Protein 2MOG (pdb70)

Secondary structure (DSSP, 8-state):
----EEEEEE-SS-S---SS-EEE--EEEEETTS-EEE-TTTSEEEES-SSSEEE---TTT-SEEEES--SS-EEEEEETTEEEEEE-----S--

Sequence (95 aa):
SAATLSSISISPINTNINTTVSKQFFAVGTYSDGTKADLTSSVTWSSSNQSQAKVSNASETKGLVTGIASGNPTIIATYGSVSGNTILTVNKTDTSAATLSSISISPINTNINTTVSKQFFAVGTYSDGTKADLTSSVTWSSSNQSQAKVSNASETKGLVTGIASGNPTIIATYGSVSGNTILTVNKTDTSAATLSSISISPINTNINTTVSKQFFAVGTYSDGTKADLTSSVTWSSSNQSQAKVSNASETKGLVTGIASGNPTIIATYGSVSGNTILTVNKTDTSAATLSSISISPINTNINTTVSKQFFAVGTYSDGTKADLTSSVTWSSSNQSQAKVSNASETKGLVTGIASGNPTIIATYGSVSGNTILTVNKTDTSAATLSSISISPINTNINTTVSKQFFAVGTYSDGTKADLTSSVTWSSSNQSQAKVSNASETKGLVTGIASGNPTIIATYGSVSGNTILTVNKTDTSAATLSSISISPINTNINTTVSKQFFAVGTYSDGTKADLTSSVTWSSSNQSQAKVSNASETKGLVTGIASGNPTIIATYGSVSGNTILTVNKTDTSAATLSSISISPINTNINTTVSKQFFAVGTYSDGTKADLTSSVTWSSSNQSQAKVSNASETKGLVTGIASGNPTIIATYGSVSGNTILTVNKTDTSAATLSSISISPINTNINTTVSKQFFAVGTYSDGTKADLTSSVTWSSSNQSQAKVSNASETKGLVTGIASGNPTIIATYGSVSGNTILTVNKTDTSAATLSSISISPINTNINTTVSKQFFAVGTYSDGTKADLTSSVTWSSSNQSQAKVSNASETKGLVTGIASGNPTIIATYGSVSGNTILTVNKTDTSAATLSSISISPINTNINTTVSKQFFAVGTYSDGTKADLTSSVTWSSSNQSQAKVSNASETKGLVTGIASGNPTIIATYGSVSGNTILTVNKTDTSAATLSSISISPINTNINTTVSKQFFAVGTYSDGTKADLTSSVTWSSSNQSQAKVSNASETKGLVTGIASGNPTIIATYGSVSGNTILTVNKTDTSAATLSSISISPINTNINTTVSKQFFAVGTYSDGTKADLTSSVTWSSSNQSQAKVSNASETKGLVTGIASGNPTIIATYGSVSGNTILTVNKTDTSAATLSSISISPINTNINTTVSKQFFAVGTYSDGTKADLTSSVTWSSSNQSQAKVSNASETKGLVTGIASGNPTIIATYGSVSGNTILTVNKTDTSAATLSSISISPINTNINTTVSKQFFAVGTYSDGTKADLTSSVTWSSSNQSQAKVSNASETKGLVTGIASGNPTIIATYGSVSGNTILTVNKTDTSAATLSSISISPINTNINTTVSKQFFAVGTYSDGTKADLTSSVTWSSSNQSQAKVSNASETKGLVTGIASGNPTIIATYGSVSGNTILTVNKTDTSAATLSSISISPINTNINTTVSKQFFAVGTYSDGTKADLTSSVTWSSSNQSQAKVSNASETKGLVTGIASGNPTIIATYGSVSGNTILTVNKTDTSAATLSSISISPINTNINTTVSKQFFAVGTYSDGTKADLTSSVTWSSSNQSQAKVSNASETKGLVTGIASGNPTIIATYGSVSGNTILTVNKTDTSAATLSSISISPINTNINTTVSKQFFAVGTYSDGTKADLTSSVTWSSSNQSQAKVSNASETKGLVTGIASGNPTIIATYGSVSGNTILTVNKTDTSAATLSSISISPINTNINTTVSKQFFAVGTYSDGTKADLTSSVTWSSSNQSQAKVSNASETKGLVTGIASGNPTIIATYGSVSGNTILTVNKTDTSAATLSSISISPINTNINTTVSKQFFAVGTYSDGTKADLTSSVTWSSSNQSQAKVSNASETKGLVTGIASGNPTIIATYGSVSGNTILTVNKTDT

Nearest PDB structures (foldseek):
  2mog-assembly1_A  TM=9.804E-01  e=2.419E-16  Leptospira interrogans
  2mqg-assembly1_A  TM=6.436E-01  e=1.858E-11  Leptospira interrogans serovar Pomona
  8gyr-assembly2_B  TM=8.175E-01  e=2.237E-08  Leptospira interrogans
  8gyr-assembly1_A  TM=8.368E-01  e=9.987E-08  Leptospira interrogans
  2n7s-assembly1_A  TM=7.496E-01  e=3.991E-07  Leptospira interrogans serovar Copenhageni str. Fiocruz L1-130

Radius of gyration: 14.18 Å; Cα contacts (8 Å, |Δi|>4): 202; chains: 1; bounding box: 44×22×26 Å

CATH classification: 2.60.40.1080

Structure (mmCIF, N/CA/C/O backbone):
data_2MOG
#
_entry.id   2MOG
#
loop_
_atom_site.group_PDB
_atom_site.id
_atom_site.type_symbol
_atom_site.label_atom_id
_atom_site.label_alt_id
_atom_site.label_comp_id
_atom_site.label_asym_id
_atom_site.label_entity_id
_atom_site.label_seq_id
_atom_site.pdbx_PDB_ins_code
_atom_site.Cartn_x
_atom_site.Cartn_y
_atom_site.Cartn_z
_atom_site.occupancy
_atom_site.B_iso_or_equiv
_atom_site.auth_seq_id
_atom_site.auth_comp_id
_atom_site.auth_asym_id
_atom_site.auth_atom_id
_atom_site.pdbx_PDB_model_num
ATOM 1 N N . SER A 1 1 ? 46.975 2.719 -10.628 1.00 0.00 1 SER A N 1
ATOM 2 C CA . SER A 1 1 ? 46.498 2.212 -9.311 1.00 0.00 1 SER A CA 1
ATOM 3 C C . SER A 1 1 ? 45.958 3.376 -8.486 1.00 0.00 1 SER A C 1
ATOM 4 O O . SER A 1 1 ? 46.663 4.356 -8.243 1.00 0.00 1 SER A O 1
ATOM 14 N N . ALA A 1 2 ? 44.703 3.263 -8.061 1.00 0.00 2 ALA A N 1
ATOM 15 C CA . ALA A 1 2 ? 44.080 4.314 -7.266 1.00 0.00 2 ALA A CA 1
ATOM 16 C C . ALA A 1 2 ? 44.808 4.488 -5.937 1.00 0.00 2 ALA A C 1
ATOM 17 O O . ALA A 1 2 ? 45.013 5.611 -5.472 1.00 0.00 2 ALA A O 1
ATOM 24 N N . ALA A 1 3 ? 45.197 3.373 -5.330 1.00 0.00 3 ALA A N 1
ATOM 25 C CA . ALA A 1 3 ? 45.904 3.415 -4.056 1.00 0.00 3 ALA A CA 1
ATOM 26 C C . ALA A 1 3 ? 47.328 3.925 -4.251 1.00 0.00 3 ALA A C 1
ATOM 27 O O . ALA A 1 3 ? 47.967 3.634 -5.263 1.00 0.00 3 ALA A O 1
ATOM 34 N N . THR A 1 4 ? 47.818 4.685 -3.276 1.00 0.00 4 THR A N 1
ATOM 35 C CA . THR A 1 4 ? 49.169 5.236 -3.344 1.00 0.00 4 THR A CA 1
ATOM 36 C C . THR A 1 4 ? 49.939 4.921 -2.063 1.00 0.00 4 THR A C 1
ATOM 37 O O . THR A 1 4 ? 49.346 4.576 -1.041 1.00 0.00 4 THR A O 1
ATOM 48 N N . LEU A 1 5 ? 51.263 5.037 -2.128 1.00 0.00 5 LEU A N 1
ATOM 49 C CA . LEU A 1 5 ? 52.102 4.753 -0.967 1.00 0.00 5 LEU A CA 1
ATOM 50 C C . LEU A 1 5 ? 51.792 5.726 0.165 1.00 0.00 5 LEU A C 1
ATOM 51 O O . LEU A 1 5 ? 52.070 6.920 0.063 1.00 0.00 5 LEU A O 1
ATOM 67 N N . SER A 1 6 ? 51.214 5.208 1.245 1.00 0.00 6 SER A N 1
ATOM 68 C CA . SER A 1 6 ? 50.870 6.046 2.387 1.00 0.00 6 SER A CA 1
ATOM 69 C C . SER A 1 6 ? 52.119 6.419 3.178 1.00 0.00 6 SER A C 1
ATOM 70 O O . SER A 1 6 ? 52.272 7.563 3.605 1.00 0.00 6 SER A O 1
ATOM 78 N N . SER A 1 7 ? 53.008 5.451 3.371 1.00 0.00 7 SER A N 1
ATOM 79 C CA . SER A 1 7 ? 54.236 5.703 4.114 1.00 0.00 7 SER A CA 1
ATOM 80 C C . SER A 1 7 ? 55.341 4.750 3.671 1.00 0.00 7 SER A C 1
ATOM 81 O O . SER A 1 7 ? 55.073 3.698 3.090 1.00 0.00 7 SER A O 1
ATOM 89 N N . ILE A 1 8 ? 56.582 5.125 3.965 1.00 0.00 8 ILE A N 1
ATOM 90 C CA . ILE A 1 8 ? 57.736 4.305 3.614 1.00 0.00 8 ILE A CA 1
ATOM 91 C C . ILE A 1 8 ? 58.420 3.798 4.878 1.00 0.00 8 ILE A C 1
ATOM 92 O O . ILE A 1 8 ? 58.647 4.556 5.821 1.00 0.00 8 ILE A O 1
ATOM 108 N N . SER A 1 9 ? 58.732 2.507 4.891 1.00 0.00 9 SER A N 1
ATOM 109 C CA . SER A 1 9 ? 59.377 1.892 6.041 1.00 0.00 9 SER A CA 1
ATOM 110 C C . SER A 1 9 ? 60.559 1.040 5.593 1.00 0.00 9 SER A C 1
ATOM 111 O O . SER A 1 9 ? 60.545 0.464 4.505 1.00 0.00 9 SER A O 1
ATOM 119 N N . ILE A 1 10 ? 61.574 0.961 6.446 1.00 0.00 10 ILE A N 1
ATOM 120 C CA . ILE A 1 10 ? 62.765 0.175 6.145 1.00 0.00 10 ILE A CA 1
ATOM 121 C C . ILE A 1 10 ? 62.839 -1.028 7.064 1.00 0.00 10 ILE A C 1
ATOM 122 O O . ILE A 1 10 ? 62.654 -0.904 8.276 1.00 0.00 10 ILE A O 1
ATOM 138 N N . SER A 1 11 ? 63.091 -2.190 6.484 1.00 0.00 11 SER A N 1
ATOM 139 C CA . SER A 1 11 ? 63.159 -3.410 7.271 1.00 0.00 11 SER A CA 1
ATOM 140 C C . SER A 1 11 ? 64.603 -3.804 7.560 1.00 0.00 11 SER A C 1
ATOM 141 O O . SER A 1 11 ? 65.529 -3.323 6.908 1.00 0.00 11 SER A O 1
ATOM 149 N N . PRO A 1 12 ? 64.807 -4.682 8.517 1.00 0.00 12 PRO A N 1
ATOM 150 C CA . PRO A 1 12 ? 66.166 -5.180 8.910 1.00 0.00 12 PRO A CA 1
ATOM 151 C C . PRO A 1 12 ? 67.036 -5.498 7.695 1.00 0.00 12 PRO A C 1
ATOM 152 O O . PRO A 1 12 ? 66.527 -5.537 6.574 1.00 0.00 12 PRO A O 1
ATOM 163 N N . ILE A 1 13 ? 68.353 -5.707 7.883 1.00 0.00 13 ILE A N 1
ATOM 164 C CA . ILE A 1 13 ? 69.015 -5.676 9.200 1.00 0.00 13 ILE A CA 1
ATOM 165 C C . ILE A 1 13 ? 69.440 -4.253 9.543 1.00 0.00 13 ILE A C 1
ATOM 166 O O . ILE A 1 13 ? 69.504 -3.389 8.667 1.00 0.00 13 ILE A O 1
ATOM 182 N N . ASN A 1 14 ? 69.708 -4.012 10.825 1.00 0.00 14 ASN A N 1
ATOM 183 C CA . ASN A 1 14 ? 70.109 -2.683 11.278 1.00 0.00 14 ASN A CA 1
ATOM 184 C C . ASN A 1 14 ? 71.226 -2.124 10.398 1.00 0.00 14 ASN A C 1
ATOM 185 O O . ASN A 1 14 ? 71.599 -2.720 9.390 1.00 0.00 14 ASN A O 1
ATOM 196 N N . THR A 1 15 ? 71.758 -0.970 10.786 1.00 0.00 15 THR A N 1
ATOM 197 C CA . THR A 1 15 ? 72.826 -0.342 10.016 1.00 0.00 15 THR A CA 1
ATOM 198 C C . THR A 1 15 ? 74.188 -0.893 10.427 1.00 0.00 15 THR A C 1
ATOM 199 O O . THR A 1 15 ? 74.784 -0.424 11.396 1.00 0.00 15 THR A O 1
ATOM 210 N N . ASN A 1 16 ? 74.683 -1.881 9.683 1.00 0.00 16 ASN A N 1
ATOM 211 C CA . ASN A 1 16 ? 75.980 -2.470 10.004 1.00 0.00 16 ASN A CA 1
ATOM 212 C C . ASN A 1 16 ? 76.631 -3.102 8.777 1.00 0.00 16 ASN A C 1
ATOM 213 O O . ASN A 1 16 ? 75.957 -3.689 7.930 1.00 0.00 16 ASN A O 1
ATOM 224 N N . ILE A 1 17 ? 77.953 -2.977 8.698 1.00 0.00 17 ILE A N 1
ATOM 225 C CA . ILE A 1 17 ? 78.707 -3.533 7.580 1.00 0.00 17 ILE A CA 1
ATOM 226 C C . ILE A 1 17 ? 79.665 -4.602 8.090 1.00 0.00 17 ILE A C 1
ATOM 227 O O . ILE A 1 17 ? 80.365 -4.396 9.084 1.00 0.00 17 ILE A O 1
ATOM 243 N N . ASN A 1 18 ? 79.684 -5.742 7.414 1.00 0.00 18 ASN A N 1
ATOM 244 C CA . ASN A 1 18 ? 80.556 -6.839 7.812 1.00 0.00 18 ASN A CA 1
ATOM 245 C C . ASN A 1 18 ? 81.966 -6.631 7.272 1.00 0.00 18 ASN A C 1
ATOM 246 O O . ASN A 1 18 ? 82.185 -5.801 6.390 1.00 0.00 18 ASN A O 1
ATOM 257 N N . THR A 1 19 ? 82.918 -7.387 7.814 1.00 0.00 19 THR A N 1
ATOM 258 C CA . THR A 1 19 ? 84.311 -7.279 7.386 1.00 0.00 19 THR A CA 1
ATOM 259 C C . THR A 1 19 ? 84.397 -7.081 5.876 1.00 0.00 19 THR A C 1
ATOM 260 O O . THR A 1 19 ? 84.765 -6.008 5.400 1.00 0.00 19 THR A O 1
ATOM 271 N N . THR A 1 20 ? 84.049 -8.122 5.127 1.00 0.00 20 THR A N 1
ATOM 272 C CA . THR A 1 20 ? 84.087 -8.049 3.671 1.00 0.00 20 THR A CA 1
ATOM 273 C C . THR A 1 20 ? 83.035 -8.971 3.067 1.00 0.00 20 THR A C 1
ATOM 274 O O . THR A 1 20 ? 83.363 -9.897 2.324 1.00 0.00 20 THR A O 1
ATOM 285 N N . VAL A 1 21 ? 81.775 -8.719 3.406 1.00 0.00 21 VAL A N 1
ATOM 286 C CA . VAL A 1 21 ? 80.676 -9.539 2.905 1.00 0.00 21 VAL A CA 1
ATOM 287 C C . VAL A 1 21 ? 79.557 -8.677 2.325 1.00 0.00 21 VAL A C 1
ATOM 288 O O . VAL A 1 21 ? 79.560 -7.445 2.450 1.00 0.00 21 VAL A O 1
ATOM 301 N N . SER A 1 22 ? 78.601 -9.343 1.685 1.00 0.00 22 SER A N 1
ATOM 302 C CA . SER A 1 22 ? 77.466 -8.654 1.090 1.00 0.00 22 SER A CA 1
ATOM 303 C C . SER A 1 22 ? 76.340 -8.518 2.109 1.00 0.00 22 SER A C 1
ATOM 304 O O . SER A 1 22 ? 76.190 -9.361 2.994 1.00 0.00 22 SER A O 1
ATOM 312 N N . LYS A 1 23 ? 75.549 -7.459 1.978 1.00 0.00 23 LYS A N 1
ATOM 313 C CA . LYS A 1 23 ? 74.438 -7.236 2.899 1.00 0.00 23 LYS A CA 1
ATOM 314 C C . LYS A 1 23 ? 73.195 -6.799 2.137 1.00 0.00 23 LYS A C 1
ATOM 315 O O . LYS A 1 23 ? 73.245 -5.863 1.338 1.00 0.00 23 LYS A O 1
ATOM 334 N N . GLN A 1 24 ? 72.080 -7.477 2.394 1.00 0.00 24 GLN A N 1
ATOM 335 C CA . GLN A 1 24 ? 70.822 -7.152 1.735 1.00 0.00 24 GLN A CA 1
ATOM 336 C C . GLN A 1 24 ? 69.833 -6.533 2.713 1.00 0.00 24 GLN A C 1
ATOM 337 O O . GLN A 1 24 ? 69.775 -6.921 3.880 1.00 0.00 24 GLN A O 1
ATOM 351 N N . PHE A 1 25 ? 69.039 -5.587 2.221 1.00 0.00 25 PHE A N 1
ATOM 352 C CA . PHE A 1 25 ? 68.026 -4.936 3.053 1.00 0.00 25 PHE A CA 1
ATOM 353 C C . PHE A 1 25 ? 66.670 -4.983 2.362 1.00 0.00 25 PHE A C 1
ATOM 354 O O . PHE A 1 25 ? 66.595 -5.010 1.135 1.00 0.00 25 PHE A O 1
ATOM 371 N N . PHE A 1 26 ? 65.598 -5.000 3.154 1.00 0.00 26 PHE A N 1
ATOM 372 C CA . PHE A 1 26 ? 64.252 -5.055 2.591 1.00 0.00 26 PHE A CA 1
ATOM 373 C C . PHE A 1 26 ? 63.508 -3.748 2.832 1.00 0.00 26 PHE A C 1
ATOM 374 O O . PHE A 1 26 ? 63.696 -3.099 3.861 1.00 0.00 26 PHE A O 1
ATOM 391 N N . ALA A 1 27 ? 62.651 -3.382 1.884 1.00 0.00 27 ALA A N 1
ATOM 392 C CA . ALA A 1 27 ? 61.864 -2.162 2.007 1.00 0.00 27 ALA A CA 1
ATOM 393 C C . ALA A 1 27 ? 60.383 -2.511 2.090 1.00 0.00 27 ALA A C 1
ATOM 394 O O . ALA A 1 27 ? 59.870 -3.272 1.268 1.00 0.00 27 ALA A O 1
ATOM 401 N N . VAL A 1 28 ? 59.707 -1.952 3.087 1.00 0.00 28 VAL A N 1
ATOM 402 C CA . VAL A 1 28 ? 58.283 -2.205 3.280 1.00 0.00 28 VAL A CA 1
ATOM 403 C C . VAL A 1 28 ? 57.493 -0.909 3.164 1.00 0.00 28 VAL A C 1
ATOM 404 O O . VAL A 1 28 ? 57.855 0.104 3.761 1.00 0.00 28 VAL A O 1
ATOM 417 N N . GLY A 1 29 ? 56.414 -0.952 2.391 1.00 0.00 29 GLY A N 1
ATOM 418 C CA . GLY A 1 29 ? 55.571 0.221 2.195 1.00 0.00 29 GLY A CA 1
ATOM 419 C C . GLY A 1 29 ? 54.120 -0.096 2.526 1.00 0.00 29 GLY A C 1
ATOM 420 O O . GLY A 1 29 ? 53.654 -1.216 2.314 1.00 0.00 29 GLY A O 1
ATOM 424 N N . THR A 1 30 ? 53.412 0.902 3.046 1.00 0.00 30 THR A N 1
ATOM 425 C CA . THR A 1 30 ? 52.010 0.730 3.407 1.00 0.00 30 THR A CA 1
ATOM 426 C C . THR A 1 30 ? 51.122 1.606 2.533 1.00 0.00 30 THR A C 1
ATOM 427 O O . THR A 1 30 ? 51.315 2.819 2.450 1.00 0.00 30 THR A O 1
ATOM 438 N N . TYR A 1 31 ? 50.142 0.983 1.894 1.00 0.00 31 TYR A N 1
ATOM 439 C CA . TYR A 1 31 ? 49.219 1.711 1.037 1.00 0.00 31 TYR A CA 1
ATOM 440 C C . TYR A 1 31 ? 48.103 2.324 1.874 1.00 0.00 31 TYR A C 1
ATOM 441 O O . TYR A 1 31 ? 47.714 1.774 2.904 1.00 0.00 31 TYR A O 1
ATOM 459 N N . SER A 1 32 ? 47.599 3.469 1.428 1.00 0.00 32 SER A N 1
ATOM 460 C CA . SER A 1 32 ? 46.537 4.158 2.149 1.00 0.00 32 SER A CA 1
ATOM 461 C C . SER A 1 32 ? 45.350 3.230 2.364 1.00 0.00 32 SER A C 1
ATOM 462 O O . SER A 1 32 ? 44.468 3.512 3.174 1.00 0.00 32 SER A O 1
ATOM 470 N N . ASP A 1 33 ? 45.335 2.123 1.635 1.00 0.00 33 ASP A N 1
ATOM 471 C CA . ASP A 1 33 ? 44.254 1.157 1.758 1.00 0.00 33 ASP A CA 1
ATOM 472 C C . ASP A 1 33 ? 44.473 0.256 2.972 1.00 0.00 33 ASP A C 1
ATOM 473 O O . ASP A 1 33 ? 43.645 -0.605 3.272 1.00 0.00 33 ASP A O 1
ATOM 482 N N . GLY A 1 34 ? 45.593 0.455 3.665 1.00 0.00 34 GLY A N 1
ATOM 483 C CA . GLY A 1 34 ? 45.909 -0.351 4.842 1.00 0.00 34 GLY A CA 1
ATOM 484 C C . GLY A 1 34 ? 46.656 -1.616 4.441 1.00 0.00 34 GLY A C 1
ATOM 485 O O . GLY A 1 34 ? 46.994 -2.447 5.284 1.00 0.00 34 GLY A O 1
ATOM 489 N N . THR A 1 35 ? 46.897 -1.759 3.144 1.00 0.00 35 THR A N 1
ATOM 490 C CA . THR A 1 35 ? 47.600 -2.932 2.632 1.00 0.00 35 THR A CA 1
ATOM 491 C C . THR A 1 35 ? 49.110 -2.725 2.682 1.00 0.00 35 THR A C 1
ATOM 492 O O . THR A 1 35 ? 49.592 -1.592 2.705 1.00 0.00 35 THR A O 1
ATOM 503 N N . LYS A 1 36 ? 49.849 -3.831 2.697 1.00 0.00 36 LYS A N 1
ATOM 504 C CA . LYS A 1 36 ? 51.306 -3.774 2.743 1.00 0.00 36 LYS A CA 1
ATOM 505 C C . LYS A 1 36 ? 51.907 -4.669 1.665 1.00 0.00 36 LYS A C 1
ATOM 506 O O . LYS A 1 36 ? 51.320 -5.684 1.290 1.00 0.00 36 LYS A O 1
ATOM 525 N N . ALA A 1 37 ? 53.079 -4.286 1.168 1.00 0.00 37 ALA A N 1
ATOM 526 C CA . ALA A 1 37 ? 53.742 -5.067 0.131 1.00 0.00 37 ALA A CA 1
ATOM 527 C C . ALA A 1 37 ? 55.243 -4.791 0.113 1.00 0.00 37 ALA A C 1
ATOM 528 O O . ALA A 1 37 ? 55.692 -3.719 0.519 1.00 0.00 37 ALA A O 1
ATOM 535 N N . ASP A 1 38 ? 56.008 -5.767 -0.363 1.00 0.00 38 ASP A N 1
ATOM 536 C CA . ASP A 1 38 ? 57.458 -5.626 -0.437 1.00 0.00 38 ASP A CA 1
ATOM 537 C C . ASP A 1 38 ? 57.846 -4.926 -1.736 1.00 0.00 38 ASP A C 1
ATOM 538 O O . ASP A 1 38 ? 57.525 -5.402 -2.825 1.00 0.00 38 ASP A O 1
ATOM 547 N N . LEU A 1 39 ? 58.542 -3.800 -1.616 1.00 0.00 39 LEU A N 1
ATOM 548 C CA . LEU A 1 39 ? 58.973 -3.050 -2.791 1.00 0.00 39 LEU A CA 1
ATOM 549 C C . LEU A 1 39 ? 60.462 -3.258 -3.039 1.00 0.00 39 LEU A C 1
ATOM 550 O O . LEU A 1 39 ? 61.033 -2.684 -3.964 1.00 0.00 39 LEU A O 1
ATOM 566 N N . THR A 1 40 ? 61.087 -4.088 -2.210 1.00 0.00 40 THR A N 1
ATOM 567 C CA . THR A 1 40 ? 62.511 -4.365 -2.354 1.00 0.00 40 THR A CA 1
ATOM 568 C C . THR A 1 40 ? 62.851 -4.635 -3.812 1.00 0.00 40 THR A C 1
ATOM 569 O O . THR A 1 40 ? 63.938 -4.301 -4.282 1.00 0.00 40 THR A O 1
ATOM 580 N N . SER A 1 41 ? 61.909 -5.239 -4.525 1.00 0.00 41 SER A N 1
ATOM 581 C CA . SER A 1 41 ? 62.113 -5.548 -5.934 1.00 0.00 41 SER A CA 1
ATOM 582 C C . SER A 1 41 ? 61.685 -4.370 -6.806 1.00 0.00 41 SER A C 1
ATOM 583 O O . SER A 1 41 ? 62.083 -4.266 -7.965 1.00 0.00 41 SER A O 1
ATOM 591 N N . SER A 1 42 ? 60.873 -3.481 -6.237 1.00 0.00 42 SER A N 1
ATOM 592 C CA . SER A 1 42 ? 60.400 -2.311 -6.972 1.00 0.00 42 SER A CA 1
ATOM 593 C C . SER A 1 42 ? 61.320 -1.120 -6.735 1.00 0.00 42 SER A C 1
ATOM 594 O O . SER A 1 42 ? 61.349 -0.175 -7.524 1.00 0.00 42 SER A O 1
ATOM 602 N N . VAL A 1 43 ? 62.063 -1.167 -5.635 1.00 0.00 43 VAL A N 1
ATOM 603 C CA . VAL A 1 43 ? 62.976 -0.086 -5.296 1.00 0.00 43 VAL A CA 1
ATOM 604 C C . VAL A 1 43 ? 64.393 -0.436 -5.727 1.00 0.00 43 VAL A C 1
ATOM 605 O O . VAL A 1 43 ? 64.824 -1.584 -5.611 1.00 0.00 43 VAL A O 1
ATOM 618 N N . THR A 1 44 ? 65.114 0.562 -6.219 1.00 0.00 44 THR A N 1
ATOM 619 C CA . THR A 1 44 ? 66.486 0.354 -6.660 1.00 0.00 44 THR A CA 1
ATOM 620 C C . THR A 1 44 ? 67.449 0.902 -5.617 1.00 0.00 44 THR A C 1
ATOM 621 O O . THR A 1 44 ? 67.388 2.078 -5.257 1.00 0.00 44 THR A O 1
ATOM 632 N N . TRP A 1 45 ? 68.333 0.042 -5.128 1.00 0.00 45 TRP A N 1
ATOM 633 C CA . TRP A 1 45 ? 69.296 0.450 -4.117 1.00 0.00 45 TRP A CA 1
ATOM 634 C C . TRP A 1 45 ? 70.594 0.911 -4.771 1.00 0.00 45 TRP A C 1
ATOM 635 O O . TRP A 1 45 ? 71.043 0.335 -5.762 1.00 0.00 45 TRP A O 1
ATOM 656 N N . SER A 1 46 ? 71.186 1.955 -4.208 1.00 0.00 46 SER A N 1
ATOM 657 C CA . SER A 1 46 ? 72.431 2.498 -4.735 1.00 0.00 46 SER A CA 1
ATOM 658 C C . SER A 1 46 ? 73.210 3.188 -3.623 1.00 0.00 46 SER A C 1
ATOM 659 O O . SER A 1 46 ? 72.670 3.435 -2.545 1.00 0.00 46 SER A O 1
ATOM 667 N N . SER A 1 47 ? 74.478 3.487 -3.883 1.00 0.00 47 SER A N 1
ATOM 668 C CA . SER A 1 47 ? 75.319 4.138 -2.883 1.00 0.00 47 SER A CA 1
ATOM 669 C C . SER A 1 47 ? 76.073 5.318 -3.485 1.00 0.00 47 SER A C 1
ATOM 670 O O . SER A 1 47 ? 76.562 5.249 -4.613 1.00 0.00 47 SER A O 1
ATOM 678 N N . SER A 1 48 ? 76.175 6.397 -2.715 1.00 0.00 48 SER A N 1
ATOM 679 C CA . SER A 1 48 ? 76.885 7.583 -3.174 1.00 0.00 48 SER A CA 1
ATOM 680 C C . SER A 1 48 ? 78.330 7.217 -3.470 1.00 0.00 48 SER A C 1
ATOM 681 O O . SER A 1 48 ? 78.916 7.672 -4.452 1.00 0.00 48 SER A O 1
ATOM 689 N N . ASN A 1 49 ? 78.891 6.378 -2.608 1.00 0.00 49 ASN A N 1
ATOM 690 C CA . ASN A 1 49 ? 80.262 5.931 -2.775 1.00 0.00 49 ASN A CA 1
ATOM 691 C C . ASN A 1 49 ? 80.303 4.673 -3.627 1.00 0.00 49 ASN A C 1
ATOM 692 O O . ASN A 1 49 ? 80.284 3.558 -3.105 1.00 0.00 49 ASN A O 1
ATOM 703 N N . GLN A 1 50 ? 80.367 4.853 -4.941 1.00 0.00 50 GLN A N 1
ATOM 704 C CA . GLN A 1 50 ? 80.419 3.714 -5.844 1.00 0.00 50 GLN A CA 1
ATOM 705 C C . GLN A 1 50 ? 81.845 3.188 -5.929 1.00 0.00 50 GLN A C 1
ATOM 706 O O . GLN A 1 50 ? 82.075 2.014 -6.219 1.00 0.00 50 GLN A O 1
ATOM 720 N N . SER A 1 51 ? 82.802 4.075 -5.670 1.00 0.00 51 SER A N 1
ATOM 721 C CA . SER A 1 51 ? 84.213 3.713 -5.715 1.00 0.00 51 SER A CA 1
ATOM 722 C C . SER A 1 51 ? 84.580 2.778 -4.566 1.00 0.00 51 SER A C 1
ATOM 723 O O . SER A 1 51 ? 85.434 1.904 -4.713 1.00 0.00 51 SER A O 1
ATOM 731 N N . GLN A 1 52 ? 83.943 2.976 -3.415 1.00 0.00 52 GLN A N 1
ATOM 732 C CA . GLN A 1 52 ? 84.231 2.153 -2.244 1.00 0.00 52 GLN A CA 1
ATOM 733 C C . GLN A 1 52 ? 83.173 1.070 -2.056 1.00 0.00 52 GLN A C 1
ATOM 734 O O . GLN A 1 52 ? 83.220 0.305 -1.090 1.00 0.00 52 GLN A O 1
ATOM 748 N N . ALA A 1 53 ? 82.223 1.006 -2.982 1.00 0.00 53 ALA A N 1
ATOM 749 C CA . ALA A 1 53 ? 81.162 0.008 -2.906 1.00 0.00 53 ALA A CA 1
ATOM 750 C C . ALA A 1 53 ? 80.492 -0.155 -4.264 1.00 0.00 53 ALA A C 1
ATOM 751 O O . ALA A 1 53 ? 80.386 0.802 -5.022 1.00 0.00 53 ALA A O 1
ATOM 758 N N . LYS A 1 54 ? 80.054 -1.370 -4.572 1.00 0.00 54 LYS A N 1
ATOM 759 C CA . LYS A 1 54 ? 79.401 -1.625 -5.854 1.00 0.00 54 LYS A CA 1
ATOM 760 C C . LYS A 1 54 ? 78.065 -2.319 -5.647 1.00 0.00 54 LYS A C 1
ATOM 761 O O . LYS A 1 54 ? 77.958 -3.231 -4.828 1.00 0.00 54 LYS A O 1
ATOM 780 N N . VAL A 1 55 ? 77.051 -1.899 -6.405 1.00 0.00 55 VAL A N 1
ATOM 781 C CA . VAL A 1 55 ? 75.735 -2.520 -6.292 1.00 0.00 55 VAL A CA 1
ATOM 782 C C . VAL A 1 55 ? 75.421 -3.295 -7.562 1.00 0.00 55 VAL A C 1
ATOM 783 O O . VAL A 1 55 ? 75.244 -2.711 -8.631 1.00 0.00 55 VAL A O 1
ATOM 796 N N . SER A 1 56 ? 75.346 -4.611 -7.435 1.00 0.00 56 SER A N 1
ATOM 797 C CA . SER A 1 56 ? 75.037 -5.456 -8.580 1.00 0.00 56 SER A CA 1
ATOM 798 C C . SER A 1 56 ? 74.121 -6.605 -8.176 1.00 0.00 56 SER A C 1
ATOM 799 O O . SER A 1 56 ? 74.523 -7.478 -7.405 1.00 0.00 56 SER A O 1
ATOM 807 N N . ASN A 1 57 ? 72.905 -6.625 -8.699 1.00 0.00 57 ASN A N 1
ATOM 808 C CA . ASN A 1 57 ? 71.982 -7.701 -8.369 1.00 0.00 57 ASN A CA 1
ATOM 809 C C . ASN A 1 57 ? 70.935 -7.871 -9.456 1.00 0.00 57 ASN A C 1
ATOM 810 O O . ASN A 1 57 ? 70.341 -6.896 -9.915 1.00 0.00 57 ASN A O 1
ATOM 821 N N . ALA A 1 58 ? 70.701 -9.115 -9.848 1.00 0.00 58 ALA A N 1
ATOM 822 C CA . ALA A 1 58 ? 69.707 -9.398 -10.866 1.00 0.00 58 ALA A CA 1
ATOM 823 C C . ALA A 1 58 ? 68.312 -9.141 -10.305 1.00 0.00 58 ALA A C 1
ATOM 824 O O . ALA A 1 58 ? 68.165 -8.705 -9.162 1.00 0.00 58 ALA A O 1
ATOM 831 N N . SER A 1 59 ? 67.292 -9.391 -11.113 1.00 0.00 59 SER A N 1
ATOM 832 C CA . SER A 1 59 ? 65.916 -9.160 -10.686 1.00 0.00 59 SER A CA 1
ATOM 833 C C . SER A 1 59 ? 65.565 -9.982 -9.446 1.00 0.00 59 SER A C 1
ATOM 834 O O . SER A 1 59 ? 64.770 -9.547 -8.611 1.00 0.00 59 SER A O 1
ATOM 842 N N . GLU A 1 60 ? 66.138 -11.173 -9.336 1.00 0.00 60 GLU A N 1
ATOM 843 C CA . GLU A 1 60 ? 65.847 -12.042 -8.199 1.00 0.00 60 GLU A CA 1
ATOM 844 C C . GLU A 1 60 ? 66.741 -11.725 -7.000 1.00 0.00 60 GLU A C 1
ATOM 845 O O . GLU A 1 60 ? 66.549 -12.282 -5.920 1.00 0.00 60 GLU A O 1
ATOM 857 N N . THR A 1 61 ? 67.720 -10.843 -7.197 1.00 0.00 61 THR A N 1
ATOM 858 C CA . THR A 1 61 ? 68.639 -10.476 -6.117 1.00 0.00 61 THR A CA 1
ATOM 859 C C . THR A 1 61 ? 68.537 -8.988 -5.784 1.00 0.00 61 THR A C 1
ATOM 860 O O . THR A 1 61 ? 69.243 -8.492 -4.906 1.00 0.00 61 THR A O 1
ATOM 871 N N . LYS A 1 62 ? 67.662 -8.280 -6.493 1.00 0.00 62 LYS A N 1
ATOM 872 C CA . LYS A 1 62 ? 67.493 -6.849 -6.264 1.00 0.00 62 LYS A CA 1
ATOM 873 C C . LYS A 1 62 ? 67.510 -6.540 -4.773 1.00 0.00 62 LYS A C 1
ATOM 874 O O . LYS A 1 62 ? 66.611 -6.942 -4.033 1.00 0.00 62 LYS A O 1
ATOM 893 N N . GLY A 1 63 ? 68.539 -5.811 -4.344 1.00 0.00 63 GLY A N 1
ATOM 894 C CA . GLY A 1 63 ? 68.669 -5.434 -2.938 1.00 0.00 63 GLY A CA 1
ATOM 895 C C . GLY A 1 63 ? 69.935 -6.016 -2.312 1.00 0.00 63 GLY A C 1
ATOM 896 O O . GLY A 1 63 ? 69.980 -6.243 -1.103 1.00 0.00 63 GLY A O 1
ATOM 900 N N . LEU A 1 64 ? 70.959 -6.243 -3.137 1.00 0.00 64 LEU A N 1
ATOM 901 C CA . LEU A 1 64 ? 72.226 -6.788 -2.648 1.00 0.00 64 LEU A CA 1
ATOM 902 C C . LEU A 1 64 ? 73.364 -5.795 -2.885 1.00 0.00 64 LEU A C 1
ATOM 903 O O . LEU A 1 64 ? 73.645 -5.413 -4.024 1.00 0.00 64 LEU A O 1
ATOM 919 N N . VAL A 1 65 ? 74.017 -5.386 -1.804 1.00 0.00 65 VAL A N 1
ATOM 920 C CA . VAL A 1 65 ? 75.124 -4.439 -1.899 1.00 0.00 65 VAL A CA 1
ATOM 921 C C . VAL A 1 65 ? 76.342 -4.942 -1.135 1.00 0.00 65 VAL A C 1
ATOM 922 O O . VAL A 1 65 ? 76.227 -5.397 0.002 1.00 0.00 65 VAL A O 1
ATOM 935 N N . THR A 1 66 ? 77.509 -4.835 -1.764 1.00 0.00 66 THR A N 1
ATOM 936 C CA . THR A 1 66 ? 78.752 -5.259 -1.130 1.00 0.00 66 THR A CA 1
ATOM 937 C C . THR A 1 66 ? 79.615 -4.037 -0.845 1.00 0.00 66 THR A C 1
ATOM 938 O O . THR A 1 66 ? 79.878 -3.233 -1.740 1.00 0.00 66 THR A O 1
ATOM 949 N N . GLY A 1 67 ? 80.037 -3.896 0.410 1.00 0.00 67 GLY A N 1
ATOM 950 C CA . GLY A 1 67 ? 80.856 -2.751 0.804 1.00 0.00 67 GLY A CA 1
ATOM 951 C C . GLY A 1 67 ? 82.180 -3.188 1.416 1.00 0.00 67 GLY A C 1
ATOM 952 O O . GLY A 1 67 ? 82.218 -3.713 2.528 1.00 0.00 67 GLY A O 1
ATOM 956 N N . ILE A 1 68 ? 83.266 -2.963 0.683 1.00 0.00 68 ILE A N 1
ATOM 957 C CA . ILE A 1 68 ? 84.585 -3.336 1.174 1.00 0.00 68 ILE A CA 1
ATOM 958 C C . ILE A 1 68 ? 84.937 -2.520 2.415 1.00 0.00 68 ILE A C 1
ATOM 959 O O . ILE A 1 68 ? 85.409 -3.064 3.413 1.00 0.00 68 ILE A O 1
ATOM 975 N N . ALA A 1 69 ? 84.696 -1.211 2.348 1.00 0.00 69 ALA A N 1
ATOM 976 C CA . ALA A 1 69 ? 84.987 -0.327 3.477 1.00 0.00 69 ALA A CA 1
ATOM 977 C C . ALA A 1 69 ? 85.053 1.129 3.021 1.00 0.00 69 ALA A C 1
ATOM 978 O O . ALA A 1 69 ? 85.848 1.478 2.147 1.00 0.00 69 ALA A O 1
ATOM 985 N N . SER A 1 70 ? 84.219 1.975 3.619 1.00 0.00 70 SER A N 1
ATOM 986 C CA . SER A 1 70 ? 84.203 3.391 3.266 1.00 0.00 70 SER A CA 1
ATOM 987 C C . SER A 1 70 ? 84.089 4.255 4.518 1.00 0.00 70 SER A C 1
ATOM 988 O O . SER A 1 70 ? 84.106 5.485 4.439 1.00 0.00 70 SER A O 1
ATOM 996 N N . GLY A 1 71 ? 83.965 3.608 5.673 1.00 0.00 71 GLY A N 1
ATOM 997 C CA . GLY A 1 71 ? 83.842 4.332 6.931 1.00 0.00 71 GLY A CA 1
ATOM 998 C C . GLY A 1 71 ? 82.401 4.772 7.159 1.00 0.00 71 GLY A C 1
ATOM 999 O O . GLY A 1 71 ? 81.845 4.562 8.236 1.00 0.00 71 GLY A O 1
ATOM 1003 N N . ASN A 1 72 ? 81.793 5.372 6.137 1.00 0.00 72 ASN A N 1
ATOM 1004 C CA . ASN A 1 72 ? 80.413 5.811 6.258 1.00 0.00 72 ASN A CA 1
ATOM 1005 C C . ASN A 1 72 ? 79.729 5.869 4.891 1.00 0.00 72 ASN A C 1
ATOM 1006 O O . ASN A 1 72 ? 79.574 6.947 4.317 1.00 0.00 72 ASN A O 1
ATOM 1017 N N . PRO A 1 73 ? 79.280 4.744 4.385 1.00 0.00 73 PRO A N 1
ATOM 1018 C CA . PRO A 1 73 ? 78.553 4.677 3.090 1.00 0.00 73 PRO A CA 1
ATOM 1019 C C . PRO A 1 73 ? 77.088 5.053 3.274 1.00 0.00 73 PRO A C 1
ATOM 1020 O O . PRO A 1 73 ? 76.511 4.784 4.327 1.00 0.00 73 PRO A O 1
ATOM 1031 N N . THR A 1 74 ? 76.493 5.669 2.260 1.00 0.00 74 THR A N 1
ATOM 1032 C CA . THR A 1 74 ? 75.092 6.063 2.347 1.00 0.00 74 THR A CA 1
ATOM 1033 C C . THR A 1 74 ? 74.283 5.400 1.241 1.00 0.00 74 THR A C 1
ATOM 1034 O O . THR A 1 74 ? 74.553 5.596 0.056 1.00 0.00 74 THR A O 1
ATOM 1045 N N . ILE A 1 75 ? 73.288 4.616 1.640 1.00 0.00 75 ILE A N 1
ATOM 1046 C CA . ILE A 1 75 ? 72.445 3.926 0.676 1.00 0.00 75 ILE A CA 1
ATOM 1047 C C . ILE A 1 75 ? 71.161 4.703 0.441 1.00 0.00 75 ILE A C 1
ATOM 1048 O O . ILE A 1 75 ? 70.437 5.033 1.381 1.00 0.00 75 ILE A O 1
ATOM 1064 N N . ILE A 1 76 ? 70.885 4.986 -0.826 1.00 0.00 76 ILE A N 1
ATOM 1065 C CA . ILE A 1 76 ? 69.684 5.718 -1.195 1.00 0.00 76 ILE A CA 1
ATOM 1066 C C . ILE A 1 76 ? 68.713 4.797 -1.919 1.00 0.00 76 ILE A C 1
ATOM 1067 O O . ILE A 1 76 ? 69.074 4.144 -2.899 1.00 0.00 76 ILE A O 1
ATOM 1083 N N . ALA A 1 77 ? 67.476 4.760 -1.438 1.00 0.00 77 ALA A N 1
ATOM 1084 C CA . ALA A 1 77 ? 66.452 3.927 -2.054 1.00 0.00 77 ALA A CA 1
ATOM 1085 C C . ALA A 1 77 ? 65.496 4.803 -2.851 1.00 0.00 77 ALA A C 1
ATOM 1086 O O . ALA A 1 77 ? 64.974 5.792 -2.334 1.00 0.00 77 ALA A O 1
ATOM 1093 N N . THR A 1 78 ? 65.282 4.441 -4.110 1.00 0.00 78 THR A N 1
ATOM 1094 C CA . THR A 1 78 ? 64.397 5.209 -4.978 1.00 0.00 78 THR A CA 1
ATOM 1095 C C . THR A 1 78 ? 63.228 4.356 -5.451 1.00 0.00 78 THR A C 1
ATOM 1096 O O . THR A 1 78 ? 63.419 3.275 -6.012 1.00 0.00 78 THR A O 1
ATOM 1107 N N . TYR A 1 79 ? 62.020 4.860 -5.229 1.00 0.00 79 TYR A N 1
ATOM 1108 C CA . TYR A 1 79 ? 60.814 4.157 -5.640 1.00 0.00 79 TYR A CA 1
ATOM 1109 C C . TYR A 1 79 ? 59.902 5.094 -6.421 1.00 0.00 79 TYR A C 1
ATOM 1110 O O . TYR A 1 79 ? 59.225 5.945 -5.843 1.00 0.00 79 TYR A O 1
ATOM 1128 N N . GLY A 1 80 ? 59.893 4.933 -7.738 1.00 0.00 80 GLY A N 1
ATOM 1129 C CA . GLY A 1 80 ? 59.064 5.773 -8.591 1.00 0.00 80 GLY A CA 1
ATOM 1130 C C . GLY A 1 80 ? 59.371 7.248 -8.355 1.00 0.00 80 GLY A C 1
ATOM 1131 O O . GLY A 1 80 ? 60.515 7.682 -8.483 1.00 0.00 80 GLY A O 1
ATOM 1135 N N . SER A 1 81 ? 58.340 8.012 -8.014 1.00 0.00 81 SER A N 1
ATOM 1136 C CA . SER A 1 81 ? 58.506 9.441 -7.766 1.00 0.00 81 SER A CA 1
ATOM 1137 C C . SER A 1 81 ? 58.795 9.706 -6.290 1.00 0.00 81 SER A C 1
ATOM 1138 O O . SER A 1 81 ? 58.852 10.861 -5.864 1.00 0.00 81 SER A O 1
ATOM 1146 N N . VAL A 1 82 ? 58.973 8.637 -5.519 1.00 0.00 82 VAL A N 1
ATOM 1147 C CA . VAL A 1 82 ? 59.251 8.770 -4.091 1.00 0.00 82 VAL A CA 1
ATOM 1148 C C . VAL A 1 82 ? 60.536 8.036 -3.721 1.00 0.00 82 VAL A C 1
ATOM 1149 O O . VAL A 1 82 ? 60.748 6.894 -4.129 1.00 0.00 82 VAL A O 1
ATOM 1162 N N . SER A 1 83 ? 61.390 8.701 -2.951 1.00 0.00 83 SER A N 1
ATOM 1163 C CA . SER A 1 83 ? 62.653 8.100 -2.534 1.00 0.00 83 SER A CA 1
ATOM 1164 C C . SER A 1 83 ? 62.971 8.452 -1.083 1.00 0.00 83 SER A C 1
ATOM 1165 O O . SER A 1 83 ? 62.565 9.503 -0.586 1.00 0.00 83 SER A O 1
ATOM 1173 N N . GLY A 1 84 ? 63.713 7.571 -0.417 1.00 0.00 84 GLY A N 1
ATOM 1174 C CA . GLY A 1 84 ? 64.102 7.800 0.969 1.00 0.00 84 GLY A CA 1
ATOM 1175 C C . GLY A 1 84 ? 65.597 7.558 1.143 1.00 0.00 84 GLY A C 1
ATOM 1176 O O . GLY A 1 84 ? 66.158 6.648 0.533 1.00 0.00 84 GLY A O 1
ATOM 1180 N N . ASN A 1 85 ? 66.237 8.381 1.970 1.00 0.00 85 ASN A N 1
ATOM 1181 C CA . ASN A 1 85 ? 67.673 8.248 2.204 1.00 0.00 85 ASN A CA 1
ATOM 1182 C C . ASN A 1 85 ? 67.945 7.717 3.606 1.00 0.00 85 ASN A C 1
ATOM 1183 O O . ASN A 1 85 ? 67.261 8.078 4.563 1.00 0.00 85 ASN A O 1
ATOM 1194 N N . THR A 1 86 ? 68.956 6.863 3.719 1.00 0.00 86 THR A N 1
ATOM 1195 C CA . THR A 1 86 ? 69.324 6.289 5.007 1.00 0.00 86 THR A CA 1
ATOM 1196 C C . THR A 1 86 ? 70.841 6.171 5.106 1.00 0.00 86 THR A C 1
ATOM 1197 O O . THR A 1 86 ? 71.522 6.021 4.092 1.00 0.00 86 THR A O 1
ATOM 1208 N N . ILE A 1 87 ? 71.364 6.250 6.327 1.00 0.00 87 ILE A N 1
ATOM 1209 C CA . ILE A 1 87 ? 72.806 6.164 6.537 1.00 0.00 87 ILE A CA 1
ATOM 1210 C C . ILE A 1 87 ? 73.193 4.841 7.190 1.00 0.00 87 ILE A C 1
ATOM 1211 O O . ILE A 1 87 ? 72.642 4.460 8.222 1.00 0.00 87 ILE A O 1
ATOM 1227 N N . LEU A 1 88 ? 74.156 4.154 6.583 1.00 0.00 88 LEU A N 1
ATOM 1228 C CA . LEU A 1 88 ? 74.630 2.876 7.111 1.00 0.00 88 LEU A CA 1
ATOM 1229 C C . LEU A 1 88 ? 75.979 3.067 7.805 1.00 0.00 88 LEU A C 1
ATOM 1230 O O . LEU A 1 88 ? 76.867 3.726 7.265 1.00 0.00 88 LEU A O 1
ATOM 1246 N N . THR A 1 89 ? 76.132 2.510 9.008 1.00 0.00 89 THR A N 1
ATOM 1247 C CA . THR A 1 89 ? 77.384 2.669 9.745 1.00 0.00 89 THR A CA 1
ATOM 1248 C C . THR A 1 89 ? 78.304 1.469 9.553 1.00 0.00 89 THR A C 1
ATOM 1249 O O . THR A 1 89 ? 77.851 0.326 9.493 1.00 0.00 89 THR A O 1
ATOM 1260 N N . VAL A 1 90 ? 79.604 1.742 9.465 1.00 0.00 90 VAL A N 1
ATOM 1261 C CA . VAL A 1 90 ? 80.588 0.682 9.288 1.00 0.00 90 VAL A CA 1
ATOM 1262 C C . VAL A 1 90 ? 80.968 0.086 10.638 1.00 0.00 90 VAL A C 1
ATOM 1263 O O . VAL A 1 90 ? 81.692 0.705 11.415 1.00 0.00 90 VAL A O 1
ATOM 1276 N N . ASN A 1 91 ? 80.480 -1.121 10.910 1.00 0.00 91 ASN A N 1
ATOM 1277 C CA . ASN A 1 91 ? 80.784 -1.782 12.172 1.00 0.00 91 ASN A CA 1
ATOM 1278 C C . ASN A 1 91 ? 81.030 -3.269 11.950 1.00 0.00 91 ASN A C 1
ATOM 1279 O O . ASN A 1 91 ? 80.138 -3.993 11.504 1.00 0.00 91 ASN A O 1
ATOM 1290 N N . LYS A 1 92 ? 82.240 -3.716 12.265 1.00 0.00 92 LYS A N 1
ATOM 1291 C CA . LYS A 1 92 ? 82.596 -5.119 12.099 1.00 0.00 92 LYS A CA 1
ATOM 1292 C C . LYS A 1 92 ? 82.368 -5.888 13.397 1.00 0.00 92 LYS A C 1
ATOM 1293 O O . LYS A 1 92 ? 82.714 -5.419 14.481 1.00 0.00 92 LYS A O 1
ATOM 1312 N N . THR A 1 93 ? 81.779 -7.074 13.280 1.00 0.00 93 THR A N 1
ATOM 1313 C CA . THR A 1 93 ? 81.509 -7.900 14.450 1.00 0.00 93 THR A CA 1
ATOM 1314 C C . THR A 1 93 ? 82.815 -8.372 15.081 1.00 0.00 93 THR A C 1
ATOM 1315 O O . THR A 1 93 ? 82.929 -8.465 16.302 1.00 0.00 93 THR A O 1
ATOM 1326 N N . ASP A 1 94 ? 83.798 -8.667 14.237 1.00 0.00 94 ASP A N 1
ATOM 1327 C CA . ASP A 1 94 ? 85.096 -9.125 14.719 1.00 0.00 94 ASP A CA 1
ATOM 1328 C C . ASP A 1 94 ? 86.158 -8.958 13.637 1.00 0.00 94 ASP A C 1
ATOM 1329 O O . ASP A 1 94 ? 85.839 -8.795 12.459 1.00 0.00 94 ASP A O 1
ATOM 1338 N N . THR A 1 95 ? 87.422 -9.003 14.044 1.00 0.00 95 THR A N 1
ATOM 1339 C CA . THR A 1 95 ? 88.524 -8.858 13.100 1.00 0.00 95 THR A CA 1
ATOM 1340 C C . THR A 1 95 ? 88.555 -10.034 12.130 1.00 0.00 95 THR A C 1
ATOM 1341 O O . THR A 1 95 ? 89.449 -10.856 12.255 1.00 0.00 95 THR A O 1
ATOM 1353 N N . SER A 1 1 ? 42.837 -1.163 -5.410 1.00 0.00 1 SER A N 2
ATOM 1354 C CA . SER A 1 1 ? 43.041 -0.378 -6.660 1.00 0.00 1 SER A CA 2
ATOM 1355 C C . SER A 1 1 ? 44.490 0.091 -6.735 1.00 0.00 1 SER A C 2
ATOM 1356 O O . SER A 1 1 ? 45.378 -0.505 -6.127 1.00 0.00 1 SER A O 2
ATOM 1366 N N . ALA A 1 2 ? 44.722 1.164 -7.486 1.00 0.00 2 ALA A N 2
ATOM 1367 C CA . ALA A 1 2 ? 46.070 1.703 -7.637 1.00 0.00 2 ALA A CA 2
ATOM 1368 C C . ALA A 1 2 ? 46.616 2.174 -6.293 1.00 0.00 2 ALA A C 2
ATOM 1369 O O . ALA A 1 2 ? 47.785 1.955 -5.975 1.00 0.00 2 ALA A O 2
ATOM 1376 N N . ALA A 1 3 ? 45.763 2.822 -5.506 1.00 0.00 3 ALA A N 2
ATOM 1377 C CA . ALA A 1 3 ? 46.173 3.321 -4.199 1.00 0.00 3 ALA A CA 2
ATOM 1378 C C . ALA A 1 3 ? 47.445 4.152 -4.322 1.00 0.00 3 ALA A C 2
ATOM 1379 O O . ALA A 1 3 ? 48.030 4.255 -5.401 1.00 0.00 3 ALA A O 2
ATOM 1386 N N . THR A 1 4 ? 47.866 4.748 -3.209 1.00 0.00 4 THR A N 2
ATOM 1387 C CA . THR A 1 4 ? 49.064 5.581 -3.202 1.00 0.00 4 THR A CA 2
ATOM 1388 C C . THR A 1 4 ? 49.976 5.194 -2.060 1.00 0.00 4 THR A C 2
ATOM 1389 O O . THR A 1 4 ? 49.567 4.497 -1.133 1.00 0.00 4 THR A O 2
ATOM 1400 N N . LEU A 1 5 ? 51.221 5.630 -2.132 1.00 0.00 5 LEU A N 2
ATOM 1401 C CA . LEU A 1 5 ? 52.160 5.281 -1.084 1.00 0.00 5 LEU A CA 2
ATOM 1402 C C . LEU A 1 5 ? 51.984 6.202 0.119 1.00 0.00 5 LEU A C 2
ATOM 1403 O O . LEU A 1 5 ? 52.282 7.395 0.049 1.00 0.00 5 LEU A O 2
ATOM 1419 N N . SER A 1 6 ? 51.487 5.649 1.223 1.00 0.00 6 SER A N 2
ATOM 1420 C CA . SER A 1 6 ? 51.283 6.444 2.433 1.00 0.00 6 SER A CA 2
ATOM 1421 C C . SER A 1 6 ? 52.600 6.684 3.174 1.00 0.00 6 SER A C 2
ATOM 1422 O O . SER A 1 6 ? 52.957 7.823 3.470 1.00 0.00 6 SER A O 2
ATOM 1430 N N . SER A 1 7 ? 53.318 5.604 3.470 1.00 0.00 7 SER A N 2
ATOM 1431 C CA . SER A 1 7 ? 54.592 5.722 4.177 1.00 0.00 7 SER A CA 2
ATOM 1432 C C . SER A 1 7 ? 55.574 4.658 3.704 1.00 0.00 7 SER A C 2
ATOM 1433 O O . SER A 1 7 ? 55.175 3.610 3.198 1.00 0.00 7 SER A O 2
ATOM 1441 N N . ILE A 1 8 ? 56.861 4.938 3.886 1.00 0.00 8 ILE A N 2
ATOM 1442 C CA . ILE A 1 8 ? 57.908 4.002 3.489 1.00 0.00 8 ILE A CA 2
ATOM 1443 C C . ILE A 1 8 ? 58.853 3.749 4.659 1.00 0.00 8 ILE A C 2
ATOM 1444 O O . ILE A 1 8 ? 59.327 4.687 5.299 1.00 0.00 8 ILE A O 2
ATOM 1460 N N . SER A 1 9 ? 59.107 2.475 4.933 1.00 0.00 9 SER A N 2
ATOM 1461 C CA . SER A 1 9 ? 59.987 2.100 6.036 1.00 0.00 9 SER A CA 2
ATOM 1462 C C . SER A 1 9 ? 60.996 1.046 5.593 1.00 0.00 9 SER A C 2
ATOM 1463 O O . SER A 1 9 ? 60.704 0.215 4.734 1.00 0.00 9 SER A O 2
ATOM 1471 N N . ILE A 1 10 ? 62.180 1.085 6.194 1.00 0.00 10 ILE A N 2
ATOM 1472 C CA . ILE A 1 10 ? 63.231 0.128 5.866 1.00 0.00 10 ILE A CA 2
ATOM 1473 C C . ILE A 1 10 ? 63.210 -1.029 6.854 1.00 0.00 10 ILE A C 2
ATOM 1474 O O . ILE A 1 10 ? 62.971 -0.834 8.047 1.00 0.00 10 ILE A O 2
ATOM 1490 N N . SER A 1 11 ? 63.437 -2.238 6.352 1.00 0.00 11 SER A N 2
ATOM 1491 C CA . SER A 1 11 ? 63.413 -3.416 7.206 1.00 0.00 11 SER A CA 2
ATOM 1492 C C . SER A 1 11 ? 64.829 -3.849 7.594 1.00 0.00 11 SER A C 2
ATOM 1493 O O . SER A 1 11 ? 65.809 -3.428 6.983 1.00 0.00 11 SER A O 2
ATOM 1501 N N . PRO A 1 12 ? 64.940 -4.678 8.606 1.00 0.00 12 PRO A N 2
ATOM 1502 C CA . PRO A 1 12 ? 66.251 -5.185 9.107 1.00 0.00 12 PRO A CA 2
ATOM 1503 C C . PRO A 1 12 ? 67.252 -5.447 7.969 1.00 0.00 12 PRO A C 2
ATOM 1504 O O . PRO A 1 12 ? 66.835 -5.638 6.828 1.00 0.00 12 PRO A O 2
ATOM 1515 N N . ILE A 1 13 ? 68.574 -5.420 8.248 1.00 0.00 13 ILE A N 2
ATOM 1516 C CA . ILE A 1 13 ? 69.125 -5.191 9.593 1.00 0.00 13 ILE A CA 2
ATOM 1517 C C . ILE A 1 13 ? 69.267 -3.695 9.853 1.00 0.00 13 ILE A C 2
ATOM 1518 O O . ILE A 1 13 ? 69.291 -2.906 8.911 1.00 0.00 13 ILE A O 2
ATOM 1534 N N . ASN A 1 14 ? 69.341 -3.311 11.129 1.00 0.00 14 ASN A N 2
ATOM 1535 C CA . ASN A 1 14 ? 69.463 -1.898 11.490 1.00 0.00 14 ASN A CA 2
ATOM 1536 C C . ASN A 1 14 ? 70.427 -1.176 10.553 1.00 0.00 14 ASN A C 2
ATOM 1537 O O . ASN A 1 14 ? 70.058 -0.779 9.448 1.00 0.00 14 ASN A O 2
ATOM 1548 N N . THR A 1 15 ? 71.667 -1.010 10.998 1.00 0.00 15 THR A N 2
ATOM 1549 C CA . THR A 1 15 ? 72.672 -0.348 10.178 1.00 0.00 15 THR A CA 2
ATOM 1550 C C . THR A 1 15 ? 74.063 -0.827 10.567 1.00 0.00 15 THR A C 2
ATOM 1551 O O . THR A 1 15 ? 74.674 -0.290 11.491 1.00 0.00 15 THR A O 2
ATOM 1562 N N . ASN A 1 16 ? 74.567 -1.833 9.857 1.00 0.00 16 ASN A N 2
ATOM 1563 C CA . ASN A 1 16 ? 75.891 -2.365 10.160 1.00 0.00 16 ASN A CA 2
ATOM 1564 C C . ASN A 1 16 ? 76.509 -3.059 8.951 1.00 0.00 16 ASN A C 2
ATOM 1565 O O . ASN A 1 16 ? 75.826 -3.763 8.208 1.00 0.00 16 ASN A O 2
ATOM 1576 N N . ILE A 1 17 ? 77.815 -2.859 8.776 1.00 0.00 17 ILE A N 2
ATOM 1577 C CA . ILE A 1 17 ? 78.539 -3.467 7.666 1.00 0.00 17 ILE A CA 2
ATOM 1578 C C . ILE A 1 17 ? 79.655 -4.345 8.211 1.00 0.00 17 ILE A C 2
ATOM 1579 O O . ILE A 1 17 ? 80.413 -3.925 9.087 1.00 0.00 17 ILE A O 2
ATOM 1595 N N . ASN A 1 18 ? 79.744 -5.565 7.694 1.00 0.00 18 ASN A N 2
ATOM 1596 C CA . ASN A 1 18 ? 80.768 -6.505 8.137 1.00 0.00 18 ASN A CA 2
ATOM 1597 C C . ASN A 1 18 ? 82.089 -6.231 7.427 1.00 0.00 18 ASN A C 2
ATOM 1598 O O . ASN A 1 18 ? 82.133 -5.480 6.453 1.00 0.00 18 ASN A O 2
ATOM 1609 N N . THR A 1 19 ? 83.162 -6.839 7.931 1.00 0.00 19 THR A N 2
ATOM 1610 C CA . THR A 1 19 ? 84.489 -6.651 7.349 1.00 0.00 19 THR A CA 2
ATOM 1611 C C . THR A 1 19 ? 84.407 -6.562 5.827 1.00 0.00 19 THR A C 2
ATOM 1612 O O . THR A 1 19 ? 84.373 -5.469 5.263 1.00 0.00 19 THR A O 2
ATOM 1623 N N . THR A 1 20 ? 84.366 -7.717 5.173 1.00 0.00 20 THR A N 2
ATOM 1624 C CA . THR A 1 20 ? 84.280 -7.753 3.717 1.00 0.00 20 THR A CA 2
ATOM 1625 C C . THR A 1 20 ? 83.228 -8.761 3.273 1.00 0.00 20 THR A C 2
ATOM 1626 O O . THR A 1 20 ? 83.548 -9.748 2.609 1.00 0.00 20 THR A O 2
ATOM 1637 N N . VAL A 1 21 ? 81.978 -8.512 3.654 1.00 0.00 21 VAL A N 2
ATOM 1638 C CA . VAL A 1 21 ? 80.889 -9.416 3.299 1.00 0.00 21 VAL A CA 2
ATOM 1639 C C . VAL A 1 21 ? 79.742 -8.654 2.644 1.00 0.00 21 VAL A C 2
ATOM 1640 O O . VAL A 1 21 ? 79.649 -7.425 2.744 1.00 0.00 21 VAL A O 2
ATOM 1653 N N . SER A 1 22 ? 78.870 -9.398 1.976 1.00 0.00 22 SER A N 2
ATOM 1654 C CA . SER A 1 22 ? 77.717 -8.805 1.312 1.00 0.00 22 SER A CA 2
ATOM 1655 C C . SER A 1 22 ? 76.536 -8.717 2.274 1.00 0.00 22 SER A C 2
ATOM 1656 O O . SER A 1 22 ? 76.324 -9.614 3.091 1.00 0.00 22 SER A O 2
ATOM 1664 N N . LYS A 1 23 ? 75.768 -7.635 2.171 1.00 0.00 23 LYS A N 2
ATOM 1665 C CA . LYS A 1 23 ? 74.612 -7.450 3.038 1.00 0.00 23 LYS A CA 2
ATOM 1666 C C . LYS A 1 23 ? 73.406 -6.981 2.232 1.00 0.00 23 LYS A C 2
ATOM 1667 O O . LYS A 1 23 ? 73.494 -6.027 1.454 1.00 0.00 23 LYS A O 2
ATOM 1686 N N . GLN A 1 24 ? 72.280 -7.660 2.429 1.00 0.00 24 GLN A N 2
ATOM 1687 C CA . GLN A 1 24 ? 71.046 -7.315 1.732 1.00 0.00 24 GLN A CA 2
ATOM 1688 C C . GLN A 1 24 ? 70.030 -6.711 2.692 1.00 0.00 24 GLN A C 2
ATOM 1689 O O . GLN A 1 24 ? 69.941 -7.118 3.849 1.00 0.00 24 GLN A O 2
ATOM 1703 N N . PHE A 1 25 ? 69.256 -5.753 2.192 1.00 0.00 25 PHE A N 2
ATOM 1704 C CA . PHE A 1 25 ? 68.225 -5.108 3.010 1.00 0.00 25 PHE A CA 2
ATOM 1705 C C . PHE A 1 25 ? 66.885 -5.138 2.284 1.00 0.00 25 PHE A C 2
ATOM 1706 O O . PHE A 1 25 ? 66.841 -5.197 1.056 1.00 0.00 25 PHE A O 2
ATOM 1723 N N . PHE A 1 26 ? 65.799 -5.111 3.051 1.00 0.00 26 PHE A N 2
ATOM 1724 C CA . PHE A 1 26 ? 64.460 -5.149 2.466 1.00 0.00 26 PHE A CA 2
ATOM 1725 C C . PHE A 1 26 ? 63.747 -3.816 2.655 1.00 0.00 26 PHE A C 2
ATOM 1726 O O . PHE A 1 26 ? 64.011 -3.091 3.614 1.00 0.00 26 PHE A O 2
ATOM 1743 N N . ALA A 1 27 ? 62.835 -3.511 1.739 1.00 0.00 27 ALA A N 2
ATOM 1744 C CA . ALA A 1 27 ? 62.068 -2.273 1.810 1.00 0.00 27 ALA A CA 2
ATOM 1745 C C . ALA A 1 27 ? 60.585 -2.595 1.941 1.00 0.00 27 ALA A C 2
ATOM 1746 O O . ALA A 1 27 ? 60.041 -3.378 1.161 1.00 0.00 27 ALA A O 2
ATOM 1753 N N . VAL A 1 28 ? 59.940 -1.988 2.931 1.00 0.00 28 VAL A N 2
ATOM 1754 C CA . VAL A 1 28 ? 58.519 -2.215 3.167 1.00 0.00 28 VAL A CA 2
ATOM 1755 C C . VAL A 1 28 ? 57.753 -0.902 3.066 1.00 0.00 28 VAL A C 2
ATOM 1756 O O . VAL A 1 28 ? 58.165 0.112 3.629 1.00 0.00 28 VAL A O 2
ATOM 1769 N N . GLY A 1 29 ? 56.638 -0.932 2.341 1.00 0.00 29 GLY A N 2
ATOM 1770 C CA . GLY A 1 29 ? 55.814 0.260 2.167 1.00 0.00 29 GLY A CA 2
ATOM 1771 C C . GLY A 1 29 ? 54.363 -0.026 2.538 1.00 0.00 29 GLY A C 2
ATOM 1772 O O . GLY A 1 29 ? 53.894 -1.159 2.419 1.00 0.00 29 GLY A O 2
ATOM 1776 N N . THR A 1 30 ? 53.664 1.011 2.985 1.00 0.00 30 THR A N 2
ATOM 1777 C CA . THR A 1 30 ? 52.267 0.876 3.376 1.00 0.00 30 THR A CA 2
ATOM 1778 C C . THR A 1 30 ? 51.381 1.761 2.510 1.00 0.00 30 THR A C 2
ATOM 1779 O O . THR A 1 30 ? 51.623 2.960 2.376 1.00 0.00 30 THR A O 2
ATOM 1790 N N . TYR A 1 31 ? 50.350 1.161 1.929 1.00 0.00 31 TYR A N 2
ATOM 1791 C CA . TYR A 1 31 ? 49.427 1.904 1.085 1.00 0.00 31 TYR A CA 2
ATOM 1792 C C . TYR A 1 31 ? 48.360 2.575 1.940 1.00 0.00 31 TYR A C 2
ATOM 1793 O O . TYR A 1 31 ? 48.023 2.093 3.021 1.00 0.00 31 TYR A O 2
ATOM 1811 N N . SER A 1 32 ? 47.839 3.695 1.453 1.00 0.00 32 SER A N 2
ATOM 1812 C CA . SER A 1 32 ? 46.818 4.433 2.185 1.00 0.00 32 SER A CA 2
ATOM 1813 C C . SER A 1 32 ? 45.644 3.524 2.527 1.00 0.00 32 SER A C 2
ATOM 1814 O O . SER A 1 32 ? 44.805 3.864 3.360 1.00 0.00 32 SER A O 2
ATOM 1822 N N . ASP A 1 33 ? 45.591 2.367 1.878 1.00 0.00 33 ASP A N 2
ATOM 1823 C CA . ASP A 1 33 ? 44.517 1.414 2.121 1.00 0.00 33 ASP A CA 2
ATOM 1824 C C . ASP A 1 33 ? 44.813 0.582 3.366 1.00 0.00 33 ASP A C 2
ATOM 1825 O O . ASP A 1 33 ? 44.035 -0.298 3.736 1.00 0.00 33 ASP A O 2
ATOM 1834 N N . GLY A 1 34 ? 45.945 0.864 4.007 1.00 0.00 34 GLY A N 2
ATOM 1835 C CA . GLY A 1 34 ? 46.336 0.133 5.209 1.00 0.00 34 GLY A CA 2
ATOM 1836 C C . GLY A 1 34 ? 47.011 -1.180 4.843 1.00 0.00 34 GLY A C 2
ATOM 1837 O O . GLY A 1 34 ? 47.364 -1.975 5.715 1.00 0.00 34 GLY A O 2
ATOM 1841 N N . THR A 1 35 ? 47.183 -1.401 3.545 1.00 0.00 35 THR A N 2
ATOM 1842 C CA . THR A 1 35 ? 47.813 -2.625 3.066 1.00 0.00 35 THR A CA 2
ATOM 1843 C C . THR A 1 35 ? 49.330 -2.476 3.041 1.00 0.00 35 THR A C 2
ATOM 1844 O O . THR A 1 35 ? 49.854 -1.362 3.036 1.00 0.00 35 THR A O 2
ATOM 1855 N N . LYS A 1 36 ? 50.027 -3.608 3.023 1.00 0.00 36 LYS A N 2
ATOM 1856 C CA . LYS A 1 36 ? 51.487 -3.605 2.998 1.00 0.00 36 LYS A CA 2
ATOM 1857 C C . LYS A 1 36 ? 52.002 -4.533 1.903 1.00 0.00 36 LYS A C 2
ATOM 1858 O O . LYS A 1 36 ? 51.342 -5.508 1.542 1.00 0.00 36 LYS A O 2
ATOM 1877 N N . ALA A 1 37 ? 53.184 -4.224 1.378 1.00 0.00 37 ALA A N 2
ATOM 1878 C CA . ALA A 1 37 ? 53.771 -5.044 0.325 1.00 0.00 37 ALA A CA 2
ATOM 1879 C C . ALA A 1 37 ? 55.276 -4.814 0.231 1.00 0.00 37 ALA A C 2
ATOM 1880 O O . ALA A 1 37 ? 55.774 -3.740 0.570 1.00 0.00 37 ALA A O 2
ATOM 1887 N N . ASP A 1 38 ? 55.993 -5.830 -0.240 1.00 0.00 38 ASP A N 2
ATOM 1888 C CA . ASP A 1 38 ? 57.442 -5.736 -0.387 1.00 0.00 38 ASP A CA 2
ATOM 1889 C C . ASP A 1 38 ? 57.796 -4.997 -1.673 1.00 0.00 38 ASP A C 2
ATOM 1890 O O . ASP A 1 38 ? 57.368 -5.387 -2.758 1.00 0.00 38 ASP A O 2
ATOM 1899 N N . LEU A 1 39 ? 58.580 -3.931 -1.541 1.00 0.00 39 LEU A N 2
ATOM 1900 C CA . LEU A 1 39 ? 58.987 -3.143 -2.699 1.00 0.00 39 LEU A CA 2
ATOM 1901 C C . LEU A 1 39 ? 60.486 -3.290 -2.940 1.00 0.00 39 LEU A C 2
ATOM 1902 O O . LEU A 1 39 ? 61.077 -2.538 -3.713 1.00 0.00 39 LEU A O 2
ATOM 1918 N N . THR A 1 40 ? 61.098 -4.262 -2.271 1.00 0.00 40 THR A N 2
ATOM 1919 C CA . THR A 1 40 ? 62.530 -4.495 -2.421 1.00 0.00 40 THR A CA 2
ATOM 1920 C C . THR A 1 40 ? 62.874 -4.777 -3.875 1.00 0.00 40 THR A C 2
ATOM 1921 O O . THR A 1 40 ? 63.938 -4.390 -4.358 1.00 0.00 40 THR A O 2
ATOM 1932 N N . SER A 1 41 ? 61.967 -5.451 -4.565 1.00 0.00 41 SER A N 2
ATOM 1933 C CA . SER A 1 41 ? 62.179 -5.780 -5.966 1.00 0.00 41 SER A CA 2
ATOM 1934 C C . SER A 1 41 ? 61.662 -4.657 -6.862 1.00 0.00 41 SER A C 2
ATOM 1935 O O . SER A 1 41 ? 61.874 -4.676 -8.073 1.00 0.00 41 SER A O 2
ATOM 1943 N N . SER A 1 42 ? 60.982 -3.684 -6.258 1.00 0.00 42 SER A N 2
ATOM 1944 C CA . SER A 1 42 ? 60.442 -2.565 -7.019 1.00 0.00 42 SER A CA 2
ATOM 1945 C C . SER A 1 42 ? 61.311 -1.323 -6.843 1.00 0.00 42 SER A C 2
ATOM 1946 O O . SER A 1 42 ? 61.389 -0.474 -7.732 1.00 0.00 42 SER A O 2
ATOM 1954 N N . VAL A 1 43 ? 61.963 -1.224 -5.690 1.00 0.00 43 VAL A N 2
ATOM 1955 C CA . VAL A 1 43 ? 62.821 -0.083 -5.403 1.00 0.00 43 VAL A CA 2
ATOM 1956 C C . VAL A 1 43 ? 64.243 -0.363 -5.871 1.00 0.00 43 VAL A C 2
ATOM 1957 O O . VAL A 1 43 ? 64.671 -1.517 -5.932 1.00 0.00 43 VAL A O 2
ATOM 1970 N N . THR A 1 44 ? 64.968 0.700 -6.191 1.00 0.00 44 THR A N 2
ATOM 1971 C CA . THR A 1 44 ? 66.344 0.568 -6.647 1.00 0.00 44 THR A CA 2
ATOM 1972 C C . THR A 1 44 ? 67.295 1.031 -5.555 1.00 0.00 44 THR A C 2
ATOM 1973 O O . THR A 1 44 ? 67.168 2.143 -5.036 1.00 0.00 44 THR A O 2
ATOM 1984 N N . TRP A 1 45 ? 68.243 0.174 -5.201 1.00 0.00 45 TRP A N 2
ATOM 1985 C CA . TRP A 1 45 ? 69.203 0.511 -4.161 1.00 0.00 45 TRP A CA 2
ATOM 1986 C C . TRP A 1 45 ? 70.483 1.066 -4.775 1.00 0.00 45 TRP A C 2
ATOM 1987 O O . TRP A 1 45 ? 71.009 0.520 -5.743 1.00 0.00 45 TRP A O 2
ATOM 2008 N N . SER A 1 46 ? 70.978 2.154 -4.200 1.00 0.00 46 SER A N 2
ATOM 2009 C CA . SER A 1 46 ? 72.198 2.785 -4.688 1.00 0.00 46 SER A CA 2
ATOM 2010 C C . SER A 1 46 ? 73.029 3.281 -3.514 1.00 0.00 46 SER A C 2
ATOM 2011 O O . SER A 1 46 ? 72.484 3.619 -2.465 1.00 0.00 46 SER A O 2
ATOM 2019 N N . SER A 1 47 ? 74.349 3.315 -3.694 1.00 0.00 47 SER A N 2
ATOM 2020 C CA . SER A 1 47 ? 75.246 3.764 -2.633 1.00 0.00 47 SER A CA 2
ATOM 2021 C C . SER A 1 47 ? 76.059 4.973 -3.075 1.00 0.00 47 SER A C 2
ATOM 2022 O O . SER A 1 47 ? 76.513 5.049 -4.218 1.00 0.00 47 SER A O 2
ATOM 2030 N N . SER A 1 48 ? 76.254 5.910 -2.153 1.00 0.00 48 SER A N 2
ATOM 2031 C CA . SER A 1 48 ? 77.031 7.107 -2.448 1.00 0.00 48 SER A CA 2
ATOM 2032 C C . SER A 1 48 ? 78.484 6.722 -2.677 1.00 0.00 48 SER A C 2
ATOM 2033 O O . SER A 1 48 ? 79.186 7.337 -3.480 1.00 0.00 48 SER A O 2
ATOM 2041 N N . ASN A 1 49 ? 78.920 5.691 -1.965 1.00 0.00 49 ASN A N 2
ATOM 2042 C CA . ASN A 1 49 ? 80.283 5.207 -2.084 1.00 0.00 49 ASN A CA 2
ATOM 2043 C C . ASN A 1 49 ? 80.399 4.234 -3.249 1.00 0.00 49 ASN A C 2
ATOM 2044 O O . ASN A 1 49 ? 80.595 3.035 -3.052 1.00 0.00 49 ASN A O 2
ATOM 2055 N N . GLN A 1 50 ? 80.284 4.758 -4.463 1.00 0.00 50 GLN A N 2
ATOM 2056 C CA . GLN A 1 50 ? 80.396 3.919 -5.646 1.00 0.00 50 GLN A CA 2
ATOM 2057 C C . GLN A 1 50 ? 81.841 3.471 -5.829 1.00 0.00 50 GLN A C 2
ATOM 2058 O O . GLN A 1 50 ? 82.107 2.333 -6.213 1.00 0.00 50 GLN A O 2
ATOM 2072 N N . SER A 1 51 ? 82.771 4.381 -5.551 1.00 0.00 51 SER A N 2
ATOM 2073 C CA . SER A 1 51 ? 84.192 4.088 -5.685 1.00 0.00 51 SER A CA 2
ATOM 2074 C C . SER A 1 51 ? 84.648 3.075 -4.633 1.00 0.00 51 SER A C 2
ATOM 2075 O O . SER A 1 51 ? 85.527 2.254 -4.895 1.00 0.00 51 SER A O 2
ATOM 2083 N N . GLN A 1 52 ? 84.058 3.155 -3.443 1.00 0.00 52 GLN A N 2
ATOM 2084 C CA . GLN A 1 52 ? 84.424 2.253 -2.354 1.00 0.00 52 GLN A CA 2
ATOM 2085 C C . GLN A 1 52 ? 83.329 1.220 -2.100 1.00 0.00 52 GLN A C 2
ATOM 2086 O O . GLN A 1 52 ? 83.378 0.484 -1.115 1.00 0.00 52 GLN A O 2
ATOM 2100 N N . ALA A 1 53 ? 82.349 1.166 -2.993 1.00 0.00 53 ALA A N 2
ATOM 2101 C CA . ALA A 1 53 ? 81.257 0.209 -2.853 1.00 0.00 53 ALA A CA 2
ATOM 2102 C C . ALA A 1 53 ? 80.584 -0.017 -4.199 1.00 0.00 53 ALA A C 2
ATOM 2103 O O . ALA A 1 53 ? 80.476 0.903 -5.004 1.00 0.00 53 ALA A O 2
ATOM 2110 N N . LYS A 1 54 ? 80.144 -1.248 -4.445 1.00 0.00 54 LYS A N 2
ATOM 2111 C CA . LYS A 1 54 ? 79.490 -1.570 -5.713 1.00 0.00 54 LYS A CA 2
ATOM 2112 C C . LYS A 1 54 ? 78.165 -2.281 -5.475 1.00 0.00 54 LYS A C 2
ATOM 2113 O O . LYS A 1 54 ? 78.032 -3.057 -4.528 1.00 0.00 54 LYS A O 2
ATOM 2132 N N . VAL A 1 55 ? 77.189 -2.020 -6.346 1.00 0.00 55 VAL A N 2
ATOM 2133 C CA . VAL A 1 55 ? 75.883 -2.660 -6.229 1.00 0.00 55 VAL A CA 2
ATOM 2134 C C . VAL A 1 55 ? 75.520 -3.344 -7.535 1.00 0.00 55 VAL A C 2
ATOM 2135 O O . VAL A 1 55 ? 75.315 -2.690 -8.559 1.00 0.00 55 VAL A O 2
ATOM 2148 N N . SER A 1 56 ? 75.433 -4.663 -7.492 1.00 0.00 56 SER A N 2
ATOM 2149 C CA . SER A 1 56 ? 75.081 -5.432 -8.675 1.00 0.00 56 SER A CA 2
ATOM 2150 C C . SER A 1 56 ? 74.127 -6.563 -8.319 1.00 0.00 56 SER A C 2
ATOM 2151 O O . SER A 1 56 ? 74.539 -7.563 -7.731 1.00 0.00 56 SER A O 2
ATOM 2159 N N . ASN A 1 57 ? 72.860 -6.413 -8.673 1.00 0.00 57 ASN A N 2
ATOM 2160 C CA . ASN A 1 57 ? 71.887 -7.452 -8.373 1.00 0.00 57 ASN A CA 2
ATOM 2161 C C . ASN A 1 57 ? 70.834 -7.547 -9.465 1.00 0.00 57 ASN A C 2
ATOM 2162 O O . ASN A 1 57 ? 70.238 -6.544 -9.857 1.00 0.00 57 ASN A O 2
ATOM 2173 N N . ALA A 1 58 ? 70.594 -8.765 -9.933 1.00 0.00 58 ALA A N 2
ATOM 2174 C CA . ALA A 1 58 ? 69.594 -8.989 -10.960 1.00 0.00 58 ALA A CA 2
ATOM 2175 C C . ALA A 1 58 ? 68.207 -8.711 -10.390 1.00 0.00 58 ALA A C 2
ATOM 2176 O O . ALA A 1 58 ? 68.075 -8.250 -9.256 1.00 0.00 58 ALA A O 2
ATOM 2183 N N . SER A 1 59 ? 67.179 -8.970 -11.185 1.00 0.00 59 SER A N 2
ATOM 2184 C CA . SER A 1 59 ? 65.806 -8.724 -10.754 1.00 0.00 59 SER A CA 2
ATOM 2185 C C . SER A 1 59 ? 65.457 -9.536 -9.504 1.00 0.00 59 SER A C 2
ATOM 2186 O O . SER A 1 59 ? 64.699 -9.077 -8.649 1.00 0.00 59 SER A O 2
ATOM 2194 N N . GLU A 1 60 ? 65.988 -10.751 -9.414 1.00 0.00 60 GLU A N 2
ATOM 2195 C CA . GLU A 1 60 ? 65.702 -11.618 -8.271 1.00 0.00 60 GLU A CA 2
ATOM 2196 C C . GLU A 1 60 ? 66.612 -11.317 -7.081 1.00 0.00 60 GLU A C 2
ATOM 2197 O O . GLU A 1 60 ? 66.303 -11.694 -5.950 1.00 0.00 60 GLU A O 2
ATOM 2209 N N . THR A 1 61 ? 67.732 -10.647 -7.335 1.00 0.00 61 THR A N 2
ATOM 2210 C CA . THR A 1 61 ? 68.671 -10.320 -6.265 1.00 0.00 61 THR A CA 2
ATOM 2211 C C . THR A 1 61 ? 68.554 -8.853 -5.861 1.00 0.00 61 THR A C 2
ATOM 2212 O O . THR A 1 61 ? 69.315 -8.371 -5.023 1.00 0.00 61 THR A O 2
ATOM 2223 N N . LYS A 1 62 ? 67.604 -8.147 -6.465 1.00 0.00 62 LYS A N 2
ATOM 2224 C CA . LYS A 1 62 ? 67.410 -6.731 -6.161 1.00 0.00 62 LYS A CA 2
ATOM 2225 C C . LYS A 1 62 ? 67.546 -6.476 -4.665 1.00 0.00 62 LYS A C 2
ATOM 2226 O O . LYS A 1 62 ? 66.730 -6.944 -3.868 1.00 0.00 62 LYS A O 2
ATOM 2245 N N . GLY A 1 63 ? 68.584 -5.726 -4.295 1.00 0.00 63 GLY A N 2
ATOM 2246 C CA . GLY A 1 63 ? 68.826 -5.400 -2.892 1.00 0.00 63 GLY A CA 2
ATOM 2247 C C . GLY A 1 63 ? 70.109 -6.043 -2.387 1.00 0.00 63 GLY A C 2
ATOM 2248 O O . GLY A 1 63 ? 70.223 -6.345 -1.194 1.00 0.00 63 GLY A O 2
ATOM 2252 N N . LEU A 1 64 ? 71.076 -6.240 -3.287 1.00 0.00 64 LEU A N 2
ATOM 2253 C CA . LEU A 1 64 ? 72.348 -6.848 -2.899 1.00 0.00 64 LEU A CA 2
ATOM 2254 C C . LEU A 1 64 ? 73.486 -5.847 -3.076 1.00 0.00 64 LEU A C 2
ATOM 2255 O O . LEU A 1 64 ? 73.804 -5.438 -4.195 1.00 0.00 64 LEU A O 2
ATOM 2271 N N . VAL A 1 65 ? 74.097 -5.464 -1.961 1.00 0.00 65 VAL A N 2
ATOM 2272 C CA . VAL A 1 65 ? 75.203 -4.514 -1.986 1.00 0.00 65 VAL A CA 2
ATOM 2273 C C . VAL A 1 65 ? 76.411 -5.056 -1.229 1.00 0.00 65 VAL A C 2
ATOM 2274 O O . VAL A 1 65 ? 76.274 -5.606 -0.135 1.00 0.00 65 VAL A O 2
ATOM 2287 N N . THR A 1 66 ? 77.591 -4.879 -1.817 1.00 0.00 66 THR A N 2
ATOM 2288 C CA . THR A 1 66 ? 78.830 -5.331 -1.188 1.00 0.00 66 THR A CA 2
ATOM 2289 C C . THR A 1 66 ? 79.680 -4.126 -0.796 1.00 0.00 66 THR A C 2
ATOM 2290 O O . THR A 1 66 ? 79.937 -3.241 -1.613 1.00 0.00 66 THR A O 2
ATOM 2301 N N . GLY A 1 67 ? 80.097 -4.090 0.466 1.00 0.00 67 GLY A N 2
ATOM 2302 C CA . GLY A 1 67 ? 80.899 -2.976 0.961 1.00 0.00 67 GLY A CA 2
ATOM 2303 C C . GLY A 1 67 ? 82.378 -3.339 1.031 1.00 0.00 67 GLY A C 2
ATOM 2304 O O . GLY A 1 67 ? 82.800 -4.094 1.907 1.00 0.00 67 GLY A O 2
ATOM 2308 N N . ILE A 1 68 ? 83.160 -2.796 0.105 1.00 0.00 68 ILE A N 2
ATOM 2309 C CA . ILE A 1 68 ? 84.591 -3.072 0.072 1.00 0.00 68 ILE A CA 2
ATOM 2310 C C . ILE A 1 68 ? 85.260 -2.535 1.333 1.00 0.00 68 ILE A C 2
ATOM 2311 O O . ILE A 1 68 ? 86.093 -3.206 1.941 1.00 0.00 68 ILE A O 2
ATOM 2327 N N . ALA A 1 69 ? 84.888 -1.321 1.724 1.00 0.00 69 ALA A N 2
ATOM 2328 C CA . ALA A 1 69 ? 85.460 -0.710 2.919 1.00 0.00 69 ALA A CA 2
ATOM 2329 C C . ALA A 1 69 ? 85.070 0.763 3.005 1.00 0.00 69 ALA A C 2
ATOM 2330 O O . ALA A 1 69 ? 85.240 1.517 2.047 1.00 0.00 69 ALA A O 2
ATOM 2337 N N . SER A 1 70 ? 84.547 1.166 4.158 1.00 0.00 70 SER A N 2
ATOM 2338 C CA . SER A 1 70 ? 84.138 2.551 4.355 1.00 0.00 70 SER A CA 2
ATOM 2339 C C . SER A 1 70 ? 83.864 2.826 5.830 1.00 0.00 70 SER A C 2
ATOM 2340 O O . SER A 1 70 ? 84.035 1.949 6.676 1.00 0.00 70 SER A O 2
ATOM 2348 N N . GLY A 1 71 ? 83.430 4.051 6.125 1.00 0.00 71 GLY A N 2
ATOM 2349 C CA . GLY A 1 71 ? 83.124 4.444 7.494 1.00 0.00 71 GLY A CA 2
ATOM 2350 C C . GLY A 1 71 ? 81.635 4.728 7.655 1.00 0.00 71 GLY A C 2
ATOM 2351 O O . GLY A 1 71 ? 80.981 4.171 8.536 1.00 0.00 71 GLY A O 2
ATOM 2355 N N . ASN A 1 72 ? 81.095 5.599 6.801 1.00 0.00 72 ASN A N 2
ATOM 2356 C CA . ASN A 1 72 ? 79.679 5.932 6.879 1.00 0.00 72 ASN A CA 2
ATOM 2357 C C . ASN A 1 72 ? 79.071 6.123 5.487 1.00 0.00 72 ASN A C 2
ATOM 2358 O O . ASN A 1 72 ? 78.918 7.252 5.023 1.00 0.00 72 ASN A O 2
ATOM 2369 N N . PRO A 1 73 ? 78.693 5.050 4.832 1.00 0.00 73 PRO A N 2
ATOM 2370 C CA . PRO A 1 73 ? 78.051 5.105 3.495 1.00 0.00 73 PRO A CA 2
ATOM 2371 C C . PRO A 1 73 ? 76.561 5.389 3.627 1.00 0.00 73 PRO A C 2
ATOM 2372 O O . PRO A 1 73 ? 75.970 5.101 4.666 1.00 0.00 73 PRO A O 2
ATOM 2383 N N . THR A 1 74 ? 75.958 5.948 2.583 1.00 0.00 74 THR A N 2
ATOM 2384 C CA . THR A 1 74 ? 74.531 6.253 2.623 1.00 0.00 74 THR A CA 2
ATOM 2385 C C . THR A 1 74 ? 73.805 5.597 1.458 1.00 0.00 74 THR A C 2
ATOM 2386 O O . THR A 1 74 ? 74.125 5.842 0.293 1.00 0.00 74 THR A O 2
ATOM 2397 N N . ILE A 1 75 ? 72.821 4.763 1.780 1.00 0.00 75 ILE A N 2
ATOM 2398 C CA . ILE A 1 75 ? 72.050 4.073 0.755 1.00 0.00 75 ILE A CA 2
ATOM 2399 C C . ILE A 1 75 ? 70.706 4.752 0.562 1.00 0.00 75 ILE A C 2
ATOM 2400 O O . ILE A 1 75 ? 69.976 4.992 1.526 1.00 0.00 75 ILE A O 2
ATOM 2416 N N . ILE A 1 76 ? 70.388 5.053 -0.691 1.00 0.00 76 ILE A N 2
ATOM 2417 C CA . ILE A 1 76 ? 69.128 5.699 -1.019 1.00 0.00 76 ILE A CA 2
ATOM 2418 C C . ILE A 1 76 ? 68.278 4.786 -1.892 1.00 0.00 76 ILE A C 2
ATOM 2419 O O . ILE A 1 76 ? 68.742 4.278 -2.915 1.00 0.00 76 ILE A O 2
ATOM 2435 N N . ALA A 1 77 ? 67.030 4.589 -1.486 1.00 0.00 77 ALA A N 2
ATOM 2436 C CA . ALA A 1 77 ? 66.120 3.745 -2.248 1.00 0.00 77 ALA A CA 2
ATOM 2437 C C . ALA A 1 77 ? 65.206 4.620 -3.096 1.00 0.00 77 ALA A C 2
ATOM 2438 O O . ALA A 1 77 ? 64.644 5.597 -2.602 1.00 0.00 77 ALA A O 2
ATOM 2445 N N . THR A 1 78 ? 65.080 4.272 -4.371 1.00 0.00 78 THR A N 2
ATOM 2446 C CA . THR A 1 78 ? 64.245 5.043 -5.288 1.00 0.00 78 THR A CA 2
ATOM 2447 C C . THR A 1 78 ? 63.150 4.173 -5.890 1.00 0.00 78 THR A C 2
ATOM 2448 O O . THR A 1 78 ? 63.416 3.096 -6.424 1.00 0.00 78 THR A O 2
ATOM 2459 N N . TYR A 1 79 ? 61.920 4.659 -5.807 1.00 0.00 79 TYR A N 2
ATOM 2460 C CA . TYR A 1 79 ? 60.783 3.935 -6.356 1.00 0.00 79 TYR A CA 2
ATOM 2461 C C . TYR A 1 79 ? 59.838 4.895 -7.065 1.00 0.00 79 TYR A C 2
ATOM 2462 O O . TYR A 1 79 ? 59.216 5.749 -6.432 1.00 0.00 79 TYR A O 2
ATOM 2480 N N . GLY A 1 80 ? 59.739 4.756 -8.380 1.00 0.00 80 GLY A N 2
ATOM 2481 C CA . GLY A 1 80 ? 58.869 5.622 -9.163 1.00 0.00 80 GLY A CA 2
ATOM 2482 C C . GLY A 1 80 ? 59.150 7.089 -8.858 1.00 0.00 80 GLY A C 2
ATOM 2483 O O . GLY A 1 80 ? 60.287 7.549 -8.959 1.00 0.00 80 GLY A O 2
ATOM 2487 N N . SER A 1 81 ? 58.105 7.819 -8.483 1.00 0.00 81 SER A N 2
ATOM 2488 C CA . SER A 1 81 ? 58.247 9.236 -8.168 1.00 0.00 81 SER A CA 2
ATOM 2489 C C . SER A 1 81 ? 58.462 9.443 -6.672 1.00 0.00 81 SER A C 2
ATOM 2490 O O . SER A 1 81 ? 58.437 10.576 -6.191 1.00 0.00 81 SER A O 2
ATOM 2498 N N . VAL A 1 82 ? 58.663 8.347 -5.940 1.00 0.00 82 VAL A N 2
ATOM 2499 C CA . VAL A 1 82 ? 58.872 8.431 -4.497 1.00 0.00 82 VAL A CA 2
ATOM 2500 C C . VAL A 1 82 ? 60.153 7.705 -4.098 1.00 0.00 82 VAL A C 2
ATOM 2501 O O . VAL A 1 82 ? 60.389 6.570 -4.514 1.00 0.00 82 VAL A O 2
ATOM 2514 N N . SER A 1 83 ? 60.976 8.365 -3.290 1.00 0.00 83 SER A N 2
ATOM 2515 C CA . SER A 1 83 ? 62.231 7.774 -2.843 1.00 0.00 83 SER A CA 2
ATOM 2516 C C . SER A 1 83 ? 62.453 8.030 -1.354 1.00 0.00 83 SER A C 2
ATOM 2517 O O . SER A 1 83 ? 61.952 9.009 -0.802 1.00 0.00 83 SER A O 2
ATOM 2525 N N . GLY A 1 84 ? 63.216 7.145 -0.720 1.00 0.00 84 GLY A N 2
ATOM 2526 C CA . GLY A 1 84 ? 63.515 7.275 0.703 1.00 0.00 84 GLY A CA 2
ATOM 2527 C C . GLY A 1 84 ? 65.017 7.162 0.939 1.00 0.00 84 GLY A C 2
ATOM 2528 O O . GLY A 1 84 ? 65.698 6.391 0.263 1.00 0.00 84 GLY A O 2
ATOM 2532 N N . ASN A 1 85 ? 65.525 7.939 1.892 1.00 0.00 85 ASN A N 2
ATOM 2533 C CA . ASN A 1 85 ? 66.954 7.923 2.201 1.00 0.00 85 ASN A CA 2
ATOM 2534 C C . ASN A 1 85 ? 67.204 7.4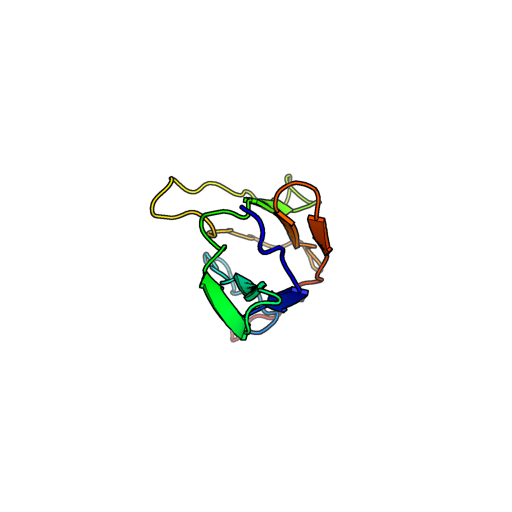00 3.611 1.00 0.00 85 ASN A C 2
ATOM 2535 O O . ASN A 1 85 ? 66.442 7.682 4.536 1.00 0.00 85 ASN A O 2
ATOM 2546 N N . THR A 1 86 ? 68.285 6.641 3.767 1.00 0.00 86 THR A N 2
ATOM 2547 C CA . THR A 1 86 ? 68.641 6.084 5.066 1.00 0.00 86 THR A CA 2
ATOM 2548 C C . THR A 1 86 ? 70.159 6.071 5.232 1.00 0.00 86 THR A C 2
ATOM 2549 O O . THR A 1 86 ? 70.891 5.842 4.270 1.00 0.00 86 THR A O 2
ATOM 2560 N N . ILE A 1 87 ? 70.628 6.316 6.452 1.00 0.00 87 ILE A N 2
ATOM 2561 C CA . ILE A 1 87 ? 72.065 6.334 6.719 1.00 0.00 87 ILE A CA 2
ATOM 2562 C C . ILE A 1 87 ? 72.507 5.048 7.411 1.00 0.00 87 ILE A C 2
ATOM 2563 O O . ILE A 1 87 ? 71.936 4.647 8.426 1.00 0.00 87 ILE A O 2
ATOM 2579 N N . LEU A 1 88 ? 73.532 4.411 6.851 1.00 0.00 88 LEU A N 2
ATOM 2580 C CA . LEU A 1 88 ? 74.062 3.170 7.410 1.00 0.00 88 LEU A CA 2
ATOM 2581 C C . LEU A 1 88 ? 75.465 3.417 7.963 1.00 0.00 88 LEU A C 2
ATOM 2582 O O . LEU A 1 88 ? 76.180 4.284 7.460 1.00 0.00 88 LEU A O 2
ATOM 2598 N N . THR A 1 89 ? 75.847 2.676 9.009 1.00 0.00 89 THR A N 2
ATOM 2599 C CA . THR A 1 89 ? 77.163 2.863 9.621 1.00 0.00 89 THR A CA 2
ATOM 2600 C C . THR A 1 89 ? 78.015 1.604 9.535 1.00 0.00 89 THR A C 2
ATOM 2601 O O . THR A 1 89 ? 77.515 0.486 9.663 1.00 0.00 89 THR A O 2
ATOM 2612 N N . VAL A 1 90 ? 79.318 1.800 9.330 1.00 0.00 90 VAL A N 2
ATOM 2613 C CA . VAL A 1 90 ? 80.243 0.681 9.243 1.00 0.00 90 VAL A CA 2
ATOM 2614 C C . VAL A 1 90 ? 80.736 0.285 10.632 1.00 0.00 90 VAL A C 2
ATOM 2615 O O . VAL A 1 90 ? 81.573 0.971 11.220 1.00 0.00 90 VAL A O 2
ATOM 2628 N N . ASN A 1 91 ? 80.217 -0.823 11.148 1.00 0.00 91 ASN A N 2
ATOM 2629 C CA . ASN A 1 91 ? 80.622 -1.295 12.467 1.00 0.00 91 ASN A CA 2
ATOM 2630 C C . ASN A 1 91 ? 80.745 -2.812 12.474 1.00 0.00 91 ASN A C 2
ATOM 2631 O O . ASN A 1 91 ? 79.957 -3.509 11.831 1.00 0.00 91 ASN A O 2
ATOM 2642 N N . LYS A 1 92 ? 81.735 -3.311 13.208 1.00 0.00 92 LYS A N 2
ATOM 2643 C CA . LYS A 1 92 ? 81.960 -4.748 13.302 1.00 0.00 92 LYS A CA 2
ATOM 2644 C C . LYS A 1 92 ? 80.951 -5.383 14.254 1.00 0.00 92 LYS A C 2
ATOM 2645 O O . LYS A 1 92 ? 80.691 -4.861 15.338 1.00 0.00 92 LYS A O 2
ATOM 2664 N N . THR A 1 93 ? 80.389 -6.514 13.838 1.00 0.00 93 THR A N 2
ATOM 2665 C CA . THR A 1 93 ? 79.410 -7.215 14.660 1.00 0.00 93 THR A CA 2
ATOM 2666 C C . THR A 1 93 ? 80.046 -8.429 15.330 1.00 0.00 93 THR A C 2
ATOM 2667 O O . THR A 1 93 ? 80.227 -8.454 16.548 1.00 0.00 93 THR A O 2
ATOM 2678 N N . ASP A 1 94 ? 80.384 -9.434 14.528 1.00 0.00 94 ASP A N 2
ATOM 2679 C CA . ASP A 1 94 ? 80.997 -10.645 15.059 1.00 0.00 94 ASP A CA 2
ATOM 2680 C C . ASP A 1 94 ? 82.478 -10.411 15.337 1.00 0.00 94 ASP A C 2
ATOM 2681 O O . ASP A 1 94 ? 83.323 -10.615 14.466 1.00 0.00 94 ASP A O 2
ATOM 2690 N N . THR A 1 95 ? 82.780 -9.980 16.557 1.00 0.00 95 THR A N 2
ATOM 2691 C CA . THR A 1 95 ? 84.162 -9.719 16.942 1.00 0.00 95 THR A CA 2
ATOM 2692 C C . THR A 1 95 ? 84.890 -8.953 15.842 1.00 0.00 95 THR A C 2
ATOM 2693 O O . THR A 1 95 ? 84.216 -8.348 15.025 1.00 0.00 95 THR A O 2
ATOM 2705 N N . SER A 1 1 ? 47.560 4.313 -9.049 1.00 0.00 1 SER A N 3
ATOM 2706 C CA . SER A 1 1 ? 46.200 4.598 -9.583 1.00 0.00 1 SER A CA 3
ATOM 2707 C C . SER A 1 1 ? 45.168 4.380 -8.482 1.00 0.00 1 SER A C 3
ATOM 2708 O O . SER A 1 1 ? 44.765 5.321 -7.798 1.00 0.00 1 SER A O 3
ATOM 2718 N N . ALA A 1 2 ? 44.743 3.130 -8.316 1.00 0.00 2 ALA A N 3
ATOM 2719 C CA . ALA A 1 2 ? 43.754 2.798 -7.295 1.00 0.00 2 ALA A CA 3
ATOM 2720 C C . ALA A 1 2 ? 44.275 3.149 -5.905 1.00 0.00 2 ALA A C 3
ATOM 2721 O O . ALA A 1 2 ? 43.539 3.681 -5.072 1.00 0.00 2 ALA A O 3
ATOM 2728 N N . ALA A 1 3 ? 45.546 2.849 -5.664 1.00 0.00 3 ALA A N 3
ATOM 2729 C CA . ALA A 1 3 ? 46.158 3.136 -4.371 1.00 0.00 3 ALA A CA 3
ATOM 2730 C C . ALA A 1 3 ? 47.534 3.770 -4.557 1.00 0.00 3 ALA A C 3
ATOM 2731 O O . ALA A 1 3 ? 48.123 3.688 -5.635 1.00 0.00 3 ALA A O 3
ATOM 2738 N N . THR A 1 4 ? 48.035 4.401 -3.502 1.00 0.00 4 THR A N 3
ATOM 2739 C CA . THR A 1 4 ? 49.342 5.048 -3.559 1.00 0.00 4 THR A CA 3
ATOM 2740 C C . THR A 1 4 ? 50.146 4.728 -2.299 1.00 0.00 4 THR A C 3
ATOM 2741 O O . THR A 1 4 ? 49.592 4.277 -1.295 1.00 0.00 4 THR A O 3
ATOM 2752 N N . LEU A 1 5 ? 51.455 4.968 -2.361 1.00 0.00 5 LEU A N 3
ATOM 2753 C CA . LEU A 1 5 ? 52.330 4.705 -1.219 1.00 0.00 5 LEU A CA 3
ATOM 2754 C C . LEU A 1 5 ? 52.034 5.674 -0.081 1.00 0.00 5 LEU A C 3
ATOM 2755 O O . LEU A 1 5 ? 52.309 6.869 -0.187 1.00 0.00 5 LEU A O 3
ATOM 2771 N N . SER A 1 6 ? 51.472 5.156 1.008 1.00 0.00 6 SER A N 3
ATOM 2772 C CA . SER A 1 6 ? 51.146 5.996 2.155 1.00 0.00 6 SER A CA 3
ATOM 2773 C C . SER A 1 6 ? 52.405 6.364 2.933 1.00 0.00 6 SER A C 3
ATOM 2774 O O . SER A 1 6 ? 52.568 7.505 3.361 1.00 0.00 6 SER A O 3
ATOM 2782 N N . SER A 1 7 ? 53.294 5.394 3.114 1.00 0.00 7 SER A N 3
ATOM 2783 C CA . SER A 1 7 ? 54.531 5.643 3.845 1.00 0.00 7 SER A CA 3
ATOM 2784 C C . SER A 1 7 ? 55.625 4.678 3.404 1.00 0.00 7 SER A C 3
ATOM 2785 O O . SER A 1 7 ? 55.345 3.624 2.835 1.00 0.00 7 SER A O 3
ATOM 2793 N N . ILE A 1 8 ? 56.872 5.041 3.687 1.00 0.00 8 ILE A N 3
ATOM 2794 C CA . ILE A 1 8 ? 58.001 4.199 3.331 1.00 0.00 8 ILE A CA 3
ATOM 2795 C C . ILE A 1 8 ? 58.778 3.813 4.583 1.00 0.00 8 ILE A C 3
ATOM 2796 O O . ILE A 1 8 ? 59.149 4.672 5.384 1.00 0.00 8 ILE A O 3
ATOM 2812 N N . SER A 1 9 ? 59.010 2.518 4.755 1.00 0.00 9 SER A N 3
ATOM 2813 C CA . SER A 1 9 ? 59.732 2.026 5.924 1.00 0.00 9 SER A CA 3
ATOM 2814 C C . SER A 1 9 ? 60.848 1.078 5.505 1.00 0.00 9 SER A C 3
ATOM 2815 O O . SER A 1 9 ? 60.735 0.379 4.500 1.00 0.00 9 SER A O 3
ATOM 2823 N N . ILE A 1 10 ? 61.921 1.047 6.290 1.00 0.00 10 ILE A N 3
ATOM 2824 C CA . ILE A 1 10 ? 63.044 0.165 5.994 1.00 0.00 10 ILE A CA 3
ATOM 2825 C C . ILE A 1 10 ? 62.970 -1.086 6.864 1.00 0.00 10 ILE A C 3
ATOM 2826 O O . ILE A 1 10 ? 62.718 -1.000 8.065 1.00 0.00 10 ILE A O 3
ATOM 2842 N N . SER A 1 11 ? 63.175 -2.251 6.250 1.00 0.00 11 SER A N 3
ATOM 2843 C CA . SER A 1 11 ? 63.103 -3.511 6.986 1.00 0.00 11 SER A CA 3
ATOM 2844 C C . SER A 1 11 ? 64.502 -4.028 7.346 1.00 0.00 11 SER A C 3
ATOM 2845 O O . SER A 1 11 ? 65.504 -3.595 6.772 1.00 0.00 11 SER A O 3
ATOM 2853 N N . PRO A 1 12 ? 64.573 -4.954 8.275 1.00 0.00 12 PRO A N 3
ATOM 2854 C CA . PRO A 1 12 ? 65.851 -5.575 8.744 1.00 0.00 12 PRO A CA 3
ATOM 2855 C C . PRO A 1 12 ? 66.769 -5.921 7.563 1.00 0.00 12 PRO A C 3
ATOM 2856 O O . PRO A 1 12 ? 66.349 -5.806 6.413 1.00 0.00 12 PRO A O 3
ATOM 2867 N N . ILE A 1 13 ? 68.017 -6.344 7.822 1.00 0.00 13 ILE A N 3
ATOM 2868 C CA . ILE A 1 13 ? 68.555 -6.501 9.176 1.00 0.00 13 ILE A CA 3
ATOM 2869 C C . ILE A 1 13 ? 69.478 -5.324 9.512 1.00 0.00 13 ILE A C 3
ATOM 2870 O O . ILE A 1 13 ? 70.569 -5.205 8.956 1.00 0.00 13 ILE A O 3
ATOM 2886 N N . ASN A 1 14 ? 69.040 -4.465 10.431 1.00 0.00 14 ASN A N 3
ATOM 2887 C CA . ASN A 1 14 ? 69.852 -3.317 10.835 1.00 0.00 14 ASN A CA 3
ATOM 2888 C C . ASN A 1 14 ? 70.632 -2.753 9.644 1.00 0.00 14 ASN A C 3
ATOM 2889 O O . ASN A 1 14 ? 70.220 -2.904 8.494 1.00 0.00 14 ASN A O 3
ATOM 2900 N N . THR A 1 15 ? 71.761 -2.110 9.930 1.00 0.00 15 THR A N 3
ATOM 2901 C CA . THR A 1 15 ? 72.596 -1.532 8.879 1.00 0.00 15 THR A CA 3
ATOM 2902 C C . THR A 1 15 ? 74.070 -1.658 9.250 1.00 0.00 15 THR A C 3
ATOM 2903 O O . THR A 1 15 ? 74.602 -0.829 9.987 1.00 0.00 15 THR A O 3
ATOM 2914 N N . ASN A 1 16 ? 74.725 -2.703 8.754 1.00 0.00 16 ASN A N 3
ATOM 2915 C CA . ASN A 1 16 ? 76.136 -2.905 9.064 1.00 0.00 16 ASN A CA 3
ATOM 2916 C C . ASN A 1 16 ? 76.846 -3.682 7.963 1.00 0.00 16 ASN A C 3
ATOM 2917 O O . ASN A 1 16 ? 76.219 -4.369 7.157 1.00 0.00 16 ASN A O 3
ATOM 2928 N N . ILE A 1 17 ? 78.170 -3.566 7.952 1.00 0.00 17 ILE A N 3
ATOM 2929 C CA . ILE A 1 17 ? 78.994 -4.253 6.965 1.00 0.00 17 ILE A CA 3
ATOM 2930 C C . ILE A 1 17 ? 80.225 -4.848 7.643 1.00 0.00 17 ILE A C 3
ATOM 2931 O O . ILE A 1 17 ? 80.922 -4.158 8.387 1.00 0.00 17 ILE A O 3
ATOM 2947 N N . ASN A 1 18 ? 80.487 -6.126 7.394 1.00 0.00 18 ASN A N 3
ATOM 2948 C CA . ASN A 1 18 ? 81.644 -6.783 7.992 1.00 0.00 18 ASN A CA 3
ATOM 2949 C C . ASN A 1 18 ? 82.775 -6.917 6.977 1.00 0.00 18 ASN A C 3
ATOM 2950 O O . ASN A 1 18 ? 82.566 -6.752 5.773 1.00 0.00 18 ASN A O 3
ATOM 2961 N N . THR A 1 19 ? 83.973 -7.219 7.473 1.00 0.00 19 THR A N 3
ATOM 2962 C CA . THR A 1 19 ? 85.141 -7.364 6.610 1.00 0.00 19 THR A CA 3
ATOM 2963 C C . THR A 1 19 ? 84.758 -8.049 5.300 1.00 0.00 19 THR A C 3
ATOM 2964 O O . THR A 1 19 ? 84.407 -9.230 5.286 1.00 0.00 19 THR A O 3
ATOM 2975 N N . THR A 1 20 ? 84.844 -7.304 4.205 1.00 0.00 20 THR A N 3
ATOM 2976 C CA . THR A 1 20 ? 84.522 -7.848 2.890 1.00 0.00 20 THR A CA 3
ATOM 2977 C C . THR A 1 20 ? 83.304 -8.760 2.986 1.00 0.00 20 THR A C 3
ATOM 2978 O O . THR A 1 20 ? 83.387 -9.959 2.712 1.00 0.00 20 THR A O 3
ATOM 2989 N N . VAL A 1 21 ? 82.175 -8.185 3.388 1.00 0.00 21 VAL A N 3
ATOM 2990 C CA . VAL A 1 21 ? 80.941 -8.952 3.533 1.00 0.00 21 VAL A CA 3
ATOM 2991 C C . VAL A 1 21 ? 79.771 -8.253 2.853 1.00 0.00 21 VAL A C 3
ATOM 2992 O O . VAL A 1 21 ? 79.624 -7.034 2.941 1.00 0.00 21 VAL A O 3
ATOM 3005 N N . SER A 1 22 ? 78.940 -9.041 2.179 1.00 0.00 22 SER A N 3
ATOM 3006 C CA . SER A 1 22 ? 77.773 -8.503 1.495 1.00 0.00 22 SER A CA 3
ATOM 3007 C C . SER A 1 22 ? 76.567 -8.507 2.431 1.00 0.00 22 SER A C 3
ATOM 3008 O O . SER A 1 22 ? 76.440 -9.380 3.290 1.00 0.00 22 SER A O 3
ATOM 3016 N N . LYS A 1 23 ? 75.686 -7.526 2.263 1.00 0.00 23 LYS A N 3
ATOM 3017 C CA . LYS A 1 23 ? 74.495 -7.431 3.101 1.00 0.00 23 LYS A CA 3
ATOM 3018 C C . LYS A 1 23 ? 73.291 -6.973 2.288 1.00 0.00 23 LYS A C 3
ATOM 3019 O O . LYS A 1 23 ? 73.373 -6.008 1.527 1.00 0.00 23 LYS A O 3
ATOM 3038 N N . GLN A 1 24 ? 72.176 -7.672 2.454 1.00 0.00 24 GLN A N 3
ATOM 3039 C CA . GLN A 1 24 ? 70.956 -7.330 1.736 1.00 0.00 24 GLN A CA 3
ATOM 3040 C C . GLN A 1 24 ? 69.917 -6.756 2.696 1.00 0.00 24 GLN A C 3
ATOM 3041 O O . GLN A 1 24 ? 69.794 -7.207 3.833 1.00 0.00 24 GLN A O 3
ATOM 3055 N N . PHE A 1 25 ? 69.169 -5.764 2.226 1.00 0.00 25 PHE A N 3
ATOM 3056 C CA . PHE A 1 25 ? 68.129 -5.140 3.045 1.00 0.00 25 PHE A CA 3
ATOM 3057 C C . PHE A 1 25 ? 66.811 -5.130 2.285 1.00 0.00 25 PHE A C 3
ATOM 3058 O O . PHE A 1 25 ? 66.799 -5.126 1.057 1.00 0.00 25 PHE A O 3
ATOM 3075 N N . PHE A 1 26 ? 65.703 -5.136 3.017 1.00 0.00 26 PHE A N 3
ATOM 3076 C CA . PHE A 1 26 ? 64.387 -5.139 2.388 1.00 0.00 26 PHE A CA 3
ATOM 3077 C C . PHE A 1 26 ? 63.650 -3.833 2.660 1.00 0.00 26 PHE A C 3
ATOM 3078 O O . PHE A 1 26 ? 63.896 -3.172 3.668 1.00 0.00 26 PHE A O 3
ATOM 3095 N N . ALA A 1 27 ? 62.737 -3.478 1.760 1.00 0.00 27 ALA A N 3
ATOM 3096 C CA . ALA A 1 27 ? 61.955 -2.260 1.913 1.00 0.00 27 ALA A CA 3
ATOM 3097 C C . ALA A 1 27 ? 60.472 -2.605 2.026 1.00 0.00 27 ALA A C 3
ATOM 3098 O O . ALA A 1 27 ? 59.933 -3.358 1.213 1.00 0.00 27 ALA A O 3
ATOM 3105 N N . VAL A 1 28 ? 59.820 -2.054 3.042 1.00 0.00 28 VAL A N 3
ATOM 3106 C CA . VAL A 1 28 ? 58.401 -2.308 3.255 1.00 0.00 28 VAL A CA 3
ATOM 3107 C C . VAL A 1 28 ? 57.605 -1.014 3.140 1.00 0.00 28 VAL A C 3
ATOM 3108 O O . VAL A 1 28 ? 57.951 -0.006 3.754 1.00 0.00 28 VAL A O 3
ATOM 3121 N N . GLY A 1 29 ? 56.543 -1.049 2.345 1.00 0.00 29 GLY A N 3
ATOM 3122 C CA . GLY A 1 29 ? 55.711 0.130 2.155 1.00 0.00 29 GLY A CA 3
ATOM 3123 C C . GLY A 1 29 ? 54.257 -0.173 2.489 1.00 0.00 29 GLY A C 3
ATOM 3124 O O . GLY A 1 29 ? 53.789 -1.297 2.311 1.00 0.00 29 GLY A O 3
ATOM 3128 N N . THR A 1 30 ? 53.549 0.837 2.980 1.00 0.00 30 THR A N 3
ATOM 3129 C CA . THR A 1 30 ? 52.149 0.668 3.338 1.00 0.00 30 THR A CA 3
ATOM 3130 C C . THR A 1 30 ? 51.262 1.502 2.424 1.00 0.00 30 THR A C 3
ATOM 3131 O O . THR A 1 30 ? 51.446 2.710 2.293 1.00 0.00 30 THR A O 3
ATOM 3142 N N . TYR A 1 31 ? 50.292 0.843 1.804 1.00 0.00 31 TYR A N 3
ATOM 3143 C CA . TYR A 1 31 ? 49.366 1.523 0.913 1.00 0.00 31 TYR A CA 3
ATOM 3144 C C . TYR A 1 31 ? 48.269 2.207 1.719 1.00 0.00 31 TYR A C 3
ATOM 3145 O O . TYR A 1 31 ? 47.854 1.712 2.766 1.00 0.00 31 TYR A O 3
ATOM 3163 N N . SER A 1 32 ? 47.807 3.350 1.229 1.00 0.00 32 SER A N 3
ATOM 3164 C CA . SER A 1 32 ? 46.764 4.099 1.918 1.00 0.00 32 SER A CA 3
ATOM 3165 C C . SER A 1 32 ? 45.576 3.195 2.226 1.00 0.00 32 SER A C 3
ATOM 3166 O O . SER A 1 32 ? 44.769 3.495 3.106 1.00 0.00 32 SER A O 3
ATOM 3174 N N . ASP A 1 33 ? 45.478 2.089 1.501 1.00 0.00 33 ASP A N 3
ATOM 3175 C CA . ASP A 1 33 ? 44.385 1.147 1.711 1.00 0.00 33 ASP A CA 3
ATOM 3176 C C . ASP A 1 33 ? 44.609 0.342 2.989 1.00 0.00 33 ASP A C 3
ATOM 3177 O O . ASP A 1 33 ? 43.749 -0.437 3.401 1.00 0.00 33 ASP A O 3
ATOM 3186 N N . GLY A 1 34 ? 45.769 0.535 3.614 1.00 0.00 34 GLY A N 3
ATOM 3187 C CA . GLY A 1 34 ? 46.091 -0.184 4.842 1.00 0.00 34 GLY A CA 3
ATOM 3188 C C . GLY A 1 34 ? 46.813 -1.488 4.529 1.00 0.00 34 GLY A C 3
ATOM 3189 O O . GLY A 1 34 ? 47.170 -2.247 5.429 1.00 0.00 34 GLY A O 3
ATOM 3193 N N . THR A 1 35 ? 47.014 -1.746 3.241 1.00 0.00 35 THR A N 3
ATOM 3194 C CA . THR A 1 35 ? 47.681 -2.968 2.811 1.00 0.00 35 THR A CA 3
ATOM 3195 C C . THR A 1 35 ? 49.195 -2.784 2.822 1.00 0.00 35 THR A C 3
ATOM 3196 O O . THR A 1 35 ? 49.695 -1.663 2.734 1.00 0.00 35 THR A O 3
ATOM 3207 N N . LYS A 1 36 ? 49.916 -3.894 2.932 1.00 0.00 36 LYS A N 3
ATOM 3208 C CA . LYS A 1 36 ? 51.373 -3.851 2.953 1.00 0.00 36 LYS A CA 3
ATOM 3209 C C . LYS A 1 36 ? 51.947 -4.781 1.888 1.00 0.00 36 LYS A C 3
ATOM 3210 O O . LYS A 1 36 ? 51.312 -5.766 1.507 1.00 0.00 36 LYS A O 3
ATOM 3229 N N . ALA A 1 37 ? 53.147 -4.465 1.411 1.00 0.00 37 ALA A N 3
ATOM 3230 C CA . ALA A 1 37 ? 53.787 -5.287 0.388 1.00 0.00 37 ALA A CA 3
ATOM 3231 C C . ALA A 1 37 ? 55.280 -4.983 0.306 1.00 0.00 37 ALA A C 3
ATOM 3232 O O . ALA A 1 37 ? 55.732 -3.912 0.713 1.00 0.00 37 ALA A O 3
ATOM 3239 N N . ASP A 1 38 ? 56.041 -5.936 -0.223 1.00 0.00 38 ASP A N 3
ATOM 3240 C CA . ASP A 1 38 ? 57.483 -5.769 -0.359 1.00 0.00 38 ASP A CA 3
ATOM 3241 C C . ASP A 1 38 ? 57.808 -4.974 -1.620 1.00 0.00 38 ASP A C 3
ATOM 3242 O O . ASP A 1 38 ? 57.331 -5.299 -2.708 1.00 0.00 38 ASP A O 3
ATOM 3251 N N . LEU A 1 39 ? 58.622 -3.935 -1.471 1.00 0.00 39 LEU A N 3
ATOM 3252 C CA . LEU A 1 39 ? 58.998 -3.110 -2.612 1.00 0.00 39 LEU A CA 3
ATOM 3253 C C . LEU A 1 39 ? 60.490 -3.260 -2.901 1.00 0.00 39 LEU A C 3
ATOM 3254 O O . LEU A 1 39 ? 61.062 -2.492 -3.676 1.00 0.00 39 LEU A O 3
ATOM 3270 N N . THR A 1 40 ? 61.113 -4.254 -2.271 1.00 0.00 40 THR A N 3
ATOM 3271 C CA . THR A 1 40 ? 62.541 -4.488 -2.462 1.00 0.00 40 THR A CA 3
ATOM 3272 C C . THR A 1 40 ? 62.828 -4.772 -3.929 1.00 0.00 40 THR A C 3
ATOM 3273 O O . THR A 1 40 ? 63.894 -4.439 -4.445 1.00 0.00 40 THR A O 3
ATOM 3284 N N . SER A 1 41 ? 61.860 -5.387 -4.597 1.00 0.00 41 SER A N 3
ATOM 3285 C CA . SER A 1 41 ? 62.009 -5.720 -6.007 1.00 0.00 41 SER A CA 3
ATOM 3286 C C . SER A 1 41 ? 61.482 -4.579 -6.875 1.00 0.00 41 SER A C 3
ATOM 3287 O O . SER A 1 41 ? 61.626 -4.600 -8.097 1.00 0.00 41 SER A O 3
ATOM 3295 N N . SER A 1 42 ? 60.876 -3.585 -6.232 1.00 0.00 42 SER A N 3
ATOM 3296 C CA . SER A 1 42 ? 60.334 -2.438 -6.956 1.00 0.00 42 SER A CA 3
ATOM 3297 C C . SER A 1 42 ? 61.219 -1.213 -6.758 1.00 0.00 42 SER A C 3
ATOM 3298 O O . SER A 1 42 ? 61.266 -0.325 -7.609 1.00 0.00 42 SER A O 3
ATOM 3306 N N . VAL A 1 43 ? 61.914 -1.172 -5.626 1.00 0.00 43 VAL A N 3
ATOM 3307 C CA . VAL A 1 43 ? 62.791 -0.048 -5.324 1.00 0.00 43 VAL A CA 3
ATOM 3308 C C . VAL A 1 43 ? 64.196 -0.321 -5.845 1.00 0.00 43 VAL A C 3
ATOM 3309 O O . VAL A 1 43 ? 64.594 -1.475 -6.012 1.00 0.00 43 VAL A O 3
ATOM 3322 N N . THR A 1 44 ? 64.944 0.746 -6.095 1.00 0.00 44 THR A N 3
ATOM 3323 C CA . THR A 1 44 ? 66.306 0.607 -6.584 1.00 0.00 44 THR A CA 3
ATOM 3324 C C . THR A 1 44 ? 67.284 1.063 -5.512 1.00 0.00 44 THR A C 3
ATOM 3325 O O . THR A 1 44 ? 67.197 2.188 -5.017 1.00 0.00 44 THR A O 3
ATOM 3336 N N . TRP A 1 45 ? 68.209 0.182 -5.146 1.00 0.00 45 TRP A N 3
ATOM 3337 C CA . TRP A 1 45 ? 69.181 0.506 -4.113 1.00 0.00 45 TRP A CA 3
ATOM 3338 C C . TRP A 1 45 ? 70.478 1.000 -4.746 1.00 0.00 45 TRP A C 3
ATOM 3339 O O . TRP A 1 45 ? 70.945 0.444 -5.741 1.00 0.00 45 TRP A O 3
ATOM 3360 N N . SER A 1 46 ? 71.050 2.044 -4.161 1.00 0.00 46 SER A N 3
ATOM 3361 C CA . SER A 1 46 ? 72.294 2.610 -4.667 1.00 0.00 46 SER A CA 3
ATOM 3362 C C . SER A 1 46 ? 73.141 3.125 -3.507 1.00 0.00 46 SER A C 3
ATOM 3363 O O . SER A 1 46 ? 72.633 3.341 -2.407 1.00 0.00 46 SER A O 3
ATOM 3371 N N . SER A 1 47 ? 74.431 3.313 -3.751 1.00 0.00 47 SER A N 3
ATOM 3372 C CA . SER A 1 47 ? 75.323 3.795 -2.702 1.00 0.00 47 SER A CA 3
ATOM 3373 C C . SER A 1 47 ? 76.219 4.913 -3.220 1.00 0.00 47 SER A C 3
ATOM 3374 O O . SER A 1 47 ? 76.624 4.910 -4.381 1.00 0.00 47 SER A O 3
ATOM 3382 N N . SER A 1 48 ? 76.532 5.862 -2.344 1.00 0.00 48 SER A N 3
ATOM 3383 C CA . SER A 1 48 ? 77.394 6.977 -2.715 1.00 0.00 48 SER A CA 3
ATOM 3384 C C . SER A 1 48 ? 78.815 6.466 -2.933 1.00 0.00 48 SER A C 3
ATOM 3385 O O . SER A 1 48 ? 79.568 6.997 -3.748 1.00 0.00 48 SER A O 3
ATOM 3393 N N . ASN A 1 49 ? 79.163 5.428 -2.180 1.00 0.00 49 ASN A N 3
ATOM 3394 C CA . ASN A 1 49 ? 80.485 4.828 -2.273 1.00 0.00 49 ASN A CA 3
ATOM 3395 C C . ASN A 1 49 ? 80.575 3.939 -3.503 1.00 0.00 49 ASN A C 3
ATOM 3396 O O . ASN A 1 49 ? 80.759 2.724 -3.393 1.00 0.00 49 ASN A O 3
ATOM 3407 N N . GLN A 1 50 ? 80.455 4.550 -4.678 1.00 0.00 50 GLN A N 3
ATOM 3408 C CA . GLN A 1 50 ? 80.522 3.784 -5.912 1.00 0.00 50 GLN A CA 3
ATOM 3409 C C . GLN A 1 50 ? 81.948 3.286 -6.107 1.00 0.00 50 GLN A C 3
ATOM 3410 O O . GLN A 1 50 ? 82.173 2.135 -6.479 1.00 0.00 50 GLN A O 3
ATOM 3424 N N . SER A 1 51 ? 82.903 4.167 -5.830 1.00 0.00 51 SER A N 3
ATOM 3425 C CA . SER A 1 51 ? 84.314 3.830 -5.979 1.00 0.00 51 SER A CA 3
ATOM 3426 C C . SER A 1 51 ? 84.760 2.875 -4.873 1.00 0.00 51 SER A C 3
ATOM 3427 O O . SER A 1 51 ? 85.624 2.025 -5.085 1.00 0.00 51 SER A O 3
ATOM 3435 N N . GLN A 1 52 ? 84.178 3.037 -3.685 1.00 0.00 52 GLN A N 3
ATOM 3436 C CA . GLN A 1 52 ? 84.539 2.201 -2.542 1.00 0.00 52 GLN A CA 3
ATOM 3437 C C . GLN A 1 52 ? 83.484 1.128 -2.286 1.00 0.00 52 GLN A C 3
ATOM 3438 O O . GLN A 1 52 ? 83.522 0.434 -1.268 1.00 0.00 52 GLN A O 3
ATOM 3452 N N . ALA A 1 53 ? 82.542 0.994 -3.215 1.00 0.00 53 ALA A N 3
ATOM 3453 C CA . ALA A 1 53 ? 81.485 -0.006 -3.082 1.00 0.00 53 ALA A CA 3
ATOM 3454 C C . ALA A 1 53 ? 80.714 -0.135 -4.392 1.00 0.00 53 ALA A C 3
ATOM 3455 O O . ALA A 1 53 ? 80.577 0.835 -5.138 1.00 0.00 53 ALA A O 3
ATOM 3462 N N . LYS A 1 54 ? 80.215 -1.332 -4.670 1.00 0.00 54 LYS A N 3
ATOM 3463 C CA . LYS A 1 54 ? 79.465 -1.558 -5.899 1.00 0.00 54 LYS A CA 3
ATOM 3464 C C . LYS A 1 54 ? 78.140 -2.257 -5.602 1.00 0.00 54 LYS A C 3
ATOM 3465 O O . LYS A 1 54 ? 78.058 -3.108 -4.718 1.00 0.00 54 LYS A O 3
ATOM 3484 N N . VAL A 1 55 ? 77.109 -1.897 -6.363 1.00 0.00 55 VAL A N 3
ATOM 3485 C CA . VAL A 1 55 ? 75.789 -2.500 -6.190 1.00 0.00 55 VAL A CA 3
ATOM 3486 C C . VAL A 1 55 ? 75.347 -3.162 -7.486 1.00 0.00 55 VAL A C 3
ATOM 3487 O O . VAL A 1 55 ? 75.107 -2.489 -8.489 1.00 0.00 55 VAL A O 3
ATOM 3500 N N . SER A 1 56 ? 75.251 -4.486 -7.463 1.00 0.00 56 SER A N 3
ATOM 3501 C CA . SER A 1 56 ? 74.828 -5.225 -8.641 1.00 0.00 56 SER A CA 3
ATOM 3502 C C . SER A 1 56 ? 73.916 -6.380 -8.257 1.00 0.00 56 SER A C 3
ATOM 3503 O O . SER A 1 56 ? 74.356 -7.356 -7.649 1.00 0.00 56 SER A O 3
ATOM 3511 N N . ASN A 1 57 ? 72.643 -6.265 -8.615 1.00 0.00 57 ASN A N 3
ATOM 3512 C CA . ASN A 1 57 ? 71.682 -7.307 -8.289 1.00 0.00 57 ASN A CA 3
ATOM 3513 C C . ASN A 1 57 ? 70.536 -7.314 -9.291 1.00 0.00 57 ASN A C 3
ATOM 3514 O O . ASN A 1 57 ? 69.951 -6.270 -9.589 1.00 0.00 57 ASN A O 3
ATOM 3525 N N . ALA A 1 58 ? 70.210 -8.498 -9.793 1.00 0.00 58 ALA A N 3
ATOM 3526 C CA . ALA A 1 58 ? 69.106 -8.638 -10.730 1.00 0.00 58 ALA A CA 3
ATOM 3527 C C . ALA A 1 58 ? 67.788 -8.460 -9.982 1.00 0.00 58 ALA A C 3
ATOM 3528 O O . ALA A 1 58 ? 67.775 -8.144 -8.790 1.00 0.00 58 ALA A O 3
ATOM 3535 N N . SER A 1 59 ? 66.689 -8.636 -10.699 1.00 0.00 59 SER A N 3
ATOM 3536 C CA . SER A 1 59 ? 65.365 -8.467 -10.111 1.00 0.00 59 SER A CA 3
ATOM 3537 C C . SER A 1 59 ? 65.163 -9.386 -8.913 1.00 0.00 59 SER A C 3
ATOM 3538 O O . SER A 1 59 ? 64.513 -9.010 -7.936 1.00 0.00 59 SER A O 3
ATOM 3546 N N . GLU A 1 60 ? 65.706 -10.593 -8.990 1.00 0.00 60 GLU A N 3
ATOM 3547 C CA . GLU A 1 60 ? 65.549 -11.558 -7.906 1.00 0.00 60 GLU A CA 3
ATOM 3548 C C . GLU A 1 60 ? 66.432 -11.205 -6.711 1.00 0.00 60 GLU A C 3
ATOM 3549 O O . GLU A 1 60 ? 66.058 -11.448 -5.565 1.00 0.00 60 GLU A O 3
ATOM 3561 N N . THR A 1 61 ? 67.605 -10.642 -6.979 1.00 0.00 61 THR A N 3
ATOM 3562 C CA . THR A 1 61 ? 68.529 -10.289 -5.903 1.00 0.00 61 THR A CA 3
ATOM 3563 C C . THR A 1 61 ? 68.462 -8.799 -5.580 1.00 0.00 61 THR A C 3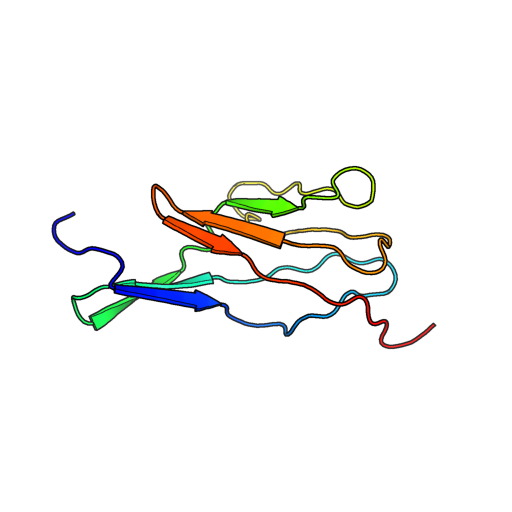
ATOM 3564 O O . THR A 1 61 ? 69.307 -8.274 -4.852 1.00 0.00 61 THR A O 3
ATOM 3575 N N . LYS A 1 62 ? 67.456 -8.123 -6.125 1.00 0.00 62 LYS A N 3
ATOM 3576 C CA . LYS A 1 62 ? 67.296 -6.692 -5.887 1.00 0.00 62 LYS A CA 3
ATOM 3577 C C . LYS A 1 62 ? 67.521 -6.358 -4.418 1.00 0.00 62 LYS A C 3
ATOM 3578 O O . LYS A 1 62 ? 66.767 -6.797 -3.549 1.00 0.00 62 LYS A O 3
ATOM 3597 N N . GLY A 1 63 ? 68.565 -5.578 -4.148 1.00 0.00 63 GLY A N 3
ATOM 3598 C CA . GLY A 1 63 ? 68.882 -5.185 -2.778 1.00 0.00 63 GLY A CA 3
ATOM 3599 C C . GLY A 1 63 ? 70.162 -5.860 -2.286 1.00 0.00 63 GLY A C 3
ATOM 3600 O O . GLY A 1 63 ? 70.266 -6.236 -1.120 1.00 0.00 63 GLY A O 3
ATOM 3604 N N . LEU A 1 64 ? 71.141 -5.999 -3.181 1.00 0.00 64 LEU A N 3
ATOM 3605 C CA . LEU A 1 64 ? 72.413 -6.625 -2.820 1.00 0.00 64 LEU A CA 3
ATOM 3606 C C . LEU A 1 64 ? 73.558 -5.629 -2.960 1.00 0.00 64 LEU A C 3
ATOM 3607 O O . LEU A 1 64 ? 73.858 -5.163 -4.058 1.00 0.00 64 LEU A O 3
ATOM 3623 N N . VAL A 1 65 ? 74.192 -5.300 -1.836 1.00 0.00 65 VAL A N 3
ATOM 3624 C CA . VAL A 1 65 ? 75.306 -4.358 -1.851 1.00 0.00 65 VAL A CA 3
ATOM 3625 C C . VAL A 1 65 ? 76.534 -4.958 -1.173 1.00 0.00 65 VAL A C 3
ATOM 3626 O O . VAL A 1 65 ? 76.440 -5.524 -0.084 1.00 0.00 65 VAL A O 3
ATOM 3639 N N . THR A 1 66 ? 77.687 -4.814 -1.818 1.00 0.00 66 THR A N 3
ATOM 3640 C CA . THR A 1 66 ? 78.931 -5.333 -1.266 1.00 0.00 66 THR A CA 3
ATOM 3641 C C . THR A 1 66 ? 79.888 -4.177 -0.998 1.00 0.00 66 THR A C 3
ATOM 3642 O O . THR A 1 66 ? 80.210 -3.403 -1.899 1.00 0.00 66 THR A O 3
ATOM 3653 N N . GLY A 1 67 ? 80.330 -4.057 0.251 1.00 0.00 67 GLY A N 3
ATOM 3654 C CA . GLY A 1 67 ? 81.241 -2.983 0.630 1.00 0.00 67 GLY A CA 3
ATOM 3655 C C . GLY A 1 67 ? 82.664 -3.495 0.823 1.00 0.00 67 GLY A C 3
ATOM 3656 O O . GLY A 1 67 ? 82.938 -4.266 1.743 1.00 0.00 67 GLY A O 3
ATOM 3660 N N . ILE A 1 68 ? 83.569 -3.049 -0.046 1.00 0.00 68 ILE A N 3
ATOM 3661 C CA . ILE A 1 68 ? 84.965 -3.461 0.043 1.00 0.00 68 ILE A CA 3
ATOM 3662 C C . ILE A 1 68 ? 85.595 -2.924 1.327 1.00 0.00 68 ILE A C 3
ATOM 3663 O O . ILE A 1 68 ? 86.293 -3.650 2.033 1.00 0.00 68 ILE A O 3
ATOM 3679 N N . ALA A 1 69 ? 85.337 -1.653 1.625 1.00 0.00 69 ALA A N 3
ATOM 3680 C CA . ALA A 1 69 ? 85.879 -1.034 2.830 1.00 0.00 69 ALA A CA 3
ATOM 3681 C C . ALA A 1 69 ? 85.527 0.449 2.880 1.00 0.00 69 ALA A C 3
ATOM 3682 O O . ALA A 1 69 ? 85.917 1.217 2.000 1.00 0.00 69 ALA A O 3
ATOM 3689 N N . SER A 1 70 ? 84.792 0.847 3.915 1.00 0.00 70 SER A N 3
ATOM 3690 C CA . SER A 1 70 ? 84.394 2.242 4.063 1.00 0.00 70 SER A CA 3
ATOM 3691 C C . SER A 1 70 ? 84.039 2.549 5.512 1.00 0.00 70 SER A C 3
ATOM 3692 O O . SER A 1 70 ? 84.037 1.662 6.364 1.00 0.00 70 SER A O 3
ATOM 3700 N N . GLY A 1 71 ? 83.743 3.817 5.780 1.00 0.00 71 GLY A N 3
ATOM 3701 C CA . GLY A 1 71 ? 83.389 4.238 7.129 1.00 0.00 71 GLY A CA 3
ATOM 3702 C C . GLY A 1 71 ? 81.882 4.388 7.275 1.00 0.00 71 GLY A C 3
ATOM 3703 O O . GLY A 1 71 ? 81.242 3.621 7.998 1.00 0.00 71 GLY A O 3
ATOM 3707 N N . ASN A 1 72 ? 81.315 5.378 6.589 1.00 0.00 72 ASN A N 3
ATOM 3708 C CA . ASN A 1 72 ? 79.877 5.606 6.664 1.00 0.00 72 ASN A CA 3
ATOM 3709 C C . ASN A 1 72 ? 79.246 5.766 5.282 1.00 0.00 72 ASN A C 3
ATOM 3710 O O . ASN A 1 72 ? 78.964 6.881 4.848 1.00 0.00 72 ASN A O 3
ATOM 3721 N N . PRO A 1 73 ? 78.983 4.679 4.609 1.00 0.00 73 PRO A N 3
ATOM 3722 C CA . PRO A 1 73 ? 78.338 4.708 3.263 1.00 0.00 73 PRO A CA 3
ATOM 3723 C C . PRO A 1 73 ? 76.872 5.098 3.389 1.00 0.00 73 PRO A C 3
ATOM 3724 O O . PRO A 1 73 ? 76.257 4.864 4.427 1.00 0.00 73 PRO A O 3
ATOM 3735 N N . THR A 1 74 ? 76.313 5.696 2.344 1.00 0.00 74 THR A N 3
ATOM 3736 C CA . THR A 1 74 ? 74.911 6.090 2.381 1.00 0.00 74 THR A CA 3
ATOM 3737 C C . THR A 1 74 ? 74.109 5.371 1.303 1.00 0.00 74 THR A C 3
ATOM 3738 O O . THR A 1 74 ? 74.430 5.446 0.116 1.00 0.00 74 THR A O 3
ATOM 3749 N N . ILE A 1 75 ? 73.056 4.678 1.728 1.00 0.00 75 ILE A N 3
ATOM 3750 C CA . ILE A 1 75 ? 72.204 3.947 0.796 1.00 0.00 75 ILE A CA 3
ATOM 3751 C C . ILE A 1 75 ? 70.928 4.723 0.503 1.00 0.00 75 ILE A C 3
ATOM 3752 O O . ILE A 1 75 ? 70.161 5.047 1.413 1.00 0.00 75 ILE A O 3
ATOM 3768 N N . ILE A 1 76 ? 70.702 5.008 -0.771 1.00 0.00 76 ILE A N 3
ATOM 3769 C CA . ILE A 1 76 ? 69.514 5.743 -1.174 1.00 0.00 76 ILE A CA 3
ATOM 3770 C C . ILE A 1 76 ? 68.542 4.814 -1.894 1.00 0.00 76 ILE A C 3
ATOM 3771 O O . ILE A 1 76 ? 68.917 4.126 -2.844 1.00 0.00 76 ILE A O 3
ATOM 3787 N N . ALA A 1 77 ? 67.293 4.811 -1.449 1.00 0.00 77 ALA A N 3
ATOM 3788 C CA . ALA A 1 77 ? 66.282 3.969 -2.075 1.00 0.00 77 ALA A CA 3
ATOM 3789 C C . ALA A 1 77 ? 65.320 4.838 -2.868 1.00 0.00 77 ALA A C 3
ATOM 3790 O O . ALA A 1 77 ? 64.807 5.834 -2.356 1.00 0.00 77 ALA A O 3
ATOM 3797 N N . THR A 1 78 ? 65.086 4.472 -4.120 1.00 0.00 78 THR A N 3
ATOM 3798 C CA . THR A 1 78 ? 64.201 5.257 -4.964 1.00 0.00 78 THR A CA 3
ATOM 3799 C C . THR A 1 78 ? 63.016 4.418 -5.425 1.00 0.00 78 THR A C 3
ATOM 3800 O O . THR A 1 78 ? 63.187 3.316 -5.945 1.00 0.00 78 THR A O 3
ATOM 3811 N N . TYR A 1 79 ? 61.814 4.954 -5.244 1.00 0.00 79 TYR A N 3
ATOM 3812 C CA . TYR A 1 79 ? 60.612 4.249 -5.664 1.00 0.00 79 TYR A CA 3
ATOM 3813 C C . TYR A 1 79 ? 59.759 5.160 -6.534 1.00 0.00 79 TYR A C 3
ATOM 3814 O O . TYR A 1 79 ? 59.107 6.080 -6.039 1.00 0.00 79 TYR A O 3
ATOM 3832 N N . GLY A 1 80 ? 59.777 4.899 -7.835 1.00 0.00 80 GLY A N 3
ATOM 3833 C CA . GLY A 1 80 ? 59.008 5.702 -8.776 1.00 0.00 80 GLY A CA 3
ATOM 3834 C C . GLY A 1 80 ? 59.262 7.191 -8.559 1.00 0.00 80 GLY A C 3
ATOM 3835 O O . GLY A 1 80 ? 60.396 7.655 -8.668 1.00 0.00 80 GLY A O 3
ATOM 3839 N N . SER A 1 81 ? 58.204 7.939 -8.254 1.00 0.00 81 SER A N 3
ATOM 3840 C CA . SER A 1 81 ? 58.350 9.374 -8.025 1.00 0.00 81 SER A CA 3
ATOM 3841 C C . SER A 1 81 ? 58.617 9.675 -6.553 1.00 0.00 81 SER A C 3
ATOM 3842 O O . SER A 1 81 ? 58.646 10.837 -6.142 1.00 0.00 81 SER A O 3
ATOM 3850 N N . VAL A 1 82 ? 58.799 8.623 -5.761 1.00 0.00 82 VAL A N 3
ATOM 3851 C CA . VAL A 1 82 ? 59.050 8.783 -4.332 1.00 0.00 82 VAL A CA 3
ATOM 3852 C C . VAL A 1 82 ? 60.346 8.093 -3.928 1.00 0.00 82 VAL A C 3
ATOM 3853 O O . VAL A 1 82 ? 60.582 6.939 -4.285 1.00 0.00 82 VAL A O 3
ATOM 3866 N N . SER A 1 83 ? 61.190 8.811 -3.190 1.00 0.00 83 SER A N 3
ATOM 3867 C CA . SER A 1 83 ? 62.468 8.258 -2.754 1.00 0.00 83 SER A CA 3
ATOM 3868 C C . SER A 1 83 ? 62.736 8.594 -1.291 1.00 0.00 83 SER A C 3
ATOM 3869 O O . SER A 1 83 ? 62.325 9.643 -0.796 1.00 0.00 83 SER A O 3
ATOM 3877 N N . GLY A 1 84 ? 63.436 7.692 -0.609 1.00 0.00 84 GLY A N 3
ATOM 3878 C CA . GLY A 1 84 ? 63.773 7.896 0.795 1.00 0.00 84 GLY A CA 3
ATOM 3879 C C . GLY A 1 84 ? 65.263 7.670 1.025 1.00 0.00 84 GLY A C 3
ATOM 3880 O O . GLY A 1 84 ? 65.872 6.803 0.395 1.00 0.00 84 GLY A O 3
ATOM 3884 N N . ASN A 1 85 ? 65.852 8.458 1.920 1.00 0.00 85 ASN A N 3
ATOM 3885 C CA . ASN A 1 85 ? 67.276 8.336 2.209 1.00 0.00 85 ASN A CA 3
ATOM 3886 C C . ASN A 1 85 ? 67.509 7.720 3.585 1.00 0.00 85 ASN A C 3
ATOM 3887 O O . ASN A 1 85 ? 66.802 8.027 4.545 1.00 0.00 85 ASN A O 3
ATOM 3898 N N . THR A 1 86 ? 68.509 6.852 3.670 1.00 0.00 86 THR A N 3
ATOM 3899 C CA . THR A 1 86 ? 68.839 6.196 4.930 1.00 0.00 86 THR A CA 3
ATOM 3900 C C . THR A 1 86 ? 70.346 6.247 5.176 1.00 0.00 86 THR A C 3
ATOM 3901 O O . THR A 1 86 ? 71.127 6.422 4.242 1.00 0.00 86 THR A O 3
ATOM 3912 N N . ILE A 1 87 ? 70.748 6.096 6.435 1.00 0.00 87 ILE A N 3
ATOM 3913 C CA . ILE A 1 87 ? 72.166 6.130 6.779 1.00 0.00 87 ILE A CA 3
ATOM 3914 C C . ILE A 1 87 ? 72.675 4.740 7.159 1.00 0.00 87 ILE A C 3
ATOM 3915 O O . ILE A 1 87 ? 72.139 4.094 8.060 1.00 0.00 87 ILE A O 3
ATOM 3931 N N . LEU A 1 88 ? 73.714 4.293 6.458 1.00 0.00 88 LEU A N 3
ATOM 3932 C CA . LEU A 1 88 ? 74.301 2.978 6.709 1.00 0.00 88 LEU A CA 3
ATOM 3933 C C . LEU A 1 88 ? 75.729 3.147 7.231 1.00 0.00 88 LEU A C 3
ATOM 3934 O O . LEU A 1 88 ? 76.505 3.918 6.669 1.00 0.00 88 LEU A O 3
ATOM 3950 N N . THR A 1 89 ? 76.074 2.441 8.308 1.00 0.00 89 THR A N 3
ATOM 3951 C CA . THR A 1 89 ? 77.422 2.558 8.868 1.00 0.00 89 THR A CA 3
ATOM 3952 C C . THR A 1 89 ? 78.190 1.242 8.781 1.00 0.00 89 THR A C 3
ATOM 3953 O O . THR A 1 89 ? 77.647 0.170 9.053 1.00 0.00 89 THR A O 3
ATOM 3964 N N . VAL A 1 90 ? 79.468 1.341 8.416 1.00 0.00 90 VAL A N 3
ATOM 3965 C CA . VAL A 1 90 ? 80.325 0.166 8.306 1.00 0.00 90 VAL A CA 3
ATOM 3966 C C . VAL A 1 90 ? 80.892 -0.197 9.677 1.00 0.00 90 VAL A C 3
ATOM 3967 O O . VAL A 1 90 ? 81.720 0.534 10.224 1.00 0.00 90 VAL A O 3
ATOM 3980 N N . ASN A 1 91 ? 80.459 -1.327 10.230 1.00 0.00 91 ASN A N 3
ATOM 3981 C CA . ASN A 1 91 ? 80.951 -1.754 11.537 1.00 0.00 91 ASN A CA 3
ATOM 3982 C C . ASN A 1 91 ? 81.197 -3.255 11.547 1.00 0.00 91 ASN A C 3
ATOM 3983 O O . ASN A 1 91 ? 80.413 -4.026 10.994 1.00 0.00 91 ASN A O 3
ATOM 3994 N N . LYS A 1 92 ? 82.294 -3.664 12.176 1.00 0.00 92 LYS A N 3
ATOM 3995 C CA . LYS A 1 92 ? 82.638 -5.077 12.255 1.00 0.00 92 LYS A CA 3
ATOM 3996 C C . LYS A 1 92 ? 81.828 -5.776 13.338 1.00 0.00 92 LYS A C 3
ATOM 3997 O O . LYS A 1 92 ? 81.551 -5.200 14.391 1.00 0.00 92 LYS A O 3
ATOM 4016 N N . THR A 1 93 ? 81.449 -7.021 13.073 1.00 0.00 93 THR A N 3
ATOM 4017 C CA . THR A 1 93 ? 80.669 -7.793 14.031 1.00 0.00 93 THR A CA 3
ATOM 4018 C C . THR A 1 93 ? 81.418 -9.060 14.434 1.00 0.00 93 THR A C 3
ATOM 4019 O O . THR A 1 93 ? 81.874 -9.821 13.580 1.00 0.00 93 THR A O 3
ATOM 4030 N N . ASP A 1 94 ? 81.538 -9.278 15.738 1.00 0.00 94 ASP A N 3
ATOM 4031 C CA . ASP A 1 94 ? 82.232 -10.454 16.245 1.00 0.00 94 ASP A CA 3
ATOM 4032 C C . ASP A 1 94 ? 81.251 -11.599 16.467 1.00 0.00 94 ASP A C 3
ATOM 4033 O O . ASP A 1 94 ? 81.634 -12.682 16.909 1.00 0.00 94 ASP A O 3
ATOM 4042 N N . THR A 1 95 ? 79.981 -11.351 16.161 1.00 0.00 95 THR A N 3
ATOM 4043 C CA . THR A 1 95 ? 78.953 -12.369 16.335 1.00 0.00 95 THR A CA 3
ATOM 4044 C C . THR A 1 95 ? 78.570 -12.979 14.990 1.00 0.00 95 THR A C 3
ATOM 4045 O O . THR A 1 95 ? 79.133 -12.562 13.990 1.00 0.00 95 THR A O 3
ATOM 4057 N N . SER A 1 1 ? 48.375 -0.702 -7.303 1.00 0.00 1 SER A N 4
ATOM 4058 C CA . SER A 1 1 ? 48.421 0.191 -8.496 1.00 0.00 1 SER A CA 4
ATOM 4059 C C . SER A 1 1 ? 47.513 1.393 -8.265 1.00 0.00 1 SER A C 4
ATOM 4060 O O . SER A 1 1 ? 47.971 2.536 -8.239 1.00 0.00 1 SER A O 4
ATOM 4070 N N . ALA A 1 2 ? 46.221 1.127 -8.097 1.00 0.00 2 ALA A N 4
ATOM 4071 C CA . ALA A 1 2 ? 45.252 2.196 -7.872 1.00 0.00 2 ALA A CA 4
ATOM 4072 C C . ALA A 1 2 ? 45.550 2.928 -6.568 1.00 0.00 2 ALA A C 4
ATOM 4073 O O . ALA A 1 2 ? 45.406 4.148 -6.484 1.00 0.00 2 ALA A O 4
ATOM 4080 N N . ALA A 1 3 ? 45.966 2.175 -5.556 1.00 0.00 3 ALA A N 4
ATOM 4081 C CA . ALA A 1 3 ? 46.281 2.762 -4.258 1.00 0.00 3 ALA A CA 4
ATOM 4082 C C . ALA A 1 3 ? 47.603 3.522 -4.319 1.00 0.00 3 ALA A C 4
ATOM 4083 O O . ALA A 1 3 ? 48.489 3.186 -5.105 1.00 0.00 3 ALA A O 4
ATOM 4090 N N . THR A 1 4 ? 47.724 4.552 -3.488 1.00 0.00 4 THR A N 4
ATOM 4091 C CA . THR A 1 4 ? 48.941 5.356 -3.455 1.00 0.00 4 THR A CA 4
ATOM 4092 C C . THR A 1 4 ? 49.848 4.899 -2.313 1.00 0.00 4 THR A C 4
ATOM 4093 O O . THR A 1 4 ? 49.409 4.194 -1.403 1.00 0.00 4 THR A O 4
ATOM 4104 N N . LEU A 1 5 ? 51.114 5.306 -2.368 1.00 0.00 5 LEU A N 4
ATOM 4105 C CA . LEU A 1 5 ? 52.078 4.939 -1.332 1.00 0.00 5 LEU A CA 4
ATOM 4106 C C . LEU A 1 5 ? 52.028 5.929 -0.174 1.00 0.00 5 LEU A C 4
ATOM 4107 O O . LEU A 1 5 ? 52.350 7.106 -0.341 1.00 0.00 5 LEU A O 4
ATOM 4123 N N . SER A 1 6 ? 51.620 5.450 0.998 1.00 0.00 6 SER A N 4
ATOM 4124 C CA . SER A 1 6 ? 51.526 6.316 2.169 1.00 0.00 6 SER A CA 4
ATOM 4125 C C . SER A 1 6 ? 52.910 6.611 2.738 1.00 0.00 6 SER A C 4
ATOM 4126 O O . SER A 1 6 ? 53.268 7.768 2.950 1.00 0.00 6 SER A O 4
ATOM 4134 N N . SER A 1 7 ? 53.684 5.561 2.982 1.00 0.00 7 SER A N 4
ATOM 4135 C CA . SER A 1 7 ? 55.024 5.735 3.538 1.00 0.00 7 SER A CA 4
ATOM 4136 C C . SER A 1 7 ? 55.880 4.500 3.285 1.00 0.00 7 SER A C 4
ATOM 4137 O O . SER A 1 7 ? 55.363 3.422 2.991 1.00 0.00 7 SER A O 4
ATOM 4145 N N . ILE A 1 8 ? 57.192 4.663 3.422 1.00 0.00 8 ILE A N 4
ATOM 4146 C CA . ILE A 1 8 ? 58.113 3.556 3.221 1.00 0.00 8 ILE A CA 4
ATOM 4147 C C . ILE A 1 8 ? 58.966 3.357 4.470 1.00 0.00 8 ILE A C 4
ATOM 4148 O O . ILE A 1 8 ? 59.375 4.323 5.111 1.00 0.00 8 ILE A O 4
ATOM 4164 N N . SER A 1 9 ? 59.218 2.101 4.815 1.00 0.00 9 SER A N 4
ATOM 4165 C CA . SER A 1 9 ? 60.014 1.787 5.997 1.00 0.00 9 SER A CA 4
ATOM 4166 C C . SER A 1 9 ? 61.104 0.777 5.657 1.00 0.00 9 SER A C 4
ATOM 4167 O O . SER A 1 9 ? 60.924 -0.069 4.783 1.00 0.00 9 SER A O 4
ATOM 4175 N N . ILE A 1 10 ? 62.225 0.861 6.361 1.00 0.00 10 ILE A N 4
ATOM 4176 C CA . ILE A 1 10 ? 63.328 -0.067 6.135 1.00 0.00 10 ILE A CA 4
ATOM 4177 C C . ILE A 1 10 ? 63.195 -1.274 7.061 1.00 0.00 10 ILE A C 4
ATOM 4178 O O . ILE A 1 10 ? 62.773 -1.137 8.208 1.00 0.00 10 ILE A O 4
ATOM 4194 N N . SER A 1 11 ? 63.540 -2.456 6.553 1.00 0.00 11 SER A N 4
ATOM 4195 C CA . SER A 1 11 ? 63.429 -3.676 7.346 1.00 0.00 11 SER A CA 4
ATOM 4196 C C . SER A 1 11 ? 64.797 -4.126 7.878 1.00 0.00 11 SER A C 4
ATOM 4197 O O . SER A 1 11 ? 65.839 -3.663 7.409 1.00 0.00 11 SER A O 4
ATOM 4205 N N . PRO A 1 12 ? 64.796 -5.025 8.833 1.00 0.00 12 PRO A N 4
ATOM 4206 C CA . PRO A 1 12 ? 66.036 -5.587 9.455 1.00 0.00 12 PRO A CA 4
ATOM 4207 C C . PRO A 1 12 ? 67.140 -5.799 8.410 1.00 0.00 12 PRO A C 4
ATOM 4208 O O . PRO A 1 12 ? 66.849 -5.812 7.214 1.00 0.00 12 PRO A O 4
ATOM 4219 N N . ILE A 1 13 ? 68.404 -5.964 8.832 1.00 0.00 13 ILE A N 4
ATOM 4220 C CA . ILE A 1 13 ? 68.792 -5.957 10.244 1.00 0.00 13 ILE A CA 4
ATOM 4221 C C . ILE A 1 13 ? 69.365 -4.587 10.624 1.00 0.00 13 ILE A C 4
ATOM 4222 O O . ILE A 1 13 ? 70.421 -4.190 10.132 1.00 0.00 13 ILE A O 4
ATOM 4238 N N . ASN A 1 14 ? 68.668 -3.871 11.506 1.00 0.00 14 ASN A N 4
ATOM 4239 C CA . ASN A 1 14 ? 69.133 -2.555 11.945 1.00 0.00 14 ASN A CA 4
ATOM 4240 C C . ASN A 1 14 ? 69.969 -1.882 10.852 1.00 0.00 14 ASN A C 4
ATOM 4241 O O . ASN A 1 14 ? 69.466 -1.579 9.771 1.00 0.00 14 ASN A O 4
ATOM 4252 N N . THR A 1 15 ? 71.248 -1.658 11.144 1.00 0.00 15 THR A N 4
ATOM 4253 C CA . THR A 1 15 ? 72.150 -1.035 10.178 1.00 0.00 15 THR A CA 4
ATOM 4254 C C . THR A 1 15 ? 73.593 -1.428 10.480 1.00 0.00 15 THR A C 4
ATOM 4255 O O . THR A 1 15 ? 74.268 -0.773 11.273 1.00 0.00 15 THR A O 4
ATOM 4266 N N . ASN A 1 16 ? 74.061 -2.506 9.859 1.00 0.00 16 ASN A N 4
ATOM 4267 C CA . ASN A 1 16 ? 75.424 -2.963 10.099 1.00 0.00 16 ASN A CA 4
ATOM 4268 C C . ASN A 1 16 ? 75.953 -3.793 8.935 1.00 0.00 16 ASN A C 4
ATOM 4269 O O . ASN A 1 16 ? 75.230 -4.598 8.345 1.00 0.00 16 ASN A O 4
ATOM 4280 N N . ILE A 1 17 ? 77.227 -3.587 8.624 1.00 0.00 17 ILE A N 4
ATOM 4281 C CA . ILE A 1 17 ? 77.879 -4.305 7.535 1.00 0.00 17 ILE A CA 4
ATOM 4282 C C . ILE A 1 17 ? 79.253 -4.791 7.987 1.00 0.00 17 ILE A C 4
ATOM 4283 O O . ILE A 1 17 ? 79.970 -4.075 8.686 1.00 0.00 17 ILE A O 4
ATOM 4299 N N . ASN A 1 18 ? 79.615 -6.007 7.598 1.00 0.00 18 ASN A N 4
ATOM 4300 C CA . ASN A 1 18 ? 80.912 -6.559 7.977 1.00 0.00 18 ASN A CA 4
ATOM 4301 C C . ASN A 1 18 ? 81.939 -6.338 6.869 1.00 0.00 18 ASN A C 4
ATOM 4302 O O . ASN A 1 18 ? 81.580 -6.123 5.710 1.00 0.00 18 ASN A O 4
ATOM 4313 N N . THR A 1 19 ? 83.216 -6.399 7.236 1.00 0.00 19 THR A N 4
ATOM 4314 C CA . THR A 1 19 ? 84.296 -6.184 6.277 1.00 0.00 19 THR A CA 4
ATOM 4315 C C . THR A 1 19 ? 84.288 -7.274 5.208 1.00 0.00 19 THR A C 4
ATOM 4316 O O . THR A 1 19 ? 84.114 -8.454 5.511 1.00 0.00 19 THR A O 4
ATOM 4327 N N . THR A 1 20 ? 84.491 -6.868 3.960 1.00 0.00 20 THR A N 4
ATOM 4328 C CA . THR A 1 20 ? 84.534 -7.817 2.851 1.00 0.00 20 THR A CA 4
ATOM 4329 C C . THR A 1 20 ? 83.328 -8.747 2.913 1.00 0.00 20 THR A C 4
ATOM 4330 O O . THR A 1 20 ? 83.452 -9.958 2.713 1.00 0.00 20 THR A O 4
ATOM 4341 N N . VAL A 1 21 ? 82.165 -8.176 3.203 1.00 0.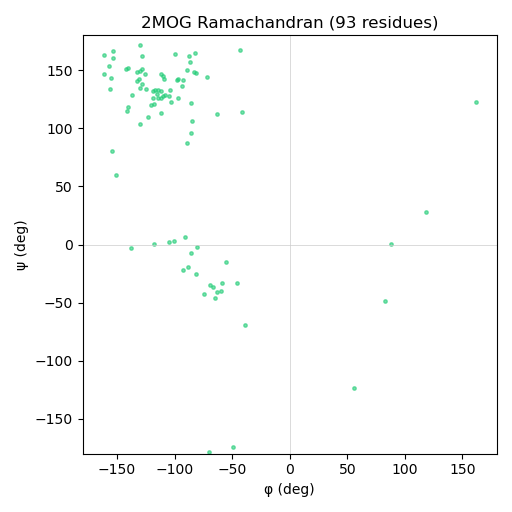00 21 VAL A N 4
ATOM 4342 C CA . VAL A 1 21 ? 80.937 -8.960 3.299 1.00 0.00 21 VAL A CA 4
ATOM 4343 C C . VAL A 1 21 ? 79.795 -8.294 2.542 1.00 0.00 21 VAL A C 4
ATOM 4344 O O . VAL A 1 21 ? 79.789 -7.080 2.344 1.00 0.00 21 VAL A O 4
ATOM 4357 N N . SER A 1 22 ? 78.825 -9.105 2.128 1.00 0.00 22 SER A N 4
ATOM 4358 C CA . SER A 1 22 ? 77.668 -8.595 1.407 1.00 0.00 22 SER A CA 4
ATOM 4359 C C . SER A 1 22 ? 76.410 -8.750 2.259 1.00 0.00 22 SER A C 4
ATOM 4360 O O . SER A 1 22 ? 76.151 -9.818 2.813 1.00 0.00 22 SER A O 4
ATOM 4368 N N . LYS A 1 23 ? 75.632 -7.678 2.362 1.00 0.00 23 LYS A N 4
ATOM 4369 C CA . LYS A 1 23 ? 74.411 -7.707 3.160 1.00 0.00 23 LYS A CA 4
ATOM 4370 C C . LYS A 1 23 ? 73.219 -7.203 2.354 1.00 0.00 23 LYS A C 4
ATOM 4371 O O . LYS A 1 23 ? 73.323 -6.222 1.619 1.00 0.00 23 LYS A O 4
ATOM 4390 N N . GLN A 1 24 ? 72.088 -7.886 2.497 1.00 0.00 24 GLN A N 4
ATOM 4391 C CA . GLN A 1 24 ? 70.878 -7.496 1.790 1.00 0.00 24 GLN A CA 4
ATOM 4392 C C . GLN A 1 24 ? 69.846 -6.942 2.770 1.00 0.00 24 GLN A C 4
ATOM 4393 O O . GLN A 1 24 ? 69.739 -7.411 3.902 1.00 0.00 24 GLN A O 4
ATOM 4407 N N . PHE A 1 25 ? 69.086 -5.949 2.322 1.00 0.00 25 PHE A N 4
ATOM 4408 C CA . PHE A 1 25 ? 68.056 -5.341 3.162 1.00 0.00 25 PHE A CA 4
ATOM 4409 C C . PHE A 1 25 ? 66.731 -5.307 2.413 1.00 0.00 25 PHE A C 4
ATOM 4410 O O . PHE A 1 25 ? 66.711 -5.292 1.185 1.00 0.00 25 PHE A O 4
ATOM 4427 N N . PHE A 1 26 ? 65.629 -5.305 3.154 1.00 0.00 26 PHE A N 4
ATOM 4428 C CA . PHE A 1 26 ? 64.308 -5.291 2.533 1.00 0.00 26 PHE A CA 4
ATOM 4429 C C . PHE A 1 26 ? 63.601 -3.966 2.789 1.00 0.00 26 PHE A C 4
ATOM 4430 O O . PHE A 1 26 ? 63.861 -3.295 3.787 1.00 0.00 26 PHE A O 4
ATOM 4447 N N . ALA A 1 27 ? 62.696 -3.604 1.883 1.00 0.00 27 ALA A N 4
ATOM 4448 C CA . ALA A 1 27 ? 61.940 -2.366 2.021 1.00 0.00 27 ALA A CA 4
ATOM 4449 C C . ALA A 1 27 ? 60.446 -2.673 2.070 1.00 0.00 27 ALA A C 4
ATOM 4450 O O . ALA A 1 27 ? 59.918 -3.393 1.221 1.00 0.00 27 ALA A O 4
ATOM 4457 N N . VAL A 1 28 ? 59.770 -2.126 3.075 1.00 0.00 28 VAL A N 4
ATOM 4458 C CA . VAL A 1 28 ? 58.337 -2.345 3.228 1.00 0.00 28 VAL A CA 4
ATOM 4459 C C . VAL A 1 28 ? 57.572 -1.055 2.978 1.00 0.00 28 VAL A C 4
ATOM 4460 O O . VAL A 1 28 ? 57.870 -0.019 3.572 1.00 0.00 28 VAL A O 4
ATOM 4473 N N . GLY A 1 29 ? 56.588 -1.120 2.090 1.00 0.00 29 GLY A N 4
ATOM 4474 C CA . GLY A 1 29 ? 55.793 0.056 1.763 1.00 0.00 29 GLY A CA 4
ATOM 4475 C C . GLY A 1 29 ? 54.350 -0.124 2.212 1.00 0.00 29 GLY A C 4
ATOM 4476 O O . GLY A 1 29 ? 53.799 -1.222 2.142 1.00 0.00 29 GLY A O 4
ATOM 4480 N N . THR A 1 30 ? 53.744 0.963 2.676 1.00 0.00 30 THR A N 4
ATOM 4481 C CA . THR A 1 30 ? 52.363 0.917 3.133 1.00 0.00 30 THR A CA 4
ATOM 4482 C C . THR A 1 30 ? 51.482 1.792 2.253 1.00 0.00 30 THR A C 4
ATOM 4483 O O . THR A 1 30 ? 51.712 2.995 2.124 1.00 0.00 30 THR A O 4
ATOM 4494 N N . TYR A 1 31 ? 50.467 1.180 1.662 1.00 0.00 31 TYR A N 4
ATOM 4495 C CA . TYR A 1 31 ? 49.543 1.904 0.804 1.00 0.00 31 TYR A CA 4
ATOM 4496 C C . TYR A 1 31 ? 48.509 2.640 1.650 1.00 0.00 31 TYR A C 4
ATOM 4497 O O . TYR A 1 31 ? 48.153 2.192 2.740 1.00 0.00 31 TYR A O 4
ATOM 4515 N N . SER A 1 32 ? 48.036 3.771 1.145 1.00 0.00 32 SER A N 4
ATOM 4516 C CA . SER A 1 32 ? 47.048 4.563 1.866 1.00 0.00 32 SER A CA 4
ATOM 4517 C C . SER A 1 32 ? 45.826 3.715 2.200 1.00 0.00 32 SER A C 4
ATOM 4518 O O . SER A 1 32 ? 44.955 4.137 2.960 1.00 0.00 32 SER A O 4
ATOM 4526 N N . ASP A 1 33 ? 45.771 2.518 1.629 1.00 0.00 33 ASP A N 4
ATOM 4527 C CA . ASP A 1 33 ? 44.651 1.618 1.879 1.00 0.00 33 ASP A CA 4
ATOM 4528 C C . ASP A 1 33 ? 44.905 0.777 3.127 1.00 0.00 33 ASP A C 4
ATOM 4529 O O . ASP A 1 33 ? 44.084 -0.059 3.501 1.00 0.00 33 ASP A O 4
ATOM 4538 N N . GLY A 1 34 ? 46.048 1.006 3.770 1.00 0.00 34 GLY A N 4
ATOM 4539 C CA . GLY A 1 34 ? 46.395 0.262 4.977 1.00 0.00 34 GLY A CA 4
ATOM 4540 C C . GLY A 1 34 ? 47.071 -1.056 4.621 1.00 0.00 34 GLY A C 4
ATOM 4541 O O . GLY A 1 34 ? 47.418 -1.847 5.499 1.00 0.00 34 GLY A O 4
ATOM 4545 N N . THR A 1 35 ? 47.242 -1.290 3.325 1.00 0.00 35 THR A N 4
ATOM 4546 C CA . THR A 1 35 ? 47.867 -2.520 2.855 1.00 0.00 35 THR A CA 4
ATOM 4547 C C . THR A 1 35 ? 49.386 -2.392 2.874 1.00 0.00 35 THR A C 4
ATOM 4548 O O . THR A 1 35 ? 49.926 -1.286 2.859 1.00 0.00 35 THR A O 4
ATOM 4559 N N . LYS A 1 36 ? 50.066 -3.532 2.907 1.00 0.00 36 LYS A N 4
ATOM 4560 C CA . LYS A 1 36 ? 51.524 -3.542 2.923 1.00 0.00 36 LYS A CA 4
ATOM 4561 C C . LYS A 1 36 ? 52.058 -4.548 1.907 1.00 0.00 36 LYS A C 4
ATOM 4562 O O . LYS A 1 36 ? 51.400 -5.544 1.603 1.00 0.00 36 LYS A O 4
ATOM 4581 N N . ALA A 1 37 ? 53.251 -4.282 1.383 1.00 0.00 37 ALA A N 4
ATOM 4582 C CA . ALA A 1 37 ? 53.854 -5.175 0.397 1.00 0.00 37 ALA A CA 4
ATOM 4583 C C . ALA A 1 37 ? 55.357 -4.932 0.294 1.00 0.00 37 ALA A C 4
ATOM 4584 O O . ALA A 1 37 ? 55.843 -3.840 0.590 1.00 0.00 37 ALA A O 4
ATOM 4591 N N . ASP A 1 38 ? 56.085 -5.959 -0.130 1.00 0.00 38 ASP A N 4
ATOM 4592 C CA . ASP A 1 38 ? 57.532 -5.856 -0.278 1.00 0.00 38 ASP A CA 4
ATOM 4593 C C . ASP A 1 38 ? 57.884 -5.127 -1.569 1.00 0.00 38 ASP A C 4
ATOM 4594 O O . ASP A 1 38 ? 57.528 -5.576 -2.660 1.00 0.00 38 ASP A O 4
ATOM 4603 N N . LEU A 1 39 ? 58.584 -4.006 -1.446 1.00 0.00 39 LEU A N 4
ATOM 4604 C CA . LEU A 1 39 ? 58.965 -3.228 -2.619 1.00 0.00 39 LEU A CA 4
ATOM 4605 C C . LEU A 1 39 ? 60.465 -3.361 -2.874 1.00 0.00 39 LEU A C 4
ATOM 4606 O O . LEU A 1 39 ? 61.045 -2.586 -3.637 1.00 0.00 39 LEU A O 4
ATOM 4622 N N . THR A 1 40 ? 61.085 -4.348 -2.231 1.00 0.00 40 THR A N 4
ATOM 4623 C CA . THR A 1 40 ? 62.521 -4.568 -2.392 1.00 0.00 40 THR A CA 4
ATOM 4624 C C . THR A 1 40 ? 62.837 -4.865 -3.850 1.00 0.00 40 THR A C 4
ATOM 4625 O O . THR A 1 40 ? 63.928 -4.566 -4.335 1.00 0.00 40 THR A O 4
ATOM 4636 N N . SER A 1 41 ? 61.871 -5.453 -4.541 1.00 0.00 41 SER A N 4
ATOM 4637 C CA . SER A 1 41 ? 62.051 -5.800 -5.945 1.00 0.00 41 SER A CA 4
ATOM 4638 C C . SER A 1 41 ? 61.581 -4.653 -6.835 1.00 0.00 41 SER A C 4
ATOM 4639 O O . SER A 1 41 ? 61.795 -4.667 -8.048 1.00 0.00 41 SER A O 4
ATOM 4647 N N . SER A 1 42 ? 60.940 -3.660 -6.225 1.00 0.00 42 SER A N 4
ATOM 4648 C CA . SER A 1 42 ? 60.438 -2.511 -6.973 1.00 0.00 42 SER A CA 4
ATOM 4649 C C . SER A 1 42 ? 61.326 -1.294 -6.745 1.00 0.00 42 SER A C 4
ATOM 4650 O O . SER A 1 42 ? 61.432 -0.421 -7.605 1.00 0.00 42 SER A O 4
ATOM 4658 N N . VAL A 1 43 ? 61.959 -1.243 -5.578 1.00 0.00 43 VAL A N 4
ATOM 4659 C CA . VAL A 1 43 ? 62.834 -0.126 -5.247 1.00 0.00 43 VAL A CA 4
ATOM 4660 C C . VAL A 1 43 ? 64.246 -0.396 -5.749 1.00 0.00 43 VAL A C 4
ATOM 4661 O O . VAL A 1 43 ? 64.678 -1.546 -5.830 1.00 0.00 43 VAL A O 4
ATOM 4674 N N . THR A 1 44 ? 64.959 0.670 -6.086 1.00 0.00 44 THR A N 4
ATOM 4675 C CA . THR A 1 44 ? 66.325 0.536 -6.566 1.00 0.00 44 THR A CA 4
ATOM 4676 C C . THR A 1 44 ? 67.296 0.994 -5.489 1.00 0.00 44 THR A C 4
ATOM 4677 O O . THR A 1 44 ? 67.222 2.128 -5.014 1.00 0.00 44 THR A O 4
ATOM 4688 N N . TRP A 1 45 ? 68.201 0.104 -5.098 1.00 0.00 45 TRP A N 4
ATOM 4689 C CA . TRP A 1 45 ? 69.162 0.427 -4.054 1.00 0.00 45 TRP A CA 4
ATOM 4690 C C . TRP A 1 45 ? 70.444 0.978 -4.669 1.00 0.00 45 TRP A C 4
ATOM 4691 O O . TRP A 1 45 ? 70.936 0.463 -5.672 1.00 0.00 45 TRP A O 4
ATOM 4712 N N . SER A 1 46 ? 70.977 2.028 -4.057 1.00 0.00 46 SER A N 4
ATOM 4713 C CA . SER A 1 46 ? 72.207 2.644 -4.541 1.00 0.00 46 SER A CA 4
ATOM 4714 C C . SER A 1 46 ? 72.964 3.280 -3.378 1.00 0.00 46 SER A C 4
ATOM 4715 O O . SER A 1 46 ? 72.389 3.535 -2.321 1.00 0.00 46 SER A O 4
ATOM 4723 N N . SER A 1 47 ? 74.252 3.529 -3.572 1.00 0.00 47 SER A N 4
ATOM 4724 C CA . SER A 1 47 ? 75.060 4.130 -2.517 1.00 0.00 47 SER A CA 4
ATOM 4725 C C . SER A 1 47 ? 75.989 5.196 -3.084 1.00 0.00 47 SER A C 4
ATOM 4726 O O . SER A 1 47 ? 76.458 5.088 -4.216 1.00 0.00 47 SER A O 4
ATOM 4734 N N . SER A 1 48 ? 76.258 6.220 -2.280 1.00 0.00 48 SER A N 4
ATOM 4735 C CA . SER A 1 48 ? 77.148 7.295 -2.702 1.00 0.00 48 SER A CA 4
ATOM 4736 C C . SER A 1 48 ? 78.550 6.735 -2.920 1.00 0.00 48 SER A C 4
ATOM 4737 O O . SER A 1 48 ? 79.283 7.173 -3.806 1.00 0.00 48 SER A O 4
ATOM 4745 N N . ASN A 1 49 ? 78.906 5.764 -2.088 1.00 0.00 49 ASN A N 4
ATOM 4746 C CA . ASN A 1 49 ? 80.212 5.126 -2.173 1.00 0.00 49 ASN A CA 4
ATOM 4747 C C . ASN A 1 49 ? 80.291 4.247 -3.409 1.00 0.00 49 ASN A C 4
ATOM 4748 O O . ASN A 1 49 ? 80.446 3.029 -3.310 1.00 0.00 49 ASN A O 4
ATOM 4759 N N . GLN A 1 50 ? 80.192 4.871 -4.579 1.00 0.00 50 GLN A N 4
ATOM 4760 C CA . GLN A 1 50 ? 80.253 4.117 -5.820 1.00 0.00 50 GLN A CA 4
ATOM 4761 C C . GLN A 1 50 ? 81.670 3.596 -6.010 1.00 0.00 50 GLN A C 4
ATOM 4762 O O . GLN A 1 50 ? 81.880 2.439 -6.371 1.00 0.00 50 GLN A O 4
ATOM 4776 N N . SER A 1 51 ? 82.640 4.467 -5.744 1.00 0.00 51 SER A N 4
ATOM 4777 C CA . SER A 1 51 ? 84.046 4.108 -5.891 1.00 0.00 51 SER A CA 4
ATOM 4778 C C . SER A 1 51 ? 84.480 3.163 -4.771 1.00 0.00 51 SER A C 4
ATOM 4779 O O . SER A 1 51 ? 85.334 2.300 -4.971 1.00 0.00 51 SER A O 4
ATOM 4787 N N . GLN A 1 52 ? 83.900 3.348 -3.586 1.00 0.00 52 GLN A N 4
ATOM 4788 C CA . GLN A 1 52 ? 84.250 2.522 -2.432 1.00 0.00 52 GLN A CA 4
ATOM 4789 C C . GLN A 1 52 ? 83.252 1.380 -2.248 1.00 0.00 52 GLN A C 4
ATOM 4790 O O . GLN A 1 52 ? 83.369 0.586 -1.313 1.00 0.00 52 GLN A O 4
ATOM 4804 N N . ALA A 1 53 ? 82.274 1.302 -3.144 1.00 0.00 53 ALA A N 4
ATOM 4805 C CA . ALA A 1 53 ? 81.265 0.248 -3.071 1.00 0.00 53 ALA A CA 4
ATOM 4806 C C . ALA A 1 53 ? 80.456 0.203 -4.365 1.00 0.00 53 ALA A C 4
ATOM 4807 O O . ALA A 1 53 ? 80.341 1.206 -5.069 1.00 0.00 53 ALA A O 4
ATOM 4814 N N . LYS A 1 54 ? 79.901 -0.961 -4.674 1.00 0.00 54 LYS A N 4
ATOM 4815 C CA . LYS A 1 54 ? 79.107 -1.107 -5.888 1.00 0.00 54 LYS A CA 4
ATOM 4816 C C . LYS A 1 54 ? 77.866 -1.956 -5.625 1.00 0.00 54 LYS A C 4
ATOM 4817 O O . LYS A 1 54 ? 77.900 -2.895 -4.829 1.00 0.00 54 LYS A O 4
ATOM 4836 N N . VAL A 1 55 ? 76.777 -1.624 -6.312 1.00 0.00 55 VAL A N 4
ATOM 4837 C CA . VAL A 1 55 ? 75.526 -2.364 -6.158 1.00 0.00 55 VAL A CA 4
ATOM 4838 C C . VAL A 1 55 ? 75.202 -3.111 -7.443 1.00 0.00 55 VAL A C 4
ATOM 4839 O O . VAL A 1 55 ? 74.986 -2.499 -8.492 1.00 0.00 55 VAL A O 4
ATOM 4852 N N . SER A 1 56 ? 75.182 -4.435 -7.362 1.00 0.00 56 SER A N 4
ATOM 4853 C CA . SER A 1 56 ? 74.878 -5.251 -8.527 1.00 0.00 56 SER A CA 4
ATOM 4854 C C . SER A 1 56 ? 73.974 -6.414 -8.150 1.00 0.00 56 SER A C 4
ATOM 4855 O O . SER A 1 56 ? 74.399 -7.346 -7.466 1.00 0.00 56 SER A O 4
ATOM 4863 N N . ASN A 1 57 ? 72.728 -6.358 -8.599 1.00 0.00 57 ASN A N 4
ATOM 4864 C CA . ASN A 1 57 ? 71.776 -7.414 -8.288 1.00 0.00 57 ASN A CA 4
ATOM 4865 C C . ASN A 1 57 ? 70.684 -7.481 -9.346 1.00 0.00 57 ASN A C 4
ATOM 4866 O O . ASN A 1 57 ? 70.098 -6.462 -9.716 1.00 0.00 57 ASN A O 4
ATOM 4877 N N . ALA A 1 58 ? 70.405 -8.689 -9.816 1.00 0.00 58 ALA A N 4
ATOM 4878 C CA . ALA A 1 58 ? 69.361 -8.888 -10.810 1.00 0.00 58 ALA A CA 4
ATOM 4879 C C . ALA A 1 58 ? 67.999 -8.729 -10.145 1.00 0.00 58 ALA A C 4
ATOM 4880 O O . ALA A 1 58 ? 67.908 -8.392 -8.960 1.00 0.00 58 ALA A O 4
ATOM 4887 N N . SER A 1 59 ? 66.946 -8.943 -10.922 1.00 0.00 59 SER A N 4
ATOM 4888 C CA . SER A 1 59 ? 65.587 -8.792 -10.416 1.00 0.00 59 SER A CA 4
ATOM 4889 C C . SER A 1 59 ? 65.323 -9.717 -9.234 1.00 0.00 59 SER A C 4
ATOM 4890 O O . SER A 1 59 ? 64.474 -9.428 -8.389 1.00 0.00 59 SER A O 4
ATOM 4898 N N . GLU A 1 60 ? 66.036 -10.834 -9.181 1.00 0.00 60 GLU A N 4
ATOM 4899 C CA . GLU A 1 60 ? 65.844 -11.797 -8.100 1.00 0.00 60 GLU A CA 4
ATOM 4900 C C . GLU A 1 60 ? 66.741 -11.483 -6.906 1.00 0.00 60 GLU A C 4
ATOM 4901 O O . GLU A 1 60 ? 66.561 -12.044 -5.826 1.00 0.00 60 GLU A O 4
ATOM 4913 N N . THR A 1 61 ? 67.712 -10.596 -7.101 1.00 0.00 61 THR A N 4
ATOM 4914 C CA . THR A 1 61 ? 68.630 -10.242 -6.020 1.00 0.00 61 THR A CA 4
ATOM 4915 C C . THR A 1 61 ? 68.494 -8.771 -5.638 1.00 0.00 61 THR A C 4
ATOM 4916 O O . THR A 1 61 ? 69.198 -8.284 -4.753 1.00 0.00 61 THR A O 4
ATOM 4927 N N . LYS A 1 62 ? 67.588 -8.068 -6.307 1.00 0.00 62 LYS A N 4
ATOM 4928 C CA . LYS A 1 62 ? 67.376 -6.651 -6.031 1.00 0.00 62 LYS A CA 4
ATOM 4929 C C . LYS A 1 62 ? 67.437 -6.378 -4.533 1.00 0.00 62 LYS A C 4
ATOM 4930 O O . LYS A 1 62 ? 66.555 -6.793 -3.780 1.00 0.00 62 LYS A O 4
ATOM 4949 N N . GLY A 1 63 ? 68.483 -5.675 -4.109 1.00 0.00 63 GLY A N 4
ATOM 4950 C CA . GLY A 1 63 ? 68.648 -5.339 -2.697 1.00 0.00 63 GLY A CA 4
ATOM 4951 C C . GLY A 1 63 ? 69.929 -5.944 -2.125 1.00 0.00 63 GLY A C 4
ATOM 4952 O O . GLY A 1 63 ? 70.018 -6.212 -0.928 1.00 0.00 63 GLY A O 4
ATOM 4956 N N . LEU A 1 64 ? 70.925 -6.146 -2.987 1.00 0.00 64 LEU A N 4
ATOM 4957 C CA . LEU A 1 64 ? 72.203 -6.711 -2.552 1.00 0.00 64 LEU A CA 4
ATOM 4958 C C . LEU A 1 64 ? 73.342 -5.732 -2.820 1.00 0.00 64 LEU A C 4
ATOM 4959 O O . LEU A 1 64 ? 73.589 -5.353 -3.963 1.00 0.00 64 LEU A O 4
ATOM 4975 N N . VAL A 1 65 ? 74.026 -5.319 -1.755 1.00 0.00 65 VAL A N 4
ATOM 4976 C CA . VAL A 1 65 ? 75.127 -4.371 -1.893 1.00 0.00 65 VAL A CA 4
ATOM 4977 C C . VAL A 1 65 ? 76.401 -4.927 -1.266 1.00 0.00 65 VAL A C 4
ATOM 4978 O O . VAL A 1 65 ? 76.379 -5.460 -0.157 1.00 0.00 65 VAL A O 4
ATOM 4991 N N . THR A 1 66 ? 77.513 -4.781 -1.978 1.00 0.00 66 THR A N 4
ATOM 4992 C CA . THR A 1 66 ? 78.797 -5.258 -1.480 1.00 0.00 66 THR A CA 4
ATOM 4993 C C . THR A 1 66 ? 79.731 -4.071 -1.266 1.00 0.00 66 THR A C 4
ATOM 4994 O O . THR A 1 66 ? 79.921 -3.250 -2.162 1.00 0.00 66 THR A O 4
ATOM 5005 N N . GLY A 1 67 ? 80.296 -3.977 -0.065 1.00 0.00 67 GLY A N 4
ATOM 5006 C CA . GLY A 1 67 ? 81.197 -2.876 0.261 1.00 0.00 67 GLY A CA 4
ATOM 5007 C C . GLY A 1 67 ? 82.635 -3.356 0.424 1.00 0.00 67 GLY A C 4
ATOM 5008 O O . GLY A 1 67 ? 82.939 -4.144 1.319 1.00 0.00 67 GLY A O 4
ATOM 5012 N N . ILE A 1 68 ? 83.518 -2.865 -0.443 1.00 0.00 68 ILE A N 4
ATOM 5013 C CA . ILE A 1 68 ? 84.927 -3.237 -0.378 1.00 0.00 68 ILE A CA 4
ATOM 5014 C C . ILE A 1 68 ? 85.540 -2.762 0.938 1.00 0.00 68 ILE A C 4
ATOM 5015 O O . ILE A 1 68 ? 86.292 -3.492 1.582 1.00 0.00 68 ILE A O 4
ATOM 5031 N N . ALA A 1 69 ? 85.205 -1.537 1.337 1.00 0.00 69 ALA A N 4
ATOM 5032 C CA . ALA A 1 69 ? 85.718 -0.980 2.585 1.00 0.00 69 ALA A CA 4
ATOM 5033 C C . ALA A 1 69 ? 85.229 0.451 2.779 1.00 0.00 69 ALA A C 4
ATOM 5034 O O . ALA A 1 69 ? 85.525 1.332 1.970 1.00 0.00 69 ALA A O 4
ATOM 5041 N N . SER A 1 70 ? 84.483 0.678 3.857 1.00 0.00 70 SER A N 4
ATOM 5042 C CA . SER A 1 70 ? 83.961 2.009 4.145 1.00 0.00 70 SER A CA 4
ATOM 5043 C C . SER A 1 70 ? 83.562 2.126 5.610 1.00 0.00 70 SER A C 4
ATOM 5044 O O . SER A 1 70 ? 83.468 1.127 6.321 1.00 0.00 70 SER A O 4
ATOM 5052 N N . GLY A 1 71 ? 83.333 3.358 6.052 1.00 0.00 71 GLY A N 4
ATOM 5053 C CA . GLY A 1 71 ? 82.940 3.603 7.433 1.00 0.00 71 GLY A CA 4
ATOM 5054 C C . GLY A 1 71 ? 81.434 3.784 7.545 1.00 0.00 71 GLY A C 4
ATOM 5055 O O . GLY A 1 71 ? 80.743 2.948 8.132 1.00 0.00 71 GLY A O 4
ATOM 5059 N N . ASN A 1 72 ? 80.925 4.881 6.987 1.00 0.00 72 ASN A N 4
ATOM 5060 C CA . ASN A 1 72 ? 79.492 5.147 7.044 1.00 0.00 72 ASN A CA 4
ATOM 5061 C C . ASN A 1 72 ? 78.933 5.579 5.690 1.00 0.00 72 ASN A C 4
ATOM 5062 O O . ASN A 1 72 ? 78.722 6.767 5.448 1.00 0.00 72 ASN A O 4
ATOM 5073 N N . PRO A 1 73 ? 78.651 4.643 4.825 1.00 0.00 73 PRO A N 4
ATOM 5074 C CA . PRO A 1 73 ? 78.080 4.941 3.479 1.00 0.00 73 PRO A CA 4
ATOM 5075 C C . PRO A 1 73 ? 76.576 5.162 3.582 1.00 0.00 73 PRO A C 4
ATOM 5076 O O . PRO A 1 73 ? 75.922 4.574 4.441 1.00 0.00 73 PRO A O 4
ATOM 5087 N N . THR A 1 74 ? 76.029 6.008 2.719 1.00 0.00 74 THR A N 4
ATOM 5088 C CA . THR A 1 74 ? 74.597 6.275 2.755 1.00 0.00 74 THR A CA 4
ATOM 5089 C C . THR A 1 74 ? 73.885 5.616 1.578 1.00 0.00 74 THR A C 4
ATOM 5090 O O . THR A 1 74 ? 74.223 5.853 0.418 1.00 0.00 74 THR A O 4
ATOM 5101 N N . ILE A 1 75 ? 72.888 4.793 1.891 1.00 0.00 75 ILE A N 4
ATOM 5102 C CA . ILE A 1 75 ? 72.122 4.104 0.859 1.00 0.00 75 ILE A CA 4
ATOM 5103 C C . ILE A 1 75 ? 70.798 4.809 0.604 1.00 0.00 75 ILE A C 4
ATOM 5104 O O . ILE A 1 75 ? 70.057 5.124 1.535 1.00 0.00 75 ILE A O 4
ATOM 5120 N N . ILE A 1 76 ? 70.504 5.046 -0.667 1.00 0.00 76 ILE A N 4
ATOM 5121 C CA . ILE A 1 76 ? 69.263 5.706 -1.037 1.00 0.00 76 ILE A CA 4
ATOM 5122 C C . ILE A 1 76 ? 68.408 4.780 -1.894 1.00 0.00 76 ILE A C 4
ATOM 5123 O O . ILE A 1 76 ? 68.862 4.275 -2.921 1.00 0.00 76 ILE A O 4
ATOM 5139 N N . ALA A 1 77 ? 67.168 4.567 -1.475 1.00 0.00 77 ALA A N 4
ATOM 5140 C CA . ALA A 1 77 ? 66.263 3.710 -2.228 1.00 0.00 77 ALA A CA 4
ATOM 5141 C C . ALA A 1 77 ? 65.286 4.568 -3.012 1.00 0.00 77 ALA A C 4
ATOM 5142 O O . ALA A 1 77 ? 64.725 5.526 -2.480 1.00 0.00 77 ALA A O 4
ATOM 5149 N N . THR A 1 78 ? 65.094 4.237 -4.280 1.00 0.00 78 THR A N 4
ATOM 5150 C CA . THR A 1 78 ? 64.201 5.020 -5.119 1.00 0.00 78 THR A CA 4
ATOM 5151 C C . THR A 1 78 ? 63.036 4.167 -5.608 1.00 0.00 78 THR A C 4
ATOM 5152 O O . THR A 1 78 ? 63.233 3.058 -6.103 1.00 0.00 78 THR A O 4
ATOM 5163 N N . TYR A 1 79 ? 61.826 4.699 -5.476 1.00 0.00 79 TYR A N 4
ATOM 5164 C CA . TYR A 1 79 ? 60.644 3.980 -5.924 1.00 0.00 79 TYR A CA 4
ATOM 5165 C C . TYR A 1 79 ? 59.709 4.933 -6.652 1.00 0.00 79 TYR A C 4
ATOM 5166 O O . TYR A 1 79 ? 59.122 5.833 -6.048 1.00 0.00 79 TYR A O 4
ATOM 5184 N N . GLY A 1 80 ? 59.582 4.735 -7.960 1.00 0.00 80 GLY A N 4
ATOM 5185 C CA . GLY A 1 80 ? 58.721 5.583 -8.773 1.00 0.00 80 GLY A CA 4
ATOM 5186 C C . GLY A 1 80 ? 59.098 7.053 -8.619 1.00 0.00 80 GLY A C 4
ATOM 5187 O O . GLY A 1 80 ? 60.253 7.427 -8.820 1.00 0.00 80 GLY A O 4
ATOM 5191 N N . SER A 1 81 ? 58.123 7.887 -8.265 1.00 0.00 81 SER A N 4
ATOM 5192 C CA . SER A 1 81 ? 58.389 9.310 -8.090 1.00 0.00 81 SER A CA 4
ATOM 5193 C C . SER A 1 81 ? 58.722 9.638 -6.636 1.00 0.00 81 SER A C 4
ATOM 5194 O O . SER A 1 81 ? 58.869 10.805 -6.271 1.00 0.00 81 SER A O 4
ATOM 5202 N N . VAL A 1 82 ? 58.824 8.601 -5.810 1.00 0.00 82 VAL A N 4
ATOM 5203 C CA . VAL A 1 82 ? 59.127 8.787 -4.395 1.00 0.00 82 VAL A CA 4
ATOM 5204 C C . VAL A 1 82 ? 60.340 7.961 -3.986 1.00 0.00 82 VAL A C 4
ATOM 5205 O O . VAL A 1 82 ? 60.445 6.784 -4.328 1.00 0.00 82 VAL A O 4
ATOM 5218 N N . SER A 1 83 ? 61.262 8.591 -3.259 1.00 0.00 83 SER A N 4
ATOM 5219 C CA . SER A 1 83 ? 62.471 7.902 -2.817 1.00 0.00 83 SER A CA 4
ATOM 5220 C C . SER A 1 83 ? 62.706 8.119 -1.325 1.00 0.00 83 SER A C 4
ATOM 5221 O O . SER A 1 83 ? 62.229 9.094 -0.744 1.00 0.00 83 SER A O 4
ATOM 5229 N N . GLY A 1 84 ? 63.449 7.202 -0.716 1.00 0.00 84 GLY A N 4
ATOM 5230 C CA . GLY A 1 84 ? 63.765 7.297 0.704 1.00 0.00 84 GLY A CA 4
ATOM 5231 C C . GLY A 1 84 ? 65.273 7.210 0.922 1.00 0.00 84 GLY A C 4
ATOM 5232 O O . GLY A 1 84 ? 65.977 6.531 0.175 1.00 0.00 84 GLY A O 4
ATOM 5236 N N . ASN A 1 85 ? 65.764 7.909 1.942 1.00 0.00 85 ASN A N 4
ATOM 5237 C CA . ASN A 1 85 ? 67.192 7.908 2.234 1.00 0.00 85 ASN A CA 4
ATOM 5238 C C . ASN A 1 85 ? 67.461 7.447 3.664 1.00 0.00 85 ASN A C 4
ATOM 5239 O O . ASN A 1 85 ? 66.787 7.869 4.604 1.00 0.00 85 ASN A O 4
ATOM 5250 N N . THR A 1 86 ? 68.456 6.580 3.817 1.00 0.00 86 THR A N 4
ATOM 5251 C CA . THR A 1 86 ? 68.818 6.069 5.133 1.00 0.00 86 THR A CA 4
ATOM 5252 C C . THR A 1 86 ? 70.336 5.960 5.260 1.00 0.00 86 THR A C 4
ATOM 5253 O O . THR A 1 86 ? 71.038 5.803 4.262 1.00 0.00 86 THR A O 4
ATOM 5264 N N . ILE A 1 87 ? 70.839 6.047 6.488 1.00 0.00 87 ILE A N 4
ATOM 5265 C CA . ILE A 1 87 ? 72.279 5.969 6.718 1.00 0.00 87 ILE A CA 4
ATOM 5266 C C . ILE A 1 87 ? 72.669 4.617 7.316 1.00 0.00 87 ILE A C 4
ATOM 5267 O O . ILE A 1 87 ? 72.124 4.195 8.334 1.00 0.00 87 ILE A O 4
ATOM 5283 N N . LEU A 1 88 ? 73.620 3.951 6.666 1.00 0.00 88 LEU A N 4
ATOM 5284 C CA . LEU A 1 88 ? 74.092 2.645 7.123 1.00 0.00 88 LEU A CA 4
ATOM 5285 C C . LEU A 1 88 ? 75.516 2.777 7.662 1.00 0.00 88 LEU A C 4
ATOM 5286 O O . LEU A 1 88 ? 76.287 3.604 7.179 1.00 0.00 88 LEU A O 4
ATOM 5302 N N . THR A 1 89 ? 75.865 1.975 8.669 1.00 0.00 89 THR A N 4
ATOM 5303 C CA . THR A 1 89 ? 77.209 2.056 9.246 1.00 0.00 89 THR A CA 4
ATOM 5304 C C . THR A 1 89 ? 77.954 0.727 9.142 1.00 0.00 89 THR A C 4
ATOM 5305 O O . THR A 1 89 ? 77.368 -0.344 9.308 1.00 0.00 89 THR A O 4
ATOM 5316 N N . VAL A 1 90 ? 79.258 0.814 8.888 1.00 0.00 90 VAL A N 4
ATOM 5317 C CA . VAL A 1 90 ? 80.093 -0.376 8.768 1.00 0.00 90 VAL A CA 4
ATOM 5318 C C . VAL A 1 90 ? 80.515 -0.859 10.157 1.00 0.00 90 VAL A C 4
ATOM 5319 O O . VAL A 1 90 ? 81.405 -0.277 10.777 1.00 0.00 90 VAL A O 4
ATOM 5332 N N . ASN A 1 91 ? 79.887 -1.928 10.638 1.00 0.00 91 ASN A N 4
ATOM 5333 C CA . ASN A 1 91 ? 80.230 -2.463 11.952 1.00 0.00 91 ASN A CA 4
ATOM 5334 C C . ASN A 1 91 ? 80.366 -3.978 11.889 1.00 0.00 91 ASN A C 4
ATOM 5335 O O . ASN A 1 91 ? 79.746 -4.633 11.053 1.00 0.00 91 ASN A O 4
ATOM 5346 N N . LYS A 1 92 ? 81.186 -4.528 12.778 1.00 0.00 92 LYS A N 4
ATOM 5347 C CA . LYS A 1 92 ? 81.402 -5.969 12.820 1.00 0.00 92 LYS A CA 4
ATOM 5348 C C . LYS A 1 92 ? 80.384 -6.645 13.729 1.00 0.00 92 LYS A C 4
ATOM 5349 O O . LYS A 1 92 ? 79.998 -6.097 14.762 1.00 0.00 92 LYS A O 4
ATOM 5368 N N . THR A 1 93 ? 79.955 -7.840 13.337 1.00 0.00 93 THR A N 4
ATOM 5369 C CA . THR A 1 93 ? 78.982 -8.586 14.125 1.00 0.00 93 THR A CA 4
ATOM 5370 C C . THR A 1 93 ? 79.557 -9.932 14.549 1.00 0.00 93 THR A C 4
ATOM 5371 O O . THR A 1 93 ? 80.081 -10.683 13.726 1.00 0.00 93 THR A O 4
ATOM 5382 N N . ASP A 1 94 ? 79.453 -10.232 15.839 1.00 0.00 94 ASP A N 4
ATOM 5383 C CA . ASP A 1 94 ? 79.969 -11.489 16.366 1.00 0.00 94 ASP A CA 4
ATOM 5384 C C . ASP A 1 94 ? 78.862 -12.535 16.427 1.00 0.00 94 ASP A C 4
ATOM 5385 O O . ASP A 1 94 ? 77.904 -12.395 17.187 1.00 0.00 94 ASP A O 4
ATOM 5394 N N . THR A 1 95 ? 79.000 -13.584 15.622 1.00 0.00 95 THR A N 4
ATOM 5395 C CA . THR A 1 95 ? 78.003 -14.647 15.593 1.00 0.00 95 THR A CA 4
ATOM 5396 C C . THR A 1 95 ? 76.594 -14.060 15.567 1.00 0.00 95 THR A C 4
ATOM 5397 O O . THR A 1 95 ? 75.707 -14.676 16.135 1.00 0.00 95 THR A O 4
ATOM 5409 N N . SER A 1 1 ? 45.686 4.306 -10.885 1.00 0.00 1 SER A N 5
ATOM 5410 C CA . SER A 1 1 ? 46.365 4.068 -9.580 1.00 0.00 1 SER A CA 5
ATOM 5411 C C . SER A 1 1 ? 45.317 3.826 -8.499 1.00 0.00 1 SER A C 5
ATOM 5412 O O . SER A 1 1 ? 44.881 4.758 -7.825 1.00 0.00 1 SER A O 5
ATOM 5422 N N . ALA A 1 2 ? 44.919 2.567 -8.342 1.00 0.00 2 ALA A N 5
ATOM 5423 C CA . ALA A 1 2 ? 43.920 2.211 -7.340 1.00 0.00 2 ALA A CA 5
ATOM 5424 C C . ALA A 1 2 ? 44.425 2.540 -5.939 1.00 0.00 2 ALA A C 5
ATOM 5425 O O . ALA A 1 2 ? 43.653 2.951 -5.072 1.00 0.00 2 ALA A O 5
ATOM 5432 N N . ALA A 1 3 ? 45.723 2.358 -5.725 1.00 0.00 3 ALA A N 5
ATOM 5433 C CA . ALA A 1 3 ? 46.318 2.640 -4.426 1.00 0.00 3 ALA A CA 5
ATOM 5434 C C . ALA A 1 3 ? 47.655 3.354 -4.598 1.00 0.00 3 ALA A C 5
ATOM 5435 O O . ALA A 1 3 ? 48.370 3.122 -5.573 1.00 0.00 3 ALA A O 5
ATOM 5442 N N . THR A 1 4 ? 47.984 4.223 -3.643 1.00 0.00 4 THR A N 5
ATOM 5443 C CA . THR A 1 4 ? 49.236 4.969 -3.696 1.00 0.00 4 THR A CA 5
ATOM 5444 C C . THR A 1 4 ? 50.078 4.690 -2.454 1.00 0.00 4 THR A C 5
ATOM 5445 O O . THR A 1 4 ? 49.578 4.156 -1.463 1.00 0.00 4 THR A O 5
ATOM 5456 N N . LEU A 1 5 ? 51.359 5.040 -2.519 1.00 0.00 5 LEU A N 5
ATOM 5457 C CA . LEU A 1 5 ? 52.260 4.811 -1.396 1.00 0.00 5 LEU A CA 5
ATOM 5458 C C . LEU A 1 5 ? 52.056 5.875 -0.326 1.00 0.00 5 LEU A C 5
ATOM 5459 O O . LEU A 1 5 ? 52.413 7.037 -0.517 1.00 0.00 5 LEU A O 5
ATOM 5475 N N . SER A 1 6 ? 51.479 5.473 0.803 1.00 0.00 6 SER A N 5
ATOM 5476 C CA . SER A 1 6 ? 51.234 6.410 1.893 1.00 0.00 6 SER A CA 5
ATOM 5477 C C . SER A 1 6 ? 52.517 6.732 2.650 1.00 0.00 6 SER A C 5
ATOM 5478 O O . SER A 1 6 ? 52.789 7.892 2.963 1.00 0.00 6 SER A O 5
ATOM 5486 N N . SER A 1 7 ? 53.295 5.701 2.954 1.00 0.00 7 SER A N 5
ATOM 5487 C CA . SER A 1 7 ? 54.539 5.898 3.691 1.00 0.00 7 SER A CA 5
ATOM 5488 C C . SER A 1 7 ? 55.584 4.870 3.275 1.00 0.00 7 SER A C 5
ATOM 5489 O O . SER A 1 7 ? 55.267 3.887 2.609 1.00 0.00 7 SER A O 5
ATOM 5497 N N . ILE A 1 8 ? 56.826 5.109 3.677 1.00 0.00 8 ILE A N 5
ATOM 5498 C CA . ILE A 1 8 ? 57.920 4.202 3.353 1.00 0.00 8 ILE A CA 5
ATOM 5499 C C . ILE A 1 8 ? 58.519 3.631 4.632 1.00 0.00 8 ILE A C 5
ATOM 5500 O O . ILE A 1 8 ? 58.781 4.366 5.584 1.00 0.00 8 ILE A O 5
ATOM 5516 N N . SER A 1 9 ? 58.717 2.318 4.650 1.00 0.00 9 SER A N 5
ATOM 5517 C CA . SER A 1 9 ? 59.271 1.650 5.821 1.00 0.00 9 SER A CA 5
ATOM 5518 C C . SER A 1 9 ? 60.463 0.788 5.426 1.00 0.00 9 SER A C 5
ATOM 5519 O O . SER A 1 9 ? 60.505 0.244 4.324 1.00 0.00 9 SER A O 5
ATOM 5527 N N . ILE A 1 10 ? 61.428 0.668 6.334 1.00 0.00 10 ILE A N 5
ATOM 5528 C CA . ILE A 1 10 ? 62.622 -0.133 6.076 1.00 0.00 10 ILE A CA 5
ATOM 5529 C C . ILE A 1 10 ? 62.746 -1.239 7.118 1.00 0.00 10 ILE A C 5
ATOM 5530 O O . ILE A 1 10 ? 62.511 -1.011 8.304 1.00 0.00 10 ILE A O 5
ATOM 5546 N N . SER A 1 11 ? 63.097 -2.441 6.667 1.00 0.00 11 SER A N 5
ATOM 5547 C CA . SER A 1 11 ? 63.222 -3.572 7.575 1.00 0.00 11 SER A CA 5
ATOM 5548 C C . SER A 1 11 ? 64.689 -3.843 7.929 1.00 0.00 11 SER A C 5
ATOM 5549 O O . SER A 1 11 ? 65.604 -3.363 7.258 1.00 0.00 11 SER A O 5
ATOM 5557 N N . PRO A 1 12 ? 64.915 -4.605 8.975 1.00 0.00 12 PRO A N 5
ATOM 5558 C CA . PRO A 1 12 ? 66.279 -4.960 9.454 1.00 0.00 12 PRO A CA 5
ATOM 5559 C C . PRO A 1 12 ? 67.260 -5.187 8.295 1.00 0.00 12 PRO A C 5
ATOM 5560 O O . PRO A 1 12 ? 66.821 -5.497 7.185 1.00 0.00 12 PRO A O 5
ATOM 5571 N N . ILE A 1 13 ? 68.582 -5.028 8.516 1.00 0.00 13 ILE A N 5
ATOM 5572 C CA . ILE A 1 13 ? 69.158 -4.661 9.818 1.00 0.00 13 ILE A CA 5
ATOM 5573 C C . ILE A 1 13 ? 69.202 -3.138 9.964 1.00 0.00 13 ILE A C 5
ATOM 5574 O O . ILE A 1 13 ? 69.150 -2.414 8.969 1.00 0.00 13 ILE A O 5
ATOM 5590 N N . ASN A 1 14 ? 69.285 -2.655 11.202 1.00 0.00 14 ASN A N 5
ATOM 5591 C CA . ASN A 1 14 ? 69.325 -1.212 11.447 1.00 0.00 14 ASN A CA 5
ATOM 5592 C C . ASN A 1 14 ? 70.356 -0.543 10.541 1.00 0.00 14 ASN A C 5
ATOM 5593 O O . ASN A 1 14 ? 70.043 -0.155 9.414 1.00 0.00 14 ASN A O 5
ATOM 5604 N N . THR A 1 15 ? 71.591 -0.430 11.027 1.00 0.00 15 THR A N 5
ATOM 5605 C CA . THR A 1 15 ? 72.658 0.174 10.236 1.00 0.00 15 THR A CA 5
ATOM 5606 C C . THR A 1 15 ? 73.961 -0.583 10.466 1.00 0.00 15 THR A C 5
ATOM 5607 O O . THR A 1 15 ? 74.708 -0.275 11.392 1.00 0.00 15 THR A O 5
ATOM 5618 N N . ASN A 1 16 ? 74.238 -1.566 9.613 1.00 0.00 16 ASN A N 5
ATOM 5619 C CA . ASN A 1 16 ? 75.460 -2.350 9.758 1.00 0.00 16 ASN A CA 5
ATOM 5620 C C . ASN A 1 16 ? 75.877 -2.996 8.443 1.00 0.00 16 ASN A C 5
ATOM 5621 O O . ASN A 1 16 ? 75.077 -3.133 7.518 1.00 0.00 16 ASN A O 5
ATOM 5632 N N . ILE A 1 17 ? 77.145 -3.398 8.383 1.00 0.00 17 ILE A N 5
ATOM 5633 C CA . ILE A 1 17 ? 77.686 -4.038 7.194 1.00 0.00 17 ILE A CA 5
ATOM 5634 C C . ILE A 1 17 ? 78.676 -5.127 7.603 1.00 0.00 17 ILE A C 5
ATOM 5635 O O . ILE A 1 17 ? 79.350 -5.004 8.627 1.00 0.00 17 ILE A O 5
ATOM 5651 N N . ASN A 1 18 ? 78.765 -6.184 6.809 1.00 0.00 18 ASN A N 5
ATOM 5652 C CA . ASN A 1 18 ? 79.685 -7.275 7.115 1.00 0.00 18 ASN A CA 5
ATOM 5653 C C . ASN A 1 18 ? 81.123 -6.880 6.790 1.00 0.00 18 ASN A C 5
ATOM 5654 O O . ASN A 1 18 ? 81.361 -5.900 6.086 1.00 0.00 18 ASN A O 5
ATOM 5665 N N . THR A 1 19 ? 82.075 -7.651 7.314 1.00 0.00 19 THR A N 5
ATOM 5666 C CA . THR A 1 19 ? 83.490 -7.376 7.079 1.00 0.00 19 THR A CA 5
ATOM 5667 C C . THR A 1 19 ? 83.716 -6.926 5.638 1.00 0.00 19 THR A C 5
ATOM 5668 O O . THR A 1 19 ? 83.782 -5.730 5.356 1.00 0.00 19 THR A O 5
ATOM 5679 N N . THR A 1 20 ? 83.828 -7.893 4.734 1.00 0.00 20 THR A N 5
ATOM 5680 C CA . THR A 1 20 ? 84.039 -7.595 3.321 1.00 0.00 20 THR A CA 5
ATOM 5681 C C . THR A 1 20 ? 83.066 -8.397 2.467 1.00 0.00 20 THR A C 5
ATOM 5682 O O . THR A 1 20 ? 83.326 -8.661 1.292 1.00 0.00 20 THR A O 5
ATOM 5693 N N . VAL A 1 21 ? 81.952 -8.798 3.072 1.00 0.00 21 VAL A N 5
ATOM 5694 C CA . VAL A 1 21 ? 80.959 -9.589 2.359 1.00 0.00 21 VAL A CA 5
ATOM 5695 C C . VAL A 1 21 ? 79.850 -8.700 1.795 1.00 0.00 21 VAL A C 5
ATOM 5696 O O . VAL A 1 21 ? 80.026 -7.492 1.642 1.00 0.00 21 VAL A O 5
ATOM 5709 N N . SER A 1 22 ? 78.707 -9.318 1.491 1.00 0.00 22 SER A N 5
ATOM 5710 C CA . SER A 1 22 ? 77.572 -8.591 0.947 1.00 0.00 22 SER A CA 5
ATOM 5711 C C . SER A 1 22 ? 76.427 -8.578 1.952 1.00 0.00 22 SER A C 5
ATOM 5712 O O . SER A 1 22 ? 76.256 -9.526 2.719 1.00 0.00 22 SER A O 5
ATOM 5720 N N . LYS A 1 23 ? 75.644 -7.506 1.941 1.00 0.00 23 LYS A N 5
ATOM 5721 C CA . LYS A 1 23 ? 74.514 -7.387 2.858 1.00 0.00 23 LYS A CA 5
ATOM 5722 C C . LYS A 1 23 ? 73.271 -6.915 2.117 1.00 0.00 23 LYS A C 5
ATOM 5723 O O . LYS A 1 23 ? 73.319 -5.942 1.362 1.00 0.00 23 LYS A O 5
ATOM 5742 N N . GLN A 1 24 ? 72.162 -7.610 2.342 1.00 0.00 24 GLN A N 5
ATOM 5743 C CA . GLN A 1 24 ? 70.902 -7.266 1.704 1.00 0.00 24 GLN A CA 5
ATOM 5744 C C . GLN A 1 24 ? 69.907 -6.714 2.717 1.00 0.00 24 GLN A C 5
ATOM 5745 O O . GLN A 1 24 ? 69.877 -7.150 3.868 1.00 0.00 24 GLN A O 5
ATOM 5759 N N . PHE A 1 25 ? 69.081 -5.773 2.272 1.00 0.00 25 PHE A N 5
ATOM 5760 C CA . PHE A 1 25 ? 68.061 -5.179 3.142 1.00 0.00 25 PHE A CA 5
ATOM 5761 C C . PHE A 1 25 ? 66.696 -5.250 2.474 1.00 0.00 25 PHE A C 5
ATOM 5762 O O . PHE A 1 25 ? 66.606 -5.334 1.248 1.00 0.00 25 PHE A O 5
ATOM 5779 N N . PHE A 1 26 ? 65.634 -5.241 3.281 1.00 0.00 26 PHE A N 5
ATOM 5780 C CA . PHE A 1 26 ? 64.283 -5.325 2.731 1.00 0.00 26 PHE A CA 5
ATOM 5781 C C . PHE A 1 26 ? 63.557 -3.996 2.879 1.00 0.00 26 PHE A C 5
ATOM 5782 O O . PHE A 1 26 ? 63.749 -3.279 3.861 1.00 0.00 26 PHE A O 5
ATOM 5799 N N . ALA A 1 27 ? 62.713 -3.683 1.897 1.00 0.00 27 ALA A N 5
ATOM 5800 C CA . ALA A 1 27 ? 61.946 -2.445 1.925 1.00 0.00 27 ALA A CA 5
ATOM 5801 C C . ALA A 1 27 ? 60.457 -2.760 1.972 1.00 0.00 27 ALA A C 5
ATOM 5802 O O . ALA A 1 27 ? 59.961 -3.561 1.180 1.00 0.00 27 ALA A O 5
ATOM 5809 N N . VAL A 1 28 ? 59.753 -2.131 2.906 1.00 0.00 28 VAL A N 5
ATOM 5810 C CA . VAL A 1 28 ? 58.319 -2.354 3.053 1.00 0.00 28 VAL A CA 5
ATOM 5811 C C . VAL A 1 28 ? 57.562 -1.043 2.903 1.00 0.00 28 VAL A C 5
ATOM 5812 O O . VAL A 1 28 ? 57.936 -0.036 3.493 1.00 0.00 28 VAL A O 5
ATOM 5825 N N . GLY A 1 29 ? 56.502 -1.065 2.104 1.00 0.00 29 GLY A N 5
ATOM 5826 C CA . GLY A 1 29 ? 55.702 0.132 1.877 1.00 0.00 29 GLY A CA 5
ATOM 5827 C C . GLY A 1 29 ? 54.256 -0.100 2.290 1.00 0.00 29 GLY A C 5
ATOM 5828 O O . GLY A 1 29 ? 53.736 -1.209 2.170 1.00 0.00 29 GLY A O 5
ATOM 5832 N N . THR A 1 30 ? 53.615 0.956 2.781 1.00 0.00 30 THR A N 5
ATOM 5833 C CA . THR A 1 30 ? 52.228 0.865 3.217 1.00 0.00 30 THR A CA 5
ATOM 5834 C C . THR A 1 30 ? 51.326 1.677 2.299 1.00 0.00 30 THR A C 5
ATOM 5835 O O . THR A 1 30 ? 51.574 2.856 2.051 1.00 0.00 30 THR A O 5
ATOM 5846 N N . TYR A 1 31 ? 50.274 1.037 1.806 1.00 0.00 31 TYR A N 5
ATOM 5847 C CA . TYR A 1 31 ? 49.331 1.707 0.925 1.00 0.00 31 TYR A CA 5
ATOM 5848 C C . TYR A 1 31 ? 48.251 2.399 1.748 1.00 0.00 31 TYR A C 5
ATOM 5849 O O . TYR A 1 31 ? 47.905 1.946 2.839 1.00 0.00 31 TYR A O 5
ATOM 5867 N N . SER A 1 32 ? 47.734 3.502 1.223 1.00 0.00 32 SER A N 5
ATOM 5868 C CA . SER A 1 32 ? 46.704 4.260 1.924 1.00 0.00 32 SER A CA 5
ATOM 5869 C C . SER A 1 32 ? 45.523 3.364 2.274 1.00 0.00 32 SER A C 5
ATOM 5870 O O . SER A 1 32 ? 44.712 3.701 3.137 1.00 0.00 32 SER A O 5
ATOM 5878 N N . ASP A 1 33 ? 45.439 2.222 1.605 1.00 0.00 33 ASP A N 5
ATOM 5879 C CA . ASP A 1 33 ? 44.355 1.282 1.861 1.00 0.00 33 ASP A CA 5
ATOM 5880 C C . ASP A 1 33 ? 44.621 0.495 3.143 1.00 0.00 33 ASP A C 5
ATOM 5881 O O . ASP A 1 33 ? 43.769 -0.262 3.606 1.00 0.00 33 ASP A O 5
ATOM 5890 N N . GLY A 1 34 ? 45.810 0.676 3.713 1.00 0.00 34 GLY A N 5
ATOM 5891 C CA . GLY A 1 34 ? 46.177 -0.024 4.939 1.00 0.00 34 GLY A CA 5
ATOM 5892 C C . GLY A 1 34 ? 46.873 -1.340 4.622 1.00 0.00 34 GLY A C 5
ATOM 5893 O O . GLY A 1 34 ? 47.242 -2.097 5.520 1.00 0.00 34 GLY A O 5
ATOM 5897 N N . THR A 1 35 ? 47.046 -1.604 3.332 1.00 0.00 35 THR A N 5
ATOM 5898 C CA . THR A 1 35 ? 47.691 -2.839 2.896 1.00 0.00 35 THR A CA 5
ATOM 5899 C C . THR A 1 35 ? 49.206 -2.720 2.991 1.00 0.00 35 THR A C 5
ATOM 5900 O O . THR A 1 35 ? 49.752 -1.617 2.987 1.00 0.00 35 THR A O 5
ATOM 5911 N N . LYS A 1 36 ? 49.878 -3.864 3.073 1.00 0.00 36 LYS A N 5
ATOM 5912 C CA . LYS A 1 36 ? 51.333 -3.886 3.165 1.00 0.00 36 LYS A CA 5
ATOM 5913 C C . LYS A 1 36 ? 51.920 -4.786 2.082 1.00 0.00 36 LYS A C 5
ATOM 5914 O O . LYS A 1 36 ? 51.327 -5.804 1.721 1.00 0.00 36 LYS A O 5
ATOM 5933 N N . ALA A 1 37 ? 53.084 -4.405 1.564 1.00 0.00 37 ALA A N 5
ATOM 5934 C CA . ALA A 1 37 ? 53.732 -5.191 0.518 1.00 0.00 37 ALA A CA 5
ATOM 5935 C C . ALA A 1 37 ? 55.225 -4.879 0.449 1.00 0.00 37 ALA A C 5
ATOM 5936 O O . ALA A 1 37 ? 55.666 -3.808 0.869 1.00 0.00 37 ALA A O 5
ATOM 5943 N N . ASP A 1 38 ? 55.993 -5.822 -0.087 1.00 0.00 38 ASP A N 5
ATOM 5944 C CA . ASP A 1 38 ? 57.435 -5.646 -0.214 1.00 0.00 38 ASP A CA 5
ATOM 5945 C C . ASP A 1 38 ? 57.768 -4.951 -1.529 1.00 0.00 38 ASP A C 5
ATOM 5946 O O . ASP A 1 38 ? 57.343 -5.394 -2.595 1.00 0.00 38 ASP A O 5
ATOM 5955 N N . LEU A 1 39 ? 58.531 -3.865 -1.446 1.00 0.00 39 LEU A N 5
ATOM 5956 C CA . LEU A 1 39 ? 58.916 -3.118 -2.638 1.00 0.00 39 LEU A CA 5
ATOM 5957 C C . LEU A 1 39 ? 60.417 -3.243 -2.881 1.00 0.00 39 LEU A C 5
ATOM 5958 O O . LEU A 1 39 ? 60.990 -2.501 -3.676 1.00 0.00 39 LEU A O 5
ATOM 5974 N N . THR A 1 40 ? 61.046 -4.194 -2.196 1.00 0.00 40 THR A N 5
ATOM 5975 C CA . THR A 1 40 ? 62.481 -4.406 -2.346 1.00 0.00 40 THR A CA 5
ATOM 5976 C C . THR A 1 40 ? 62.818 -4.680 -3.803 1.00 0.00 40 THR A C 5
ATOM 5977 O O . THR A 1 40 ? 63.891 -4.313 -4.283 1.00 0.00 40 THR A O 5
ATOM 5988 N N . SER A 1 41 ? 61.893 -5.324 -4.500 1.00 0.00 41 SER A N 5
ATOM 5989 C CA . SER A 1 41 ? 62.093 -5.640 -5.906 1.00 0.00 41 SER A CA 5
ATOM 5990 C C . SER A 1 41 ? 61.615 -4.488 -6.784 1.00 0.00 41 SER A C 5
ATOM 5991 O O . SER A 1 41 ? 61.858 -4.472 -7.990 1.00 0.00 41 SER A O 5
ATOM 5999 N N . SER A 1 42 ? 60.933 -3.524 -6.168 1.00 0.00 42 SER A N 5
ATOM 6000 C CA . SER A 1 42 ? 60.427 -2.373 -6.908 1.00 0.00 42 SER A CA 5
ATOM 6001 C C . SER A 1 42 ? 61.328 -1.162 -6.697 1.00 0.00 42 SER A C 5
ATOM 6002 O O . SER A 1 42 ? 61.396 -0.270 -7.543 1.00 0.00 42 SER A O 5
ATOM 6010 N N . VAL A 1 43 ? 62.020 -1.137 -5.564 1.00 0.00 43 VAL A N 5
ATOM 6011 C CA . VAL A 1 43 ? 62.915 -0.032 -5.253 1.00 0.00 43 VAL A CA 5
ATOM 6012 C C . VAL A 1 43 ? 64.322 -0.343 -5.739 1.00 0.00 43 VAL A C 5
ATOM 6013 O O . VAL A 1 43 ? 64.717 -1.506 -5.815 1.00 0.00 43 VAL A O 5
ATOM 6026 N N . THR A 1 44 ? 65.075 0.701 -6.055 1.00 0.00 44 THR A N 5
ATOM 6027 C CA . THR A 1 44 ? 66.444 0.530 -6.523 1.00 0.00 44 THR A CA 5
ATOM 6028 C C . THR A 1 44 ? 67.411 1.021 -5.457 1.00 0.00 44 THR A C 5
ATOM 6029 O O . THR A 1 44 ? 67.381 2.188 -5.066 1.00 0.00 44 THR A O 5
ATOM 6040 N N . TRP A 1 45 ? 68.262 0.124 -4.980 1.00 0.00 45 TRP A N 5
ATOM 6041 C CA . TRP A 1 45 ? 69.224 0.478 -3.948 1.00 0.00 45 TRP A CA 5
ATOM 6042 C C . TRP A 1 45 ? 70.520 0.980 -4.575 1.00 0.00 45 TRP A C 5
ATOM 6043 O O . TRP A 1 45 ? 70.979 0.450 -5.587 1.00 0.00 45 TRP A O 5
ATOM 6064 N N . SER A 1 46 ? 71.104 2.002 -3.964 1.00 0.00 46 SER A N 5
ATOM 6065 C CA . SER A 1 46 ? 72.349 2.573 -4.463 1.00 0.00 46 SER A CA 5
ATOM 6066 C C . SER A 1 46 ? 73.166 3.127 -3.304 1.00 0.00 46 SER A C 5
ATOM 6067 O O . SER A 1 46 ? 72.631 3.374 -2.227 1.00 0.00 46 SER A O 5
ATOM 6075 N N . SER A 1 47 ? 74.464 3.312 -3.526 1.00 0.00 47 SER A N 5
ATOM 6076 C CA . SER A 1 47 ? 75.338 3.829 -2.477 1.00 0.00 47 SER A CA 5
ATOM 6077 C C . SER A 1 47 ? 76.250 4.921 -3.017 1.00 0.00 47 SER A C 5
ATOM 6078 O O . SER A 1 47 ? 76.726 4.845 -4.150 1.00 0.00 47 SER A O 5
ATOM 6086 N N . SER A 1 48 ? 76.503 5.932 -2.192 1.00 0.00 48 SER A N 5
ATOM 6087 C CA . SER A 1 48 ? 77.375 7.028 -2.590 1.00 0.00 48 SER A CA 5
ATOM 6088 C C . SER A 1 48 ? 78.774 6.491 -2.856 1.00 0.00 48 SER A C 5
ATOM 6089 O O . SER A 1 48 ? 79.483 6.971 -3.742 1.00 0.00 48 SER A O 5
ATOM 6097 N N . ASN A 1 49 ? 79.153 5.483 -2.078 1.00 0.00 49 ASN A N 5
ATOM 6098 C CA . ASN A 1 49 ? 80.461 4.862 -2.219 1.00 0.00 49 ASN A CA 5
ATOM 6099 C C . ASN A 1 49 ? 80.516 4.036 -3.494 1.00 0.00 49 ASN A C 5
ATOM 6100 O O . ASN A 1 49 ? 80.709 2.823 -3.451 1.00 0.00 49 ASN A O 5
ATOM 6111 N N . GLN A 1 50 ? 80.353 4.700 -4.632 1.00 0.00 50 GLN A N 5
ATOM 6112 C CA . GLN A 1 50 ? 80.399 4.003 -5.906 1.00 0.00 50 GLN A CA 5
ATOM 6113 C C . GLN A 1 50 ? 81.818 3.518 -6.165 1.00 0.00 50 GLN A C 5
ATOM 6114 O O . GLN A 1 50 ? 82.033 2.386 -6.598 1.00 0.00 50 GLN A O 5
ATOM 6128 N N . SER A 1 51 ? 82.783 4.390 -5.890 1.00 0.00 51 SER A N 5
ATOM 6129 C CA . SER A 1 51 ? 84.187 4.059 -6.090 1.00 0.00 51 SER A CA 5
ATOM 6130 C C . SER A 1 51 ? 84.657 3.032 -5.063 1.00 0.00 51 SER A C 5
ATOM 6131 O O . SER A 1 51 ? 85.516 2.200 -5.353 1.00 0.00 51 SER A O 5
ATOM 6139 N N . GLN A 1 52 ? 84.101 3.112 -3.857 1.00 0.00 52 GLN A N 5
ATOM 6140 C CA . GLN A 1 52 ? 84.482 2.201 -2.781 1.00 0.00 52 GLN A CA 5
ATOM 6141 C C . GLN A 1 52 ? 83.420 1.129 -2.555 1.00 0.00 52 GLN A C 5
ATOM 6142 O O . GLN A 1 52 ? 83.502 0.353 -1.604 1.00 0.00 52 GLN A O 5
ATOM 6156 N N . ALA A 1 53 ? 82.426 1.088 -3.436 1.00 0.00 53 ALA A N 5
ATOM 6157 C CA . ALA A 1 53 ? 81.359 0.098 -3.323 1.00 0.00 53 ALA A CA 5
ATOM 6158 C C . ALA A 1 53 ? 80.572 0.024 -4.623 1.00 0.00 53 ALA A C 5
ATOM 6159 O O . ALA A 1 53 ? 80.443 1.018 -5.331 1.00 0.00 53 ALA A O 5
ATOM 6166 N N . LYS A 1 54 ? 80.049 -1.156 -4.936 1.00 0.00 54 LYS A N 5
ATOM 6167 C CA . LYS A 1 54 ? 79.278 -1.331 -6.164 1.00 0.00 54 LYS A CA 5
ATOM 6168 C C . LYS A 1 54 ? 77.997 -2.108 -5.889 1.00 0.00 54 LYS A C 5
ATOM 6169 O O . LYS A 1 54 ? 77.990 -3.048 -5.095 1.00 0.00 54 LYS A O 5
ATOM 6188 N N . VAL A 1 55 ? 76.915 -1.715 -6.565 1.00 0.00 55 VAL A N 5
ATOM 6189 C CA . VAL A 1 55 ? 75.639 -2.400 -6.394 1.00 0.00 55 VAL A CA 5
ATOM 6190 C C . VAL A 1 55 ? 75.316 -3.207 -7.644 1.00 0.00 55 VAL A C 5
ATOM 6191 O O . VAL A 1 55 ? 75.089 -2.650 -8.716 1.00 0.00 55 VAL A O 5
ATOM 6204 N N . SER A 1 56 ? 75.286 -4.524 -7.492 1.00 0.00 56 SER A N 5
ATOM 6205 C CA . SER A 1 56 ? 74.977 -5.401 -8.614 1.00 0.00 56 SER A CA 5
ATOM 6206 C C . SER A 1 56 ? 74.072 -6.541 -8.178 1.00 0.00 56 SER A C 5
ATOM 6207 O O . SER A 1 56 ? 74.501 -7.435 -7.448 1.00 0.00 56 SER A O 5
ATOM 6215 N N . ASN A 1 57 ? 72.827 -6.520 -8.627 1.00 0.00 57 ASN A N 5
ATOM 6216 C CA . ASN A 1 57 ? 71.890 -7.572 -8.269 1.00 0.00 57 ASN A CA 5
ATOM 6217 C C . ASN A 1 57 ? 70.805 -7.715 -9.326 1.00 0.00 57 ASN A C 5
ATOM 6218 O O . ASN A 1 57 ? 70.226 -6.725 -9.775 1.00 0.00 57 ASN A O 5
ATOM 6229 N N . ALA A 1 58 ? 70.523 -8.953 -9.708 1.00 0.00 58 ALA A N 5
ATOM 6230 C CA . ALA A 1 58 ? 69.494 -9.215 -10.697 1.00 0.00 58 ALA A CA 5
ATOM 6231 C C . ALA A 1 58 ? 68.127 -8.917 -10.092 1.00 0.00 58 ALA A C 5
ATOM 6232 O O . ALA A 1 58 ? 68.030 -8.455 -8.956 1.00 0.00 58 ALA A O 5
ATOM 6239 N N . SER A 1 59 ? 67.078 -9.170 -10.858 1.00 0.00 59 SER A N 5
ATOM 6240 C CA . SER A 1 59 ? 65.720 -8.909 -10.397 1.00 0.00 59 SER A CA 5
ATOM 6241 C C . SER A 1 59 ? 65.399 -9.686 -9.122 1.00 0.00 59 SER A C 5
ATOM 6242 O O . SER A 1 59 ? 64.652 -9.207 -8.268 1.00 0.00 59 SER A O 5
ATOM 6250 N N . GLU A 1 60 ? 65.937 -10.894 -9.010 1.00 0.00 60 GLU A N 5
ATOM 6251 C CA . GLU A 1 60 ? 65.668 -11.728 -7.843 1.00 0.00 60 GLU A CA 5
ATOM 6252 C C . GLU A 1 60 ? 66.585 -11.374 -6.674 1.00 0.00 60 GLU A C 5
ATOM 6253 O O . GLU A 1 60 ? 66.279 -11.688 -5.524 1.00 0.00 60 GLU A O 5
ATOM 6265 N N . THR A 1 61 ? 67.708 -10.727 -6.971 1.00 0.00 61 THR A N 5
ATOM 6266 C CA . THR A 1 61 ? 68.660 -10.352 -5.927 1.00 0.00 61 THR A CA 5
ATOM 6267 C C . THR A 1 61 ? 68.578 -8.859 -5.619 1.00 0.00 61 THR A C 5
ATOM 6268 O O . THR A 1 61 ? 69.358 -8.339 -4.824 1.00 0.00 61 THR A O 5
ATOM 6279 N N . LYS A 1 62 ? 67.635 -8.176 -6.258 1.00 0.00 62 LYS A N 5
ATOM 6280 C CA . LYS A 1 62 ? 67.472 -6.741 -6.045 1.00 0.00 62 LYS A CA 5
ATOM 6281 C C . LYS A 1 62 ? 67.599 -6.394 -4.566 1.00 0.00 62 LYS A C 5
ATOM 6282 O O . LYS A 1 62 ? 66.772 -6.804 -3.752 1.00 0.00 62 LYS A O 5
ATOM 6301 N N . GLY A 1 63 ? 68.636 -5.627 -4.232 1.00 0.00 63 GLY A N 5
ATOM 6302 C CA . GLY A 1 63 ? 68.858 -5.215 -2.850 1.00 0.00 63 GLY A CA 5
ATOM 6303 C C . GLY A 1 63 ? 70.138 -5.816 -2.283 1.00 0.00 63 GLY A C 5
ATOM 6304 O O . GLY A 1 63 ? 70.204 -6.107 -1.090 1.00 0.00 63 GLY A O 5
ATOM 6308 N N . LEU A 1 64 ? 71.147 -5.991 -3.139 1.00 0.00 64 LEU A N 5
ATOM 6309 C CA . LEU A 1 64 ? 72.427 -6.549 -2.703 1.00 0.00 64 LEU A CA 5
ATOM 6310 C C . LEU A 1 64 ? 73.548 -5.535 -2.920 1.00 0.00 64 LEU A C 5
ATOM 6311 O O . LEU A 1 64 ? 73.738 -5.033 -4.031 1.00 0.00 64 LEU A O 5
ATOM 6327 N N . VAL A 1 65 ? 74.285 -5.242 -1.854 1.00 0.00 65 VAL A N 5
ATOM 6328 C CA . VAL A 1 65 ? 75.385 -4.286 -1.930 1.00 0.00 65 VAL A CA 5
ATOM 6329 C C . VAL A 1 65 ? 76.661 -4.872 -1.337 1.00 0.00 65 VAL A C 5
ATOM 6330 O O . VAL A 1 65 ? 76.640 -5.442 -0.247 1.00 0.00 65 VAL A O 5
ATOM 6343 N N . THR A 1 66 ? 77.769 -4.707 -2.052 1.00 0.00 66 THR A N 5
ATOM 6344 C CA . THR A 1 66 ? 79.057 -5.201 -1.579 1.00 0.00 66 THR A CA 5
ATOM 6345 C C . THR A 1 66 ? 79.989 -4.023 -1.315 1.00 0.00 66 THR A C 5
ATOM 6346 O O . THR A 1 66 ? 80.257 -3.221 -2.209 1.00 0.00 66 THR A O 5
ATOM 6357 N N . GLY A 1 67 ? 80.468 -3.918 -0.080 1.00 0.00 67 GLY A N 5
ATOM 6358 C CA . GLY A 1 67 ? 81.356 -2.820 0.294 1.00 0.00 67 GLY A CA 5
ATOM 6359 C C . GLY A 1 67 ? 82.796 -3.295 0.461 1.00 0.00 67 GLY A C 5
ATOM 6360 O O . GLY A 1 67 ? 83.094 -4.101 1.341 1.00 0.00 67 GLY A O 5
ATOM 6364 N N . ILE A 1 68 ? 83.685 -2.779 -0.383 1.00 0.00 68 ILE A N 5
ATOM 6365 C CA . ILE A 1 68 ? 85.093 -3.148 -0.311 1.00 0.00 68 ILE A CA 5
ATOM 6366 C C . ILE A 1 68 ? 85.706 -2.662 1.001 1.00 0.00 68 ILE A C 5
ATOM 6367 O O . ILE A 1 68 ? 86.435 -3.396 1.665 1.00 0.00 68 ILE A O 5
ATOM 6383 N N . ALA A 1 69 ? 85.399 -1.419 1.367 1.00 0.00 69 ALA A N 5
ATOM 6384 C CA . ALA A 1 69 ? 85.921 -0.845 2.605 1.00 0.00 69 ALA A CA 5
ATOM 6385 C C . ALA A 1 69 ? 85.503 0.616 2.740 1.00 0.00 69 ALA A C 5
ATOM 6386 O O . ALA A 1 69 ? 85.823 1.445 1.887 1.00 0.00 69 ALA A O 5
ATOM 6393 N N . SER A 1 70 ? 84.785 0.926 3.813 1.00 0.00 70 SER A N 5
ATOM 6394 C CA . SER A 1 70 ? 84.327 2.290 4.050 1.00 0.00 70 SER A CA 5
ATOM 6395 C C . SER A 1 70 ? 84.024 2.511 5.526 1.00 0.00 70 SER A C 5
ATOM 6396 O O . SER A 1 70 ? 84.275 1.638 6.356 1.00 0.00 70 SER A O 5
ATOM 6404 N N . GLY A 1 71 ? 83.476 3.682 5.840 1.00 0.00 71 GLY A N 5
ATOM 6405 C CA . GLY A 1 71 ? 83.133 4.018 7.215 1.00 0.00 71 GLY A CA 5
ATOM 6406 C C . GLY A 1 71 ? 81.625 4.157 7.379 1.00 0.00 71 GLY A C 5
ATOM 6407 O O . GLY A 1 71 ? 80.998 3.369 8.083 1.00 0.00 71 GLY A O 5
ATOM 6411 N N . ASN A 1 72 ? 81.042 5.159 6.723 1.00 0.00 72 ASN A N 5
ATOM 6412 C CA . ASN A 1 72 ? 79.598 5.363 6.821 1.00 0.00 72 ASN A CA 5
ATOM 6413 C C . ASN A 1 72 ? 78.979 5.617 5.449 1.00 0.00 72 ASN A C 5
ATOM 6414 O O . ASN A 1 72 ? 78.681 6.757 5.091 1.00 0.00 72 ASN A O 5
ATOM 6425 N N . PRO A 1 73 ? 78.740 4.574 4.697 1.00 0.00 73 PRO A N 5
ATOM 6426 C CA . PRO A 1 73 ? 78.092 4.675 3.359 1.00 0.00 73 PRO A CA 5
ATOM 6427 C C . PRO A 1 73 ? 76.626 5.052 3.501 1.00 0.00 73 PRO A C 5
ATOM 6428 O O . PRO A 1 73 ? 75.983 4.659 4.473 1.00 0.00 73 PRO A O 5
ATOM 6439 N N . THR A 1 74 ? 76.096 5.802 2.541 1.00 0.00 74 THR A N 5
ATOM 6440 C CA . THR A 1 74 ? 74.691 6.201 2.600 1.00 0.00 74 THR A CA 5
ATOM 6441 C C . THR A 1 74 ? 73.885 5.499 1.515 1.00 0.00 74 THR A C 5
ATOM 6442 O O . THR A 1 74 ? 74.113 5.705 0.323 1.00 0.00 74 THR A O 5
ATOM 6453 N N . ILE A 1 75 ? 72.942 4.660 1.940 1.00 0.00 75 ILE A N 5
ATOM 6454 C CA . ILE A 1 75 ? 72.109 3.923 0.999 1.00 0.00 75 ILE A CA 5
ATOM 6455 C C . ILE A 1 75 ? 70.826 4.684 0.707 1.00 0.00 75 ILE A C 5
ATOM 6456 O O . ILE A 1 75 ? 70.094 5.061 1.618 1.00 0.00 75 ILE A O 5
ATOM 6472 N N . ILE A 1 76 ? 70.562 4.899 -0.575 1.00 0.00 76 ILE A N 5
ATOM 6473 C CA . ILE A 1 76 ? 69.362 5.608 -0.992 1.00 0.00 76 ILE A CA 5
ATOM 6474 C C . ILE A 1 76 ? 68.473 4.692 -1.821 1.00 0.00 76 ILE A C 5
ATOM 6475 O O . ILE A 1 76 ? 68.924 4.099 -2.801 1.00 0.00 76 ILE A O 5
ATOM 6491 N N . ALA A 1 77 ? 67.208 4.589 -1.429 1.00 0.00 77 ALA A N 5
ATOM 6492 C CA . ALA A 1 77 ? 66.265 3.752 -2.156 1.00 0.00 77 ALA A CA 5
ATOM 6493 C C . ALA A 1 77 ? 65.325 4.633 -2.959 1.00 0.00 77 ALA A C 5
ATOM 6494 O O . ALA A 1 77 ? 64.782 5.605 -2.434 1.00 0.00 77 ALA A O 5
ATOM 6501 N N . THR A 1 78 ? 65.147 4.300 -4.230 1.00 0.00 78 THR A N 5
ATOM 6502 C CA . THR A 1 78 ? 64.278 5.089 -5.097 1.00 0.00 78 THR A CA 5
ATOM 6503 C C . THR A 1 78 ? 63.124 4.248 -5.621 1.00 0.00 78 THR A C 5
ATOM 6504 O O . THR A 1 78 ? 63.328 3.152 -6.143 1.00 0.00 78 THR A O 5
ATOM 6515 N N . TYR A 1 79 ? 61.913 4.774 -5.490 1.00 0.00 79 TYR A N 5
ATOM 6516 C CA . TYR A 1 79 ? 60.732 4.071 -5.969 1.00 0.00 79 TYR A CA 5
ATOM 6517 C C . TYR A 1 79 ? 59.798 5.048 -6.671 1.00 0.00 79 TYR A C 5
ATOM 6518 O O . TYR A 1 79 ? 59.190 5.908 -6.033 1.00 0.00 79 TYR A O 5
ATOM 6536 N N . GLY A 1 80 ? 59.696 4.912 -7.985 1.00 0.00 80 GLY A N 5
ATOM 6537 C CA . GLY A 1 80 ? 58.838 5.792 -8.769 1.00 0.00 80 GLY A CA 5
ATOM 6538 C C . GLY A 1 80 ? 59.255 7.250 -8.593 1.00 0.00 80 GLY A C 5
ATOM 6539 O O . GLY A 1 80 ? 60.426 7.592 -8.751 1.00 0.00 80 GLY A O 5
ATOM 6543 N N . SER A 1 81 ? 58.292 8.106 -8.269 1.00 0.00 81 SER A N 5
ATOM 6544 C CA . SER A 1 81 ? 58.577 9.525 -8.080 1.00 0.00 81 SER A CA 5
ATOM 6545 C C . SER A 1 81 ? 58.842 9.838 -6.609 1.00 0.00 81 SER A C 5
ATOM 6546 O O . SER A 1 81 ? 58.917 11.004 -6.223 1.00 0.00 81 SER A O 5
ATOM 6554 N N . VAL A 1 82 ? 58.973 8.793 -5.796 1.00 0.00 82 VAL A N 5
ATOM 6555 C CA . VAL A 1 82 ? 59.219 8.970 -4.368 1.00 0.00 82 VAL A CA 5
ATOM 6556 C C . VAL A 1 82 ? 60.414 8.135 -3.916 1.00 0.00 82 VAL A C 5
ATOM 6557 O O . VAL A 1 82 ? 60.539 6.964 -4.276 1.00 0.00 82 VAL A O 5
ATOM 6570 N N . SER A 1 83 ? 61.292 8.746 -3.125 1.00 0.00 83 SER A N 5
ATOM 6571 C CA . SER A 1 83 ? 62.472 8.047 -2.631 1.00 0.00 83 SER A CA 5
ATOM 6572 C C . SER A 1 83 ? 62.749 8.406 -1.174 1.00 0.00 83 SER A C 5
ATOM 6573 O O . SER A 1 83 ? 62.418 9.501 -0.720 1.00 0.00 83 SER A O 5
ATOM 6581 N N . GLY A 1 84 ? 63.372 7.476 -0.455 1.00 0.00 84 GLY A N 5
ATOM 6582 C CA . GLY A 1 84 ? 63.709 7.699 0.948 1.00 0.00 84 GLY A CA 5
ATOM 6583 C C . GLY A 1 84 ? 65.192 7.439 1.184 1.00 0.00 84 GLY A C 5
ATOM 6584 O O . GLY A 1 84 ? 65.770 6.529 0.593 1.00 0.00 84 GLY A O 5
ATOM 6588 N N . ASN A 1 85 ? 65.804 8.250 2.045 1.00 0.00 85 ASN A N 5
ATOM 6589 C CA . ASN A 1 85 ? 67.226 8.102 2.341 1.00 0.00 85 ASN A CA 5
ATOM 6590 C C . ASN A 1 85 ? 67.442 7.618 3.771 1.00 0.00 85 ASN A C 5
ATOM 6591 O O . ASN A 1 85 ? 66.621 7.865 4.654 1.00 0.00 85 ASN A O 5
ATOM 6602 N N . THR A 1 86 ? 68.557 6.929 3.988 1.00 0.00 86 THR A N 5
ATOM 6603 C CA . THR A 1 86 ? 68.886 6.416 5.313 1.00 0.00 86 THR A CA 5
ATOM 6604 C C . THR A 1 86 ? 70.401 6.366 5.501 1.00 0.00 86 THR A C 5
ATOM 6605 O O . THR A 1 86 ? 71.151 6.432 4.528 1.00 0.00 86 THR A O 5
ATOM 6616 N N . ILE A 1 87 ? 70.844 6.260 6.751 1.00 0.00 87 ILE A N 5
ATOM 6617 C CA . ILE A 1 87 ? 72.276 6.214 7.037 1.00 0.00 87 ILE A CA 5
ATOM 6618 C C . ILE A 1 87 ? 72.710 4.809 7.429 1.00 0.00 87 ILE A C 5
ATOM 6619 O O . ILE A 1 87 ? 72.150 4.205 8.342 1.00 0.00 87 ILE A O 5
ATOM 6635 N N . LEU A 1 88 ? 73.721 4.302 6.730 1.00 0.00 88 LEU A N 5
ATOM 6636 C CA . LEU A 1 88 ? 74.249 2.971 7.001 1.00 0.00 88 LEU A CA 5
ATOM 6637 C C . LEU A 1 88 ? 75.669 3.082 7.552 1.00 0.00 88 LEU A C 5
ATOM 6638 O O . LEU A 1 88 ? 76.512 3.749 6.954 1.00 0.00 88 LEU A O 5
ATOM 6654 N N . THR A 1 89 ? 75.934 2.431 8.688 1.00 0.00 89 THR A N 5
ATOM 6655 C CA . THR A 1 89 ? 77.268 2.491 9.287 1.00 0.00 89 THR A CA 5
ATOM 6656 C C . THR A 1 89 ? 78.025 1.177 9.130 1.00 0.00 89 THR A C 5
ATOM 6657 O O . THR A 1 89 ? 77.434 0.099 9.165 1.00 0.00 89 THR A O 5
ATOM 6668 N N . VAL A 1 90 ? 79.344 1.282 8.963 1.00 0.00 90 VAL A N 5
ATOM 6669 C CA . VAL A 1 90 ? 80.183 0.098 8.813 1.00 0.00 90 VAL A CA 5
ATOM 6670 C C . VAL A 1 90 ? 80.542 -0.467 10.185 1.00 0.00 90 VAL A C 5
ATOM 6671 O O . VAL A 1 90 ? 81.200 0.199 10.985 1.00 0.00 90 VAL A O 5
ATOM 6684 N N . ASN A 1 91 ? 80.108 -1.697 10.456 1.00 0.00 91 ASN A N 5
ATOM 6685 C CA . ASN A 1 91 ? 80.402 -2.324 11.739 1.00 0.00 91 ASN A CA 5
ATOM 6686 C C . ASN A 1 91 ? 80.709 -3.804 11.552 1.00 0.00 91 ASN A C 5
ATOM 6687 O O . ASN A 1 91 ? 79.946 -4.527 10.908 1.00 0.00 91 ASN A O 5
ATOM 6698 N N . LYS A 1 92 ? 81.827 -4.246 12.115 1.00 0.00 92 LYS A N 5
ATOM 6699 C CA . LYS A 1 92 ? 82.225 -5.644 12.005 1.00 0.00 92 LYS A CA 5
ATOM 6700 C C . LYS A 1 92 ? 81.456 -6.505 13.002 1.00 0.00 92 LYS A C 5
ATOM 6701 O O . LYS A 1 92 ? 81.315 -6.145 14.172 1.00 0.00 92 LYS A O 5
ATOM 6720 N N . THR A 1 93 ? 80.966 -7.647 12.529 1.00 0.00 93 THR A N 5
ATOM 6721 C CA . THR A 1 93 ? 80.215 -8.557 13.383 1.00 0.00 93 THR A CA 5
ATOM 6722 C C . THR A 1 93 ? 81.081 -9.746 13.785 1.00 0.00 93 THR A C 5
ATOM 6723 O O . THR A 1 93 ? 81.254 -10.028 14.971 1.00 0.00 93 THR A O 5
ATOM 6734 N N . ASP A 1 94 ? 81.620 -10.442 12.788 1.00 0.00 94 ASP A N 5
ATOM 6735 C CA . ASP A 1 94 ? 82.462 -11.600 13.053 1.00 0.00 94 ASP A CA 5
ATOM 6736 C C . ASP A 1 94 ? 83.862 -11.158 13.469 1.00 0.00 94 ASP A C 5
ATOM 6737 O O . ASP A 1 94 ? 84.790 -11.154 12.661 1.00 0.00 94 ASP A O 5
ATOM 6746 N N . THR A 1 95 ? 84.004 -10.790 14.738 1.00 0.00 95 THR A N 5
ATOM 6747 C CA . THR A 1 95 ? 85.292 -10.347 15.255 1.00 0.00 95 THR A CA 5
ATOM 6748 C C . THR A 1 95 ? 86.371 -11.386 14.959 1.00 0.00 95 THR A C 5
ATOM 6749 O O . THR A 1 95 ? 86.249 -12.494 15.455 1.00 0.00 95 THR A O 5
ATOM 6761 N N . SER A 1 1 ? 41.883 1.911 -10.287 1.00 0.00 1 SER A N 6
ATOM 6762 C CA . SER A 1 1 ? 42.796 2.964 -9.759 1.00 0.00 1 SER A CA 6
ATOM 6763 C C . SER A 1 1 ? 43.790 2.332 -8.791 1.00 0.00 1 SER A C 6
ATOM 6764 O O . SER A 1 1 ? 43.426 1.924 -7.689 1.00 0.00 1 SER A O 6
ATOM 6774 N N . ALA A 1 2 ? 45.049 2.256 -9.212 1.00 0.00 2 ALA A N 6
ATOM 6775 C CA . ALA A 1 2 ? 46.091 1.669 -8.377 1.00 0.00 2 ALA A CA 6
ATOM 6776 C C . ALA A 1 2 ? 46.235 2.444 -7.072 1.00 0.00 2 ALA A C 6
ATOM 6777 O O . ALA A 1 2 ? 46.143 3.673 -7.053 1.00 0.00 2 ALA A O 6
ATOM 6784 N N . ALA A 1 3 ? 46.460 1.718 -5.981 1.00 0.00 3 ALA A N 6
ATOM 6785 C CA . ALA A 1 3 ? 46.614 2.345 -4.675 1.00 0.00 3 ALA A CA 6
ATOM 6786 C C . ALA A 1 3 ? 47.899 3.167 -4.621 1.00 0.00 3 ALA A C 6
ATOM 6787 O O . ALA A 1 3 ? 48.907 2.799 -5.223 1.00 0.00 3 ALA A O 6
ATOM 6794 N N . THR A 1 4 ? 47.853 4.281 -3.900 1.00 0.00 4 THR A N 6
ATOM 6795 C CA . THR A 1 4 ? 49.015 5.152 -3.778 1.00 0.00 4 THR A CA 6
ATOM 6796 C C . THR A 1 4 ? 49.861 4.741 -2.573 1.00 0.00 4 THR A C 6
ATOM 6797 O O . THR A 1 4 ? 49.391 4.029 -1.686 1.00 0.00 4 THR A O 6
ATOM 6808 N N . LEU A 1 5 ? 51.112 5.196 -2.551 1.00 0.00 5 LEU A N 6
ATOM 6809 C CA . LEU A 1 5 ? 52.019 4.877 -1.449 1.00 0.00 5 LEU A CA 6
ATOM 6810 C C . LEU A 1 5 ? 51.863 5.884 -0.315 1.00 0.00 5 LEU A C 6
ATOM 6811 O O . LEU A 1 5 ? 52.161 7.066 -0.482 1.00 0.00 5 LEU A O 6
ATOM 6827 N N . SER A 1 6 ? 51.392 5.413 0.835 1.00 0.00 6 SER A N 6
ATOM 6828 C CA . SER A 1 6 ? 51.197 6.293 1.983 1.00 0.00 6 SER A CA 6
ATOM 6829 C C . SER A 1 6 ? 52.537 6.693 2.592 1.00 0.00 6 SER A C 6
ATOM 6830 O O . SER A 1 6 ? 52.767 7.865 2.886 1.00 0.00 6 SER A O 6
ATOM 6838 N N . SER A 1 7 ? 53.415 5.717 2.782 1.00 0.00 7 SER A N 6
ATOM 6839 C CA . SER A 1 7 ? 54.725 5.994 3.362 1.00 0.00 7 SER A CA 6
ATOM 6840 C C . SER A 1 7 ? 55.725 4.907 2.991 1.00 0.00 7 SER A C 6
ATOM 6841 O O . SER A 1 7 ? 55.343 3.823 2.549 1.00 0.00 7 SER A O 6
ATOM 6849 N N . ILE A 1 8 ? 57.006 5.200 3.190 1.00 0.00 8 ILE A N 6
ATOM 6850 C CA . ILE A 1 8 ? 58.054 4.240 2.887 1.00 0.00 8 ILE A CA 6
ATOM 6851 C C . ILE A 1 8 ? 58.914 4.002 4.123 1.00 0.00 8 ILE A C 6
ATOM 6852 O O . ILE A 1 8 ? 59.347 4.950 4.777 1.00 0.00 8 ILE A O 6
ATOM 6868 N N . SER A 1 9 ? 59.147 2.735 4.443 1.00 0.00 9 SER A N 6
ATOM 6869 C CA . SER A 1 9 ? 59.944 2.386 5.615 1.00 0.00 9 SER A CA 6
ATOM 6870 C C . SER A 1 9 ? 60.982 1.329 5.260 1.00 0.00 9 SER A C 6
ATOM 6871 O O . SER A 1 9 ? 60.748 0.481 4.399 1.00 0.00 9 SER A O 6
ATOM 6879 N N . ILE A 1 10 ? 62.123 1.369 5.941 1.00 0.00 10 ILE A N 6
ATOM 6880 C CA . ILE A 1 10 ? 63.181 0.397 5.696 1.00 0.00 10 ILE A CA 6
ATOM 6881 C C . ILE A 1 10 ? 63.128 -0.711 6.744 1.00 0.00 10 ILE A C 6
ATOM 6882 O O . ILE A 1 10 ? 62.889 -0.445 7.921 1.00 0.00 10 ILE A O 6
ATOM 6898 N N . SER A 1 11 ? 63.335 -1.953 6.310 1.00 0.00 11 SER A N 6
ATOM 6899 C CA . SER A 1 11 ? 63.285 -3.087 7.228 1.00 0.00 11 SER A CA 6
ATOM 6900 C C . SER A 1 11 ? 64.692 -3.546 7.632 1.00 0.00 11 SER A C 6
ATOM 6901 O O . SER A 1 11 ? 65.679 -3.211 6.971 1.00 0.00 11 SER A O 6
ATOM 6909 N N . PRO A 1 12 ? 64.788 -4.315 8.692 1.00 0.00 12 PRO A N 6
ATOM 6910 C CA . PRO A 1 12 ? 66.077 -4.865 9.215 1.00 0.00 12 PRO A CA 6
ATOM 6911 C C . PRO A 1 12 ? 67.033 -5.229 8.073 1.00 0.00 12 PRO A C 6
ATOM 6912 O O . PRO A 1 12 ? 66.584 -5.437 6.945 1.00 0.00 12 PRO A O 6
ATOM 6923 N N . ILE A 1 13 ? 68.349 -5.310 8.336 1.00 0.00 13 ILE A N 6
ATOM 6924 C CA . ILE A 1 13 ? 68.925 -5.069 9.661 1.00 0.00 13 ILE A CA 6
ATOM 6925 C C . ILE A 1 13 ? 69.159 -3.568 9.865 1.00 0.00 13 ILE A C 6
ATOM 6926 O O . ILE A 1 13 ? 69.255 -2.810 8.899 1.00 0.00 13 ILE A O 6
ATOM 6942 N N . ASN A 1 14 ? 69.260 -3.144 11.124 1.00 0.00 14 ASN A N 6
ATOM 6943 C CA . ASN A 1 14 ? 69.492 -1.732 11.427 1.00 0.00 14 ASN A CA 6
ATOM 6944 C C . ASN A 1 14 ? 70.452 -1.108 10.411 1.00 0.00 14 ASN A C 6
ATOM 6945 O O . ASN A 1 14 ? 70.033 -0.635 9.355 1.00 0.00 14 ASN A O 6
ATOM 6956 N N . THR A 1 15 ? 71.744 -1.116 10.739 1.00 0.00 15 THR A N 6
ATOM 6957 C CA . THR A 1 15 ? 72.758 -0.556 9.850 1.00 0.00 15 THR A CA 6
ATOM 6958 C C . THR A 1 15 ? 74.132 -1.111 10.207 1.00 0.00 15 THR A C 6
ATOM 6959 O O . THR A 1 15 ? 74.815 -0.578 11.082 1.00 0.00 15 THR A O 6
ATOM 6970 N N . ASN A 1 16 ? 74.533 -2.191 9.542 1.00 0.00 16 ASN A N 6
ATOM 6971 C CA . ASN A 1 16 ? 75.829 -2.794 9.824 1.00 0.00 16 ASN A CA 6
ATOM 6972 C C . ASN A 1 16 ? 76.364 -3.565 8.624 1.00 0.00 16 ASN A C 6
ATOM 6973 O O . ASN A 1 16 ? 75.622 -4.254 7.923 1.00 0.00 16 ASN A O 6
ATOM 6984 N N . ILE A 1 17 ? 77.670 -3.442 8.408 1.00 0.00 17 ILE A N 6
ATOM 6985 C CA . ILE A 1 17 ? 78.335 -4.122 7.304 1.00 0.00 17 ILE A CA 6
ATOM 6986 C C . ILE A 1 17 ? 79.662 -4.706 7.778 1.00 0.00 17 ILE A C 6
ATOM 6987 O O . ILE A 1 17 ? 80.438 -4.026 8.449 1.00 0.00 17 ILE A O 6
ATOM 7003 N N . ASN A 1 18 ? 79.917 -5.964 7.440 1.00 0.00 18 ASN A N 6
ATOM 7004 C CA . ASN A 1 18 ? 81.159 -6.612 7.849 1.00 0.00 18 ASN A CA 6
ATOM 7005 C C . ASN A 1 18 ? 82.210 -6.510 6.747 1.00 0.00 18 ASN A C 6
ATOM 7006 O O . ASN A 1 18 ? 81.894 -6.187 5.601 1.00 0.00 18 ASN A O 6
ATOM 7017 N N . THR A 1 19 ? 83.460 -6.795 7.106 1.00 0.00 19 THR A N 6
ATOM 7018 C CA . THR A 1 19 ? 84.562 -6.719 6.150 1.00 0.00 19 THR A CA 6
ATOM 7019 C C . THR A 1 19 ? 84.210 -7.466 4.865 1.00 0.00 19 THR A C 6
ATOM 7020 O O . THR A 1 19 ? 83.821 -8.633 4.900 1.00 0.00 19 THR A O 6
ATOM 7031 N N . THR A 1 20 ? 84.362 -6.787 3.734 1.00 0.00 20 THR A N 6
ATOM 7032 C CA . THR A 1 20 ? 84.072 -7.392 2.439 1.00 0.00 20 THR A CA 6
ATOM 7033 C C . THR A 1 20 ? 82.972 -8.440 2.587 1.00 0.00 20 THR A C 6
ATOM 7034 O O . THR A 1 20 ? 83.197 -9.630 2.367 1.00 0.00 20 THR A O 6
ATOM 7045 N N . VAL A 1 21 ? 81.785 -7.987 2.976 1.00 0.00 21 VAL A N 6
ATOM 7046 C CA . VAL A 1 21 ? 80.649 -8.885 3.147 1.00 0.00 21 VAL A CA 6
ATOM 7047 C C . VAL A 1 21 ? 79.404 -8.343 2.457 1.00 0.00 21 VAL A C 6
ATOM 7048 O O . VAL A 1 21 ? 79.076 -7.163 2.579 1.00 0.00 21 VAL A O 6
ATOM 7061 N N . SER A 1 22 ? 78.712 -9.220 1.735 1.00 0.00 22 SER A N 6
ATOM 7062 C CA . SER A 1 22 ? 77.495 -8.834 1.039 1.00 0.00 22 SER A CA 6
ATOM 7063 C C . SER A 1 22 ? 76.320 -8.799 2.015 1.00 0.00 22 SER A C 6
ATOM 7064 O O . SER A 1 22 ? 76.163 -9.694 2.845 1.00 0.00 22 SER A O 6
ATOM 7072 N N . LYS A 1 23 ? 75.500 -7.757 1.913 1.00 0.00 23 LYS A N 6
ATOM 7073 C CA . LYS A 1 23 ? 74.347 -7.617 2.797 1.00 0.00 23 LYS A CA 6
ATOM 7074 C C . LYS A 1 23 ? 73.123 -7.143 2.025 1.00 0.00 23 LYS A C 6
ATOM 7075 O O . LYS A 1 23 ? 73.208 -6.236 1.198 1.00 0.00 23 LYS A O 6
ATOM 7094 N N . GLN A 1 24 ? 71.982 -7.767 2.302 1.00 0.00 24 GLN A N 6
ATOM 7095 C CA . GLN A 1 24 ? 70.742 -7.403 1.633 1.00 0.00 24 GLN A CA 6
ATOM 7096 C C . GLN A 1 24 ? 69.772 -6.765 2.624 1.00 0.00 24 GLN A C 6
ATOM 7097 O O . GLN A 1 24 ? 69.729 -7.142 3.794 1.00 0.00 24 GLN A O 6
ATOM 7111 N N . PHE A 1 25 ? 68.992 -5.802 2.143 1.00 0.00 25 PHE A N 6
ATOM 7112 C CA . PHE A 1 25 ? 68.013 -5.123 2.991 1.00 0.00 25 PHE A CA 6
ATOM 7113 C C . PHE A 1 25 ? 66.641 -5.166 2.333 1.00 0.00 25 PHE A C 6
ATOM 7114 O O . PHE A 1 25 ? 66.540 -5.250 1.110 1.00 0.00 25 PHE A O 6
ATOM 7131 N N . PHE A 1 26 ? 65.591 -5.123 3.143 1.00 0.00 26 PHE A N 6
ATOM 7132 C CA . PHE A 1 26 ? 64.232 -5.175 2.613 1.00 0.00 26 PHE A CA 6
ATOM 7133 C C . PHE A 1 26 ? 63.526 -3.836 2.790 1.00 0.00 26 PHE A C 6
ATOM 7134 O O . PHE A 1 26 ? 63.696 -3.166 3.808 1.00 0.00 26 PHE A O 6
ATOM 7151 N N . ALA A 1 27 ? 62.725 -3.462 1.797 1.00 0.00 27 ALA A N 6
ATOM 7152 C CA . ALA A 1 27 ? 61.979 -2.212 1.854 1.00 0.00 27 ALA A CA 6
ATOM 7153 C C . ALA A 1 27 ? 60.497 -2.501 2.067 1.00 0.00 27 ALA A C 6
ATOM 7154 O O . ALA A 1 27 ? 59.898 -3.305 1.350 1.00 0.00 27 ALA A O 6
ATOM 7161 N N . VAL A 1 28 ? 59.911 -1.845 3.062 1.00 0.00 28 VAL A N 6
ATOM 7162 C CA . VAL A 1 28 ? 58.499 -2.043 3.368 1.00 0.00 28 VAL A CA 6
ATOM 7163 C C . VAL A 1 28 ? 57.718 -0.757 3.135 1.00 0.00 28 VAL A C 6
ATOM 7164 O O . VAL A 1 28 ? 58.096 0.307 3.625 1.00 0.00 28 VAL A O 6
ATOM 7177 N N . GLY A 1 29 ? 56.633 -0.861 2.379 1.00 0.00 29 GLY A N 6
ATOM 7178 C CA . GLY A 1 29 ? 55.809 0.304 2.086 1.00 0.00 29 GLY A CA 6
ATOM 7179 C C . GLY A 1 29 ? 54.356 0.049 2.460 1.00 0.00 29 GLY A C 6
ATOM 7180 O O . GLY A 1 29 ? 53.870 -1.076 2.369 1.00 0.00 29 GLY A O 6
ATOM 7184 N N . THR A 1 30 ? 53.672 1.103 2.887 1.00 0.00 30 THR A N 6
ATOM 7185 C CA . THR A 1 30 ? 52.278 0.982 3.282 1.00 0.00 30 THR A CA 6
ATOM 7186 C C . THR A 1 30 ? 51.386 1.782 2.340 1.00 0.00 30 THR A C 6
ATOM 7187 O O . THR A 1 30 ? 51.629 2.961 2.089 1.00 0.00 30 THR A O 6
ATOM 7198 N N . TYR A 1 31 ? 50.348 1.130 1.837 1.00 0.00 31 TYR A N 6
ATOM 7199 C CA . TYR A 1 31 ? 49.412 1.783 0.935 1.00 0.00 31 TYR A CA 6
ATOM 7200 C C . TYR A 1 31 ? 48.315 2.479 1.732 1.00 0.00 31 TYR A C 6
ATOM 7201 O O . TYR A 1 31 ? 47.952 2.038 2.823 1.00 0.00 31 TYR A O 6
ATOM 7219 N N . SER A 1 32 ? 47.795 3.570 1.186 1.00 0.00 32 SER A N 6
ATOM 7220 C CA . SER A 1 32 ? 46.753 4.330 1.865 1.00 0.00 32 SER A CA 6
ATOM 7221 C C . SER A 1 32 ? 45.565 3.431 2.192 1.00 0.00 32 SER A C 6
ATOM 7222 O O . SER A 1 32 ? 44.711 3.787 3.003 1.00 0.00 32 SER A O 6
ATOM 7230 N N . ASP A 1 33 ? 45.523 2.264 1.560 1.00 0.00 33 ASP A N 6
ATOM 7231 C CA . ASP A 1 33 ? 44.439 1.320 1.801 1.00 0.00 33 ASP A CA 6
ATOM 7232 C C . ASP A 1 33 ? 44.711 0.501 3.061 1.00 0.00 33 ASP A C 6
ATOM 7233 O O . ASP A 1 33 ? 43.899 -0.336 3.454 1.00 0.00 33 ASP A O 6
ATOM 7242 N N . GLY A 1 34 ? 45.858 0.746 3.689 1.00 0.00 34 GLY A N 6
ATOM 7243 C CA . GLY A 1 34 ? 46.221 0.025 4.905 1.00 0.00 34 GLY A CA 6
ATOM 7244 C C . GLY A 1 34 ? 46.923 -1.283 4.565 1.00 0.00 34 GLY A C 6
ATOM 7245 O O . GLY A 1 34 ? 47.273 -2.062 5.452 1.00 0.00 34 GLY A O 6
ATOM 7249 N N . THR A 1 35 ? 47.116 -1.521 3.273 1.00 0.00 35 THR A N 6
ATOM 7250 C CA . THR A 1 35 ? 47.769 -2.742 2.819 1.00 0.00 35 THR A CA 6
ATOM 7251 C C . THR A 1 35 ? 49.284 -2.577 2.830 1.00 0.00 35 THR A C 6
ATOM 7252 O O . THR A 1 35 ? 49.803 -1.493 2.562 1.00 0.00 35 THR A O 6
ATOM 7263 N N . LYS A 1 36 ? 49.987 -3.661 3.139 1.00 0.00 36 LYS A N 6
ATOM 7264 C CA . LYS A 1 36 ? 51.444 -3.632 3.180 1.00 0.00 36 LYS A CA 6
ATOM 7265 C C . LYS A 1 36 ? 52.022 -4.610 2.160 1.00 0.00 36 LYS A C 6
ATOM 7266 O O . LYS A 1 36 ? 51.420 -5.644 1.871 1.00 0.00 36 LYS A O 6
ATOM 7285 N N . ALA A 1 37 ? 53.190 -4.277 1.618 1.00 0.00 37 ALA A N 6
ATOM 7286 C CA . ALA A 1 37 ? 53.831 -5.138 0.629 1.00 0.00 37 ALA A CA 6
ATOM 7287 C C . ALA A 1 37 ? 55.313 -4.801 0.496 1.00 0.00 37 ALA A C 6
ATOM 7288 O O . ALA A 1 37 ? 55.735 -3.678 0.777 1.00 0.00 37 ALA A O 6
ATOM 7295 N N . ASP A 1 38 ? 56.097 -5.783 0.064 1.00 0.00 38 ASP A N 6
ATOM 7296 C CA . ASP A 1 38 ? 57.533 -5.594 -0.101 1.00 0.00 38 ASP A CA 6
ATOM 7297 C C . ASP A 1 38 ? 57.831 -4.948 -1.449 1.00 0.00 38 ASP A C 6
ATOM 7298 O O . ASP A 1 38 ? 57.421 -5.457 -2.494 1.00 0.00 38 ASP A O 6
ATOM 7307 N N . LEU A 1 39 ? 58.546 -3.829 -1.427 1.00 0.00 39 LEU A N 6
ATOM 7308 C CA . LEU A 1 39 ? 58.896 -3.138 -2.661 1.00 0.00 39 LEU A CA 6
ATOM 7309 C C . LEU A 1 39 ? 60.379 -3.331 -2.971 1.00 0.00 39 LEU A C 6
ATOM 7310 O O . LEU A 1 39 ? 60.914 -2.722 -3.898 1.00 0.00 39 LEU A O 6
ATOM 7326 N N . THR A 1 40 ? 61.036 -4.184 -2.187 1.00 0.00 40 THR A N 6
ATOM 7327 C CA . THR A 1 40 ? 62.460 -4.442 -2.381 1.00 0.00 40 THR A CA 6
ATOM 7328 C C . THR A 1 40 ? 62.734 -4.764 -3.843 1.00 0.00 40 THR A C 6
ATOM 7329 O O . THR A 1 40 ? 63.800 -4.454 -4.374 1.00 0.00 40 THR A O 6
ATOM 7340 N N . SER A 1 41 ? 61.756 -5.387 -4.487 1.00 0.00 41 SER A N 6
ATOM 7341 C CA . SER A 1 41 ? 61.899 -5.770 -5.886 1.00 0.00 41 SER A CA 6
ATOM 7342 C C . SER A 1 41 ? 61.456 -4.625 -6.794 1.00 0.00 41 SER A C 6
ATOM 7343 O O . SER A 1 41 ? 61.655 -4.668 -8.008 1.00 0.00 41 SER A O 6
ATOM 7351 N N . SER A 1 42 ? 60.856 -3.599 -6.195 1.00 0.00 42 SER A N 6
ATOM 7352 C CA . SER A 1 42 ? 60.386 -2.448 -6.958 1.00 0.00 42 SER A CA 6
ATOM 7353 C C . SER A 1 42 ? 61.303 -1.251 -6.740 1.00 0.00 42 SER A C 6
ATOM 7354 O O . SER A 1 42 ? 61.433 -0.390 -7.611 1.00 0.00 42 SER A O 6
ATOM 7362 N N . VAL A 1 43 ? 61.933 -1.201 -5.572 1.00 0.00 43 VAL A N 6
ATOM 7363 C CA . VAL A 1 43 ? 62.828 -0.099 -5.248 1.00 0.00 43 VAL A CA 6
ATOM 7364 C C . VAL A 1 43 ? 64.236 -0.401 -5.738 1.00 0.00 43 VAL A C 6
ATOM 7365 O O . VAL A 1 43 ? 64.652 -1.560 -5.791 1.00 0.00 43 VAL A O 6
ATOM 7378 N N . THR A 1 44 ? 64.967 0.646 -6.097 1.00 0.00 44 THR A N 6
ATOM 7379 C CA . THR A 1 44 ? 66.332 0.480 -6.570 1.00 0.00 44 THR A CA 6
ATOM 7380 C C . THR A 1 44 ? 67.308 0.933 -5.494 1.00 0.00 44 THR A C 6
ATOM 7381 O O . THR A 1 44 ? 67.239 2.066 -5.017 1.00 0.00 44 THR A O 6
ATOM 7392 N N . TRP A 1 45 ? 68.210 0.038 -5.107 1.00 0.00 45 TRP A N 6
ATOM 7393 C CA . TRP A 1 45 ? 69.176 0.357 -4.067 1.00 0.00 45 TRP A CA 6
ATOM 7394 C C . TRP A 1 45 ? 70.462 0.894 -4.686 1.00 0.00 45 TRP A C 6
ATOM 7395 O O . TRP A 1 45 ? 70.975 0.338 -5.658 1.00 0.00 45 TRP A O 6
ATOM 7416 N N . SER A 1 46 ? 70.976 1.976 -4.116 1.00 0.00 46 SER A N 6
ATOM 7417 C CA . SER A 1 46 ? 72.203 2.585 -4.612 1.00 0.00 46 SER A CA 6
ATOM 7418 C C . SER A 1 46 ? 72.970 3.222 -3.459 1.00 0.00 46 SER A C 6
ATOM 7419 O O . SER A 1 46 ? 72.456 3.329 -2.345 1.00 0.00 46 SER A O 6
ATOM 7427 N N . SER A 1 47 ? 74.202 3.642 -3.723 1.00 0.00 47 SER A N 6
ATOM 7428 C CA . SER A 1 47 ? 75.018 4.254 -2.679 1.00 0.00 47 SER A CA 6
ATOM 7429 C C . SER A 1 47 ? 75.735 5.490 -3.208 1.00 0.00 47 SER A C 6
ATOM 7430 O O . SER A 1 47 ? 76.122 5.545 -4.375 1.00 0.00 47 SER A O 6
ATOM 7438 N N . SER A 1 48 ? 75.921 6.472 -2.333 1.00 0.00 48 SER A N 6
ATOM 7439 C CA . SER A 1 48 ? 76.609 7.699 -2.713 1.00 0.00 48 SER A CA 6
ATOM 7440 C C . SER A 1 48 ? 78.068 7.384 -3.029 1.00 0.00 48 SER A C 6
ATOM 7441 O O . SER A 1 48 ? 78.685 8.005 -3.895 1.00 0.00 48 SER A O 6
ATOM 7449 N N . ASN A 1 49 ? 78.605 6.410 -2.303 1.00 0.00 49 ASN A N 6
ATOM 7450 C CA . ASN A 1 49 ? 79.987 5.992 -2.490 1.00 0.00 49 ASN A CA 6
ATOM 7451 C C . ASN A 1 49 ? 80.055 4.806 -3.437 1.00 0.00 49 ASN A C 6
ATOM 7452 O O . ASN A 1 49 ? 80.110 3.652 -3.002 1.00 0.00 49 ASN A O 6
ATOM 7463 N N . GLN A 1 50 ? 80.061 5.091 -4.734 1.00 0.00 50 GLN A N 6
ATOM 7464 C CA . GLN A 1 50 ? 80.119 4.024 -5.720 1.00 0.00 50 GLN A CA 6
ATOM 7465 C C . GLN A 1 50 ? 81.577 3.652 -5.957 1.00 0.00 50 GLN A C 6
ATOM 7466 O O . GLN A 1 50 ? 81.888 2.542 -6.386 1.00 0.00 50 GLN A O 6
ATOM 7480 N N . SER A 1 51 ? 82.463 4.594 -5.652 1.00 0.00 51 SER A N 6
ATOM 7481 C CA . SER A 1 51 ? 83.895 4.378 -5.831 1.00 0.00 51 SER A CA 6
ATOM 7482 C C . SER A 1 51 ? 84.423 3.383 -4.798 1.00 0.00 51 SER A C 6
ATOM 7483 O O . SER A 1 51 ? 85.340 2.611 -5.078 1.00 0.00 51 SER A O 6
ATOM 7491 N N . GLN A 1 52 ? 83.849 3.422 -3.596 1.00 0.00 52 GLN A N 6
ATOM 7492 C CA . GLN A 1 52 ? 84.286 2.540 -2.516 1.00 0.00 52 GLN A CA 6
ATOM 7493 C C . GLN A 1 52 ? 83.312 1.377 -2.326 1.00 0.00 52 GLN A C 6
ATOM 7494 O O . GLN A 1 52 ? 83.469 0.567 -1.412 1.00 0.00 52 GLN A O 6
ATOM 7508 N N . ALA A 1 53 ? 82.310 1.299 -3.195 1.00 0.00 53 ALA A N 6
ATOM 7509 C CA . ALA A 1 53 ? 81.322 0.227 -3.116 1.00 0.00 53 ALA A CA 6
ATOM 7510 C C . ALA A 1 53 ? 80.595 0.080 -4.450 1.00 0.00 53 ALA A C 6
ATOM 7511 O O . ALA A 1 53 ? 80.480 1.040 -5.212 1.00 0.00 53 ALA A O 6
ATOM 7518 N N . LYS A 1 54 ? 80.111 -1.123 -4.731 1.00 0.00 54 LYS A N 6
ATOM 7519 C CA . LYS A 1 54 ? 79.395 -1.364 -5.978 1.00 0.00 54 LYS A CA 6
ATOM 7520 C C . LYS A 1 54 ? 78.098 -2.124 -5.717 1.00 0.00 54 LYS A C 6
ATOM 7521 O O . LYS A 1 54 ? 78.072 -3.091 -4.958 1.00 0.00 54 LYS A O 6
ATOM 7540 N N . VAL A 1 55 ? 77.023 -1.683 -6.369 1.00 0.00 55 VAL A N 6
ATOM 7541 C CA . VAL A 1 55 ? 75.722 -2.329 -6.215 1.00 0.00 55 VAL A CA 6
ATOM 7542 C C . VAL A 1 55 ? 75.381 -3.118 -7.471 1.00 0.00 55 VAL A C 6
ATOM 7543 O O . VAL A 1 55 ? 75.180 -2.544 -8.541 1.00 0.00 55 VAL A O 6
ATOM 7556 N N . SER A 1 56 ? 75.331 -4.437 -7.336 1.00 0.00 56 SER A N 6
ATOM 7557 C CA . SER A 1 56 ? 74.996 -5.290 -8.466 1.00 0.00 56 SER A CA 6
ATOM 7558 C C . SER A 1 56 ? 74.068 -6.416 -8.036 1.00 0.00 56 SER A C 6
ATOM 7559 O O . SER A 1 56 ? 74.500 -7.383 -7.407 1.00 0.00 56 SER A O 6
ATOM 7567 N N . ASN A 1 57 ? 72.794 -6.289 -8.380 1.00 0.00 57 ASN A N 6
ATOM 7568 C CA . ASN A 1 57 ? 71.814 -7.293 -7.993 1.00 0.00 57 ASN A CA 6
ATOM 7569 C C . ASN A 1 57 ? 70.963 -7.699 -9.187 1.00 0.00 57 ASN A C 6
ATOM 7570 O O . ASN A 1 57 ? 70.372 -6.853 -9.860 1.00 0.00 57 ASN A O 6
ATOM 7581 N N . ALA A 1 58 ? 70.891 -9.000 -9.434 1.00 0.00 58 ALA A N 6
ATOM 7582 C CA . ALA A 1 58 ? 70.082 -9.515 -10.526 1.00 0.00 58 ALA A CA 6
ATOM 7583 C C . ALA A 1 58 ? 68.606 -9.352 -10.178 1.00 0.00 58 ALA A C 6
ATOM 7584 O O . ALA A 1 58 ? 68.261 -8.816 -9.121 1.00 0.00 58 ALA A O 6
ATOM 7591 N N . SER A 1 59 ? 67.744 -9.790 -11.085 1.00 0.00 59 SER A N 6
ATOM 7592 C CA . SER A 1 59 ? 66.305 -9.666 -10.885 1.00 0.00 59 SER A CA 6
ATOM 7593 C C . SER A 1 59 ? 65.851 -10.382 -9.619 1.00 0.00 59 SER A C 6
ATOM 7594 O O . SER A 1 59 ? 65.054 -9.848 -8.848 1.00 0.00 59 SER A O 6
ATOM 7602 N N . GLU A 1 60 ? 66.344 -11.597 -9.413 1.00 0.00 60 GLU A N 6
ATOM 7603 C CA . GLU A 1 60 ? 65.945 -12.380 -8.247 1.00 0.00 60 GLU A CA 6
ATOM 7604 C C . GLU A 1 60 ? 66.761 -12.002 -7.013 1.00 0.00 60 GLU A C 6
ATOM 7605 O O . GLU A 1 60 ? 66.471 -12.459 -5.910 1.00 0.00 60 GLU A O 6
ATOM 7617 N N . THR A 1 61 ? 67.786 -11.176 -7.201 1.00 0.00 61 THR A N 6
ATOM 7618 C CA . THR A 1 61 ? 68.632 -10.768 -6.083 1.00 0.00 61 THR A CA 6
ATOM 7619 C C . THR A 1 61 ? 68.476 -9.279 -5.782 1.00 0.00 61 THR A C 6
ATOM 7620 O O . THR A 1 61 ? 69.224 -8.718 -4.980 1.00 0.00 61 THR A O 6
ATOM 7631 N N . LYS A 1 62 ? 67.501 -8.647 -6.427 1.00 0.00 62 LYS A N 6
ATOM 7632 C CA . LYS A 1 62 ? 67.260 -7.224 -6.219 1.00 0.00 62 LYS A CA 6
ATOM 7633 C C . LYS A 1 62 ? 67.366 -6.866 -4.741 1.00 0.00 62 LYS A C 6
ATOM 7634 O O . LYS A 1 62 ? 66.559 -7.315 -3.926 1.00 0.00 62 LYS A O 6
ATOM 7653 N N . GLY A 1 63 ? 68.366 -6.056 -4.404 1.00 0.00 63 GLY A N 6
ATOM 7654 C CA . GLY A 1 63 ? 68.563 -5.632 -3.021 1.00 0.00 63 GLY A CA 6
ATOM 7655 C C . GLY A 1 63 ? 69.860 -6.196 -2.443 1.00 0.00 63 GLY A C 6
ATOM 7656 O O . GLY A 1 63 ? 69.969 -6.411 -1.236 1.00 0.00 63 GLY A O 6
ATOM 7660 N N . LEU A 1 64 ? 70.846 -6.423 -3.310 1.00 0.00 64 LEU A N 6
ATOM 7661 C CA . LEU A 1 64 ? 72.134 -6.961 -2.869 1.00 0.00 64 LEU A CA 6
ATOM 7662 C C . LEU A 1 64 ? 73.256 -5.971 -3.160 1.00 0.00 64 LEU A C 6
ATOM 7663 O O . LEU A 1 64 ? 73.475 -5.587 -4.308 1.00 0.00 64 LEU A O 6
ATOM 7679 N N . VAL A 1 65 ? 73.960 -5.554 -2.110 1.00 0.00 65 VAL A N 6
ATOM 7680 C CA . VAL A 1 65 ? 75.058 -4.607 -2.273 1.00 0.00 65 VAL A CA 6
ATOM 7681 C C . VAL A 1 65 ? 76.339 -5.152 -1.648 1.00 0.00 65 VAL A C 6
ATOM 7682 O O . VAL A 1 65 ? 76.331 -5.644 -0.519 1.00 0.00 65 VAL A O 6
ATOM 7695 N N . THR A 1 66 ? 77.440 -5.040 -2.382 1.00 0.00 66 THR A N 6
ATOM 7696 C CA . THR A 1 66 ? 78.728 -5.511 -1.889 1.00 0.00 66 THR A CA 6
ATOM 7697 C C . THR A 1 66 ? 79.559 -4.322 -1.419 1.00 0.00 66 THR A C 6
ATOM 7698 O O . THR A 1 66 ? 79.673 -3.317 -2.120 1.00 0.00 66 THR A O 6
ATOM 7709 N N . GLY A 1 67 ? 80.123 -4.436 -0.220 1.00 0.00 67 GLY A N 6
ATOM 7710 C CA . GLY A 1 67 ? 80.933 -3.360 0.338 1.00 0.00 67 GLY A CA 6
ATOM 7711 C C . GLY A 1 67 ? 82.412 -3.730 0.373 1.00 0.00 67 GLY A C 6
ATOM 7712 O O . GLY A 1 67 ? 82.846 -4.516 1.215 1.00 0.00 67 GLY A O 6
ATOM 7716 N N . ILE A 1 68 ? 83.184 -3.147 -0.542 1.00 0.00 68 ILE A N 6
ATOM 7717 C CA . ILE A 1 68 ? 84.614 -3.420 -0.607 1.00 0.00 68 ILE A CA 6
ATOM 7718 C C . ILE A 1 68 ? 85.301 -2.958 0.675 1.00 0.00 68 ILE A C 6
ATOM 7719 O O . ILE A 1 68 ? 86.123 -3.677 1.241 1.00 0.00 68 ILE A O 6
ATOM 7735 N N . ALA A 1 69 ? 84.951 -1.759 1.135 1.00 0.00 69 ALA A N 6
ATOM 7736 C CA . ALA A 1 69 ? 85.536 -1.216 2.356 1.00 0.00 69 ALA A CA 6
ATOM 7737 C C . ALA A 1 69 ? 85.146 0.247 2.537 1.00 0.00 69 ALA A C 6
ATOM 7738 O O . ALA A 1 69 ? 85.429 1.085 1.678 1.00 0.00 69 ALA A O 6
ATOM 7745 N N . SER A 1 70 ? 84.499 0.551 3.660 1.00 0.00 70 SER A N 6
ATOM 7746 C CA . SER A 1 70 ? 84.079 1.920 3.940 1.00 0.00 70 SER A CA 6
ATOM 7747 C C . SER A 1 70 ? 83.821 2.108 5.428 1.00 0.00 70 SER A C 6
ATOM 7748 O O . SER A 1 70 ? 83.769 1.142 6.188 1.00 0.00 70 SER A O 6
ATOM 7756 N N . GLY A 1 71 ? 83.663 3.364 5.834 1.00 0.00 71 GLY A N 6
ATOM 7757 C CA . GLY A 1 71 ? 83.406 3.677 7.234 1.00 0.00 71 GLY A CA 6
ATOM 7758 C C . GLY A 1 71 ? 81.936 4.006 7.457 1.00 0.00 71 GLY A C 6
ATOM 7759 O O . GLY A 1 71 ? 81.306 3.474 8.372 1.00 0.00 71 GLY A O 6
ATOM 7763 N N . ASN A 1 72 ? 81.395 4.889 6.620 1.00 0.00 72 ASN A N 6
ATOM 7764 C CA . ASN A 1 72 ? 79.992 5.270 6.748 1.00 0.00 72 ASN A CA 6
ATOM 7765 C C . ASN A 1 72 ? 79.370 5.642 5.405 1.00 0.00 72 ASN A C 6
ATOM 7766 O O . ASN A 1 72 ? 79.246 6.821 5.078 1.00 0.00 72 ASN A O 6
ATOM 7777 N N . PRO A 1 73 ? 78.940 4.671 4.648 1.00 0.00 73 PRO A N 6
ATOM 7778 C CA . PRO A 1 73 ? 78.298 4.912 3.323 1.00 0.00 73 PRO A CA 6
ATOM 7779 C C . PRO A 1 73 ? 76.815 5.211 3.504 1.00 0.00 73 PRO A C 6
ATOM 7780 O O . PRO A 1 73 ? 76.236 4.868 4.531 1.00 0.00 73 PRO A O 6
ATOM 7791 N N . THR A 1 74 ? 76.203 5.852 2.516 1.00 0.00 74 THR A N 6
ATOM 7792 C CA . THR A 1 74 ? 74.785 6.169 2.609 1.00 0.00 74 THR A CA 6
ATOM 7793 C C . THR A 1 74 ? 73.992 5.486 1.500 1.00 0.00 74 THR A C 6
ATOM 7794 O O . THR A 1 74 ? 74.277 5.660 0.316 1.00 0.00 74 THR A O 6
ATOM 7805 N N . ILE A 1 75 ? 72.989 4.709 1.900 1.00 0.00 75 ILE A N 6
ATOM 7806 C CA . ILE A 1 75 ? 72.158 3.991 0.940 1.00 0.00 75 ILE A CA 6
ATOM 7807 C C . ILE A 1 75 ? 70.862 4.743 0.673 1.00 0.00 75 ILE A C 6
ATOM 7808 O O . ILE A 1 75 ? 70.114 5.061 1.599 1.00 0.00 75 ILE A O 6
ATOM 7824 N N . ILE A 1 76 ? 70.599 5.013 -0.597 1.00 0.00 76 ILE A N 6
ATOM 7825 C CA . ILE A 1 76 ? 69.383 5.714 -0.976 1.00 0.00 76 ILE A CA 6
ATOM 7826 C C . ILE A 1 76 ? 68.465 4.784 -1.761 1.00 0.00 76 ILE A C 6
ATOM 7827 O O . ILE A 1 76 ? 68.873 4.195 -2.763 1.00 0.00 76 ILE A O 6
ATOM 7843 N N . ALA A 1 77 ? 67.222 4.666 -1.315 1.00 0.00 77 ALA A N 6
ATOM 7844 C CA . ALA A 1 77 ? 66.265 3.806 -1.994 1.00 0.00 77 ALA A CA 6
ATOM 7845 C C . ALA A 1 77 ? 65.346 4.652 -2.860 1.00 0.00 77 ALA A C 6
ATOM 7846 O O . ALA A 1 77 ? 64.732 5.604 -2.379 1.00 0.00 77 ALA A O 6
ATOM 7853 N N . THR A 1 78 ? 65.266 4.316 -4.139 1.00 0.00 78 THR A N 6
ATOM 7854 C CA . THR A 1 78 ? 64.424 5.075 -5.048 1.00 0.00 78 THR A CA 6
ATOM 7855 C C . THR A 1 78 ? 63.266 4.221 -5.549 1.00 0.00 78 THR A C 6
ATOM 7856 O O . THR A 1 78 ? 63.473 3.132 -6.087 1.00 0.00 78 THR A O 6
ATOM 7867 N N . TYR A 1 79 ? 62.050 4.727 -5.381 1.00 0.00 79 TYR A N 6
ATOM 7868 C CA . TYR A 1 79 ? 60.872 4.001 -5.832 1.00 0.00 79 TYR A CA 6
ATOM 7869 C C . TYR A 1 79 ? 59.934 4.949 -6.565 1.00 0.00 79 TYR A C 6
ATOM 7870 O O . TYR A 1 79 ? 59.037 5.542 -5.966 1.00 0.00 79 TYR A O 6
ATOM 7888 N N . GLY A 1 80 ? 60.157 5.092 -7.865 1.00 0.00 80 GLY A N 6
ATOM 7889 C CA . GLY A 1 80 ? 59.335 5.978 -8.679 1.00 0.00 80 GLY A CA 6
ATOM 7890 C C . GLY A 1 80 ? 59.554 7.437 -8.294 1.00 0.00 80 GLY A C 6
ATOM 7891 O O . GLY A 1 80 ? 60.684 7.922 -8.297 1.00 0.00 80 GLY A O 6
ATOM 7895 N N . SER A 1 81 ? 58.471 8.134 -7.959 1.00 0.00 81 SER A N 6
ATOM 7896 C CA . SER A 1 81 ? 58.582 9.534 -7.563 1.00 0.00 81 SER A CA 6
ATOM 7897 C C . SER A 1 81 ? 58.812 9.669 -6.059 1.00 0.00 81 SER A C 6
ATOM 7898 O O . SER A 1 81 ? 58.831 10.776 -5.522 1.00 0.00 81 SER A O 6
ATOM 7906 N N . VAL A 1 82 ? 58.974 8.534 -5.388 1.00 0.00 82 VAL A N 6
ATOM 7907 C CA . VAL A 1 82 ? 59.198 8.533 -3.945 1.00 0.00 82 VAL A CA 6
ATOM 7908 C C . VAL A 1 82 ? 60.479 7.788 -3.595 1.00 0.00 82 VAL A C 6
ATOM 7909 O O . VAL A 1 82 ? 60.759 6.723 -4.145 1.00 0.00 82 VAL A O 6
ATOM 7922 N N . SER A 1 83 ? 61.264 8.362 -2.683 1.00 0.00 83 SER A N 6
ATOM 7923 C CA . SER A 1 83 ? 62.521 7.743 -2.278 1.00 0.00 83 SER A CA 6
ATOM 7924 C C . SER A 1 83 ? 62.763 7.929 -0.784 1.00 0.00 83 SER A C 6
ATOM 7925 O O . SER A 1 83 ? 62.223 8.847 -0.164 1.00 0.00 83 SER A O 6
ATOM 7933 N N . GLY A 1 84 ? 63.581 7.048 -0.215 1.00 0.00 84 GLY A N 6
ATOM 7934 C CA . GLY A 1 84 ? 63.900 7.118 1.207 1.00 0.00 84 GLY A CA 6
ATOM 7935 C C . GLY A 1 84 ? 65.412 7.116 1.411 1.00 0.00 84 GLY A C 6
ATOM 7936 O O . GLY A 1 84 ? 66.145 6.443 0.688 1.00 0.00 84 GLY A O 6
ATOM 7940 N N . ASN A 1 85 ? 65.877 7.883 2.396 1.00 0.00 85 ASN A N 6
ATOM 7941 C CA . ASN A 1 85 ? 67.306 7.964 2.675 1.00 0.00 85 ASN A CA 6
ATOM 7942 C C . ASN A 1 85 ? 67.609 7.577 4.119 1.00 0.00 85 ASN A C 6
ATOM 7943 O O . ASN A 1 85 ? 66.979 8.071 5.054 1.00 0.00 85 ASN A O 6
ATOM 7954 N N . THR A 1 86 ? 68.583 6.691 4.290 1.00 0.00 86 THR A N 6
ATOM 7955 C CA . THR A 1 86 ? 68.972 6.239 5.620 1.00 0.00 86 THR A CA 6
ATOM 7956 C C . THR A 1 86 ? 70.493 6.187 5.739 1.00 0.00 86 THR A C 6
ATOM 7957 O O . THR A 1 86 ? 71.197 6.089 4.734 1.00 0.00 86 THR A O 6
ATOM 7968 N N . ILE A 1 87 ? 70.997 6.255 6.969 1.00 0.00 87 ILE A N 6
ATOM 7969 C CA . ILE A 1 87 ? 72.439 6.223 7.192 1.00 0.00 87 ILE A CA 6
ATOM 7970 C C . ILE A 1 87 ? 72.910 4.816 7.558 1.00 0.00 87 ILE A C 6
ATOM 7971 O O . ILE A 1 87 ? 72.414 4.209 8.506 1.00 0.00 87 ILE A O 6
ATOM 7987 N N . LEU A 1 88 ? 73.871 4.310 6.789 1.00 0.00 88 LEU A N 6
ATOM 7988 C CA . LEU A 1 88 ? 74.417 2.975 7.021 1.00 0.00 88 LEU A CA 6
ATOM 7989 C C . LEU A 1 88 ? 75.831 3.092 7.592 1.00 0.00 88 LEU A C 6
ATOM 7990 O O . LEU A 1 88 ? 76.625 3.900 7.114 1.00 0.00 88 LEU A O 6
ATOM 8006 N N . THR A 1 89 ? 76.143 2.302 8.619 1.00 0.00 89 THR A N 6
ATOM 8007 C CA . THR A 1 89 ? 77.476 2.363 9.219 1.00 0.00 89 THR A CA 6
ATOM 8008 C C . THR A 1 89 ? 78.210 1.028 9.114 1.00 0.00 89 THR A C 6
ATOM 8009 O O . THR A 1 89 ? 77.623 -0.037 9.315 1.00 0.00 89 THR A O 6
ATOM 8020 N N . VAL A 1 90 ? 79.507 1.101 8.821 1.00 0.00 90 VAL A N 6
ATOM 8021 C CA . VAL A 1 90 ? 80.331 -0.097 8.696 1.00 0.00 90 VAL A CA 6
ATOM 8022 C C . VAL A 1 90 ? 80.900 -0.484 10.059 1.00 0.00 90 VAL A C 6
ATOM 8023 O O . VAL A 1 90 ? 81.874 0.113 10.522 1.00 0.00 90 VAL A O 6
ATOM 8036 N N . ASN A 1 91 ? 80.305 -1.486 10.698 1.00 0.00 91 ASN A N 6
ATOM 8037 C CA . ASN A 1 91 ? 80.792 -1.932 12.001 1.00 0.00 91 ASN A CA 6
ATOM 8038 C C . ASN A 1 91 ? 80.814 -3.454 12.066 1.00 0.00 91 ASN A C 6
ATOM 8039 O O . ASN A 1 91 ? 80.004 -4.123 11.427 1.00 0.00 91 ASN A O 6
ATOM 8050 N N . LYS A 1 92 ? 81.748 -3.991 12.842 1.00 0.00 92 LYS A N 6
ATOM 8051 C CA . LYS A 1 92 ? 81.870 -5.436 12.987 1.00 0.00 92 LYS A CA 6
ATOM 8052 C C . LYS A 1 92 ? 80.733 -5.995 13.833 1.00 0.00 92 LYS A C 6
ATOM 8053 O O . LYS A 1 92 ? 80.376 -5.430 14.865 1.00 0.00 92 LYS A O 6
ATOM 8072 N N . THR A 1 93 ? 80.167 -7.112 13.384 1.00 0.00 93 THR A N 6
ATOM 8073 C CA . THR A 1 93 ? 79.072 -7.744 14.107 1.00 0.00 93 THR A CA 6
ATOM 8074 C C . THR A 1 93 ? 79.367 -7.780 15.603 1.00 0.00 93 THR A C 6
ATOM 8075 O O . THR A 1 93 ? 78.761 -7.046 16.383 1.00 0.00 93 THR A O 6
ATOM 8086 N N . ASP A 1 94 ? 80.303 -8.638 15.993 1.00 0.00 94 ASP A N 6
ATOM 8087 C CA . ASP A 1 94 ? 80.673 -8.762 17.398 1.00 0.00 94 ASP A CA 6
ATOM 8088 C C . ASP A 1 94 ? 82.183 -8.916 17.541 1.00 0.00 94 ASP A C 6
ATOM 8089 O O . ASP A 1 94 ? 82.854 -8.052 18.106 1.00 0.00 94 ASP A O 6
ATOM 8098 N N . THR A 1 95 ? 82.710 -10.022 17.028 1.00 0.00 95 THR A N 6
ATOM 8099 C CA . THR A 1 95 ? 84.142 -10.279 17.106 1.00 0.00 95 THR A CA 6
ATOM 8100 C C . THR A 1 95 ? 84.585 -11.204 15.977 1.00 0.00 95 THR A C 6
ATOM 8101 O O . THR A 1 95 ? 83.723 -11.796 15.351 1.00 0.00 95 THR A O 6
ATOM 8113 N N . SER A 1 1 ? 47.525 5.060 -11.803 1.00 0.00 1 SER A N 7
ATOM 8114 C CA . SER A 1 1 ? 46.844 5.604 -10.594 1.00 0.00 1 SER A CA 7
ATOM 8115 C C . SER A 1 1 ? 47.031 4.640 -9.428 1.00 0.00 1 SER A C 7
ATOM 8116 O O . SER A 1 1 ? 47.938 4.806 -8.612 1.00 0.00 1 SER A O 7
ATOM 8126 N N . ALA A 1 2 ? 46.167 3.633 -9.356 1.00 0.00 2 ALA A N 7
ATOM 8127 C CA . ALA A 1 2 ? 46.244 2.647 -8.284 1.00 0.00 2 ALA A CA 7
ATOM 8128 C C . ALA A 1 2 ? 46.446 3.330 -6.936 1.00 0.00 2 ALA A C 7
ATOM 8129 O O . ALA A 1 2 ? 46.380 4.555 -6.834 1.00 0.00 2 ALA A O 7
ATOM 8136 N N . ALA A 1 3 ? 46.691 2.531 -5.902 1.00 0.00 3 ALA A N 7
ATOM 8137 C CA . ALA A 1 3 ? 46.900 3.069 -4.564 1.00 0.00 3 ALA A CA 7
ATOM 8138 C C . ALA A 1 3 ? 48.238 3.800 -4.486 1.00 0.00 3 ALA A C 7
ATOM 8139 O O . ALA A 1 3 ? 49.237 3.349 -5.045 1.00 0.00 3 ALA A O 7
ATOM 8146 N N . THR A 1 4 ? 48.249 4.932 -3.787 1.00 0.00 4 THR A N 7
ATOM 8147 C CA . THR A 1 4 ? 49.468 5.720 -3.642 1.00 0.00 4 THR A CA 7
ATOM 8148 C C . THR A 1 4 ? 50.207 5.326 -2.367 1.00 0.00 4 THR A C 7
ATOM 8149 O O . THR A 1 4 ? 49.587 5.030 -1.346 1.00 0.00 4 THR A O 7
ATOM 8160 N N . LEU A 1 5 ? 51.535 5.316 -2.434 1.00 0.00 5 LEU A N 7
ATOM 8161 C CA . LEU A 1 5 ? 52.339 4.944 -1.274 1.00 0.00 5 LEU A CA 7
ATOM 8162 C C . LEU A 1 5 ? 52.073 5.899 -0.114 1.00 0.00 5 LEU A C 7
ATOM 8163 O O . LEU A 1 5 ? 52.352 7.095 -0.205 1.00 0.00 5 LEU A O 7
ATOM 8179 N N . SER A 1 6 ? 51.534 5.362 0.975 1.00 0.00 6 SER A N 7
ATOM 8180 C CA . SER A 1 6 ? 51.238 6.178 2.148 1.00 0.00 6 SER A CA 7
ATOM 8181 C C . SER A 1 6 ? 52.516 6.503 2.918 1.00 0.00 6 SER A C 7
ATOM 8182 O O . SER A 1 6 ? 52.710 7.633 3.365 1.00 0.00 6 SER A O 7
ATOM 8190 N N . SER A 1 7 ? 53.378 5.504 3.076 1.00 0.00 7 SER A N 7
ATOM 8191 C CA . SER A 1 7 ? 54.628 5.701 3.802 1.00 0.00 7 SER A CA 7
ATOM 8192 C C . SER A 1 7 ? 55.671 4.667 3.388 1.00 0.00 7 SER A C 7
ATOM 8193 O O . SER A 1 7 ? 55.349 3.661 2.757 1.00 0.00 7 SER A O 7
ATOM 8201 N N . ILE A 1 8 ? 56.921 4.928 3.758 1.00 0.00 8 ILE A N 7
ATOM 8202 C CA . ILE A 1 8 ? 58.017 4.020 3.436 1.00 0.00 8 ILE A CA 7
ATOM 8203 C C . ILE A 1 8 ? 58.836 3.718 4.686 1.00 0.00 8 ILE A C 7
ATOM 8204 O O . ILE A 1 8 ? 59.184 4.624 5.446 1.00 0.00 8 ILE A O 7
ATOM 8220 N N . SER A 1 9 ? 59.130 2.440 4.900 1.00 0.00 9 SER A N 7
ATOM 8221 C CA . SER A 1 9 ? 59.898 2.023 6.066 1.00 0.00 9 SER A CA 7
ATOM 8222 C C . SER A 1 9 ? 60.969 1.010 5.676 1.00 0.00 9 SER A C 7
ATOM 8223 O O . SER A 1 9 ? 60.784 0.218 4.753 1.00 0.00 9 SER A O 7
ATOM 8231 N N . ILE A 1 10 ? 62.091 1.041 6.389 1.00 0.00 10 ILE A N 7
ATOM 8232 C CA . ILE A 1 10 ? 63.190 0.123 6.117 1.00 0.00 10 ILE A CA 7
ATOM 8233 C C . ILE A 1 10 ? 63.091 -1.086 7.038 1.00 0.00 10 ILE A C 7
ATOM 8234 O O . ILE A 1 10 ? 62.683 -0.964 8.193 1.00 0.00 10 ILE A O 7
ATOM 8250 N N . SER A 1 11 ? 63.441 -2.252 6.516 1.00 0.00 11 SER A N 7
ATOM 8251 C CA . SER A 1 11 ? 63.359 -3.476 7.301 1.00 0.00 11 SER A CA 7
ATOM 8252 C C . SER A 1 11 ? 64.729 -3.883 7.841 1.00 0.00 11 SER A C 7
ATOM 8253 O O . SER A 1 11 ? 65.760 -3.394 7.379 1.00 0.00 11 SER A O 7
ATOM 8261 N N . PRO A 1 12 ? 64.747 -4.770 8.807 1.00 0.00 12 PRO A N 7
ATOM 8262 C CA . PRO A 1 12 ? 66.004 -5.272 9.436 1.00 0.00 12 PRO A CA 7
ATOM 8263 C C . PRO A 1 12 ? 67.153 -5.441 8.425 1.00 0.00 12 PRO A C 7
ATOM 8264 O O . PRO A 1 12 ? 66.897 -5.447 7.222 1.00 0.00 12 PRO A O 7
ATOM 8275 N N . ILE A 1 13 ? 68.426 -5.586 8.879 1.00 0.00 13 ILE A N 7
ATOM 8276 C CA . ILE A 1 13 ? 68.824 -5.592 10.300 1.00 0.00 13 ILE A CA 7
ATOM 8277 C C . ILE A 1 13 ? 69.549 -4.303 10.664 1.00 0.00 13 ILE A C 7
ATOM 8278 O O . ILE A 1 13 ? 70.640 -4.033 10.162 1.00 0.00 13 ILE A O 7
ATOM 8294 N N . ASN A 1 14 ? 68.931 -3.519 11.546 1.00 0.00 14 ASN A N 7
ATOM 8295 C CA . ASN A 1 14 ? 69.506 -2.253 11.995 1.00 0.00 14 ASN A CA 7
ATOM 8296 C C . ASN A 1 14 ? 70.288 -1.588 10.866 1.00 0.00 14 ASN A C 7
ATOM 8297 O O . ASN A 1 14 ? 69.740 -1.315 9.801 1.00 0.00 14 ASN A O 7
ATOM 8308 N N . THR A 1 15 ? 71.575 -1.355 11.101 1.00 0.00 15 THR A N 7
ATOM 8309 C CA . THR A 1 15 ? 72.430 -0.745 10.091 1.00 0.00 15 THR A CA 7
ATOM 8310 C C . THR A 1 15 ? 73.860 -1.255 10.244 1.00 0.00 15 THR A C 7
ATOM 8311 O O . THR A 1 15 ? 74.630 -0.723 11.045 1.00 0.00 15 THR A O 7
ATOM 8322 N N . ASN A 1 16 ? 74.220 -2.278 9.473 1.00 0.00 16 ASN A N 7
ATOM 8323 C CA . ASN A 1 16 ? 75.567 -2.832 9.559 1.00 0.00 16 ASN A CA 7
ATOM 8324 C C . ASN A 1 16 ? 76.018 -3.419 8.227 1.00 0.00 16 ASN A C 7
ATOM 8325 O O . ASN A 1 16 ? 75.210 -3.931 7.453 1.00 0.00 16 ASN A O 7
ATOM 8336 N N . ILE A 1 17 ? 77.323 -3.336 7.969 1.00 0.00 17 ILE A N 7
ATOM 8337 C CA . ILE A 1 17 ? 77.892 -3.858 6.732 1.00 0.00 17 ILE A CA 7
ATOM 8338 C C . ILE A 1 17 ? 79.207 -4.573 7.031 1.00 0.00 17 ILE A C 7
ATOM 8339 O O . ILE A 1 17 ? 80.059 -4.039 7.741 1.00 0.00 17 ILE A O 7
ATOM 8355 N N . ASN A 1 18 ? 79.369 -5.776 6.490 1.00 0.00 18 ASN A N 7
ATOM 8356 C CA . ASN A 1 18 ? 80.593 -6.540 6.713 1.00 0.00 18 ASN A CA 7
ATOM 8357 C C . ASN A 1 18 ? 81.480 -6.506 5.470 1.00 0.00 18 ASN A C 7
ATOM 8358 O O . ASN A 1 18 ? 81.009 -6.713 4.352 1.00 0.00 18 ASN A O 7
ATOM 8369 N N . THR A 1 19 ? 82.768 -6.240 5.675 1.00 0.00 19 THR A N 7
ATOM 8370 C CA . THR A 1 19 ? 83.709 -6.175 4.561 1.00 0.00 19 THR A CA 7
ATOM 8371 C C . THR A 1 19 ? 83.848 -7.543 3.907 1.00 0.00 19 THR A C 7
ATOM 8372 O O . THR A 1 19 ? 83.652 -8.571 4.552 1.00 0.00 19 THR A O 7
ATOM 8383 N N . THR A 1 20 ? 84.177 -7.554 2.618 1.00 0.00 20 THR A N 7
ATOM 8384 C CA . THR A 1 20 ? 84.331 -8.810 1.882 1.00 0.00 20 THR A CA 7
ATOM 8385 C C . THR A 1 20 ? 82.985 -9.514 1.728 1.00 0.00 20 THR A C 7
ATOM 8386 O O . THR A 1 20 ? 82.841 -10.421 0.908 1.00 0.00 20 THR A O 7
ATOM 8397 N N . VAL A 1 21 ? 82.016 -9.102 2.539 1.00 0.00 21 VAL A N 7
ATOM 8398 C CA . VAL A 1 21 ? 80.694 -9.705 2.516 1.00 0.00 21 VAL A CA 7
ATOM 8399 C C . VAL A 1 21 ? 79.623 -8.685 2.145 1.00 0.00 21 VAL A C 7
ATOM 8400 O O . VAL A 1 21 ? 79.638 -7.538 2.602 1.00 0.00 21 VAL A O 7
ATOM 8413 N N . SER A 1 22 ? 78.692 -9.121 1.308 1.00 0.00 22 SER A N 7
ATOM 8414 C CA . SER A 1 22 ? 77.602 -8.266 0.876 1.00 0.00 22 SER A CA 7
ATOM 8415 C C . SER A 1 22 ? 76.369 -8.521 1.736 1.00 0.00 22 SER A C 7
ATOM 8416 O O . SER A 1 22 ? 76.087 -9.662 2.105 1.00 0.00 22 SER A O 7
ATOM 8424 N N . LYS A 1 23 ? 75.646 -7.453 2.057 1.00 0.00 23 LYS A N 7
ATOM 8425 C CA . LYS A 1 23 ? 74.445 -7.571 2.879 1.00 0.00 23 LYS A CA 7
ATOM 8426 C C . LYS A 1 23 ? 73.227 -7.054 2.125 1.00 0.00 23 LYS A C 7
ATOM 8427 O O . LYS A 1 23 ? 73.301 -6.050 1.415 1.00 0.00 23 LYS A O 7
ATOM 8446 N N . GLN A 1 24 ? 72.105 -7.751 2.287 1.00 0.00 24 GLN A N 7
ATOM 8447 C CA . GLN A 1 24 ? 70.865 -7.361 1.626 1.00 0.00 24 GLN A CA 7
ATOM 8448 C C . GLN A 1 24 ? 69.858 -6.817 2.633 1.00 0.00 24 GLN A C 7
ATOM 8449 O O . GLN A 1 24 ? 69.758 -7.313 3.756 1.00 0.00 24 GLN A O 7
ATOM 8463 N N . PHE A 1 25 ? 69.100 -5.810 2.208 1.00 0.00 25 PHE A N 7
ATOM 8464 C CA . PHE A 1 25 ? 68.078 -5.212 3.065 1.00 0.00 25 PHE A CA 7
ATOM 8465 C C . PHE A 1 25 ? 66.745 -5.156 2.332 1.00 0.00 25 PHE A C 7
ATOM 8466 O O . PHE A 1 25 ? 66.709 -5.122 1.100 1.00 0.00 25 PHE A O 7
ATOM 8483 N N . PHE A 1 26 ? 65.652 -5.163 3.091 1.00 0.00 26 PHE A N 7
ATOM 8484 C CA . PHE A 1 26 ? 64.322 -5.132 2.493 1.00 0.00 26 PHE A CA 7
ATOM 8485 C C . PHE A 1 26 ? 63.635 -3.801 2.772 1.00 0.00 26 PHE A C 7
ATOM 8486 O O . PHE A 1 26 ? 63.906 -3.149 3.780 1.00 0.00 26 PHE A O 7
ATOM 8503 N N . ALA A 1 27 ? 62.736 -3.413 1.872 1.00 0.00 27 ALA A N 7
ATOM 8504 C CA . ALA A 1 27 ? 61.994 -2.169 2.026 1.00 0.00 27 ALA A CA 7
ATOM 8505 C C . ALA A 1 27 ? 60.509 -2.475 2.172 1.00 0.00 27 ALA A C 7
ATOM 8506 O O . ALA A 1 27 ? 59.939 -3.220 1.376 1.00 0.00 27 ALA A O 7
ATOM 8513 N N . VAL A 1 28 ? 59.892 -1.897 3.195 1.00 0.00 28 VAL A N 7
ATOM 8514 C CA . VAL A 1 28 ? 58.470 -2.113 3.442 1.00 0.00 28 VAL A CA 7
ATOM 8515 C C . VAL A 1 28 ? 57.687 -0.835 3.170 1.00 0.00 28 VAL A C 7
ATOM 8516 O O . VAL A 1 28 ? 58.023 0.232 3.682 1.00 0.00 28 VAL A O 7
ATOM 8529 N N . GLY A 1 29 ? 56.643 -0.957 2.357 1.00 0.00 29 GLY A N 7
ATOM 8530 C CA . GLY A 1 29 ? 55.809 0.188 2.013 1.00 0.00 29 GLY A CA 7
ATOM 8531 C C . GLY A 1 29 ? 54.346 -0.092 2.331 1.00 0.00 29 GLY A C 7
ATOM 8532 O O . GLY A 1 29 ? 53.869 -1.216 2.170 1.00 0.00 29 GLY A O 7
ATOM 8536 N N . THR A 1 30 ? 53.647 0.939 2.788 1.00 0.00 30 THR A N 7
ATOM 8537 C CA . THR A 1 30 ? 52.239 0.808 3.139 1.00 0.00 30 THR A CA 7
ATOM 8538 C C . THR A 1 30 ? 51.371 1.660 2.225 1.00 0.00 30 THR A C 7
ATOM 8539 O O . THR A 1 30 ? 51.620 2.851 2.043 1.00 0.00 30 THR A O 7
ATOM 8550 N N . TYR A 1 31 ? 50.345 1.041 1.658 1.00 0.00 31 TYR A N 7
ATOM 8551 C CA . TYR A 1 31 ? 49.434 1.749 0.773 1.00 0.00 31 TYR A CA 7
ATOM 8552 C C . TYR A 1 31 ? 48.310 2.381 1.585 1.00 0.00 31 TYR A C 7
ATOM 8553 O O . TYR A 1 31 ? 47.885 1.833 2.601 1.00 0.00 31 TYR A O 7
ATOM 8571 N N . SER A 1 32 ? 47.840 3.537 1.133 1.00 0.00 32 SER A N 7
ATOM 8572 C CA . SER A 1 32 ? 46.772 4.242 1.831 1.00 0.00 32 SER A CA 7
ATOM 8573 C C . SER A 1 32 ? 45.572 3.330 2.042 1.00 0.00 32 SER A C 7
ATOM 8574 O O . SER A 1 32 ? 44.695 3.619 2.855 1.00 0.00 32 SER A O 7
ATOM 8582 N N . ASP A 1 33 ? 45.543 2.223 1.313 1.00 0.00 33 ASP A N 7
ATOM 8583 C CA . ASP A 1 33 ? 44.448 1.271 1.437 1.00 0.00 33 ASP A CA 7
ATOM 8584 C C . ASP A 1 33 ? 44.659 0.365 2.649 1.00 0.00 33 ASP A C 7
ATOM 8585 O O . ASP A 1 33 ? 43.816 -0.475 2.963 1.00 0.00 33 ASP A O 7
ATOM 8594 N N . GLY A 1 34 ? 45.794 0.540 3.324 1.00 0.00 34 GLY A N 7
ATOM 8595 C CA . GLY A 1 34 ? 46.115 -0.268 4.496 1.00 0.00 34 GLY A CA 7
ATOM 8596 C C . GLY A 1 34 ? 46.803 -1.563 4.082 1.00 0.00 34 GLY A C 7
ATOM 8597 O O . GLY A 1 34 ? 47.134 -2.402 4.920 1.00 0.00 34 GLY A O 7
ATOM 8601 N N . THR A 1 35 ? 47.005 -1.717 2.778 1.00 0.00 35 THR A N 7
ATOM 8602 C CA . THR A 1 35 ? 47.648 -2.916 2.249 1.00 0.00 35 THR A CA 7
ATOM 8603 C C . THR A 1 35 ? 49.157 -2.855 2.457 1.00 0.00 35 THR A C 7
ATOM 8604 O O . THR A 1 35 ? 49.775 -1.804 2.286 1.00 0.00 35 THR A O 7
ATOM 8615 N N . LYS A 1 36 ? 49.742 -3.992 2.822 1.00 0.00 36 LYS A N 7
ATOM 8616 C CA . LYS A 1 36 ? 51.181 -4.067 3.051 1.00 0.00 36 LYS A CA 7
ATOM 8617 C C . LYS A 1 36 ? 51.846 -4.908 1.964 1.00 0.00 36 LYS A C 7
ATOM 8618 O O . LYS A 1 36 ? 51.314 -5.939 1.550 1.00 0.00 36 LYS A O 7
ATOM 8637 N N . ALA A 1 37 ? 53.011 -4.462 1.504 1.00 0.00 37 ALA A N 7
ATOM 8638 C CA . ALA A 1 37 ? 53.732 -5.186 0.464 1.00 0.00 37 ALA A CA 7
ATOM 8639 C C . ALA A 1 37 ? 55.209 -4.796 0.446 1.00 0.00 37 ALA A C 7
ATOM 8640 O O . ALA A 1 37 ? 55.581 -3.706 0.882 1.00 0.00 37 ALA A O 7
ATOM 8647 N N . ASP A 1 38 ? 56.041 -5.699 -0.065 1.00 0.00 38 ASP A N 7
ATOM 8648 C CA . ASP A 1 38 ? 57.476 -5.454 -0.148 1.00 0.00 38 ASP A CA 7
ATOM 8649 C C . ASP A 1 38 ? 57.821 -4.793 -1.477 1.00 0.00 38 ASP A C 7
ATOM 8650 O O . ASP A 1 38 ? 57.475 -5.301 -2.542 1.00 0.00 38 ASP A O 7
ATOM 8659 N N . LEU A 1 39 ? 58.505 -3.658 -1.404 1.00 0.00 39 LEU A N 7
ATOM 8660 C CA . LEU A 1 39 ? 58.896 -2.935 -2.607 1.00 0.00 39 LEU A CA 7
ATOM 8661 C C . LEU A 1 39 ? 60.382 -3.148 -2.896 1.00 0.00 39 LEU A C 7
ATOM 8662 O O . LEU A 1 39 ? 60.953 -2.505 -3.772 1.00 0.00 39 LEU A O 7
ATOM 8678 N N . THR A 1 40 ? 60.997 -4.063 -2.162 1.00 0.00 40 THR A N 7
ATOM 8679 C CA . THR A 1 40 ? 62.409 -4.354 -2.357 1.00 0.00 40 THR A CA 7
ATOM 8680 C C . THR A 1 40 ? 62.674 -4.678 -3.821 1.00 0.00 40 THR A C 7
ATOM 8681 O O . THR A 1 40 ? 63.759 -4.412 -4.340 1.00 0.00 40 THR A O 7
ATOM 8692 N N . SER A 1 41 ? 61.669 -5.246 -4.482 1.00 0.00 41 SER A N 7
ATOM 8693 C CA . SER A 1 41 ? 61.798 -5.598 -5.892 1.00 0.00 41 SER A CA 7
ATOM 8694 C C . SER A 1 41 ? 61.361 -4.434 -6.781 1.00 0.00 41 SER A C 7
ATOM 8695 O O . SER A 1 41 ? 61.548 -4.468 -7.998 1.00 0.00 41 SER A O 7
ATOM 8703 N N . SER A 1 42 ? 60.778 -3.411 -6.164 1.00 0.00 42 SER A N 7
ATOM 8704 C CA . SER A 1 42 ? 60.317 -2.241 -6.906 1.00 0.00 42 SER A CA 7
ATOM 8705 C C . SER A 1 42 ? 61.243 -1.054 -6.665 1.00 0.00 42 SER A C 7
ATOM 8706 O O . SER A 1 42 ? 61.302 -0.125 -7.471 1.00 0.00 42 SER A O 7
ATOM 8714 N N . VAL A 1 43 ? 61.963 -1.090 -5.550 1.00 0.00 43 VAL A N 7
ATOM 8715 C CA . VAL A 1 43 ? 62.880 -0.011 -5.212 1.00 0.00 43 VAL A CA 7
ATOM 8716 C C . VAL A 1 43 ? 64.289 -0.352 -5.679 1.00 0.00 43 VAL A C 7
ATOM 8717 O O . VAL A 1 43 ? 64.710 -1.507 -5.626 1.00 0.00 43 VAL A O 7
ATOM 8730 N N . THR A 1 44 ? 65.013 0.663 -6.133 1.00 0.00 44 THR A N 7
ATOM 8731 C CA . THR A 1 44 ? 66.377 0.466 -6.601 1.00 0.00 44 THR A CA 7
ATOM 8732 C C . THR A 1 44 ? 67.356 0.978 -5.554 1.00 0.00 44 THR A C 7
ATOM 8733 O O . THR A 1 44 ? 67.334 2.153 -5.191 1.00 0.00 44 THR A O 7
ATOM 8744 N N . TRP A 1 45 ? 68.207 0.087 -5.067 1.00 0.00 45 TRP A N 7
ATOM 8745 C CA . TRP A 1 45 ? 69.177 0.464 -4.053 1.00 0.00 45 TRP A CA 7
ATOM 8746 C C . TRP A 1 45 ? 70.463 0.961 -4.702 1.00 0.00 45 TRP A C 7
ATOM 8747 O O . TRP A 1 45 ? 70.973 0.354 -5.643 1.00 0.00 45 TRP A O 7
ATOM 8768 N N . SER A 1 46 ? 70.980 2.072 -4.190 1.00 0.00 46 SER A N 7
ATOM 8769 C CA . SER A 1 46 ? 72.208 2.649 -4.721 1.00 0.00 46 SER A CA 7
ATOM 8770 C C . SER A 1 46 ? 73.040 3.233 -3.585 1.00 0.00 46 SER A C 7
ATOM 8771 O O . SER A 1 46 ? 72.528 3.459 -2.488 1.00 0.00 46 SER A O 7
ATOM 8779 N N . SER A 1 47 ? 74.321 3.466 -3.847 1.00 0.00 47 SER A N 7
ATOM 8780 C CA . SER A 1 47 ? 75.207 4.013 -2.826 1.00 0.00 47 SER A CA 7
ATOM 8781 C C . SER A 1 47 ? 76.092 5.115 -3.396 1.00 0.00 47 SER A C 7
ATOM 8782 O O . SER A 1 47 ? 76.529 5.044 -4.545 1.00 0.00 47 SER A O 7
ATOM 8790 N N . SER A 1 48 ? 76.365 6.124 -2.575 1.00 0.00 48 SER A N 7
ATOM 8791 C CA . SER A 1 48 ? 77.217 7.228 -2.995 1.00 0.00 48 SER A CA 7
ATOM 8792 C C . SER A 1 48 ? 78.641 6.729 -3.180 1.00 0.00 48 SER A C 7
ATOM 8793 O O . SER A 1 48 ? 79.378 7.203 -4.044 1.00 0.00 48 SER A O 7
ATOM 8801 N N . ASN A 1 49 ? 79.013 5.761 -2.356 1.00 0.00 49 ASN A N 7
ATOM 8802 C CA . ASN A 1 49 ? 80.345 5.184 -2.423 1.00 0.00 49 ASN A CA 7
ATOM 8803 C C . ASN A 1 49 ? 80.448 4.210 -3.589 1.00 0.00 49 ASN A C 7
ATOM 8804 O O . ASN A 1 49 ? 80.687 3.020 -3.393 1.00 0.00 49 ASN A O 7
ATOM 8815 N N . GLN A 1 50 ? 80.273 4.720 -4.803 1.00 0.00 50 GLN A N 7
ATOM 8816 C CA . GLN A 1 50 ? 80.362 3.873 -5.984 1.00 0.00 50 GLN A CA 7
ATOM 8817 C C . GLN A 1 50 ? 81.792 3.379 -6.163 1.00 0.00 50 GLN A C 7
ATOM 8818 O O . GLN A 1 50 ? 82.026 2.212 -6.474 1.00 0.00 50 GLN A O 7
ATOM 8832 N N . SER A 1 51 ? 82.745 4.283 -5.956 1.00 0.00 51 SER A N 7
ATOM 8833 C CA . SER A 1 51 ? 84.159 3.947 -6.089 1.00 0.00 51 SER A CA 7
ATOM 8834 C C . SER A 1 51 ? 84.606 3.021 -4.962 1.00 0.00 51 SER A C 7
ATOM 8835 O O . SER A 1 51 ? 85.458 2.155 -5.162 1.00 0.00 51 SER A O 7
ATOM 8843 N N . GLN A 1 52 ? 84.030 3.214 -3.777 1.00 0.00 52 GLN A N 7
ATOM 8844 C CA . GLN A 1 52 ? 84.384 2.395 -2.622 1.00 0.00 52 GLN A CA 7
ATOM 8845 C C . GLN A 1 52 ? 83.308 1.351 -2.329 1.00 0.00 52 GLN A C 7
ATOM 8846 O O . GLN A 1 52 ? 83.383 0.637 -1.328 1.00 0.00 52 GLN A O 7
ATOM 8860 N N . ALA A 1 53 ? 82.314 1.260 -3.205 1.00 0.00 53 ALA A N 7
ATOM 8861 C CA . ALA A 1 53 ? 81.239 0.292 -3.027 1.00 0.00 53 ALA A CA 7
ATOM 8862 C C . ALA A 1 53 ? 80.535 0.034 -4.352 1.00 0.00 53 ALA A C 7
ATOM 8863 O O . ALA A 1 53 ? 80.434 0.926 -5.189 1.00 0.00 53 ALA A O 7
ATOM 8870 N N . LYS A 1 54 ? 80.055 -1.190 -4.543 1.00 0.00 54 LYS A N 7
ATOM 8871 C CA . LYS A 1 54 ? 79.371 -1.539 -5.783 1.00 0.00 54 LYS A CA 7
ATOM 8872 C C . LYS A 1 54 ? 78.066 -2.269 -5.494 1.00 0.00 54 LYS A C 7
ATOM 8873 O O . LYS A 1 54 ? 77.987 -3.080 -4.570 1.00 0.00 54 LYS A O 7
ATOM 8892 N N . VAL A 1 55 ? 77.048 -1.983 -6.302 1.00 0.00 55 VAL A N 7
ATOM 8893 C CA . VAL A 1 55 ? 75.753 -2.630 -6.137 1.00 0.00 55 VAL A CA 7
ATOM 8894 C C . VAL A 1 55 ? 75.360 -3.343 -7.424 1.00 0.00 55 VAL A C 7
ATOM 8895 O O . VAL A 1 55 ? 75.114 -2.709 -8.448 1.00 0.00 55 VAL A O 7
ATOM 8908 N N . SER A 1 56 ? 75.289 -4.660 -7.352 1.00 0.00 56 SER A N 7
ATOM 8909 C CA . SER A 1 56 ? 74.905 -5.454 -8.511 1.00 0.00 56 SER A CA 7
ATOM 8910 C C . SER A 1 56 ? 73.980 -6.590 -8.100 1.00 0.00 56 SER A C 7
ATOM 8911 O O . SER A 1 56 ? 74.375 -7.474 -7.339 1.00 0.00 56 SER A O 7
ATOM 8919 N N . ASN A 1 57 ? 72.749 -6.578 -8.601 1.00 0.00 57 ASN A N 7
ATOM 8920 C CA . ASN A 1 57 ? 71.806 -7.634 -8.262 1.00 0.00 57 ASN A CA 7
ATOM 8921 C C . ASN A 1 57 ? 70.744 -7.788 -9.336 1.00 0.00 57 ASN A C 7
ATOM 8922 O O . ASN A 1 57 ? 70.168 -6.804 -9.800 1.00 0.00 57 ASN A O 7
ATOM 8933 N N . ALA A 1 58 ? 70.475 -9.029 -9.713 1.00 0.00 58 ALA A N 7
ATOM 8934 C CA . ALA A 1 58 ? 69.460 -9.298 -10.718 1.00 0.00 58 ALA A CA 7
ATOM 8935 C C . ALA A 1 58 ? 68.073 -9.124 -10.109 1.00 0.00 58 ALA A C 7
ATOM 8936 O O . ALA A 1 58 ? 67.942 -8.812 -8.926 1.00 0.00 58 ALA A O 7
ATOM 8943 N N . SER A 1 59 ? 67.043 -9.314 -10.919 1.00 0.00 59 SER A N 7
ATOM 8944 C CA . SER A 1 59 ? 65.671 -9.154 -10.446 1.00 0.00 59 SER A CA 7
ATOM 8945 C C . SER A 1 59 ? 65.397 -10.013 -9.212 1.00 0.00 59 SER A C 7
ATOM 8946 O O . SER A 1 59 ? 64.531 -9.684 -8.401 1.00 0.00 59 SER A O 7
ATOM 8954 N N . GLU A 1 60 ? 66.122 -11.119 -9.077 1.00 0.00 60 GLU A N 7
ATOM 8955 C CA . GLU A 1 60 ? 65.924 -12.014 -7.940 1.00 0.00 60 GLU A CA 7
ATOM 8956 C C . GLU A 1 60 ? 66.772 -11.597 -6.737 1.00 0.00 60 GLU A C 7
ATOM 8957 O O . GLU A 1 60 ? 66.434 -11.914 -5.596 1.00 0.00 60 GLU A O 7
ATOM 8969 N N . THR A 1 61 ? 67.876 -10.903 -6.995 1.00 0.00 61 THR A N 7
ATOM 8970 C CA . THR A 1 61 ? 68.766 -10.469 -5.919 1.00 0.00 61 THR A CA 7
ATOM 8971 C C . THR A 1 61 ? 68.596 -8.981 -5.625 1.00 0.00 61 THR A C 7
ATOM 8972 O O . THR A 1 61 ? 69.367 -8.400 -4.861 1.00 0.00 61 THR A O 7
ATOM 8983 N N . LYS A 1 62 ? 67.589 -8.368 -6.237 1.00 0.00 62 LYS A N 7
ATOM 8984 C CA . LYS A 1 62 ? 67.338 -6.944 -6.033 1.00 0.00 62 LYS A CA 7
ATOM 8985 C C . LYS A 1 62 ? 67.496 -6.567 -4.563 1.00 0.00 62 LYS A C 7
ATOM 8986 O O . LYS A 1 62 ? 66.727 -7.013 -3.711 1.00 0.00 62 LYS A O 7
ATOM 9005 N N . GLY A 1 63 ? 68.495 -5.732 -4.280 1.00 0.00 63 GLY A N 7
ATOM 9006 C CA . GLY A 1 63 ? 68.743 -5.281 -2.914 1.00 0.00 63 GLY A CA 7
ATOM 9007 C C . GLY A 1 63 ? 70.024 -5.881 -2.340 1.00 0.00 63 GLY A C 7
ATOM 9008 O O . GLY A 1 63 ? 70.086 -6.177 -1.144 1.00 0.00 63 GLY A O 7
ATOM 9012 N N . LEU A 1 64 ? 71.043 -6.047 -3.189 1.00 0.00 64 LEU A N 7
ATOM 9013 C CA . LEU A 1 64 ? 72.320 -6.607 -2.740 1.00 0.00 64 LEU A CA 7
ATOM 9014 C C . LEU A 1 64 ? 73.448 -5.593 -2.935 1.00 0.00 64 LEU A C 7
ATOM 9015 O O . LEU A 1 64 ? 73.642 -5.080 -4.039 1.00 0.00 64 LEU A O 7
ATOM 9031 N N . VAL A 1 65 ? 74.186 -5.314 -1.865 1.00 0.00 65 VAL A N 7
ATOM 9032 C CA . VAL A 1 65 ? 75.294 -4.364 -1.941 1.00 0.00 65 VAL A CA 7
ATOM 9033 C C . VAL A 1 65 ? 76.566 -4.957 -1.344 1.00 0.00 65 VAL A C 7
ATOM 9034 O O . VAL A 1 65 ? 76.545 -5.527 -0.254 1.00 0.00 65 VAL A O 7
ATOM 9047 N N . THR A 1 66 ? 77.679 -4.802 -2.059 1.00 0.00 66 THR A N 7
ATOM 9048 C CA . THR A 1 66 ? 78.960 -5.308 -1.580 1.00 0.00 66 THR A CA 7
ATOM 9049 C C . THR A 1 66 ? 79.794 -4.156 -1.029 1.00 0.00 66 THR A C 7
ATOM 9050 O O . THR A 1 66 ? 79.976 -3.140 -1.699 1.00 0.00 66 THR A O 7
ATOM 9061 N N . GLY A 1 67 ? 80.285 -4.311 0.199 1.00 0.00 67 GLY A N 7
ATOM 9062 C CA . GLY A 1 67 ? 81.081 -3.256 0.821 1.00 0.00 67 GLY A CA 7
ATOM 9063 C C . GLY A 1 67 ? 82.573 -3.568 0.764 1.00 0.00 67 GLY A C 7
ATOM 9064 O O . GLY A 1 67 ? 83.080 -4.366 1.553 1.00 0.00 67 GLY A O 7
ATOM 9068 N N . ILE A 1 68 ? 83.275 -2.925 -0.167 1.00 0.00 68 ILE A N 7
ATOM 9069 C CA . ILE A 1 68 ? 84.712 -3.135 -0.305 1.00 0.00 68 ILE A CA 7
ATOM 9070 C C . ILE A 1 68 ? 85.438 -2.629 0.941 1.00 0.00 68 ILE A C 7
ATOM 9071 O O . ILE A 1 68 ? 86.333 -3.292 1.464 1.00 0.00 68 ILE A O 7
ATOM 9087 N N . ALA A 1 69 ? 85.041 -1.448 1.409 1.00 0.00 69 ALA A N 7
ATOM 9088 C CA . ALA A 1 69 ? 85.654 -0.858 2.595 1.00 0.00 69 ALA A CA 7
ATOM 9089 C C . ALA A 1 69 ? 85.240 0.605 2.740 1.00 0.00 69 ALA A C 7
ATOM 9090 O O . ALA A 1 69 ? 85.535 1.432 1.876 1.00 0.00 69 ALA A O 7
ATOM 9097 N N . SER A 1 70 ? 84.562 0.915 3.840 1.00 0.00 70 SER A N 7
ATOM 9098 C CA . SER A 1 70 ? 84.115 2.281 4.094 1.00 0.00 70 SER A CA 7
ATOM 9099 C C . SER A 1 70 ? 83.807 2.484 5.575 1.00 0.00 70 SER A C 7
ATOM 9100 O O . SER A 1 70 ? 83.780 1.529 6.350 1.00 0.00 70 SER A O 7
ATOM 9108 N N . GLY A 1 71 ? 83.574 3.735 5.956 1.00 0.00 71 GLY A N 7
ATOM 9109 C CA . GLY A 1 71 ? 83.267 4.062 7.342 1.00 0.00 71 GLY A CA 7
ATOM 9110 C C . GLY A 1 71 ? 81.782 4.355 7.514 1.00 0.00 71 GLY A C 7
ATOM 9111 O O . GLY A 1 71 ? 81.110 3.735 8.338 1.00 0.00 71 GLY A O 7
ATOM 9115 N N . ASN A 1 72 ? 81.270 5.303 6.731 1.00 0.00 72 ASN A N 7
ATOM 9116 C CA . ASN A 1 72 ? 79.859 5.656 6.820 1.00 0.00 72 ASN A CA 7
ATOM 9117 C C . ASN A 1 72 ? 79.256 5.924 5.438 1.00 0.00 72 ASN A C 7
ATOM 9118 O O . ASN A 1 72 ? 79.107 7.077 5.032 1.00 0.00 72 ASN A O 7
ATOM 9129 N N . PRO A 1 73 ? 78.873 4.890 4.732 1.00 0.00 73 PRO A N 7
ATOM 9130 C CA . PRO A 1 73 ? 78.231 5.022 3.400 1.00 0.00 73 PRO A CA 7
ATOM 9131 C C . PRO A 1 73 ? 76.738 5.291 3.545 1.00 0.00 73 PRO A C 7
ATOM 9132 O O . PRO A 1 73 ? 76.143 4.939 4.564 1.00 0.00 73 PRO A O 7
ATOM 9143 N N . THR A 1 74 ? 76.137 5.912 2.535 1.00 0.00 74 THR A N 7
ATOM 9144 C CA . THR A 1 74 ? 74.710 6.215 2.585 1.00 0.00 74 THR A CA 7
ATOM 9145 C C . THR A 1 74 ? 73.974 5.565 1.422 1.00 0.00 74 THR A C 7
ATOM 9146 O O . THR A 1 74 ? 74.307 5.787 0.257 1.00 0.00 74 THR A O 7
ATOM 9157 N N . ILE A 1 75 ? 72.968 4.765 1.753 1.00 0.00 75 ILE A N 7
ATOM 9158 C CA . ILE A 1 75 ? 72.173 4.084 0.739 1.00 0.00 75 ILE A CA 7
ATOM 9159 C C . ILE A 1 75 ? 70.838 4.783 0.543 1.00 0.00 75 ILE A C 7
ATOM 9160 O O . ILE A 1 75 ? 70.118 5.048 1.507 1.00 0.00 75 ILE A O 7
ATOM 9176 N N . ILE A 1 76 ? 70.511 5.067 -0.711 1.00 0.00 76 ILE A N 7
ATOM 9177 C CA . ILE A 1 76 ? 69.255 5.727 -1.034 1.00 0.00 76 ILE A CA 7
ATOM 9178 C C . ILE A 1 76 ? 68.378 4.803 -1.869 1.00 0.00 76 ILE A C 7
ATOM 9179 O O . ILE A 1 76 ? 68.808 4.286 -2.901 1.00 0.00 76 ILE A O 7
ATOM 9195 N N . ALA A 1 77 ? 67.144 4.609 -1.421 1.00 0.00 77 ALA A N 7
ATOM 9196 C CA . ALA A 1 77 ? 66.207 3.759 -2.142 1.00 0.00 77 ALA A CA 7
ATOM 9197 C C . ALA A 1 77 ? 65.217 4.627 -2.904 1.00 0.00 77 ALA A C 7
ATOM 9198 O O . ALA A 1 77 ? 64.625 5.547 -2.340 1.00 0.00 77 ALA A O 7
ATOM 9205 N N . THR A 1 78 ? 65.056 4.339 -4.191 1.00 0.00 78 THR A N 7
ATOM 9206 C CA . THR A 1 78 ? 64.147 5.115 -5.033 1.00 0.00 78 THR A CA 7
ATOM 9207 C C . THR A 1 78 ? 62.967 4.267 -5.484 1.00 0.00 78 THR A C 7
ATOM 9208 O O . THR A 1 78 ? 63.140 3.161 -5.995 1.00 0.00 78 THR A O 7
ATOM 9219 N N . TYR A 1 79 ? 61.767 4.800 -5.293 1.00 0.00 79 TYR A N 7
ATOM 9220 C CA . TYR A 1 79 ? 60.552 4.102 -5.685 1.00 0.00 79 TYR A CA 7
ATOM 9221 C C . TYR A 1 79 ? 59.632 5.038 -6.459 1.00 0.00 79 TYR A C 7
ATOM 9222 O O . TYR A 1 79 ? 58.759 5.687 -5.880 1.00 0.00 79 TYR A O 7
ATOM 9240 N N . GLY A 1 80 ? 59.836 5.107 -7.768 1.00 0.00 80 GLY A N 7
ATOM 9241 C CA . GLY A 1 80 ? 59.024 5.973 -8.614 1.00 0.00 80 GLY A CA 7
ATOM 9242 C C . GLY A 1 80 ? 59.280 7.440 -8.292 1.00 0.00 80 GLY A C 7
ATOM 9243 O O . GLY A 1 80 ? 60.422 7.902 -8.321 1.00 0.00 80 GLY A O 7
ATOM 9247 N N . SER A 1 81 ? 58.211 8.168 -7.987 1.00 0.00 81 SER A N 7
ATOM 9248 C CA . SER A 1 81 ? 58.328 9.586 -7.666 1.00 0.00 81 SER A CA 7
ATOM 9249 C C . SER A 1 81 ? 58.612 9.787 -6.180 1.00 0.00 81 SER A C 7
ATOM 9250 O O . SER A 1 81 ? 58.668 10.921 -5.701 1.00 0.00 81 SER A O 7
ATOM 9258 N N . VAL A 1 82 ? 58.786 8.684 -5.455 1.00 0.00 82 VAL A N 7
ATOM 9259 C CA . VAL A 1 82 ? 59.060 8.752 -4.021 1.00 0.00 82 VAL A CA 7
ATOM 9260 C C . VAL A 1 82 ? 60.343 8.003 -3.680 1.00 0.00 82 VAL A C 7
ATOM 9261 O O . VAL A 1 82 ? 60.556 6.880 -4.134 1.00 0.00 82 VAL A O 7
ATOM 9274 N N . SER A 1 83 ? 61.196 8.632 -2.875 1.00 0.00 83 SER A N 7
ATOM 9275 C CA . SER A 1 83 ? 62.455 8.009 -2.483 1.00 0.00 83 SER A CA 7
ATOM 9276 C C . SER A 1 83 ? 62.755 8.284 -1.011 1.00 0.00 83 SER A C 7
ATOM 9277 O O . SER A 1 83 ? 62.299 9.280 -0.449 1.00 0.00 83 SER A O 7
ATOM 9285 N N . GLY A 1 84 ? 63.529 7.393 -0.399 1.00 0.00 84 GLY A N 7
ATOM 9286 C CA . GLY A 1 84 ? 63.899 7.540 1.006 1.00 0.00 84 GLY A CA 7
ATOM 9287 C C . GLY A 1 84 ? 65.410 7.422 1.168 1.00 0.00 84 GLY A C 7
ATOM 9288 O O . GLY A 1 84 ? 66.065 6.701 0.416 1.00 0.00 84 GLY A O 7
ATOM 9292 N N . ASN A 1 85 ? 65.958 8.139 2.148 1.00 0.00 85 ASN A N 7
ATOM 9293 C CA . ASN A 1 85 ? 67.398 8.109 2.390 1.00 0.00 85 ASN A CA 7
ATOM 9294 C C . ASN A 1 85 ? 67.698 7.756 3.843 1.00 0.00 85 ASN A C 7
ATOM 9295 O O . ASN A 1 85 ? 67.139 8.346 4.766 1.00 0.00 85 ASN A O 7
ATOM 9306 N N . THR A 1 86 ? 68.591 6.793 4.031 1.00 0.00 86 THR A N 7
ATOM 9307 C CA . THR A 1 86 ? 68.976 6.366 5.371 1.00 0.00 86 THR A CA 7
ATOM 9308 C C . THR A 1 86 ? 70.494 6.232 5.464 1.00 0.00 86 THR A C 7
ATOM 9309 O O . THR A 1 86 ? 71.163 5.953 4.469 1.00 0.00 86 THR A O 7
ATOM 9320 N N . ILE A 1 87 ? 71.031 6.439 6.661 1.00 0.00 87 ILE A N 7
ATOM 9321 C CA . ILE A 1 87 ? 72.474 6.345 6.864 1.00 0.00 87 ILE A CA 7
ATOM 9322 C C . ILE A 1 87 ? 72.854 4.979 7.426 1.00 0.00 87 ILE A C 7
ATOM 9323 O O . ILE A 1 87 ? 72.310 4.535 8.438 1.00 0.00 87 ILE A O 7
ATOM 9339 N N . LEU A 1 88 ? 73.795 4.320 6.756 1.00 0.00 88 LEU A N 7
ATOM 9340 C CA . LEU A 1 88 ? 74.257 3.003 7.181 1.00 0.00 88 LEU A CA 7
ATOM 9341 C C . LEU A 1 88 ? 75.678 3.108 7.728 1.00 0.00 88 LEU A C 7
ATOM 9342 O O . LEU A 1 88 ? 76.465 3.925 7.252 1.00 0.00 88 LEU A O 7
ATOM 9358 N N . THR A 1 89 ? 75.999 2.293 8.738 1.00 0.00 89 THR A N 7
ATOM 9359 C CA . THR A 1 89 ? 77.333 2.336 9.338 1.00 0.00 89 THR A CA 7
ATOM 9360 C C . THR A 1 89 ? 78.095 1.038 9.099 1.00 0.00 89 THR A C 7
ATOM 9361 O O . THR A 1 89 ? 77.554 -0.056 9.265 1.00 0.00 89 THR A O 7
ATOM 9372 N N . VAL A 1 90 ? 79.363 1.172 8.712 1.00 0.00 90 VAL A N 7
ATOM 9373 C CA . VAL A 1 90 ? 80.203 0.008 8.458 1.00 0.00 90 VAL A CA 7
ATOM 9374 C C . VAL A 1 90 ? 80.813 -0.491 9.761 1.00 0.00 90 VAL A C 7
ATOM 9375 O O . VAL A 1 90 ? 81.753 0.102 10.288 1.00 0.00 90 VAL A O 7
ATOM 9388 N N . ASN A 1 91 ? 80.271 -1.589 10.272 1.00 0.00 91 ASN A N 7
ATOM 9389 C CA . ASN A 1 91 ? 80.765 -2.169 11.512 1.00 0.00 91 ASN A CA 7
ATOM 9390 C C . ASN A 1 91 ? 80.786 -3.690 11.419 1.00 0.00 91 ASN A C 7
ATOM 9391 O O . ASN A 1 91 ? 80.047 -4.287 10.631 1.00 0.00 91 ASN A O 7
ATOM 9402 N N . LYS A 1 92 ? 81.643 -4.306 12.228 1.00 0.00 92 LYS A N 7
ATOM 9403 C CA . LYS A 1 92 ? 81.774 -5.758 12.247 1.00 0.00 92 LYS A CA 7
ATOM 9404 C C . LYS A 1 92 ? 80.627 -6.387 13.031 1.00 0.00 92 LYS A C 7
ATOM 9405 O O . LYS A 1 92 ? 80.033 -5.749 13.901 1.00 0.00 92 LYS A O 7
ATOM 9424 N N . THR A 1 93 ? 80.317 -7.638 12.712 1.00 0.00 93 THR A N 7
ATOM 9425 C CA . THR A 1 93 ? 79.235 -8.344 13.386 1.00 0.00 93 THR A CA 7
ATOM 9426 C C . THR A 1 93 ? 79.515 -8.457 14.882 1.00 0.00 93 THR A C 7
ATOM 9427 O O . THR A 1 93 ? 78.639 -8.194 15.706 1.00 0.00 93 THR A O 7
ATOM 9438 N N . ASP A 1 94 ? 80.740 -8.845 15.223 1.00 0.00 94 ASP A N 7
ATOM 9439 C CA . ASP A 1 94 ? 81.128 -8.986 16.622 1.00 0.00 94 ASP A CA 7
ATOM 9440 C C . ASP A 1 94 ? 82.472 -8.311 16.872 1.00 0.00 94 ASP A C 7
ATOM 9441 O O . ASP A 1 94 ? 83.428 -8.509 16.121 1.00 0.00 94 ASP A O 7
ATOM 9450 N N . THR A 1 95 ? 82.537 -7.511 17.932 1.00 0.00 95 THR A N 7
ATOM 9451 C CA . THR A 1 95 ? 83.770 -6.811 18.273 1.00 0.00 95 THR A CA 7
ATOM 9452 C C . THR A 1 95 ? 84.888 -7.805 18.565 1.00 0.00 95 THR A C 7
ATOM 9453 O O . THR A 1 95 ? 85.994 -7.574 18.103 1.00 0.00 95 THR A O 7
ATOM 9465 N N . SER A 1 1 ? 42.737 2.436 -8.483 1.00 0.00 1 SER A N 8
ATOM 9466 C CA . SER A 1 1 ? 42.910 1.523 -7.318 1.00 0.00 1 SER A CA 8
ATOM 9467 C C . SER A 1 1 ? 44.396 1.356 -7.023 1.00 0.00 1 SER A C 8
ATOM 9468 O O . SER A 1 1 ? 44.780 0.621 -6.113 1.00 0.00 1 SER A O 8
ATOM 9478 N N . ALA A 1 2 ? 45.229 2.041 -7.799 1.00 0.00 2 ALA A N 8
ATOM 9479 C CA . ALA A 1 2 ? 46.674 1.962 -7.614 1.00 0.00 2 ALA A CA 8
ATOM 9480 C C . ALA A 1 2 ? 47.062 2.388 -6.202 1.00 0.00 2 ALA A C 8
ATOM 9481 O O . ALA A 1 2 ? 48.105 1.988 -5.686 1.00 0.00 2 ALA A O 8
ATOM 9488 N N . ALA A 1 3 ? 46.213 3.205 -5.584 1.00 0.00 3 ALA A N 8
ATOM 9489 C CA . ALA A 1 3 ? 46.476 3.685 -4.233 1.00 0.00 3 ALA A CA 8
ATOM 9490 C C . ALA A 1 3 ? 47.813 4.418 -4.175 1.00 0.00 3 ALA A C 8
ATOM 9491 O O . ALA A 1 3 ? 48.638 4.298 -5.080 1.00 0.00 3 ALA A O 8
ATOM 9498 N N . THR A 1 4 ? 48.016 5.182 -3.106 1.00 0.00 4 THR A N 8
ATOM 9499 C CA . THR A 1 4 ? 49.254 5.935 -2.938 1.00 0.00 4 THR A CA 8
ATOM 9500 C C . THR A 1 4 ? 49.981 5.483 -1.673 1.00 0.00 4 THR A C 8
ATOM 9501 O O . THR A 1 4 ? 49.357 5.238 -0.640 1.00 0.00 4 THR A O 8
ATOM 9512 N N . LEU A 1 5 ? 51.304 5.373 -1.762 1.00 0.00 5 LEU A N 8
ATOM 9513 C CA . LEU A 1 5 ? 52.113 4.949 -0.620 1.00 0.00 5 LEU A CA 8
ATOM 9514 C C . LEU A 1 5 ? 51.955 5.925 0.540 1.00 0.00 5 LEU A C 8
ATOM 9515 O O . LEU A 1 5 ? 52.213 7.120 0.395 1.00 0.00 5 LEU A O 8
ATOM 9531 N N . SER A 1 6 ? 51.529 5.413 1.692 1.00 0.00 6 SER A N 8
ATOM 9532 C CA . SER A 1 6 ? 51.345 6.259 2.866 1.00 0.00 6 SER A CA 8
ATOM 9533 C C . SER A 1 6 ? 52.691 6.637 3.479 1.00 0.00 6 SER A C 8
ATOM 9534 O O . SER A 1 6 ? 52.908 7.787 3.854 1.00 0.00 6 SER A O 8
ATOM 9542 N N . SER A 1 7 ? 53.590 5.665 3.577 1.00 0.00 7 SER A N 8
ATOM 9543 C CA . SER A 1 7 ? 54.905 5.921 4.153 1.00 0.00 7 SER A CA 8
ATOM 9544 C C . SER A 1 7 ? 55.906 4.860 3.712 1.00 0.00 7 SER A C 8
ATOM 9545 O O . SER A 1 7 ? 55.526 3.780 3.263 1.00 0.00 7 SER A O 8
ATOM 9553 N N . ILE A 1 8 ? 57.190 5.172 3.863 1.00 0.00 8 ILE A N 8
ATOM 9554 C CA . ILE A 1 8 ? 58.240 4.238 3.492 1.00 0.00 8 ILE A CA 8
ATOM 9555 C C . ILE A 1 8 ? 58.973 3.759 4.741 1.00 0.00 8 ILE A C 8
ATOM 9556 O O . ILE A 1 8 ? 59.390 4.564 5.572 1.00 0.00 8 ILE A O 8
ATOM 9572 N N . SER A 1 9 ? 59.115 2.446 4.872 1.00 0.00 9 SER A N 8
ATOM 9573 C CA . SER A 1 9 ? 59.789 1.870 6.031 1.00 0.00 9 SER A CA 8
ATOM 9574 C C . SER A 1 9 ? 60.925 0.957 5.589 1.00 0.00 9 SER A C 8
ATOM 9575 O O . SER A 1 9 ? 60.848 0.317 4.541 1.00 0.00 9 SER A O 8
ATOM 9583 N N . ILE A 1 10 ? 61.974 0.884 6.401 1.00 0.00 10 ILE A N 8
ATOM 9584 C CA . ILE A 1 10 ? 63.113 0.027 6.088 1.00 0.00 10 ILE A CA 8
ATOM 9585 C C . ILE A 1 10 ? 63.077 -1.228 6.956 1.00 0.00 10 ILE A C 8
ATOM 9586 O O . ILE A 1 10 ? 62.742 -1.162 8.138 1.00 0.00 10 ILE A O 8
ATOM 9602 N N . SER A 1 11 ? 63.408 -2.374 6.362 1.00 0.00 11 SER A N 8
ATOM 9603 C CA . SER A 1 11 ? 63.386 -3.636 7.096 1.00 0.00 11 SER A CA 8
ATOM 9604 C C . SER A 1 11 ? 64.800 -4.059 7.521 1.00 0.00 11 SER A C 8
ATOM 9605 O O . SER A 1 11 ? 65.795 -3.578 6.976 1.00 0.00 11 SER A O 8
ATOM 9613 N N . PRO A 1 12 ? 64.889 -4.959 8.472 1.00 0.00 12 PRO A N 8
ATOM 9614 C CA . PRO A 1 12 ? 66.181 -5.496 9.000 1.00 0.00 12 PRO A CA 8
ATOM 9615 C C . PRO A 1 12 ? 67.233 -5.611 7.889 1.00 0.00 12 PRO A C 8
ATOM 9616 O O . PRO A 1 12 ? 66.880 -5.573 6.711 1.00 0.00 12 PRO A O 8
ATOM 9627 N N . ILE A 1 13 ? 68.524 -5.751 8.237 1.00 0.00 13 ILE A N 8
ATOM 9628 C CA . ILE A 1 13 ? 68.988 -5.801 9.624 1.00 0.00 13 ILE A CA 8
ATOM 9629 C C . ILE A 1 13 ? 69.744 -4.516 9.971 1.00 0.00 13 ILE A C 8
ATOM 9630 O O . ILE A 1 13 ? 70.867 -4.304 9.510 1.00 0.00 13 ILE A O 8
ATOM 9646 N N . ASN A 1 14 ? 69.131 -3.662 10.791 1.00 0.00 14 ASN A N 8
ATOM 9647 C CA . ASN A 1 14 ? 69.773 -2.409 11.191 1.00 0.00 14 ASN A CA 8
ATOM 9648 C C . ASN A 1 14 ? 70.638 -1.853 10.059 1.00 0.00 14 ASN A C 8
ATOM 9649 O O . ASN A 1 14 ? 70.398 -2.137 8.886 1.00 0.00 14 ASN A O 8
ATOM 9660 N N . THR A 1 15 ? 71.647 -1.065 10.421 1.00 0.00 15 THR A N 8
ATOM 9661 C CA . THR A 1 15 ? 72.553 -0.483 9.433 1.00 0.00 15 THR A CA 8
ATOM 9662 C C . THR A 1 15 ? 74.001 -0.783 9.807 1.00 0.00 15 THR A C 8
ATOM 9663 O O . THR A 1 15 ? 74.585 -0.094 10.641 1.00 0.00 15 THR A O 8
ATOM 9674 N N . ASN A 1 16 ? 74.573 -1.819 9.202 1.00 0.00 16 ASN A N 8
ATOM 9675 C CA . ASN A 1 16 ? 75.947 -2.189 9.515 1.00 0.00 16 ASN A CA 8
ATOM 9676 C C . ASN A 1 16 ? 76.608 -2.929 8.355 1.00 0.00 16 ASN A C 8
ATOM 9677 O O . ASN A 1 16 ? 75.936 -3.477 7.481 1.00 0.00 16 ASN A O 8
ATOM 9688 N N . ILE A 1 17 ? 77.936 -2.938 8.374 1.00 0.00 17 ILE A N 8
ATOM 9689 C CA . ILE A 1 17 ? 78.715 -3.608 7.339 1.00 0.00 17 ILE A CA 8
ATOM 9690 C C . ILE A 1 17 ? 79.660 -4.620 7.980 1.00 0.00 17 ILE A C 8
ATOM 9691 O O . ILE A 1 17 ? 80.348 -4.304 8.950 1.00 0.00 17 ILE A O 8
ATOM 9707 N N . ASN A 1 18 ? 79.689 -5.833 7.444 1.00 0.00 18 ASN A N 8
ATOM 9708 C CA . ASN A 1 18 ? 80.559 -6.872 7.988 1.00 0.00 18 ASN A CA 8
ATOM 9709 C C . ASN A 1 18 ? 81.999 -6.669 7.526 1.00 0.00 18 ASN A C 8
ATOM 9710 O O . ASN A 1 18 ? 82.263 -5.898 6.600 1.00 0.00 18 ASN A O 8
ATOM 9721 N N . THR A 1 19 ? 82.926 -7.367 8.178 1.00 0.00 19 THR A N 8
ATOM 9722 C CA . THR A 1 19 ? 84.342 -7.258 7.838 1.00 0.00 19 THR A CA 8
ATOM 9723 C C . THR A 1 19 ? 84.523 -7.145 6.326 1.00 0.00 19 THR A C 8
ATOM 9724 O O . THR A 1 19 ? 85.045 -6.148 5.827 1.00 0.00 19 THR A O 8
ATOM 9735 N N . THR A 1 20 ? 84.077 -8.169 5.606 1.00 0.00 20 THR A N 8
ATOM 9736 C CA . THR A 1 20 ? 84.186 -8.176 4.152 1.00 0.00 20 THR A CA 8
ATOM 9737 C C . THR A 1 20 ? 83.136 -9.106 3.552 1.00 0.00 20 THR A C 8
ATOM 9738 O O . THR A 1 20 ? 83.462 -10.031 2.807 1.00 0.00 20 THR A O 8
ATOM 9749 N N . VAL A 1 21 ? 81.878 -8.862 3.898 1.00 0.00 21 VAL A N 8
ATOM 9750 C CA . VAL A 1 21 ? 80.780 -9.687 3.399 1.00 0.00 21 VAL A CA 8
ATOM 9751 C C . VAL A 1 21 ? 79.678 -8.832 2.789 1.00 0.00 21 VAL A C 8
ATOM 9752 O O . VAL A 1 21 ? 79.606 -7.626 3.030 1.00 0.00 21 VAL A O 8
ATOM 9765 N N . SER A 1 22 ? 78.816 -9.471 2.004 1.00 0.00 22 SER A N 8
ATOM 9766 C CA . SER A 1 22 ? 77.713 -8.771 1.363 1.00 0.00 22 SER A CA 8
ATOM 9767 C C . SER A 1 22 ? 76.514 -8.705 2.308 1.00 0.00 22 SER A C 8
ATOM 9768 O O . SER A 1 22 ? 76.343 -9.568 3.169 1.00 0.00 22 SER A O 8
ATOM 9776 N N . LYS A 1 23 ? 75.689 -7.676 2.144 1.00 0.00 23 LYS A N 8
ATOM 9777 C CA . LYS A 1 23 ? 74.512 -7.510 2.992 1.00 0.00 23 LYS A CA 8
ATOM 9778 C C . LYS A 1 23 ? 73.303 -7.088 2.167 1.00 0.00 23 LYS A C 8
ATOM 9779 O O . LYS A 1 23 ? 73.396 -6.206 1.313 1.00 0.00 23 LYS A O 8
ATOM 9798 N N . GLN A 1 24 ? 72.168 -7.723 2.430 1.00 0.00 24 GLN A N 8
ATOM 9799 C CA . GLN A 1 24 ? 70.941 -7.408 1.712 1.00 0.00 24 GLN A CA 8
ATOM 9800 C C . GLN A 1 24 ? 69.937 -6.733 2.643 1.00 0.00 24 GLN A C 8
ATOM 9801 O O . GLN A 1 24 ? 69.841 -7.079 3.820 1.00 0.00 24 GLN A O 8
ATOM 9815 N N . PHE A 1 25 ? 69.190 -5.775 2.105 1.00 0.00 25 PHE A N 8
ATOM 9816 C CA . PHE A 1 25 ? 68.179 -5.069 2.889 1.00 0.00 25 PHE A CA 8
ATOM 9817 C C . PHE A 1 25 ? 66.856 -5.058 2.138 1.00 0.00 25 PHE A C 8
ATOM 9818 O O . PHE A 1 25 ? 66.836 -5.138 0.911 1.00 0.00 25 PHE A O 8
ATOM 9835 N N . PHE A 1 26 ? 65.755 -4.972 2.874 1.00 0.00 26 PHE A N 8
ATOM 9836 C CA . PHE A 1 26 ? 64.434 -4.968 2.252 1.00 0.00 26 PHE A CA 8
ATOM 9837 C C . PHE A 1 26 ? 63.683 -3.683 2.577 1.00 0.00 26 PHE A C 8
ATOM 9838 O O . PHE A 1 26 ? 63.826 -3.129 3.665 1.00 0.00 26 PHE A O 8
ATOM 9855 N N . ALA A 1 27 ? 62.870 -3.226 1.627 1.00 0.00 27 ALA A N 8
ATOM 9856 C CA . ALA A 1 27 ? 62.084 -2.014 1.820 1.00 0.00 27 ALA A CA 8
ATOM 9857 C C . ALA A 1 27 ? 60.602 -2.367 1.910 1.00 0.00 27 ALA A C 8
ATOM 9858 O O . ALA A 1 27 ? 60.069 -3.087 1.065 1.00 0.00 27 ALA A O 8
ATOM 9865 N N . VAL A 1 28 ? 59.944 -1.858 2.944 1.00 0.00 28 VAL A N 8
ATOM 9866 C CA . VAL A 1 28 ? 58.522 -2.118 3.134 1.00 0.00 28 VAL A CA 8
ATOM 9867 C C . VAL A 1 28 ? 57.723 -0.827 3.020 1.00 0.00 28 VAL A C 8
ATOM 9868 O O . VAL A 1 28 ? 58.044 0.170 3.667 1.00 0.00 28 VAL A O 8
ATOM 9881 N N . GLY A 1 29 ? 56.689 -0.850 2.190 1.00 0.00 29 GLY A N 8
ATOM 9882 C CA . GLY A 1 29 ? 55.860 0.331 1.992 1.00 0.00 29 GLY A CA 8
ATOM 9883 C C . GLY A 1 29 ? 54.418 0.053 2.384 1.00 0.00 29 GLY A C 8
ATOM 9884 O O . GLY A 1 29 ? 53.908 -1.049 2.181 1.00 0.00 29 GLY A O 8
ATOM 9888 N N . THR A 1 30 ? 53.764 1.060 2.952 1.00 0.00 30 THR A N 8
ATOM 9889 C CA . THR A 1 30 ? 52.378 0.913 3.371 1.00 0.00 30 THR A CA 8
ATOM 9890 C C . THR A 1 30 ? 51.470 1.797 2.527 1.00 0.00 30 THR A C 8
ATOM 9891 O O . THR A 1 30 ? 51.678 3.005 2.427 1.00 0.00 30 THR A O 8
ATOM 9902 N N . TYR A 1 31 ? 50.457 1.185 1.932 1.00 0.00 31 TYR A N 8
ATOM 9903 C CA . TYR A 1 31 ? 49.511 1.915 1.104 1.00 0.00 31 TYR A CA 8
ATOM 9904 C C . TYR A 1 31 ? 48.437 2.557 1.975 1.00 0.00 31 TYR A C 8
ATOM 9905 O O . TYR A 1 31 ? 48.019 1.987 2.984 1.00 0.00 31 TYR A O 8
ATOM 9923 N N . SER A 1 32 ? 48.000 3.747 1.586 1.00 0.00 32 SER A N 8
ATOM 9924 C CA . SER A 1 32 ? 46.977 4.460 2.343 1.00 0.00 32 SER A CA 8
ATOM 9925 C C . SER A 1 32 ? 45.790 3.546 2.625 1.00 0.00 32 SER A C 8
ATOM 9926 O O . SER A 1 32 ? 44.950 3.849 3.472 1.00 0.00 32 SER A O 8
ATOM 9934 N N . ASP A 1 33 ? 45.731 2.427 1.914 1.00 0.00 33 ASP A N 8
ATOM 9935 C CA . ASP A 1 33 ? 44.643 1.476 2.100 1.00 0.00 33 ASP A CA 8
ATOM 9936 C C . ASP A 1 33 ? 44.913 0.581 3.309 1.00 0.00 33 ASP A C 8
ATOM 9937 O O . ASP A 1 33 ? 44.117 -0.303 3.627 1.00 0.00 33 ASP A O 8
ATOM 9946 N N . GLY A 1 34 ? 46.039 0.815 3.976 1.00 0.00 34 GLY A N 8
ATOM 9947 C CA . GLY A 1 34 ? 46.400 0.019 5.146 1.00 0.00 34 GLY A CA 8
ATOM 9948 C C . GLY A 1 34 ? 47.072 -1.281 4.725 1.00 0.00 34 GLY A C 8
ATOM 9949 O O . GLY A 1 34 ? 47.424 -2.111 5.562 1.00 0.00 34 GLY A O 8
ATOM 9953 N N . THR A 1 35 ? 47.239 -1.453 3.419 1.00 0.00 35 THR A N 8
ATOM 9954 C CA . THR A 1 35 ? 47.861 -2.658 2.888 1.00 0.00 35 THR A CA 8
ATOM 9955 C C . THR A 1 35 ? 49.380 -2.531 2.904 1.00 0.00 35 THR A C 8
ATOM 9956 O O . THR A 1 35 ? 49.923 -1.430 2.808 1.00 0.00 35 THR A O 8
ATOM 9967 N N . LYS A 1 36 ? 50.059 -3.667 3.025 1.00 0.00 36 LYS A N 8
ATOM 9968 C CA . LYS A 1 36 ? 51.516 -3.676 3.050 1.00 0.00 36 LYS A CA 8
ATOM 9969 C C . LYS A 1 36 ? 52.060 -4.609 1.972 1.00 0.00 36 LYS A C 8
ATOM 9970 O O . LYS A 1 36 ? 51.433 -5.616 1.640 1.00 0.00 36 LYS A O 8
ATOM 9989 N N . ALA A 1 37 ? 53.226 -4.271 1.430 1.00 0.00 37 ALA A N 8
ATOM 9990 C CA . ALA A 1 37 ? 53.832 -5.090 0.384 1.00 0.00 37 ALA A CA 8
ATOM 9991 C C . ALA A 1 37 ? 55.330 -4.816 0.282 1.00 0.00 37 ALA A C 8
ATOM 9992 O O . ALA A 1 37 ? 55.807 -3.748 0.671 1.00 0.00 37 ALA A O 8
ATOM 9999 N N . ASP A 1 38 ? 56.065 -5.791 -0.243 1.00 0.00 38 ASP A N 8
ATOM 10000 C CA . ASP A 1 38 ? 57.509 -5.654 -0.398 1.00 0.00 38 ASP A CA 8
ATOM 10001 C C . ASP A 1 38 ? 57.837 -4.933 -1.701 1.00 0.00 38 ASP A C 8
ATOM 10002 O O . ASP A 1 38 ? 57.413 -5.358 -2.777 1.00 0.00 38 ASP A O 8
ATOM 10011 N N . LEU A 1 39 ? 58.593 -3.846 -1.602 1.00 0.00 39 LEU A N 8
ATOM 10012 C CA . LEU A 1 39 ? 58.967 -3.085 -2.789 1.00 0.00 39 LEU A CA 8
ATOM 10013 C C . LEU A 1 39 ? 60.461 -3.232 -3.059 1.00 0.00 39 LEU A C 8
ATOM 10014 O O . LEU A 1 39 ? 61.034 -2.494 -3.864 1.00 0.00 39 LEU A O 8
ATOM 10030 N N . THR A 1 40 ? 61.090 -4.191 -2.381 1.00 0.00 40 THR A N 8
ATOM 10031 C CA . THR A 1 40 ? 62.521 -4.425 -2.554 1.00 0.00 40 THR A CA 8
ATOM 10032 C C . THR A 1 40 ? 62.817 -4.764 -4.009 1.00 0.00 40 THR A C 8
ATOM 10033 O O . THR A 1 40 ? 63.920 -4.534 -4.503 1.00 0.00 40 THR A O 8
ATOM 10044 N N . SER A 1 41 ? 61.817 -5.311 -4.687 1.00 0.00 41 SER A N 8
ATOM 10045 C CA . SER A 1 41 ? 61.969 -5.681 -6.087 1.00 0.00 41 SER A CA 8
ATOM 10046 C C . SER A 1 41 ? 61.495 -4.544 -6.988 1.00 0.00 41 SER A C 8
ATOM 10047 O O . SER A 1 41 ? 61.671 -4.588 -8.205 1.00 0.00 41 SER A O 8
ATOM 10055 N N . SER A 1 42 ? 60.897 -3.524 -6.379 1.00 0.00 42 SER A N 8
ATOM 10056 C CA . SER A 1 42 ? 60.396 -2.380 -7.135 1.00 0.00 42 SER A CA 8
ATOM 10057 C C . SER A 1 42 ? 61.278 -1.160 -6.903 1.00 0.00 42 SER A C 8
ATOM 10058 O O . SER A 1 42 ? 61.354 -0.267 -7.748 1.00 0.00 42 SER A O 8
ATOM 10066 N N . VAL A 1 43 ? 61.937 -1.125 -5.750 1.00 0.00 43 VAL A N 8
ATOM 10067 C CA . VAL A 1 43 ? 62.806 -0.004 -5.415 1.00 0.00 43 VAL A CA 8
ATOM 10068 C C . VAL A 1 43 ? 64.226 -0.278 -5.890 1.00 0.00 43 VAL A C 8
ATOM 10069 O O . VAL A 1 43 ? 64.663 -1.428 -5.948 1.00 0.00 43 VAL A O 8
ATOM 10082 N N . THR A 1 44 ? 64.944 0.786 -6.228 1.00 0.00 44 THR A N 8
ATOM 10083 C CA . THR A 1 44 ? 66.315 0.646 -6.691 1.00 0.00 44 THR A CA 8
ATOM 10084 C C . THR A 1 44 ? 67.274 1.108 -5.603 1.00 0.00 44 THR A C 8
ATOM 10085 O O . THR A 1 44 ? 67.151 2.220 -5.087 1.00 0.00 44 THR A O 8
ATOM 10096 N N . TRP A 1 45 ? 68.220 0.247 -5.250 1.00 0.00 45 TRP A N 8
ATOM 10097 C CA . TRP A 1 45 ? 69.180 0.579 -4.208 1.00 0.00 45 TRP A CA 8
ATOM 10098 C C . TRP A 1 45 ? 70.462 1.126 -4.826 1.00 0.00 45 TRP A C 8
ATOM 10099 O O . TRP A 1 45 ? 70.953 0.602 -5.828 1.00 0.00 45 TRP A O 8
ATOM 10120 N N . SER A 1 46 ? 70.998 2.179 -4.223 1.00 0.00 46 SER A N 8
ATOM 10121 C CA . SER A 1 46 ? 72.225 2.792 -4.712 1.00 0.00 46 SER A CA 8
ATOM 10122 C C . SER A 1 46 ? 73.010 3.387 -3.548 1.00 0.00 46 SER A C 8
ATOM 10123 O O . SER A 1 46 ? 72.498 3.492 -2.434 1.00 0.00 46 SER A O 8
ATOM 10131 N N . SER A 1 47 ? 74.255 3.772 -3.803 1.00 0.00 47 SER A N 8
ATOM 10132 C CA . SER A 1 47 ? 75.087 4.343 -2.750 1.00 0.00 47 SER A CA 8
ATOM 10133 C C . SER A 1 47 ? 75.900 5.519 -3.279 1.00 0.00 47 SER A C 8
ATOM 10134 O O . SER A 1 47 ? 76.393 5.489 -4.406 1.00 0.00 47 SER A O 8
ATOM 10142 N N . SER A 1 48 ? 76.043 6.547 -2.447 1.00 0.00 48 SER A N 8
ATOM 10143 C CA . SER A 1 48 ? 76.811 7.724 -2.832 1.00 0.00 48 SER A CA 8
ATOM 10144 C C . SER A 1 48 ? 78.261 7.323 -3.083 1.00 0.00 48 SER A C 8
ATOM 10145 O O . SER A 1 48 ? 78.910 7.814 -4.007 1.00 0.00 48 SER A O 8
ATOM 10153 N N . ASN A 1 49 ? 78.754 6.427 -2.237 1.00 0.00 49 ASN A N 8
ATOM 10154 C CA . ASN A 1 49 ? 80.121 5.938 -2.352 1.00 0.00 49 ASN A CA 8
ATOM 10155 C C . ASN A 1 49 ? 80.165 4.694 -3.223 1.00 0.00 49 ASN A C 8
ATOM 10156 O O . ASN A 1 49 ? 80.077 3.569 -2.725 1.00 0.00 49 ASN A O 8
ATOM 10167 N N . GLN A 1 50 ? 80.313 4.898 -4.528 1.00 0.00 50 GLN A N 8
ATOM 10168 C CA . GLN A 1 50 ? 80.356 3.772 -5.445 1.00 0.00 50 GLN A CA 8
ATOM 10169 C C . GLN A 1 50 ? 81.798 3.304 -5.582 1.00 0.00 50 GLN A C 8
ATOM 10170 O O . GLN A 1 50 ? 82.063 2.154 -5.934 1.00 0.00 50 GLN A O 8
ATOM 10184 N N . SER A 1 51 ? 82.724 4.208 -5.279 1.00 0.00 51 SER A N 8
ATOM 10185 C CA . SER A 1 51 ? 84.147 3.898 -5.365 1.00 0.00 51 SER A CA 8
ATOM 10186 C C . SER A 1 51 ? 84.554 2.932 -4.255 1.00 0.00 51 SER A C 8
ATOM 10187 O O . SER A 1 51 ? 85.463 2.119 -4.429 1.00 0.00 51 SER A O 8
ATOM 10195 N N . GLN A 1 52 ? 83.890 3.040 -3.105 1.00 0.00 52 GLN A N 8
ATOM 10196 C CA . GLN A 1 52 ? 84.211 2.193 -1.958 1.00 0.00 52 GLN A CA 8
ATOM 10197 C C . GLN A 1 52 ? 83.194 1.063 -1.805 1.00 0.00 52 GLN A C 8
ATOM 10198 O O . GLN A 1 52 ? 83.275 0.264 -0.871 1.00 0.00 52 GLN A O 8
ATOM 10212 N N . ALA A 1 53 ? 82.237 1.002 -2.726 1.00 0.00 53 ALA A N 8
ATOM 10213 C CA . ALA A 1 53 ? 81.209 -0.035 -2.680 1.00 0.00 53 ALA A CA 8
ATOM 10214 C C . ALA A 1 53 ? 80.544 -0.176 -4.046 1.00 0.00 53 ALA A C 8
ATOM 10215 O O . ALA A 1 53 ? 80.427 0.796 -4.791 1.00 0.00 53 ALA A O 8
ATOM 10222 N N . LYS A 1 54 ? 80.112 -1.388 -4.372 1.00 0.00 54 LYS A N 8
ATOM 10223 C CA . LYS A 1 54 ? 79.455 -1.624 -5.651 1.00 0.00 54 LYS A CA 8
ATOM 10224 C C . LYS A 1 54 ? 78.115 -2.329 -5.449 1.00 0.00 54 LYS A C 8
ATOM 10225 O O . LYS A 1 54 ? 77.999 -3.245 -4.635 1.00 0.00 54 LYS A O 8
ATOM 10244 N N . VAL A 1 55 ? 77.113 -1.901 -6.212 1.00 0.00 55 VAL A N 8
ATOM 10245 C CA . VAL A 1 55 ? 75.783 -2.500 -6.124 1.00 0.00 55 VAL A CA 8
ATOM 10246 C C . VAL A 1 55 ? 75.438 -3.197 -7.431 1.00 0.00 55 VAL A C 8
ATOM 10247 O O . VAL A 1 55 ? 75.245 -2.549 -8.461 1.00 0.00 55 VAL A O 8
ATOM 10260 N N . SER A 1 56 ? 75.373 -4.521 -7.388 1.00 0.00 56 SER A N 8
ATOM 10261 C CA . SER A 1 56 ? 75.037 -5.292 -8.574 1.00 0.00 56 SER A CA 8
ATOM 10262 C C . SER A 1 56 ? 74.108 -6.445 -8.224 1.00 0.00 56 SER A C 8
ATOM 10263 O O . SER A 1 56 ? 74.541 -7.459 -7.676 1.00 0.00 56 SER A O 8
ATOM 10271 N N . ASN A 1 57 ? 72.831 -6.287 -8.547 1.00 0.00 57 ASN A N 8
ATOM 10272 C CA . ASN A 1 57 ? 71.854 -7.322 -8.245 1.00 0.00 57 ASN A CA 8
ATOM 10273 C C . ASN A 1 57 ? 70.872 -7.485 -9.397 1.00 0.00 57 ASN A C 8
ATOM 10274 O O . ASN A 1 57 ? 70.295 -6.509 -9.879 1.00 0.00 57 ASN A O 8
ATOM 10285 N N . ALA A 1 58 ? 70.677 -8.727 -9.821 1.00 0.00 58 ALA A N 8
ATOM 10286 C CA . ALA A 1 58 ? 69.732 -9.017 -10.889 1.00 0.00 58 ALA A CA 8
ATOM 10287 C C . ALA A 1 58 ? 68.312 -8.875 -10.354 1.00 0.00 58 ALA A C 8
ATOM 10288 O O . ALA A 1 58 ? 68.106 -8.481 -9.203 1.00 0.00 58 ALA A O 8
ATOM 10295 N N . SER A 1 59 ? 67.340 -9.169 -11.205 1.00 0.00 59 SER A N 8
ATOM 10296 C CA . SER A 1 59 ? 65.937 -9.049 -10.827 1.00 0.00 59 SER A CA 8
ATOM 10297 C C . SER A 1 59 ? 65.607 -9.914 -9.617 1.00 0.00 59 SER A C 8
ATOM 10298 O O . SER A 1 59 ? 64.774 -9.543 -8.789 1.00 0.00 59 SER A O 8
ATOM 10306 N N . GLU A 1 60 ? 66.246 -11.073 -9.522 1.00 0.00 60 GLU A N 8
ATOM 10307 C CA . GLU A 1 60 ? 65.979 -11.987 -8.416 1.00 0.00 60 GLU A CA 8
ATOM 10308 C C . GLU A 1 60 ? 66.821 -11.644 -7.190 1.00 0.00 60 GLU A C 8
ATOM 10309 O O . GLU A 1 60 ? 66.473 -12.011 -6.069 1.00 0.00 60 GLU A O 8
ATOM 10321 N N . THR A 1 61 ? 67.933 -10.946 -7.403 1.00 0.00 61 THR A N 8
ATOM 10322 C CA . THR A 1 61 ? 68.813 -10.584 -6.293 1.00 0.00 61 THR A CA 8
ATOM 10323 C C . THR A 1 61 ? 68.614 -9.128 -5.882 1.00 0.00 61 THR A C 8
ATOM 10324 O O . THR A 1 61 ? 69.439 -8.559 -5.165 1.00 0.00 61 THR A O 8
ATOM 10335 N N . LYS A 1 62 ? 67.520 -8.530 -6.338 1.00 0.00 62 LYS A N 8
ATOM 10336 C CA . LYS A 1 62 ? 67.230 -7.137 -6.013 1.00 0.00 62 LYS A CA 8
ATOM 10337 C C . LYS A 1 62 ? 67.472 -6.865 -4.534 1.00 0.00 62 LYS A C 8
ATOM 10338 O O . LYS A 1 62 ? 66.793 -7.423 -3.671 1.00 0.00 62 LYS A O 8
ATOM 10357 N N . GLY A 1 63 ? 68.444 -6.002 -4.248 1.00 0.00 63 GLY A N 8
ATOM 10358 C CA . GLY A 1 63 ? 68.761 -5.648 -2.868 1.00 0.00 63 GLY A CA 8
ATOM 10359 C C . GLY A 1 63 ? 70.032 -6.346 -2.389 1.00 0.00 63 GLY A C 8
ATOM 10360 O O . GLY A 1 63 ? 70.150 -6.706 -1.219 1.00 0.00 63 GLY A O 8
ATOM 10364 N N . LEU A 1 64 ? 70.988 -6.525 -3.299 1.00 0.00 64 LEU A N 8
ATOM 10365 C CA . LEU A 1 64 ? 72.255 -7.169 -2.952 1.00 0.00 64 LEU A CA 8
ATOM 10366 C C . LEU A 1 64 ? 73.423 -6.217 -3.184 1.00 0.00 64 LEU A C 8
ATOM 10367 O O . LEU A 1 64 ? 73.720 -5.851 -4.321 1.00 0.00 64 LEU A O 8
ATOM 10383 N N . VAL A 1 65 ? 74.077 -5.811 -2.097 1.00 0.00 65 VAL A N 8
ATOM 10384 C CA . VAL A 1 65 ? 75.200 -4.886 -2.202 1.00 0.00 65 VAL A CA 8
ATOM 10385 C C . VAL A 1 65 ? 76.419 -5.426 -1.457 1.00 0.00 65 VAL A C 8
ATOM 10386 O O . VAL A 1 65 ? 76.299 -5.951 -0.350 1.00 0.00 65 VAL A O 8
ATOM 10399 N N . THR A 1 66 ? 77.589 -5.274 -2.066 1.00 0.00 66 THR A N 8
ATOM 10400 C CA . THR A 1 66 ? 78.827 -5.731 -1.448 1.00 0.00 66 THR A CA 8
ATOM 10401 C C . THR A 1 66 ? 79.622 -4.528 -0.953 1.00 0.00 66 THR A C 8
ATOM 10402 O O . THR A 1 66 ? 79.891 -3.596 -1.710 1.00 0.00 66 THR A O 8
ATOM 10413 N N . GLY A 1 67 ? 79.981 -4.547 0.327 1.00 0.00 67 GLY A N 8
ATOM 10414 C CA . GLY A 1 67 ? 80.731 -3.442 0.916 1.00 0.00 67 GLY A CA 8
ATOM 10415 C C . GLY A 1 67 ? 82.163 -3.848 1.247 1.00 0.00 67 GLY A C 8
ATOM 10416 O O . GLY A 1 67 ? 82.412 -4.523 2.247 1.00 0.00 67 GLY A O 8
ATOM 10420 N N . ILE A 1 68 ? 83.102 -3.420 0.406 1.00 0.00 68 ILE A N 8
ATOM 10421 C CA . ILE A 1 68 ? 84.508 -3.735 0.624 1.00 0.00 68 ILE A CA 8
ATOM 10422 C C . ILE A 1 68 ? 85.002 -3.090 1.917 1.00 0.00 68 ILE A C 8
ATOM 10423 O O . ILE A 1 68 ? 85.682 -3.730 2.718 1.00 0.00 68 ILE A O 8
ATOM 10439 N N . ALA A 1 69 ? 84.647 -1.823 2.118 1.00 0.00 69 ALA A N 8
ATOM 10440 C CA . ALA A 1 69 ? 85.056 -1.104 3.321 1.00 0.00 69 ALA A CA 8
ATOM 10441 C C . ALA A 1 69 ? 84.746 0.384 3.190 1.00 0.00 69 ALA A C 8
ATOM 10442 O O . ALA A 1 69 ? 84.773 0.937 2.090 1.00 0.00 69 ALA A O 8
ATOM 10449 N N . SER A 1 70 ? 84.461 1.027 4.319 1.00 0.00 70 SER A N 8
ATOM 10450 C CA . SER A 1 70 ? 84.150 2.453 4.314 1.00 0.00 70 SER A CA 8
ATOM 10451 C C . SER A 1 70 ? 83.882 2.950 5.729 1.00 0.00 70 SER A C 8
ATOM 10452 O O . SER A 1 70 ? 84.017 2.203 6.698 1.00 0.00 70 SER A O 8
ATOM 10460 N N . GLY A 1 71 ? 83.504 4.219 5.835 1.00 0.00 71 GLY A N 8
ATOM 10461 C CA . GLY A 1 71 ? 83.217 4.814 7.134 1.00 0.00 71 GLY A CA 8
ATOM 10462 C C . GLY A 1 71 ? 81.725 5.059 7.302 1.00 0.00 71 GLY A C 8
ATOM 10463 O O . GLY A 1 71 ? 81.093 4.488 8.193 1.00 0.00 71 GLY A O 8
ATOM 10467 N N . ASN A 1 72 ? 81.165 5.912 6.448 1.00 0.00 72 ASN A N 8
ATOM 10468 C CA . ASN A 1 72 ? 79.739 6.212 6.527 1.00 0.00 72 ASN A CA 8
ATOM 10469 C C . ASN A 1 72 ? 79.077 6.229 5.149 1.00 0.00 72 ASN A C 8
ATOM 10470 O O . ASN A 1 72 ? 78.825 7.296 4.590 1.00 0.00 72 ASN A O 8
ATOM 10481 N N . PRO A 1 73 ? 78.754 5.083 4.619 1.00 0.00 73 PRO A N 8
ATOM 10482 C CA . PRO A 1 73 ? 78.075 4.975 3.296 1.00 0.00 73 PRO A CA 8
ATOM 10483 C C . PRO A 1 73 ? 76.632 5.449 3.404 1.00 0.00 73 PRO A C 8
ATOM 10484 O O . PRO A 1 73 ? 76.043 5.395 4.482 1.00 0.00 73 PRO A O 8
ATOM 10495 N N . THR A 1 74 ? 76.063 5.916 2.300 1.00 0.00 74 THR A N 8
ATOM 10496 C CA . THR A 1 74 ? 74.682 6.376 2.317 1.00 0.00 74 THR A CA 8
ATOM 10497 C C . THR A 1 74 ? 73.849 5.661 1.259 1.00 0.00 74 THR A C 8
ATOM 10498 O O . THR A 1 74 ? 74.029 5.874 0.059 1.00 0.00 74 THR A O 8
ATOM 10509 N N . ILE A 1 75 ? 72.931 4.815 1.718 1.00 0.00 75 ILE A N 8
ATOM 10510 C CA . ILE A 1 75 ? 72.073 4.063 0.810 1.00 0.00 75 ILE A CA 8
ATOM 10511 C C . ILE A 1 75 ? 70.736 4.764 0.619 1.00 0.00 75 ILE A C 8
ATOM 10512 O O . ILE A 1 75 ? 70.041 5.079 1.588 1.00 0.00 75 ILE A O 8
ATOM 10528 N N . ILE A 1 76 ? 70.379 5.000 -0.635 1.00 0.00 76 ILE A N 8
ATOM 10529 C CA . ILE A 1 76 ? 69.117 5.652 -0.944 1.00 0.00 76 ILE A CA 8
ATOM 10530 C C . ILE A 1 76 ? 68.257 4.748 -1.819 1.00 0.00 76 ILE A C 8
ATOM 10531 O O . ILE A 1 76 ? 68.713 4.258 -2.854 1.00 0.00 76 ILE A O 8
ATOM 10547 N N . ALA A 1 77 ? 67.014 4.540 -1.411 1.00 0.00 77 ALA A N 8
ATOM 10548 C CA . ALA A 1 77 ? 66.105 3.705 -2.185 1.00 0.00 77 ALA A CA 8
ATOM 10549 C C . ALA A 1 77 ? 65.214 4.587 -3.045 1.00 0.00 77 ALA A C 8
ATOM 10550 O O . ALA A 1 77 ? 64.704 5.605 -2.579 1.00 0.00 77 ALA A O 8
ATOM 10557 N N . THR A 1 78 ? 65.042 4.205 -4.301 1.00 0.00 78 THR A N 8
ATOM 10558 C CA . THR A 1 78 ? 64.225 4.997 -5.207 1.00 0.00 78 THR A CA 8
ATOM 10559 C C . THR A 1 78 ? 63.084 4.161 -5.772 1.00 0.00 78 THR A C 8
ATOM 10560 O O . THR A 1 78 ? 63.295 3.044 -6.243 1.00 0.00 78 THR A O 8
ATOM 10571 N N . TYR A 1 79 ? 61.877 4.713 -5.734 1.00 0.00 79 TYR A N 8
ATOM 10572 C CA . TYR A 1 79 ? 60.716 4.011 -6.260 1.00 0.00 79 TYR A CA 8
ATOM 10573 C C . TYR A 1 79 ? 59.858 4.971 -7.069 1.00 0.00 79 TYR A C 8
ATOM 10574 O O . TYR A 1 79 ? 59.200 5.853 -6.516 1.00 0.00 79 TYR A O 8
ATOM 10592 N N . GLY A 1 80 ? 59.880 4.797 -8.385 1.00 0.00 80 GLY A N 8
ATOM 10593 C CA . GLY A 1 80 ? 59.108 5.658 -9.273 1.00 0.00 80 GLY A CA 8
ATOM 10594 C C . GLY A 1 80 ? 59.334 7.129 -8.941 1.00 0.00 80 GLY A C 8
ATOM 10595 O O . GLY A 1 80 ? 60.460 7.619 -9.003 1.00 0.00 80 GLY A O 8
ATOM 10599 N N . SER A 1 81 ? 58.261 7.833 -8.586 1.00 0.00 81 SER A N 8
ATOM 10600 C CA . SER A 1 81 ? 58.377 9.247 -8.251 1.00 0.00 81 SER A CA 8
ATOM 10601 C C . SER A 1 81 ? 58.569 9.448 -6.748 1.00 0.00 81 SER A C 8
ATOM 10602 O O . SER A 1 81 ? 58.548 10.576 -6.255 1.00 0.00 81 SER A O 8
ATOM 10610 N N . VAL A 1 82 ? 58.743 8.344 -6.028 1.00 0.00 82 VAL A N 8
ATOM 10611 C CA . VAL A 1 82 ? 58.920 8.405 -4.580 1.00 0.00 82 VAL A CA 8
ATOM 10612 C C . VAL A 1 82 ? 60.188 7.675 -4.156 1.00 0.00 82 VAL A C 8
ATOM 10613 O O . VAL A 1 82 ? 60.421 6.533 -4.555 1.00 0.00 82 VAL A O 8
ATOM 10626 N N . SER A 1 83 ? 61.012 8.345 -3.355 1.00 0.00 83 SER A N 8
ATOM 10627 C CA . SER A 1 83 ? 62.263 7.749 -2.893 1.00 0.00 83 SER A CA 8
ATOM 10628 C C . SER A 1 83 ? 62.483 8.027 -1.410 1.00 0.00 83 SER A C 8
ATOM 10629 O O . SER A 1 83 ? 61.994 9.018 -0.871 1.00 0.00 83 SER A O 8
ATOM 10637 N N . GLY A 1 84 ? 63.230 7.139 -0.760 1.00 0.00 84 GLY A N 8
ATOM 10638 C CA . GLY A 1 84 ? 63.527 7.291 0.660 1.00 0.00 84 GLY A CA 8
ATOM 10639 C C . GLY A 1 84 ? 65.033 7.226 0.898 1.00 0.00 84 GLY A C 8
ATOM 10640 O O . GLY A 1 84 ? 65.738 6.455 0.247 1.00 0.00 84 GLY A O 8
ATOM 10644 N N . ASN A 1 85 ? 65.522 8.044 1.827 1.00 0.00 85 ASN A N 8
ATOM 10645 C CA . ASN A 1 85 ? 66.948 8.072 2.129 1.00 0.00 85 ASN A CA 8
ATOM 10646 C C . ASN A 1 85 ? 67.208 7.756 3.598 1.00 0.00 85 ASN A C 8
ATOM 10647 O O . ASN A 1 85 ? 66.487 8.220 4.483 1.00 0.00 85 ASN A O 8
ATOM 10658 N N . THR A 1 86 ? 68.245 6.967 3.848 1.00 0.00 86 THR A N 8
ATOM 10659 C CA . THR A 1 86 ? 68.600 6.592 5.211 1.00 0.00 86 THR A CA 8
ATOM 10660 C C . THR A 1 86 ? 70.113 6.658 5.402 1.00 0.00 86 THR A C 8
ATOM 10661 O O . THR A 1 86 ? 70.862 6.769 4.433 1.00 0.00 86 THR A O 8
ATOM 10672 N N . ILE A 1 87 ? 70.559 6.592 6.654 1.00 0.00 87 ILE A N 8
ATOM 10673 C CA . ILE A 1 87 ? 71.989 6.649 6.946 1.00 0.00 87 ILE A CA 8
ATOM 10674 C C . ILE A 1 87 ? 72.536 5.261 7.279 1.00 0.00 87 ILE A C 8
ATOM 10675 O O . ILE A 1 87 ? 72.051 4.588 8.189 1.00 0.00 87 ILE A O 8
ATOM 10691 N N . LEU A 1 88 ? 73.556 4.847 6.530 1.00 0.00 88 LEU A N 8
ATOM 10692 C CA . LEU A 1 88 ? 74.180 3.543 6.736 1.00 0.00 88 LEU A CA 8
ATOM 10693 C C . LEU A 1 88 ? 75.573 3.733 7.337 1.00 0.00 88 LEU A C 8
ATOM 10694 O O . LEU A 1 88 ? 76.359 4.535 6.836 1.00 0.00 88 LEU A O 8
ATOM 10710 N N . THR A 1 89 ? 75.877 3.011 8.416 1.00 0.00 89 THR A N 8
ATOM 10711 C CA . THR A 1 89 ? 77.191 3.139 9.047 1.00 0.00 89 THR A CA 8
ATOM 10712 C C . THR A 1 89 ? 77.988 1.840 8.974 1.00 0.00 89 THR A C 8
ATOM 10713 O O . THR A 1 89 ? 77.440 0.749 9.144 1.00 0.00 89 THR A O 8
ATOM 10724 N N . VAL A 1 90 ? 79.293 1.971 8.744 1.00 0.00 90 VAL A N 8
ATOM 10725 C CA . VAL A 1 90 ? 80.175 0.812 8.661 1.00 0.00 90 VAL A CA 8
ATOM 10726 C C . VAL A 1 90 ? 80.630 0.402 10.060 1.00 0.00 90 VAL A C 8
ATOM 10727 O O . VAL A 1 90 ? 81.254 1.192 10.772 1.00 0.00 90 VAL A O 8
ATOM 10740 N N . ASN A 1 91 ? 80.333 -0.834 10.452 1.00 0.00 91 ASN A N 8
ATOM 10741 C CA . ASN A 1 91 ? 80.735 -1.314 11.773 1.00 0.00 91 ASN A CA 8
ATOM 10742 C C . ASN A 1 91 ? 81.163 -2.773 11.697 1.00 0.00 91 ASN A C 8
ATOM 10743 O O . ASN A 1 91 ? 80.424 -3.621 11.201 1.00 0.00 91 ASN A O 8
ATOM 10754 N N . LYS A 1 92 ? 82.363 -3.055 12.193 1.00 0.00 92 LYS A N 8
ATOM 10755 C CA . LYS A 1 92 ? 82.885 -4.416 12.181 1.00 0.00 92 LYS A CA 8
ATOM 10756 C C . LYS A 1 92 ? 82.605 -5.117 13.503 1.00 0.00 92 LYS A C 8
ATOM 10757 O O . LYS A 1 92 ? 82.997 -4.638 14.567 1.00 0.00 92 LYS A O 8
ATOM 10776 N N . THR A 1 93 ? 81.926 -6.257 13.429 1.00 0.00 93 THR A N 8
ATOM 10777 C CA . THR A 1 93 ? 81.600 -7.021 14.626 1.00 0.00 93 THR A CA 8
ATOM 10778 C C . THR A 1 93 ? 82.873 -7.489 15.323 1.00 0.00 93 THR A C 8
ATOM 10779 O O . THR A 1 93 ? 83.026 -7.327 16.533 1.00 0.00 93 THR A O 8
ATOM 10790 N N . ASP A 1 94 ? 83.781 -8.074 14.550 1.00 0.00 94 ASP A N 8
ATOM 10791 C CA . ASP A 1 94 ? 85.040 -8.562 15.101 1.00 0.00 94 ASP A CA 8
ATOM 10792 C C . ASP A 1 94 ? 86.145 -7.530 14.904 1.00 0.00 94 ASP A C 8
ATOM 10793 O O . ASP A 1 94 ? 87.049 -7.723 14.092 1.00 0.00 94 ASP A O 8
ATOM 10802 N N . THR A 1 95 ? 86.064 -6.435 15.649 1.00 0.00 95 THR A N 8
ATOM 10803 C CA . THR A 1 95 ? 87.063 -5.379 15.546 1.00 0.00 95 THR A CA 8
ATOM 10804 C C . THR A 1 95 ? 88.470 -5.962 15.617 1.00 0.00 95 THR A C 8
ATOM 10805 O O . THR A 1 95 ? 88.919 -6.246 16.716 1.00 0.00 95 THR A O 8
ATOM 10817 N N . SER A 1 1 ? 47.014 0.090 -7.693 1.00 0.00 1 SER A N 9
ATOM 10818 C CA . SER A 1 1 ? 46.682 0.994 -8.831 1.00 0.00 1 SER A CA 9
ATOM 10819 C C . SER A 1 1 ? 46.197 2.334 -8.287 1.00 0.00 1 SER A C 9
ATOM 10820 O O . SER A 1 1 ? 46.932 3.320 -8.293 1.00 0.00 1 SER A O 9
ATOM 10830 N N . ALA A 1 2 ? 44.952 2.361 -7.821 1.00 0.00 2 ALA A N 9
ATOM 10831 C CA . ALA A 1 2 ? 44.375 3.585 -7.276 1.00 0.00 2 ALA A CA 9
ATOM 10832 C C . ALA A 1 2 ? 45.129 4.027 -6.026 1.00 0.00 2 ALA A C 9
ATOM 10833 O O . ALA A 1 2 ? 45.374 5.216 -5.823 1.00 0.00 2 ALA A O 9
ATOM 10840 N N . ALA A 1 3 ? 45.495 3.060 -5.191 1.00 0.00 3 ALA A N 9
ATOM 10841 C CA . ALA A 1 3 ? 46.220 3.356 -3.961 1.00 0.00 3 ALA A CA 9
ATOM 10842 C C . ALA A 1 3 ? 47.636 3.833 -4.277 1.00 0.0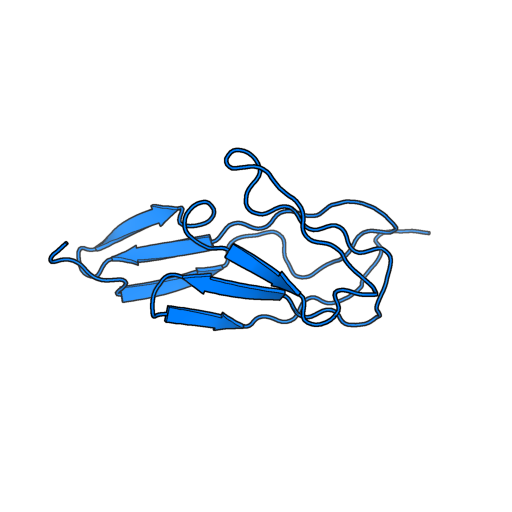0 3 ALA A C 9
ATOM 10843 O O . ALA A 1 3 ? 48.192 3.509 -5.325 1.00 0.00 3 ALA A O 9
ATOM 10850 N N . THR A 1 4 ? 48.209 4.608 -3.361 1.00 0.00 4 THR A N 9
ATOM 10851 C CA . THR A 1 4 ? 49.556 5.131 -3.552 1.00 0.00 4 THR A CA 9
ATOM 10852 C C . THR A 1 4 ? 50.398 4.893 -2.300 1.00 0.00 4 THR A C 9
ATOM 10853 O O . THR A 1 4 ? 49.867 4.598 -1.229 1.00 0.00 4 THR A O 9
ATOM 10864 N N . LEU A 1 5 ? 51.717 5.025 -2.443 1.00 0.00 5 LEU A N 9
ATOM 10865 C CA . LEU A 1 5 ? 52.628 4.829 -1.315 1.00 0.00 5 LEU A CA 9
ATOM 10866 C C . LEU A 1 5 ? 52.397 5.892 -0.247 1.00 0.00 5 LEU A C 9
ATOM 10867 O O . LEU A 1 5 ? 52.780 7.048 -0.421 1.00 0.00 5 LEU A O 9
ATOM 10883 N N . SER A 1 6 ? 51.769 5.497 0.856 1.00 0.00 6 SER A N 9
ATOM 10884 C CA . SER A 1 6 ? 51.492 6.435 1.938 1.00 0.00 6 SER A CA 9
ATOM 10885 C C . SER A 1 6 ? 52.755 6.721 2.744 1.00 0.00 6 SER A C 9
ATOM 10886 O O . SER A 1 6 ? 53.005 7.859 3.137 1.00 0.00 6 SER A O 9
ATOM 10894 N N . SER A 1 7 ? 53.547 5.685 2.990 1.00 0.00 7 SER A N 9
ATOM 10895 C CA . SER A 1 7 ? 54.774 5.850 3.763 1.00 0.00 7 SER A CA 9
ATOM 10896 C C . SER A 1 7 ? 55.815 4.815 3.355 1.00 0.00 7 SER A C 9
ATOM 10897 O O . SER A 1 7 ? 55.497 3.824 2.699 1.00 0.00 7 SER A O 9
ATOM 10905 N N . ILE A 1 8 ? 57.057 5.044 3.769 1.00 0.00 8 ILE A N 9
ATOM 10906 C CA . ILE A 1 8 ? 58.136 4.124 3.455 1.00 0.00 8 ILE A CA 9
ATOM 10907 C C . ILE A 1 8 ? 58.675 3.501 4.736 1.00 0.00 8 ILE A C 9
ATOM 10908 O O . ILE A 1 8 ? 58.937 4.200 5.716 1.00 0.00 8 ILE A O 9
ATOM 10924 N N . SER A 1 9 ? 58.828 2.181 4.731 1.00 0.00 9 SER A N 9
ATOM 10925 C CA . SER A 1 9 ? 59.326 1.472 5.905 1.00 0.00 9 SER A CA 9
ATOM 10926 C C . SER A 1 9 ? 60.573 0.669 5.558 1.00 0.00 9 SER A C 9
ATOM 10927 O O . SER A 1 9 ? 60.718 0.188 4.434 1.00 0.00 9 SER A O 9
ATOM 10935 N N . ILE A 1 10 ? 61.464 0.511 6.530 1.00 0.00 10 ILE A N 9
ATOM 10936 C CA . ILE A 1 10 ? 62.691 -0.246 6.312 1.00 0.00 10 ILE A CA 9
ATOM 10937 C C . ILE A 1 10 ? 62.731 -1.455 7.241 1.00 0.00 10 ILE A C 9
ATOM 10938 O O . ILE A 1 10 ? 62.457 -1.337 8.435 1.00 0.00 10 ILE A O 9
ATOM 10954 N N . SER A 1 11 ? 63.055 -2.623 6.687 1.00 0.00 11 SER A N 9
ATOM 10955 C CA . SER A 1 11 ? 63.105 -3.846 7.483 1.00 0.00 11 SER A CA 9
ATOM 10956 C C . SER A 1 11 ? 64.552 -4.245 7.806 1.00 0.00 11 SER A C 9
ATOM 10957 O O . SER A 1 11 ? 65.495 -3.764 7.175 1.00 0.00 11 SER A O 9
ATOM 10965 N N . PRO A 1 12 ? 64.726 -5.126 8.765 1.00 0.00 12 PRO A N 9
ATOM 10966 C CA . PRO A 1 12 ? 66.061 -5.648 9.190 1.00 0.00 12 PRO A CA 9
ATOM 10967 C C . PRO A 1 12 ? 67.006 -5.808 7.993 1.00 0.00 12 PRO A C 9
ATOM 10968 O O . PRO A 1 12 ? 66.543 -5.837 6.852 1.00 0.00 12 PRO A O 9
ATOM 10979 N N . ILE A 1 13 ? 68.325 -5.916 8.222 1.00 0.00 13 ILE A N 9
ATOM 10980 C CA . ILE A 1 13 ? 68.918 -5.892 9.563 1.00 0.00 13 ILE A CA 9
ATOM 10981 C C . ILE A 1 13 ? 69.346 -4.465 9.921 1.00 0.00 13 ILE A C 9
ATOM 10982 O O . ILE A 1 13 ? 69.461 -3.606 9.046 1.00 0.00 13 ILE A O 9
ATOM 10998 N N . ASN A 1 14 ? 69.588 -4.219 11.208 1.00 0.00 14 ASN A N 9
ATOM 10999 C CA . ASN A 1 14 ? 70.010 -2.891 11.654 1.00 0.00 14 ASN A CA 9
ATOM 11000 C C . ASN A 1 14 ? 71.148 -2.357 10.779 1.00 0.00 14 ASN A C 9
ATOM 11001 O O . ASN A 1 14 ? 71.497 -2.960 9.764 1.00 0.00 14 ASN A O 9
ATOM 11012 N N . THR A 1 15 ? 71.724 -1.228 11.186 1.00 0.00 15 THR A N 9
ATOM 11013 C CA . THR A 1 15 ? 72.810 -0.612 10.428 1.00 0.00 15 THR A CA 9
ATOM 11014 C C . THR A 1 15 ? 74.144 -1.233 10.826 1.00 0.00 15 THR A C 9
ATOM 11015 O O . THR A 1 15 ? 74.770 -0.804 11.796 1.00 0.00 15 THR A O 9
ATOM 11026 N N . ASN A 1 16 ? 74.576 -2.252 10.088 1.00 0.00 16 ASN A N 9
ATOM 11027 C CA . ASN A 1 16 ? 75.840 -2.907 10.399 1.00 0.00 16 ASN A CA 9
ATOM 11028 C C . ASN A 1 16 ? 76.449 -3.567 9.168 1.00 0.00 16 ASN A C 9
ATOM 11029 O O . ASN A 1 16 ? 75.746 -4.142 8.336 1.00 0.00 16 ASN A O 9
ATOM 11040 N N . ILE A 1 17 ? 77.772 -3.482 9.076 1.00 0.00 17 ILE A N 9
ATOM 11041 C CA . ILE A 1 17 ? 78.504 -4.060 7.955 1.00 0.00 17 ILE A CA 9
ATOM 11042 C C . ILE A 1 17 ? 79.739 -4.793 8.469 1.00 0.00 17 ILE A C 9
ATOM 11043 O O . ILE A 1 17 ? 80.469 -4.271 9.312 1.00 0.00 17 ILE A O 9
ATOM 11059 N N . ASN A 1 18 ? 79.971 -5.999 7.968 1.00 0.00 18 ASN A N 9
ATOM 11060 C CA . ASN A 1 18 ? 81.129 -6.777 8.394 1.00 0.00 18 ASN A CA 9
ATOM 11061 C C . ASN A 1 18 ? 82.241 -6.711 7.350 1.00 0.00 18 ASN A C 9
ATOM 11062 O O . ASN A 1 18 ? 81.985 -6.446 6.173 1.00 0.00 18 ASN A O 9
ATOM 11073 N N . THR A 1 19 ? 83.471 -6.957 7.789 1.00 0.00 19 THR A N 9
ATOM 11074 C CA . THR A 1 19 ? 84.625 -6.904 6.896 1.00 0.00 19 THR A CA 9
ATOM 11075 C C . THR A 1 19 ? 84.274 -7.497 5.533 1.00 0.00 19 THR A C 9
ATOM 11076 O O . THR A 1 19 ? 83.891 -8.663 5.431 1.00 0.00 19 THR A O 9
ATOM 11087 N N . THR A 1 20 ? 84.421 -6.689 4.488 1.00 0.00 20 THR A N 9
ATOM 11088 C CA . THR A 1 20 ? 84.144 -7.143 3.131 1.00 0.00 20 THR A CA 9
ATOM 11089 C C . THR A 1 20 ? 83.025 -8.182 3.146 1.00 0.00 20 THR A C 9
ATOM 11090 O O . THR A 1 20 ? 83.248 -9.356 2.846 1.00 0.00 20 THR A O 9
ATOM 11101 N N . VAL A 1 21 ? 81.827 -7.740 3.510 1.00 0.00 21 VAL A N 9
ATOM 11102 C CA . VAL A 1 21 ? 80.675 -8.635 3.570 1.00 0.00 21 VAL A CA 9
ATOM 11103 C C . VAL A 1 21 ? 79.471 -8.037 2.855 1.00 0.00 21 VAL A C 9
ATOM 11104 O O . VAL A 1 21 ? 79.183 -6.846 2.987 1.00 0.00 21 VAL A O 9
ATOM 11117 N N . SER A 1 22 ? 78.768 -8.876 2.102 1.00 0.00 22 SER A N 9
ATOM 11118 C CA . SER A 1 22 ? 77.580 -8.438 1.384 1.00 0.00 22 SER A CA 9
ATOM 11119 C C . SER A 1 22 ? 76.371 -8.441 2.318 1.00 0.00 22 SER A C 9
ATOM 11120 O O . SER A 1 22 ? 76.182 -9.372 3.100 1.00 0.00 22 SER A O 9
ATOM 11128 N N . LYS A 1 23 ? 75.559 -7.392 2.234 1.00 0.00 23 LYS A N 9
ATOM 11129 C CA . LYS A 1 23 ? 74.382 -7.281 3.091 1.00 0.00 23 LYS A CA 9
ATOM 11130 C C . LYS A 1 23 ? 73.162 -6.847 2.286 1.00 0.00 23 LYS A C 9
ATOM 11131 O O . LYS A 1 23 ? 73.228 -5.907 1.496 1.00 0.00 23 LYS A O 9
ATOM 11150 N N . GLN A 1 24 ? 72.050 -7.542 2.496 1.00 0.00 24 GLN A N 9
ATOM 11151 C CA . GLN A 1 24 ? 70.817 -7.223 1.791 1.00 0.00 24 GLN A CA 9
ATOM 11152 C C . GLN A 1 24 ? 69.777 -6.669 2.763 1.00 0.00 24 GLN A C 9
ATOM 11153 O O . GLN A 1 24 ? 69.702 -7.096 3.914 1.00 0.00 24 GLN A O 9
ATOM 11167 N N . PHE A 1 25 ? 68.975 -5.721 2.287 1.00 0.00 25 PHE A N 9
ATOM 11168 C CA . PHE A 1 25 ? 67.936 -5.117 3.119 1.00 0.00 25 PHE A CA 9
ATOM 11169 C C . PHE A 1 25 ? 66.602 -5.159 2.389 1.00 0.00 25 PHE A C 9
ATOM 11170 O O . PHE A 1 25 ? 66.563 -5.196 1.163 1.00 0.00 25 PHE A O 9
ATOM 11187 N N . PHE A 1 26 ? 65.511 -5.165 3.148 1.00 0.00 26 PHE A N 9
ATOM 11188 C CA . PHE A 1 26 ? 64.182 -5.213 2.548 1.00 0.00 26 PHE A CA 9
ATOM 11189 C C . PHE A 1 26 ? 63.430 -3.909 2.786 1.00 0.00 26 PHE A C 9
ATOM 11190 O O . PHE A 1 26 ? 63.476 -3.348 3.879 1.00 0.00 26 PHE A O 9
ATOM 11207 N N . ALA A 1 27 ? 62.729 -3.441 1.757 1.00 0.00 27 ALA A N 9
ATOM 11208 C CA . ALA A 1 27 ? 61.954 -2.213 1.861 1.00 0.00 27 ALA A CA 9
ATOM 11209 C C . ALA A 1 27 ? 60.463 -2.532 1.805 1.00 0.00 27 ALA A C 9
ATOM 11210 O O . ALA A 1 27 ? 59.987 -3.168 0.864 1.00 0.00 27 ALA A O 9
ATOM 11217 N N . VAL A 1 28 ? 59.734 -2.092 2.823 1.00 0.00 28 VAL A N 9
ATOM 11218 C CA . VAL A 1 28 ? 58.298 -2.341 2.884 1.00 0.00 28 VAL A CA 9
ATOM 11219 C C . VAL A 1 28 ? 57.527 -1.036 2.742 1.00 0.00 28 VAL A C 9
ATOM 11220 O O . VAL A 1 28 ? 57.806 -0.060 3.437 1.00 0.00 28 VAL A O 9
ATOM 11233 N N . GLY A 1 29 ? 56.559 -1.026 1.834 1.00 0.00 29 GLY A N 9
ATOM 11234 C CA . GLY A 1 29 ? 55.757 0.169 1.607 1.00 0.00 29 GLY A CA 9
ATOM 11235 C C . GLY A 1 29 ? 54.332 -0.032 2.101 1.00 0.00 29 GLY A C 9
ATOM 11236 O O . GLY A 1 29 ? 53.765 -1.116 1.967 1.00 0.00 29 GLY A O 9
ATOM 11240 N N . THR A 1 30 ? 53.760 1.019 2.676 1.00 0.00 30 THR A N 9
ATOM 11241 C CA . THR A 1 30 ? 52.401 0.948 3.188 1.00 0.00 30 THR A CA 9
ATOM 11242 C C . THR A 1 30 ? 51.461 1.768 2.315 1.00 0.00 30 THR A C 9
ATOM 11243 O O . THR A 1 30 ? 51.652 2.968 2.130 1.00 0.00 30 THR A O 9
ATOM 11254 N N . TYR A 1 31 ? 50.436 1.107 1.792 1.00 0.00 31 TYR A N 9
ATOM 11255 C CA . TYR A 1 31 ? 49.459 1.775 0.947 1.00 0.00 31 TYR A CA 9
ATOM 11256 C C . TYR A 1 31 ? 48.399 2.455 1.807 1.00 0.00 31 TYR A C 9
ATOM 11257 O O . TYR A 1 31 ? 48.048 1.966 2.880 1.00 0.00 31 TYR A O 9
ATOM 11275 N N . SER A 1 32 ? 47.899 3.590 1.333 1.00 0.00 32 SER A N 9
ATOM 11276 C CA . SER A 1 32 ? 46.884 4.332 2.071 1.00 0.00 32 SER A CA 9
ATOM 11277 C C . SER A 1 32 ? 45.722 3.418 2.442 1.00 0.00 32 SER A C 9
ATOM 11278 O O . SER A 1 32 ? 44.898 3.761 3.290 1.00 0.00 32 SER A O 9
ATOM 11286 N N . ASP A 1 33 ? 45.665 2.254 1.806 1.00 0.00 33 ASP A N 9
ATOM 11287 C CA . ASP A 1 33 ? 44.600 1.299 2.084 1.00 0.00 33 ASP A CA 9
ATOM 11288 C C . ASP A 1 33 ? 44.898 0.521 3.364 1.00 0.00 33 ASP A C 9
ATOM 11289 O O . ASP A 1 33 ? 44.083 -0.285 3.814 1.00 0.00 33 ASP A O 9
ATOM 11298 N N . GLY A 1 34 ? 46.068 0.769 3.946 1.00 0.00 34 GLY A N 9
ATOM 11299 C CA . GLY A 1 34 ? 46.460 0.079 5.173 1.00 0.00 34 GLY A CA 9
ATOM 11300 C C . GLY A 1 34 ? 47.151 -1.239 4.851 1.00 0.00 34 GLY A C 9
ATOM 11301 O O . GLY A 1 34 ? 47.511 -1.999 5.750 1.00 0.00 34 GLY A O 9
ATOM 11305 N N . THR A 1 35 ? 47.319 -1.508 3.562 1.00 0.00 35 THR A N 9
ATOM 11306 C CA . THR A 1 35 ? 47.959 -2.742 3.125 1.00 0.00 35 THR A CA 9
ATOM 11307 C C . THR A 1 35 ? 49.474 -2.581 3.096 1.00 0.00 35 THR A C 9
ATOM 11308 O O . THR A 1 35 ? 49.988 -1.474 2.941 1.00 0.00 35 THR A O 9
ATOM 11319 N N . LYS A 1 36 ? 50.181 -3.695 3.250 1.00 0.00 36 LYS A N 9
ATOM 11320 C CA . LYS A 1 36 ? 51.640 -3.673 3.239 1.00 0.00 36 LYS A CA 9
ATOM 11321 C C . LYS A 1 36 ? 52.176 -4.619 2.168 1.00 0.00 36 LYS A C 9
ATOM 11322 O O . LYS A 1 36 ? 51.538 -5.617 1.835 1.00 0.00 36 LYS A O 9
ATOM 11341 N N . ALA A 1 37 ? 53.351 -4.298 1.633 1.00 0.00 37 ALA A N 9
ATOM 11342 C CA . ALA A 1 37 ? 53.955 -5.130 0.598 1.00 0.00 37 ALA A CA 9
ATOM 11343 C C . ALA A 1 37 ? 55.449 -4.844 0.475 1.00 0.00 37 ALA A C 9
ATOM 11344 O O . ALA A 1 37 ? 55.919 -3.765 0.838 1.00 0.00 37 ALA A O 9
ATOM 11351 N N . ASP A 1 38 ? 56.189 -5.819 -0.041 1.00 0.00 38 ASP A N 9
ATOM 11352 C CA . ASP A 1 38 ? 57.629 -5.670 -0.217 1.00 0.00 38 ASP A CA 9
ATOM 11353 C C . ASP A 1 38 ? 57.934 -5.012 -1.559 1.00 0.00 38 ASP A C 9
ATOM 11354 O O . ASP A 1 38 ? 57.521 -5.508 -2.608 1.00 0.00 38 ASP A O 9
ATOM 11363 N N . LEU A 1 39 ? 58.659 -3.901 -1.523 1.00 0.00 39 LEU A N 9
ATOM 11364 C CA . LEU A 1 39 ? 59.004 -3.193 -2.749 1.00 0.00 39 LEU A CA 9
ATOM 11365 C C . LEU A 1 39 ? 60.503 -3.304 -3.019 1.00 0.00 39 LEU A C 9
ATOM 11366 O O . LEU A 1 39 ? 61.065 -2.526 -3.791 1.00 0.00 39 LEU A O 9
ATOM 11382 N N . THR A 1 40 ? 61.145 -4.278 -2.375 1.00 0.00 40 THR A N 9
ATOM 11383 C CA . THR A 1 40 ? 62.580 -4.478 -2.548 1.00 0.00 40 THR A CA 9
ATOM 11384 C C . THR A 1 40 ? 62.887 -4.793 -4.004 1.00 0.00 40 THR A C 9
ATOM 11385 O O . THR A 1 40 ? 63.959 -4.465 -4.513 1.00 0.00 40 THR A O 9
ATOM 11396 N N . SER A 1 41 ? 61.932 -5.430 -4.670 1.00 0.00 41 SER A N 9
ATOM 11397 C CA . SER A 1 41 ? 62.103 -5.795 -6.069 1.00 0.00 41 SER A CA 9
ATOM 11398 C C . SER A 1 41 ? 61.612 -4.666 -6.972 1.00 0.00 41 SER A C 9
ATOM 11399 O O . SER A 1 41 ? 61.808 -4.699 -8.186 1.00 0.00 41 SER A O 9
ATOM 11407 N N . SER A 1 42 ? 60.978 -3.664 -6.367 1.00 0.00 42 SER A N 9
ATOM 11408 C CA . SER A 1 42 ? 60.464 -2.529 -7.126 1.00 0.00 42 SER A CA 9
ATOM 11409 C C . SER A 1 42 ? 61.353 -1.307 -6.928 1.00 0.00 42 SER A C 9
ATOM 11410 O O . SER A 1 42 ? 61.436 -0.440 -7.798 1.00 0.00 42 SER A O 9
ATOM 11418 N N . VAL A 1 43 ? 62.012 -1.244 -5.776 1.00 0.00 43 VAL A N 9
ATOM 11419 C CA . VAL A 1 43 ? 62.887 -0.120 -5.472 1.00 0.00 43 VAL A CA 9
ATOM 11420 C C . VAL A 1 43 ? 64.292 -0.389 -5.994 1.00 0.00 43 VAL A C 9
ATOM 11421 O O . VAL A 1 43 ? 64.724 -1.539 -6.078 1.00 0.00 43 VAL A O 9
ATOM 11434 N N . THR A 1 44 ? 65.000 0.677 -6.342 1.00 0.00 44 THR A N 9
ATOM 11435 C CA . THR A 1 44 ? 66.361 0.543 -6.834 1.00 0.00 44 THR A CA 9
ATOM 11436 C C . THR A 1 44 ? 67.339 1.051 -5.783 1.00 0.00 44 THR A C 9
ATOM 11437 O O . THR A 1 44 ? 67.312 2.227 -5.415 1.00 0.00 44 THR A O 9
ATOM 11448 N N . TRP A 1 45 ? 68.193 0.160 -5.297 1.00 0.00 45 TRP A N 9
ATOM 11449 C CA . TRP A 1 45 ? 69.156 0.532 -4.270 1.00 0.00 45 TRP A CA 9
ATOM 11450 C C . TRP A 1 45 ? 70.426 1.084 -4.912 1.00 0.00 45 TRP A C 9
ATOM 11451 O O . TRP A 1 45 ? 70.925 0.536 -5.895 1.00 0.00 45 TRP A O 9
ATOM 11472 N N . SER A 1 46 ? 70.938 2.169 -4.347 1.00 0.00 46 SER A N 9
ATOM 11473 C CA . SER A 1 46 ? 72.153 2.789 -4.859 1.00 0.00 46 SER A CA 9
ATOM 11474 C C . SER A 1 46 ? 73.018 3.275 -3.701 1.00 0.00 46 SER A C 9
ATOM 11475 O O . SER A 1 46 ? 72.540 3.410 -2.575 1.00 0.00 46 SER A O 9
ATOM 11483 N N . SER A 1 47 ? 74.290 3.533 -3.975 1.00 0.00 47 SER A N 9
ATOM 11484 C CA . SER A 1 47 ? 75.197 3.994 -2.929 1.00 0.00 47 SER A CA 9
ATOM 11485 C C . SER A 1 47 ? 76.105 5.102 -3.447 1.00 0.00 47 SER A C 9
ATOM 11486 O O . SER A 1 47 ? 76.545 5.072 -4.597 1.00 0.00 47 SER A O 9
ATOM 11494 N N . SER A 1 48 ? 76.391 6.071 -2.585 1.00 0.00 48 SER A N 9
ATOM 11495 C CA . SER A 1 48 ? 77.265 7.176 -2.956 1.00 0.00 48 SER A CA 9
ATOM 11496 C C . SER A 1 48 ? 78.690 6.658 -3.126 1.00 0.00 48 SER A C 9
ATOM 11497 O O . SER A 1 48 ? 79.437 7.113 -3.992 1.00 0.00 48 SER A O 9
ATOM 11505 N N . ASN A 1 49 ? 79.049 5.703 -2.276 1.00 0.00 49 ASN A N 9
ATOM 11506 C CA . ASN A 1 49 ? 80.376 5.107 -2.314 1.00 0.00 49 ASN A CA 9
ATOM 11507 C C . ASN A 1 49 ? 80.497 4.165 -3.501 1.00 0.00 49 ASN A C 9
ATOM 11508 O O . ASN A 1 49 ? 80.585 2.946 -3.335 1.00 0.00 49 ASN A O 9
ATOM 11519 N N . GLN A 1 50 ? 80.512 4.734 -4.702 1.00 0.00 50 GLN A N 9
ATOM 11520 C CA . GLN A 1 50 ? 80.619 3.918 -5.899 1.00 0.00 50 GLN A CA 9
ATOM 11521 C C . GLN A 1 50 ? 82.041 3.386 -6.007 1.00 0.00 50 GLN A C 9
ATOM 11522 O O . GLN A 1 50 ? 82.260 2.209 -6.294 1.00 0.00 50 GLN A O 9
ATOM 11536 N N . SER A 1 51 ? 83.002 4.270 -5.754 1.00 0.00 51 SER A N 9
ATOM 11537 C CA . SER A 1 51 ? 84.411 3.905 -5.835 1.00 0.00 51 SER A CA 9
ATOM 11538 C C . SER A 1 51 ? 84.790 2.962 -4.693 1.00 0.00 51 SER A C 9
ATOM 11539 O O . SER A 1 51 ? 85.647 2.092 -4.852 1.00 0.00 51 SER A O 9
ATOM 11547 N N . GLN A 1 52 ? 84.161 3.159 -3.535 1.00 0.00 52 GLN A N 9
ATOM 11548 C CA . GLN A 1 52 ? 84.469 2.349 -2.357 1.00 0.00 52 GLN A CA 9
ATOM 11549 C C . GLN A 1 52 ? 83.373 1.318 -2.095 1.00 0.00 52 GLN A C 9
ATOM 11550 O O . GLN A 1 52 ? 83.394 0.622 -1.078 1.00 0.00 52 GLN A O 9
ATOM 11564 N N . ALA A 1 53 ? 82.420 1.222 -3.016 1.00 0.00 53 ALA A N 9
ATOM 11565 C CA . ALA A 1 53 ? 81.329 0.262 -2.877 1.00 0.00 53 ALA A CA 9
ATOM 11566 C C . ALA A 1 53 ? 80.602 0.095 -4.209 1.00 0.00 53 ALA A C 9
ATOM 11567 O O . ALA A 1 53 ? 80.489 1.043 -4.987 1.00 0.00 53 ALA A O 9
ATOM 11574 N N . LYS A 1 54 ? 80.113 -1.111 -4.470 1.00 0.00 54 LYS A N 9
ATOM 11575 C CA . LYS A 1 54 ? 79.398 -1.371 -5.713 1.00 0.00 54 LYS A CA 9
ATOM 11576 C C . LYS A 1 54 ? 78.087 -2.102 -5.440 1.00 0.00 54 LYS A C 9
ATOM 11577 O O . LYS A 1 54 ? 77.996 -2.915 -4.520 1.00 0.00 54 LYS A O 9
ATOM 11596 N N . VAL A 1 55 ? 77.078 -1.816 -6.258 1.00 0.00 55 VAL A N 9
ATOM 11597 C CA . VAL A 1 55 ? 75.773 -2.455 -6.110 1.00 0.00 55 VAL A CA 9
ATOM 11598 C C . VAL A 1 55 ? 75.395 -3.170 -7.400 1.00 0.00 55 VAL A C 9
ATOM 11599 O O . VAL A 1 55 ? 75.190 -2.537 -8.436 1.00 0.00 55 VAL A O 9
ATOM 11612 N N . SER A 1 56 ? 75.316 -4.492 -7.334 1.00 0.00 56 SER A N 9
ATOM 11613 C CA . SER A 1 56 ? 74.955 -5.279 -8.502 1.00 0.00 56 SER A CA 9
ATOM 11614 C C . SER A 1 56 ? 74.044 -6.433 -8.116 1.00 0.00 56 SER A C 9
ATOM 11615 O O . SER A 1 56 ? 74.468 -7.374 -7.445 1.00 0.00 56 SER A O 9
ATOM 11623 N N . ASN A 1 57 ? 72.790 -6.361 -8.544 1.00 0.00 57 ASN A N 9
ATOM 11624 C CA . ASN A 1 57 ? 71.832 -7.406 -8.224 1.00 0.00 57 ASN A CA 9
ATOM 11625 C C . ASN A 1 57 ? 70.732 -7.466 -9.274 1.00 0.00 57 ASN A C 9
ATOM 11626 O O . ASN A 1 57 ? 70.137 -6.446 -9.626 1.00 0.00 57 ASN A O 9
ATOM 11637 N N . ALA A 1 58 ? 70.454 -8.670 -9.755 1.00 0.00 58 ALA A N 9
ATOM 11638 C CA . ALA A 1 58 ? 69.398 -8.861 -10.739 1.00 0.00 58 ALA A CA 9
ATOM 11639 C C . ALA A 1 58 ? 68.048 -8.600 -10.083 1.00 0.00 58 ALA A C 9
ATOM 11640 O O . ALA A 1 58 ? 67.978 -8.202 -8.916 1.00 0.00 58 ALA A O 9
ATOM 11647 N N . SER A 1 59 ? 66.985 -8.797 -10.849 1.00 0.00 59 SER A N 9
ATOM 11648 C CA . SER A 1 59 ? 65.636 -8.555 -10.350 1.00 0.00 59 SER A CA 9
ATOM 11649 C C . SER A 1 59 ? 65.351 -9.363 -9.088 1.00 0.00 59 SER A C 9
ATOM 11650 O O . SER A 1 59 ? 64.737 -8.859 -8.148 1.00 0.00 59 SER A O 9
ATOM 11658 N N . GLU A 1 60 ? 65.784 -10.616 -9.075 1.00 0.00 60 GLU A N 9
ATOM 11659 C CA . GLU A 1 60 ? 65.543 -11.479 -7.922 1.00 0.00 60 GLU A CA 9
ATOM 11660 C C . GLU A 1 60 ? 66.448 -11.112 -6.749 1.00 0.00 60 GLU A C 9
ATOM 11661 O O . GLU A 1 60 ? 66.066 -11.276 -5.591 1.00 0.00 60 GLU A O 9
ATOM 11673 N N . THR A 1 61 ? 67.647 -10.624 -7.046 1.00 0.00 61 THR A N 9
ATOM 11674 C CA . THR A 1 61 ? 68.592 -10.267 -5.990 1.00 0.00 61 THR A CA 9
ATOM 11675 C C . THR A 1 61 ? 68.508 -8.780 -5.651 1.00 0.00 61 THR A C 9
ATOM 11676 O O . THR A 1 61 ? 69.264 -8.283 -4.815 1.00 0.00 61 THR A O 9
ATOM 11687 N N . LYS A 1 62 ? 67.589 -8.078 -6.304 1.00 0.00 62 LYS A N 9
ATOM 11688 C CA . LYS A 1 62 ? 67.422 -6.649 -6.063 1.00 0.00 62 LYS A CA 9
ATOM 11689 C C . LYS A 1 62 ? 67.526 -6.334 -4.575 1.00 0.00 62 LYS A C 9
ATOM 11690 O O . LYS A 1 62 ? 66.701 -6.781 -3.778 1.00 0.00 62 LYS A O 9
ATOM 11709 N N . GLY A 1 63 ? 68.545 -5.561 -4.209 1.00 0.00 63 GLY A N 9
ATOM 11710 C CA . GLY A 1 63 ? 68.743 -5.177 -2.816 1.00 0.00 63 GLY A CA 9
ATOM 11711 C C . GLY A 1 63 ? 70.021 -5.788 -2.242 1.00 0.00 63 GLY A C 9
ATOM 11712 O O . GLY A 1 63 ? 70.085 -6.113 -1.058 1.00 0.00 63 GLY A O 9
ATOM 11716 N N . LEU A 1 64 ? 71.041 -5.928 -3.087 1.00 0.00 64 LEU A N 9
ATOM 11717 C CA . LEU A 1 64 ? 72.319 -6.487 -2.646 1.00 0.00 64 LEU A CA 9
ATOM 11718 C C . LEU A 1 64 ? 73.440 -5.467 -2.821 1.00 0.00 64 LEU A C 9
ATOM 11719 O O . LEU A 1 64 ? 73.716 -5.020 -3.933 1.00 0.00 64 LEU A O 9
ATOM 11735 N N . VAL A 1 65 ? 74.076 -5.095 -1.712 1.00 0.00 65 VAL A N 9
ATOM 11736 C CA . VAL A 1 65 ? 75.168 -4.129 -1.763 1.00 0.00 65 VAL A CA 9
ATOM 11737 C C . VAL A 1 65 ? 76.401 -4.668 -1.045 1.00 0.00 65 VAL A C 9
ATOM 11738 O O . VAL A 1 65 ? 76.306 -5.213 0.055 1.00 0.00 65 VAL A O 9
ATOM 11751 N N . THR A 1 66 ? 77.561 -4.493 -1.669 1.00 0.00 66 THR A N 9
ATOM 11752 C CA . THR A 1 66 ? 78.813 -4.951 -1.078 1.00 0.00 66 THR A CA 9
ATOM 11753 C C . THR A 1 66 ? 79.668 -3.747 -0.700 1.00 0.00 66 THR A C 9
ATOM 11754 O O . THR A 1 66 ? 79.882 -2.847 -1.512 1.00 0.00 66 THR A O 9
ATOM 11765 N N . GLY A 1 67 ? 80.138 -3.728 0.544 1.00 0.00 67 GLY A N 9
ATOM 11766 C CA . GLY A 1 67 ? 80.956 -2.619 1.023 1.00 0.00 67 GLY A CA 9
ATOM 11767 C C . GLY A 1 67 ? 82.422 -3.017 1.155 1.00 0.00 67 GLY A C 9
ATOM 11768 O O . GLY A 1 67 ? 82.741 -4.080 1.690 1.00 0.00 67 GLY A O 9
ATOM 11772 N N . ILE A 1 68 ? 83.311 -2.150 0.673 1.00 0.00 68 ILE A N 9
ATOM 11773 C CA . ILE A 1 68 ? 84.741 -2.417 0.750 1.00 0.00 68 ILE A CA 9
ATOM 11774 C C . ILE A 1 68 ? 85.352 -1.694 1.948 1.00 0.00 68 ILE A C 9
ATOM 11775 O O . ILE A 1 68 ? 85.803 -2.330 2.901 1.00 0.00 68 ILE A O 9
ATOM 11791 N N . ALA A 1 69 ? 85.354 -0.364 1.899 1.00 0.00 69 ALA A N 9
ATOM 11792 C CA . ALA A 1 69 ? 85.907 0.432 2.989 1.00 0.00 69 ALA A CA 9
ATOM 11793 C C . ALA A 1 69 ? 85.107 1.717 3.176 1.00 0.00 69 ALA A C 9
ATOM 11794 O O . ALA A 1 69 ? 84.670 2.334 2.204 1.00 0.00 69 ALA A O 9
ATOM 11801 N N . SER A 1 70 ? 84.923 2.121 4.432 1.00 0.00 70 SER A N 9
ATOM 11802 C CA . SER A 1 70 ? 84.176 3.336 4.730 1.00 0.00 70 SER A CA 9
ATOM 11803 C C . SER A 1 70 ? 83.756 3.365 6.193 1.00 0.00 70 SER A C 9
ATOM 11804 O O . SER A 1 70 ? 83.981 2.408 6.935 1.00 0.00 70 SER A O 9
ATOM 11812 N N . GLY A 1 71 ? 83.146 4.473 6.600 1.00 0.00 71 GLY A N 9
ATOM 11813 C CA . GLY A 1 71 ? 82.696 4.623 7.978 1.00 0.00 71 GLY A CA 9
ATOM 11814 C C . GLY A 1 71 ? 81.177 4.585 8.061 1.00 0.00 71 GLY A C 9
ATOM 11815 O O . GLY A 1 71 ? 80.611 3.867 8.888 1.00 0.00 71 GLY A O 9
ATOM 11819 N N . ASN A 1 72 ? 80.517 5.365 7.207 1.00 0.00 72 ASN A N 9
ATOM 11820 C CA . ASN A 1 72 ? 79.061 5.396 7.203 1.00 0.00 72 ASN A CA 9
ATOM 11821 C C . ASN A 1 72 ? 78.488 5.472 5.788 1.00 0.00 72 ASN A C 9
ATOM 11822 O O . ASN A 1 72 ? 78.087 6.540 5.329 1.00 0.00 72 ASN A O 9
ATOM 11833 N N . PRO A 1 73 ? 78.403 4.359 5.110 1.00 0.00 73 PRO A N 9
ATOM 11834 C CA . PRO A 1 73 ? 77.845 4.305 3.727 1.00 0.00 73 PRO A CA 9
ATOM 11835 C C . PRO A 1 73 ? 76.374 4.696 3.737 1.00 0.00 73 PRO A C 9
ATOM 11836 O O . PRO A 1 73 ? 75.655 4.377 4.681 1.00 0.00 73 PRO A O 9
ATOM 11847 N N . THR A 1 74 ? 75.926 5.387 2.697 1.00 0.00 74 THR A N 9
ATOM 11848 C CA . THR A 1 74 ? 74.529 5.794 2.627 1.00 0.00 74 THR A CA 9
ATOM 11849 C C . THR A 1 74 ? 73.835 5.175 1.417 1.00 0.00 74 THR A C 9
ATOM 11850 O O . THR A 1 74 ? 74.245 5.386 0.275 1.00 0.00 74 THR A O 9
ATOM 11861 N N . ILE A 1 75 ? 72.777 4.414 1.682 1.00 0.00 75 ILE A N 9
ATOM 11862 C CA . ILE A 1 75 ? 72.026 3.766 0.614 1.00 0.00 75 ILE A CA 9
ATOM 11863 C C . ILE A 1 75 ? 70.728 4.510 0.333 1.00 0.00 75 ILE A C 9
ATOM 11864 O O . ILE A 1 75 ? 69.954 4.803 1.246 1.00 0.00 75 ILE A O 9
ATOM 11880 N N . ILE A 1 76 ? 70.493 4.805 -0.939 1.00 0.00 76 ILE A N 9
ATOM 11881 C CA . ILE A 1 76 ? 69.286 5.513 -1.330 1.00 0.00 76 ILE A CA 9
ATOM 11882 C C . ILE A 1 76 ? 68.362 4.585 -2.111 1.00 0.00 76 ILE A C 9
ATOM 11883 O O . ILE A 1 76 ? 68.779 3.959 -3.086 1.00 0.00 76 ILE A O 9
ATOM 11899 N N . ALA A 1 77 ? 67.108 4.508 -1.689 1.00 0.00 77 ALA A N 9
ATOM 11900 C CA . ALA A 1 77 ? 66.139 3.670 -2.379 1.00 0.00 77 ALA A CA 9
ATOM 11901 C C . ALA A 1 77 ? 65.161 4.545 -3.144 1.00 0.00 77 ALA A C 9
ATOM 11902 O O . ALA A 1 77 ? 64.625 5.510 -2.599 1.00 0.00 77 ALA A O 9
ATOM 11909 N N . THR A 1 78 ? 64.941 4.220 -4.409 1.00 0.00 78 THR A N 9
ATOM 11910 C CA . THR A 1 78 ? 64.041 5.015 -5.229 1.00 0.00 78 THR A CA 9
ATOM 11911 C C . THR A 1 78 ? 62.829 4.192 -5.649 1.00 0.00 78 THR A C 9
ATOM 11912 O O . THR A 1 78 ? 62.966 3.053 -6.096 1.00 0.00 78 THR A O 9
ATOM 11923 N N . TYR A 1 79 ? 61.647 4.782 -5.517 1.00 0.00 79 TYR A N 9
ATOM 11924 C CA . TYR A 1 79 ? 60.423 4.094 -5.902 1.00 0.00 79 TYR A CA 9
ATOM 11925 C C . TYR A 1 79 ? 59.516 5.049 -6.665 1.00 0.00 79 TYR A C 9
ATOM 11926 O O . TYR A 1 79 ? 58.749 5.805 -6.069 1.00 0.00 79 TYR A O 9
ATOM 11944 N N . GLY A 1 80 ? 59.622 5.014 -7.988 1.00 0.00 80 GLY A N 9
ATOM 11945 C CA . GLY A 1 80 ? 58.816 5.886 -8.831 1.00 0.00 80 GLY A CA 9
ATOM 11946 C C . GLY A 1 80 ? 59.102 7.355 -8.533 1.00 0.00 80 GLY A C 9
ATOM 11947 O O . GLY A 1 80 ? 60.246 7.799 -8.618 1.00 0.00 80 GLY A O 9
ATOM 11951 N N . SER A 1 81 ? 58.062 8.107 -8.182 1.00 0.00 81 SER A N 9
ATOM 11952 C CA . SER A 1 81 ? 58.239 9.522 -7.871 1.00 0.00 81 SER A CA 9
ATOM 11953 C C . SER A 1 81 ? 58.532 9.732 -6.388 1.00 0.00 81 SER A C 9
ATOM 11954 O O . SER A 1 81 ? 58.576 10.866 -5.908 1.00 0.00 81 SER A O 9
ATOM 11962 N N . VAL A 1 82 ? 58.717 8.631 -5.665 1.00 0.00 82 VAL A N 9
ATOM 11963 C CA . VAL A 1 82 ? 58.991 8.702 -4.233 1.00 0.00 82 VAL A CA 9
ATOM 11964 C C . VAL A 1 82 ? 60.260 7.937 -3.884 1.00 0.00 82 VAL A C 9
ATOM 11965 O O . VAL A 1 82 ? 60.476 6.823 -4.363 1.00 0.00 82 VAL A O 9
ATOM 11978 N N . SER A 1 83 ? 61.105 8.544 -3.053 1.00 0.00 83 SER A N 9
ATOM 11979 C CA . SER A 1 83 ? 62.359 7.911 -2.660 1.00 0.00 83 SER A CA 9
ATOM 11980 C C . SER A 1 83 ? 62.650 8.150 -1.181 1.00 0.00 83 SER A C 9
ATOM 11981 O O . SER A 1 83 ? 62.157 9.106 -0.585 1.00 0.00 83 SER A O 9
ATOM 11989 N N . GLY A 1 84 ? 63.460 7.270 -0.600 1.00 0.00 84 GLY A N 9
ATOM 11990 C CA . GLY A 1 84 ? 63.827 7.388 0.806 1.00 0.00 84 GLY A CA 9
ATOM 11991 C C . GLY A 1 84 ? 65.323 7.143 0.988 1.00 0.00 84 GLY A C 9
ATOM 11992 O O . GLY A 1 84 ? 65.913 6.317 0.294 1.00 0.00 84 GLY A O 9
ATOM 11996 N N . ASN A 1 85 ? 65.932 7.875 1.918 1.00 0.00 85 ASN A N 9
ATOM 11997 C CA . ASN A 1 85 ? 67.362 7.729 2.169 1.00 0.00 85 ASN A CA 9
ATOM 11998 C C . ASN A 1 85 ? 67.621 7.099 3.533 1.00 0.00 85 ASN A C 9
ATOM 11999 O O . ASN A 1 85 ? 66.950 7.415 4.516 1.00 0.00 85 ASN A O 9
ATOM 12010 N N . THR A 1 86 ? 68.604 6.208 3.584 1.00 0.00 86 THR A N 9
ATOM 12011 C CA . THR A 1 86 ? 68.954 5.537 4.831 1.00 0.00 86 THR A CA 9
ATOM 12012 C C . THR A 1 86 ? 70.470 5.503 5.006 1.00 0.00 86 THR A C 9
ATOM 12013 O O . THR A 1 86 ? 71.209 5.316 4.040 1.00 0.00 86 THR A O 9
ATOM 12024 N N . ILE A 1 87 ? 70.931 5.685 6.241 1.00 0.00 87 ILE A N 9
ATOM 12025 C CA . ILE A 1 87 ? 72.366 5.680 6.516 1.00 0.00 87 ILE A CA 9
ATOM 12026 C C . ILE A 1 87 ? 72.777 4.414 7.264 1.00 0.00 87 ILE A C 9
ATOM 12027 O O . ILE A 1 87 ? 72.185 4.055 8.281 1.00 0.00 87 ILE A O 9
ATOM 12043 N N . LEU A 1 88 ? 73.803 3.743 6.744 1.00 0.00 88 LEU A N 9
ATOM 12044 C CA . LEU A 1 88 ? 74.308 2.516 7.354 1.00 0.00 88 LEU A CA 9
ATOM 12045 C C . LEU A 1 88 ? 75.637 2.802 8.052 1.00 0.00 88 LEU A C 9
ATOM 12046 O O . LEU A 1 88 ? 76.397 3.663 7.609 1.00 0.00 88 LEU A O 9
ATOM 12062 N N . THR A 1 89 ? 75.918 2.095 9.146 1.00 0.00 89 THR A N 9
ATOM 12063 C CA . THR A 1 89 ? 77.171 2.319 9.871 1.00 0.00 89 THR A CA 9
ATOM 12064 C C . THR A 1 89 ? 78.116 1.123 9.763 1.00 0.00 89 THR A C 9
ATOM 12065 O O . THR A 1 89 ? 77.695 -0.030 9.877 1.00 0.00 89 THR A O 9
ATOM 12076 N N . VAL A 1 90 ? 79.399 1.415 9.562 1.00 0.00 90 VAL A N 9
ATOM 12077 C CA . VAL A 1 90 ? 80.412 0.372 9.452 1.00 0.00 90 VAL A CA 9
ATOM 12078 C C . VAL A 1 90 ? 80.863 -0.064 10.845 1.00 0.00 90 VAL A C 9
ATOM 12079 O O . VAL A 1 90 ? 81.628 0.643 11.505 1.00 0.00 90 VAL A O 9
ATOM 12092 N N . ASN A 1 91 ? 80.406 -1.232 11.290 1.00 0.00 91 ASN A N 9
ATOM 12093 C CA . ASN A 1 91 ? 80.793 -1.730 12.606 1.00 0.00 91 ASN A CA 9
ATOM 12094 C C . ASN A 1 91 ? 81.143 -3.209 12.532 1.00 0.00 91 ASN A C 9
ATOM 12095 O O . ASN A 1 91 ? 80.394 -4.007 11.974 1.00 0.00 91 ASN A O 9
ATOM 12106 N N . LYS A 1 92 ? 82.293 -3.566 13.095 1.00 0.00 92 LYS A N 9
ATOM 12107 C CA . LYS A 1 92 ? 82.742 -4.952 13.084 1.00 0.00 92 LYS A CA 9
ATOM 12108 C C . LYS A 1 92 ? 82.337 -5.665 14.369 1.00 0.00 92 LYS A C 9
ATOM 12109 O O . LYS A 1 92 ? 82.158 -5.035 15.412 1.00 0.00 92 LYS A O 9
ATOM 12128 N N . THR A 1 93 ? 82.193 -6.982 14.284 1.00 0.00 93 THR A N 9
ATOM 12129 C CA . THR A 1 93 ? 81.816 -7.775 15.446 1.00 0.00 93 THR A CA 9
ATOM 12130 C C . THR A 1 93 ? 83.027 -8.030 16.337 1.00 0.00 93 THR A C 9
ATOM 12131 O O . THR A 1 93 ? 83.142 -9.086 16.957 1.00 0.00 93 THR A O 9
ATOM 12142 N N . ASP A 1 94 ? 83.924 -7.055 16.394 1.00 0.00 94 ASP A N 9
ATOM 12143 C CA . ASP A 1 94 ? 85.125 -7.181 17.210 1.00 0.00 94 ASP A CA 9
ATOM 12144 C C . ASP A 1 94 ? 84.788 -7.011 18.687 1.00 0.00 94 ASP A C 9
ATOM 12145 O O . ASP A 1 94 ? 84.254 -5.980 19.097 1.00 0.00 94 ASP A O 9
ATOM 12154 N N . THR A 1 95 ? 85.100 -8.028 19.481 1.00 0.00 95 THR A N 9
ATOM 12155 C CA . THR A 1 95 ? 84.825 -7.978 20.912 1.00 0.00 95 THR A CA 9
ATOM 12156 C C . THR A 1 95 ? 85.985 -7.327 21.659 1.00 0.00 95 THR A C 9
ATOM 12157 O O . THR A 1 95 ? 85.720 -6.557 22.567 1.00 0.00 95 THR A O 9
ATOM 12169 N N . SER A 1 1 ? 48.963 2.216 -10.438 1.00 0.00 1 SER A N 10
ATOM 12170 C CA . SER A 1 1 ? 47.682 2.578 -11.110 1.00 0.00 1 SER A CA 10
ATOM 12171 C C . SER A 1 1 ? 46.533 2.436 -10.118 1.00 0.00 1 SER A C 10
ATOM 12172 O O . SER A 1 1 ? 45.405 2.842 -10.399 1.00 0.00 1 SER A O 10
ATOM 12182 N N . ALA A 1 2 ? 46.828 1.856 -8.958 1.00 0.00 2 ALA A N 10
ATOM 12183 C CA . ALA A 1 2 ? 45.811 1.664 -7.930 1.00 0.00 2 ALA A CA 10
ATOM 12184 C C . ALA A 1 2 ? 46.346 2.073 -6.562 1.00 0.00 2 ALA A C 10
ATOM 12185 O O . ALA A 1 2 ? 47.539 1.952 -6.288 1.00 0.00 2 ALA A O 10
ATOM 12192 N N . ALA A 1 3 ? 45.451 2.557 -5.706 1.00 0.00 3 ALA A N 10
ATOM 12193 C CA . ALA A 1 3 ? 45.843 2.988 -4.369 1.00 0.00 3 ALA A CA 10
ATOM 12194 C C . ALA A 1 3 ? 46.994 3.986 -4.442 1.00 0.00 3 ALA A C 10
ATOM 12195 O O . ALA A 1 3 ? 47.472 4.320 -5.525 1.00 0.00 3 ALA A O 10
ATOM 12202 N N . THR A 1 4 ? 47.432 4.461 -3.280 1.00 0.00 4 THR A N 10
ATOM 12203 C CA . THR A 1 4 ? 48.526 5.423 -3.221 1.00 0.00 4 THR A CA 10
ATOM 12204 C C . THR A 1 4 ? 49.532 5.016 -2.146 1.00 0.00 4 THR A C 10
ATOM 12205 O O . THR A 1 4 ? 49.224 4.210 -1.267 1.00 0.00 4 THR A O 10
ATOM 12216 N N . LEU A 1 5 ? 50.737 5.579 -2.223 1.00 0.00 5 LEU A N 10
ATOM 12217 C CA . LEU A 1 5 ? 51.785 5.271 -1.252 1.00 0.00 5 LEU A CA 10
ATOM 12218 C C . LEU A 1 5 ? 51.691 6.201 -0.047 1.00 0.00 5 LEU A C 10
ATOM 12219 O O . LEU A 1 5 ? 51.980 7.392 -0.150 1.00 0.00 5 LEU A O 10
ATOM 12235 N N . SER A 1 6 ? 51.283 5.652 1.094 1.00 0.00 6 SER A N 10
ATOM 12236 C CA . SER A 1 6 ? 51.149 6.455 2.305 1.00 0.00 6 SER A CA 10
ATOM 12237 C C . SER A 1 6 ? 52.516 6.739 2.920 1.00 0.00 6 SER A C 10
ATOM 12238 O O . SER A 1 6 ? 52.859 7.892 3.179 1.00 0.00 6 SER A O 10
ATOM 12246 N N . SER A 1 7 ? 53.291 5.687 3.153 1.00 0.00 7 SER A N 10
ATOM 12247 C CA . SER A 1 7 ? 54.612 5.851 3.751 1.00 0.00 7 SER A CA 10
ATOM 12248 C C . SER A 1 7 ? 55.516 4.674 3.404 1.00 0.00 7 SER A C 10
ATOM 12249 O O . SER A 1 7 ? 55.055 3.657 2.885 1.00 0.00 7 SER A O 10
ATOM 12257 N N . ILE A 1 8 ? 56.799 4.813 3.715 1.00 0.00 8 ILE A N 10
ATOM 12258 C CA . ILE A 1 8 ? 57.758 3.753 3.449 1.00 0.00 8 ILE A CA 10
ATOM 12259 C C . ILE A 1 8 ? 58.589 3.482 4.697 1.00 0.00 8 ILE A C 10
ATOM 12260 O O . ILE A 1 8 ? 58.894 4.395 5.462 1.00 0.00 8 ILE A O 10
ATOM 12276 N N . SER A 1 9 ? 58.943 2.218 4.904 1.00 0.00 9 SER A N 10
ATOM 12277 C CA . SER A 1 9 ? 59.730 1.835 6.070 1.00 0.00 9 SER A CA 10
ATOM 12278 C C . SER A 1 9 ? 60.840 0.870 5.676 1.00 0.00 9 SER A C 10
ATOM 12279 O O . SER A 1 9 ? 60.687 0.080 4.744 1.00 0.00 9 SER A O 10
ATOM 12287 N N . ILE A 1 10 ? 61.955 0.924 6.397 1.00 0.00 10 ILE A N 10
ATOM 12288 C CA . ILE A 1 10 ? 63.077 0.036 6.117 1.00 0.00 10 ILE A CA 10
ATOM 12289 C C . ILE A 1 10 ? 63.009 -1.192 7.020 1.00 0.00 10 ILE A C 10
ATOM 12290 O O . ILE A 1 10 ? 62.632 -1.092 8.186 1.00 0.00 10 ILE A O 10
ATOM 12306 N N . SER A 1 11 ? 63.360 -2.355 6.473 1.00 0.00 11 SER A N 10
ATOM 12307 C CA . SER A 1 11 ? 63.312 -3.594 7.242 1.00 0.00 11 SER A CA 10
ATOM 12308 C C . SER A 1 11 ? 64.705 -3.995 7.747 1.00 0.00 11 SER A C 10
ATOM 12309 O O . SER A 1 11 ? 65.720 -3.480 7.273 1.00 0.00 11 SER A O 10
ATOM 12317 N N . PRO A 1 12 ? 64.758 -4.914 8.682 1.00 0.00 12 PRO A N 10
ATOM 12318 C CA . PRO A 1 12 ? 66.029 -5.428 9.282 1.00 0.00 12 PRO A CA 10
ATOM 12319 C C . PRO A 1 12 ? 67.132 -5.559 8.224 1.00 0.00 12 PRO A C 10
ATOM 12320 O O . PRO A 1 12 ? 66.838 -5.506 7.029 1.00 0.00 12 PRO A O 10
ATOM 12331 N N . ILE A 1 13 ? 68.401 -5.728 8.632 1.00 0.00 13 ILE A N 10
ATOM 12332 C CA . ILE A 1 13 ? 68.794 -5.799 10.043 1.00 0.00 13 ILE A CA 10
ATOM 12333 C C . ILE A 1 13 ? 69.580 -4.543 10.432 1.00 0.00 13 ILE A C 10
ATOM 12334 O O . ILE A 1 13 ? 70.655 -4.284 9.891 1.00 0.00 13 ILE A O 10
ATOM 12350 N N . ASN A 1 14 ? 69.043 -3.770 11.375 1.00 0.00 14 ASN A N 10
ATOM 12351 C CA . ASN A 1 14 ? 69.720 -2.554 11.827 1.00 0.00 14 ASN A CA 10
ATOM 12352 C C . ASN A 1 14 ? 70.614 -1.985 10.723 1.00 0.00 14 ASN A C 10
ATOM 12353 O O . ASN A 1 14 ? 70.189 -1.851 9.575 1.00 0.00 14 ASN A O 10
ATOM 12364 N N . THR A 1 15 ? 71.854 -1.657 11.078 1.00 0.00 15 THR A N 10
ATOM 12365 C CA . THR A 1 15 ? 72.806 -1.115 10.111 1.00 0.00 15 THR A CA 10
ATOM 12366 C C . THR A 1 15 ? 74.203 -1.650 10.393 1.00 0.00 15 THR A C 10
ATOM 12367 O O . THR A 1 15 ? 74.936 -1.091 11.211 1.00 0.00 15 THR A O 10
ATOM 12378 N N . ASN A 1 16 ? 74.572 -2.743 9.731 1.00 0.00 16 ASN A N 10
ATOM 12379 C CA . ASN A 1 16 ? 75.889 -3.328 9.946 1.00 0.00 16 ASN A CA 10
ATOM 12380 C C . ASN A 1 16 ? 76.348 -4.139 8.740 1.00 0.00 16 ASN A C 10
ATOM 12381 O O . ASN A 1 16 ? 75.589 -4.927 8.174 1.00 0.00 16 ASN A O 10
ATOM 12392 N N . ILE A 1 17 ? 77.607 -3.937 8.365 1.00 0.00 17 ILE A N 10
ATOM 12393 C CA . ILE A 1 17 ? 78.196 -4.644 7.236 1.00 0.00 17 ILE A CA 10
ATOM 12394 C C . ILE A 1 17 ? 79.715 -4.683 7.386 1.00 0.00 17 ILE A C 10
ATOM 12395 O O . ILE A 1 17 ? 80.320 -3.710 7.831 1.00 0.00 17 ILE A O 10
ATOM 12411 N N . ASN A 1 18 ? 80.325 -5.803 7.020 1.00 0.00 18 ASN A N 10
ATOM 12412 C CA . ASN A 1 18 ? 81.773 -5.937 7.131 1.00 0.00 18 ASN A CA 10
ATOM 12413 C C . ASN A 1 18 ? 82.427 -5.896 5.752 1.00 0.00 18 ASN A C 10
ATOM 12414 O O . ASN A 1 18 ? 81.755 -6.049 4.730 1.00 0.00 18 ASN A O 10
ATOM 12425 N N . THR A 1 19 ? 83.742 -5.694 5.736 1.00 0.00 19 THR A N 10
ATOM 12426 C CA . THR A 1 19 ? 84.489 -5.634 4.482 1.00 0.00 19 THR A CA 10
ATOM 12427 C C . THR A 1 19 ? 84.497 -7.000 3.799 1.00 0.00 19 THR A C 10
ATOM 12428 O O . THR A 1 19 ? 84.576 -8.037 4.459 1.00 0.00 19 THR A O 10
ATOM 12439 N N . THR A 1 20 ? 84.426 -6.990 2.472 1.00 0.00 20 THR A N 10
ATOM 12440 C CA . THR A 1 20 ? 84.429 -8.229 1.702 1.00 0.00 20 THR A CA 10
ATOM 12441 C C . THR A 1 20 ? 83.110 -8.969 1.897 1.00 0.00 20 THR A C 10
ATOM 12442 O O . THR A 1 20 ? 82.934 -10.088 1.410 1.00 0.00 20 THR A O 10
ATOM 12453 N N . VAL A 1 21 ? 82.191 -8.342 2.622 1.00 0.00 21 VAL A N 10
ATOM 12454 C CA . VAL A 1 21 ? 80.892 -8.951 2.893 1.00 0.00 21 VAL A CA 10
ATOM 12455 C C . VAL A 1 21 ? 79.754 -8.079 2.378 1.00 0.00 21 VAL A C 10
ATOM 12456 O O . VAL A 1 21 ? 79.744 -6.864 2.583 1.00 0.00 21 VAL A O 10
ATOM 12469 N N . SER A 1 22 ? 78.792 -8.713 1.714 1.00 0.00 22 SER A N 10
ATOM 12470 C CA . SER A 1 22 ? 77.644 -7.998 1.177 1.00 0.00 22 SER A CA 10
ATOM 12471 C C . SER A 1 22 ? 76.415 -8.251 2.046 1.00 0.00 22 SER A C 10
ATOM 12472 O O . SER A 1 22 ? 76.244 -9.339 2.596 1.00 0.00 22 SER A O 10
ATOM 12480 N N . LYS A 1 23 ? 75.562 -7.239 2.170 1.00 0.00 23 LYS A N 10
ATOM 12481 C CA . LYS A 1 23 ? 74.349 -7.371 2.971 1.00 0.00 23 LYS A CA 10
ATOM 12482 C C . LYS A 1 23 ? 73.130 -6.881 2.197 1.00 0.00 23 LYS A C 10
ATOM 12483 O O . LYS A 1 23 ? 73.193 -5.877 1.487 1.00 0.00 23 LYS A O 10
ATOM 12502 N N . GLN A 1 24 ? 72.022 -7.599 2.341 1.00 0.00 24 GLN A N 10
ATOM 12503 C CA . GLN A 1 24 ? 70.794 -7.239 1.646 1.00 0.00 24 GLN A CA 10
ATOM 12504 C C . GLN A 1 24 ? 69.759 -6.710 2.635 1.00 0.00 24 GLN A C 10
ATOM 12505 O O . GLN A 1 24 ? 69.661 -7.193 3.761 1.00 0.00 24 GLN A O 10
ATOM 12519 N N . PHE A 1 25 ? 68.987 -5.718 2.201 1.00 0.00 25 PHE A N 10
ATOM 12520 C CA . PHE A 1 25 ? 67.945 -5.140 3.048 1.00 0.00 25 PHE A CA 10
ATOM 12521 C C . PHE A 1 25 ? 66.625 -5.103 2.292 1.00 0.00 25 PHE A C 10
ATOM 12522 O O . PHE A 1 25 ? 66.612 -5.050 1.065 1.00 0.00 25 PHE A O 10
ATOM 12539 N N . PHE A 1 26 ? 65.519 -5.145 3.026 1.00 0.00 26 PHE A N 10
ATOM 12540 C CA . PHE A 1 26 ? 64.202 -5.133 2.398 1.00 0.00 26 PHE A CA 10
ATOM 12541 C C . PHE A 1 26 ? 63.477 -3.824 2.680 1.00 0.00 26 PHE A C 10
ATOM 12542 O O . PHE A 1 26 ? 63.671 -3.211 3.729 1.00 0.00 26 PHE A O 10
ATOM 12559 N N . ALA A 1 27 ? 62.628 -3.411 1.742 1.00 0.00 27 ALA A N 10
ATOM 12560 C CA . ALA A 1 27 ? 61.863 -2.180 1.898 1.00 0.00 27 ALA A CA 10
ATOM 12561 C C . ALA A 1 27 ? 60.374 -2.504 1.991 1.00 0.00 27 ALA A C 10
ATOM 12562 O O . ALA A 1 27 ? 59.825 -3.209 1.143 1.00 0.00 27 ALA A O 10
ATOM 12569 N N . VAL A 1 28 ? 59.730 -1.988 3.030 1.00 0.00 28 VAL A N 10
ATOM 12570 C CA . VAL A 1 28 ? 58.307 -2.232 3.231 1.00 0.00 28 VAL A CA 10
ATOM 12571 C C . VAL A 1 28 ? 57.515 -0.945 3.046 1.00 0.00 28 VAL A C 10
ATOM 12572 O O . VAL A 1 28 ? 57.831 0.082 3.646 1.00 0.00 28 VAL A O 10
ATOM 12585 N N . GLY A 1 29 ? 56.488 -1.006 2.207 1.00 0.00 29 GLY A N 10
ATOM 12586 C CA . GLY A 1 29 ? 55.660 0.165 1.948 1.00 0.00 29 GLY A CA 10
ATOM 12587 C C . GLY A 1 29 ? 54.212 -0.100 2.331 1.00 0.00 29 GLY A C 10
ATOM 12588 O O . GLY A 1 29 ? 53.732 -1.229 2.236 1.00 0.00 29 GLY A O 10
ATOM 12592 N N . THR A 1 30 ? 53.522 0.947 2.766 1.00 0.00 30 THR A N 10
ATOM 12593 C CA . THR A 1 30 ? 52.130 0.815 3.168 1.00 0.00 30 THR A CA 10
ATOM 12594 C C . THR A 1 30 ? 51.241 1.701 2.305 1.00 0.00 30 THR A C 10
ATOM 12595 O O . THR A 1 30 ? 51.506 2.890 2.136 1.00 0.00 30 THR A O 10
ATOM 12606 N N . TYR A 1 31 ? 50.180 1.110 1.773 1.00 0.00 31 TYR A N 10
ATOM 12607 C CA . TYR A 1 31 ? 49.243 1.848 0.942 1.00 0.00 31 TYR A CA 10
ATOM 12608 C C . TYR A 1 31 ? 48.150 2.466 1.806 1.00 0.00 31 TYR A C 10
ATOM 12609 O O . TYR A 1 31 ? 47.788 1.923 2.849 1.00 0.00 31 TYR A O 10
ATOM 12627 N N . SER A 1 32 ? 47.632 3.607 1.368 1.00 0.00 32 SER A N 10
ATOM 12628 C CA . SER A 1 32 ? 46.590 4.297 2.116 1.00 0.00 32 SER A CA 10
ATOM 12629 C C . SER A 1 32 ? 45.408 3.366 2.365 1.00 0.00 32 SER A C 10
ATOM 12630 O O . SER A 1 32 ? 44.511 3.684 3.146 1.00 0.00 32 SER A O 10
ATOM 12638 N N . ASP A 1 33 ? 45.416 2.218 1.701 1.00 0.00 33 ASP A N 10
ATOM 12639 C CA . ASP A 1 33 ? 44.341 1.249 1.861 1.00 0.00 33 ASP A CA 10
ATOM 12640 C C . ASP A 1 33 ? 44.627 0.320 3.040 1.00 0.00 33 ASP A C 10
ATOM 12641 O O . ASP A 1 33 ? 43.829 -0.563 3.353 1.00 0.00 33 ASP A O 10
ATOM 12650 N N . GLY A 1 34 ? 45.769 0.526 3.692 1.00 0.00 34 GLY A N 10
ATOM 12651 C CA . GLY A 1 34 ? 46.146 -0.302 4.832 1.00 0.00 34 GLY A CA 10
ATOM 12652 C C . GLY A 1 34 ? 46.849 -1.570 4.368 1.00 0.00 34 GLY A C 10
ATOM 12653 O O . GLY A 1 34 ? 47.199 -2.432 5.175 1.00 0.00 34 GLY A O 10
ATOM 12657 N N . THR A 1 35 ? 47.046 -1.680 3.059 1.00 0.00 35 THR A N 10
ATOM 12658 C CA . THR A 1 35 ? 47.702 -2.849 2.490 1.00 0.00 35 THR A CA 10
ATOM 12659 C C . THR A 1 35 ? 49.218 -2.696 2.547 1.00 0.00 35 THR A C 10
ATOM 12660 O O . THR A 1 35 ? 49.747 -1.592 2.425 1.00 0.00 35 THR A O 10
ATOM 12671 N N . LYS A 1 36 ? 49.910 -3.815 2.738 1.00 0.00 36 LYS A N 10
ATOM 12672 C CA . LYS A 1 36 ? 51.365 -3.802 2.810 1.00 0.00 36 LYS A CA 10
ATOM 12673 C C . LYS A 1 36 ? 51.956 -4.755 1.776 1.00 0.00 36 LYS A C 10
ATOM 12674 O O . LYS A 1 36 ? 51.365 -5.790 1.466 1.00 0.00 36 LYS A O 10
ATOM 12693 N N . ALA A 1 37 ? 53.123 -4.402 1.244 1.00 0.00 37 ALA A N 10
ATOM 12694 C CA . ALA A 1 37 ? 53.777 -5.239 0.242 1.00 0.00 37 ALA A CA 10
ATOM 12695 C C . ALA A 1 37 ? 55.269 -4.930 0.167 1.00 0.00 37 ALA A C 10
ATOM 12696 O O . ALA A 1 37 ? 55.708 -3.837 0.531 1.00 0.00 37 ALA A O 10
ATOM 12703 N N . ASP A 1 38 ? 56.041 -5.902 -0.306 1.00 0.00 38 ASP A N 10
ATOM 12704 C CA . ASP A 1 38 ? 57.484 -5.733 -0.432 1.00 0.00 38 ASP A CA 10
ATOM 12705 C C . ASP A 1 38 ? 57.822 -4.990 -1.718 1.00 0.00 38 ASP A C 10
ATOM 12706 O O . ASP A 1 38 ? 57.455 -5.428 -2.810 1.00 0.00 38 ASP A O 10
ATOM 12715 N N . LEU A 1 39 ? 58.523 -3.871 -1.590 1.00 0.00 39 LEU A N 10
ATOM 12716 C CA . LEU A 1 39 ? 58.900 -3.084 -2.758 1.00 0.00 39 LEU A CA 10
ATOM 12717 C C . LEU A 1 39 ? 60.394 -3.231 -3.033 1.00 0.00 39 LEU A C 10
ATOM 12718 O O . LEU A 1 39 ? 60.956 -2.520 -3.868 1.00 0.00 39 LEU A O 10
ATOM 12734 N N . THR A 1 40 ? 61.034 -4.158 -2.323 1.00 0.00 40 THR A N 10
ATOM 12735 C CA . THR A 1 40 ? 62.467 -4.381 -2.489 1.00 0.00 40 THR A CA 10
ATOM 12736 C C . THR A 1 40 ? 62.781 -4.660 -3.952 1.00 0.00 40 THR A C 10
ATOM 12737 O O . THR A 1 40 ? 63.863 -4.338 -4.443 1.00 0.00 40 THR A O 10
ATOM 12748 N N . SER A 1 41 ? 61.820 -5.261 -4.642 1.00 0.00 41 SER A N 10
ATOM 12749 C CA . SER A 1 41 ? 61.995 -5.587 -6.052 1.00 0.00 41 SER A CA 10
ATOM 12750 C C . SER A 1 41 ? 61.527 -4.424 -6.922 1.00 0.00 41 SER A C 10
ATOM 12751 O O . SER A 1 41 ? 61.752 -4.412 -8.133 1.00 0.00 41 SER A O 10
ATOM 12759 N N . SER A 1 42 ? 60.877 -3.446 -6.297 1.00 0.00 42 SER A N 10
ATOM 12760 C CA . SER A 1 42 ? 60.380 -2.283 -7.025 1.00 0.00 42 SER A CA 10
ATOM 12761 C C . SER A 1 42 ? 61.286 -1.080 -6.796 1.00 0.00 42 SER A C 10
ATOM 12762 O O . SER A 1 42 ? 61.360 -0.179 -7.632 1.00 0.00 42 SER A O 10
ATOM 12770 N N . VAL A 1 43 ? 61.971 -1.071 -5.659 1.00 0.00 43 VAL A N 10
ATOM 12771 C CA . VAL A 1 43 ? 62.875 0.025 -5.334 1.00 0.00 43 VAL A CA 10
ATOM 12772 C C . VAL A 1 43 ? 64.291 -0.311 -5.774 1.00 0.00 43 VAL A C 10
ATOM 12773 O O . VAL A 1 43 ? 64.717 -1.466 -5.706 1.00 0.00 43 VAL A O 10
ATOM 12786 N N . THR A 1 44 ? 65.017 0.703 -6.227 1.00 0.00 44 THR A N 10
ATOM 12787 C CA . THR A 1 44 ? 66.389 0.502 -6.666 1.00 0.00 44 THR A CA 10
ATOM 12788 C C . THR A 1 44 ? 67.349 1.048 -5.619 1.00 0.00 44 THR A C 10
ATOM 12789 O O . THR A 1 44 ? 67.279 2.220 -5.250 1.00 0.00 44 THR A O 10
ATOM 12800 N N . TRP A 1 45 ? 68.238 0.189 -5.134 1.00 0.00 45 TRP A N 10
ATOM 12801 C CA . TRP A 1 45 ? 69.188 0.597 -4.110 1.00 0.00 45 TRP A CA 10
ATOM 12802 C C . TRP A 1 45 ? 70.490 1.065 -4.753 1.00 0.00 45 TRP A C 10
ATOM 12803 O O . TRP A 1 45 ? 70.995 0.436 -5.683 1.00 0.00 45 TRP A O 10
ATOM 12824 N N . SER A 1 46 ? 71.023 2.170 -4.250 1.00 0.00 46 SER A N 10
ATOM 12825 C CA . SER A 1 46 ? 72.266 2.720 -4.775 1.00 0.00 46 SER A CA 10
ATOM 12826 C C . SER A 1 46 ? 73.134 3.228 -3.628 1.00 0.00 46 SER A C 10
ATOM 12827 O O . SER A 1 46 ? 72.622 3.740 -2.633 1.00 0.00 46 SER A O 10
ATOM 12835 N N . SER A 1 47 ? 74.446 3.084 -3.766 1.00 0.00 47 SER A N 10
ATOM 12836 C CA . SER A 1 47 ? 75.357 3.529 -2.717 1.00 0.00 47 SER A CA 10
ATOM 12837 C C . SER A 1 47 ? 76.207 4.699 -3.196 1.00 0.00 47 SER A C 10
ATOM 12838 O O . SER A 1 47 ? 76.672 4.717 -4.335 1.00 0.00 47 SER A O 10
ATOM 12846 N N . SER A 1 48 ? 76.418 5.666 -2.309 1.00 0.00 48 SER A N 10
ATOM 12847 C CA . SER A 1 48 ? 77.232 6.829 -2.641 1.00 0.00 48 SER A CA 10
ATOM 12848 C C . SER A 1 48 ? 78.659 6.377 -2.941 1.00 0.00 48 SER A C 10
ATOM 12849 O O . SER A 1 48 ? 79.310 6.880 -3.857 1.00 0.00 48 SER A O 10
ATOM 12857 N N . ASN A 1 49 ? 79.127 5.422 -2.146 1.00 0.00 49 ASN A N 10
ATOM 12858 C CA . ASN A 1 49 ? 80.470 4.885 -2.307 1.00 0.00 49 ASN A CA 10
ATOM 12859 C C . ASN A 1 49 ? 80.549 4.028 -3.559 1.00 0.00 49 ASN A C 10
ATOM 12860 O O . ASN A 1 49 ? 80.672 2.803 -3.479 1.00 0.00 49 ASN A O 10
ATOM 12871 N N . GLN A 1 50 ? 80.487 4.675 -4.718 1.00 0.00 50 GLN A N 10
ATOM 12872 C CA . GLN A 1 50 ? 80.548 3.942 -5.971 1.00 0.00 50 GLN A CA 10
ATOM 12873 C C . GLN A 1 50 ? 81.981 3.485 -6.206 1.00 0.00 50 GLN A C 10
ATOM 12874 O O . GLN A 1 50 ? 82.227 2.362 -6.642 1.00 0.00 50 GLN A O 10
ATOM 12888 N N . SER A 1 51 ? 82.922 4.369 -5.888 1.00 0.00 51 SER A N 10
ATOM 12889 C CA . SER A 1 51 ? 84.337 4.075 -6.075 1.00 0.00 51 SER A CA 10
ATOM 12890 C C . SER A 1 51 ? 84.810 3.033 -5.060 1.00 0.00 51 SER A C 10
ATOM 12891 O O . SER A 1 51 ? 85.697 2.230 -5.347 1.00 0.00 51 SER A O 10
ATOM 12899 N N . GLN A 1 52 ? 84.220 3.066 -3.865 1.00 0.00 52 GLN A N 10
ATOM 12900 C CA . GLN A 1 52 ? 84.609 2.145 -2.800 1.00 0.00 52 GLN A CA 10
ATOM 12901 C C . GLN A 1 52 ? 83.526 1.097 -2.554 1.00 0.00 52 GLN A C 10
ATOM 12902 O O . GLN A 1 52 ? 83.575 0.357 -1.570 1.00 0.00 52 GLN A O 10
ATOM 12916 N N . ALA A 1 53 ? 82.550 1.035 -3.455 1.00 0.00 53 ALA A N 10
ATOM 12917 C CA . ALA A 1 53 ? 81.464 0.068 -3.327 1.00 0.00 53 ALA A CA 10
ATOM 12918 C C . ALA A 1 53 ? 80.675 -0.014 -4.631 1.00 0.00 53 ALA A C 10
ATOM 12919 O O . ALA A 1 53 ? 80.565 0.970 -5.361 1.00 0.00 53 ALA A O 10
ATOM 12926 N N . LYS A 1 54 ? 80.129 -1.190 -4.921 1.00 0.00 54 LYS A N 10
ATOM 12927 C CA . LYS A 1 54 ? 79.352 -1.367 -6.141 1.00 0.00 54 LYS A CA 10
ATOM 12928 C C . LYS A 1 54 ? 78.051 -2.111 -5.849 1.00 0.00 54 LYS A C 10
ATOM 12929 O O . LYS A 1 54 ? 78.001 -2.978 -4.977 1.00 0.00 54 LYS A O 10
ATOM 12948 N N . VAL A 1 55 ? 77.006 -1.775 -6.599 1.00 0.00 55 VAL A N 10
ATOM 12949 C CA . VAL A 1 55 ? 75.708 -2.424 -6.431 1.00 0.00 55 VAL A CA 10
ATOM 12950 C C . VAL A 1 55 ? 75.407 -3.305 -7.634 1.00 0.00 55 VAL A C 10
ATOM 12951 O O . VAL A 1 55 ? 75.229 -2.812 -8.748 1.00 0.00 55 VAL A O 10
ATOM 12964 N N . SER A 1 56 ? 75.366 -4.611 -7.406 1.00 0.00 56 SER A N 10
ATOM 12965 C CA . SER A 1 56 ? 75.082 -5.549 -8.481 1.00 0.00 56 SER A CA 10
ATOM 12966 C C . SER A 1 56 ? 74.168 -6.665 -7.996 1.00 0.00 56 SER A C 10
ATOM 12967 O O . SER A 1 56 ? 74.599 -7.563 -7.273 1.00 0.00 56 SER A O 10
ATOM 12975 N N . ASN A 1 57 ? 72.906 -6.606 -8.401 1.00 0.00 57 ASN A N 10
ATOM 12976 C CA . ASN A 1 57 ? 71.946 -7.619 -7.991 1.00 0.00 57 ASN A CA 10
ATOM 12977 C C . ASN A 1 57 ? 70.845 -7.768 -9.031 1.00 0.00 57 ASN A C 10
ATOM 12978 O O . ASN A 1 57 ? 70.261 -6.780 -9.479 1.00 0.00 57 ASN A O 10
ATOM 12989 N N . ALA A 1 58 ? 70.559 -9.009 -9.399 1.00 0.00 58 ALA A N 10
ATOM 12990 C CA . ALA A 1 58 ? 69.503 -9.284 -10.361 1.00 0.00 58 ALA A CA 10
ATOM 12991 C C . ALA A 1 58 ? 68.153 -8.964 -9.728 1.00 0.00 58 ALA A C 10
ATOM 12992 O O . ALA A 1 58 ? 68.085 -8.463 -8.603 1.00 0.00 58 ALA A O 10
ATOM 12999 N N . SER A 1 59 ? 67.087 -9.230 -10.471 1.00 0.00 59 SER A N 10
ATOM 13000 C CA . SER A 1 59 ? 65.740 -8.943 -9.993 1.00 0.00 59 SER A CA 10
ATOM 13001 C C . SER A 1 59 ? 65.457 -9.636 -8.664 1.00 0.00 59 SER A C 10
ATOM 13002 O O . SER A 1 59 ? 64.862 -9.044 -7.763 1.00 0.00 59 SER A O 10
ATOM 13010 N N . GLU A 1 60 ? 65.868 -10.892 -8.550 1.00 0.00 60 GLU A N 10
ATOM 13011 C CA . GLU A 1 60 ? 65.627 -11.650 -7.326 1.00 0.00 60 GLU A CA 10
ATOM 13012 C C . GLU A 1 60 ? 66.548 -11.198 -6.197 1.00 0.00 60 GLU A C 10
ATOM 13013 O O . GLU A 1 60 ? 66.207 -11.330 -5.021 1.00 0.00 60 GLU A O 10
ATOM 13025 N N . THR A 1 61 ? 67.717 -10.674 -6.549 1.00 0.00 61 THR A N 10
ATOM 13026 C CA . THR A 1 61 ? 68.669 -10.223 -5.537 1.00 0.00 61 THR A CA 10
ATOM 13027 C C . THR A 1 61 ? 68.600 -8.710 -5.344 1.00 0.00 61 THR A C 10
ATOM 13028 O O . THR A 1 61 ? 69.359 -8.140 -4.558 1.00 0.00 61 THR A O 10
ATOM 13039 N N . LYS A 1 62 ? 67.688 -8.065 -6.064 1.00 0.00 62 LYS A N 10
ATOM 13040 C CA . LYS A 1 62 ? 67.540 -6.617 -5.970 1.00 0.00 62 LYS A CA 10
ATOM 13041 C C . LYS A 1 62 ? 67.676 -6.151 -4.525 1.00 0.00 62 LYS A C 10
ATOM 13042 O O . LYS A 1 62 ? 66.850 -6.484 -3.676 1.00 0.00 62 LYS A O 10
ATOM 13061 N N . GLY A 1 63 ? 68.724 -5.377 -4.256 1.00 0.00 63 GLY A N 10
ATOM 13062 C CA . GLY A 1 63 ? 68.955 -4.854 -2.912 1.00 0.00 63 GLY A CA 10
ATOM 13063 C C . GLY A 1 63 ? 70.209 -5.461 -2.283 1.00 0.00 63 GLY A C 10
ATOM 13064 O O . GLY A 1 63 ? 70.230 -5.765 -1.093 1.00 0.00 63 GLY A O 10
ATOM 13068 N N . LEU A 1 64 ? 71.255 -5.627 -3.092 1.00 0.00 64 LEU A N 10
ATOM 13069 C CA . LEU A 1 64 ? 72.515 -6.183 -2.596 1.00 0.00 64 LEU A CA 10
ATOM 13070 C C . LEU A 1 64 ? 73.652 -5.183 -2.778 1.00 0.00 64 LEU A C 10
ATOM 13071 O O . LEU A 1 64 ? 73.858 -4.657 -3.871 1.00 0.00 64 LEU A O 10
ATOM 13087 N N . VAL A 1 65 ? 74.381 -4.918 -1.697 1.00 0.00 65 VAL A N 10
ATOM 13088 C CA . VAL A 1 65 ? 75.495 -3.976 -1.757 1.00 0.00 65 VAL A CA 10
ATOM 13089 C C . VAL A 1 65 ? 76.770 -4.611 -1.210 1.00 0.00 65 VAL A C 10
ATOM 13090 O O . VAL A 1 65 ? 76.764 -5.220 -0.141 1.00 0.00 65 VAL A O 10
ATOM 13103 N N . THR A 1 66 ? 77.864 -4.444 -1.945 1.00 0.00 66 THR A N 10
ATOM 13104 C CA . THR A 1 66 ? 79.147 -4.992 -1.523 1.00 0.00 66 THR A CA 10
ATOM 13105 C C . THR A 1 66 ? 80.106 -3.850 -1.201 1.00 0.00 66 THR A C 10
ATOM 13106 O O . THR A 1 66 ? 80.391 -3.009 -2.053 1.00 0.00 66 THR A O 10
ATOM 13117 N N . GLY A 1 67 ? 80.586 -3.817 0.038 1.00 0.00 67 GLY A N 10
ATOM 13118 C CA . GLY A 1 67 ? 81.499 -2.762 0.465 1.00 0.00 67 GLY A CA 10
ATOM 13119 C C . GLY A 1 67 ? 82.906 -3.301 0.703 1.00 0.00 67 GLY A C 10
ATOM 13120 O O . GLY A 1 67 ? 83.158 -4.000 1.686 1.00 0.00 67 GLY A O 10
ATOM 13124 N N . ILE A 1 68 ? 83.823 -2.960 -0.198 1.00 0.00 68 ILE A N 10
ATOM 13125 C CA . ILE A 1 68 ? 85.206 -3.404 -0.074 1.00 0.00 68 ILE A CA 10
ATOM 13126 C C . ILE A 1 68 ? 85.850 -2.788 1.167 1.00 0.00 68 ILE A C 10
ATOM 13127 O O . ILE A 1 68 ? 86.516 -3.479 1.937 1.00 0.00 68 ILE A O 10
ATOM 13143 N N . ALA A 1 69 ? 85.638 -1.489 1.360 1.00 0.00 69 ALA A N 10
ATOM 13144 C CA . ALA A 1 69 ? 86.194 -0.795 2.518 1.00 0.00 69 ALA A CA 10
ATOM 13145 C C . ALA A 1 69 ? 85.604 0.605 2.642 1.00 0.00 69 ALA A C 10
ATOM 13146 O O . ALA A 1 69 ? 85.774 1.441 1.752 1.00 0.00 69 ALA A O 10
ATOM 13153 N N . SER A 1 70 ? 84.912 0.859 3.750 1.00 0.00 70 SER A N 10
ATOM 13154 C CA . SER A 1 70 ? 84.306 2.166 3.977 1.00 0.00 70 SER A CA 10
ATOM 13155 C C . SER A 1 70 ? 83.917 2.332 5.440 1.00 0.00 70 SER A C 10
ATOM 13156 O O . SER A 1 70 ? 83.923 1.372 6.209 1.00 0.00 70 SER A O 10
ATOM 13164 N N . GLY A 1 71 ? 83.584 3.562 5.814 1.00 0.00 71 GLY A N 10
ATOM 13165 C CA . GLY A 1 71 ? 83.196 3.853 7.188 1.00 0.00 71 GLY A CA 10
ATOM 13166 C C . GLY A 1 71 ? 81.681 3.890 7.329 1.00 0.00 71 GLY A C 10
ATOM 13167 O O . GLY A 1 71 ? 81.089 3.023 7.973 1.00 0.00 71 GLY A O 10
ATOM 13171 N N . ASN A 1 72 ? 81.055 4.902 6.730 1.00 0.00 72 ASN A N 10
ATOM 13172 C CA . ASN A 1 72 ? 79.606 5.032 6.814 1.00 0.00 72 ASN A CA 10
ATOM 13173 C C . ASN A 1 72 ? 78.969 5.282 5.448 1.00 0.00 72 ASN A C 10
ATOM 13174 O O . ASN A 1 72 ? 78.619 6.413 5.116 1.00 0.00 72 ASN A O 10
ATOM 13185 N N . PRO A 1 73 ? 78.774 4.250 4.675 1.00 0.00 73 PRO A N 10
ATOM 13186 C CA . PRO A 1 73 ? 78.135 4.365 3.331 1.00 0.00 73 PRO A CA 10
ATOM 13187 C C . PRO A 1 73 ? 76.657 4.706 3.478 1.00 0.00 73 PRO A C 10
ATOM 13188 O O . PRO A 1 73 ? 76.038 4.351 4.478 1.00 0.00 73 PRO A O 10
ATOM 13199 N N . THR A 1 74 ? 76.096 5.394 2.494 1.00 0.00 74 THR A N 10
ATOM 13200 C CA . THR A 1 74 ? 74.684 5.746 2.550 1.00 0.00 74 THR A CA 10
ATOM 13201 C C . THR A 1 74 ? 73.920 5.156 1.371 1.00 0.00 74 THR A C 10
ATOM 13202 O O . THR A 1 74 ? 74.261 5.393 0.210 1.00 0.00 74 THR A O 10
ATOM 13213 N N . ILE A 1 75 ? 72.878 4.388 1.679 1.00 0.00 75 ILE A N 10
ATOM 13214 C CA . ILE A 1 75 ? 72.065 3.762 0.643 1.00 0.00 75 ILE A CA 10
ATOM 13215 C C . ILE A 1 75 ? 70.761 4.519 0.443 1.00 0.00 75 ILE A C 10
ATOM 13216 O O . ILE A 1 75 ? 70.011 4.753 1.393 1.00 0.00 75 ILE A O 10
ATOM 13232 N N . ILE A 1 76 ? 70.491 4.894 -0.800 1.00 0.00 76 ILE A N 10
ATOM 13233 C CA . ILE A 1 76 ? 69.268 5.610 -1.117 1.00 0.00 76 ILE A CA 10
ATOM 13234 C C . ILE A 1 76 ? 68.371 4.753 -2.003 1.00 0.00 76 ILE A C 10
ATOM 13235 O O . ILE A 1 76 ? 68.777 4.333 -3.087 1.00 0.00 76 ILE A O 10
ATOM 13251 N N . ALA A 1 77 ? 67.151 4.508 -1.546 1.00 0.00 77 ALA A N 10
ATOM 13252 C CA . ALA A 1 77 ? 66.214 3.706 -2.317 1.00 0.00 77 ALA A CA 10
ATOM 13253 C C . ALA A 1 77 ? 65.286 4.620 -3.100 1.00 0.00 77 ALA A C 10
ATOM 13254 O O . ALA A 1 77 ? 64.769 5.598 -2.563 1.00 0.00 77 ALA A O 10
ATOM 13261 N N . THR A 1 78 ? 65.088 4.312 -4.374 1.00 0.00 78 THR A N 10
ATOM 13262 C CA . THR A 1 78 ? 64.227 5.136 -5.206 1.00 0.00 78 THR A CA 10
ATOM 13263 C C . THR A 1 78 ? 63.060 4.319 -5.745 1.00 0.00 78 THR A C 10
ATOM 13264 O O . THR A 1 78 ? 63.254 3.259 -6.341 1.00 0.00 78 THR A O 10
ATOM 13275 N N . TYR A 1 79 ? 61.848 4.825 -5.546 1.00 0.00 79 TYR A N 10
ATOM 13276 C CA . TYR A 1 79 ? 60.662 4.139 -6.034 1.00 0.00 79 TYR A CA 10
ATOM 13277 C C . TYR A 1 79 ? 59.706 5.144 -6.657 1.00 0.00 79 TYR A C 10
ATOM 13278 O O . TYR A 1 79 ? 59.233 6.065 -5.992 1.00 0.00 79 TYR A O 10
ATOM 13296 N N . GLY A 1 80 ? 59.436 4.964 -7.945 1.00 0.00 80 GLY A N 10
ATOM 13297 C CA . GLY A 1 80 ? 58.540 5.864 -8.661 1.00 0.00 80 GLY A CA 10
ATOM 13298 C C . GLY A 1 80 ? 58.974 7.315 -8.492 1.00 0.00 80 GLY A C 10
ATOM 13299 O O . GLY A 1 80 ? 60.118 7.665 -8.778 1.00 0.00 80 GLY A O 10
ATOM 13303 N N . SER A 1 81 ? 58.058 8.162 -8.027 1.00 0.00 81 SER A N 10
ATOM 13304 C CA . SER A 1 81 ? 58.380 9.571 -7.830 1.00 0.00 81 SER A CA 10
ATOM 13305 C C . SER A 1 81 ? 58.741 9.860 -6.374 1.00 0.00 81 SER A C 10
ATOM 13306 O O . SER A 1 81 ? 58.876 11.018 -5.977 1.00 0.00 81 SER A O 10
ATOM 13314 N N . VAL A 1 82 ? 58.881 8.801 -5.584 1.00 0.00 82 VAL A N 10
ATOM 13315 C CA . VAL A 1 82 ? 59.205 8.950 -4.168 1.00 0.00 82 VAL A CA 10
ATOM 13316 C C . VAL A 1 82 ? 60.434 8.126 -3.803 1.00 0.00 82 VAL A C 10
ATOM 13317 O O . VAL A 1 82 ? 60.572 6.980 -4.230 1.00 0.00 82 VAL A O 10
ATOM 13330 N N . SER A 1 83 ? 61.330 8.721 -3.020 1.00 0.00 83 SER A N 10
ATOM 13331 C CA . SER A 1 83 ? 62.547 8.029 -2.607 1.00 0.00 83 SER A CA 10
ATOM 13332 C C . SER A 1 83 ? 62.817 8.239 -1.120 1.00 0.00 83 SER A C 10
ATOM 13333 O O . SER A 1 83 ? 62.449 9.266 -0.549 1.00 0.00 83 SER A O 10
ATOM 13341 N N . GLY A 1 84 ? 63.467 7.257 -0.505 1.00 0.00 84 GLY A N 10
ATOM 13342 C CA . GLY A 1 84 ? 63.794 7.333 0.913 1.00 0.00 84 GLY A CA 10
ATOM 13343 C C . GLY A 1 84 ? 65.282 7.075 1.132 1.00 0.00 84 GLY A C 10
ATOM 13344 O O . GLY A 1 84 ? 65.881 6.241 0.452 1.00 0.00 84 GLY A O 10
ATOM 13348 N N . ASN A 1 85 ? 65.877 7.802 2.076 1.00 0.00 85 ASN A N 10
ATOM 13349 C CA . ASN A 1 85 ? 67.296 7.637 2.365 1.00 0.00 85 ASN A CA 10
ATOM 13350 C C . ASN A 1 85 ? 67.511 7.049 3.757 1.00 0.00 85 ASN A C 10
ATOM 13351 O O . ASN A 1 85 ? 66.702 7.249 4.663 1.00 0.00 85 ASN A O 10
ATOM 13362 N N . THR A 1 86 ? 68.612 6.324 3.915 1.00 0.00 86 THR A N 10
ATOM 13363 C CA . THR A 1 86 ? 68.937 5.712 5.199 1.00 0.00 86 THR A CA 10
ATOM 13364 C C . THR A 1 86 ? 70.447 5.722 5.424 1.00 0.00 86 THR A C 10
ATOM 13365 O O . THR A 1 86 ? 71.222 5.791 4.471 1.00 0.00 86 THR A O 10
ATOM 13376 N N . ILE A 1 87 ? 70.861 5.659 6.687 1.00 0.00 87 ILE A N 10
ATOM 13377 C CA . ILE A 1 87 ? 72.285 5.666 7.012 1.00 0.00 87 ILE A CA 10
ATOM 13378 C C . ILE A 1 87 ? 72.743 4.296 7.508 1.00 0.00 87 ILE A C 10
ATOM 13379 O O . ILE A 1 87 ? 72.201 3.755 8.472 1.00 0.00 87 ILE A O 10
ATOM 13395 N N . LEU A 1 88 ? 73.749 3.744 6.833 1.00 0.00 88 LEU A N 10
ATOM 13396 C CA . LEU A 1 88 ? 74.289 2.434 7.194 1.00 0.00 88 LEU A CA 10
ATOM 13397 C C . LEU A 1 88 ? 75.738 2.590 7.654 1.00 0.00 88 LEU A C 10
ATOM 13398 O O . LEU A 1 88 ? 76.461 3.448 7.151 1.00 0.00 88 LEU A O 10
ATOM 13414 N N . THR A 1 89 ? 76.164 1.771 8.618 1.00 0.00 89 THR A N 10
ATOM 13415 C CA . THR A 1 89 ? 77.535 1.868 9.119 1.00 0.00 89 THR A CA 10
ATOM 13416 C C . THR A 1 89 ? 78.309 0.567 8.918 1.00 0.00 89 THR A C 10
ATOM 13417 O O . THR A 1 89 ? 77.760 -0.527 9.066 1.00 0.00 89 THR A O 10
ATOM 13428 N N . VAL A 1 90 ? 79.596 0.700 8.602 1.00 0.00 90 VAL A N 10
ATOM 13429 C CA . VAL A 1 90 ? 80.458 -0.460 8.399 1.00 0.00 90 VAL A CA 10
ATOM 13430 C C . VAL A 1 90 ? 81.003 -0.945 9.741 1.00 0.00 90 VAL A C 10
ATOM 13431 O O . VAL A 1 90 ? 81.918 -0.338 10.300 1.00 0.00 90 VAL A O 10
ATOM 13444 N N . ASN A 1 91 ? 80.456 -2.044 10.253 1.00 0.00 91 ASN A N 10
ATOM 13445 C CA . ASN A 1 91 ? 80.920 -2.583 11.527 1.00 0.00 91 ASN A CA 10
ATOM 13446 C C . ASN A 1 91 ? 80.957 -4.105 11.478 1.00 0.00 91 ASN A C 10
ATOM 13447 O O . ASN A 1 91 ? 80.189 -4.731 10.749 1.00 0.00 91 ASN A O 10
ATOM 13458 N N . LYS A 1 92 ? 81.859 -4.691 12.256 1.00 0.00 92 LYS A N 10
ATOM 13459 C CA . LYS A 1 92 ? 81.995 -6.141 12.295 1.00 0.00 92 LYS A CA 10
ATOM 13460 C C . LYS A 1 92 ? 80.866 -6.772 13.104 1.00 0.00 92 LYS A C 10
ATOM 13461 O O . LYS A 1 92 ? 80.363 -6.175 14.055 1.00 0.00 92 LYS A O 10
ATOM 13480 N N . THR A 1 93 ? 80.476 -7.980 12.716 1.00 0.00 93 THR A N 10
ATOM 13481 C CA . THR A 1 93 ? 79.403 -8.684 13.408 1.00 0.00 93 THR A CA 10
ATOM 13482 C C . THR A 1 93 ? 79.949 -9.426 14.623 1.00 0.00 93 THR A C 10
ATOM 13483 O O . THR A 1 93 ? 80.129 -8.843 15.692 1.00 0.00 93 THR A O 10
ATOM 13494 N N . ASP A 1 94 ? 80.209 -10.717 14.451 1.00 0.00 94 ASP A N 10
ATOM 13495 C CA . ASP A 1 94 ? 80.732 -11.533 15.540 1.00 0.00 94 ASP A CA 10
ATOM 13496 C C . ASP A 1 94 ? 79.803 -11.472 16.746 1.00 0.00 94 ASP A C 10
ATOM 13497 O O . ASP A 1 94 ? 80.207 -11.766 17.870 1.00 0.00 94 ASP A O 10
ATOM 13506 N N . THR A 1 95 ? 78.553 -11.089 16.505 1.00 0.00 95 THR A N 10
ATOM 13507 C CA . THR A 1 95 ? 77.574 -10.991 17.581 1.00 0.00 95 THR A CA 10
ATOM 13508 C C . THR A 1 95 ? 76.168 -10.830 17.014 1.00 0.00 95 THR A C 10
ATOM 13509 O O . THR A 1 95 ? 75.908 -11.386 15.960 1.00 0.00 95 THR A O 10
ATOM 13521 N N . SER A 1 1 ? 44.476 4.550 -10.718 1.00 0.00 1 SER A N 11
ATOM 13522 C CA . SER A 1 1 ? 43.701 3.361 -10.267 1.00 0.00 1 SER A CA 11
ATOM 13523 C C . SER A 1 1 ? 44.461 2.659 -9.145 1.00 0.00 1 SER A C 11
ATOM 13524 O O . SER A 1 1 ? 43.862 2.172 -8.186 1.00 0.00 1 SER A O 11
ATOM 13534 N N . ALA A 1 2 ? 45.783 2.610 -9.276 1.00 0.00 2 ALA A N 11
ATOM 13535 C CA . ALA A 1 2 ? 46.621 1.965 -8.269 1.00 0.00 2 ALA A CA 11
ATOM 13536 C C . ALA A 1 2 ? 46.662 2.789 -6.985 1.00 0.00 2 ALA A C 11
ATOM 13537 O O . ALA A 1 2 ? 46.601 4.018 -7.023 1.00 0.00 2 ALA A O 11
ATOM 13544 N N . ALA A 1 3 ? 46.767 2.103 -5.851 1.00 0.00 3 ALA A N 11
ATOM 13545 C CA . ALA A 1 3 ? 46.820 2.778 -4.557 1.00 0.00 3 ALA A CA 11
ATOM 13546 C C . ALA A 1 3 ? 48.167 3.473 -4.364 1.00 0.00 3 ALA A C 11
ATOM 13547 O O . ALA A 1 3 ? 49.193 3.012 -4.868 1.00 0.00 3 ALA A O 11
ATOM 13554 N N . THR A 1 4 ? 48.157 4.585 -3.634 1.00 0.00 4 THR A N 11
ATOM 13555 C CA . THR A 1 4 ? 49.381 5.339 -3.381 1.00 0.00 4 THR A CA 11
ATOM 13556 C C . THR A 1 4 ? 50.032 4.878 -2.080 1.00 0.00 4 THR A C 11
ATOM 13557 O O . THR A 1 4 ? 49.400 4.205 -1.265 1.00 0.00 4 THR A O 11
ATOM 13568 N N . LEU A 1 5 ? 51.295 5.245 -1.886 1.00 0.00 5 LEU A N 11
ATOM 13569 C CA . LEU A 1 5 ? 52.009 4.862 -0.672 1.00 0.00 5 LEU A CA 11
ATOM 13570 C C . LEU A 1 5 ? 51.759 5.875 0.440 1.00 0.00 5 LEU A C 11
ATOM 13571 O O . LEU A 1 5 ? 52.115 7.048 0.317 1.00 0.00 5 LEU A O 11
ATOM 13587 N N . SER A 1 6 ? 51.158 5.412 1.530 1.00 0.00 6 SER A N 11
ATOM 13588 C CA . SER A 1 6 ? 50.877 6.283 2.666 1.00 0.00 6 SER A CA 11
ATOM 13589 C C . SER A 1 6 ? 52.150 6.559 3.453 1.00 0.00 6 SER A C 11
ATOM 13590 O O . SER A 1 6 ? 52.344 7.661 3.968 1.00 0.00 6 SER A O 11
ATOM 13598 N N . SER A 1 7 ? 53.015 5.555 3.544 1.00 0.00 7 SER A N 11
ATOM 13599 C CA . SER A 1 7 ? 54.264 5.717 4.279 1.00 0.00 7 SER A CA 11
ATOM 13600 C C . SER A 1 7 ? 55.334 4.757 3.769 1.00 0.00 7 SER A C 11
ATOM 13601 O O . SER A 1 7 ? 55.029 3.760 3.113 1.00 0.00 7 SER A O 11
ATOM 13609 N N . ILE A 1 8 ? 56.585 5.067 4.091 1.00 0.00 8 ILE A N 11
ATOM 13610 C CA . ILE A 1 8 ? 57.711 4.235 3.683 1.00 0.00 8 ILE A CA 11
ATOM 13611 C C . ILE A 1 8 ? 58.362 3.596 4.903 1.00 0.00 8 ILE A C 11
ATOM 13612 O O . ILE A 1 8 ? 58.618 4.265 5.905 1.00 0.00 8 ILE A O 11
ATOM 13628 N N . SER A 1 9 ? 58.618 2.295 4.813 1.00 0.00 9 SER A N 11
ATOM 13629 C CA . SER A 1 9 ? 59.229 1.564 5.914 1.00 0.00 9 SER A CA 11
ATOM 13630 C C . SER A 1 9 ? 60.423 0.757 5.421 1.00 0.00 9 SER A C 11
ATOM 13631 O O . SER A 1 9 ? 60.445 0.297 4.278 1.00 0.00 9 SER A O 11
ATOM 13639 N N . ILE A 1 10 ? 61.414 0.592 6.290 1.00 0.00 10 ILE A N 11
ATOM 13640 C CA . ILE A 1 10 ? 62.614 -0.162 5.946 1.00 0.00 10 ILE A CA 11
ATOM 13641 C C . ILE A 1 10 ? 62.843 -1.273 6.963 1.00 0.00 10 ILE A C 11
ATOM 13642 O O . ILE A 1 10 ? 62.737 -1.048 8.170 1.00 0.00 10 ILE A O 11
ATOM 13658 N N . SER A 1 11 ? 63.133 -2.471 6.472 1.00 0.00 11 SER A N 11
ATOM 13659 C CA . SER A 1 11 ? 63.349 -3.612 7.355 1.00 0.00 11 SER A CA 11
ATOM 13660 C C . SER A 1 11 ? 64.844 -3.904 7.536 1.00 0.00 11 SER A C 11
ATOM 13661 O O . SER A 1 11 ? 65.679 -3.403 6.783 1.00 0.00 11 SER A O 11
ATOM 13669 N N . PRO A 1 12 ? 65.186 -4.708 8.519 1.00 0.00 12 PRO A N 11
ATOM 13670 C CA . PRO A 1 12 ? 66.604 -5.091 8.821 1.00 0.00 12 PRO A CA 11
ATOM 13671 C C . PRO A 1 12 ? 67.427 -5.305 7.543 1.00 0.00 12 PRO A C 11
ATOM 13672 O O . PRO A 1 12 ? 66.848 -5.524 6.479 1.00 0.00 12 PRO A O 11
ATOM 13683 N N . ILE A 1 13 ? 68.771 -5.219 7.614 1.00 0.00 13 ILE A N 11
ATOM 13684 C CA . ILE A 1 13 ? 69.512 -4.960 8.856 1.00 0.00 13 ILE A CA 11
ATOM 13685 C C . ILE A 1 13 ? 69.646 -3.462 9.097 1.00 0.00 13 ILE A C 11
ATOM 13686 O O . ILE A 1 13 ? 69.595 -2.669 8.156 1.00 0.00 13 ILE A O 11
ATOM 13702 N N . ASN A 1 14 ? 69.809 -3.080 10.362 1.00 0.00 14 ASN A N 11
ATOM 13703 C CA . ASN A 1 14 ? 69.946 -1.669 10.718 1.00 0.00 14 ASN A CA 11
ATOM 13704 C C . ASN A 1 14 ? 71.065 -1.017 9.906 1.00 0.00 14 ASN A C 11
ATOM 13705 O O . ASN A 1 14 ? 70.960 -0.879 8.689 1.00 0.00 14 ASN A O 11
ATOM 13716 N N . THR A 1 15 ? 72.141 -0.621 10.582 1.00 0.00 15 THR A N 11
ATOM 13717 C CA . THR A 1 15 ? 73.268 -0.000 9.890 1.00 0.00 15 THR A CA 11
ATOM 13718 C C . THR A 1 15 ? 74.577 -0.602 10.383 1.00 0.00 15 THR A C 11
ATOM 13719 O O . THR A 1 15 ? 75.159 -0.123 11.354 1.00 0.00 15 THR A O 11
ATOM 13730 N N . ASN A 1 16 ? 75.047 -1.643 9.701 1.00 0.00 16 ASN A N 11
ATOM 13731 C CA . ASN A 1 16 ? 76.294 -2.289 10.098 1.00 0.00 16 ASN A CA 11
ATOM 13732 C C . ASN A 1 16 ? 76.926 -3.047 8.936 1.00 0.00 16 ASN A C 11
ATOM 13733 O O . ASN A 1 16 ? 76.247 -3.416 7.979 1.00 0.00 16 ASN A O 11
ATOM 13744 N N . ILE A 1 17 ? 78.228 -3.292 9.040 1.00 0.00 17 ILE A N 11
ATOM 13745 C CA . ILE A 1 17 ? 78.947 -4.028 8.006 1.00 0.00 17 ILE A CA 11
ATOM 13746 C C . ILE A 1 17 ? 80.043 -4.874 8.652 1.00 0.00 17 ILE A C 11
ATOM 13747 O O . ILE A 1 17 ? 80.640 -4.463 9.649 1.00 0.00 17 ILE A O 11
ATOM 13763 N N . ASN A 1 18 ? 80.295 -6.056 8.091 1.00 0.00 18 ASN A N 11
ATOM 13764 C CA . ASN A 1 18 ? 81.320 -6.949 8.631 1.00 0.00 18 ASN A CA 11
ATOM 13765 C C . ASN A 1 18 ? 82.476 -7.091 7.647 1.00 0.00 18 ASN A C 11
ATOM 13766 O O . ASN A 1 18 ? 82.337 -6.778 6.465 1.00 0.00 18 ASN A O 11
ATOM 13777 N N . THR A 1 19 ? 83.616 -7.561 8.147 1.00 0.00 19 THR A N 11
ATOM 13778 C CA . THR A 1 19 ? 84.797 -7.738 7.307 1.00 0.00 19 THR A CA 11
ATOM 13779 C C . THR A 1 19 ? 84.409 -8.264 5.926 1.00 0.00 19 THR A C 11
ATOM 13780 O O . THR A 1 19 ? 84.041 -9.429 5.779 1.00 0.00 19 THR A O 11
ATOM 13791 N N . THR A 1 20 ? 84.502 -7.395 4.920 1.00 0.00 20 THR A N 11
ATOM 13792 C CA . THR A 1 20 ? 84.161 -7.772 3.549 1.00 0.00 20 THR A CA 11
ATOM 13793 C C . THR A 1 20 ? 82.970 -8.721 3.527 1.00 0.00 20 THR A C 11
ATOM 13794 O O . THR A 1 20 ? 83.124 -9.914 3.269 1.00 0.00 20 THR A O 11
ATOM 13805 N N . VAL A 1 21 ? 81.785 -8.185 3.811 1.00 0.00 21 VAL A N 11
ATOM 13806 C CA . VAL A 1 21 ? 80.574 -9.000 3.831 1.00 0.00 21 VAL A CA 11
ATOM 13807 C C . VAL A 1 21 ? 79.466 -8.353 3.004 1.00 0.00 21 VAL A C 11
ATOM 13808 O O . VAL A 1 21 ? 79.430 -7.131 2.837 1.00 0.00 21 VAL A O 11
ATOM 13821 N N . SER A 1 22 ? 78.557 -9.185 2.499 1.00 0.00 22 SER A N 11
ATOM 13822 C CA . SER A 1 22 ? 77.434 -8.702 1.708 1.00 0.00 22 SER A CA 11
ATOM 13823 C C . SER A 1 22 ? 76.311 -8.244 2.633 1.00 0.00 22 SER A C 11
ATOM 13824 O O . SER A 1 22 ? 76.043 -8.887 3.647 1.00 0.00 22 SER A O 11
ATOM 13832 N N . LYS A 1 23 ? 75.663 -7.135 2.286 1.00 0.00 23 LYS A N 11
ATOM 13833 C CA . LYS A 1 23 ? 74.576 -6.609 3.111 1.00 0.00 23 LYS A CA 11
ATOM 13834 C C . LYS A 1 23 ? 73.327 -6.365 2.276 1.00 0.00 23 LYS A C 11
ATOM 13835 O O . LYS A 1 23 ? 73.344 -5.549 1.354 1.00 0.00 23 LYS A O 11
ATOM 13854 N N . GLN A 1 24 ? 72.241 -7.058 2.618 1.00 0.00 24 GLN A N 11
ATOM 13855 C CA . GLN A 1 24 ? 70.982 -6.885 1.906 1.00 0.00 24 GLN A CA 11
ATOM 13856 C C . GLN A 1 24 ? 69.933 -6.225 2.797 1.00 0.00 24 GLN A C 11
ATOM 13857 O O . GLN A 1 24 ? 69.855 -6.513 3.991 1.00 0.00 24 GLN A O 11
ATOM 13871 N N . PHE A 1 25 ? 69.117 -5.356 2.204 1.00 0.00 25 PHE A N 11
ATOM 13872 C CA . PHE A 1 25 ? 68.054 -4.677 2.952 1.00 0.00 25 PHE A CA 11
ATOM 13873 C C . PHE A 1 25 ? 66.721 -4.810 2.225 1.00 0.00 25 PHE A C 11
ATOM 13874 O O . PHE A 1 25 ? 66.685 -4.955 1.001 1.00 0.00 25 PHE A O 11
ATOM 13891 N N . PHE A 1 26 ? 65.625 -4.766 2.985 1.00 0.00 26 PHE A N 11
ATOM 13892 C CA . PHE A 1 26 ? 64.293 -4.890 2.396 1.00 0.00 26 PHE A CA 11
ATOM 13893 C C . PHE A 1 26 ? 63.488 -3.616 2.607 1.00 0.00 26 PHE A C 11
ATOM 13894 O O . PHE A 1 26 ? 63.517 -3.022 3.684 1.00 0.00 26 PHE A O 11
ATOM 13911 N N . ALA A 1 27 ? 62.757 -3.215 1.571 1.00 0.00 27 ALA A N 11
ATOM 13912 C CA . ALA A 1 27 ? 61.929 -2.018 1.646 1.00 0.00 27 ALA A CA 11
ATOM 13913 C C . ALA A 1 27 ? 60.456 -2.402 1.616 1.00 0.00 27 ALA A C 11
ATOM 13914 O O . ALA A 1 27 ? 60.011 -3.119 0.719 1.00 0.00 27 ALA A O 11
ATOM 13921 N N . VAL A 1 28 ? 59.710 -1.921 2.602 1.00 0.00 28 VAL A N 11
ATOM 13922 C CA . VAL A 1 28 ? 58.286 -2.220 2.685 1.00 0.00 28 VAL A CA 11
ATOM 13923 C C . VAL A 1 28 ? 57.474 -0.931 2.678 1.00 0.00 28 VAL A C 11
ATOM 13924 O O . VAL A 1 28 ? 57.764 -0.001 3.429 1.00 0.00 28 VAL A O 11
ATOM 13937 N N . GLY A 1 29 ? 56.459 -0.888 1.822 1.00 0.00 29 GLY A N 11
ATOM 13938 C CA . GLY A 1 29 ? 55.607 0.292 1.715 1.00 0.00 29 GLY A CA 11
ATOM 13939 C C . GLY A 1 29 ? 54.176 -0.038 2.117 1.00 0.00 29 GLY A C 11
ATOM 13940 O O . GLY A 1 29 ? 53.673 -1.121 1.821 1.00 0.00 29 GLY A O 11
ATOM 13944 N N . THR A 1 30 ? 53.525 0.906 2.790 1.00 0.00 30 THR A N 11
ATOM 13945 C CA . THR A 1 30 ? 52.148 0.710 3.225 1.00 0.00 30 THR A CA 11
ATOM 13946 C C . THR A 1 30 ? 51.198 1.567 2.401 1.00 0.00 30 THR A C 11
ATOM 13947 O O . THR A 1 30 ? 51.359 2.784 2.312 1.00 0.00 30 THR A O 11
ATOM 13958 N N . TYR A 1 31 ? 50.207 0.921 1.804 1.00 0.00 31 TYR A N 11
ATOM 13959 C CA . TYR A 1 31 ? 49.223 1.625 0.990 1.00 0.00 31 TYR A CA 11
ATOM 13960 C C . TYR A 1 31 ? 48.136 2.224 1.871 1.00 0.00 31 TYR A C 11
ATOM 13961 O O . TYR A 1 31 ? 47.789 1.668 2.914 1.00 0.00 31 TYR A O 11
ATOM 13979 N N . SER A 1 32 ? 47.606 3.365 1.447 1.00 0.00 32 SER A N 11
ATOM 13980 C CA . SER A 1 32 ? 46.562 4.040 2.208 1.00 0.00 32 SER A CA 11
ATOM 13981 C C . SER A 1 32 ? 45.397 3.098 2.480 1.00 0.00 32 SER A C 11
ATOM 13982 O O . SER A 1 32 ? 44.569 3.358 3.354 1.00 0.00 32 SER A O 11
ATOM 13990 N N . ASP A 1 33 ? 45.341 2.000 1.740 1.00 0.00 33 ASP A N 11
ATOM 13991 C CA . ASP A 1 33 ? 44.276 1.027 1.928 1.00 0.00 33 ASP A CA 11
ATOM 13992 C C . ASP A 1 33 ? 44.534 0.187 3.178 1.00 0.00 33 ASP A C 11
ATOM 13993 O O . ASP A 1 33 ? 43.706 -0.635 3.568 1.00 0.00 33 ASP A O 11
ATOM 14002 N N . GLY A 1 34 ? 45.693 0.398 3.798 1.00 0.00 34 GLY A N 11
ATOM 14003 C CA . GLY A 1 34 ? 46.057 -0.345 4.999 1.00 0.00 34 GLY A CA 11
ATOM 14004 C C . GLY A 1 34 ? 46.790 -1.629 4.632 1.00 0.00 34 GLY A C 11
ATOM 14005 O O . GLY A 1 34 ? 47.161 -2.418 5.502 1.00 0.00 34 GLY A O 11
ATOM 14009 N N . THR A 1 35 ? 46.986 -1.832 3.334 1.00 0.00 35 THR A N 11
ATOM 14010 C CA . THR A 1 35 ? 47.665 -3.029 2.854 1.00 0.00 35 THR A CA 11
ATOM 14011 C C . THR A 1 35 ? 49.177 -2.821 2.837 1.00 0.00 35 THR A C 11
ATOM 14012 O O . THR A 1 35 ? 49.658 -1.688 2.851 1.00 0.00 35 THR A O 11
ATOM 14023 N N . LYS A 1 36 ? 49.920 -3.926 2.810 1.00 0.00 36 LYS A N 11
ATOM 14024 C CA . LYS A 1 36 ? 51.379 -3.862 2.793 1.00 0.00 36 LYS A CA 11
ATOM 14025 C C . LYS A 1 36 ? 51.936 -4.752 1.687 1.00 0.00 36 LYS A C 11
ATOM 14026 O O . LYS A 1 36 ? 51.318 -5.748 1.312 1.00 0.00 36 LYS A O 11
ATOM 14045 N N . ALA A 1 37 ? 53.103 -4.387 1.165 1.00 0.00 37 ALA A N 11
ATOM 14046 C CA . ALA A 1 37 ? 53.721 -5.167 0.100 1.00 0.00 37 ALA A CA 11
ATOM 14047 C C . ALA A 1 37 ? 55.225 -4.916 0.034 1.00 0.00 37 ALA A C 11
ATOM 14048 O O . ALA A 1 37 ? 55.712 -3.875 0.476 1.00 0.00 37 ALA A O 11
ATOM 14055 N N . ASP A 1 38 ? 55.953 -5.877 -0.526 1.00 0.00 38 ASP A N 11
ATOM 14056 C CA . ASP A 1 38 ? 57.403 -5.757 -0.654 1.00 0.00 38 ASP A CA 11
ATOM 14057 C C . ASP A 1 38 ? 57.755 -4.978 -1.917 1.00 0.00 38 ASP A C 11
ATOM 14058 O O . ASP A 1 38 ? 57.356 -5.358 -3.019 1.00 0.00 38 ASP A O 11
ATOM 14067 N N . LEU A 1 39 ? 58.504 -3.890 -1.753 1.00 0.00 39 LEU A N 11
ATOM 14068 C CA . LEU A 1 39 ? 58.905 -3.068 -2.890 1.00 0.00 39 LEU A CA 11
ATOM 14069 C C . LEU A 1 39 ? 60.396 -3.231 -3.170 1.00 0.00 39 LEU A C 11
ATOM 14070 O O . LEU A 1 39 ? 60.932 -2.618 -4.092 1.00 0.00 39 LEU A O 11
ATOM 14086 N N . THR A 1 40 ? 61.057 -4.064 -2.375 1.00 0.00 40 THR A N 11
ATOM 14087 C CA . THR A 1 40 ? 62.485 -4.301 -2.554 1.00 0.00 40 THR A CA 11
ATOM 14088 C C . THR A 1 40 ? 62.788 -4.610 -4.013 1.00 0.00 40 THR A C 11
ATOM 14089 O O . THR A 1 40 ? 63.849 -4.252 -4.526 1.00 0.00 40 THR A O 11
ATOM 14100 N N . SER A 1 41 ? 61.847 -5.272 -4.680 1.00 0.00 41 SER A N 11
ATOM 14101 C CA . SER A 1 41 ? 62.027 -5.622 -6.078 1.00 0.00 41 SER A CA 11
ATOM 14102 C C . SER A 1 41 ? 61.573 -4.478 -6.978 1.00 0.00 41 SER A C 11
ATOM 14103 O O . SER A 1 41 ? 61.858 -4.463 -8.175 1.00 0.00 41 SER A O 11
ATOM 14111 N N . SER A 1 42 ? 60.858 -3.522 -6.392 1.00 0.00 42 SER A N 11
ATOM 14112 C CA . SER A 1 42 ? 60.361 -2.380 -7.148 1.00 0.00 42 SER A CA 11
ATOM 14113 C C . SER A 1 42 ? 61.251 -1.156 -6.935 1.00 0.00 42 SER A C 11
ATOM 14114 O O . SER A 1 42 ? 61.261 -0.235 -7.751 1.00 0.00 42 SER A O 11
ATOM 14122 N N . VAL A 1 43 ? 61.991 -1.157 -5.833 1.00 0.00 43 VAL A N 11
ATOM 14123 C CA . VAL A 1 43 ? 62.878 -0.043 -5.519 1.00 0.00 43 VAL A CA 11
ATOM 14124 C C . VAL A 1 43 ? 64.298 -0.361 -5.967 1.00 0.00 43 VAL A C 11
ATOM 14125 O O . VAL A 1 43 ? 64.710 -1.520 -5.975 1.00 0.00 43 VAL A O 11
ATOM 14138 N N . THR A 1 44 ? 65.044 0.675 -6.329 1.00 0.00 44 THR A N 11
ATOM 14139 C CA . THR A 1 44 ? 66.422 0.500 -6.767 1.00 0.00 44 THR A CA 11
ATOM 14140 C C . THR A 1 44 ? 67.373 1.010 -5.693 1.00 0.00 44 THR A C 11
ATOM 14141 O O . THR A 1 44 ? 67.279 2.159 -5.263 1.00 0.00 44 THR A O 11
ATOM 14152 N N . TRP A 1 45 ? 68.279 0.148 -5.256 1.00 0.00 45 TRP A N 11
ATOM 14153 C CA . TRP A 1 45 ? 69.230 0.525 -4.222 1.00 0.00 45 TRP A CA 11
ATOM 14154 C C . TRP A 1 45 ? 70.532 1.016 -4.842 1.00 0.00 45 TRP A C 11
ATOM 14155 O O . TRP A 1 45 ? 71.022 0.451 -5.819 1.00 0.00 45 TRP A O 11
ATOM 14176 N N . SER A 1 46 ? 71.087 2.072 -4.258 1.00 0.00 46 SER A N 11
ATOM 14177 C CA . SER A 1 46 ? 72.337 2.638 -4.747 1.00 0.00 46 SER A CA 11
ATOM 14178 C C . SER A 1 46 ? 73.193 3.104 -3.576 1.00 0.00 46 SER A C 11
ATOM 14179 O O . SER A 1 46 ? 72.727 3.150 -2.438 1.00 0.00 46 SER A O 11
ATOM 14187 N N . SER A 1 47 ? 74.445 3.444 -3.856 1.00 0.00 47 SER A N 11
ATOM 14188 C CA . SER A 1 47 ? 75.345 3.898 -2.804 1.00 0.00 47 SER A CA 11
ATOM 14189 C C . SER A 1 47 ? 76.221 5.044 -3.293 1.00 0.00 47 SER A C 11
ATOM 14190 O O . SER A 1 47 ? 76.723 5.022 -4.417 1.00 0.00 47 SER A O 11
ATOM 14198 N N . SER A 1 48 ? 76.414 6.034 -2.431 1.00 0.00 48 SER A N 11
ATOM 14199 C CA . SER A 1 48 ? 77.249 7.176 -2.775 1.00 0.00 48 SER A CA 11
ATOM 14200 C C . SER A 1 48 ? 78.675 6.700 -3.014 1.00 0.00 48 SER A C 11
ATOM 14201 O O . SER A 1 48 ? 79.405 7.258 -3.834 1.00 0.00 48 SER A O 11
ATOM 14209 N N . ASN A 1 49 ? 79.059 5.664 -2.279 1.00 0.00 49 ASN A N 11
ATOM 14210 C CA . ASN A 1 49 ? 80.395 5.103 -2.395 1.00 0.00 49 ASN A CA 11
ATOM 14211 C C . ASN A 1 49 ? 80.467 4.094 -3.540 1.00 0.00 49 ASN A C 11
ATOM 14212 O O . ASN A 1 49 ? 80.630 2.894 -3.318 1.00 0.00 49 ASN A O 11
ATOM 14223 N N . GLN A 1 50 ? 80.353 4.586 -4.769 1.00 0.00 50 GLN A N 11
ATOM 14224 C CA . GLN A 1 50 ? 80.424 3.705 -5.927 1.00 0.00 50 GLN A CA 11
ATOM 14225 C C . GLN A 1 50 ? 81.846 3.176 -6.094 1.00 0.00 50 GLN A C 11
ATOM 14226 O O . GLN A 1 50 ? 82.051 1.999 -6.395 1.00 0.00 50 GLN A O 11
ATOM 14240 N N . SER A 1 51 ? 82.823 4.054 -5.894 1.00 0.00 51 SER A N 11
ATOM 14241 C CA . SER A 1 51 ? 84.226 3.677 -6.023 1.00 0.00 51 SER A CA 11
ATOM 14242 C C . SER A 1 51 ? 84.663 2.766 -4.881 1.00 0.00 51 SER A C 11
ATOM 14243 O O . SER A 1 51 ? 85.499 1.882 -5.066 1.00 0.00 51 SER A O 11
ATOM 14251 N N . GLN A 1 52 ? 84.106 2.997 -3.697 1.00 0.00 52 GLN A N 11
ATOM 14252 C CA . GLN A 1 52 ? 84.462 2.196 -2.530 1.00 0.00 52 GLN A CA 11
ATOM 14253 C C . GLN A 1 52 ? 83.410 1.122 -2.260 1.00 0.00 52 GLN A C 11
ATOM 14254 O O . GLN A 1 52 ? 83.512 0.373 -1.289 1.00 0.00 52 GLN A O 11
ATOM 14268 N N . ALA A 1 53 ? 82.407 1.050 -3.130 1.00 0.00 53 ALA A N 11
ATOM 14269 C CA . ALA A 1 53 ? 81.347 0.057 -2.980 1.00 0.00 53 ALA A CA 11
ATOM 14270 C C . ALA A 1 53 ? 80.649 -0.171 -4.314 1.00 0.00 53 ALA A C 11
ATOM 14271 O O . ALA A 1 53 ? 80.507 0.756 -5.109 1.00 0.00 53 ALA A O 11
ATOM 14278 N N . LYS A 1 54 ? 80.223 -1.408 -4.561 1.00 0.00 54 LYS A N 11
ATOM 14279 C CA . LYS A 1 54 ? 79.551 -1.732 -5.817 1.00 0.00 54 LYS A CA 11
ATOM 14280 C C . LYS A 1 54 ? 78.220 -2.418 -5.557 1.00 0.00 54 LYS A C 11
ATOM 14281 O O . LYS A 1 54 ? 78.112 -3.259 -4.664 1.00 0.00 54 LYS A O 11
ATOM 14300 N N . VAL A 1 55 ? 77.213 -2.068 -6.354 1.00 0.00 55 VAL A N 11
ATOM 14301 C CA . VAL A 1 55 ? 75.899 -2.677 -6.211 1.00 0.00 55 VAL A CA 11
ATOM 14302 C C . VAL A 1 55 ? 75.504 -3.370 -7.506 1.00 0.00 55 VAL A C 11
ATOM 14303 O O . VAL A 1 55 ? 75.284 -2.724 -8.532 1.00 0.00 55 VAL A O 11
ATOM 14316 N N . SER A 1 56 ? 75.406 -4.687 -7.447 1.00 0.00 56 SER A N 11
ATOM 14317 C CA . SER A 1 56 ? 75.022 -5.467 -8.614 1.00 0.00 56 SER A CA 11
ATOM 14318 C C . SER A 1 56 ? 74.083 -6.595 -8.210 1.00 0.00 56 SER A C 11
ATOM 14319 O O . SER A 1 56 ? 74.515 -7.580 -7.611 1.00 0.00 56 SER A O 11
ATOM 14327 N N . ASN A 1 57 ? 72.804 -6.464 -8.534 1.00 0.00 57 ASN A N 11
ATOM 14328 C CA . ASN A 1 57 ? 71.847 -7.504 -8.182 1.00 0.00 57 ASN A CA 11
ATOM 14329 C C . ASN A 1 57 ? 70.730 -7.585 -9.209 1.00 0.00 57 ASN A C 11
ATOM 14330 O O . ASN A 1 57 ? 70.132 -6.574 -9.578 1.00 0.00 57 ASN A O 11
ATOM 14341 N N . ALA A 1 58 ? 70.443 -8.800 -9.653 1.00 0.00 58 ALA A N 11
ATOM 14342 C CA . ALA A 1 58 ? 69.383 -9.008 -10.623 1.00 0.00 58 ALA A CA 11
ATOM 14343 C C . ALA A 1 58 ? 68.035 -8.719 -9.978 1.00 0.00 58 ALA A C 11
ATOM 14344 O O . ALA A 1 58 ? 67.968 -8.288 -8.827 1.00 0.00 58 ALA A O 11
ATOM 14351 N N . SER A 1 59 ? 66.965 -8.943 -10.727 1.00 0.00 59 SER A N 11
ATOM 14352 C CA . SER A 1 59 ? 65.626 -8.683 -10.217 1.00 0.00 59 SER A CA 11
ATOM 14353 C C . SER A 1 59 ? 65.351 -9.502 -8.954 1.00 0.00 59 SER A C 11
ATOM 14354 O O . SER A 1 59 ? 64.795 -8.987 -7.985 1.00 0.00 59 SER A O 11
ATOM 14362 N N . GLU A 1 60 ? 65.735 -10.776 -8.973 1.00 0.00 60 GLU A N 11
ATOM 14363 C CA . GLU A 1 60 ? 65.513 -11.651 -7.821 1.00 0.00 60 GLU A CA 11
ATOM 14364 C C . GLU A 1 60 ? 66.403 -11.273 -6.635 1.00 0.00 60 GLU A C 11
ATOM 14365 O O . GLU A 1 60 ? 66.004 -11.428 -5.481 1.00 0.00 60 GLU A O 11
ATOM 14377 N N . THR A 1 61 ? 67.614 -10.800 -6.917 1.00 0.00 61 THR A N 11
ATOM 14378 C CA . THR A 1 61 ? 68.542 -10.431 -5.850 1.00 0.00 61 THR A CA 11
ATOM 14379 C C . THR A 1 61 ? 68.490 -8.935 -5.556 1.00 0.00 61 THR A C 11
ATOM 14380 O O . THR A 1 61 ? 69.279 -8.423 -4.761 1.00 0.00 61 THR A O 11
ATOM 14391 N N . LYS A 1 62 ? 67.563 -8.236 -6.203 1.00 0.00 62 LYS A N 11
ATOM 14392 C CA . LYS A 1 62 ? 67.434 -6.796 -5.998 1.00 0.00 62 LYS A CA 11
ATOM 14393 C C . LYS A 1 62 ? 67.569 -6.450 -4.521 1.00 0.00 62 LYS A C 11
ATOM 14394 O O . LYS A 1 62 ? 66.733 -6.833 -3.704 1.00 0.00 62 LYS A O 11
ATOM 14413 N N . GLY A 1 63 ? 68.629 -5.711 -4.193 1.00 0.00 63 GLY A N 11
ATOM 14414 C CA . GLY A 1 63 ? 68.872 -5.301 -2.815 1.00 0.00 63 GLY A CA 11
ATOM 14415 C C . GLY A 1 63 ? 70.135 -5.948 -2.246 1.00 0.00 63 GLY A C 11
ATOM 14416 O O . GLY A 1 63 ? 70.202 -6.215 -1.045 1.00 0.00 63 GLY A O 11
ATOM 14420 N N . LEU A 1 64 ? 71.134 -6.190 -3.108 1.00 0.00 64 LEU A N 11
ATOM 14421 C CA . LEU A 1 64 ? 72.390 -6.806 -2.662 1.00 0.00 64 LEU A CA 11
ATOM 14422 C C . LEU A 1 64 ? 73.552 -5.839 -2.884 1.00 0.00 64 LEU A C 11
ATOM 14423 O O . LEU A 1 64 ? 73.878 -5.492 -4.023 1.00 0.00 64 LEU A O 11
ATOM 14439 N N . VAL A 1 65 ? 74.168 -5.406 -1.788 1.00 0.00 65 VAL A N 11
ATOM 14440 C CA . VAL A 1 65 ? 75.288 -4.477 -1.863 1.00 0.00 65 VAL A CA 11
ATOM 14441 C C . VAL A 1 65 ? 76.484 -5.005 -1.085 1.00 0.00 65 VAL A C 11
ATOM 14442 O O . VAL A 1 65 ? 76.344 -5.457 0.053 1.00 0.00 65 VAL A O 11
ATOM 14455 N N . THR A 1 66 ? 77.661 -4.930 -1.703 1.00 0.00 66 THR A N 11
ATOM 14456 C CA . THR A 1 66 ? 78.886 -5.390 -1.058 1.00 0.00 66 THR A CA 11
ATOM 14457 C C . THR A 1 66 ? 79.830 -4.210 -0.851 1.00 0.00 66 THR A C 11
ATOM 14458 O O . THR A 1 66 ? 80.140 -3.479 -1.793 1.00 0.00 66 THR A O 11
ATOM 14469 N N . GLY A 1 67 ? 80.274 -4.021 0.389 1.00 0.00 67 GLY A N 11
ATOM 14470 C CA . GLY A 1 67 ? 81.175 -2.915 0.709 1.00 0.00 67 GLY A CA 11
ATOM 14471 C C . GLY A 1 67 ? 82.610 -3.405 0.867 1.00 0.00 67 GLY A C 11
ATOM 14472 O O . GLY A 1 67 ? 82.922 -4.155 1.791 1.00 0.00 67 GLY A O 11
ATOM 14476 N N . ILE A 1 68 ? 83.478 -2.977 -0.043 1.00 0.00 68 ILE A N 11
ATOM 14477 C CA . ILE A 1 68 ? 84.878 -3.376 0.000 1.00 0.00 68 ILE A CA 11
ATOM 14478 C C . ILE A 1 68 ? 85.552 -2.811 1.255 1.00 0.00 68 ILE A C 11
ATOM 14479 O O . ILE A 1 68 ? 86.304 -3.508 1.935 1.00 0.00 68 ILE A O 11
ATOM 14495 N N . ALA A 1 69 ? 85.277 -1.538 1.553 1.00 0.00 69 ALA A N 11
ATOM 14496 C CA . ALA A 1 69 ? 85.863 -0.886 2.727 1.00 0.00 69 ALA A CA 11
ATOM 14497 C C . ALA A 1 69 ? 85.484 0.594 2.767 1.00 0.00 69 ALA A C 11
ATOM 14498 O O . ALA A 1 69 ? 85.797 1.351 1.847 1.00 0.00 69 ALA A O 11
ATOM 14505 N N . SER A 1 70 ? 84.806 1.000 3.838 1.00 0.00 70 SER A N 11
ATOM 14506 C CA . SER A 1 70 ? 84.387 2.390 3.985 1.00 0.00 70 SER A CA 11
ATOM 14507 C C . SER A 1 70 ? 84.138 2.725 5.452 1.00 0.00 70 SER A C 11
ATOM 14508 O O . SER A 1 70 ? 84.155 1.845 6.312 1.00 0.00 70 SER A O 11
ATOM 14516 N N . GLY A 1 71 ? 83.904 4.004 5.728 1.00 0.00 71 GLY A N 11
ATOM 14517 C CA . GLY A 1 71 ? 83.649 4.451 7.089 1.00 0.00 71 GLY A CA 11
ATOM 14518 C C . GLY A 1 71 ? 82.161 4.696 7.302 1.00 0.00 71 GLY A C 11
ATOM 14519 O O . GLY A 1 71 ? 81.561 4.156 8.232 1.00 0.00 71 GLY A O 11
ATOM 14523 N N . ASN A 1 72 ? 81.565 5.514 6.437 1.00 0.00 72 ASN A N 11
ATOM 14524 C CA . ASN A 1 72 ? 80.144 5.811 6.555 1.00 0.00 72 ASN A CA 11
ATOM 14525 C C . ASN A 1 72 ? 79.509 6.105 5.194 1.00 0.00 72 ASN A C 11
ATOM 14526 O O . ASN A 1 72 ? 79.322 7.268 4.833 1.00 0.00 72 ASN A O 11
ATOM 14537 N N . PRO A 1 73 ? 79.141 5.090 4.453 1.00 0.00 73 PRO A N 11
ATOM 14538 C CA . PRO A 1 73 ? 78.480 5.261 3.138 1.00 0.00 73 PRO A CA 11
ATOM 14539 C C . PRO A 1 73 ? 76.983 5.493 3.313 1.00 0.00 73 PRO A C 11
ATOM 14540 O O . PRO A 1 73 ? 76.409 5.098 4.328 1.00 0.00 73 PRO A O 11
ATOM 14551 N N . THR A 1 74 ? 76.358 6.133 2.332 1.00 0.00 74 THR A N 11
ATOM 14552 C CA . THR A 1 74 ? 74.926 6.405 2.407 1.00 0.00 74 THR A CA 11
ATOM 14553 C C . THR A 1 74 ? 74.190 5.734 1.257 1.00 0.00 74 THR A C 11
ATOM 14554 O O . THR A 1 74 ? 74.493 5.965 0.087 1.00 0.00 74 THR A O 11
ATOM 14565 N N . ILE A 1 75 ? 73.215 4.902 1.605 1.00 0.00 75 ILE A N 11
ATOM 14566 C CA . ILE A 1 75 ? 72.431 4.196 0.603 1.00 0.00 75 ILE A CA 11
ATOM 14567 C C . ILE A 1 75 ? 71.103 4.899 0.370 1.00 0.00 75 ILE A C 11
ATOM 14568 O O . ILE A 1 75 ? 70.323 5.106 1.300 1.00 0.00 75 ILE A O 11
ATOM 14584 N N . ILE A 1 76 ? 70.856 5.260 -0.883 1.00 0.00 76 ILE A N 11
ATOM 14585 C CA . ILE A 1 76 ? 69.620 5.939 -1.244 1.00 0.00 76 ILE A CA 11
ATOM 14586 C C . ILE A 1 76 ? 68.743 5.027 -2.091 1.00 0.00 76 ILE A C 11
ATOM 14587 O O . ILE A 1 76 ? 69.182 4.516 -3.123 1.00 0.00 76 ILE A O 11
ATOM 14603 N N . ALA A 1 77 ? 67.504 4.836 -1.656 1.00 0.00 77 ALA A N 11
ATOM 14604 C CA . ALA A 1 77 ? 66.572 3.995 -2.393 1.00 0.00 77 ALA A CA 11
ATOM 14605 C C . ALA A 1 77 ? 65.559 4.867 -3.124 1.00 0.00 77 ALA A C 11
ATOM 14606 O O . ALA A 1 77 ? 65.029 5.821 -2.554 1.00 0.00 77 ALA A O 11
ATOM 14613 N N . THR A 1 78 ? 65.307 4.547 -4.389 1.00 0.00 78 THR A N 11
ATOM 14614 C CA . THR A 1 78 ? 64.365 5.324 -5.192 1.00 0.00 78 THR A CA 11
ATOM 14615 C C . THR A 1 78 ? 63.267 4.436 -5.763 1.00 0.00 78 THR A C 11
ATOM 14616 O O . THR A 1 78 ? 63.540 3.392 -6.357 1.00 0.00 78 THR A O 11
ATOM 14627 N N . TYR A 1 79 ? 62.026 4.868 -5.585 1.00 0.00 79 TYR A N 11
ATOM 14628 C CA . TYR A 1 79 ? 60.883 4.122 -6.091 1.00 0.00 79 TYR A CA 11
ATOM 14629 C C . TYR A 1 79 ? 59.889 5.074 -6.744 1.00 0.00 79 TYR A C 11
ATOM 14630 O O . TYR A 1 79 ? 59.220 5.849 -6.061 1.00 0.00 79 TYR A O 11
ATOM 14648 N N . GLY A 1 80 ? 59.796 5.017 -8.068 1.00 0.00 80 GLY A N 11
ATOM 14649 C CA . GLY A 1 80 ? 58.876 5.887 -8.789 1.00 0.00 80 GLY A CA 11
ATOM 14650 C C . GLY A 1 80 ? 59.186 7.355 -8.510 1.00 0.00 80 GLY A C 11
ATOM 14651 O O . GLY A 1 80 ? 60.295 7.825 -8.756 1.00 0.00 80 GLY A O 11
ATOM 14655 N N . SER A 1 81 ? 58.193 8.073 -7.996 1.00 0.00 81 SER A N 11
ATOM 14656 C CA . SER A 1 81 ? 58.359 9.489 -7.685 1.00 0.00 81 SER A CA 11
ATOM 14657 C C . SER A 1 81 ? 58.666 9.692 -6.201 1.00 0.00 81 SER A C 11
ATOM 14658 O O . SER A 1 81 ? 58.731 10.826 -5.726 1.00 0.00 81 SER A O 11
ATOM 14666 N N . VAL A 1 82 ? 58.843 8.589 -5.473 1.00 0.00 82 VAL A N 11
ATOM 14667 C CA . VAL A 1 82 ? 59.131 8.662 -4.040 1.00 0.00 82 VAL A CA 11
ATOM 14668 C C . VAL A 1 82 ? 60.431 7.938 -3.706 1.00 0.00 82 VAL A C 11
ATOM 14669 O O . VAL A 1 82 ? 60.663 6.818 -4.163 1.00 0.00 82 VAL A O 11
ATOM 14682 N N . SER A 1 83 ? 61.275 8.584 -2.907 1.00 0.00 83 SER A N 11
ATOM 14683 C CA . SER A 1 83 ? 62.549 7.991 -2.521 1.00 0.00 83 SER A CA 11
ATOM 14684 C C . SER A 1 83 ? 62.866 8.282 -1.055 1.00 0.00 83 SER A C 11
ATOM 14685 O O . SER A 1 83 ? 62.464 9.313 -0.515 1.00 0.00 83 SER A O 11
ATOM 14693 N N . GLY A 1 84 ? 63.605 7.371 -0.426 1.00 0.00 84 GLY A N 11
ATOM 14694 C CA . GLY A 1 84 ? 63.991 7.536 0.973 1.00 0.00 84 GLY A CA 11
ATOM 14695 C C . GLY A 1 84 ? 65.488 7.304 1.140 1.00 0.00 84 GLY A C 11
ATOM 14696 O O . GLY A 1 84 ? 66.064 6.437 0.479 1.00 0.00 84 GLY A O 11
ATOM 14700 N N . ASN A 1 85 ? 66.118 8.083 2.018 1.00 0.00 85 ASN A N 11
ATOM 14701 C CA . ASN A 1 85 ? 67.554 7.950 2.250 1.00 0.00 85 ASN A CA 11
ATOM 14702 C C . ASN A 1 85 ? 67.833 7.340 3.618 1.00 0.00 85 ASN A C 11
ATOM 14703 O O . ASN A 1 85 ? 67.132 7.621 4.591 1.00 0.00 85 ASN A O 11
ATOM 14714 N N . THR A 1 86 ? 68.868 6.510 3.685 1.00 0.00 86 THR A N 11
ATOM 14715 C CA . THR A 1 86 ? 69.246 5.867 4.937 1.00 0.00 86 THR A CA 11
ATOM 14716 C C . THR A 1 86 ? 70.761 5.912 5.105 1.00 0.00 86 THR A C 11
ATOM 14717 O O . THR A 1 86 ? 71.500 5.805 4.128 1.00 0.00 86 THR A O 11
ATOM 14728 N N . ILE A 1 87 ? 71.221 6.082 6.341 1.00 0.00 87 ILE A N 11
ATOM 14729 C CA . ILE A 1 87 ? 72.655 6.155 6.605 1.00 0.00 87 ILE A CA 11
ATOM 14730 C C . ILE A 1 87 ? 73.179 4.842 7.184 1.00 0.00 87 ILE A C 11
ATOM 14731 O O . ILE A 1 87 ? 72.663 4.337 8.181 1.00 0.00 87 ILE A O 11
ATOM 14747 N N . LEU A 1 88 ? 74.218 4.305 6.548 1.00 0.00 88 LEU A N 11
ATOM 14748 C CA . LEU A 1 88 ? 74.828 3.055 6.996 1.00 0.00 88 LEU A CA 11
ATOM 14749 C C . LEU A 1 88 ? 76.199 3.339 7.615 1.00 0.00 88 LEU A C 11
ATOM 14750 O O . LEU A 1 88 ? 76.928 4.207 7.136 1.00 0.00 88 LEU A O 11
ATOM 14766 N N . THR A 1 89 ? 76.537 2.620 8.691 1.00 0.00 89 THR A N 11
ATOM 14767 C CA . THR A 1 89 ? 77.817 2.834 9.367 1.00 0.00 89 THR A CA 11
ATOM 14768 C C . THR A 1 89 ? 78.684 1.581 9.327 1.00 0.00 89 THR A C 11
ATOM 14769 O O . THR A 1 89 ? 78.200 0.470 9.539 1.00 0.00 89 THR A O 11
ATOM 14780 N N . VAL A 1 90 ? 79.973 1.777 9.062 1.00 0.00 90 VAL A N 11
ATOM 14781 C CA . VAL A 1 90 ? 80.907 0.664 9.005 1.00 0.00 90 VAL A CA 11
ATOM 14782 C C . VAL A 1 90 ? 81.421 0.334 10.403 1.00 0.00 90 VAL A C 11
ATOM 14783 O O . VAL A 1 90 ? 82.152 1.119 11.004 1.00 0.00 90 VAL A O 11
ATOM 14796 N N . ASN A 1 91 ? 81.038 -0.833 10.916 1.00 0.00 91 ASN A N 11
ATOM 14797 C CA . ASN A 1 91 ? 81.477 -1.243 12.243 1.00 0.00 91 ASN A CA 11
ATOM 14798 C C . ASN A 1 91 ? 81.789 -2.734 12.271 1.00 0.00 91 ASN A C 11
ATOM 14799 O O . ASN A 1 91 ? 80.971 -3.553 11.850 1.00 0.00 91 ASN A O 11
ATOM 14810 N N . LYS A 1 92 ? 82.974 -3.079 12.772 1.00 0.00 92 LYS A N 11
ATOM 14811 C CA . LYS A 1 92 ? 83.377 -4.479 12.854 1.00 0.00 92 LYS A CA 11
ATOM 14812 C C . LYS A 1 92 ? 83.044 -5.055 14.227 1.00 0.00 92 LYS A C 11
ATOM 14813 O O . LYS A 1 92 ? 83.544 -4.578 15.246 1.00 0.00 92 LYS A O 11
ATOM 14832 N N . THR A 1 93 ? 82.201 -6.080 14.246 1.00 0.00 93 THR A N 11
ATOM 14833 C CA . THR A 1 93 ? 81.812 -6.712 15.502 1.00 0.00 93 THR A CA 11
ATOM 14834 C C . THR A 1 93 ? 83.002 -7.428 16.134 1.00 0.00 93 THR A C 11
ATOM 14835 O O . THR A 1 93 ? 83.170 -7.417 17.353 1.00 0.00 93 THR A O 11
ATOM 14846 N N . ASP A 1 94 ? 83.822 -8.053 15.294 1.00 0.00 94 ASP A N 11
ATOM 14847 C CA . ASP A 1 94 ? 84.995 -8.773 15.782 1.00 0.00 94 ASP A CA 11
ATOM 14848 C C . ASP A 1 94 ? 84.588 -9.789 16.846 1.00 0.00 94 ASP A C 11
ATOM 14849 O O . ASP A 1 94 ? 85.098 -9.769 17.965 1.00 0.00 94 ASP A O 11
ATOM 14858 N N . THR A 1 95 ? 83.666 -10.676 16.485 1.00 0.00 95 THR A N 11
ATOM 14859 C CA . THR A 1 95 ? 83.196 -11.696 17.417 1.00 0.00 95 THR A CA 11
ATOM 14860 C C . THR A 1 95 ? 82.944 -11.086 18.793 1.00 0.00 95 THR A C 11
ATOM 14861 O O . THR A 1 95 ? 83.793 -11.243 19.653 1.00 0.00 95 THR A O 11
ATOM 14873 N N . SER A 1 1 ? 43.054 2.846 -9.225 1.00 0.00 1 SER A N 12
ATOM 14874 C CA . SER A 1 1 ? 42.677 1.522 -8.654 1.00 0.00 1 SER A CA 12
ATOM 14875 C C . SER A 1 1 ? 43.916 0.850 -8.073 1.00 0.00 1 SER A C 12
ATOM 14876 O O . SER A 1 1 ? 43.823 -0.194 -7.428 1.00 0.00 1 SER A O 12
ATOM 14886 N N . ALA A 1 2 ? 45.076 1.457 -8.307 1.00 0.00 2 ALA A N 12
ATOM 14887 C CA . ALA A 1 2 ? 46.330 0.908 -7.802 1.00 0.00 2 ALA A CA 12
ATOM 14888 C C . ALA A 1 2 ? 46.715 1.568 -6.481 1.00 0.00 2 ALA A C 12
ATOM 14889 O O . ALA A 1 2 ? 47.896 1.707 -6.166 1.00 0.00 2 ALA A O 12
ATOM 14896 N N . ALA A 1 3 ? 45.707 1.971 -5.714 1.00 0.00 3 ALA A N 12
ATOM 14897 C CA . ALA A 1 3 ? 45.948 2.614 -4.429 1.00 0.00 3 ALA A CA 12
ATOM 14898 C C . ALA A 1 3 ? 47.103 3.607 -4.533 1.00 0.00 3 ALA A C 12
ATOM 14899 O O . ALA A 1 3 ? 47.553 3.937 -5.629 1.00 0.00 3 ALA A O 12
ATOM 14906 N N . THR A 1 4 ? 47.572 4.082 -3.384 1.00 0.00 4 THR A N 12
ATOM 14907 C CA . THR A 1 4 ? 48.674 5.037 -3.355 1.00 0.00 4 THR A CA 12
ATOM 14908 C C . THR A 1 4 ? 49.634 4.704 -2.215 1.00 0.00 4 THR A C 12
ATOM 14909 O O . THR A 1 4 ? 49.276 3.992 -1.275 1.00 0.00 4 THR A O 12
ATOM 14920 N N . LEU A 1 5 ? 50.857 5.221 -2.306 1.00 0.00 5 LEU A N 12
ATOM 14921 C CA . LEU A 1 5 ? 51.865 4.981 -1.274 1.00 0.00 5 LEU A CA 12
ATOM 14922 C C . LEU A 1 5 ? 51.756 6.019 -0.164 1.00 0.00 5 LEU A C 12
ATOM 14923 O O . LEU A 1 5 ? 52.118 7.180 -0.354 1.00 0.00 5 LEU A O 12
ATOM 14939 N N . SER A 1 6 ? 51.255 5.600 0.994 1.00 0.00 6 SER A N 12
ATOM 14940 C CA . SER A 1 6 ? 51.104 6.513 2.121 1.00 0.00 6 SER A CA 12
ATOM 14941 C C . SER A 1 6 ? 52.455 6.796 2.773 1.00 0.00 6 SER A C 12
ATOM 14942 O O . SER A 1 6 ? 52.785 7.946 3.059 1.00 0.00 6 SER A O 12
ATOM 14950 N N . SER A 1 7 ? 53.232 5.746 3.005 1.00 0.00 7 SER A N 12
ATOM 14951 C CA . SER A 1 7 ? 54.543 5.910 3.626 1.00 0.00 7 SER A CA 12
ATOM 14952 C C . SER A 1 7 ? 55.450 4.731 3.296 1.00 0.00 7 SER A C 12
ATOM 14953 O O . SER A 1 7 ? 54.987 3.683 2.851 1.00 0.00 7 SER A O 12
ATOM 14961 N N . ILE A 1 8 ? 56.747 4.908 3.534 1.00 0.00 8 ILE A N 12
ATOM 14962 C CA . ILE A 1 8 ? 57.711 3.853 3.274 1.00 0.00 8 ILE A CA 12
ATOM 14963 C C . ILE A 1 8 ? 58.483 3.530 4.550 1.00 0.00 8 ILE A C 12
ATOM 14964 O O . ILE A 1 8 ? 58.712 4.405 5.384 1.00 0.00 8 ILE A O 12
ATOM 14980 N N . SER A 1 9 ? 58.868 2.269 4.700 1.00 0.00 9 SER A N 12
ATOM 14981 C CA . SER A 1 9 ? 59.603 1.839 5.884 1.00 0.00 9 SER A CA 12
ATOM 14982 C C . SER A 1 9 ? 60.744 0.906 5.499 1.00 0.00 9 SER A C 12
ATOM 14983 O O . SER A 1 9 ? 60.643 0.158 4.526 1.00 0.00 9 SER A O 12
ATOM 14991 N N . ILE A 1 10 ? 61.822 0.940 6.274 1.00 0.00 10 ILE A N 12
ATOM 14992 C CA . ILE A 1 10 ? 62.970 0.081 6.007 1.00 0.00 10 ILE A CA 12
ATOM 14993 C C . ILE A 1 10 ? 62.953 -1.120 6.949 1.00 0.00 10 ILE A C 12
ATOM 14994 O O . ILE A 1 10 ? 62.685 -0.976 8.140 1.00 0.00 10 ILE A O 12
ATOM 15010 N N . SER A 1 11 ? 63.225 -2.306 6.408 1.00 0.00 11 SER A N 12
ATOM 15011 C CA . SER A 1 11 ? 63.219 -3.522 7.217 1.00 0.00 11 SER A CA 12
ATOM 15012 C C . SER A 1 11 ? 64.640 -3.925 7.635 1.00 0.00 11 SER A C 12
ATOM 15013 O O . SER A 1 11 ? 65.624 -3.437 7.075 1.00 0.00 11 SER A O 12
ATOM 15021 N N . PRO A 1 12 ? 64.748 -4.813 8.594 1.00 0.00 12 PRO A N 12
ATOM 15022 C CA . PRO A 1 12 ? 66.052 -5.329 9.115 1.00 0.00 12 PRO A CA 12
ATOM 15023 C C . PRO A 1 12 ? 67.078 -5.493 7.988 1.00 0.00 12 PRO A C 12
ATOM 15024 O O . PRO A 1 12 ? 66.705 -5.461 6.815 1.00 0.00 12 PRO A O 12
ATOM 15035 N N . ILE A 1 13 ? 68.371 -5.666 8.313 1.00 0.00 13 ILE A N 12
ATOM 15036 C CA . ILE A 1 13 ? 68.858 -5.712 9.693 1.00 0.00 13 ILE A CA 12
ATOM 15037 C C . ILE A 1 13 ? 69.612 -4.420 10.027 1.00 0.00 13 ILE A C 12
ATOM 15038 O O . ILE A 1 13 ? 70.683 -4.159 9.478 1.00 0.00 13 ILE A O 12
ATOM 15054 N N . ASN A 1 14 ? 69.054 -3.619 10.934 1.00 0.00 14 ASN A N 12
ATOM 15055 C CA . ASN A 1 14 ? 69.699 -2.367 11.330 1.00 0.00 14 ASN A CA 12
ATOM 15056 C C . ASN A 1 14 ? 70.546 -1.804 10.186 1.00 0.00 14 ASN A C 12
ATOM 15057 O O . ASN A 1 14 ? 70.063 -1.635 9.068 1.00 0.00 14 ASN A O 12
ATOM 15068 N N . THR A 1 15 ? 71.815 -1.522 10.477 1.00 0.00 15 THR A N 12
ATOM 15069 C CA . THR A 1 15 ? 72.725 -0.985 9.470 1.00 0.00 15 THR A CA 12
ATOM 15070 C C . THR A 1 15 ? 74.154 -1.430 9.763 1.00 0.00 15 THR A C 12
ATOM 15071 O O . THR A 1 15 ? 74.849 -0.811 10.569 1.00 0.00 15 THR A O 12
ATOM 15082 N N . ASN A 1 16 ? 74.589 -2.511 9.124 1.00 0.00 16 ASN A N 12
ATOM 15083 C CA . ASN A 1 16 ? 75.939 -3.013 9.352 1.00 0.00 16 ASN A CA 12
ATOM 15084 C C . ASN A 1 16 ? 76.443 -3.825 8.167 1.00 0.00 16 ASN A C 12
ATOM 15085 O O . ASN A 1 16 ? 75.722 -4.650 7.602 1.00 0.00 16 ASN A O 12
ATOM 15096 N N . ILE A 1 17 ? 77.700 -3.584 7.807 1.00 0.00 17 ILE A N 12
ATOM 15097 C CA . ILE A 1 17 ? 78.327 -4.275 6.686 1.00 0.00 17 ILE A CA 12
ATOM 15098 C C . ILE A 1 17 ? 79.588 -4.990 7.161 1.00 0.00 17 ILE A C 12
ATOM 15099 O O . ILE A 1 17 ? 80.408 -4.405 7.868 1.00 0.00 17 ILE A O 12
ATOM 15115 N N . ASN A 1 18 ? 79.740 -6.252 6.780 1.00 0.00 18 ASN A N 12
ATOM 15116 C CA . ASN A 1 18 ? 80.916 -7.018 7.180 1.00 0.00 18 ASN A CA 12
ATOM 15117 C C . ASN A 1 18 ? 82.108 -6.687 6.287 1.00 0.00 18 ASN A C 12
ATOM 15118 O O . ASN A 1 18 ? 81.957 -6.056 5.239 1.00 0.00 18 ASN A O 12
ATOM 15129 N N . THR A 1 19 ? 83.294 -7.120 6.710 1.00 0.00 19 THR A N 12
ATOM 15130 C CA . THR A 1 19 ? 84.515 -6.859 5.955 1.00 0.00 19 THR A CA 12
ATOM 15131 C C . THR A 1 19 ? 84.239 -6.912 4.453 1.00 0.00 19 THR A C 12
ATOM 15132 O O . THR A 1 19 ? 83.873 -5.908 3.843 1.00 0.00 19 THR A O 12
ATOM 15143 N N . THR A 1 20 ? 84.405 -8.095 3.871 1.00 0.00 20 THR A N 12
ATOM 15144 C CA . THR A 1 20 ? 84.173 -8.275 2.442 1.00 0.00 20 THR A CA 12
ATOM 15145 C C . THR A 1 20 ? 82.977 -9.196 2.217 1.00 0.00 20 THR A C 12
ATOM 15146 O O . THR A 1 20 ? 83.125 -10.315 1.727 1.00 0.00 20 THR A O 12
ATOM 15157 N N . VAL A 1 21 ? 81.797 -8.718 2.594 1.00 0.00 21 VAL A N 12
ATOM 15158 C CA . VAL A 1 21 ? 80.576 -9.502 2.438 1.00 0.00 21 VAL A CA 12
ATOM 15159 C C . VAL A 1 21 ? 79.468 -8.680 1.794 1.00 0.00 21 VAL A C 12
ATOM 15160 O O . VAL A 1 21 ? 79.509 -7.450 1.799 1.00 0.00 21 VAL A O 12
ATOM 15173 N N . SER A 1 22 ? 78.475 -9.373 1.246 1.00 0.00 22 SER A N 12
ATOM 15174 C CA . SER A 1 22 ? 77.346 -8.709 0.612 1.00 0.00 22 SER A CA 12
ATOM 15175 C C . SER A 1 22 ? 76.096 -8.860 1.475 1.00 0.00 22 SER A C 12
ATOM 15176 O O . SER A 1 22 ? 75.696 -9.975 1.816 1.00 0.00 22 SER A O 12
ATOM 15184 N N . LYS A 1 23 ? 75.483 -7.736 1.831 1.00 0.00 23 LYS A N 12
ATOM 15185 C CA . LYS A 1 23 ? 74.284 -7.761 2.663 1.00 0.00 23 LYS A CA 12
ATOM 15186 C C . LYS A 1 23 ? 73.079 -7.222 1.898 1.00 0.00 23 LYS A C 12
ATOM 15187 O O . LYS A 1 23 ? 73.186 -6.247 1.156 1.00 0.00 23 LYS A O 12
ATOM 15206 N N . GLN A 1 24 ? 71.935 -7.869 2.086 1.00 0.00 24 GLN A N 12
ATOM 15207 C CA . GLN A 1 24 ? 70.714 -7.453 1.412 1.00 0.00 24 GLN A CA 12
ATOM 15208 C C . GLN A 1 24 ? 69.731 -6.854 2.415 1.00 0.00 24 GLN A C 12
ATOM 15209 O O . GLN A 1 24 ? 69.674 -7.278 3.569 1.00 0.00 24 GLN A O 12
ATOM 15223 N N . PHE A 1 25 ? 68.955 -5.874 1.965 1.00 0.00 25 PHE A N 12
ATOM 15224 C CA . PHE A 1 25 ? 67.963 -5.233 2.825 1.00 0.00 25 PHE A CA 12
ATOM 15225 C C . PHE A 1 25 ? 66.603 -5.240 2.140 1.00 0.00 25 PHE A C 12
ATOM 15226 O O . PHE A 1 25 ? 66.525 -5.272 0.916 1.00 0.00 25 PHE A O 12
ATOM 15243 N N . PHE A 1 26 ? 65.539 -5.224 2.933 1.00 0.00 26 PHE A N 12
ATOM 15244 C CA . PHE A 1 26 ? 64.189 -5.240 2.378 1.00 0.00 26 PHE A CA 12
ATOM 15245 C C . PHE A 1 26 ? 63.478 -3.917 2.634 1.00 0.00 26 PHE A C 12
ATOM 15246 O O . PHE A 1 26 ? 63.752 -3.237 3.622 1.00 0.00 26 PHE A O 12
ATOM 15263 N N . ALA A 1 27 ? 62.553 -3.570 1.744 1.00 0.00 27 ALA A N 12
ATOM 15264 C CA . ALA A 1 27 ? 61.791 -2.335 1.884 1.00 0.00 27 ALA A CA 12
ATOM 15265 C C . ALA A 1 27 ? 60.298 -2.649 1.930 1.00 0.00 27 ALA A C 12
ATOM 15266 O O . ALA A 1 27 ? 59.772 -3.356 1.069 1.00 0.00 27 ALA A O 12
ATOM 15273 N N . VAL A 1 28 ? 59.623 -2.124 2.944 1.00 0.00 28 VAL A N 12
ATOM 15274 C CA . VAL A 1 28 ? 58.192 -2.357 3.100 1.00 0.00 28 VAL A CA 12
ATOM 15275 C C . VAL A 1 28 ? 57.431 -1.041 3.076 1.00 0.00 28 VAL A C 12
ATOM 15276 O O . VAL A 1 28 ? 57.789 -0.092 3.776 1.00 0.00 28 VAL A O 12
ATOM 15289 N N . GLY A 1 29 ? 56.383 -0.983 2.262 1.00 0.00 29 GLY A N 12
ATOM 15290 C CA . GLY A 1 29 ? 55.587 0.231 2.150 1.00 0.00 29 GLY A CA 12
ATOM 15291 C C . GLY A 1 29 ? 54.134 -0.039 2.515 1.00 0.00 29 GLY A C 12
ATOM 15292 O O . GLY A 1 29 ? 53.640 -1.156 2.358 1.00 0.00 29 GLY A O 12
ATOM 15296 N N . THR A 1 30 ? 53.456 0.990 3.008 1.00 0.00 30 THR A N 12
ATOM 15297 C CA . THR A 1 30 ? 52.060 0.856 3.392 1.00 0.00 30 THR A CA 12
ATOM 15298 C C . THR A 1 30 ? 51.177 1.717 2.500 1.00 0.00 30 THR A C 12
ATOM 15299 O O . THR A 1 30 ? 51.399 2.919 2.361 1.00 0.00 30 THR A O 12
ATOM 15310 N N . TYR A 1 31 ? 50.169 1.093 1.909 1.00 0.00 31 TYR A N 12
ATOM 15311 C CA . TYR A 1 31 ? 49.244 1.803 1.039 1.00 0.00 31 TYR A CA 12
ATOM 15312 C C . TYR A 1 31 ? 48.156 2.477 1.868 1.00 0.00 31 TYR A C 12
ATOM 15313 O O . TYR A 1 31 ? 47.801 2.001 2.947 1.00 0.00 31 TYR A O 12
ATOM 15331 N N . SER A 1 32 ? 47.636 3.587 1.363 1.00 0.00 32 SER A N 12
ATOM 15332 C CA . SER A 1 32 ? 46.593 4.320 2.069 1.00 0.00 32 SER A CA 12
ATOM 15333 C C . SER A 1 32 ? 45.415 3.404 2.380 1.00 0.00 32 SER A C 12
ATOM 15334 O O . SER A 1 32 ? 44.543 3.749 3.176 1.00 0.00 32 SER A O 12
ATOM 15342 N N . ASP A 1 33 ? 45.399 2.236 1.749 1.00 0.00 33 ASP A N 12
ATOM 15343 C CA . ASP A 1 33 ? 44.325 1.278 1.970 1.00 0.00 33 ASP A CA 12
ATOM 15344 C C . ASP A 1 33 ? 44.589 0.453 3.228 1.00 0.00 33 ASP A C 12
ATOM 15345 O O . ASP A 1 33 ? 43.759 -0.364 3.630 1.00 0.00 33 ASP A O 12
ATOM 15354 N N . GLY A 1 34 ? 45.747 0.672 3.844 1.00 0.00 34 GLY A N 12
ATOM 15355 C CA . GLY A 1 34 ? 46.107 -0.063 5.052 1.00 0.00 34 GLY A CA 12
ATOM 15356 C C . GLY A 1 34 ? 46.807 -1.370 4.699 1.00 0.00 34 GLY A C 12
ATOM 15357 O O . GLY A 1 34 ? 47.116 -2.178 5.575 1.00 0.00 34 GLY A O 12
ATOM 15361 N N . THR A 1 35 ? 47.040 -1.572 3.409 1.00 0.00 35 THR A N 12
ATOM 15362 C CA . THR A 1 35 ? 47.692 -2.790 2.942 1.00 0.00 35 THR A CA 12
ATOM 15363 C C . THR A 1 35 ? 49.207 -2.620 2.936 1.00 0.00 35 THR A C 12
ATOM 15364 O O . THR A 1 35 ? 49.717 -1.505 2.833 1.00 0.00 35 THR A O 12
ATOM 15375 N N . LYS A 1 36 ? 49.918 -3.737 3.049 1.00 0.00 36 LYS A N 12
ATOM 15376 C CA . LYS A 1 36 ? 51.376 -3.706 3.050 1.00 0.00 36 LYS A CA 12
ATOM 15377 C C . LYS A 1 36 ? 51.926 -4.638 1.973 1.00 0.00 36 LYS A C 12
ATOM 15378 O O . LYS A 1 36 ? 51.336 -5.678 1.680 1.00 0.00 36 LYS A O 12
ATOM 15397 N N . ALA A 1 37 ? 53.057 -4.259 1.385 1.00 0.00 37 ALA A N 12
ATOM 15398 C CA . ALA A 1 37 ? 53.669 -5.072 0.340 1.00 0.00 37 ALA A CA 12
ATOM 15399 C C . ALA A 1 37 ? 55.174 -4.833 0.277 1.00 0.00 37 ALA A C 12
ATOM 15400 O O . ALA A 1 37 ? 55.671 -3.805 0.737 1.00 0.00 37 ALA A O 12
ATOM 15407 N N . ASP A 1 38 ? 55.894 -5.791 -0.298 1.00 0.00 38 ASP A N 12
ATOM 15408 C CA . ASP A 1 38 ? 57.342 -5.683 -0.423 1.00 0.00 38 ASP A CA 12
ATOM 15409 C C . ASP A 1 38 ? 57.710 -4.935 -1.699 1.00 0.00 38 ASP A C 12
ATOM 15410 O O . ASP A 1 38 ? 57.352 -5.356 -2.800 1.00 0.00 38 ASP A O 12
ATOM 15419 N N . LEU A 1 39 ? 58.428 -3.827 -1.550 1.00 0.00 39 LEU A N 12
ATOM 15420 C CA . LEU A 1 39 ? 58.826 -3.033 -2.706 1.00 0.00 39 LEU A CA 12
ATOM 15421 C C . LEU A 1 39 ? 60.320 -3.201 -2.970 1.00 0.00 39 LEU A C 12
ATOM 15422 O O . LEU A 1 39 ? 60.910 -2.462 -3.760 1.00 0.00 39 LEU A O 12
ATOM 15438 N N . THR A 1 40 ? 60.928 -4.179 -2.302 1.00 0.00 40 THR A N 12
ATOM 15439 C CA . THR A 1 40 ? 62.359 -4.432 -2.467 1.00 0.00 40 THR A CA 12
ATOM 15440 C C . THR A 1 40 ? 62.669 -4.701 -3.932 1.00 0.00 40 THR A C 12
ATOM 15441 O O . THR A 1 40 ? 63.762 -4.407 -4.414 1.00 0.00 40 THR A O 12
ATOM 15452 N N . SER A 1 41 ? 61.692 -5.261 -4.635 1.00 0.00 41 SER A N 12
ATOM 15453 C CA . SER A 1 41 ? 61.865 -5.582 -6.046 1.00 0.00 41 SER A CA 12
ATOM 15454 C C . SER A 1 41 ? 61.427 -4.403 -6.911 1.00 0.00 41 SER A C 12
ATOM 15455 O O . SER A 1 41 ? 61.683 -4.374 -8.114 1.00 0.00 41 SER A O 12
ATOM 15463 N N . SER A 1 42 ? 60.766 -3.430 -6.286 1.00 0.00 42 SER A N 12
ATOM 15464 C CA . SER A 1 42 ? 60.287 -2.257 -7.011 1.00 0.00 42 SER A CA 12
ATOM 15465 C C . SER A 1 42 ? 61.213 -1.070 -6.779 1.00 0.00 42 SER A C 12
ATOM 15466 O O . SER A 1 42 ? 61.346 -0.197 -7.637 1.00 0.00 42 SER A O 12
ATOM 15474 N N . VAL A 1 43 ? 61.846 -1.042 -5.612 1.00 0.00 43 VAL A N 12
ATOM 15475 C CA . VAL A 1 43 ? 62.752 0.048 -5.274 1.00 0.00 43 VAL A CA 12
ATOM 15476 C C . VAL A 1 43 ? 64.153 -0.254 -5.785 1.00 0.00 43 VAL A C 12
ATOM 15477 O O . VAL A 1 43 ? 64.532 -1.416 -5.941 1.00 0.00 43 VAL A O 12
ATOM 15490 N N . THR A 1 44 ? 64.920 0.798 -6.042 1.00 0.00 44 THR A N 12
ATOM 15491 C CA . THR A 1 44 ? 66.283 0.630 -6.520 1.00 0.00 44 THR A CA 12
ATOM 15492 C C . THR A 1 44 ? 67.263 1.058 -5.438 1.00 0.00 44 THR A C 12
ATOM 15493 O O . THR A 1 44 ? 67.194 2.179 -4.933 1.00 0.00 44 THR A O 12
ATOM 15504 N N . TRP A 1 45 ? 68.168 0.157 -5.077 1.00 0.00 45 TRP A N 12
ATOM 15505 C CA . TRP A 1 45 ? 69.145 0.454 -4.039 1.00 0.00 45 TRP A CA 12
ATOM 15506 C C . TRP A 1 45 ? 70.443 0.956 -4.665 1.00 0.00 45 TRP A C 12
ATOM 15507 O O . TRP A 1 45 ? 70.947 0.373 -5.623 1.00 0.00 45 TRP A O 12
ATOM 15528 N N . SER A 1 46 ? 70.974 2.038 -4.111 1.00 0.00 46 SER A N 12
ATOM 15529 C CA . SER A 1 46 ? 72.215 2.614 -4.612 1.00 0.00 46 SER A CA 12
ATOM 15530 C C . SER A 1 46 ? 73.006 3.230 -3.461 1.00 0.00 46 SER A C 12
ATOM 15531 O O . SER A 1 46 ? 72.452 3.498 -2.395 1.00 0.00 46 SER A O 12
ATOM 15539 N N . SER A 1 47 ? 74.296 3.447 -3.675 1.00 0.00 47 SER A N 12
ATOM 15540 C CA . SER A 1 47 ? 75.134 4.028 -2.631 1.00 0.00 47 SER A CA 12
ATOM 15541 C C . SER A 1 47 ? 76.051 5.101 -3.203 1.00 0.00 47 SER A C 12
ATOM 15542 O O . SER A 1 47 ? 76.504 5.001 -4.344 1.00 0.00 47 SER A O 12
ATOM 15550 N N . SER A 1 48 ? 76.332 6.119 -2.397 1.00 0.00 48 SER A N 12
ATOM 15551 C CA . SER A 1 48 ? 77.207 7.203 -2.826 1.00 0.00 48 SER A CA 12
ATOM 15552 C C . SER A 1 48 ? 78.618 6.658 -3.036 1.00 0.00 48 SER A C 12
ATOM 15553 O O . SER A 1 48 ? 79.342 7.090 -3.932 1.00 0.00 48 SER A O 12
ATOM 15561 N N . ASN A 1 49 ? 78.989 5.708 -2.186 1.00 0.00 49 ASN A N 12
ATOM 15562 C CA . ASN A 1 49 ? 80.306 5.092 -2.258 1.00 0.00 49 ASN A CA 12
ATOM 15563 C C . ASN A 1 49 ? 80.421 4.237 -3.509 1.00 0.00 49 ASN A C 12
ATOM 15564 O O . ASN A 1 49 ? 80.551 3.013 -3.429 1.00 0.00 49 ASN A O 12
ATOM 15575 N N . GLN A 1 50 ? 80.381 4.888 -4.668 1.00 0.00 50 GLN A N 12
ATOM 15576 C CA . GLN A 1 50 ? 80.476 4.157 -5.921 1.00 0.00 50 GLN A CA 12
ATOM 15577 C C . GLN A 1 50 ? 81.901 3.649 -6.088 1.00 0.00 50 GLN A C 12
ATOM 15578 O O . GLN A 1 50 ? 82.126 2.487 -6.429 1.00 0.00 50 GLN A O 12
ATOM 15592 N N . SER A 1 51 ? 82.859 4.532 -5.823 1.00 0.00 51 SER A N 12
ATOM 15593 C CA . SER A 1 51 ? 84.270 4.183 -5.939 1.00 0.00 51 SER A CA 12
ATOM 15594 C C . SER A 1 51 ? 84.685 3.235 -4.814 1.00 0.00 51 SER A C 12
ATOM 15595 O O . SER A 1 51 ? 85.535 2.366 -5.004 1.00 0.00 51 SER A O 12
ATOM 15603 N N . GLN A 1 52 ? 84.090 3.423 -3.636 1.00 0.00 52 GLN A N 12
ATOM 15604 C CA . GLN A 1 52 ? 84.428 2.602 -2.476 1.00 0.00 52 GLN A CA 12
ATOM 15605 C C . GLN A 1 52 ? 83.410 1.482 -2.274 1.00 0.00 52 GLN A C 12
ATOM 15606 O O . GLN A 1 52 ? 83.488 0.726 -1.306 1.00 0.00 52 GLN A O 12
ATOM 15620 N N . ALA A 1 53 ? 82.455 1.381 -3.195 1.00 0.00 53 ALA A N 12
ATOM 15621 C CA . ALA A 1 53 ? 81.428 0.347 -3.107 1.00 0.00 53 ALA A CA 12
ATOM 15622 C C . ALA A 1 53 ? 80.633 0.283 -4.407 1.00 0.00 53 ALA A C 12
ATOM 15623 O O . ALA A 1 53 ? 80.548 1.269 -5.141 1.00 0.00 53 ALA A O 12
ATOM 15630 N N . LYS A 1 54 ? 80.054 -0.877 -4.692 1.00 0.00 54 LYS A N 12
ATOM 15631 C CA . LYS A 1 54 ? 79.267 -1.038 -5.908 1.00 0.00 54 LYS A CA 12
ATOM 15632 C C . LYS A 1 54 ? 77.946 -1.743 -5.608 1.00 0.00 54 LYS A C 12
ATOM 15633 O O . LYS A 1 54 ? 77.890 -2.650 -4.781 1.00 0.00 54 LYS A O 12
ATOM 15652 N N . VAL A 1 55 ? 76.894 -1.325 -6.304 1.00 0.00 55 VAL A N 12
ATOM 15653 C CA . VAL A 1 55 ? 75.572 -1.919 -6.114 1.00 0.00 55 VAL A CA 12
ATOM 15654 C C . VAL A 1 55 ? 75.191 -2.744 -7.333 1.00 0.00 55 VAL A C 12
ATOM 15655 O O . VAL A 1 55 ? 75.003 -2.206 -8.426 1.00 0.00 55 VAL A O 12
ATOM 15668 N N . SER A 1 56 ? 75.088 -4.053 -7.144 1.00 0.00 56 SER A N 12
ATOM 15669 C CA . SER A 1 56 ? 74.713 -4.938 -8.236 1.00 0.00 56 SER A CA 12
ATOM 15670 C C . SER A 1 56 ? 73.738 -6.003 -7.756 1.00 0.00 56 SER A C 12
ATOM 15671 O O . SER A 1 56 ? 74.134 -6.972 -7.108 1.00 0.00 56 SER A O 12
ATOM 15679 N N . ASN A 1 57 ? 72.464 -5.821 -8.079 1.00 0.00 57 ASN A N 12
ATOM 15680 C CA . ASN A 1 57 ? 71.446 -6.768 -7.653 1.00 0.00 57 ASN A CA 12
ATOM 15681 C C . ASN A 1 57 ? 70.791 -7.430 -8.857 1.00 0.00 57 ASN A C 12
ATOM 15682 O O . ASN A 1 57 ? 70.214 -6.756 -9.711 1.00 0.00 57 ASN A O 12
ATOM 15693 N N . ALA A 1 58 ? 70.870 -8.754 -8.907 1.00 0.00 58 ALA A N 12
ATOM 15694 C CA . ALA A 1 58 ? 70.252 -9.503 -9.989 1.00 0.00 58 ALA A CA 12
ATOM 15695 C C . ALA A 1 58 ? 68.774 -9.706 -9.679 1.00 0.00 58 ALA A C 12
ATOM 15696 O O . ALA A 1 58 ? 68.314 -9.408 -8.574 1.00 0.00 58 ALA A O 12
ATOM 15703 N N . SER A 1 59 ? 68.035 -10.184 -10.669 1.00 0.00 59 SER A N 12
ATOM 15704 C CA . SER A 1 59 ? 66.602 -10.399 -10.511 1.00 0.00 59 SER A CA 12
ATOM 15705 C C . SER A 1 59 ? 66.298 -11.305 -9.324 1.00 0.00 59 SER A C 12
ATOM 15706 O O . SER A 1 59 ? 65.289 -11.128 -8.640 1.00 0.00 59 SER A O 12
ATOM 15714 N N . GLU A 1 60 ? 67.162 -12.286 -9.089 1.00 0.00 60 GLU A N 12
ATOM 15715 C CA . GLU A 1 60 ? 66.955 -13.215 -7.982 1.00 0.00 60 GLU A CA 12
ATOM 15716 C C . GLU A 1 60 ? 67.558 -12.684 -6.685 1.00 0.00 60 GLU A C 12
ATOM 15717 O O . GLU A 1 60 ? 67.367 -13.271 -5.620 1.00 0.00 60 GLU A O 12
ATOM 15729 N N . THR A 1 61 ? 68.291 -11.578 -6.773 1.00 0.00 61 THR A N 12
ATOM 15730 C CA . THR A 1 61 ? 68.924 -11.003 -5.587 1.00 0.00 61 THR A CA 12
ATOM 15731 C C . THR A 1 61 ? 68.657 -9.503 -5.489 1.00 0.00 61 THR A C 12
ATOM 15732 O O . THR A 1 61 ? 69.488 -8.748 -4.980 1.00 0.00 61 THR A O 12
ATOM 15743 N N . LYS A 1 62 ? 67.499 -9.076 -5.978 1.00 0.00 62 LYS A N 12
ATOM 15744 C CA . LYS A 1 62 ? 67.139 -7.663 -5.938 1.00 0.00 62 LYS A CA 12
ATOM 15745 C C . LYS A 1 62 ? 67.402 -7.077 -4.557 1.00 0.00 62 LYS A C 12
ATOM 15746 O O . LYS A 1 62 ? 66.794 -7.492 -3.569 1.00 0.00 62 LYS A O 12
ATOM 15765 N N . GLY A 1 63 ? 68.311 -6.107 -4.496 1.00 0.00 63 GLY A N 12
ATOM 15766 C CA . GLY A 1 63 ? 68.649 -5.465 -3.229 1.00 0.00 63 GLY A CA 12
ATOM 15767 C C . GLY A 1 63 ? 69.925 -6.054 -2.627 1.00 0.00 63 GLY A C 12
ATOM 15768 O O . GLY A 1 63 ? 69.993 -6.305 -1.424 1.00 0.00 63 GLY A O 12
ATOM 15772 N N . LEU A 1 64 ? 70.936 -6.263 -3.468 1.00 0.00 64 LEU A N 12
ATOM 15773 C CA . LEU A 1 64 ? 72.207 -6.817 -3.002 1.00 0.00 64 LEU A CA 12
ATOM 15774 C C . LEU A 1 64 ? 73.342 -5.826 -3.232 1.00 0.00 64 LEU A C 12
ATOM 15775 O O . LEU A 1 64 ? 73.582 -5.395 -4.358 1.00 0.00 64 LEU A O 12
ATOM 15791 N N . VAL A 1 65 ? 74.032 -5.461 -2.154 1.00 0.00 65 VAL A N 12
ATOM 15792 C CA . VAL A 1 65 ? 75.138 -4.514 -2.257 1.00 0.00 65 VAL A CA 12
ATOM 15793 C C . VAL A 1 65 ? 76.391 -5.069 -1.586 1.00 0.00 65 VAL A C 12
ATOM 15794 O O . VAL A 1 65 ? 76.339 -5.554 -0.456 1.00 0.00 65 VAL A O 12
ATOM 15807 N N . THR A 1 66 ? 77.517 -4.974 -2.283 1.00 0.00 66 THR A N 12
ATOM 15808 C CA . THR A 1 66 ? 78.783 -5.452 -1.744 1.00 0.00 66 THR A CA 12
ATOM 15809 C C . THR A 1 66 ? 79.742 -4.279 -1.581 1.00 0.00 66 THR A C 12
ATOM 15810 O O . THR A 1 66 ? 79.967 -3.513 -2.517 1.00 0.00 66 THR A O 12
ATOM 15821 N N . GLY A 1 67 ? 80.294 -4.134 -0.379 1.00 0.00 67 GLY A N 12
ATOM 15822 C CA . GLY A 1 67 ? 81.216 -3.038 -0.100 1.00 0.00 67 GLY A CA 12
ATOM 15823 C C . GLY A 1 67 ? 82.618 -3.550 0.206 1.00 0.00 67 GLY A C 12
ATOM 15824 O O . GLY A 1 67 ? 82.822 -4.298 1.163 1.00 0.00 67 GLY A O 12
ATOM 15828 N N . ILE A 1 68 ? 83.586 -3.131 -0.605 1.00 0.00 68 ILE A N 12
ATOM 15829 C CA . ILE A 1 68 ? 84.971 -3.544 -0.408 1.00 0.00 68 ILE A CA 12
ATOM 15830 C C . ILE A 1 68 ? 85.487 -3.045 0.939 1.00 0.00 68 ILE A C 12
ATOM 15831 O O . ILE A 1 68 ? 86.104 -3.796 1.693 1.00 0.00 68 ILE A O 12
ATOM 15847 N N . ALA A 1 69 ? 85.220 -1.777 1.242 1.00 0.00 69 ALA A N 12
ATOM 15848 C CA . ALA A 1 69 ? 85.653 -1.192 2.507 1.00 0.00 69 ALA A CA 12
ATOM 15849 C C . ALA A 1 69 ? 85.263 0.280 2.581 1.00 0.00 69 ALA A C 12
ATOM 15850 O O . ALA A 1 69 ? 85.380 1.012 1.597 1.00 0.00 69 ALA A O 12
ATOM 15857 N N . SER A 1 70 ? 84.804 0.711 3.754 1.00 0.00 70 SER A N 12
ATOM 15858 C CA . SER A 1 70 ? 84.401 2.099 3.941 1.00 0.00 70 SER A CA 12
ATOM 15859 C C . SER A 1 70 ? 84.071 2.372 5.402 1.00 0.00 70 SER A C 12
ATOM 15860 O O . SER A 1 70 ? 84.118 1.471 6.240 1.00 0.00 70 SER A O 12
ATOM 15868 N N . GLY A 1 71 ? 83.741 3.624 5.699 1.00 0.00 71 GLY A N 12
ATOM 15869 C CA . GLY A 1 71 ? 83.403 4.013 7.061 1.00 0.00 71 GLY A CA 12
ATOM 15870 C C . GLY A 1 71 ? 81.895 4.122 7.237 1.00 0.00 71 GLY A C 12
ATOM 15871 O O . GLY A 1 71 ? 81.285 3.312 7.937 1.00 0.00 71 GLY A O 12
ATOM 15875 N N . ASN A 1 72 ? 81.298 5.131 6.608 1.00 0.00 72 ASN A N 12
ATOM 15876 C CA . ASN A 1 72 ? 79.856 5.320 6.712 1.00 0.00 72 ASN A CA 12
ATOM 15877 C C . ASN A 1 72 ? 79.210 5.592 5.353 1.00 0.00 72 ASN A C 12
ATOM 15878 O O . ASN A 1 72 ? 78.910 6.737 5.020 1.00 0.00 72 ASN A O 12
ATOM 15889 N N . PRO A 1 73 ? 78.951 4.565 4.591 1.00 0.00 73 PRO A N 12
ATOM 15890 C CA . PRO A 1 73 ? 78.296 4.702 3.259 1.00 0.00 73 PRO A CA 12
ATOM 15891 C C . PRO A 1 73 ? 76.836 5.102 3.428 1.00 0.00 73 PRO A C 12
ATOM 15892 O O . PRO A 1 73 ? 76.231 4.808 4.458 1.00 0.00 73 PRO A O 12
ATOM 15903 N N . THR A 1 74 ? 76.271 5.772 2.432 1.00 0.00 74 THR A N 12
ATOM 15904 C CA . THR A 1 74 ? 74.878 6.185 2.515 1.00 0.00 74 THR A CA 12
ATOM 15905 C C . THR A 1 74 ? 74.052 5.572 1.388 1.00 0.00 74 THR A C 12
ATOM 15906 O O . THR A 1 74 ? 74.226 5.915 0.218 1.00 0.00 74 THR A O 12
ATOM 15917 N N . ILE A 1 75 ? 73.150 4.669 1.755 1.00 0.00 75 ILE A N 12
ATOM 15918 C CA . ILE A 1 75 ? 72.300 4.005 0.773 1.00 0.00 75 ILE A CA 12
ATOM 15919 C C . ILE A 1 75 ? 70.965 4.721 0.635 1.00 0.00 75 ILE A C 12
ATOM 15920 O O . ILE A 1 75 ? 70.268 4.957 1.623 1.00 0.00 75 ILE A O 12
ATOM 15936 N N . ILE A 1 76 ? 70.612 5.057 -0.596 1.00 0.00 76 ILE A N 12
ATOM 15937 C CA . ILE A 1 76 ? 69.354 5.739 -0.854 1.00 0.00 76 ILE A CA 12
ATOM 15938 C C . ILE A 1 76 ? 68.429 4.844 -1.672 1.00 0.00 76 ILE A C 12
ATOM 15939 O O . ILE A 1 76 ? 68.825 4.309 -2.708 1.00 0.00 76 ILE A O 12
ATOM 15955 N N . ALA A 1 77 ? 67.194 4.694 -1.211 1.00 0.00 77 ALA A N 12
ATOM 15956 C CA . ALA A 1 77 ? 66.227 3.875 -1.926 1.00 0.00 77 ALA A CA 12
ATOM 15957 C C . ALA A 1 77 ? 65.333 4.765 -2.772 1.00 0.00 77 ALA A C 12
ATOM 15958 O O . ALA A 1 77 ? 64.736 5.716 -2.268 1.00 0.00 77 ALA A O 12
ATOM 15965 N N . THR A 1 78 ? 65.253 4.467 -4.061 1.00 0.00 78 THR A N 12
ATOM 15966 C CA . THR A 1 78 ? 64.439 5.276 -4.953 1.00 0.00 78 THR A CA 12
ATOM 15967 C C . THR A 1 78 ? 63.268 4.465 -5.495 1.00 0.00 78 THR A C 12
ATOM 15968 O O . THR A 1 78 ? 63.458 3.396 -6.076 1.00 0.00 78 THR A O 12
ATOM 15979 N N . TYR A 1 79 ? 62.061 4.987 -5.315 1.00 0.00 79 TYR A N 12
ATOM 15980 C CA . TYR A 1 79 ? 60.873 4.305 -5.802 1.00 0.00 79 TYR A CA 12
ATOM 15981 C C . TYR A 1 79 ? 59.963 5.298 -6.508 1.00 0.00 79 TYR A C 12
ATOM 15982 O O . TYR A 1 79 ? 59.429 6.220 -5.888 1.00 0.00 79 TYR A O 12
ATOM 16000 N N . GLY A 1 80 ? 59.799 5.111 -7.812 1.00 0.00 80 GLY A N 12
ATOM 16001 C CA . GLY A 1 80 ? 58.959 5.998 -8.604 1.00 0.00 80 GLY A CA 12
ATOM 16002 C C . GLY A 1 80 ? 59.392 7.452 -8.440 1.00 0.00 80 GLY A C 12
ATOM 16003 O O . GLY A 1 80 ? 60.562 7.781 -8.628 1.00 0.00 80 GLY A O 12
ATOM 16007 N N . SER A 1 81 ? 58.448 8.321 -8.089 1.00 0.00 81 SER A N 12
ATOM 16008 C CA . SER A 1 81 ? 58.768 9.732 -7.905 1.00 0.00 81 SER A CA 12
ATOM 16009 C C . SER A 1 81 ? 59.058 10.050 -6.439 1.00 0.00 81 SER A C 12
ATOM 16010 O O . SER A 1 81 ? 59.183 11.214 -6.059 1.00 0.00 81 SER A O 12
ATOM 16018 N N . VAL A 1 82 ? 59.151 9.005 -5.621 1.00 0.00 82 VAL A N 12
ATOM 16019 C CA . VAL A 1 82 ? 59.412 9.181 -4.196 1.00 0.00 82 VAL A CA 12
ATOM 16020 C C . VAL A 1 82 ? 60.614 8.356 -3.758 1.00 0.00 82 VAL A C 12
ATOM 16021 O O . VAL A 1 82 ? 60.706 7.166 -4.060 1.00 0.00 82 VAL A O 12
ATOM 16034 N N . SER A 1 83 ? 61.542 8.997 -3.051 1.00 0.00 83 SER A N 12
ATOM 16035 C CA . SER A 1 83 ? 62.741 8.309 -2.583 1.00 0.00 83 SER A CA 12
ATOM 16036 C C . SER A 1 83 ? 63.067 8.701 -1.145 1.00 0.00 83 SER A C 12
ATOM 16037 O O . SER A 1 83 ? 62.760 9.808 -0.704 1.00 0.00 83 SER A O 12
ATOM 16045 N N . GLY A 1 84 ? 63.696 7.779 -0.421 1.00 0.00 84 GLY A N 12
ATOM 16046 C CA . GLY A 1 84 ? 64.068 8.026 0.967 1.00 0.00 84 GLY A CA 12
ATOM 16047 C C . GLY A 1 84 ? 65.536 7.680 1.193 1.00 0.00 84 GLY A C 12
ATOM 16048 O O . GLY A 1 84 ? 66.050 6.717 0.623 1.00 0.00 84 GLY A O 12
ATOM 16052 N N . ASN A 1 85 ? 66.211 8.475 2.021 1.00 0.00 85 ASN A N 12
ATOM 16053 C CA . ASN A 1 85 ? 67.621 8.236 2.306 1.00 0.00 85 ASN A CA 12
ATOM 16054 C C . ASN A 1 85 ? 67.817 7.707 3.723 1.00 0.00 85 ASN A C 12
ATOM 16055 O O . ASN A 1 85 ? 67.151 8.147 4.662 1.00 0.00 85 ASN A O 12
ATOM 16066 N N . THR A 1 86 ? 68.737 6.762 3.868 1.00 0.00 86 THR A N 12
ATOM 16067 C CA . THR A 1 86 ? 69.017 6.171 5.172 1.00 0.00 86 THR A CA 12
ATOM 16068 C C . THR A 1 86 ? 70.523 6.121 5.417 1.00 0.00 86 THR A C 12
ATOM 16069 O O . THR A 1 86 ? 71.312 6.098 4.472 1.00 0.00 86 THR A O 12
ATOM 16080 N N . ILE A 1 87 ? 70.919 6.105 6.688 1.00 0.00 87 ILE A N 12
ATOM 16081 C CA . ILE A 1 87 ? 72.337 6.062 7.032 1.00 0.00 87 ILE A CA 12
ATOM 16082 C C . ILE A 1 87 ? 72.799 4.627 7.286 1.00 0.00 87 ILE A C 12
ATOM 16083 O O . ILE A 1 87 ? 72.247 3.924 8.132 1.00 0.00 87 ILE A O 12
ATOM 16099 N N . LEU A 1 88 ? 73.816 4.207 6.540 1.00 0.00 88 LEU A N 12
ATOM 16100 C CA . LEU A 1 88 ? 74.364 2.858 6.675 1.00 0.00 88 LEU A CA 12
ATOM 16101 C C . LEU A 1 88 ? 75.795 2.938 7.206 1.00 0.00 88 LEU A C 12
ATOM 16102 O O . LEU A 1 88 ? 76.618 3.671 6.661 1.00 0.00 88 LEU A O 12
ATOM 16118 N N . THR A 1 89 ? 76.091 2.198 8.274 1.00 0.00 89 THR A N 12
ATOM 16119 C CA . THR A 1 89 ? 77.440 2.231 8.845 1.00 0.00 89 THR A CA 12
ATOM 16120 C C . THR A 1 89 ? 78.171 0.904 8.656 1.00 0.00 89 THR A C 12
ATOM 16121 O O . THR A 1 89 ? 77.588 -0.171 8.813 1.00 0.00 89 THR A O 12
ATOM 16132 N N . VAL A 1 90 ? 79.462 0.994 8.339 1.00 0.00 90 VAL A N 12
ATOM 16133 C CA . VAL A 1 90 ? 80.284 -0.194 8.141 1.00 0.00 90 VAL A CA 12
ATOM 16134 C C . VAL A 1 90 ? 80.772 -0.721 9.489 1.00 0.00 90 VAL A C 12
ATOM 16135 O O . VAL A 1 90 ? 81.717 -0.180 10.066 1.00 0.00 90 VAL A O 12
ATOM 16148 N N . ASN A 1 91 ? 80.140 -1.780 9.987 1.00 0.00 91 ASN A N 12
ATOM 16149 C CA . ASN A 1 91 ? 80.546 -2.355 11.266 1.00 0.00 91 ASN A CA 12
ATOM 16150 C C . ASN A 1 91 ? 80.883 -3.830 11.103 1.00 0.00 91 ASN A C 12
ATOM 16151 O O . ASN A 1 91 ? 80.346 -4.506 10.227 1.00 0.00 91 ASN A O 12
ATOM 16162 N N . LYS A 1 92 ? 81.781 -4.321 11.950 1.00 0.00 92 LYS A N 12
ATOM 16163 C CA . LYS A 1 92 ? 82.188 -5.719 11.895 1.00 0.00 92 LYS A CA 12
ATOM 16164 C C . LYS A 1 92 ? 81.376 -6.562 12.870 1.00 0.00 92 LYS A C 12
ATOM 16165 O O . LYS A 1 92 ? 80.880 -6.059 13.879 1.00 0.00 92 LYS A O 12
ATOM 16184 N N . THR A 1 93 ? 81.244 -7.847 12.561 1.00 0.00 93 THR A N 12
ATOM 16185 C CA . THR A 1 93 ? 80.493 -8.754 13.419 1.00 0.00 93 THR A CA 12
ATOM 16186 C C . THR A 1 93 ? 81.437 -9.557 14.307 1.00 0.00 93 THR A C 12
ATOM 16187 O O . THR A 1 93 ? 81.550 -10.775 14.171 1.00 0.00 93 THR A O 12
ATOM 16198 N N . ASP A 1 94 ? 82.112 -8.864 15.218 1.00 0.00 94 ASP A N 12
ATOM 16199 C CA . ASP A 1 94 ? 83.046 -9.520 16.124 1.00 0.00 94 ASP A CA 12
ATOM 16200 C C . ASP A 1 94 ? 83.937 -10.492 15.360 1.00 0.00 94 ASP A C 12
ATOM 16201 O O . ASP A 1 94 ? 84.131 -11.634 15.778 1.00 0.00 94 ASP A O 12
ATOM 16210 N N . THR A 1 95 ? 84.477 -10.033 14.236 1.00 0.00 95 THR A N 12
ATOM 16211 C CA . THR A 1 95 ? 85.349 -10.872 13.421 1.00 0.00 95 THR A CA 12
ATOM 16212 C C . THR A 1 95 ? 86.789 -10.788 13.916 1.00 0.00 95 THR A C 12
ATOM 16213 O O . THR A 1 95 ? 87.017 -10.108 14.902 1.00 0.00 95 THR A O 12
ATOM 16225 N N . SER A 1 1 ? 49.104 -0.182 -10.739 1.00 0.00 1 SER A N 13
ATOM 16226 C CA . SER A 1 1 ? 48.835 -0.904 -9.463 1.00 0.00 1 SER A CA 13
ATOM 16227 C C . SER A 1 1 ? 47.549 -0.370 -8.842 1.00 0.00 1 SER A C 13
ATOM 16228 O O . SER A 1 1 ? 46.506 -0.325 -9.494 1.00 0.00 1 SER A O 13
ATOM 16238 N N . ALA A 1 2 ? 47.631 0.032 -7.577 1.00 0.00 2 ALA A N 13
ATOM 16239 C CA . ALA A 1 2 ? 46.466 0.556 -6.874 1.00 0.00 2 ALA A CA 13
ATOM 16240 C C . ALA A 1 2 ? 46.891 1.508 -5.760 1.00 0.00 2 ALA A C 13
ATOM 16241 O O . ALA A 1 2 ? 47.968 1.357 -5.179 1.00 0.00 2 ALA A O 13
ATOM 16248 N N . ALA A 1 3 ? 46.041 2.485 -5.468 1.00 0.00 3 ALA A N 13
ATOM 16249 C CA . ALA A 1 3 ? 46.337 3.456 -4.423 1.00 0.00 3 ALA A CA 13
ATOM 16250 C C . ALA A 1 3 ? 47.749 4.011 -4.590 1.00 0.00 3 ALA A C 13
ATOM 16251 O O . ALA A 1 3 ? 48.350 3.894 -5.657 1.00 0.00 3 ALA A O 13
ATOM 16258 N N . THR A 1 4 ? 48.270 4.617 -3.527 1.00 0.00 4 THR A N 13
ATOM 16259 C CA . THR A 1 4 ? 49.609 5.191 -3.567 1.00 0.00 4 THR A CA 13
ATOM 16260 C C . THR A 1 4 ? 50.351 4.891 -2.265 1.00 0.00 4 THR A C 13
ATOM 16261 O O . THR A 1 4 ? 49.745 4.500 -1.269 1.00 0.00 4 THR A O 13
ATOM 16272 N N . LEU A 1 5 ? 51.671 5.078 -2.284 1.00 0.00 5 LEU A N 13
ATOM 16273 C CA . LEU A 1 5 ? 52.492 4.828 -1.101 1.00 0.00 5 LEU A CA 13
ATOM 16274 C C . LEU A 1 5 ? 52.248 5.898 -0.042 1.00 0.00 5 LEU A C 13
ATOM 16275 O O . LEU A 1 5 ? 52.676 7.042 -0.195 1.00 0.00 5 LEU A O 13
ATOM 16291 N N . SER A 1 6 ? 51.559 5.523 1.031 1.00 0.00 6 SER A N 13
ATOM 16292 C CA . SER A 1 6 ? 51.270 6.469 2.104 1.00 0.00 6 SER A CA 13
ATOM 16293 C C . SER A 1 6 ? 52.512 6.722 2.952 1.00 0.00 6 SER A C 13
ATOM 16294 O O . SER A 1 6 ? 52.757 7.846 3.386 1.00 0.00 6 SER A O 13
ATOM 16302 N N . SER A 1 7 ? 53.293 5.673 3.187 1.00 0.00 7 SER A N 13
ATOM 16303 C CA . SER A 1 7 ? 54.505 5.811 3.988 1.00 0.00 7 SER A CA 13
ATOM 16304 C C . SER A 1 7 ? 55.558 4.798 3.556 1.00 0.00 7 SER A C 13
ATOM 16305 O O . SER A 1 7 ? 55.247 3.808 2.895 1.00 0.00 7 SER A O 13
ATOM 16313 N N . ILE A 1 8 ? 56.803 5.048 3.950 1.00 0.00 8 ILE A N 13
ATOM 16314 C CA . ILE A 1 8 ? 57.893 4.147 3.612 1.00 0.00 8 ILE A CA 13
ATOM 16315 C C . ILE A 1 8 ? 58.549 3.627 4.886 1.00 0.00 8 ILE A C 13
ATOM 16316 O O . ILE A 1 8 ? 58.821 4.390 5.812 1.00 0.00 8 ILE A O 13
ATOM 16332 N N . SER A 1 9 ? 58.786 2.321 4.933 1.00 0.00 9 SER A N 13
ATOM 16333 C CA . SER A 1 9 ? 59.396 1.704 6.106 1.00 0.00 9 SER A CA 13
ATOM 16334 C C . SER A 1 9 ? 60.578 0.832 5.701 1.00 0.00 9 SER A C 13
ATOM 16335 O O . SER A 1 9 ? 60.565 0.212 4.639 1.00 0.00 9 SER A O 13
ATOM 16343 N N . ILE A 1 10 ? 61.590 0.775 6.560 1.00 0.00 10 ILE A N 13
ATOM 16344 C CA . ILE A 1 10 ? 62.769 -0.035 6.279 1.00 0.00 10 ILE A CA 13
ATOM 16345 C C . ILE A 1 10 ? 62.745 -1.305 7.127 1.00 0.00 10 ILE A C 13
ATOM 16346 O O . ILE A 1 10 ? 62.457 -1.253 8.322 1.00 0.00 10 ILE A O 13
ATOM 16362 N N . SER A 1 11 ? 63.034 -2.445 6.502 1.00 0.00 11 SER A N 13
ATOM 16363 C CA . SER A 1 11 ? 63.024 -3.719 7.215 1.00 0.00 11 SER A CA 13
ATOM 16364 C C . SER A 1 11 ? 64.444 -4.165 7.586 1.00 0.00 11 SER A C 13
ATOM 16365 O O . SER A 1 11 ? 65.427 -3.668 7.030 1.00 0.00 11 SER A O 13
ATOM 16373 N N . PRO A 1 12 ? 64.554 -5.100 8.500 1.00 0.00 12 PRO A N 13
ATOM 16374 C CA . PRO A 1 12 ? 65.859 -5.657 8.977 1.00 0.00 12 PRO A CA 13
ATOM 16375 C C . PRO A 1 12 ? 66.816 -5.916 7.805 1.00 0.00 12 PRO A C 13
ATOM 16376 O O . PRO A 1 12 ? 66.409 -5.798 6.649 1.00 0.00 12 PRO A O 13
ATOM 16387 N N . ILE A 1 13 ? 68.085 -6.266 8.076 1.00 0.00 13 ILE A N 13
ATOM 16388 C CA . ILE A 1 13 ? 68.608 -6.424 9.435 1.00 0.00 13 ILE A CA 13
ATOM 16389 C C . ILE A 1 13 ? 69.474 -5.215 9.808 1.00 0.00 13 ILE A C 13
ATOM 16390 O O . ILE A 1 13 ? 70.565 -5.035 9.265 1.00 0.00 13 ILE A O 13
ATOM 16406 N N . ASN A 1 14 ? 68.987 -4.396 10.739 1.00 0.00 14 ASN A N 13
ATOM 16407 C CA . ASN A 1 14 ? 69.743 -3.221 11.176 1.00 0.00 14 ASN A CA 13
ATOM 16408 C C . ASN A 1 14 ? 70.521 -2.608 10.009 1.00 0.00 14 ASN A C 13
ATOM 16409 O O . ASN A 1 14 ? 70.124 -2.736 8.851 1.00 0.00 14 ASN A O 13
ATOM 16420 N N . THR A 1 15 ? 71.634 -1.951 10.325 1.00 0.00 15 THR A N 13
ATOM 16421 C CA . THR A 1 15 ? 72.467 -1.325 9.300 1.00 0.00 15 THR A CA 13
ATOM 16422 C C . THR A 1 15 ? 73.942 -1.536 9.622 1.00 0.00 15 THR A C 13
ATOM 16423 O O . THR A 1 15 ? 74.524 -0.785 10.403 1.00 0.00 15 THR A O 13
ATOM 16434 N N . ASN A 1 16 ? 74.543 -2.564 9.031 1.00 0.00 16 ASN A N 13
ATOM 16435 C CA . ASN A 1 16 ? 75.948 -2.849 9.295 1.00 0.00 16 ASN A CA 13
ATOM 16436 C C . ASN A 1 16 ? 76.590 -3.623 8.149 1.00 0.00 16 ASN A C 13
ATOM 16437 O O . ASN A 1 16 ? 75.907 -4.267 7.352 1.00 0.00 16 ASN A O 13
ATOM 16448 N N . ILE A 1 17 ? 77.915 -3.554 8.092 1.00 0.00 17 ILE A N 13
ATOM 16449 C CA . ILE A 1 17 ? 78.676 -4.241 7.055 1.00 0.00 17 ILE A CA 13
ATOM 16450 C C . ILE A 1 17 ? 79.893 -4.922 7.675 1.00 0.00 17 ILE A C 13
ATOM 16451 O O . ILE A 1 17 ? 80.645 -4.298 8.422 1.00 0.00 17 ILE A O 13
ATOM 16467 N N . ASN A 1 18 ? 80.081 -6.201 7.370 1.00 0.00 18 ASN A N 13
ATOM 16468 C CA . ASN A 1 18 ? 81.216 -6.939 7.912 1.00 0.00 18 ASN A CA 13
ATOM 16469 C C . ASN A 1 18 ? 82.355 -7.002 6.896 1.00 0.00 18 ASN A C 13
ATOM 16470 O O . ASN A 1 18 ? 82.159 -6.734 5.710 1.00 0.00 18 ASN A O 13
ATOM 16481 N N . THR A 1 19 ? 83.544 -7.361 7.375 1.00 0.00 19 THR A N 13
ATOM 16482 C CA . THR A 1 19 ? 84.717 -7.451 6.510 1.00 0.00 19 THR A CA 13
ATOM 16483 C C . THR A 1 19 ? 84.333 -8.013 5.143 1.00 0.00 19 THR A C 13
ATOM 16484 O O . THR A 1 19 ? 83.883 -9.153 5.033 1.00 0.00 19 THR A O 13
ATOM 16495 N N . THR A 1 20 ? 84.529 -7.208 4.104 1.00 0.00 20 THR A N 13
ATOM 16496 C CA . THR A 1 20 ? 84.210 -7.631 2.745 1.00 0.00 20 THR A CA 13
ATOM 16497 C C . THR A 1 20 ? 83.013 -8.577 2.760 1.00 0.00 20 THR A C 13
ATOM 16498 O O . THR A 1 20 ? 83.136 -9.758 2.434 1.00 0.00 20 THR A O 13
ATOM 16509 N N . VAL A 1 21 ? 81.859 -8.049 3.150 1.00 0.00 21 VAL A N 13
ATOM 16510 C CA . VAL A 1 21 ? 80.641 -8.851 3.219 1.00 0.00 21 VAL A CA 13
ATOM 16511 C C . VAL A 1 21 ? 79.478 -8.154 2.525 1.00 0.00 21 VAL A C 13
ATOM 16512 O O . VAL A 1 21 ? 79.332 -6.934 2.607 1.00 0.00 21 VAL A O 13
ATOM 16525 N N . SER A 1 22 ? 78.649 -8.943 1.849 1.00 0.00 22 SER A N 13
ATOM 16526 C CA . SER A 1 22 ? 77.492 -8.404 1.148 1.00 0.00 22 SER A CA 13
ATOM 16527 C C . SER A 1 22 ? 76.237 -8.570 2.003 1.00 0.00 22 SER A C 13
ATOM 16528 O O . SER A 1 22 ? 75.850 -9.689 2.341 1.00 0.00 22 SER A O 13
ATOM 16536 N N . LYS A 1 23 ? 75.610 -7.453 2.352 1.00 0.00 23 LYS A N 13
ATOM 16537 C CA . LYS A 1 23 ? 74.402 -7.490 3.170 1.00 0.00 23 LYS A CA 13
ATOM 16538 C C . LYS A 1 23 ? 73.190 -7.018 2.375 1.00 0.00 23 LYS A C 13
ATOM 16539 O O . LYS A 1 23 ? 73.261 -6.031 1.643 1.00 0.00 23 LYS A O 13
ATOM 16558 N N . GLN A 1 24 ? 72.081 -7.731 2.525 1.00 0.00 24 GLN A N 13
ATOM 16559 C CA . GLN A 1 24 ? 70.856 -7.380 1.822 1.00 0.00 24 GLN A CA 13
ATOM 16560 C C . GLN A 1 24 ? 69.808 -6.863 2.803 1.00 0.00 24 GLN A C 13
ATOM 16561 O O . GLN A 1 24 ? 69.703 -7.351 3.927 1.00 0.00 24 GLN A O 13
ATOM 16575 N N . PHE A 1 25 ? 69.032 -5.876 2.366 1.00 0.00 25 PHE A N 13
ATOM 16576 C CA . PHE A 1 25 ? 67.982 -5.306 3.207 1.00 0.00 25 PHE A CA 13
ATOM 16577 C C . PHE A 1 25 ? 66.668 -5.268 2.440 1.00 0.00 25 PHE A C 13
ATOM 16578 O O . PHE A 1 25 ? 66.666 -5.227 1.212 1.00 0.00 25 PHE A O 13
ATOM 16595 N N . PHE A 1 26 ? 65.555 -5.297 3.165 1.00 0.00 26 PHE A N 13
ATOM 16596 C CA . PHE A 1 26 ? 64.243 -5.278 2.524 1.00 0.00 26 PHE A CA 13
ATOM 16597 C C . PHE A 1 26 ? 63.521 -3.964 2.798 1.00 0.00 26 PHE A C 13
ATOM 16598 O O . PHE A 1 26 ? 63.683 -3.369 3.862 1.00 0.00 26 PHE A O 13
ATOM 16615 N N . ALA A 1 27 ? 62.715 -3.529 1.835 1.00 0.00 27 ALA A N 13
ATOM 16616 C CA . ALA A 1 27 ? 61.954 -2.295 1.982 1.00 0.00 27 ALA A CA 13
ATOM 16617 C C . ALA A 1 27 ? 60.461 -2.605 2.002 1.00 0.00 27 ALA A C 13
ATOM 16618 O O . ALA A 1 27 ? 59.948 -3.306 1.127 1.00 0.00 27 ALA A O 13
ATOM 16625 N N . VAL A 1 28 ? 59.770 -2.083 3.008 1.00 0.00 28 VAL A N 13
ATOM 16626 C CA . VAL A 1 28 ? 58.336 -2.315 3.139 1.00 0.00 28 VAL A CA 13
ATOM 16627 C C . VAL A 1 28 ? 57.568 -1.011 2.976 1.00 0.00 28 VAL A C 13
ATOM 16628 O O . VAL A 1 28 ? 57.920 0.006 3.574 1.00 0.00 28 VAL A O 13
ATOM 16641 N N . GLY A 1 29 ? 56.525 -1.044 2.157 1.00 0.00 29 GLY A N 13
ATOM 16642 C CA . GLY A 1 29 ? 55.719 0.146 1.920 1.00 0.00 29 GLY A CA 13
ATOM 16643 C C . GLY A 1 29 ? 54.269 -0.094 2.314 1.00 0.00 29 GLY A C 13
ATOM 16644 O O . GLY A 1 29 ? 53.771 -1.217 2.232 1.00 0.00 29 GLY A O 13
ATOM 16648 N N . THR A 1 30 ? 53.598 0.967 2.745 1.00 0.00 30 THR A N 13
ATOM 16649 C CA . THR A 1 30 ? 52.206 0.862 3.152 1.00 0.00 30 THR A CA 13
ATOM 16650 C C . THR A 1 30 ? 51.331 1.768 2.295 1.00 0.00 30 THR A C 13
ATOM 16651 O O . THR A 1 30 ? 51.570 2.970 2.198 1.00 0.00 30 THR A O 13
ATOM 16662 N N . TYR A 1 31 ? 50.310 1.178 1.689 1.00 0.00 31 TYR A N 13
ATOM 16663 C CA . TYR A 1 31 ? 49.393 1.932 0.849 1.00 0.00 31 TYR A CA 13
ATOM 16664 C C . TYR A 1 31 ? 48.283 2.540 1.699 1.00 0.00 31 TYR A C 13
ATOM 16665 O O . TYR A 1 31 ? 47.920 2.000 2.744 1.00 0.00 31 TYR A O 13
ATOM 16683 N N . SER A 1 32 ? 47.752 3.672 1.249 1.00 0.00 32 SER A N 13
ATOM 16684 C CA . SER A 1 32 ? 46.691 4.347 1.982 1.00 0.00 32 SER A CA 13
ATOM 16685 C C . SER A 1 32 ? 45.536 3.391 2.251 1.00 0.00 32 SER A C 13
ATOM 16686 O O . SER A 1 32 ? 44.667 3.669 3.079 1.00 0.00 32 SER A O 13
ATOM 16694 N N . ASP A 1 33 ? 45.534 2.263 1.552 1.00 0.00 33 ASP A N 13
ATOM 16695 C CA . ASP A 1 33 ? 44.482 1.270 1.729 1.00 0.00 33 ASP A CA 13
ATOM 16696 C C . ASP A 1 33 ? 44.812 0.341 2.896 1.00 0.00 33 ASP A C 13
ATOM 16697 O O . ASP A 1 33 ? 44.102 -0.635 3.144 1.00 0.00 33 ASP A O 13
ATOM 16706 N N . GLY A 1 34 ? 45.891 0.652 3.611 1.00 0.00 34 GLY A N 13
ATOM 16707 C CA . GLY A 1 34 ? 46.300 -0.165 4.749 1.00 0.00 34 GLY A CA 13
ATOM 16708 C C . GLY A 1 34 ? 46.997 -1.435 4.276 1.00 0.00 34 GLY A C 13
ATOM 16709 O O . GLY A 1 34 ? 47.361 -2.294 5.080 1.00 0.00 34 GLY A O 13
ATOM 16713 N N . THR A 1 35 ? 47.169 -1.549 2.965 1.00 0.00 35 THR A N 13
ATOM 16714 C CA . THR A 1 35 ? 47.815 -2.720 2.388 1.00 0.00 35 THR A CA 13
ATOM 16715 C C . THR A 1 35 ? 49.331 -2.575 2.434 1.00 0.00 35 THR A C 13
ATOM 16716 O O . THR A 1 35 ? 49.872 -1.498 2.183 1.00 0.00 35 THR A O 13
ATOM 16727 N N . LYS A 1 36 ? 50.014 -3.669 2.758 1.00 0.00 36 LYS A N 13
ATOM 16728 C CA . LYS A 1 36 ? 51.468 -3.658 2.837 1.00 0.00 36 LYS A CA 13
ATOM 16729 C C . LYS A 1 36 ? 52.062 -4.642 1.833 1.00 0.00 36 LYS A C 13
ATOM 16730 O O . LYS A 1 36 ? 51.468 -5.681 1.545 1.00 0.00 36 LYS A O 13
ATOM 16749 N N . ALA A 1 37 ? 53.235 -4.309 1.302 1.00 0.00 37 ALA A N 13
ATOM 16750 C CA . ALA A 1 37 ? 53.891 -5.175 0.327 1.00 0.00 37 ALA A CA 13
ATOM 16751 C C . ALA A 1 37 ? 55.393 -4.911 0.290 1.00 0.00 37 ALA A C 13
ATOM 16752 O O . ALA A 1 37 ? 55.870 -3.895 0.796 1.00 0.00 37 ALA A O 13
ATOM 16759 N N . ASP A 1 38 ? 56.132 -5.836 -0.314 1.00 0.00 38 ASP A N 13
ATOM 16760 C CA . ASP A 1 38 ? 57.580 -5.700 -0.421 1.00 0.00 38 ASP A CA 13
ATOM 16761 C C . ASP A 1 38 ? 57.948 -4.929 -1.684 1.00 0.00 38 ASP A C 13
ATOM 16762 O O . ASP A 1 38 ? 57.580 -5.323 -2.791 1.00 0.00 38 ASP A O 13
ATOM 16771 N N . LEU A 1 39 ? 58.678 -3.831 -1.514 1.00 0.00 39 LEU A N 13
ATOM 16772 C CA . LEU A 1 39 ? 59.079 -3.019 -2.655 1.00 0.00 39 LEU A CA 13
ATOM 16773 C C . LEU A 1 39 ? 60.568 -3.211 -2.941 1.00 0.00 39 LEU A C 13
ATOM 16774 O O . LEU A 1 39 ? 61.169 -2.449 -3.699 1.00 0.00 39 LEU A O 13
ATOM 16790 N N . THR A 1 40 ? 61.156 -4.235 -2.324 1.00 0.00 40 THR A N 13
ATOM 16791 C CA . THR A 1 40 ? 62.577 -4.514 -2.515 1.00 0.00 40 THR A CA 13
ATOM 16792 C C . THR A 1 40 ? 62.855 -4.800 -3.983 1.00 0.00 40 THR A C 13
ATOM 16793 O O . THR A 1 40 ? 63.934 -4.502 -4.495 1.00 0.00 40 THR A O 13
ATOM 16804 N N . SER A 1 41 ? 61.868 -5.380 -4.655 1.00 0.00 41 SER A N 13
ATOM 16805 C CA . SER A 1 41 ? 62.006 -5.705 -6.068 1.00 0.00 41 SER A CA 13
ATOM 16806 C C . SER A 1 41 ? 61.528 -4.538 -6.927 1.00 0.00 41 SER A C 13
ATOM 16807 O O . SER A 1 41 ? 61.640 -4.570 -8.153 1.00 0.00 41 SER A O 13
ATOM 16815 N N . SER A 1 42 ? 60.998 -3.507 -6.275 1.00 0.00 42 SER A N 13
ATOM 16816 C CA . SER A 1 42 ? 60.509 -2.332 -6.989 1.00 0.00 42 SER A CA 13
ATOM 16817 C C . SER A 1 42 ? 61.428 -1.140 -6.750 1.00 0.00 42 SER A C 13
ATOM 16818 O O . SER A 1 42 ? 61.530 -0.245 -7.589 1.00 0.00 42 SER A O 13
ATOM 16826 N N . VAL A 1 43 ? 62.092 -1.135 -5.600 1.00 0.00 43 VAL A N 13
ATOM 16827 C CA . VAL A 1 43 ? 62.998 -0.046 -5.260 1.00 0.00 43 VAL A CA 13
ATOM 16828 C C . VAL A 1 43 ? 64.406 -0.362 -5.743 1.00 0.00 43 VAL A C 13
ATOM 16829 O O . VAL A 1 43 ? 64.849 -1.511 -5.693 1.00 0.00 43 VAL A O 13
ATOM 16842 N N . THR A 1 44 ? 65.108 0.664 -6.209 1.00 0.00 44 THR A N 13
ATOM 16843 C CA . THR A 1 44 ? 66.470 0.483 -6.683 1.00 0.00 44 THR A CA 13
ATOM 16844 C C . THR A 1 44 ? 67.451 0.995 -5.637 1.00 0.00 44 THR A C 13
ATOM 16845 O O . THR A 1 44 ? 67.468 2.184 -5.317 1.00 0.00 44 THR A O 13
ATOM 16856 N N . TRP A 1 45 ? 68.258 0.088 -5.097 1.00 0.00 45 TRP A N 13
ATOM 16857 C CA . TRP A 1 45 ? 69.215 0.462 -4.067 1.00 0.00 45 TRP A CA 13
ATOM 16858 C C . TRP A 1 45 ? 70.488 1.011 -4.704 1.00 0.00 45 TRP A C 13
ATOM 16859 O O . TRP A 1 45 ? 71.021 0.430 -5.650 1.00 0.00 45 TRP A O 13
ATOM 16880 N N . SER A 1 46 ? 70.965 2.132 -4.178 1.00 0.00 46 SER A N 13
ATOM 16881 C CA . SER A 1 46 ? 72.178 2.754 -4.691 1.00 0.00 46 SER A CA 13
ATOM 16882 C C . SER A 1 46 ? 73.056 3.218 -3.533 1.00 0.00 46 SER A C 13
ATOM 16883 O O . SER A 1 46 ? 72.594 3.318 -2.397 1.00 0.00 46 SER A O 13
ATOM 16891 N N . SER A 1 47 ? 74.321 3.497 -3.820 1.00 0.00 47 SER A N 13
ATOM 16892 C CA . SER A 1 47 ? 75.239 3.941 -2.776 1.00 0.00 47 SER A CA 13
ATOM 16893 C C . SER A 1 47 ? 76.065 5.130 -3.249 1.00 0.00 47 SER A C 13
ATOM 16894 O O . SER A 1 47 ? 76.500 5.178 -4.400 1.00 0.00 47 SER A O 13
ATOM 16902 N N . SER A 1 48 ? 76.288 6.081 -2.348 1.00 0.00 48 SER A N 13
ATOM 16903 C CA . SER A 1 48 ? 77.081 7.259 -2.675 1.00 0.00 48 SER A CA 13
ATOM 16904 C C . SER A 1 48 ? 78.513 6.835 -2.985 1.00 0.00 48 SER A C 13
ATOM 16905 O O . SER A 1 48 ? 79.184 7.422 -3.832 1.00 0.00 48 SER A O 13
ATOM 16913 N N . ASN A 1 49 ? 78.964 5.805 -2.277 1.00 0.00 49 ASN A N 13
ATOM 16914 C CA . ASN A 1 49 ? 80.311 5.286 -2.458 1.00 0.00 49 ASN A CA 13
ATOM 16915 C C . ASN A 1 49 ? 80.349 4.316 -3.627 1.00 0.00 49 ASN A C 13
ATOM 16916 O O . ASN A 1 49 ? 80.496 3.106 -3.442 1.00 0.00 49 ASN A O 13
ATOM 16927 N N . GLN A 1 50 ? 80.226 4.854 -4.838 1.00 0.00 50 GLN A N 13
ATOM 16928 C CA . GLN A 1 50 ? 80.249 4.009 -6.020 1.00 0.00 50 GLN A CA 13
ATOM 16929 C C . GLN A 1 50 ? 81.679 3.551 -6.269 1.00 0.00 50 GLN A C 13
ATOM 16930 O O . GLN A 1 50 ? 81.925 2.395 -6.611 1.00 0.00 50 GLN A O 13
ATOM 16944 N N . SER A 1 51 ? 82.617 4.472 -6.073 1.00 0.00 51 SER A N 13
ATOM 16945 C CA . SER A 1 51 ? 84.030 4.175 -6.280 1.00 0.00 51 SER A CA 13
ATOM 16946 C C . SER A 1 51 ? 84.543 3.223 -5.201 1.00 0.00 51 SER A C 13
ATOM 16947 O O . SER A 1 51 ? 85.422 2.399 -5.453 1.00 0.00 51 SER A O 13
ATOM 16955 N N . GLN A 1 52 ? 84.002 3.357 -3.991 1.00 0.00 52 GLN A N 13
ATOM 16956 C CA . GLN A 1 52 ? 84.432 2.524 -2.870 1.00 0.00 52 GLN A CA 13
ATOM 16957 C C . GLN A 1 52 ? 83.408 1.428 -2.572 1.00 0.00 52 GLN A C 13
ATOM 16958 O O . GLN A 1 52 ? 83.566 0.660 -1.622 1.00 0.00 52 GLN A O 13
ATOM 16972 N N . ALA A 1 53 ? 82.362 1.361 -3.390 1.00 0.00 53 ALA A N 13
ATOM 16973 C CA . ALA A 1 53 ? 81.324 0.351 -3.206 1.00 0.00 53 ALA A CA 13
ATOM 16974 C C . ALA A 1 53 ? 80.564 0.133 -4.512 1.00 0.00 53 ALA A C 13
ATOM 16975 O O . ALA A 1 53 ? 80.438 1.048 -5.324 1.00 0.00 53 ALA A O 13
ATOM 16982 N N . LYS A 1 54 ? 80.063 -1.079 -4.709 1.00 0.00 54 LYS A N 13
ATOM 16983 C CA . LYS A 1 54 ? 79.314 -1.386 -5.922 1.00 0.00 54 LYS A CA 13
ATOM 16984 C C . LYS A 1 54 ? 78.047 -2.170 -5.591 1.00 0.00 54 LYS A C 13
ATOM 16985 O O . LYS A 1 54 ? 78.033 -2.995 -4.678 1.00 0.00 54 LYS A O 13
ATOM 17004 N N . VAL A 1 55 ? 76.988 -1.914 -6.355 1.00 0.00 55 VAL A N 13
ATOM 17005 C CA . VAL A 1 55 ? 75.715 -2.601 -6.145 1.00 0.00 55 VAL A CA 13
ATOM 17006 C C . VAL A 1 55 ? 75.298 -3.322 -7.419 1.00 0.00 55 VAL A C 13
ATOM 17007 O O . VAL A 1 55 ? 75.043 -2.692 -8.446 1.00 0.00 55 VAL A O 13
ATOM 17020 N N . SER A 1 56 ? 75.242 -4.646 -7.349 1.00 0.00 56 SER A N 13
ATOM 17021 C CA . SER A 1 56 ? 74.848 -5.438 -8.503 1.00 0.00 56 SER A CA 13
ATOM 17022 C C . SER A 1 56 ? 73.959 -6.599 -8.082 1.00 0.00 56 SER A C 13
ATOM 17023 O O . SER A 1 56 ? 74.400 -7.507 -7.377 1.00 0.00 56 SER A O 13
ATOM 17031 N N . ASN A 1 57 ? 72.707 -6.567 -8.519 1.00 0.00 57 ASN A N 13
ATOM 17032 C CA . ASN A 1 57 ? 71.770 -7.624 -8.171 1.00 0.00 57 ASN A CA 13
ATOM 17033 C C . ASN A 1 57 ? 70.696 -7.762 -9.243 1.00 0.00 57 ASN A C 13
ATOM 17034 O O . ASN A 1 57 ? 70.101 -6.772 -9.673 1.00 0.00 57 ASN A O 13
ATOM 17045 N N . ALA A 1 58 ? 70.443 -8.998 -9.653 1.00 0.00 58 ALA A N 13
ATOM 17046 C CA . ALA A 1 58 ? 69.410 -9.263 -10.643 1.00 0.00 58 ALA A CA 13
ATOM 17047 C C . ALA A 1 58 ? 68.040 -9.062 -10.005 1.00 0.00 58 ALA A C 13
ATOM 17048 O O . ALA A 1 58 ? 67.936 -8.657 -8.844 1.00 0.00 58 ALA A O 13
ATOM 17055 N N . SER A 1 59 ? 66.998 -9.317 -10.782 1.00 0.00 59 SER A N 13
ATOM 17056 C CA . SER A 1 59 ? 65.631 -9.136 -10.302 1.00 0.00 59 SER A CA 13
ATOM 17057 C C . SER A 1 59 ? 65.360 -9.974 -9.058 1.00 0.00 59 SER A C 13
ATOM 17058 O O . SER A 1 59 ? 64.543 -9.598 -8.215 1.00 0.00 59 SER A O 13
ATOM 17066 N N . GLU A 1 60 ? 66.030 -11.113 -8.948 1.00 0.00 60 GLU A N 13
ATOM 17067 C CA . GLU A 1 60 ? 65.820 -12.000 -7.809 1.00 0.00 60 GLU A CA 13
ATOM 17068 C C . GLU A 1 60 ? 66.731 -11.635 -6.640 1.00 0.00 60 GLU A C 13
ATOM 17069 O O . GLU A 1 60 ? 66.543 -12.123 -5.526 1.00 0.00 60 GLU A O 13
ATOM 17081 N N . THR A 1 61 ? 67.721 -10.784 -6.894 1.00 0.00 61 THR A N 13
ATOM 17082 C CA . THR A 1 61 ? 68.653 -10.388 -5.841 1.00 0.00 61 THR A CA 13
ATOM 17083 C C . THR A 1 61 ? 68.525 -8.901 -5.519 1.00 0.00 61 THR A C 13
ATOM 17084 O O . THR A 1 61 ? 69.281 -8.365 -4.705 1.00 0.00 61 THR A O 13
ATOM 17095 N N . LYS A 1 62 ? 67.566 -8.240 -6.157 1.00 0.00 62 LYS A N 13
ATOM 17096 C CA . LYS A 1 62 ? 67.351 -6.815 -5.930 1.00 0.00 62 LYS A CA 13
ATOM 17097 C C . LYS A 1 62 ? 67.482 -6.477 -4.448 1.00 0.00 62 LYS A C 13
ATOM 17098 O O . LYS A 1 62 ? 66.651 -6.883 -3.634 1.00 0.00 62 LYS A O 13
ATOM 17117 N N . GLY A 1 63 ? 68.530 -5.732 -4.107 1.00 0.00 63 GLY A N 13
ATOM 17118 C CA . GLY A 1 63 ? 68.758 -5.333 -2.722 1.00 0.00 63 GLY A CA 13
ATOM 17119 C C . GLY A 1 63 ? 70.055 -5.924 -2.174 1.00 0.00 63 GLY A C 13
ATOM 17120 O O . GLY A 1 63 ? 70.154 -6.234 -0.989 1.00 0.00 63 GLY A O 13
ATOM 17124 N N . LEU A 1 64 ? 71.054 -6.069 -3.045 1.00 0.00 64 LEU A N 13
ATOM 17125 C CA . LEU A 1 64 ? 72.348 -6.610 -2.630 1.00 0.00 64 LEU A CA 13
ATOM 17126 C C . LEU A 1 64 ? 73.449 -5.571 -2.815 1.00 0.00 64 LEU A C 13
ATOM 17127 O O . LEU A 1 64 ? 73.669 -5.078 -3.920 1.00 0.00 64 LEU A O 13
ATOM 17143 N N . VAL A 1 65 ? 74.133 -5.236 -1.723 1.00 0.00 65 VAL A N 13
ATOM 17144 C CA . VAL A 1 65 ? 75.210 -4.255 -1.784 1.00 0.00 65 VAL A CA 13
ATOM 17145 C C . VAL A 1 65 ? 76.509 -4.843 -1.238 1.00 0.00 65 VAL A C 13
ATOM 17146 O O . VAL A 1 65 ? 76.521 -5.470 -0.179 1.00 0.00 65 VAL A O 13
ATOM 17159 N N . THR A 1 66 ? 77.600 -4.614 -1.959 1.00 0.00 66 THR A N 13
ATOM 17160 C CA . THR A 1 66 ? 78.903 -5.110 -1.534 1.00 0.00 66 THR A CA 13
ATOM 17161 C C . THR A 1 66 ? 79.796 -3.933 -1.155 1.00 0.00 66 THR A C 13
ATOM 17162 O O . THR A 1 66 ? 79.974 -3.000 -1.939 1.00 0.00 66 THR A O 13
ATOM 17173 N N . GLY A 1 67 ? 80.342 -3.977 0.056 1.00 0.00 67 GLY A N 13
ATOM 17174 C CA . GLY A 1 67 ? 81.203 -2.899 0.534 1.00 0.00 67 GLY A CA 13
ATOM 17175 C C . GLY A 1 67 ? 82.664 -3.331 0.589 1.00 0.00 67 GLY A C 13
ATOM 17176 O O . GLY A 1 67 ? 83.077 -4.044 1.505 1.00 0.00 67 GLY A O 13
ATOM 17180 N N . ILE A 1 68 ? 83.445 -2.883 -0.390 1.00 0.00 68 ILE A N 13
ATOM 17181 C CA . ILE A 1 68 ? 84.864 -3.215 -0.438 1.00 0.00 68 ILE A CA 13
ATOM 17182 C C . ILE A 1 68 ? 85.583 -2.640 0.781 1.00 0.00 68 ILE A C 13
ATOM 17183 O O . ILE A 1 68 ? 86.384 -3.323 1.419 1.00 0.00 68 ILE A O 13
ATOM 17199 N N . ALA A 1 69 ? 85.285 -1.384 1.105 1.00 0.00 69 ALA A N 13
ATOM 17200 C CA . ALA A 1 69 ? 85.904 -0.731 2.255 1.00 0.00 69 ALA A CA 13
ATOM 17201 C C . ALA A 1 69 ? 85.394 0.698 2.402 1.00 0.00 69 ALA A C 13
ATOM 17202 O O . ALA A 1 69 ? 85.591 1.531 1.516 1.00 0.00 69 ALA A O 13
ATOM 17209 N N . SER A 1 70 ? 84.741 0.979 3.528 1.00 0.00 70 SER A N 13
ATOM 17210 C CA . SER A 1 70 ? 84.211 2.314 3.778 1.00 0.00 70 SER A CA 13
ATOM 17211 C C . SER A 1 70 ? 83.938 2.516 5.262 1.00 0.00 70 SER A C 13
ATOM 17212 O O . SER A 1 70 ? 83.950 1.563 6.042 1.00 0.00 70 SER A O 13
ATOM 17220 N N . GLY A 1 71 ? 83.694 3.766 5.642 1.00 0.00 71 GLY A N 13
ATOM 17221 C CA . GLY A 1 71 ? 83.415 4.089 7.036 1.00 0.00 71 GLY A CA 13
ATOM 17222 C C . GLY A 1 71 ? 81.926 4.306 7.257 1.00 0.00 71 GLY A C 13
ATOM 17223 O O . GLY A 1 71 ? 81.322 3.677 8.127 1.00 0.00 71 GLY A O 13
ATOM 17227 N N . ASN A 1 72 ? 81.335 5.205 6.469 1.00 0.00 72 ASN A N 13
ATOM 17228 C CA . ASN A 1 72 ? 79.910 5.483 6.601 1.00 0.00 72 ASN A CA 13
ATOM 17229 C C . ASN A 1 72 ? 79.278 5.890 5.273 1.00 0.00 72 ASN A C 13
ATOM 17230 O O . ASN A 1 72 ? 79.049 7.072 5.022 1.00 0.00 72 ASN A O 13
ATOM 17241 N N . PRO A 1 73 ? 78.952 4.937 4.441 1.00 0.00 73 PRO A N 13
ATOM 17242 C CA . PRO A 1 73 ? 78.305 5.208 3.125 1.00 0.00 73 PRO A CA 13
ATOM 17243 C C . PRO A 1 73 ? 76.808 5.416 3.308 1.00 0.00 73 PRO A C 13
ATOM 17244 O O . PRO A 1 73 ? 76.241 4.985 4.310 1.00 0.00 73 PRO A O 13
ATOM 17255 N N . THR A 1 74 ? 76.168 6.076 2.351 1.00 0.00 74 THR A N 13
ATOM 17256 C CA . THR A 1 74 ? 74.734 6.314 2.449 1.00 0.00 74 THR A CA 13
ATOM 17257 C C . THR A 1 74 ? 73.980 5.611 1.326 1.00 0.00 74 THR A C 13
ATOM 17258 O O . THR A 1 74 ? 74.263 5.817 0.144 1.00 0.00 74 THR A O 13
ATOM 17269 N N . ILE A 1 75 ? 73.012 4.780 1.707 1.00 0.00 75 ILE A N 13
ATOM 17270 C CA . ILE A 1 75 ? 72.214 4.049 0.730 1.00 0.00 75 ILE A CA 13
ATOM 17271 C C . ILE A 1 75 ? 70.868 4.725 0.513 1.00 0.00 75 ILE A C 13
ATOM 17272 O O . ILE A 1 75 ? 70.083 4.892 1.445 1.00 0.00 75 ILE A O 13
ATOM 17288 N N . ILE A 1 76 ? 70.607 5.108 -0.730 1.00 0.00 76 ILE A N 13
ATOM 17289 C CA . ILE A 1 76 ? 69.349 5.758 -1.064 1.00 0.00 76 ILE A CA 13
ATOM 17290 C C . ILE A 1 76 ? 68.503 4.847 -1.945 1.00 0.00 76 ILE A C 13
ATOM 17291 O O . ILE A 1 76 ? 68.959 4.385 -2.992 1.00 0.00 76 ILE A O 13
ATOM 17307 N N . ALA A 1 77 ? 67.270 4.600 -1.527 1.00 0.00 77 ALA A N 13
ATOM 17308 C CA . ALA A 1 77 ? 66.377 3.750 -2.300 1.00 0.00 77 ALA A CA 13
ATOM 17309 C C . ALA A 1 77 ? 65.352 4.612 -3.019 1.00 0.00 77 ALA A C 13
ATOM 17310 O O . ALA A 1 77 ? 64.774 5.524 -2.429 1.00 0.00 77 ALA A O 13
ATOM 17317 N N . THR A 1 78 ? 65.141 4.335 -4.297 1.00 0.00 78 THR A N 13
ATOM 17318 C CA . THR A 1 78 ? 64.196 5.122 -5.075 1.00 0.00 78 THR A CA 13
ATOM 17319 C C . THR A 1 78 ? 63.001 4.270 -5.486 1.00 0.00 78 THR A C 13
ATOM 17320 O O . THR A 1 78 ? 63.161 3.151 -5.972 1.00 0.00 78 THR A O 13
ATOM 17331 N N . TYR A 1 79 ? 61.803 4.815 -5.300 1.00 0.00 79 TYR A N 13
ATOM 17332 C CA . TYR A 1 79 ? 60.592 4.099 -5.672 1.00 0.00 79 TYR A CA 13
ATOM 17333 C C . TYR A 1 79 ? 59.686 5.012 -6.482 1.00 0.00 79 TYR A C 13
ATOM 17334 O O . TYR A 1 79 ? 58.802 5.675 -5.938 1.00 0.00 79 TYR A O 13
ATOM 17352 N N . GLY A 1 80 ? 59.917 5.047 -7.790 1.00 0.00 80 GLY A N 13
ATOM 17353 C CA . GLY A 1 80 ? 59.122 5.886 -8.676 1.00 0.00 80 GLY A CA 13
ATOM 17354 C C . GLY A 1 80 ? 59.388 7.364 -8.414 1.00 0.00 80 GLY A C 13
ATOM 17355 O O . GLY A 1 80 ? 60.532 7.815 -8.473 1.00 0.00 80 GLY A O 13
ATOM 17359 N N . SER A 1 81 ? 58.332 8.120 -8.122 1.00 0.00 81 SER A N 13
ATOM 17360 C CA . SER A 1 81 ? 58.488 9.544 -7.850 1.00 0.00 81 SER A CA 13
ATOM 17361 C C . SER A 1 81 ? 58.762 9.799 -6.369 1.00 0.00 81 SER A C 13
ATOM 17362 O O . SER A 1 81 ? 58.811 10.948 -5.927 1.00 0.00 81 SER A O 13
ATOM 17370 N N . VAL A 1 82 ? 58.929 8.721 -5.610 1.00 0.00 82 VAL A N 13
ATOM 17371 C CA . VAL A 1 82 ? 59.192 8.837 -4.179 1.00 0.00 82 VAL A CA 13
ATOM 17372 C C . VAL A 1 82 ? 60.452 8.074 -3.794 1.00 0.00 82 VAL A C 13
ATOM 17373 O O . VAL A 1 82 ? 60.645 6.928 -4.204 1.00 0.00 82 VAL A O 13
ATOM 17386 N N . SER A 1 83 ? 61.315 8.719 -3.012 1.00 0.00 83 SER A N 13
ATOM 17387 C CA . SER A 1 83 ? 62.565 8.091 -2.594 1.00 0.00 83 SER A CA 13
ATOM 17388 C C . SER A 1 83 ? 62.848 8.372 -1.122 1.00 0.00 83 SER A C 13
ATOM 17389 O O . SER A 1 83 ? 62.419 9.390 -0.577 1.00 0.00 83 SER A O 13
ATOM 17397 N N . GLY A 1 84 ? 63.580 7.462 -0.486 1.00 0.00 84 GLY A N 13
ATOM 17398 C CA . GLY A 1 84 ? 63.931 7.614 0.920 1.00 0.00 84 GLY A CA 13
ATOM 17399 C C . GLY A 1 84 ? 65.416 7.333 1.132 1.00 0.00 84 GLY A C 13
ATOM 17400 O O . GLY A 1 84 ? 65.995 6.482 0.458 1.00 0.00 84 GLY A O 13
ATOM 17404 N N . ASN A 1 85 ? 66.029 8.058 2.064 1.00 0.00 85 ASN A N 13
ATOM 17405 C CA . ASN A 1 85 ? 67.450 7.878 2.341 1.00 0.00 85 ASN A CA 13
ATOM 17406 C C . ASN A 1 85 ? 67.668 7.236 3.708 1.00 0.00 85 ASN A C 13
ATOM 17407 O O . ASN A 1 85 ? 66.916 7.481 4.652 1.00 0.00 85 ASN A O 13
ATOM 17418 N N . THR A 1 86 ? 68.706 6.413 3.804 1.00 0.00 86 THR A N 13
ATOM 17419 C CA . THR A 1 86 ? 69.026 5.741 5.056 1.00 0.00 86 THR A CA 13
ATOM 17420 C C . THR A 1 86 ? 70.524 5.829 5.339 1.00 0.00 86 THR A C 13
ATOM 17421 O O . THR A 1 86 ? 71.328 5.966 4.417 1.00 0.00 86 THR A O 13
ATOM 17432 N N . ILE A 1 87 ? 70.895 5.755 6.613 1.00 0.00 87 ILE A N 13
ATOM 17433 C CA . ILE A 1 87 ? 72.303 5.835 6.991 1.00 0.00 87 ILE A CA 13
ATOM 17434 C C . ILE A 1 87 ? 72.878 4.449 7.273 1.00 0.00 87 ILE A C 13
ATOM 17435 O O . ILE A 1 87 ? 72.391 3.722 8.139 1.00 0.00 87 ILE A O 13
ATOM 17451 N N . LEU A 1 88 ? 73.922 4.094 6.527 1.00 0.00 88 LEU A N 13
ATOM 17452 C CA . LEU A 1 88 ? 74.576 2.796 6.686 1.00 0.00 88 LEU A CA 13
ATOM 17453 C C . LEU A 1 88 ? 75.955 2.992 7.314 1.00 0.00 88 LEU A C 13
ATOM 17454 O O . LEU A 1 88 ? 76.726 3.838 6.863 1.00 0.00 88 LEU A O 13
ATOM 17470 N N . THR A 1 89 ? 76.265 2.226 8.360 1.00 0.00 89 THR A N 13
ATOM 17471 C CA . THR A 1 89 ? 77.568 2.360 9.015 1.00 0.00 89 THR A CA 13
ATOM 17472 C C . THR A 1 89 ? 78.388 1.076 8.920 1.00 0.00 89 THR A C 13
ATOM 17473 O O . THR A 1 89 ? 77.867 -0.025 9.101 1.00 0.00 89 THR A O 13
ATOM 17484 N N . VAL A 1 90 ? 79.684 1.235 8.655 1.00 0.00 90 VAL A N 13
ATOM 17485 C CA . VAL A 1 90 ? 80.586 0.094 8.542 1.00 0.00 90 VAL A CA 13
ATOM 17486 C C . VAL A 1 90 ? 81.059 -0.337 9.930 1.00 0.00 90 VAL A C 13
ATOM 17487 O O . VAL A 1 90 ? 81.873 0.347 10.553 1.00 0.00 90 VAL A O 13
ATOM 17500 N N . ASN A 1 91 ? 80.562 -1.475 10.408 1.00 0.00 91 ASN A N 13
ATOM 17501 C CA . ASN A 1 91 ? 80.969 -1.969 11.720 1.00 0.00 91 ASN A CA 13
ATOM 17502 C C . ASN A 1 91 ? 81.171 -3.478 11.678 1.00 0.00 91 ASN A C 13
ATOM 17503 O O . ASN A 1 91 ? 80.398 -4.201 11.052 1.00 0.00 91 ASN A O 13
ATOM 17514 N N . LYS A 1 92 ? 82.218 -3.945 12.348 1.00 0.00 92 LYS A N 13
ATOM 17515 C CA . LYS A 1 92 ? 82.520 -5.370 12.383 1.00 0.00 92 LYS A CA 13
ATOM 17516 C C . LYS A 1 92 ? 81.625 -6.092 13.382 1.00 0.00 92 LYS A C 13
ATOM 17517 O O . LYS A 1 92 ? 81.291 -5.551 14.435 1.00 0.00 92 LYS A O 13
ATOM 17536 N N . THR A 1 93 ? 81.243 -7.318 13.042 1.00 0.00 93 THR A N 13
ATOM 17537 C CA . THR A 1 93 ? 80.386 -8.108 13.915 1.00 0.00 93 THR A CA 13
ATOM 17538 C C . THR A 1 93 ? 81.083 -9.399 14.327 1.00 0.00 93 THR A C 13
ATOM 17539 O O . THR A 1 93 ? 81.584 -10.144 13.483 1.00 0.00 93 THR A O 13
ATOM 17550 N N . ASP A 1 94 ? 81.114 -9.659 15.629 1.00 0.00 94 ASP A N 13
ATOM 17551 C CA . ASP A 1 94 ? 81.748 -10.865 16.142 1.00 0.00 94 ASP A CA 13
ATOM 17552 C C . ASP A 1 94 ? 83.182 -10.972 15.636 1.00 0.00 94 ASP A C 13
ATOM 17553 O O . ASP A 1 94 ? 83.629 -12.044 15.230 1.00 0.00 94 ASP A O 13
ATOM 17562 N N . THR A 1 95 ? 83.896 -9.853 15.660 1.00 0.00 95 THR A N 13
ATOM 17563 C CA . THR A 1 95 ? 85.280 -9.833 15.199 1.00 0.00 95 THR A CA 13
ATOM 17564 C C . THR A 1 95 ? 86.165 -9.082 16.190 1.00 0.00 95 THR A C 13
ATOM 17565 O O . THR A 1 95 ? 85.950 -7.894 16.361 1.00 0.00 95 THR A O 13
ATOM 17577 N N . SER A 1 1 ? 38.490 3.346 -5.740 1.00 0.00 1 SER A N 14
ATOM 17578 C CA . SER A 1 1 ? 39.180 2.298 -4.938 1.00 0.00 1 SER A CA 14
ATOM 17579 C C . SER A 1 1 ? 40.677 2.340 -5.228 1.00 0.00 1 SER A C 14
ATOM 17580 O O . SER A 1 1 ? 41.385 1.353 -5.032 1.00 0.00 1 SER A O 14
ATOM 17590 N N . ALA A 1 2 ? 41.150 3.492 -5.696 1.00 0.00 2 ALA A N 14
ATOM 17591 C CA . ALA A 1 2 ? 42.565 3.654 -6.010 1.00 0.00 2 ALA A CA 14
ATOM 17592 C C . ALA A 1 2 ? 43.398 3.713 -4.734 1.00 0.00 2 ALA A C 14
ATOM 17593 O O . ALA A 1 2 ? 42.940 4.206 -3.703 1.00 0.00 2 ALA A O 14
ATOM 17600 N N . ALA A 1 3 ? 44.623 3.204 -4.811 1.00 0.00 3 ALA A N 14
ATOM 17601 C CA . ALA A 1 3 ? 45.515 3.205 -3.658 1.00 0.00 3 ALA A CA 14
ATOM 17602 C C . ALA A 1 3 ? 46.876 3.789 -4.031 1.00 0.00 3 ALA A C 14
ATOM 17603 O O . ALA A 1 3 ? 47.318 3.674 -5.173 1.00 0.00 3 ALA A O 14
ATOM 17610 N N . THR A 1 4 ? 47.529 4.419 -3.060 1.00 0.00 4 THR A N 14
ATOM 17611 C CA . THR A 1 4 ? 48.834 5.024 -3.297 1.00 0.00 4 THR A CA 14
ATOM 17612 C C . THR A 1 4 ? 49.759 4.769 -2.108 1.00 0.00 4 THR A C 14
ATOM 17613 O O . THR A 1 4 ? 49.304 4.412 -1.022 1.00 0.00 4 THR A O 14
ATOM 17624 N N . LEU A 1 5 ? 51.059 4.956 -2.324 1.00 0.00 5 LEU A N 14
ATOM 17625 C CA . LEU A 1 5 ? 52.045 4.750 -1.263 1.00 0.00 5 LEU A CA 14
ATOM 17626 C C . LEU A 1 5 ? 51.908 5.820 -0.188 1.00 0.00 5 LEU A C 14
ATOM 17627 O O . LEU A 1 5 ? 52.207 6.990 -0.425 1.00 0.00 5 LEU A O 14
ATOM 17643 N N . SER A 1 6 ? 51.454 5.419 0.996 1.00 0.00 6 SER A N 14
ATOM 17644 C CA . SER A 1 6 ? 51.280 6.363 2.093 1.00 0.00 6 SER A CA 14
ATOM 17645 C C . SER A 1 6 ? 52.613 6.650 2.778 1.00 0.00 6 SER A C 14
ATOM 17646 O O . SER A 1 6 ? 52.948 7.804 3.041 1.00 0.00 6 SER A O 14
ATOM 17654 N N . SER A 1 7 ? 53.372 5.598 3.064 1.00 0.00 7 SER A N 14
ATOM 17655 C CA . SER A 1 7 ? 54.663 5.766 3.719 1.00 0.00 7 SER A CA 14
ATOM 17656 C C . SER A 1 7 ? 55.595 4.607 3.387 1.00 0.00 7 SER A C 14
ATOM 17657 O O . SER A 1 7 ? 55.153 3.551 2.936 1.00 0.00 7 SER A O 14
ATOM 17665 N N . ILE A 1 8 ? 56.887 4.809 3.629 1.00 0.00 8 ILE A N 14
ATOM 17666 C CA . ILE A 1 8 ? 57.873 3.775 3.363 1.00 0.00 8 ILE A CA 14
ATOM 17667 C C . ILE A 1 8 ? 58.651 3.462 4.636 1.00 0.00 8 ILE A C 14
ATOM 17668 O O . ILE A 1 8 ? 58.885 4.341 5.463 1.00 0.00 8 ILE A O 14
ATOM 17684 N N . SER A 1 9 ? 59.039 2.202 4.792 1.00 0.00 9 SER A N 14
ATOM 17685 C CA . SER A 1 9 ? 59.784 1.781 5.974 1.00 0.00 9 SER A CA 14
ATOM 17686 C C . SER A 1 9 ? 60.895 0.811 5.592 1.00 0.00 9 SER A C 14
ATOM 17687 O O . SER A 1 9 ? 60.757 0.037 4.645 1.00 0.00 9 SER A O 14
ATOM 17695 N N . ILE A 1 10 ? 61.992 0.843 6.342 1.00 0.00 10 ILE A N 14
ATOM 17696 C CA . ILE A 1 10 ? 63.112 -0.051 6.077 1.00 0.00 10 ILE A CA 14
ATOM 17697 C C . ILE A 1 10 ? 63.028 -1.277 6.982 1.00 0.00 10 ILE A C 14
ATOM 17698 O O . ILE A 1 10 ? 62.719 -1.158 8.167 1.00 0.00 10 ILE A O 14
ATOM 17714 N N . SER A 1 11 ? 63.288 -2.455 6.417 1.00 0.00 11 SER A N 14
ATOM 17715 C CA . SER A 1 11 ? 63.219 -3.692 7.191 1.00 0.00 11 SER A CA 14
ATOM 17716 C C . SER A 1 11 ? 64.619 -4.206 7.551 1.00 0.00 11 SER A C 14
ATOM 17717 O O . SER A 1 11 ? 65.618 -3.779 6.968 1.00 0.00 11 SER A O 14
ATOM 17725 N N . PRO A 1 12 ? 64.692 -5.124 8.487 1.00 0.00 12 PRO A N 14
ATOM 17726 C CA . PRO A 1 12 ? 65.972 -5.748 8.949 1.00 0.00 12 PRO A CA 14
ATOM 17727 C C . PRO A 1 12 ? 66.942 -5.965 7.781 1.00 0.00 12 PRO A C 14
ATOM 17728 O O . PRO A 1 12 ? 66.531 -5.875 6.624 1.00 0.00 12 PRO A O 14
ATOM 17739 N N . ILE A 1 13 ? 68.227 -6.247 8.054 1.00 0.00 13 ILE A N 14
ATOM 17740 C CA . ILE A 1 13 ? 68.757 -6.363 9.415 1.00 0.00 13 ILE A CA 14
ATOM 17741 C C . ILE A 1 13 ? 69.725 -5.212 9.701 1.00 0.00 13 ILE A C 14
ATOM 17742 O O . ILE A 1 13 ? 70.813 -5.148 9.125 1.00 0.00 13 ILE A O 14
ATOM 17758 N N . ASN A 1 14 ? 69.333 -4.308 10.597 1.00 0.00 14 ASN A N 14
ATOM 17759 C CA . ASN A 1 14 ? 70.189 -3.175 10.950 1.00 0.00 14 ASN A CA 14
ATOM 17760 C C . ASN A 1 14 ? 70.993 -2.700 9.736 1.00 0.00 14 ASN A C 14
ATOM 17761 O O . ASN A 1 14 ? 70.574 -2.884 8.593 1.00 0.00 14 ASN A O 14
ATOM 17772 N N . THR A 1 15 ? 72.149 -2.095 9.995 1.00 0.00 15 THR A N 14
ATOM 17773 C CA . THR A 1 15 ? 73.009 -1.602 8.921 1.00 0.00 15 THR A CA 14
ATOM 17774 C C . THR A 1 15 ? 74.464 -1.953 9.209 1.00 0.00 15 THR A C 14
ATOM 17775 O O . THR A 1 15 ? 75.140 -1.248 9.958 1.00 0.00 15 THR A O 14
ATOM 17786 N N . ASN A 1 16 ? 74.942 -3.049 8.630 1.00 0.00 16 ASN A N 14
ATOM 17787 C CA . ASN A 1 16 ? 76.321 -3.463 8.854 1.00 0.00 16 ASN A CA 14
ATOM 17788 C C . ASN A 1 16 ? 76.830 -4.358 7.730 1.00 0.00 16 ASN A C 14
ATOM 17789 O O . ASN A 1 16 ? 76.055 -5.015 7.034 1.00 0.00 16 ASN A O 14
ATOM 17800 N N . ILE A 1 17 ? 78.150 -4.374 7.573 1.00 0.00 17 ILE A N 14
ATOM 17801 C CA . ILE A 1 17 ? 78.792 -5.185 6.548 1.00 0.00 17 ILE A CA 14
ATOM 17802 C C . ILE A 1 17 ? 80.048 -5.839 7.117 1.00 0.00 17 ILE A C 14
ATOM 17803 O O . ILE A 1 17 ? 80.864 -5.173 7.753 1.00 0.00 17 ILE A O 14
ATOM 17819 N N . ASN A 1 18 ? 80.199 -7.139 6.896 1.00 0.00 18 ASN A N 14
ATOM 17820 C CA . ASN A 1 18 ? 81.370 -7.853 7.395 1.00 0.00 18 ASN A CA 14
ATOM 17821 C C . ASN A 1 18 ? 82.507 -7.804 6.378 1.00 0.00 18 ASN A C 14
ATOM 17822 O O . ASN A 1 18 ? 82.303 -7.437 5.219 1.00 0.00 18 ASN A O 14
ATOM 17833 N N . THR A 1 19 ? 83.704 -8.182 6.821 1.00 0.00 19 THR A N 14
ATOM 17834 C CA . THR A 1 19 ? 84.877 -8.174 5.952 1.00 0.00 19 THR A CA 14
ATOM 17835 C C . THR A 1 19 ? 84.506 -8.655 4.550 1.00 0.00 19 THR A C 14
ATOM 17836 O O . THR A 1 19 ? 84.216 -9.835 4.344 1.00 0.00 19 THR A O 14
ATOM 17847 N N . THR A 1 20 ? 84.533 -7.736 3.591 1.00 0.00 20 THR A N 14
ATOM 17848 C CA . THR A 1 20 ? 84.207 -8.072 2.209 1.00 0.00 20 THR A CA 14
ATOM 17849 C C . THR A 1 20 ? 82.996 -9.000 2.167 1.00 0.00 20 THR A C 14
ATOM 17850 O O . THR A 1 20 ? 83.092 -10.145 1.723 1.00 0.00 20 THR A O 14
ATOM 17861 N N . VAL A 1 21 ? 81.863 -8.500 2.646 1.00 0.00 21 VAL A N 14
ATOM 17862 C CA . VAL A 1 21 ? 80.636 -9.290 2.672 1.00 0.00 21 VAL A CA 14
ATOM 17863 C C . VAL A 1 21 ? 79.467 -8.518 2.075 1.00 0.00 21 VAL A C 14
ATOM 17864 O O . VAL A 1 21 ? 79.308 -7.321 2.319 1.00 0.00 21 VAL A O 14
ATOM 17877 N N . SER A 1 22 ? 78.646 -9.218 1.298 1.00 0.00 22 SER A N 14
ATOM 17878 C CA . SER A 1 22 ? 77.482 -8.603 0.678 1.00 0.00 22 SER A CA 14
ATOM 17879 C C . SER A 1 22 ? 76.258 -8.775 1.576 1.00 0.00 22 SER A C 14
ATOM 17880 O O . SER A 1 22 ? 76.044 -9.841 2.151 1.00 0.00 22 SER A O 14
ATOM 17888 N N . LYS A 1 23 ? 75.460 -7.719 1.694 1.00 0.00 23 LYS A N 14
ATOM 17889 C CA . LYS A 1 23 ? 74.266 -7.767 2.532 1.00 0.00 23 LYS A CA 14
ATOM 17890 C C . LYS A 1 23 ? 73.053 -7.223 1.784 1.00 0.00 23 LYS A C 14
ATOM 17891 O O . LYS A 1 23 ? 73.150 -6.233 1.061 1.00 0.00 23 LYS A O 14
ATOM 17910 N N . GLN A 1 24 ? 71.914 -7.881 1.968 1.00 0.00 24 GLN A N 14
ATOM 17911 C CA . GLN A 1 24 ? 70.686 -7.462 1.308 1.00 0.00 24 GLN A CA 14
ATOM 17912 C C . GLN A 1 24 ? 69.712 -6.870 2.322 1.00 0.00 24 GLN A C 14
ATOM 17913 O O . GLN A 1 24 ? 69.643 -7.322 3.464 1.00 0.00 24 GLN A O 14
ATOM 17927 N N . PHE A 1 25 ? 68.959 -5.862 1.894 1.00 0.00 25 PHE A N 14
ATOM 17928 C CA . PHE A 1 25 ? 67.978 -5.222 2.767 1.00 0.00 25 PHE A CA 14
ATOM 17929 C C . PHE A 1 25 ? 66.615 -5.203 2.091 1.00 0.00 25 PHE A C 14
ATOM 17930 O O . PHE A 1 25 ? 66.530 -5.213 0.865 1.00 0.00 25 PHE A O 14
ATOM 17947 N N . PHE A 1 26 ? 65.556 -5.190 2.890 1.00 0.00 26 PHE A N 14
ATOM 17948 C CA . PHE A 1 26 ? 64.202 -5.195 2.341 1.00 0.00 26 PHE A CA 14
ATOM 17949 C C . PHE A 1 26 ? 63.491 -3.881 2.640 1.00 0.00 26 PHE A C 14
ATOM 17950 O O . PHE A 1 26 ? 63.733 -3.254 3.671 1.00 0.00 26 PHE A O 14
ATOM 17967 N N . ALA A 1 27 ? 62.601 -3.481 1.736 1.00 0.00 27 ALA A N 14
ATOM 17968 C CA . ALA A 1 27 ? 61.836 -2.254 1.915 1.00 0.00 27 ALA A CA 14
ATOM 17969 C C . ALA A 1 27 ? 60.345 -2.574 1.967 1.00 0.00 27 ALA A C 14
ATOM 17970 O O . ALA A 1 27 ? 59.821 -3.290 1.111 1.00 0.00 27 ALA A O 14
ATOM 17977 N N . VAL A 1 28 ? 59.668 -2.047 2.981 1.00 0.00 28 VAL A N 14
ATOM 17978 C CA . VAL A 1 28 ? 58.238 -2.283 3.139 1.00 0.00 28 VAL A CA 14
ATOM 17979 C C . VAL A 1 28 ? 57.469 -0.974 3.042 1.00 0.00 28 VAL A C 14
ATOM 17980 O O . VAL A 1 28 ? 57.820 0.013 3.688 1.00 0.00 28 VAL A O 14
ATOM 17993 N N . GLY A 1 29 ? 56.422 -0.968 2.226 1.00 0.00 29 GLY A N 14
ATOM 17994 C CA . GLY A 1 29 ? 55.614 0.231 2.047 1.00 0.00 29 GLY A CA 14
ATOM 17995 C C . GLY A 1 29 ? 54.163 -0.032 2.420 1.00 0.00 29 GLY A C 14
ATOM 17996 O O . GLY A 1 29 ? 53.671 -1.151 2.283 1.00 0.00 29 GLY A O 14
ATOM 18000 N N . THR A 1 30 ? 53.485 1.005 2.893 1.00 0.00 30 THR A N 14
ATOM 18001 C CA . THR A 1 30 ? 52.090 0.877 3.284 1.00 0.00 30 THR A CA 14
ATOM 18002 C C . THR A 1 30 ? 51.201 1.700 2.363 1.00 0.00 30 THR A C 14
ATOM 18003 O O . THR A 1 30 ? 51.445 2.885 2.140 1.00 0.00 30 THR A O 14
ATOM 18014 N N . TYR A 1 31 ? 50.162 1.063 1.842 1.00 0.00 31 TYR A N 14
ATOM 18015 C CA . TYR A 1 31 ? 49.228 1.737 0.956 1.00 0.00 31 TYR A CA 14
ATOM 18016 C C . TYR A 1 31 ? 48.141 2.431 1.771 1.00 0.00 31 TYR A C 14
ATOM 18017 O O . TYR A 1 31 ? 47.712 1.928 2.807 1.00 0.00 31 TYR A O 14
ATOM 18035 N N . SER A 1 32 ? 47.707 3.593 1.298 1.00 0.00 32 SER A N 14
ATOM 18036 C CA . SER A 1 32 ? 46.678 4.353 1.995 1.00 0.00 32 SER A CA 14
ATOM 18037 C C . SER A 1 32 ? 45.464 3.474 2.277 1.00 0.00 32 SER A C 14
ATOM 18038 O O . SER A 1 32 ? 44.602 3.830 3.079 1.00 0.00 32 SER A O 14
ATOM 18046 N N . ASP A 1 33 ? 45.407 2.325 1.614 1.00 0.00 33 ASP A N 14
ATOM 18047 C CA . ASP A 1 33 ? 44.297 1.401 1.807 1.00 0.00 33 ASP A CA 14
ATOM 18048 C C . ASP A 1 33 ? 44.491 0.588 3.083 1.00 0.00 33 ASP A C 14
ATOM 18049 O O . ASP A 1 33 ? 43.602 -0.160 3.494 1.00 0.00 33 ASP A O 14
ATOM 18058 N N . GLY A 1 34 ? 45.657 0.738 3.709 1.00 0.00 34 GLY A N 14
ATOM 18059 C CA . GLY A 1 34 ? 45.951 0.008 4.937 1.00 0.00 34 GLY A CA 14
ATOM 18060 C C . GLY A 1 34 ? 46.680 -1.294 4.627 1.00 0.00 34 GLY A C 14
ATOM 18061 O O . GLY A 1 34 ? 47.019 -2.059 5.530 1.00 0.00 34 GLY A O 14
ATOM 18065 N N . THR A 1 35 ? 46.905 -1.542 3.344 1.00 0.00 35 THR A N 14
ATOM 18066 C CA . THR A 1 35 ? 47.581 -2.762 2.917 1.00 0.00 35 THR A CA 14
ATOM 18067 C C . THR A 1 35 ? 49.093 -2.572 2.932 1.00 0.00 35 THR A C 14
ATOM 18068 O O . THR A 1 35 ? 49.588 -1.446 2.920 1.00 0.00 35 THR A O 14
ATOM 18079 N N . LYS A 1 36 ? 49.819 -3.685 2.962 1.00 0.00 36 LYS A N 14
ATOM 18080 C CA . LYS A 1 36 ? 51.275 -3.636 2.978 1.00 0.00 36 LYS A CA 14
ATOM 18081 C C . LYS A 1 36 ? 51.849 -4.591 1.934 1.00 0.00 36 LYS A C 14
ATOM 18082 O O . LYS A 1 36 ? 51.235 -5.607 1.608 1.00 0.00 36 LYS A O 14
ATOM 18101 N N . ALA A 1 37 ? 53.028 -4.261 1.415 1.00 0.00 37 ALA A N 14
ATOM 18102 C CA . ALA A 1 37 ? 53.664 -5.101 0.405 1.00 0.00 37 ALA A CA 14
ATOM 18103 C C . ALA A 1 37 ? 55.166 -4.832 0.345 1.00 0.00 37 ALA A C 14
ATOM 18104 O O . ALA A 1 37 ? 55.640 -3.789 0.795 1.00 0.00 37 ALA A O 14
ATOM 18111 N N . ASP A 1 38 ? 55.906 -5.784 -0.215 1.00 0.00 38 ASP A N 14
ATOM 18112 C CA . ASP A 1 38 ? 57.352 -5.650 -0.336 1.00 0.00 38 ASP A CA 14
ATOM 18113 C C . ASP A 1 38 ? 57.711 -4.905 -1.616 1.00 0.00 38 ASP A C 14
ATOM 18114 O O . ASP A 1 38 ? 57.388 -5.356 -2.716 1.00 0.00 38 ASP A O 14
ATOM 18123 N N . LEU A 1 39 ? 58.380 -3.768 -1.472 1.00 0.00 39 LEU A N 14
ATOM 18124 C CA . LEU A 1 39 ? 58.768 -2.977 -2.634 1.00 0.00 39 LEU A CA 14
ATOM 18125 C C . LEU A 1 39 ? 60.263 -3.139 -2.906 1.00 0.00 39 LEU A C 14
ATOM 18126 O O . LEU A 1 39 ? 60.845 -2.392 -3.693 1.00 0.00 39 LEU A O 14
ATOM 18142 N N . THR A 1 40 ? 60.875 -4.120 -2.247 1.00 0.00 40 THR A N 14
ATOM 18143 C CA . THR A 1 40 ? 62.304 -4.368 -2.420 1.00 0.00 40 THR A CA 14
ATOM 18144 C C . THR A 1 40 ? 62.603 -4.670 -3.883 1.00 0.00 40 THR A C 14
ATOM 18145 O O . THR A 1 40 ? 63.700 -4.410 -4.375 1.00 0.00 40 THR A O 14
ATOM 18156 N N . SER A 1 41 ? 61.610 -5.220 -4.572 1.00 0.00 41 SER A N 14
ATOM 18157 C CA . SER A 1 41 ? 61.769 -5.566 -5.978 1.00 0.00 41 SER A CA 14
ATOM 18158 C C . SER A 1 41 ? 61.332 -4.398 -6.859 1.00 0.00 41 SER A C 14
ATOM 18159 O O . SER A 1 41 ? 61.560 -4.402 -8.069 1.00 0.00 41 SER A O 14
ATOM 18167 N N . SER A 1 42 ? 60.705 -3.399 -6.243 1.00 0.00 42 SER A N 14
ATOM 18168 C CA . SER A 1 42 ? 60.236 -2.232 -6.982 1.00 0.00 42 SER A CA 14
ATOM 18169 C C . SER A 1 42 ? 61.153 -1.040 -6.739 1.00 0.00 42 SER A C 14
ATOM 18170 O O . SER A 1 42 ? 61.268 -0.152 -7.582 1.00 0.00 42 SER A O 14
ATOM 18178 N N . VAL A 1 43 ? 61.801 -1.028 -5.579 1.00 0.00 43 VAL A N 14
ATOM 18179 C CA . VAL A 1 43 ? 62.705 0.061 -5.235 1.00 0.00 43 VAL A CA 14
ATOM 18180 C C . VAL A 1 43 ? 64.107 -0.238 -5.749 1.00 0.00 43 VAL A C 14
ATOM 18181 O O . VAL A 1 43 ? 64.505 -1.397 -5.862 1.00 0.00 43 VAL A O 14
ATOM 18194 N N . THR A 1 44 ? 64.853 0.816 -6.056 1.00 0.00 44 THR A N 14
ATOM 18195 C CA . THR A 1 44 ? 66.212 0.655 -6.544 1.00 0.00 44 THR A CA 14
ATOM 18196 C C . THR A 1 44 ? 67.200 1.036 -5.449 1.00 0.00 44 THR A C 14
ATOM 18197 O O . THR A 1 44 ? 67.118 2.124 -4.881 1.00 0.00 44 THR A O 14
ATOM 18208 N N . TRP A 1 45 ? 68.124 0.130 -5.151 1.00 0.00 45 TRP A N 14
ATOM 18209 C CA . TRP A 1 45 ? 69.110 0.385 -4.111 1.00 0.00 45 TRP A CA 14
ATOM 18210 C C . TRP A 1 45 ? 70.411 0.884 -4.729 1.00 0.00 45 TRP A C 14
ATOM 18211 O O . TRP A 1 45 ? 70.886 0.339 -5.726 1.00 0.00 45 TRP A O 14
ATOM 18232 N N . SER A 1 46 ? 70.981 1.922 -4.130 1.00 0.00 46 SER A N 14
ATOM 18233 C CA . SER A 1 46 ? 72.230 2.490 -4.620 1.00 0.00 46 SER A CA 14
ATOM 18234 C C . SER A 1 46 ? 73.041 3.048 -3.455 1.00 0.00 46 SER A C 14
ATOM 18235 O O . SER A 1 46 ? 72.536 3.162 -2.337 1.00 0.00 46 SER A O 14
ATOM 18243 N N . SER A 1 47 ? 74.296 3.391 -3.713 1.00 0.00 47 SER A N 14
ATOM 18244 C CA . SER A 1 47 ? 75.152 3.927 -2.660 1.00 0.00 47 SER A CA 14
ATOM 18245 C C . SER A 1 47 ? 75.978 5.097 -3.178 1.00 0.00 47 SER A C 14
ATOM 18246 O O . SER A 1 47 ? 76.372 5.126 -4.342 1.00 0.00 47 SER A O 14
ATOM 18254 N N . SER A 1 48 ? 76.249 6.054 -2.293 1.00 0.00 48 SER A N 14
ATOM 18255 C CA . SER A 1 48 ? 77.047 7.216 -2.663 1.00 0.00 48 SER A CA 14
ATOM 18256 C C . SER A 1 48 ? 78.484 6.778 -2.930 1.00 0.00 48 SER A C 14
ATOM 18257 O O . SER A 1 48 ? 79.168 7.325 -3.795 1.00 0.00 48 SER A O 14
ATOM 18265 N N . ASN A 1 49 ? 78.925 5.786 -2.167 1.00 0.00 49 ASN A N 14
ATOM 18266 C CA . ASN A 1 49 ? 80.274 5.260 -2.300 1.00 0.00 49 ASN A CA 14
ATOM 18267 C C . ASN A 1 49 ? 80.369 4.347 -3.511 1.00 0.00 49 ASN A C 14
ATOM 18268 O O . ASN A 1 49 ? 80.520 3.130 -3.375 1.00 0.00 49 ASN A O 14
ATOM 18279 N N . GLN A 1 50 ? 80.286 4.938 -4.698 1.00 0.00 50 GLN A N 14
ATOM 18280 C CA . GLN A 1 50 ? 80.362 4.149 -5.915 1.00 0.00 50 GLN A CA 14
ATOM 18281 C C . GLN A 1 50 ? 81.796 3.677 -6.109 1.00 0.00 50 GLN A C 14
ATOM 18282 O O . GLN A 1 50 ? 82.047 2.520 -6.440 1.00 0.00 50 GLN A O 14
ATOM 18296 N N . SER A 1 51 ? 82.734 4.591 -5.875 1.00 0.00 51 SER A N 14
ATOM 18297 C CA . SER A 1 51 ? 84.152 4.282 -6.029 1.00 0.00 51 SER A CA 14
ATOM 18298 C C . SER A 1 51 ? 84.616 3.331 -4.927 1.00 0.00 51 SER A C 14
ATOM 18299 O O . SER A 1 51 ? 85.498 2.499 -5.144 1.00 0.00 51 SER A O 14
ATOM 18307 N N . GLN A 1 52 ? 84.031 3.473 -3.739 1.00 0.00 52 GLN A N 14
ATOM 18308 C CA . GLN A 1 52 ? 84.413 2.642 -2.599 1.00 0.00 52 GLN A CA 14
ATOM 18309 C C . GLN A 1 52 ? 83.388 1.537 -2.354 1.00 0.00 52 GLN A C 14
ATOM 18310 O O . GLN A 1 52 ? 83.438 0.844 -1.337 1.00 0.00 52 GLN A O 14
ATOM 18324 N N . ALA A 1 53 ? 82.462 1.372 -3.293 1.00 0.00 53 ALA A N 14
ATOM 18325 C CA . ALA A 1 53 ? 81.435 0.342 -3.171 1.00 0.00 53 ALA A CA 14
ATOM 18326 C C . ALA A 1 53 ? 80.646 0.226 -4.473 1.00 0.00 53 ALA A C 14
ATOM 18327 O O . ALA A 1 53 ? 80.540 1.191 -5.229 1.00 0.00 53 ALA A O 14
ATOM 18334 N N . LYS A 1 54 ? 80.099 -0.955 -4.731 1.00 0.00 54 LYS A N 14
ATOM 18335 C CA . LYS A 1 54 ? 79.328 -1.168 -5.948 1.00 0.00 54 LYS A CA 14
ATOM 18336 C C . LYS A 1 54 ? 78.002 -1.858 -5.633 1.00 0.00 54 LYS A C 14
ATOM 18337 O O . LYS A 1 54 ? 77.946 -2.775 -4.816 1.00 0.00 54 LYS A O 14
ATOM 18356 N N . VAL A 1 55 ? 76.941 -1.415 -6.305 1.00 0.00 55 VAL A N 14
ATOM 18357 C CA . VAL A 1 55 ? 75.617 -1.994 -6.101 1.00 0.00 55 VAL A CA 14
ATOM 18358 C C . VAL A 1 55 ? 75.206 -2.800 -7.325 1.00 0.00 55 VAL A C 14
ATOM 18359 O O . VAL A 1 55 ? 75.011 -2.246 -8.408 1.00 0.00 55 VAL A O 14
ATOM 18372 N N . SER A 1 56 ? 75.090 -4.110 -7.150 1.00 0.00 56 SER A N 14
ATOM 18373 C CA . SER A 1 56 ? 74.688 -4.975 -8.248 1.00 0.00 56 SER A CA 14
ATOM 18374 C C . SER A 1 56 ? 73.726 -6.049 -7.762 1.00 0.00 56 SER A C 14
ATOM 18375 O O . SER A 1 56 ? 74.134 -7.019 -7.122 1.00 0.00 56 SER A O 14
ATOM 18383 N N . ASN A 1 57 ? 72.448 -5.875 -8.072 1.00 0.00 57 ASN A N 14
ATOM 18384 C CA . ASN A 1 57 ? 71.441 -6.830 -7.639 1.00 0.00 57 ASN A CA 14
ATOM 18385 C C . ASN A 1 57 ? 70.748 -7.462 -8.838 1.00 0.00 57 ASN A C 14
ATOM 18386 O O . ASN A 1 57 ? 70.182 -6.766 -9.682 1.00 0.00 57 ASN A O 14
ATOM 18397 N N . ALA A 1 58 ? 70.784 -8.788 -8.895 1.00 0.00 58 ALA A N 14
ATOM 18398 C CA . ALA A 1 58 ? 70.127 -9.511 -9.972 1.00 0.00 58 ALA A CA 14
ATOM 18399 C C . ALA A 1 58 ? 68.654 -9.698 -9.626 1.00 0.00 58 ALA A C 14
ATOM 18400 O O . ALA A 1 58 ? 68.217 -9.365 -8.521 1.00 0.00 58 ALA A O 14
ATOM 18407 N N . SER A 1 59 ? 67.892 -10.201 -10.588 1.00 0.00 59 SER A N 14
ATOM 18408 C CA . SER A 1 59 ? 66.462 -10.404 -10.392 1.00 0.00 59 SER A CA 14
ATOM 18409 C C . SER A 1 59 ? 66.183 -11.333 -9.217 1.00 0.00 59 SER A C 14
ATOM 18410 O O . SER A 1 59 ? 65.154 -11.211 -8.551 1.00 0.00 59 SER A O 14
ATOM 18418 N N . GLU A 1 60 ? 67.090 -12.271 -8.971 1.00 0.00 60 GLU A N 14
ATOM 18419 C CA . GLU A 1 60 ? 66.908 -13.218 -7.876 1.00 0.00 60 GLU A CA 14
ATOM 18420 C C . GLU A 1 60 ? 67.459 -12.668 -6.562 1.00 0.00 60 GLU A C 14
ATOM 18421 O O . GLU A 1 60 ? 67.211 -13.229 -5.496 1.00 0.00 60 GLU A O 14
ATOM 18433 N N . THR A 1 61 ? 68.214 -11.576 -6.639 1.00 0.00 61 THR A N 14
ATOM 18434 C CA . THR A 1 61 ? 68.800 -10.985 -5.437 1.00 0.00 61 THR A CA 14
ATOM 18435 C C . THR A 1 61 ? 68.551 -9.481 -5.382 1.00 0.00 61 THR A C 14
ATOM 18436 O O . THR A 1 61 ? 69.364 -8.728 -4.842 1.00 0.00 61 THR A O 14
ATOM 18447 N N . LYS A 1 62 ? 67.428 -9.047 -5.941 1.00 0.00 62 LYS A N 14
ATOM 18448 C CA . LYS A 1 62 ? 67.089 -7.629 -5.950 1.00 0.00 62 LYS A CA 14
ATOM 18449 C C . LYS A 1 62 ? 67.373 -6.996 -4.593 1.00 0.00 62 LYS A C 14
ATOM 18450 O O . LYS A 1 62 ? 66.764 -7.361 -3.587 1.00 0.00 62 LYS A O 14
ATOM 18469 N N . GLY A 1 63 ? 68.302 -6.042 -4.575 1.00 0.00 63 GLY A N 14
ATOM 18470 C CA . GLY A 1 63 ? 68.657 -5.356 -3.336 1.00 0.00 63 GLY A CA 14
ATOM 18471 C C . GLY A 1 63 ? 69.918 -5.949 -2.710 1.00 0.00 63 GLY A C 14
ATOM 18472 O O . GLY A 1 63 ? 69.974 -6.176 -1.503 1.00 0.00 63 GLY A O 14
ATOM 18476 N N . LEU A 1 64 ? 70.934 -6.188 -3.538 1.00 0.00 64 LEU A N 14
ATOM 18477 C CA . LEU A 1 64 ? 72.194 -6.751 -3.050 1.00 0.00 64 LEU A CA 14
ATOM 18478 C C . LEU A 1 64 ? 73.341 -5.769 -3.273 1.00 0.00 64 LEU A C 14
ATOM 18479 O O . LEU A 1 64 ? 73.587 -5.335 -4.398 1.00 0.00 64 LEU A O 14
ATOM 18495 N N . VAL A 1 65 ? 74.032 -5.416 -2.193 1.00 0.00 65 VAL A N 14
ATOM 18496 C CA . VAL A 1 65 ? 75.144 -4.478 -2.287 1.00 0.00 65 VAL A CA 14
ATOM 18497 C C . VAL A 1 65 ? 76.401 -5.060 -1.645 1.00 0.00 65 VAL A C 14
ATOM 18498 O O . VAL A 1 65 ? 76.347 -5.625 -0.553 1.00 0.00 65 VAL A O 14
ATOM 18511 N N . THR A 1 66 ? 77.531 -4.897 -2.323 1.00 0.00 66 THR A N 14
ATOM 18512 C CA . THR A 1 66 ? 78.799 -5.397 -1.809 1.00 0.00 66 THR A CA 14
ATOM 18513 C C . THR A 1 66 ? 79.684 -4.222 -1.409 1.00 0.00 66 THR A C 14
ATOM 18514 O O . THR A 1 66 ? 79.883 -3.289 -2.187 1.00 0.00 66 THR A O 14
ATOM 18525 N N . GLY A 1 67 ? 80.200 -4.265 -0.185 1.00 0.00 67 GLY A N 14
ATOM 18526 C CA . GLY A 1 67 ? 81.052 -3.190 0.314 1.00 0.00 67 GLY A CA 14
ATOM 18527 C C . GLY A 1 67 ? 82.515 -3.613 0.368 1.00 0.00 67 GLY A C 14
ATOM 18528 O O . GLY A 1 67 ? 82.912 -4.403 1.225 1.00 0.00 67 GLY A O 14
ATOM 18532 N N . ILE A 1 68 ? 83.317 -3.069 -0.545 1.00 0.00 68 ILE A N 14
ATOM 18533 C CA . ILE A 1 68 ? 84.739 -3.386 -0.586 1.00 0.00 68 ILE A CA 14
ATOM 18534 C C . ILE A 1 68 ? 85.429 -2.895 0.685 1.00 0.00 68 ILE A C 14
ATOM 18535 O O . ILE A 1 68 ? 86.238 -3.610 1.275 1.00 0.00 68 ILE A O 14
ATOM 18551 N N . ALA A 1 69 ? 85.095 -1.678 1.107 1.00 0.00 69 ALA A N 14
ATOM 18552 C CA . ALA A 1 69 ? 85.679 -1.109 2.317 1.00 0.00 69 ALA A CA 14
ATOM 18553 C C . ALA A 1 69 ? 85.288 0.358 2.466 1.00 0.00 69 ALA A C 14
ATOM 18554 O O . ALA A 1 69 ? 85.632 1.188 1.624 1.00 0.00 69 ALA A O 14
ATOM 18561 N N . SER A 1 70 ? 84.573 0.671 3.544 1.00 0.00 70 SER A N 14
ATOM 18562 C CA . SER A 1 70 ? 84.149 2.044 3.793 1.00 0.00 70 SER A CA 14
ATOM 18563 C C . SER A 1 70 ? 83.819 2.246 5.266 1.00 0.00 70 SER A C 14
ATOM 18564 O O . SER A 1 70 ? 83.684 1.284 6.021 1.00 0.00 70 SER A O 14
ATOM 18572 N N . GLY A 1 71 ? 83.695 3.508 5.664 1.00 0.00 71 GLY A N 14
ATOM 18573 C CA . GLY A 1 71 ? 83.379 3.833 7.048 1.00 0.00 71 GLY A CA 14
ATOM 18574 C C . GLY A 1 71 ? 81.883 4.038 7.232 1.00 0.00 71 GLY A C 14
ATOM 18575 O O . GLY A 1 71 ? 81.225 3.263 7.929 1.00 0.00 71 GLY A O 14
ATOM 18579 N N . ASN A 1 72 ? 81.347 5.086 6.610 1.00 0.00 72 ASN A N 14
ATOM 18580 C CA . ASN A 1 72 ? 79.922 5.368 6.724 1.00 0.00 72 ASN A CA 14
ATOM 18581 C C . ASN A 1 72 ? 79.310 5.797 5.392 1.00 0.00 72 ASN A C 14
ATOM 18582 O O . ASN A 1 72 ? 79.083 6.983 5.159 1.00 0.00 72 ASN A O 14
ATOM 18593 N N . PRO A 1 73 ? 79.001 4.860 4.538 1.00 0.00 73 PRO A N 14
ATOM 18594 C CA . PRO A 1 73 ? 78.368 5.154 3.220 1.00 0.00 73 PRO A CA 14
ATOM 18595 C C . PRO A 1 73 ? 76.872 5.383 3.392 1.00 0.00 73 PRO A C 14
ATOM 18596 O O . PRO A 1 73 ? 76.291 4.945 4.383 1.00 0.00 73 PRO A O 14
ATOM 18607 N N . THR A 1 74 ? 76.251 6.070 2.443 1.00 0.00 74 THR A N 14
ATOM 18608 C CA . THR A 1 74 ? 74.822 6.331 2.534 1.00 0.00 74 THR A CA 14
ATOM 18609 C C . THR A 1 74 ? 74.057 5.599 1.437 1.00 0.00 74 THR A C 14
ATOM 18610 O O . THR A 1 74 ? 74.385 5.707 0.255 1.00 0.00 74 THR A O 14
ATOM 18621 N N . ILE A 1 75 ? 73.029 4.857 1.841 1.00 0.00 75 ILE A N 14
ATOM 18622 C CA . ILE A 1 75 ? 72.215 4.108 0.890 1.00 0.00 75 ILE A CA 14
ATOM 18623 C C . ILE A 1 75 ? 70.918 4.842 0.590 1.00 0.00 75 ILE A C 14
ATOM 18624 O O . ILE A 1 75 ? 70.110 5.096 1.486 1.00 0.00 75 ILE A O 14
ATOM 18640 N N . ILE A 1 76 ? 70.718 5.172 -0.679 1.00 0.00 76 ILE A N 14
ATOM 18641 C CA . ILE A 1 76 ? 69.510 5.871 -1.089 1.00 0.00 76 ILE A CA 14
ATOM 18642 C C . ILE A 1 76 ? 68.613 4.939 -1.895 1.00 0.00 76 ILE A C 14
ATOM 18643 O O . ILE A 1 76 ? 69.046 4.350 -2.886 1.00 0.00 76 ILE A O 14
ATOM 18659 N N . ALA A 1 77 ? 67.360 4.819 -1.477 1.00 0.00 77 ALA A N 14
ATOM 18660 C CA . ALA A 1 77 ? 66.416 3.966 -2.186 1.00 0.00 77 ALA A CA 14
ATOM 18661 C C . ALA A 1 77 ? 65.471 4.828 -3.005 1.00 0.00 77 ALA A C 14
ATOM 18662 O O . ALA A 1 77 ? 64.845 5.747 -2.479 1.00 0.00 77 ALA A O 14
ATOM 18669 N N . THR A 1 78 ? 65.377 4.542 -4.295 1.00 0.00 78 THR A N 14
ATOM 18670 C CA . THR A 1 78 ? 64.513 5.323 -5.164 1.00 0.00 78 THR A CA 14
ATOM 18671 C C . THR A 1 78 ? 63.383 4.463 -5.713 1.00 0.00 78 THR A C 14
ATOM 18672 O O . THR A 1 78 ? 63.623 3.415 -6.312 1.00 0.00 78 THR A O 14
ATOM 18683 N N . TYR A 1 79 ? 62.151 4.918 -5.516 1.00 0.00 79 TYR A N 14
ATOM 18684 C CA . TYR A 1 79 ? 60.996 4.185 -6.013 1.00 0.00 79 TYR A CA 14
ATOM 18685 C C . TYR A 1 79 ? 60.027 5.148 -6.683 1.00 0.00 79 TYR A C 14
ATOM 18686 O O . TYR A 1 79 ? 59.144 5.711 -6.036 1.00 0.00 79 TYR A O 14
ATOM 18704 N N . GLY A 1 80 ? 60.207 5.337 -7.985 1.00 0.00 80 GLY A N 14
ATOM 18705 C CA . GLY A 1 80 ? 59.351 6.240 -8.742 1.00 0.00 80 GLY A CA 14
ATOM 18706 C C . GLY A 1 80 ? 59.632 7.695 -8.378 1.00 0.00 80 GLY A C 14
ATOM 18707 O O . GLY A 1 80 ? 60.783 8.128 -8.376 1.00 0.00 80 GLY A O 14
ATOM 18711 N N . SER A 1 81 ? 58.579 8.448 -8.069 1.00 0.00 81 SER A N 14
ATOM 18712 C CA . SER A 1 81 ? 58.748 9.850 -7.707 1.00 0.00 81 SER A CA 14
ATOM 18713 C C . SER A 1 81 ? 58.999 10.010 -6.209 1.00 0.00 81 SER A C 14
ATOM 18714 O O . SER A 1 81 ? 59.094 11.128 -5.702 1.00 0.00 81 SER A O 14
ATOM 18722 N N . VAL A 1 82 ? 59.092 8.885 -5.507 1.00 0.00 82 VAL A N 14
ATOM 18723 C CA . VAL A 1 82 ? 59.319 8.908 -4.064 1.00 0.00 82 VAL A CA 14
ATOM 18724 C C . VAL A 1 82 ? 60.589 8.151 -3.701 1.00 0.00 82 VAL A C 14
ATOM 18725 O O . VAL A 1 82 ? 60.824 7.046 -4.189 1.00 0.00 82 VAL A O 14
ATOM 18738 N N . SER A 1 83 ? 61.411 8.757 -2.849 1.00 0.00 83 SER A N 14
ATOM 18739 C CA . SER A 1 83 ? 62.662 8.129 -2.435 1.00 0.00 83 SER A CA 14
ATOM 18740 C C . SER A 1 83 ? 62.934 8.378 -0.954 1.00 0.00 83 SER A C 14
ATOM 18741 O O . SER A 1 83 ? 62.532 9.401 -0.400 1.00 0.00 83 SER A O 14
ATOM 18749 N N . GLY A 1 84 ? 63.623 7.431 -0.325 1.00 0.00 84 GLY A N 14
ATOM 18750 C CA . GLY A 1 84 ? 63.961 7.550 1.088 1.00 0.00 84 GLY A CA 14
ATOM 18751 C C . GLY A 1 84 ? 65.472 7.467 1.284 1.00 0.00 84 GLY A C 14
ATOM 18752 O O . GLY A 1 84 ? 66.154 6.708 0.595 1.00 0.00 84 GLY A O 14
ATOM 18756 N N . ASN A 1 85 ? 65.990 8.259 2.219 1.00 0.00 85 ASN A N 14
ATOM 18757 C CA . ASN A 1 85 ? 67.426 8.268 2.483 1.00 0.00 85 ASN A CA 14
ATOM 18758 C C . ASN A 1 85 ? 67.725 7.843 3.918 1.00 0.00 85 ASN A C 14
ATOM 18759 O O . ASN A 1 85 ? 67.132 8.355 4.869 1.00 0.00 85 ASN A O 14
ATOM 18770 N N . THR A 1 86 ? 68.651 6.903 4.063 1.00 0.00 86 THR A N 14
ATOM 18771 C CA . THR A 1 86 ? 69.028 6.408 5.383 1.00 0.00 86 THR A CA 14
ATOM 18772 C C . THR A 1 86 ? 70.548 6.320 5.501 1.00 0.00 86 THR A C 14
ATOM 18773 O O . THR A 1 86 ? 71.251 6.226 4.495 1.00 0.00 86 THR A O 14
ATOM 18784 N N . ILE A 1 87 ? 71.051 6.356 6.732 1.00 0.00 87 ILE A N 14
ATOM 18785 C CA . ILE A 1 87 ? 72.492 6.278 6.955 1.00 0.00 87 ILE A CA 14
ATOM 18786 C C . ILE A 1 87 ? 72.912 4.864 7.354 1.00 0.00 87 ILE A C 14
ATOM 18787 O O . ILE A 1 87 ? 72.401 4.298 8.320 1.00 0.00 87 ILE A O 14
ATOM 18803 N N . LEU A 1 88 ? 73.850 4.303 6.592 1.00 0.00 88 LEU A N 14
ATOM 18804 C CA . LEU A 1 88 ? 74.346 2.954 6.854 1.00 0.00 88 LEU A CA 14
ATOM 18805 C C . LEU A 1 88 ? 75.798 3.029 7.330 1.00 0.00 88 LEU A C 14
ATOM 18806 O O . LEU A 1 88 ? 76.519 3.957 6.973 1.00 0.00 88 LEU A O 14
ATOM 18822 N N . THR A 1 89 ? 76.225 2.062 8.142 1.00 0.00 89 THR A N 14
ATOM 18823 C CA . THR A 1 89 ? 77.600 2.069 8.641 1.00 0.00 89 THR A CA 14
ATOM 18824 C C . THR A 1 89 ? 78.267 0.702 8.498 1.00 0.00 89 THR A C 14
ATOM 18825 O O . THR A 1 89 ? 77.623 -0.338 8.654 1.00 0.00 89 THR A O 14
ATOM 18836 N N . VAL A 1 90 ? 79.570 0.718 8.223 1.00 0.00 90 VAL A N 14
ATOM 18837 C CA . VAL A 1 90 ? 80.334 -0.515 8.070 1.00 0.00 90 VAL A CA 14
ATOM 18838 C C . VAL A 1 90 ? 80.775 -1.028 9.441 1.00 0.00 90 VAL A C 14
ATOM 18839 O O . VAL A 1 90 ? 81.390 -0.292 10.215 1.00 0.00 90 VAL A O 14
ATOM 18852 N N . ASN A 1 91 ? 80.476 -2.289 9.736 1.00 0.00 91 ASN A N 14
ATOM 18853 C CA . ASN A 1 91 ? 80.866 -2.866 11.022 1.00 0.00 91 ASN A CA 14
ATOM 18854 C C . ASN A 1 91 ? 81.359 -4.294 10.834 1.00 0.00 91 ASN A C 14
ATOM 18855 O O . ASN A 1 91 ? 80.641 -5.144 10.307 1.00 0.00 91 ASN A O 14
ATOM 18866 N N . LYS A 1 92 ? 82.587 -4.549 11.269 1.00 0.00 92 LYS A N 14
ATOM 18867 C CA . LYS A 1 92 ? 83.171 -5.879 11.145 1.00 0.00 92 LYS A CA 14
ATOM 18868 C C . LYS A 1 92 ? 82.911 -6.706 12.398 1.00 0.00 92 LYS A C 14
ATOM 18869 O O . LYS A 1 92 ? 83.185 -6.264 13.514 1.00 0.00 92 LYS A O 14
ATOM 18888 N N . THR A 1 93 ? 82.380 -7.908 12.204 1.00 0.00 93 THR A N 14
ATOM 18889 C CA . THR A 1 93 ? 82.088 -8.791 13.325 1.00 0.00 93 THR A CA 14
ATOM 18890 C C . THR A 1 93 ? 83.379 -9.258 13.988 1.00 0.00 93 THR A C 14
ATOM 18891 O O . THR A 1 93 ? 83.443 -9.408 15.210 1.00 0.00 93 THR A O 14
ATOM 18902 N N . ASP A 1 94 ? 84.405 -9.482 13.177 1.00 0.00 94 ASP A N 14
ATOM 18903 C CA . ASP A 1 94 ? 85.692 -9.931 13.694 1.00 0.00 94 ASP A CA 14
ATOM 18904 C C . ASP A 1 94 ? 85.534 -11.244 14.451 1.00 0.00 94 ASP A C 14
ATOM 18905 O O . ASP A 1 94 ? 84.434 -11.789 14.547 1.00 0.00 94 ASP A O 14
ATOM 18914 N N . THR A 1 95 ? 86.641 -11.750 14.987 1.00 0.00 95 THR A N 14
ATOM 18915 C CA . THR A 1 95 ? 86.612 -13.002 15.732 1.00 0.00 95 THR A CA 14
ATOM 18916 C C . THR A 1 95 ? 85.725 -14.025 15.031 1.00 0.00 95 THR A C 14
ATOM 18917 O O . THR A 1 95 ? 84.629 -14.258 15.514 1.00 0.00 95 THR A O 14
ATOM 18929 N N . SER A 1 1 ? 46.622 -2.183 -9.071 1.00 0.00 1 SER A N 15
ATOM 18930 C CA . SER A 1 1 ? 46.940 -1.722 -7.692 1.00 0.00 1 SER A CA 15
ATOM 18931 C C . SER A 1 1 ? 45.959 -0.628 -7.283 1.00 0.00 1 SER A C 15
ATOM 18932 O O . SER A 1 1 ? 45.444 -0.627 -6.165 1.00 0.00 1 SER A O 15
ATOM 18942 N N . ALA A 1 2 ? 45.706 0.302 -8.198 1.00 0.00 2 ALA A N 15
ATOM 18943 C CA . ALA A 1 2 ? 44.784 1.401 -7.924 1.00 0.00 2 ALA A CA 15
ATOM 18944 C C . ALA A 1 2 ? 45.062 2.009 -6.554 1.00 0.00 2 ALA A C 15
ATOM 18945 O O . ALA A 1 2 ? 44.200 2.664 -5.969 1.00 0.00 2 ALA A O 15
ATOM 18952 N N . ALA A 1 3 ? 46.270 1.785 -6.048 1.00 0.00 3 ALA A N 15
ATOM 18953 C CA . ALA A 1 3 ? 46.653 2.315 -4.745 1.00 0.00 3 ALA A CA 15
ATOM 18954 C C . ALA A 1 3 ? 47.943 3.124 -4.852 1.00 0.00 3 ALA A C 15
ATOM 18955 O O . ALA A 1 3 ? 48.625 3.090 -5.876 1.00 0.00 3 ALA A O 15
ATOM 18962 N N . THR A 1 4 ? 48.264 3.856 -3.791 1.00 0.00 4 THR A N 15
ATOM 18963 C CA . THR A 1 4 ? 49.470 4.677 -3.775 1.00 0.00 4 THR A CA 15
ATOM 18964 C C . THR A 1 4 ? 50.272 4.417 -2.500 1.00 0.00 4 THR A C 15
ATOM 18965 O O . THR A 1 4 ? 49.761 3.840 -1.541 1.00 0.00 4 THR A O 15
ATOM 18976 N N . LEU A 1 5 ? 51.533 4.846 -2.501 1.00 0.00 5 LEU A N 15
ATOM 18977 C CA . LEU A 1 5 ? 52.403 4.654 -1.342 1.00 0.00 5 LEU A CA 15
ATOM 18978 C C . LEU A 1 5 ? 52.134 5.723 -0.287 1.00 0.00 5 LEU A C 15
ATOM 18979 O O . LEU A 1 5 ? 52.494 6.886 -0.468 1.00 0.00 5 LEU A O 15
ATOM 18995 N N . SER A 1 6 ? 51.502 5.325 0.813 1.00 0.00 6 SER A N 15
ATOM 18996 C CA . SER A 1 6 ? 51.195 6.267 1.883 1.00 0.00 6 SER A CA 15
ATOM 18997 C C . SER A 1 6 ? 52.447 6.597 2.689 1.00 0.00 6 SER A C 15
ATOM 18998 O O . SER A 1 6 ? 52.656 7.744 3.082 1.00 0.00 6 SER A O 15
ATOM 19006 N N . SER A 1 7 ? 53.278 5.591 2.933 1.00 0.00 7 SER A N 15
ATOM 19007 C CA . SER A 1 7 ? 54.501 5.801 3.701 1.00 0.00 7 SER A CA 15
ATOM 19008 C C . SER A 1 7 ? 55.560 4.772 3.325 1.00 0.00 7 SER A C 15
ATOM 19009 O O . SER A 1 7 ? 55.253 3.735 2.739 1.00 0.00 7 SER A O 15
ATOM 19017 N N . ILE A 1 8 ? 56.807 5.063 3.683 1.00 0.00 8 ILE A N 15
ATOM 19018 C CA . ILE A 1 8 ? 57.905 4.156 3.390 1.00 0.00 8 ILE A CA 15
ATOM 19019 C C . ILE A 1 8 ? 58.653 3.816 4.675 1.00 0.00 8 ILE A C 15
ATOM 19020 O O . ILE A 1 8 ? 58.954 4.697 5.480 1.00 0.00 8 ILE A O 15
ATOM 19036 N N . SER A 1 9 ? 58.939 2.533 4.867 1.00 0.00 9 SER A N 15
ATOM 19037 C CA . SER A 1 9 ? 59.643 2.086 6.064 1.00 0.00 9 SER A CA 15
ATOM 19038 C C . SER A 1 9 ? 60.775 1.137 5.697 1.00 0.00 9 SER A C 15
ATOM 19039 O O . SER A 1 9 ? 60.679 0.388 4.725 1.00 0.00 9 SER A O 15
ATOM 19047 N N . ILE A 1 10 ? 61.842 1.158 6.488 1.00 0.00 10 ILE A N 15
ATOM 19048 C CA . ILE A 1 10 ? 62.983 0.285 6.238 1.00 0.00 10 ILE A CA 15
ATOM 19049 C C . ILE A 1 10 ? 62.853 -0.993 7.065 1.00 0.00 10 ILE A C 15
ATOM 19050 O O . ILE A 1 10 ? 62.591 -0.937 8.265 1.00 0.00 10 ILE A O 15
ATOM 19066 N N . SER A 1 11 ? 63.024 -2.143 6.415 1.00 0.00 11 SER A N 15
ATOM 19067 C CA . SER A 1 11 ? 62.908 -3.424 7.108 1.00 0.00 11 SER A CA 15
ATOM 19068 C C . SER A 1 11 ? 64.288 -4.011 7.435 1.00 0.00 11 SER A C 15
ATOM 19069 O O . SER A 1 11 ? 65.298 -3.611 6.852 1.00 0.00 11 SER A O 15
ATOM 19077 N N . PRO A 1 12 ? 64.330 -4.958 8.343 1.00 0.00 12 PRO A N 15
ATOM 19078 C CA . PRO A 1 12 ? 65.586 -5.641 8.783 1.00 0.00 12 PRO A CA 15
ATOM 19079 C C . PRO A 1 12 ? 66.473 -6.005 7.585 1.00 0.00 12 PRO A C 15
ATOM 19080 O O . PRO A 1 12 ? 66.042 -5.854 6.441 1.00 0.00 12 PRO A O 15
ATOM 19091 N N . ILE A 1 13 ? 67.707 -6.481 7.817 1.00 0.00 13 ILE A N 15
ATOM 19092 C CA . ILE A 1 13 ? 68.257 -6.682 9.161 1.00 0.00 13 ILE A CA 15
ATOM 19093 C C . ILE A 1 13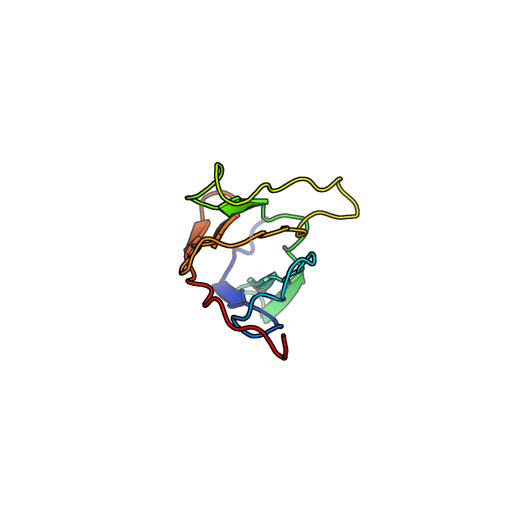 ? 69.228 -5.547 9.504 1.00 0.00 13 ILE A C 15
ATOM 19094 O O . ILE A 1 13 ? 70.249 -5.373 8.838 1.00 0.00 13 ILE A O 15
ATOM 19110 N N . ASN A 1 14 ? 68.911 -4.783 10.548 1.00 0.00 14 ASN A N 15
ATOM 19111 C CA . ASN A 1 14 ? 69.781 -3.685 10.969 1.00 0.00 14 ASN A CA 15
ATOM 19112 C C . ASN A 1 14 ? 70.527 -3.090 9.773 1.00 0.00 14 ASN A C 15
ATOM 19113 O O . ASN A 1 14 ? 70.003 -3.051 8.661 1.00 0.00 14 ASN A O 15
ATOM 19124 N N . THR A 1 15 ? 71.755 -2.634 10.012 1.00 0.00 15 THR A N 15
ATOM 19125 C CA . THR A 1 15 ? 72.569 -2.048 8.949 1.00 0.00 15 THR A CA 15
ATOM 19126 C C . THR A 1 15 ? 74.051 -2.228 9.265 1.00 0.00 15 THR A C 15
ATOM 19127 O O . THR A 1 15 ? 74.634 -1.431 10.001 1.00 0.00 15 THR A O 15
ATOM 19138 N N . ASN A 1 16 ? 74.655 -3.279 8.722 1.00 0.00 16 ASN A N 15
ATOM 19139 C CA . ASN A 1 16 ? 76.066 -3.535 8.983 1.00 0.00 16 ASN A CA 15
ATOM 19140 C C . ASN A 1 16 ? 76.719 -4.305 7.841 1.00 0.00 16 ASN A C 15
ATOM 19141 O O . ASN A 1 16 ? 76.043 -4.944 7.032 1.00 0.00 16 ASN A O 15
ATOM 19152 N N . ILE A 1 17 ? 78.045 -4.237 7.795 1.00 0.00 17 ILE A N 15
ATOM 19153 C CA . ILE A 1 17 ? 78.815 -4.917 6.762 1.00 0.00 17 ILE A CA 15
ATOM 19154 C C . ILE A 1 17 ? 80.002 -5.638 7.393 1.00 0.00 17 ILE A C 15
ATOM 19155 O O . ILE A 1 17 ? 80.717 -5.062 8.213 1.00 0.00 17 ILE A O 15
ATOM 19171 N N . ASN A 1 18 ? 80.208 -6.895 7.020 1.00 0.00 18 ASN A N 15
ATOM 19172 C CA . ASN A 1 18 ? 81.321 -7.665 7.563 1.00 0.00 18 ASN A CA 15
ATOM 19173 C C . ASN A 1 18 ? 82.485 -7.705 6.575 1.00 0.00 18 ASN A C 15
ATOM 19174 O O . ASN A 1 18 ? 82.330 -7.354 5.404 1.00 0.00 18 ASN A O 15
ATOM 19185 N N . THR A 1 19 ? 83.646 -8.137 7.058 1.00 0.00 19 THR A N 15
ATOM 19186 C CA . THR A 1 19 ? 84.839 -8.216 6.219 1.00 0.00 19 THR A CA 15
ATOM 19187 C C . THR A 1 19 ? 84.473 -8.670 4.808 1.00 0.00 19 THR A C 15
ATOM 19188 O O . THR A 1 19 ? 84.082 -9.818 4.596 1.00 0.00 19 THR A O 15
ATOM 19199 N N . THR A 1 20 ? 84.613 -7.763 3.847 1.00 0.00 20 THR A N 15
ATOM 19200 C CA . THR A 1 20 ? 84.310 -8.077 2.456 1.00 0.00 20 THR A CA 15
ATOM 19201 C C . THR A 1 20 ? 83.070 -8.963 2.377 1.00 0.00 20 THR A C 15
ATOM 19202 O O . THR A 1 20 ? 83.139 -10.107 1.925 1.00 0.00 20 THR A O 15
ATOM 19213 N N . VAL A 1 21 ? 81.943 -8.432 2.838 1.00 0.00 21 VAL A N 15
ATOM 19214 C CA . VAL A 1 21 ? 80.693 -9.183 2.834 1.00 0.00 21 VAL A CA 15
ATOM 19215 C C . VAL A 1 21 ? 79.555 -8.363 2.243 1.00 0.00 21 VAL A C 15
ATOM 19216 O O . VAL A 1 21 ? 79.439 -7.163 2.500 1.00 0.00 21 VAL A O 15
ATOM 19229 N N . SER A 1 22 ? 78.713 -9.023 1.452 1.00 0.00 22 SER A N 15
ATOM 19230 C CA . SER A 1 22 ? 77.576 -8.359 0.835 1.00 0.00 22 SER A CA 15
ATOM 19231 C C . SER A 1 22 ? 76.316 -8.597 1.667 1.00 0.00 22 SER A C 15
ATOM 19232 O O . SER A 1 22 ? 75.937 -9.739 1.925 1.00 0.00 22 SER A O 15
ATOM 19240 N N . LYS A 1 23 ? 75.672 -7.512 2.085 1.00 0.00 23 LYS A N 15
ATOM 19241 C CA . LYS A 1 23 ? 74.463 -7.619 2.897 1.00 0.00 23 LYS A CA 15
ATOM 19242 C C . LYS A 1 23 ? 73.244 -7.123 2.127 1.00 0.00 23 LYS A C 15
ATOM 19243 O O . LYS A 1 23 ? 73.331 -6.172 1.352 1.00 0.00 23 LYS A O 15
ATOM 19262 N N . GLN A 1 24 ? 72.111 -7.777 2.349 1.00 0.00 24 GLN A N 15
ATOM 19263 C CA . GLN A 1 24 ? 70.877 -7.398 1.677 1.00 0.00 24 GLN A CA 15
ATOM 19264 C C . GLN A 1 24 ? 69.895 -6.784 2.672 1.00 0.00 24 GLN A C 15
ATOM 19265 O O . GLN A 1 24 ? 69.815 -7.215 3.822 1.00 0.00 24 GLN A O 15
ATOM 19279 N N . PHE A 1 25 ? 69.149 -5.782 2.220 1.00 0.00 25 PHE A N 15
ATOM 19280 C CA . PHE A 1 25 ? 68.161 -5.125 3.073 1.00 0.00 25 PHE A CA 15
ATOM 19281 C C . PHE A 1 25 ? 66.814 -5.084 2.368 1.00 0.00 25 PHE A C 15
ATOM 19282 O O . PHE A 1 25 ? 66.753 -5.070 1.141 1.00 0.00 25 PHE A O 15
ATOM 19299 N N . PHE A 1 26 ? 65.736 -5.078 3.144 1.00 0.00 26 PHE A N 15
ATOM 19300 C CA . PHE A 1 26 ? 64.395 -5.057 2.567 1.00 0.00 26 PHE A CA 15
ATOM 19301 C C . PHE A 1 26 ? 63.685 -3.748 2.889 1.00 0.00 26 PHE A C 15
ATOM 19302 O O . PHE A 1 26 ? 63.996 -3.092 3.883 1.00 0.00 26 PHE A O 15
ATOM 19319 N N . ALA A 1 27 ? 62.720 -3.385 2.048 1.00 0.00 27 ALA A N 15
ATOM 19320 C CA . ALA A 1 27 ? 61.954 -2.164 2.254 1.00 0.00 27 ALA A CA 15
ATOM 19321 C C . ALA A 1 27 ? 60.466 -2.491 2.334 1.00 0.00 27 ALA A C 15
ATOM 19322 O O . ALA A 1 27 ? 59.928 -3.206 1.486 1.00 0.00 27 ALA A O 15
ATOM 19329 N N . VAL A 1 28 ? 59.807 -1.970 3.362 1.00 0.00 28 VAL A N 15
ATOM 19330 C CA . VAL A 1 28 ? 58.382 -2.215 3.548 1.00 0.00 28 VAL A CA 15
ATOM 19331 C C . VAL A 1 28 ? 57.593 -0.925 3.371 1.00 0.00 28 VAL A C 15
ATOM 19332 O O . VAL A 1 28 ? 57.935 0.107 3.948 1.00 0.00 28 VAL A O 15
ATOM 19345 N N . GLY A 1 29 ? 56.540 -0.990 2.565 1.00 0.00 29 GLY A N 15
ATOM 19346 C CA . GLY A 1 29 ? 55.717 0.185 2.313 1.00 0.00 29 GLY A CA 15
ATOM 19347 C C . GLY A 1 29 ? 54.258 -0.095 2.638 1.00 0.00 29 GLY A C 15
ATOM 19348 O O . GLY A 1 29 ? 53.797 -1.233 2.544 1.00 0.00 29 GLY A O 15
ATOM 19352 N N . THR A 1 30 ? 53.536 0.949 3.023 1.00 0.00 30 THR A N 15
ATOM 19353 C CA . THR A 1 30 ? 52.128 0.805 3.363 1.00 0.00 30 THR A CA 15
ATOM 19354 C C . THR A 1 30 ? 51.266 1.631 2.418 1.00 0.00 30 THR A C 15
ATOM 19355 O O . THR A 1 30 ? 51.469 2.835 2.263 1.00 0.00 30 THR A O 15
ATOM 19366 N N . TYR A 1 31 ? 50.294 0.973 1.799 1.00 0.00 31 TYR A N 15
ATOM 19367 C CA . TYR A 1 31 ? 49.394 1.647 0.878 1.00 0.00 31 TYR A CA 15
ATOM 19368 C C . TYR A 1 31 ? 48.297 2.370 1.652 1.00 0.00 31 TYR A C 15
ATOM 19369 O O . TYR A 1 31 ? 47.928 1.960 2.754 1.00 0.00 31 TYR A O 15
ATOM 19387 N N . SER A 1 32 ? 47.784 3.448 1.073 1.00 0.00 32 SER A N 15
ATOM 19388 C CA . SER A 1 32 ? 46.733 4.221 1.722 1.00 0.00 32 SER A CA 15
ATOM 19389 C C . SER A 1 32 ? 45.549 3.327 2.070 1.00 0.00 32 SER A C 15
ATOM 19390 O O . SER A 1 32 ? 44.717 3.682 2.905 1.00 0.00 32 SER A O 15
ATOM 19398 N N . ASP A 1 33 ? 45.483 2.166 1.430 1.00 0.00 33 ASP A N 15
ATOM 19399 C CA . ASP A 1 33 ? 44.404 1.223 1.691 1.00 0.00 33 ASP A CA 15
ATOM 19400 C C . ASP A 1 33 ? 44.640 0.488 3.010 1.00 0.00 33 ASP A C 15
ATOM 19401 O O . ASP A 1 33 ? 43.805 -0.303 3.447 1.00 0.00 33 ASP A O 15
ATOM 19410 N N . GLY A 1 34 ? 45.785 0.752 3.635 1.00 0.00 34 GLY A N 15
ATOM 19411 C CA . GLY A 1 34 ? 46.118 0.104 4.899 1.00 0.00 34 GLY A CA 15
ATOM 19412 C C . GLY A 1 34 ? 46.839 -1.215 4.652 1.00 0.00 34 GLY A C 15
ATOM 19413 O O . GLY A 1 34 ? 47.195 -1.928 5.591 1.00 0.00 34 GLY A O 15
ATOM 19417 N N . THR A 1 35 ? 47.040 -1.539 3.381 1.00 0.00 35 THR A N 15
ATOM 19418 C CA . THR A 1 35 ? 47.707 -2.781 3.012 1.00 0.00 35 THR A CA 15
ATOM 19419 C C . THR A 1 35 ? 49.222 -2.612 3.064 1.00 0.00 35 THR A C 15
ATOM 19420 O O . THR A 1 35 ? 49.733 -1.492 3.057 1.00 0.00 35 THR A O 15
ATOM 19431 N N . LYS A 1 36 ? 49.932 -3.734 3.114 1.00 0.00 36 LYS A N 15
ATOM 19432 C CA . LYS A 1 36 ? 51.388 -3.705 3.161 1.00 0.00 36 LYS A CA 15
ATOM 19433 C C . LYS A 1 36 ? 51.971 -4.659 2.125 1.00 0.00 36 LYS A C 15
ATOM 19434 O O . LYS A 1 36 ? 51.372 -5.686 1.807 1.00 0.00 36 LYS A O 15
ATOM 19453 N N . ALA A 1 37 ? 53.143 -4.314 1.596 1.00 0.00 37 ALA A N 15
ATOM 19454 C CA . ALA A 1 37 ? 53.789 -5.152 0.590 1.00 0.00 37 ALA A CA 15
ATOM 19455 C C . ALA A 1 37 ? 55.278 -4.833 0.494 1.00 0.00 37 ALA A C 15
ATOM 19456 O O . ALA A 1 37 ? 55.706 -3.716 0.784 1.00 0.00 37 ALA A O 15
ATOM 19463 N N . ASP A 1 38 ? 56.059 -5.827 0.083 1.00 0.00 38 ASP A N 15
ATOM 19464 C CA . ASP A 1 38 ? 57.500 -5.654 -0.052 1.00 0.00 38 ASP A CA 15
ATOM 19465 C C . ASP A 1 38 ? 57.827 -4.900 -1.336 1.00 0.00 38 ASP A C 15
ATOM 19466 O O . ASP A 1 38 ? 57.423 -5.312 -2.424 1.00 0.00 38 ASP A O 15
ATOM 19475 N N . LEU A 1 39 ? 58.561 -3.802 -1.210 1.00 0.00 39 LEU A N 15
ATOM 19476 C CA . LEU A 1 39 ? 58.932 -3.010 -2.375 1.00 0.00 39 LEU A CA 15
ATOM 19477 C C . LEU A 1 39 ? 60.425 -3.168 -2.665 1.00 0.00 39 LEU A C 15
ATOM 19478 O O . LEU A 1 39 ? 60.998 -2.406 -3.444 1.00 0.00 39 LEU A O 15
ATOM 19494 N N . THR A 1 40 ? 61.043 -4.162 -2.033 1.00 0.00 40 THR A N 15
ATOM 19495 C CA . THR A 1 40 ? 62.472 -4.404 -2.223 1.00 0.00 40 THR A CA 15
ATOM 19496 C C . THR A 1 40 ? 62.752 -4.716 -3.685 1.00 0.00 40 THR A C 15
ATOM 19497 O O . THR A 1 40 ? 63.829 -4.422 -4.201 1.00 0.00 40 THR A O 15
ATOM 19508 N N . SER A 1 41 ? 61.768 -5.313 -4.346 1.00 0.00 41 SER A N 15
ATOM 19509 C CA . SER A 1 41 ? 61.909 -5.665 -5.752 1.00 0.00 41 SER A CA 15
ATOM 19510 C C . SER A 1 41 ? 61.415 -4.522 -6.635 1.00 0.00 41 SER A C 15
ATOM 19511 O O . SER A 1 41 ? 61.608 -4.535 -7.850 1.00 0.00 41 SER A O 15
ATOM 19519 N N . SER A 1 42 ? 60.781 -3.532 -6.012 1.00 0.00 42 SER A N 15
ATOM 19520 C CA . SER A 1 42 ? 60.267 -2.382 -6.749 1.00 0.00 42 SER A CA 15
ATOM 19521 C C . SER A 1 42 ? 61.177 -1.174 -6.560 1.00 0.00 42 SER A C 15
ATOM 19522 O O . SER A 1 42 ? 61.235 -0.289 -7.413 1.00 0.00 42 SER A O 15
ATOM 19530 N N . VAL A 1 43 ? 61.883 -1.144 -5.435 1.00 0.00 43 VAL A N 15
ATOM 19531 C CA . VAL A 1 43 ? 62.781 -0.036 -5.141 1.00 0.00 43 VAL A CA 15
ATOM 19532 C C . VAL A 1 43 ? 64.179 -0.339 -5.662 1.00 0.00 43 VAL A C 15
ATOM 19533 O O . VAL A 1 43 ? 64.579 -1.499 -5.763 1.00 0.00 43 VAL A O 15
ATOM 19546 N N . THR A 1 44 ? 64.919 0.713 -5.992 1.00 0.00 44 THR A N 15
ATOM 19547 C CA . THR A 1 44 ? 66.274 0.545 -6.489 1.00 0.00 44 THR A CA 15
ATOM 19548 C C . THR A 1 44 ? 67.268 1.034 -5.444 1.00 0.00 44 THR A C 15
ATOM 19549 O O . THR A 1 44 ? 67.202 2.179 -4.998 1.00 0.00 44 THR A O 15
ATOM 19560 N N . TRP A 1 45 ? 68.180 0.155 -5.047 1.00 0.00 45 TRP A N 15
ATOM 19561 C CA . TRP A 1 45 ? 69.167 0.508 -4.037 1.00 0.00 45 TRP A CA 15
ATOM 19562 C C . TRP A 1 45 ? 70.446 1.010 -4.698 1.00 0.00 45 TRP A C 15
ATOM 19563 O O . TRP A 1 45 ? 70.907 0.444 -5.690 1.00 0.00 45 TRP A O 15
ATOM 19584 N N . SER A 1 46 ? 71.010 2.074 -4.142 1.00 0.00 46 SER A N 15
ATOM 19585 C CA . SER A 1 46 ? 72.237 2.648 -4.678 1.00 0.00 46 SER A CA 15
ATOM 19586 C C . SER A 1 46 ? 73.102 3.185 -3.542 1.00 0.00 46 SER A C 15
ATOM 19587 O O . SER A 1 46 ? 72.642 3.299 -2.406 1.00 0.00 46 SER A O 15
ATOM 19595 N N . SER A 1 47 ? 74.351 3.508 -3.846 1.00 0.00 47 SER A N 15
ATOM 19596 C CA . SER A 1 47 ? 75.256 4.022 -2.823 1.00 0.00 47 SER A CA 15
ATOM 19597 C C . SER A 1 47 ? 76.157 5.111 -3.393 1.00 0.00 47 SER A C 15
ATOM 19598 O O . SER A 1 47 ? 76.648 5.000 -4.517 1.00 0.00 47 SER A O 15
ATOM 19606 N N . SER A 1 48 ? 76.382 6.155 -2.601 1.00 0.00 48 SER A N 15
ATOM 19607 C CA . SER A 1 48 ? 77.242 7.251 -3.026 1.00 0.00 48 SER A CA 15
ATOM 19608 C C . SER A 1 48 ? 78.676 6.746 -3.163 1.00 0.00 48 SER A C 15
ATOM 19609 O O . SER A 1 48 ? 79.474 7.289 -3.926 1.00 0.00 48 SER A O 15
ATOM 19617 N N . ASN A 1 49 ? 78.980 5.701 -2.404 1.00 0.00 49 ASN A N 15
ATOM 19618 C CA . ASN A 1 49 ? 80.307 5.103 -2.425 1.00 0.00 49 ASN A CA 15
ATOM 19619 C C . ASN A 1 49 ? 80.465 4.211 -3.645 1.00 0.00 49 ASN A C 15
ATOM 19620 O O . ASN A 1 49 ? 80.625 2.994 -3.523 1.00 0.00 49 ASN A O 15
ATOM 19631 N N . GLN A 1 50 ? 80.429 4.821 -4.826 1.00 0.00 50 GLN A N 15
ATOM 19632 C CA . GLN A 1 50 ? 80.562 4.053 -6.052 1.00 0.00 50 GLN A CA 15
ATOM 19633 C C . GLN A 1 50 ? 81.972 3.483 -6.125 1.00 0.00 50 GLN A C 15
ATOM 19634 O O . GLN A 1 50 ? 82.163 2.288 -6.348 1.00 0.00 50 GLN A O 15
ATOM 19648 N N . SER A 1 51 ? 82.952 4.356 -5.916 1.00 0.00 51 SER A N 15
ATOM 19649 C CA . SER A 1 51 ? 84.353 3.952 -5.964 1.00 0.00 51 SER A CA 15
ATOM 19650 C C . SER A 1 51 ? 84.710 3.103 -4.745 1.00 0.00 51 SER A C 15
ATOM 19651 O O . SER A 1 51 ? 85.546 2.204 -4.826 1.00 0.00 51 SER A O 15
ATOM 19659 N N . GLN A 1 52 ? 84.084 3.410 -3.610 1.00 0.00 52 GLN A N 15
ATOM 19660 C CA . GLN A 1 52 ? 84.357 2.684 -2.370 1.00 0.00 52 GLN A CA 15
ATOM 19661 C C . GLN A 1 52 ? 83.370 1.534 -2.176 1.00 0.00 52 GLN A C 15
ATOM 19662 O O . GLN A 1 52 ? 83.466 0.777 -1.209 1.00 0.00 52 GLN A O 15
ATOM 19676 N N . ALA A 1 53 ? 82.422 1.407 -3.099 1.00 0.00 53 ALA A N 15
ATOM 19677 C CA . ALA A 1 53 ? 81.429 0.339 -3.021 1.00 0.00 53 ALA A CA 15
ATOM 19678 C C . ALA A 1 53 ? 80.663 0.236 -4.337 1.00 0.00 53 ALA A C 15
ATOM 19679 O O . ALA A 1 53 ? 80.513 1.225 -5.056 1.00 0.00 53 ALA A O 15
ATOM 19686 N N . LYS A 1 54 ? 80.180 -0.960 -4.650 1.00 0.00 54 LYS A N 15
ATOM 19687 C CA . LYS A 1 54 ? 79.437 -1.162 -5.887 1.00 0.00 54 LYS A CA 15
ATOM 19688 C C . LYS A 1 54 ? 78.134 -1.910 -5.618 1.00 0.00 54 LYS A C 15
ATOM 19689 O O . LYS A 1 54 ? 78.110 -2.890 -4.874 1.00 0.00 54 LYS A O 15
ATOM 19708 N N . VAL A 1 55 ? 77.055 -1.446 -6.243 1.00 0.00 55 VAL A N 15
ATOM 19709 C CA . VAL A 1 55 ? 75.749 -2.078 -6.078 1.00 0.00 55 VAL A CA 15
ATOM 19710 C C . VAL A 1 55 ? 75.368 -2.825 -7.348 1.00 0.00 55 VAL A C 15
ATOM 19711 O O . VAL A 1 55 ? 75.147 -2.217 -8.395 1.00 0.00 55 VAL A O 15
ATOM 19724 N N . SER A 1 56 ? 75.306 -4.147 -7.252 1.00 0.00 56 SER A N 15
ATOM 19725 C CA . SER A 1 56 ? 74.937 -4.963 -8.397 1.00 0.00 56 SER A CA 15
ATOM 19726 C C . SER A 1 56 ? 74.001 -6.088 -7.981 1.00 0.00 56 SER A C 15
ATOM 19727 O O . SER A 1 56 ? 74.430 -7.078 -7.389 1.00 0.00 56 SER A O 15
ATOM 19735 N N . ASN A 1 57 ? 72.720 -5.931 -8.290 1.00 0.00 57 ASN A N 15
ATOM 19736 C CA . ASN A 1 57 ? 71.736 -6.935 -7.920 1.00 0.00 57 ASN A CA 15
ATOM 19737 C C . ASN A 1 57 ? 70.840 -7.271 -9.104 1.00 0.00 57 ASN A C 15
ATOM 19738 O O . ASN A 1 57 ? 70.256 -6.383 -9.727 1.00 0.00 57 ASN A O 15
ATOM 19749 N N . ALA A 1 58 ? 70.723 -8.560 -9.395 1.00 0.00 58 ALA A N 15
ATOM 19750 C CA . ALA A 1 58 ? 69.864 -9.009 -10.481 1.00 0.00 58 ALA A CA 15
ATOM 19751 C C . ALA A 1 58 ? 68.406 -8.837 -10.071 1.00 0.00 58 ALA A C 15
ATOM 19752 O O . ALA A 1 58 ? 68.109 -8.309 -8.996 1.00 0.00 58 ALA A O 15
ATOM 19759 N N . SER A 1 59 ? 67.505 -9.261 -10.947 1.00 0.00 59 SER A N 15
ATOM 19760 C CA . SER A 1 59 ? 66.077 -9.130 -10.687 1.00 0.00 59 SER A CA 15
ATOM 19761 C C . SER A 1 59 ? 65.656 -9.916 -9.450 1.00 0.00 59 SER A C 15
ATOM 19762 O O . SER A 1 59 ? 64.859 -9.436 -8.643 1.00 0.00 59 SER A O 15
ATOM 19770 N N . GLU A 1 60 ? 66.179 -11.127 -9.310 1.00 0.00 60 GLU A N 15
ATOM 19771 C CA . GLU A 1 60 ? 65.825 -11.967 -8.170 1.00 0.00 60 GLU A CA 15
ATOM 19772 C C . GLU A 1 60 ? 66.658 -11.620 -6.938 1.00 0.00 60 GLU A C 15
ATOM 19773 O O . GLU A 1 60 ? 66.350 -12.064 -5.832 1.00 0.00 60 GLU A O 15
ATOM 19785 N N . THR A 1 61 ? 67.712 -10.834 -7.128 1.00 0.00 61 THR A N 15
ATOM 19786 C CA . THR A 1 61 ? 68.575 -10.459 -6.011 1.00 0.00 61 THR A CA 15
ATOM 19787 C C . THR A 1 61 ? 68.431 -8.976 -5.676 1.00 0.00 61 THR A C 15
ATOM 19788 O O . THR A 1 61 ? 69.194 -8.435 -4.872 1.00 0.00 61 THR A O 15
ATOM 19799 N N . LYS A 1 62 ? 67.452 -8.323 -6.293 1.00 0.00 62 LYS A N 15
ATOM 19800 C CA . LYS A 1 62 ? 67.225 -6.902 -6.055 1.00 0.00 62 LYS A CA 15
ATOM 19801 C C . LYS A 1 62 ? 67.370 -6.573 -4.573 1.00 0.00 62 LYS A C 15
ATOM 19802 O O . LYS A 1 62 ? 66.560 -7.004 -3.749 1.00 0.00 62 LYS A O 15
ATOM 19821 N N . GLY A 1 63 ? 68.404 -5.804 -4.242 1.00 0.00 63 GLY A N 15
ATOM 19822 C CA . GLY A 1 63 ? 68.642 -5.411 -2.855 1.00 0.00 63 GLY A CA 15
ATOM 19823 C C . GLY A 1 63 ? 69.938 -6.015 -2.318 1.00 0.00 63 GLY A C 15
ATOM 19824 O O . GLY A 1 63 ? 70.056 -6.294 -1.126 1.00 0.00 63 GLY A O 15
ATOM 19828 N N . LEU A 1 64 ? 70.916 -6.207 -3.204 1.00 0.00 64 LEU A N 15
ATOM 19829 C CA . LEU A 1 64 ? 72.206 -6.766 -2.801 1.00 0.00 64 LEU A CA 15
ATOM 19830 C C . LEU A 1 64 ? 73.331 -5.776 -3.084 1.00 0.00 64 LEU A C 15
ATOM 19831 O O . LEU A 1 64 ? 73.519 -5.347 -4.222 1.00 0.00 64 LEU A O 15
ATOM 19847 N N . VAL A 1 65 ? 74.071 -5.412 -2.040 1.00 0.00 65 VAL A N 15
ATOM 19848 C CA . VAL A 1 65 ? 75.175 -4.472 -2.195 1.00 0.00 65 VAL A CA 15
ATOM 19849 C C . VAL A 1 65 ? 76.455 -5.034 -1.585 1.00 0.00 65 VAL A C 15
ATOM 19850 O O . VAL A 1 65 ? 76.449 -5.549 -0.466 1.00 0.00 65 VAL A O 15
ATOM 19863 N N . THR A 1 66 ? 77.554 -4.914 -2.321 1.00 0.00 66 THR A N 15
ATOM 19864 C CA . THR A 1 66 ? 78.841 -5.401 -1.842 1.00 0.00 66 THR A CA 15
ATOM 19865 C C . THR A 1 66 ? 79.702 -4.221 -1.405 1.00 0.00 66 THR A C 15
ATOM 19866 O O . THR A 1 66 ? 79.907 -3.275 -2.165 1.00 0.00 66 THR A O 15
ATOM 19877 N N . GLY A 1 67 ? 80.187 -4.274 -0.168 1.00 0.00 67 GLY A N 15
ATOM 19878 C CA . GLY A 1 67 ? 81.015 -3.198 0.365 1.00 0.00 67 GLY A CA 15
ATOM 19879 C C . GLY A 1 67 ? 82.493 -3.568 0.354 1.00 0.00 67 GLY A C 15
ATOM 19880 O O . GLY A 1 67 ? 82.963 -4.319 1.209 1.00 0.00 67 GLY A O 15
ATOM 19884 N N . ILE A 1 68 ? 83.227 -3.024 -0.615 1.00 0.00 68 ILE A N 15
ATOM 19885 C CA . ILE A 1 68 ? 84.654 -3.299 -0.727 1.00 0.00 68 ILE A CA 15
ATOM 19886 C C . ILE A 1 68 ? 85.388 -2.799 0.515 1.00 0.00 68 ILE A C 15
ATOM 19887 O O . ILE A 1 68 ? 86.234 -3.499 1.069 1.00 0.00 68 ILE A O 15
ATOM 19903 N N . ALA A 1 69 ? 85.053 -1.587 0.950 1.00 0.00 69 ALA A N 15
ATOM 19904 C CA . ALA A 1 69 ? 85.682 -1.010 2.136 1.00 0.00 69 ALA A CA 15
ATOM 19905 C C . ALA A 1 69 ? 85.244 0.440 2.324 1.00 0.00 69 ALA A C 15
ATOM 19906 O O . ALA A 1 69 ? 85.496 1.289 1.469 1.00 0.00 69 ALA A O 15
ATOM 19913 N N . SER A 1 70 ? 84.592 0.716 3.451 1.00 0.00 70 SER A N 15
ATOM 19914 C CA . SER A 1 70 ? 84.128 2.069 3.738 1.00 0.00 70 SER A CA 15
ATOM 19915 C C . SER A 1 70 ? 83.814 2.226 5.220 1.00 0.00 70 SER A C 15
ATOM 19916 O O . SER A 1 70 ? 83.732 1.245 5.958 1.00 0.00 70 SER A O 15
ATOM 19924 N N . GLY A 1 71 ? 83.642 3.473 5.648 1.00 0.00 71 GLY A N 15
ATOM 19925 C CA . GLY A 1 71 ? 83.335 3.755 7.044 1.00 0.00 71 GLY A CA 15
ATOM 19926 C C . GLY A 1 71 ? 81.849 4.016 7.232 1.00 0.00 71 GLY A C 15
ATOM 19927 O O . GLY A 1 71 ? 81.150 3.232 7.877 1.00 0.00 71 GLY A O 15
ATOM 19931 N N . ASN A 1 72 ? 81.366 5.125 6.672 1.00 0.00 72 ASN A N 15
ATOM 19932 C CA . ASN A 1 72 ? 79.953 5.460 6.791 1.00 0.00 72 ASN A CA 15
ATOM 19933 C C . ASN A 1 72 ? 79.314 5.756 5.434 1.00 0.00 72 ASN A C 15
ATOM 19934 O O . ASN A 1 72 ? 79.120 6.915 5.069 1.00 0.00 72 ASN A O 15
ATOM 19945 N N . PRO A 1 73 ? 78.946 4.737 4.705 1.00 0.00 73 PRO A N 15
ATOM 19946 C CA . PRO A 1 73 ? 78.297 4.900 3.372 1.00 0.00 73 PRO A CA 15
ATOM 19947 C C . PRO A 1 73 ? 76.804 5.144 3.542 1.00 0.00 73 PRO A C 15
ATOM 19948 O O . PRO A 1 73 ? 76.237 4.819 4.583 1.00 0.00 73 PRO A O 15
ATOM 19959 N N . THR A 1 74 ? 76.165 5.717 2.529 1.00 0.00 74 THR A N 15
ATOM 19960 C CA . THR A 1 74 ? 74.736 5.983 2.611 1.00 0.00 74 THR A CA 15
ATOM 19961 C C . THR A 1 74 ? 73.985 5.318 1.462 1.00 0.00 74 THR A C 15
ATOM 19962 O O . THR A 1 74 ? 74.347 5.470 0.295 1.00 0.00 74 THR A O 15
ATOM 19973 N N . ILE A 1 75 ? 72.930 4.584 1.805 1.00 0.00 75 ILE A N 15
ATOM 19974 C CA . ILE A 1 75 ? 72.123 3.901 0.800 1.00 0.00 75 ILE A CA 15
ATOM 19975 C C . ILE A 1 75 ? 70.832 4.659 0.533 1.00 0.00 75 ILE A C 15
ATOM 19976 O O . ILE A 1 75 ? 70.098 5.009 1.459 1.00 0.00 75 ILE A O 15
ATOM 19992 N N . ILE A 1 76 ? 70.555 4.902 -0.740 1.00 0.00 76 ILE A N 15
ATOM 19993 C CA . ILE A 1 76 ? 69.347 5.615 -1.121 1.00 0.00 76 ILE A CA 15
ATOM 19994 C C . ILE A 1 76 ? 68.433 4.706 -1.933 1.00 0.00 76 ILE A C 15
ATOM 19995 O O . ILE A 1 76 ? 68.853 4.127 -2.936 1.00 0.00 76 ILE A O 15
ATOM 20011 N N . ALA A 1 77 ? 67.183 4.591 -1.506 1.00 0.00 77 ALA A N 15
ATOM 20012 C CA . ALA A 1 77 ? 66.225 3.758 -2.219 1.00 0.00 77 ALA A CA 15
ATOM 20013 C C . ALA A 1 77 ? 65.304 4.639 -3.045 1.00 0.00 77 ALA A C 15
ATOM 20014 O O . ALA A 1 77 ? 64.837 5.675 -2.575 1.00 0.00 77 ALA A O 15
ATOM 20021 N N . THR A 1 78 ? 65.055 4.236 -4.283 1.00 0.00 78 THR A N 15
ATOM 20022 C CA . THR A 1 78 ? 64.199 5.023 -5.156 1.00 0.00 78 THR A CA 15
ATOM 20023 C C . THR A 1 78 ? 63.013 4.197 -5.633 1.00 0.00 78 THR A C 15
ATOM 20024 O O . THR A 1 78 ? 63.180 3.093 -6.153 1.00 0.00 78 THR A O 15
ATOM 20035 N N . TYR A 1 79 ? 61.812 4.742 -5.465 1.00 0.00 79 TYR A N 15
ATOM 20036 C CA . TYR A 1 79 ? 60.609 4.049 -5.900 1.00 0.00 79 TYR A CA 15
ATOM 20037 C C . TYR A 1 79 ? 59.763 4.976 -6.758 1.00 0.00 79 TYR A C 15
ATOM 20038 O O . TYR A 1 79 ? 58.895 5.690 -6.255 1.00 0.00 79 TYR A O 15
ATOM 20056 N N . GLY A 1 80 ? 60.032 4.966 -8.058 1.00 0.00 80 GLY A N 15
ATOM 20057 C CA . GLY A 1 80 ? 59.298 5.815 -8.986 1.00 0.00 80 GLY A CA 15
ATOM 20058 C C . GLY A 1 80 ? 59.614 7.289 -8.748 1.00 0.00 80 GLY A C 15
ATOM 20059 O O . GLY A 1 80 ? 60.766 7.707 -8.855 1.00 0.00 80 GLY A O 15
ATOM 20063 N N . SER A 1 81 ? 58.590 8.075 -8.422 1.00 0.00 81 SER A N 15
ATOM 20064 C CA . SER A 1 81 ? 58.794 9.498 -8.175 1.00 0.00 81 SER A CA 15
ATOM 20065 C C . SER A 1 81 ? 59.062 9.772 -6.697 1.00 0.00 81 SER A C 15
ATOM 20066 O O . SER A 1 81 ? 59.228 10.923 -6.289 1.00 0.00 81 SER A O 15
ATOM 20074 N N . VAL A 1 82 ? 59.091 8.708 -5.900 1.00 0.00 82 VAL A N 15
ATOM 20075 C CA . VAL A 1 82 ? 59.327 8.842 -4.466 1.00 0.00 82 VAL A CA 15
ATOM 20076 C C . VAL A 1 82 ? 60.544 8.034 -4.037 1.00 0.00 82 VAL A C 15
ATOM 20077 O O . VAL A 1 82 ? 60.686 6.868 -4.406 1.00 0.00 82 VAL A O 15
ATOM 20090 N N . SER A 1 83 ? 61.426 8.663 -3.264 1.00 0.00 83 SER A N 15
ATOM 20091 C CA . SER A 1 83 ? 62.634 7.988 -2.798 1.00 0.00 83 SER A CA 15
ATOM 20092 C C . SER A 1 83 ? 62.874 8.266 -1.316 1.00 0.00 83 SER A C 15
ATOM 20093 O O . SER A 1 83 ? 62.445 9.291 -0.786 1.00 0.00 83 SER A O 15
ATOM 20101 N N . GLY A 1 84 ? 63.570 7.343 -0.659 1.00 0.00 84 GLY A N 15
ATOM 20102 C CA . GLY A 1 84 ? 63.871 7.488 0.760 1.00 0.00 84 GLY A CA 15
ATOM 20103 C C . GLY A 1 84 ? 65.349 7.211 1.021 1.00 0.00 84 GLY A C 15
ATOM 20104 O O . GLY A 1 84 ? 65.965 6.390 0.340 1.00 0.00 84 GLY A O 15
ATOM 20108 N N . ASN A 1 85 ? 65.918 7.906 2.003 1.00 0.00 85 ASN A N 15
ATOM 20109 C CA . ASN A 1 85 ? 67.326 7.724 2.334 1.00 0.00 85 ASN A CA 15
ATOM 20110 C C . ASN A 1 85 ? 67.491 7.048 3.691 1.00 0.00 85 ASN A C 15
ATOM 20111 O O . ASN A 1 85 ? 66.710 7.282 4.615 1.00 0.00 85 ASN A O 15
ATOM 20122 N N . THR A 1 86 ? 68.515 6.210 3.802 1.00 0.00 86 THR A N 15
ATOM 20123 C CA . THR A 1 86 ? 68.781 5.501 5.047 1.00 0.00 86 THR A CA 15
ATOM 20124 C C . THR A 1 86 ? 70.266 5.577 5.394 1.00 0.00 86 THR A C 15
ATOM 20125 O O . THR A 1 86 ? 71.102 5.816 4.523 1.00 0.00 86 THR A O 15
ATOM 20136 N N . ILE A 1 87 ? 70.590 5.378 6.669 1.00 0.00 87 ILE A N 15
ATOM 20137 C CA . ILE A 1 87 ? 71.983 5.436 7.107 1.00 0.00 87 ILE A CA 15
ATOM 20138 C C . ILE A 1 87 ? 72.583 4.035 7.223 1.00 0.00 87 ILE A C 15
ATOM 20139 O O . ILE A 1 87 ? 72.052 3.174 7.923 1.00 0.00 87 ILE A O 15
ATOM 20155 N N . LEU A 1 88 ? 73.696 3.825 6.523 1.00 0.00 88 LEU A N 15
ATOM 20156 C CA . LEU A 1 88 ? 74.379 2.533 6.539 1.00 0.00 88 LEU A CA 15
ATOM 20157 C C . LEU A 1 88 ? 75.747 2.687 7.204 1.00 0.00 88 LEU A C 15
ATOM 20158 O O . LEU A 1 88 ? 76.469 3.642 6.923 1.00 0.00 88 LEU A O 15
ATOM 20174 N N . THR A 1 89 ? 76.100 1.760 8.095 1.00 0.00 89 THR A N 15
ATOM 20175 C CA . THR A 1 89 ? 77.392 1.846 8.780 1.00 0.00 89 THR A CA 15
ATOM 20176 C C . THR 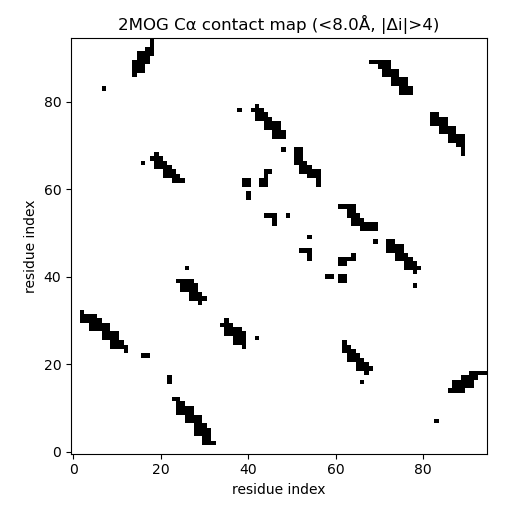A 1 89 ? 78.206 0.564 8.623 1.00 0.00 89 THR A C 15
ATOM 20177 O O . THR A 1 89 ? 77.704 -0.539 8.844 1.00 0.00 89 THR A O 15
ATOM 20188 N N . VAL A 1 90 ? 79.478 0.727 8.262 1.00 0.00 90 VAL A N 15
ATOM 20189 C CA . VAL A 1 90 ? 80.376 -0.411 8.091 1.00 0.00 90 VAL A CA 15
ATOM 20190 C C . VAL A 1 90 ? 80.964 -0.818 9.440 1.00 0.00 90 VAL A C 15
ATOM 20191 O O . VAL A 1 90 ? 81.803 -0.107 9.997 1.00 0.00 90 VAL A O 15
ATOM 20204 N N . ASN A 1 91 ? 80.540 -1.965 9.964 1.00 0.00 91 ASN A N 15
ATOM 20205 C CA . ASN A 1 91 ? 81.053 -2.434 11.248 1.00 0.00 91 ASN A CA 15
ATOM 20206 C C . ASN A 1 91 ? 81.288 -3.938 11.207 1.00 0.00 91 ASN A C 15
ATOM 20207 O O . ASN A 1 91 ? 80.411 -4.702 10.809 1.00 0.00 91 ASN A O 15
ATOM 20218 N N . LYS A 1 92 ? 82.480 -4.353 11.619 1.00 0.00 92 LYS A N 15
ATOM 20219 C CA . LYS A 1 92 ? 82.827 -5.768 11.624 1.00 0.00 92 LYS A CA 15
ATOM 20220 C C . LYS A 1 92 ? 82.480 -6.411 12.961 1.00 0.00 92 LYS A C 15
ATOM 20221 O O . LYS A 1 92 ? 82.886 -5.928 14.017 1.00 0.00 92 LYS A O 15
ATOM 20240 N N . THR A 1 93 ? 81.726 -7.503 12.905 1.00 0.00 93 THR A N 15
ATOM 20241 C CA . THR A 1 93 ? 81.328 -8.207 14.116 1.00 0.00 93 THR A CA 15
ATOM 20242 C C . THR A 1 93 ? 82.551 -8.767 14.834 1.00 0.00 93 THR A C 15
ATOM 20243 O O . THR A 1 93 ? 82.694 -8.619 16.048 1.00 0.00 93 THR A O 15
ATOM 20254 N N . ASP A 1 94 ? 83.431 -9.411 14.075 1.00 0.00 94 ASP A N 15
ATOM 20255 C CA . ASP A 1 94 ? 84.639 -9.991 14.647 1.00 0.00 94 ASP A CA 15
ATOM 20256 C C . ASP A 1 94 ? 85.456 -8.923 15.364 1.00 0.00 94 ASP A C 15
ATOM 20257 O O . ASP A 1 94 ? 85.858 -9.101 16.515 1.00 0.00 94 ASP A O 15
ATOM 20266 N N . THR A 1 95 ? 85.701 -7.812 14.677 1.00 0.00 95 THR A N 15
ATOM 20267 C CA . THR A 1 95 ? 86.472 -6.721 15.261 1.00 0.00 95 THR A CA 15
ATOM 20268 C C . THR A 1 95 ? 87.879 -7.190 15.621 1.00 0.00 95 THR A C 15
ATOM 20269 O O . THR A 1 95 ? 88.541 -7.733 14.753 1.00 0.00 95 THR A O 15
ATOM 20281 N N . SER A 1 1 ? 42.552 0.222 -10.893 1.00 0.00 1 SER A N 16
ATOM 20282 C CA . SER A 1 1 ? 42.648 1.288 -9.854 1.00 0.00 1 SER A CA 16
ATOM 20283 C C . SER A 1 1 ? 44.111 1.502 -9.484 1.00 0.00 1 SER A C 16
ATOM 20284 O O . SER A 1 1 ? 45.001 0.838 -10.014 1.00 0.00 1 SER A O 16
ATOM 20294 N N . ALA A 1 2 ? 44.352 2.438 -8.570 1.00 0.00 2 ALA A N 16
ATOM 20295 C CA . ALA A 1 2 ? 45.712 2.732 -8.131 1.00 0.00 2 ALA A CA 16
ATOM 20296 C C . ALA A 1 2 ? 45.704 3.393 -6.756 1.00 0.00 2 ALA A C 16
ATOM 20297 O O . ALA A 1 2 ? 44.794 4.156 -6.429 1.00 0.00 2 ALA A O 16
ATOM 20304 N N . ALA A 1 3 ? 46.720 3.092 -5.957 1.00 0.00 3 ALA A N 16
ATOM 20305 C CA . ALA A 1 3 ? 46.821 3.659 -4.617 1.00 0.00 3 ALA A CA 16
ATOM 20306 C C . ALA A 1 3 ? 48.222 4.214 -4.373 1.00 0.00 3 ALA A C 16
ATOM 20307 O O . ALA A 1 3 ? 49.208 3.686 -4.886 1.00 0.00 3 ALA A O 16
ATOM 20314 N N . THR A 1 4 ? 48.299 5.286 -3.590 1.00 0.00 4 THR A N 16
ATOM 20315 C CA . THR A 1 4 ? 49.582 5.908 -3.285 1.00 0.00 4 THR A CA 16
ATOM 20316 C C . THR A 1 4 ? 50.173 5.305 -2.011 1.00 0.00 4 THR A C 16
ATOM 20317 O O . THR A 1 4 ? 49.472 4.652 -1.239 1.00 0.00 4 THR A O 16
ATOM 20328 N N . LEU A 1 5 ? 51.468 5.532 -1.800 1.00 0.00 5 LEU A N 16
ATOM 20329 C CA . LEU A 1 5 ? 52.149 5.011 -0.615 1.00 0.00 5 LEU A CA 16
ATOM 20330 C C . LEU A 1 5 ? 51.902 5.917 0.586 1.00 0.00 5 LEU A C 16
ATOM 20331 O O . LEU A 1 5 ? 52.182 7.114 0.538 1.00 0.00 5 LEU A O 16
ATOM 20347 N N . SER A 1 6 ? 51.375 5.341 1.663 1.00 0.00 6 SER A N 16
ATOM 20348 C CA . SER A 1 6 ? 51.109 6.114 2.873 1.00 0.00 6 SER A CA 16
ATOM 20349 C C . SER A 1 6 ? 52.404 6.428 3.612 1.00 0.00 6 SER A C 16
ATOM 20350 O O . SER A 1 6 ? 52.588 7.535 4.116 1.00 0.00 6 SER A O 16
ATOM 20358 N N . SER A 1 7 ? 53.301 5.450 3.676 1.00 0.00 7 SER A N 16
ATOM 20359 C CA . SER A 1 7 ? 54.573 5.647 4.363 1.00 0.00 7 SER A CA 16
ATOM 20360 C C . SER A 1 7 ? 55.622 4.667 3.855 1.00 0.00 7 SER A C 16
ATOM 20361 O O . SER A 1 7 ? 55.292 3.643 3.256 1.00 0.00 7 SER A O 16
ATOM 20369 N N . ILE A 1 8 ? 56.887 4.979 4.116 1.00 0.00 8 ILE A N 16
ATOM 20370 C CA . ILE A 1 8 ? 57.978 4.117 3.693 1.00 0.00 8 ILE A CA 16
ATOM 20371 C C . ILE A 1 8 ? 58.838 3.741 4.895 1.00 0.00 8 ILE A C 16
ATOM 20372 O O . ILE A 1 8 ? 59.261 4.605 5.661 1.00 0.00 8 ILE A O 16
ATOM 20388 N N . SER A 1 9 ? 59.079 2.447 5.063 1.00 0.00 9 SER A N 16
ATOM 20389 C CA . SER A 1 9 ? 59.879 1.964 6.184 1.00 0.00 9 SER A CA 16
ATOM 20390 C C . SER A 1 9 ? 60.899 0.935 5.714 1.00 0.00 9 SER A C 16
ATOM 20391 O O . SER A 1 9 ? 60.660 0.209 4.750 1.00 0.00 9 SER A O 16
ATOM 20399 N N . ILE A 1 10 ? 62.029 0.866 6.407 1.00 0.00 10 ILE A N 16
ATOM 20400 C CA . ILE A 1 10 ? 63.073 -0.089 6.052 1.00 0.00 10 ILE A CA 16
ATOM 20401 C C . ILE A 1 10 ? 63.012 -1.300 6.979 1.00 0.00 10 ILE A C 16
ATOM 20402 O O . ILE A 1 10 ? 62.635 -1.178 8.143 1.00 0.00 10 ILE A O 16
ATOM 20418 N N . SER A 1 11 ? 63.369 -2.471 6.454 1.00 0.00 11 SER A N 16
ATOM 20419 C CA . SER A 1 11 ? 63.327 -3.696 7.249 1.00 0.00 11 SER A CA 16
ATOM 20420 C C . SER A 1 11 ? 64.722 -4.078 7.762 1.00 0.00 11 SER A C 16
ATOM 20421 O O . SER A 1 11 ? 65.735 -3.570 7.275 1.00 0.00 11 SER A O 16
ATOM 20429 N N . PRO A 1 12 ? 64.778 -4.971 8.722 1.00 0.00 12 PRO A N 16
ATOM 20430 C CA . PRO A 1 12 ? 66.052 -5.469 9.329 1.00 0.00 12 PRO A CA 16
ATOM 20431 C C . PRO A 1 12 ? 67.156 -5.611 8.274 1.00 0.00 12 PRO A C 16
ATOM 20432 O O . PRO A 1 12 ? 66.860 -5.603 7.079 1.00 0.00 12 PRO A O 16
ATOM 20443 N N . ILE A 1 13 ? 68.428 -5.742 8.686 1.00 0.00 13 ILE A N 16
ATOM 20444 C CA . ILE A 1 13 ? 68.823 -5.758 10.097 1.00 0.00 13 ILE A CA 16
ATOM 20445 C C . ILE A 1 13 ? 69.587 -4.474 10.441 1.00 0.00 13 ILE A C 16
ATOM 20446 O O . ILE A 1 13 ? 70.556 -4.121 9.770 1.00 0.00 13 ILE A O 16
ATOM 20462 N N . ASN A 1 14 ? 69.151 -3.784 11.495 1.00 0.00 14 ASN A N 16
ATOM 20463 C CA . ASN A 1 14 ? 69.815 -2.549 11.914 1.00 0.00 14 ASN A CA 16
ATOM 20464 C C . ASN A 1 14 ? 70.445 -1.836 10.715 1.00 0.00 14 ASN A C 16
ATOM 20465 O O . ASN A 1 14 ? 69.857 -1.780 9.635 1.00 0.00 14 ASN A O 16
ATOM 20476 N N . THR A 1 15 ? 71.647 -1.298 10.914 1.00 0.00 15 THR A N 16
ATOM 20477 C CA . THR A 1 15 ? 72.356 -0.599 9.844 1.00 0.00 15 THR A CA 16
ATOM 20478 C C . THR A 1 15 ? 73.816 -1.033 9.811 1.00 0.00 15 THR A C 16
ATOM 20479 O O . THR A 1 15 ? 74.648 -0.488 10.538 1.00 0.00 15 THR A O 16
ATOM 20490 N N . ASN A 1 16 ? 74.128 -2.025 8.982 1.00 0.00 16 ASN A N 16
ATOM 20491 C CA . ASN A 1 16 ? 75.499 -2.509 8.892 1.00 0.00 16 ASN A CA 16
ATOM 20492 C C . ASN A 1 16 ? 75.758 -3.224 7.571 1.00 0.00 16 ASN A C 16
ATOM 20493 O O . ASN A 1 16 ? 74.830 -3.641 6.878 1.00 0.00 16 ASN A O 16
ATOM 20504 N N . ILE A 1 17 ? 77.038 -3.364 7.243 1.00 0.00 17 ILE A N 16
ATOM 20505 C CA . ILE A 1 17 ? 77.448 -4.032 6.015 1.00 0.00 17 ILE A CA 16
ATOM 20506 C C . ILE A 1 17 ? 78.777 -4.748 6.235 1.00 0.00 17 ILE A C 16
ATOM 20507 O O . ILE A 1 17 ? 79.506 -4.435 7.177 1.00 0.00 17 ILE A O 16
ATOM 20523 N N . ASN A 1 18 ? 79.089 -5.710 5.375 1.00 0.00 18 ASN A N 16
ATOM 20524 C CA . ASN A 1 18 ? 80.339 -6.452 5.501 1.00 0.00 18 ASN A CA 16
ATOM 20525 C C . ASN A 1 18 ? 81.344 -6.006 4.444 1.00 0.00 18 ASN A C 16
ATOM 20526 O O . ASN A 1 18 ? 80.980 -5.756 3.293 1.00 0.00 18 ASN A O 16
ATOM 20537 N N . THR A 1 19 ? 82.610 -5.913 4.842 1.00 0.00 19 THR A N 16
ATOM 20538 C CA . THR A 1 19 ? 83.666 -5.483 3.931 1.00 0.00 19 THR A CA 16
ATOM 20539 C C . THR A 1 19 ? 84.136 -6.653 3.068 1.00 0.00 19 THR A C 16
ATOM 20540 O O . THR A 1 19 ? 84.622 -6.459 1.954 1.00 0.00 19 THR A O 16
ATOM 20551 N N . THR A 1 20 ? 83.974 -7.864 3.587 1.00 0.00 20 THR A N 16
ATOM 20552 C CA . THR A 1 20 ? 84.389 -9.062 2.863 1.00 0.00 20 THR A CA 16
ATOM 20553 C C . THR A 1 20 ? 83.170 -9.778 2.293 1.00 0.00 20 THR A C 16
ATOM 20554 O O . THR A 1 20 ? 83.296 -10.680 1.463 1.00 0.00 20 THR A O 16
ATOM 20565 N N . VAL A 1 21 ? 81.990 -9.380 2.755 1.00 0.00 21 VAL A N 16
ATOM 20566 C CA . VAL A 1 21 ? 80.748 -9.992 2.296 1.00 0.00 21 VAL A CA 16
ATOM 20567 C C . VAL A 1 21 ? 79.711 -8.938 1.931 1.00 0.00 21 VAL A C 16
ATOM 20568 O O . VAL A 1 21 ? 79.883 -7.754 2.223 1.00 0.00 21 VAL A O 16
ATOM 20581 N N . SER A 1 22 ? 78.631 -9.382 1.297 1.00 0.00 22 SER A N 16
ATOM 20582 C CA . SER A 1 22 ? 77.561 -8.480 0.900 1.00 0.00 22 SER A CA 16
ATOM 20583 C C . SER A 1 22 ? 76.313 -8.742 1.740 1.00 0.00 22 SER A C 16
ATOM 20584 O O . SER A 1 22 ? 76.054 -9.875 2.149 1.00 0.00 22 SER A O 16
ATOM 20592 N N . LYS A 1 23 ? 75.543 -7.690 2.001 1.00 0.00 23 LYS A N 16
ATOM 20593 C CA . LYS A 1 23 ? 74.323 -7.825 2.787 1.00 0.00 23 LYS A CA 16
ATOM 20594 C C . LYS A 1 23 ? 73.112 -7.330 2.005 1.00 0.00 23 LYS A C 16
ATOM 20595 O O . LYS A 1 23 ? 73.214 -6.401 1.204 1.00 0.00 23 LYS A O 16
ATOM 20614 N N . GLN A 1 24 ? 71.967 -7.959 2.242 1.00 0.00 24 GLN A N 16
ATOM 20615 C CA . GLN A 1 24 ? 70.740 -7.580 1.557 1.00 0.00 24 GLN A CA 16
ATOM 20616 C C . GLN A 1 24 ? 69.756 -6.949 2.538 1.00 0.00 24 GLN A C 16
ATOM 20617 O O . GLN A 1 24 ? 69.684 -7.347 3.700 1.00 0.00 24 GLN A O 16
ATOM 20631 N N . PHE A 1 25 ? 68.995 -5.971 2.058 1.00 0.00 25 PHE A N 16
ATOM 20632 C CA . PHE A 1 25 ? 68.003 -5.299 2.896 1.00 0.00 25 PHE A CA 16
ATOM 20633 C C . PHE A 1 25 ? 66.652 -5.296 2.197 1.00 0.00 25 PHE A C 16
ATOM 20634 O O . PHE A 1 25 ? 66.586 -5.286 0.970 1.00 0.00 25 PHE A O 16
ATOM 20651 N N . PHE A 1 26 ? 65.578 -5.318 2.978 1.00 0.00 26 PHE A N 16
ATOM 20652 C CA . PHE A 1 26 ? 64.235 -5.329 2.407 1.00 0.00 26 PHE A CA 16
ATOM 20653 C C . PHE A 1 26 ? 63.525 -4.005 2.660 1.00 0.00 26 PHE A C 16
ATOM 20654 O O . PHE A 1 26 ? 63.741 -3.362 3.685 1.00 0.00 26 PHE A O 16
ATOM 20671 N N . ALA A 1 27 ? 62.667 -3.615 1.721 1.00 0.00 27 ALA A N 16
ATOM 20672 C CA . ALA A 1 27 ? 61.914 -2.374 1.850 1.00 0.00 27 ALA A CA 16
ATOM 20673 C C . ALA A 1 27 ? 60.424 -2.681 1.971 1.00 0.00 27 ALA A C 16
ATOM 20674 O O . ALA A 1 27 ? 59.862 -3.421 1.163 1.00 0.00 27 ALA A O 16
ATOM 20681 N N . VAL A 1 28 ? 59.792 -2.111 2.990 1.00 0.00 28 VAL A N 16
ATOM 20682 C CA . VAL A 1 28 ? 58.368 -2.328 3.211 1.00 0.00 28 VAL A CA 16
ATOM 20683 C C . VAL A 1 28 ? 57.607 -1.014 3.102 1.00 0.00 28 VAL A C 16
ATOM 20684 O O . VAL A 1 28 ? 57.993 -0.011 3.702 1.00 0.00 28 VAL A O 16
ATOM 20697 N N . GLY A 1 29 ? 56.528 -1.025 2.331 1.00 0.00 29 GLY A N 16
ATOM 20698 C CA . GLY A 1 29 ? 55.725 0.178 2.146 1.00 0.00 29 GLY A CA 16
ATOM 20699 C C . GLY A 1 29 ? 54.258 -0.101 2.433 1.00 0.00 29 GLY A C 16
ATOM 20700 O O . GLY A 1 29 ? 53.773 -1.212 2.222 1.00 0.00 29 GLY A O 16
ATOM 20704 N N . THR A 1 30 ? 53.555 0.915 2.919 1.00 0.00 30 THR A N 16
ATOM 20705 C CA . THR A 1 30 ? 52.142 0.770 3.234 1.00 0.00 30 THR A CA 16
ATOM 20706 C C . THR A 1 30 ? 51.305 1.697 2.362 1.00 0.00 30 THR A C 16
ATOM 20707 O O . THR A 1 30 ? 51.533 2.905 2.322 1.00 0.00 30 THR A O 16
ATOM 20718 N N . TYR A 1 31 ? 50.327 1.119 1.678 1.00 0.00 31 TYR A N 16
ATOM 20719 C CA . TYR A 1 31 ? 49.448 1.893 0.817 1.00 0.00 31 TYR A CA 16
ATOM 20720 C C . TYR A 1 31 ? 48.309 2.492 1.634 1.00 0.00 31 TYR A C 16
ATOM 20721 O O . TYR A 1 31 ? 47.862 1.904 2.619 1.00 0.00 31 TYR A O 16
ATOM 20739 N N . SER A 1 32 ? 47.849 3.667 1.226 1.00 0.00 32 SER A N 16
ATOM 20740 C CA . SER A 1 32 ? 46.766 4.339 1.930 1.00 0.00 32 SER A CA 16
ATOM 20741 C C . SER A 1 32 ? 45.567 3.408 2.078 1.00 0.00 32 SER A C 16
ATOM 20742 O O . SER A 1 32 ? 44.664 3.666 2.873 1.00 0.00 32 SER A O 16
ATOM 20750 N N . ASP A 1 33 ? 45.570 2.326 1.310 1.00 0.00 33 ASP A N 16
ATOM 20751 C CA . ASP A 1 33 ? 44.480 1.359 1.371 1.00 0.00 33 ASP A CA 16
ATOM 20752 C C . ASP A 1 33 ? 44.672 0.408 2.551 1.00 0.00 33 ASP A C 16
ATOM 20753 O O . ASP A 1 33 ? 43.840 -0.467 2.795 1.00 0.00 33 ASP A O 16
ATOM 20762 N N . GLY A 1 34 ? 45.772 0.585 3.279 1.00 0.00 34 GLY A N 16
ATOM 20763 C CA . GLY A 1 34 ? 46.061 -0.271 4.425 1.00 0.00 34 GLY A CA 16
ATOM 20764 C C . GLY A 1 34 ? 46.770 -1.544 3.981 1.00 0.00 34 GLY A C 16
ATOM 20765 O O . GLY A 1 34 ? 47.078 -2.414 4.796 1.00 0.00 34 GLY A O 16
ATOM 20769 N N . THR A 1 35 ? 47.015 -1.648 2.680 1.00 0.00 35 THR A N 16
ATOM 20770 C CA . THR A 1 35 ? 47.678 -2.824 2.128 1.00 0.00 35 THR A CA 16
ATOM 20771 C C . THR A 1 35 ? 49.192 -2.675 2.213 1.00 0.00 35 THR A C 16
ATOM 20772 O O . THR A 1 35 ? 49.732 -1.586 2.024 1.00 0.00 35 THR A O 16
ATOM 20783 N N . LYS A 1 36 ? 49.870 -3.781 2.500 1.00 0.00 36 LYS A N 16
ATOM 20784 C CA . LYS A 1 36 ? 51.324 -3.772 2.603 1.00 0.00 36 LYS A CA 16
ATOM 20785 C C . LYS A 1 36 ? 51.937 -4.678 1.540 1.00 0.00 36 LYS A C 16
ATOM 20786 O O . LYS A 1 36 ? 51.335 -5.677 1.144 1.00 0.00 36 LYS A O 16
ATOM 20805 N N . ALA A 1 37 ? 53.133 -4.325 1.078 1.00 0.00 37 ALA A N 16
ATOM 20806 C CA . ALA A 1 37 ? 53.808 -5.119 0.057 1.00 0.00 37 ALA A CA 16
ATOM 20807 C C . ALA A 1 37 ? 55.295 -4.781 0.003 1.00 0.00 37 ALA A C 16
ATOM 20808 O O . ALA A 1 37 ? 55.703 -3.668 0.339 1.00 0.00 37 ALA A O 16
ATOM 20815 N N . ASP A 1 38 ? 56.098 -5.751 -0.422 1.00 0.00 38 ASP A N 16
ATOM 20816 C CA . ASP A 1 38 ? 57.539 -5.556 -0.521 1.00 0.00 38 ASP A CA 16
ATOM 20817 C C . ASP A 1 38 ? 57.881 -4.748 -1.768 1.00 0.00 38 ASP A C 16
ATOM 20818 O O . ASP A 1 38 ? 57.506 -5.123 -2.880 1.00 0.00 38 ASP A O 16
ATOM 20827 N N . LEU A 1 39 ? 58.594 -3.644 -1.582 1.00 0.00 39 LEU A N 16
ATOM 20828 C CA . LEU A 1 39 ? 58.975 -2.801 -2.710 1.00 0.00 39 LEU A CA 16
ATOM 20829 C C . LEU A 1 39 ? 60.460 -2.977 -3.017 1.00 0.00 39 LEU A C 16
ATOM 20830 O O . LEU A 1 39 ? 61.049 -2.187 -3.758 1.00 0.00 39 LEU A O 16
ATOM 20846 N N . THR A 1 40 ? 61.061 -4.017 -2.443 1.00 0.00 40 THR A N 16
ATOM 20847 C CA . THR A 1 40 ? 62.483 -4.278 -2.653 1.00 0.00 40 THR A CA 16
ATOM 20848 C C . THR A 1 40 ? 62.750 -4.531 -4.129 1.00 0.00 40 THR A C 16
ATOM 20849 O O . THR A 1 40 ? 63.836 -4.251 -4.636 1.00 0.00 40 THR A O 16
ATOM 20860 N N . SER A 1 41 ? 61.745 -5.063 -4.813 1.00 0.00 41 SER A N 16
ATOM 20861 C CA . SER A 1 41 ? 61.876 -5.370 -6.232 1.00 0.00 41 SER A CA 16
ATOM 20862 C C . SER A 1 41 ? 61.524 -4.143 -7.071 1.00 0.00 41 SER A C 16
ATOM 20863 O O . SER A 1 41 ? 61.879 -4.061 -8.247 1.00 0.00 41 SER A O 16
ATOM 20871 N N . SER A 1 42 ? 60.825 -3.192 -6.456 1.00 0.00 42 SER A N 16
ATOM 20872 C CA . SER A 1 42 ? 60.409 -1.986 -7.163 1.00 0.00 42 SER A CA 16
ATOM 20873 C C . SER A 1 42 ? 61.378 -0.842 -6.885 1.00 0.00 42 SER A C 16
ATOM 20874 O O . SER A 1 42 ? 61.574 0.034 -7.726 1.00 0.00 42 SER A O 16
ATOM 20882 N N . VAL A 1 43 ? 61.978 -0.859 -5.700 1.00 0.00 43 VAL A N 16
ATOM 20883 C CA . VAL A 1 43 ? 62.911 0.193 -5.316 1.00 0.00 43 VAL A CA 16
ATOM 20884 C C . VAL A 1 43 ? 64.315 -0.151 -5.794 1.00 0.00 43 VAL A C 16
ATOM 20885 O O . VAL A 1 43 ? 64.733 -1.309 -5.748 1.00 0.00 43 VAL A O 16
ATOM 20898 N N . THR A 1 44 ? 65.040 0.862 -6.251 1.00 0.00 44 THR A N 16
ATOM 20899 C CA . THR A 1 44 ? 66.401 0.657 -6.720 1.00 0.00 44 THR A CA 16
ATOM 20900 C C . THR A 1 44 ? 67.385 1.093 -5.643 1.00 0.00 44 THR A C 16
ATOM 20901 O O . THR A 1 44 ? 67.338 2.228 -5.170 1.00 0.00 44 THR A O 16
ATOM 20912 N N . TRP A 1 45 ? 68.268 0.182 -5.251 1.00 0.00 45 TRP A N 16
ATOM 20913 C CA . TRP A 1 45 ? 69.236 0.483 -4.206 1.00 0.00 45 TRP A CA 16
ATOM 20914 C C . TRP A 1 45 ? 70.525 1.020 -4.820 1.00 0.00 45 TRP A C 16
ATOM 20915 O O . TRP A 1 45 ? 71.045 0.459 -5.785 1.00 0.00 45 TRP A O 16
ATOM 20936 N N . SER A 1 46 ? 71.029 2.109 -4.255 1.00 0.00 46 SER A N 16
ATOM 20937 C CA . SER A 1 46 ? 72.258 2.718 -4.744 1.00 0.00 46 SER A CA 16
ATOM 20938 C C . SER A 1 46 ? 73.020 3.356 -3.587 1.00 0.00 46 SER A C 16
ATOM 20939 O O . SER A 1 46 ? 72.460 3.579 -2.514 1.00 0.00 46 SER A O 16
ATOM 20947 N N . SER A 1 47 ? 74.297 3.646 -3.803 1.00 0.00 47 SER A N 16
ATOM 20948 C CA . SER A 1 47 ? 75.110 4.252 -2.753 1.00 0.00 47 SER A CA 16
ATOM 20949 C C . SER A 1 47 ? 75.987 5.362 -3.317 1.00 0.00 47 SER A C 16
ATOM 20950 O O . SER A 1 47 ? 76.420 5.301 -4.467 1.00 0.00 47 SER A O 16
ATOM 20958 N N . SER A 1 48 ? 76.256 6.367 -2.491 1.00 0.00 48 SER A N 16
ATOM 20959 C CA . SER A 1 48 ? 77.094 7.484 -2.909 1.00 0.00 48 SER A CA 16
ATOM 20960 C C . SER A 1 48 ? 78.528 6.997 -3.095 1.00 0.00 48 SER A C 16
ATOM 20961 O O . SER A 1 48 ? 79.307 7.577 -3.851 1.00 0.00 48 SER A O 16
ATOM 20969 N N . ASN A 1 49 ? 78.858 5.925 -2.383 1.00 0.00 49 ASN A N 16
ATOM 20970 C CA . ASN A 1 49 ? 80.191 5.344 -2.450 1.00 0.00 49 ASN A CA 16
ATOM 20971 C C . ASN A 1 49 ? 80.270 4.336 -3.584 1.00 0.00 49 ASN A C 16
ATOM 20972 O O . ASN A 1 49 ? 80.381 3.130 -3.350 1.00 0.00 49 ASN A O 16
ATOM 20983 N N . GLN A 1 50 ? 80.222 4.834 -4.816 1.00 0.00 50 GLN A N 16
ATOM 20984 C CA . GLN A 1 50 ? 80.288 3.951 -5.967 1.00 0.00 50 GLN A CA 16
ATOM 20985 C C . GLN A 1 50 ? 81.737 3.537 -6.188 1.00 0.00 50 GLN A C 16
ATOM 20986 O O . GLN A 1 50 ? 82.024 2.401 -6.563 1.00 0.00 50 GLN A O 16
ATOM 21000 N N . SER A 1 51 ? 82.644 4.476 -5.934 1.00 0.00 51 SER A N 16
ATOM 21001 C CA . SER A 1 51 ? 84.070 4.223 -6.108 1.00 0.00 51 SER A CA 16
ATOM 21002 C C . SER A 1 51 ? 84.577 3.245 -5.049 1.00 0.00 51 SER A C 16
ATOM 21003 O O . SER A 1 51 ? 85.477 2.448 -5.310 1.00 0.00 51 SER A O 16
ATOM 21011 N N . GLN A 1 52 ? 84.007 3.330 -3.848 1.00 0.00 52 GLN A N 16
ATOM 21012 C CA . GLN A 1 52 ? 84.432 2.471 -2.743 1.00 0.00 52 GLN A CA 16
ATOM 21013 C C . GLN A 1 52 ? 83.422 1.352 -2.496 1.00 0.00 52 GLN A C 16
ATOM 21014 O O . GLN A 1 52 ? 83.523 0.617 -1.512 1.00 0.00 52 GLN A O 16
ATOM 21028 N N . ALA A 1 53 ? 82.450 1.225 -3.394 1.00 0.00 53 ALA A N 16
ATOM 21029 C CA . ALA A 1 53 ? 81.425 0.193 -3.259 1.00 0.00 53 ALA A CA 16
ATOM 21030 C C . ALA A 1 53 ? 80.657 0.039 -4.568 1.00 0.00 53 ALA A C 16
ATOM 21031 O O . ALA A 1 53 ? 80.569 0.979 -5.358 1.00 0.00 53 ALA A O 16
ATOM 21038 N N . LYS A 1 54 ? 80.108 -1.146 -4.796 1.00 0.00 54 LYS A N 16
ATOM 21039 C CA . LYS A 1 54 ? 79.345 -1.393 -6.014 1.00 0.00 54 LYS A CA 16
ATOM 21040 C C . LYS A 1 54 ? 77.995 -2.026 -5.689 1.00 0.00 54 LYS A C 16
ATOM 21041 O O . LYS A 1 54 ? 77.905 -2.932 -4.861 1.00 0.00 54 LYS A O 16
ATOM 21060 N N . VAL A 1 55 ? 76.951 -1.549 -6.361 1.00 0.00 55 VAL A N 16
ATOM 21061 C CA . VAL A 1 55 ? 75.606 -2.081 -6.153 1.00 0.00 55 VAL A CA 16
ATOM 21062 C C . VAL A 1 55 ? 75.182 -2.910 -7.356 1.00 0.00 55 VAL A C 16
ATOM 21063 O O . VAL A 1 55 ? 75.005 -2.384 -8.455 1.00 0.00 55 VAL A O 16
ATOM 21076 N N . SER A 1 56 ? 75.034 -4.213 -7.146 1.00 0.00 56 SER A N 16
ATOM 21077 C CA . SER A 1 56 ? 74.612 -5.100 -8.218 1.00 0.00 56 SER A CA 16
ATOM 21078 C C . SER A 1 56 ? 73.633 -6.143 -7.702 1.00 0.00 56 SER A C 16
ATOM 21079 O O . SER A 1 56 ? 74.027 -7.102 -7.036 1.00 0.00 56 SER A O 16
ATOM 21087 N N . ASN A 1 57 ? 72.358 -5.955 -8.013 1.00 0.00 57 ASN A N 16
ATOM 21088 C CA . ASN A 1 57 ? 71.335 -6.878 -7.546 1.00 0.00 57 ASN A CA 16
ATOM 21089 C C . ASN A 1 57 ? 70.550 -7.447 -8.720 1.00 0.00 57 ASN A C 16
ATOM 21090 O O . ASN A 1 57 ? 69.987 -6.703 -9.525 1.00 0.00 57 ASN A O 16
ATOM 21101 N N . ALA A 1 58 ? 70.503 -8.771 -8.799 1.00 0.00 58 ALA A N 16
ATOM 21102 C CA . ALA A 1 58 ? 69.760 -9.434 -9.860 1.00 0.00 58 ALA A CA 16
ATOM 21103 C C . ALA A 1 58 ? 68.288 -9.507 -9.471 1.00 0.00 58 ALA A C 16
ATOM 21104 O O . ALA A 1 58 ? 67.894 -9.043 -8.397 1.00 0.00 58 ALA A O 16
ATOM 21111 N N . SER A 1 59 ? 67.480 -10.061 -10.364 1.00 0.00 59 SER A N 16
ATOM 21112 C CA . SER A 1 59 ? 66.046 -10.173 -10.121 1.00 0.00 59 SER A CA 16
ATOM 21113 C C . SER A 1 59 ? 65.751 -10.977 -8.860 1.00 0.00 59 SER A C 16
ATOM 21114 O O . SER A 1 59 ? 64.828 -10.655 -8.111 1.00 0.00 59 SER A O 16
ATOM 21122 N N . GLU A 1 60 ? 66.524 -12.032 -8.634 1.00 0.00 60 GLU A N 16
ATOM 21123 C CA . GLU A 1 60 ? 66.322 -12.871 -7.457 1.00 0.00 60 GLU A CA 16
ATOM 21124 C C . GLU A 1 60 ? 67.079 -12.329 -6.247 1.00 0.00 60 GLU A C 16
ATOM 21125 O O . GLU A 1 60 ? 66.772 -12.681 -5.109 1.00 0.00 60 GLU A O 16
ATOM 21137 N N . THR A 1 61 ? 68.073 -11.481 -6.492 1.00 0.00 61 THR A N 16
ATOM 21138 C CA . THR A 1 61 ? 68.856 -10.912 -5.398 1.00 0.00 61 THR A CA 16
ATOM 21139 C C . THR A 1 61 ? 68.560 -9.425 -5.217 1.00 0.00 61 THR A C 16
ATOM 21140 O O . THR A 1 61 ? 69.367 -8.687 -4.651 1.00 0.00 61 THR A O 16
ATOM 21151 N N . LYS A 1 62 ? 67.401 -8.993 -5.700 1.00 0.00 62 LYS A N 16
ATOM 21152 C CA . LYS A 1 62 ? 67.014 -7.590 -5.589 1.00 0.00 62 LYS A CA 16
ATOM 21153 C C . LYS A 1 62 ? 67.393 -7.032 -4.222 1.00 0.00 62 LYS A C 16
ATOM 21154 O O . LYS A 1 62 ? 66.903 -7.500 -3.193 1.00 0.00 62 LYS A O 16
ATOM 21173 N N . GLY A 1 63 ? 68.264 -6.028 -4.221 1.00 0.00 63 GLY A N 16
ATOM 21174 C CA . GLY A 1 63 ? 68.695 -5.399 -2.976 1.00 0.00 63 GLY A CA 16
ATOM 21175 C C . GLY A 1 63 ? 69.964 -6.053 -2.430 1.00 0.00 63 GLY A C 16
ATOM 21176 O O . GLY A 1 63 ? 70.049 -6.368 -1.244 1.00 0.00 63 GLY A O 16
ATOM 21180 N N . LEU A 1 64 ? 70.955 -6.243 -3.302 1.00 0.00 64 LEU A N 16
ATOM 21181 C CA . LEU A 1 64 ? 72.223 -6.842 -2.887 1.00 0.00 64 LEU A CA 16
ATOM 21182 C C . LEU A 1 64 ? 73.384 -5.895 -3.174 1.00 0.00 64 LEU A C 16
ATOM 21183 O O . LEU A 1 64 ? 73.648 -5.555 -4.327 1.00 0.00 64 LEU A O 16
ATOM 21199 N N . VAL A 1 65 ? 74.066 -5.462 -2.116 1.00 0.00 65 VAL A N 16
ATOM 21200 C CA . VAL A 1 65 ? 75.185 -4.539 -2.273 1.00 0.00 65 VAL A CA 16
ATOM 21201 C C . VAL A 1 65 ? 76.456 -5.120 -1.661 1.00 0.00 65 VAL A C 16
ATOM 21202 O O . VAL A 1 65 ? 76.441 -5.634 -0.542 1.00 0.00 65 VAL A O 16
ATOM 21215 N N . THR A 1 66 ? 77.556 -5.016 -2.397 1.00 0.00 66 THR A N 16
ATOM 21216 C CA . THR A 1 66 ? 78.838 -5.520 -1.916 1.00 0.00 66 THR A CA 16
ATOM 21217 C C . THR A 1 66 ? 79.688 -4.356 -1.418 1.00 0.00 66 THR A C 16
ATOM 21218 O O . THR A 1 66 ? 79.832 -3.344 -2.103 1.00 0.00 66 THR A O 16
ATOM 21229 N N . GLY A 1 67 ? 80.234 -4.499 -0.214 1.00 0.00 67 GLY A N 16
ATOM 21230 C CA . GLY A 1 67 ? 81.055 -3.445 0.371 1.00 0.00 67 GLY A CA 16
ATOM 21231 C C . GLY A 1 67 ? 82.534 -3.816 0.366 1.00 0.00 67 GLY A C 16
ATOM 21232 O O . GLY A 1 67 ? 82.906 -4.934 0.720 1.00 0.00 67 GLY A O 16
ATOM 21236 N N . ILE A 1 68 ? 83.375 -2.863 -0.030 1.00 0.00 68 ILE A N 16
ATOM 21237 C CA . ILE A 1 68 ? 84.814 -3.092 -0.065 1.00 0.00 68 ILE A CA 16
ATOM 21238 C C . ILE A 1 68 ? 85.477 -2.492 1.173 1.00 0.00 68 ILE A C 16
ATOM 21239 O O . ILE A 1 68 ? 86.100 -3.203 1.960 1.00 0.00 68 ILE A O 16
ATOM 21255 N N . ALA A 1 69 ? 85.330 -1.180 1.346 1.00 0.00 69 ALA A N 16
ATOM 21256 C CA . ALA A 1 69 ? 85.913 -0.497 2.496 1.00 0.00 69 ALA A CA 16
ATOM 21257 C C . ALA A 1 69 ? 85.513 0.975 2.509 1.00 0.00 69 ALA A C 16
ATOM 21258 O O . ALA A 1 69 ? 85.816 1.716 1.571 1.00 0.00 69 ALA A O 16
ATOM 21265 N N . SER A 1 70 ? 84.839 1.394 3.576 1.00 0.00 70 SER A N 16
ATOM 21266 C CA . SER A 1 70 ? 84.402 2.780 3.693 1.00 0.00 70 SER A CA 16
ATOM 21267 C C . SER A 1 70 ? 84.069 3.118 5.140 1.00 0.00 70 SER A C 16
ATOM 21268 O O . SER A 1 70 ? 84.103 2.254 6.016 1.00 0.00 70 SER A O 16
ATOM 21276 N N . GLY A 1 71 ? 83.753 4.385 5.381 1.00 0.00 71 GLY A N 16
ATOM 21277 C CA . GLY A 1 71 ? 83.413 4.835 6.726 1.00 0.00 71 GLY A CA 16
ATOM 21278 C C . GLY A 1 71 ? 81.907 4.815 6.942 1.00 0.00 71 GLY A C 16
ATOM 21279 O O . GLY A 1 71 ? 81.375 3.893 7.562 1.00 0.00 71 GLY A O 16
ATOM 21283 N N . ASN A 1 72 ? 81.220 5.836 6.432 1.00 0.00 72 ASN A N 16
ATOM 21284 C CA . ASN A 1 72 ? 79.773 5.909 6.586 1.00 0.00 72 ASN A CA 16
ATOM 21285 C C . ASN A 1 72 ? 79.060 6.090 5.247 1.00 0.00 72 ASN A C 16
ATOM 21286 O O . ASN A 1 72 ? 78.654 7.197 4.898 1.00 0.00 72 ASN A O 16
ATOM 21297 N N . PRO A 1 73 ? 78.860 5.026 4.519 1.00 0.00 73 PRO A N 16
ATOM 21298 C CA . PRO A 1 73 ? 78.153 5.074 3.206 1.00 0.00 73 PRO A CA 16
ATOM 21299 C C . PRO A 1 73 ? 76.680 5.407 3.414 1.00 0.00 73 PRO A C 16
ATOM 21300 O O . PRO A 1 73 ? 76.113 5.078 4.453 1.00 0.00 73 PRO A O 16
ATOM 21311 N N . THR A 1 74 ? 76.065 6.061 2.437 1.00 0.00 74 THR A N 16
ATOM 21312 C CA . THR A 1 74 ? 74.657 6.409 2.554 1.00 0.00 74 THR A CA 16
ATOM 21313 C C . THR A 1 74 ? 73.825 5.709 1.483 1.00 0.00 74 THR A C 16
ATOM 21314 O O . THR A 1 74 ? 73.953 5.996 0.293 1.00 0.00 74 THR A O 16
ATOM 21325 N N . ILE A 1 75 ? 72.966 4.794 1.923 1.00 0.00 75 ILE A N 16
ATOM 21326 C CA . ILE A 1 75 ? 72.111 4.055 1.002 1.00 0.00 75 ILE A CA 16
ATOM 21327 C C . ILE A 1 75 ? 70.828 4.821 0.717 1.00 0.00 75 ILE A C 16
ATOM 21328 O O . ILE A 1 75 ? 70.102 5.205 1.637 1.00 0.00 75 ILE A O 16
ATOM 21344 N N . ILE A 1 76 ? 70.550 5.032 -0.561 1.00 0.00 76 ILE A N 16
ATOM 21345 C CA . ILE A 1 76 ? 69.348 5.749 -0.957 1.00 0.00 76 ILE A CA 16
ATOM 21346 C C . ILE A 1 76 ? 68.470 4.859 -1.831 1.00 0.00 76 ILE A C 16
ATOM 21347 O O . ILE A 1 76 ? 68.907 4.380 -2.877 1.00 0.00 76 ILE A O 16
ATOM 21363 N N . ALA A 1 77 ? 67.231 4.653 -1.406 1.00 0.00 77 ALA A N 16
ATOM 21364 C CA . ALA A 1 77 ? 66.306 3.833 -2.175 1.00 0.00 77 ALA A CA 16
ATOM 21365 C C . ALA A 1 77 ? 65.365 4.731 -2.961 1.00 0.00 77 ALA A C 16
ATOM 21366 O O . ALA A 1 77 ? 64.763 5.649 -2.404 1.00 0.00 77 ALA A O 16
ATOM 21373 N N . THR A 1 78 ? 65.248 4.476 -4.254 1.00 0.00 78 THR A N 16
ATOM 21374 C CA . THR A 1 78 ? 64.392 5.299 -5.093 1.00 0.00 78 THR A CA 16
ATOM 21375 C C . THR A 1 78 ? 63.284 4.459 -5.719 1.00 0.00 78 THR A C 16
ATOM 21376 O O . THR A 1 78 ? 63.540 3.388 -6.270 1.00 0.00 78 THR A O 16
ATOM 21387 N N . TYR A 1 79 ? 62.057 4.960 -5.645 1.00 0.00 79 TYR A N 16
ATOM 21388 C CA . TYR A 1 79 ? 60.925 4.249 -6.218 1.00 0.00 79 TYR A CA 16
ATOM 21389 C C . TYR A 1 79 ? 60.013 5.230 -6.938 1.00 0.00 79 TYR A C 16
ATOM 21390 O O . TYR A 1 79 ? 59.112 5.816 -6.338 1.00 0.00 79 TYR A O 16
ATOM 21408 N N . GLY A 1 80 ? 60.262 5.411 -8.229 1.00 0.00 80 GLY A N 16
ATOM 21409 C CA . GLY A 1 80 ? 59.465 6.331 -9.030 1.00 0.00 80 GLY A CA 16
ATOM 21410 C C . GLY A 1 80 ? 59.617 7.763 -8.531 1.00 0.00 80 GLY A C 16
ATOM 21411 O O . GLY A 1 80 ? 60.726 8.293 -8.476 1.00 0.00 80 GLY A O 16
ATOM 21415 N N . SER A 1 81 ? 58.501 8.391 -8.168 1.00 0.00 81 SER A N 16
ATOM 21416 C CA . SER A 1 81 ? 58.546 9.763 -7.676 1.00 0.00 81 SER A CA 16
ATOM 21417 C C . SER A 1 81 ? 58.711 9.805 -6.158 1.00 0.00 81 SER A C 16
ATOM 21418 O O . SER A 1 81 ? 58.684 10.875 -5.550 1.00 0.00 81 SER A O 16
ATOM 21426 N N . VAL A 1 82 ? 58.870 8.631 -5.555 1.00 0.00 82 VAL A N 16
ATOM 21427 C CA . VAL A 1 82 ? 59.025 8.539 -4.106 1.00 0.00 82 VAL A CA 16
ATOM 21428 C C . VAL A 1 82 ? 60.329 7.840 -3.742 1.00 0.00 82 VAL A C 16
ATOM 21429 O O . VAL A 1 82 ? 60.645 6.778 -4.279 1.00 0.00 82 VAL A O 16
ATOM 21442 N N . SER A 1 83 ? 61.089 8.449 -2.834 1.00 0.00 83 SER A N 16
ATOM 21443 C CA . SER A 1 83 ? 62.366 7.877 -2.418 1.00 0.00 83 SER A CA 16
ATOM 21444 C C . SER A 1 83 ? 62.661 8.207 -0.959 1.00 0.00 83 SER A C 16
ATOM 21445 O O . SER A 1 83 ? 62.190 9.214 -0.429 1.00 0.00 83 SER A O 16
ATOM 21453 N N . GLY A 1 84 ? 63.448 7.348 -0.318 1.00 0.00 84 GLY A N 16
ATOM 21454 C CA . GLY A 1 84 ? 63.815 7.551 1.078 1.00 0.00 84 GLY A CA 16
ATOM 21455 C C . GLY A 1 84 ? 65.318 7.363 1.266 1.00 0.00 84 GLY A C 16
ATOM 21456 O O . GLY A 1 84 ? 65.923 6.483 0.652 1.00 0.00 84 GLY A O 16
ATOM 21460 N N . ASN A 1 85 ? 65.918 8.199 2.109 1.00 0.00 85 ASN A N 16
ATOM 21461 C CA . ASN A 1 85 ? 67.354 8.116 2.356 1.00 0.00 85 ASN A CA 16
ATOM 21462 C C . ASN A 1 85 ? 67.642 7.736 3.805 1.00 0.00 85 ASN A C 16
ATOM 21463 O O . ASN A 1 85 ? 66.882 8.077 4.713 1.00 0.00 85 ASN A O 16
ATOM 21474 N N . THR A 1 86 ? 68.747 7.029 4.011 1.00 0.00 86 THR A N 16
ATOM 21475 C CA . THR A 1 86 ? 69.138 6.608 5.351 1.00 0.00 86 THR A CA 16
ATOM 21476 C C . THR A 1 86 ? 70.658 6.509 5.454 1.00 0.00 86 THR A C 16
ATOM 21477 O O . THR A 1 86 ? 71.342 6.314 4.450 1.00 0.00 86 THR A O 16
ATOM 21488 N N . ILE A 1 87 ? 71.183 6.647 6.669 1.00 0.00 87 ILE A N 16
ATOM 21489 C CA . ILE A 1 87 ? 72.626 6.573 6.875 1.00 0.00 87 ILE A CA 16
ATOM 21490 C C . ILE A 1 87 ? 73.029 5.221 7.463 1.00 0.00 87 ILE A C 16
ATOM 21491 O O . ILE A 1 87 ? 72.494 4.787 8.482 1.00 0.00 87 ILE A O 16
ATOM 21507 N N . LEU A 1 88 ? 73.980 4.564 6.802 1.00 0.00 88 LEU A N 16
ATOM 21508 C CA . LEU A 1 88 ? 74.467 3.261 7.250 1.00 0.00 88 LEU A CA 16
ATOM 21509 C C . LEU A 1 88 ? 75.959 3.355 7.571 1.00 0.00 88 LEU A C 16
ATOM 21510 O O . LEU A 1 88 ? 76.671 4.159 6.975 1.00 0.00 88 LEU A O 16
ATOM 21526 N N . THR A 1 89 ? 76.430 2.549 8.523 1.00 0.00 89 THR A N 16
ATOM 21527 C CA . THR A 1 89 ? 77.847 2.586 8.889 1.00 0.00 89 THR A CA 16
ATOM 21528 C C . THR A 1 89 ? 78.561 1.280 8.547 1.00 0.00 89 THR A C 16
ATOM 21529 O O . THR A 1 89 ? 77.976 0.197 8.628 1.00 0.00 89 THR A O 16
ATOM 21540 N N . VAL A 1 90 ? 79.837 1.395 8.183 1.00 0.00 90 VAL A N 16
ATOM 21541 C CA . VAL A 1 90 ? 80.638 0.230 7.830 1.00 0.00 90 VAL A CA 16
ATOM 21542 C C . VAL A 1 90 ? 81.184 -0.432 9.095 1.00 0.00 90 VAL A C 16
ATOM 21543 O O . VAL A 1 90 ? 82.144 0.062 9.691 1.00 0.00 90 VAL A O 16
ATOM 21556 N N . ASN A 1 91 ? 80.587 -1.548 9.498 1.00 0.00 91 ASN A N 16
ATOM 21557 C CA . ASN A 1 91 ? 81.051 -2.253 10.691 1.00 0.00 91 ASN A CA 16
ATOM 21558 C C . ASN A 1 91 ? 80.916 -3.757 10.504 1.00 0.00 91 ASN A C 16
ATOM 21559 O O . ASN A 1 91 ? 80.100 -4.225 9.712 1.00 0.00 91 ASN A O 16
ATOM 21570 N N . LYS A 1 92 ? 81.728 -4.511 11.237 1.00 0.00 92 LYS A N 16
ATOM 21571 C CA . LYS A 1 92 ? 81.699 -5.965 11.144 1.00 0.00 92 LYS A CA 16
ATOM 21572 C C . LYS A 1 92 ? 80.794 -6.562 12.212 1.00 0.00 92 LYS A C 16
ATOM 21573 O O . LYS A 1 92 ? 80.738 -6.070 13.340 1.00 0.00 92 LYS A O 16
ATOM 21592 N N . THR A 1 93 ? 80.085 -7.626 11.851 1.00 0.00 93 THR A N 16
ATOM 21593 C CA . THR A 1 93 ? 79.188 -8.288 12.786 1.00 0.00 93 THR A CA 16
ATOM 21594 C C . THR A 1 93 ? 79.836 -9.548 13.349 1.00 0.00 93 THR A C 16
ATOM 21595 O O . THR A 1 93 ? 80.082 -9.648 14.551 1.00 0.00 93 THR A O 16
ATOM 21606 N N . ASP A 1 94 ? 80.110 -10.506 12.473 1.00 0.00 94 ASP A N 16
ATOM 21607 C CA . ASP A 1 94 ? 80.735 -11.755 12.890 1.00 0.00 94 ASP A CA 16
ATOM 21608 C C . ASP A 1 94 ? 81.690 -12.260 11.814 1.00 0.00 94 ASP A C 16
ATOM 21609 O O . ASP A 1 94 ? 81.284 -12.507 10.677 1.00 0.00 94 ASP A O 16
ATOM 21618 N N . THR A 1 95 ? 82.958 -12.410 12.178 1.00 0.00 95 THR A N 16
ATOM 21619 C CA . THR A 1 95 ? 83.963 -12.883 11.233 1.00 0.00 95 THR A CA 16
ATOM 21620 C C . THR A 1 95 ? 83.666 -14.316 10.805 1.00 0.00 95 THR A C 16
ATOM 21621 O O . THR A 1 95 ? 83.936 -14.640 9.661 1.00 0.00 95 THR A O 16
ATOM 21633 N N . SER A 1 1 ? 45.960 -1.578 -7.679 1.00 0.00 1 SER A N 17
ATOM 21634 C CA . SER A 1 1 ? 47.077 -0.623 -7.924 1.00 0.00 1 SER A CA 17
ATOM 21635 C C . SER A 1 1 ? 46.542 0.804 -7.887 1.00 0.00 1 SER A C 17
ATOM 21636 O O . SER A 1 1 ? 47.299 1.766 -8.020 1.00 0.00 1 SER A O 17
ATOM 21646 N N . ALA A 1 2 ? 45.231 0.935 -7.708 1.00 0.00 2 ALA A N 17
ATOM 21647 C CA . ALA A 1 2 ? 44.603 2.250 -7.656 1.00 0.00 2 ALA A CA 17
ATOM 21648 C C . ALA A 1 2 ? 45.112 3.043 -6.455 1.00 0.00 2 ALA A C 17
ATOM 21649 O O . ALA A 1 2 ? 45.339 4.249 -6.548 1.00 0.00 2 ALA A O 17
ATOM 21656 N N . ALA A 1 3 ? 45.286 2.357 -5.330 1.00 0.00 3 ALA A N 17
ATOM 21657 C CA . ALA A 1 3 ? 45.768 3.009 -4.119 1.00 0.00 3 ALA A CA 17
ATOM 21658 C C . ALA A 1 3 ? 47.216 3.457 -4.293 1.00 0.00 3 ALA A C 17
ATOM 21659 O O . ALA A 1 3 ? 48.003 2.797 -4.970 1.00 0.00 3 ALA A O 17
ATOM 21666 N N . THR A 1 4 ? 47.557 4.586 -3.681 1.00 0.00 4 THR A N 17
ATOM 21667 C CA . THR A 1 4 ? 48.912 5.117 -3.777 1.00 0.00 4 THR A CA 17
ATOM 21668 C C . THR A 1 4 ? 49.708 4.780 -2.521 1.00 0.00 4 THR A C 17
ATOM 21669 O O . THR A 1 4 ? 49.137 4.400 -1.497 1.00 0.00 4 THR A O 17
ATOM 21680 N N . LEU A 1 5 ? 51.029 4.919 -2.605 1.00 0.00 5 LEU A N 17
ATOM 21681 C CA . LEU A 1 5 ? 51.889 4.623 -1.466 1.00 0.00 5 LEU A CA 17
ATOM 21682 C C . LEU A 1 5 ? 51.828 5.755 -0.445 1.00 0.00 5 LEU A C 17
ATOM 21683 O O . LEU A 1 5 ? 52.049 6.919 -0.782 1.00 0.00 5 LEU A O 17
ATOM 21699 N N . SER A 1 6 ? 51.518 5.409 0.801 1.00 0.00 6 SER A N 17
ATOM 21700 C CA . SER A 1 6 ? 51.423 6.409 1.860 1.00 0.00 6 SER A CA 17
ATOM 21701 C C . SER A 1 6 ? 52.789 6.679 2.480 1.00 0.00 6 SER A C 17
ATOM 21702 O O . SER A 1 6 ? 53.167 7.830 2.694 1.00 0.00 6 SER A O 17
ATOM 21710 N N . SER A 1 7 ? 53.523 5.610 2.774 1.00 0.00 7 SER A N 17
ATOM 21711 C CA . SER A 1 7 ? 54.842 5.756 3.382 1.00 0.00 7 SER A CA 17
ATOM 21712 C C . SER A 1 7 ? 55.725 4.547 3.090 1.00 0.00 7 SER A C 17
ATOM 21713 O O . SER A 1 7 ? 55.242 3.507 2.641 1.00 0.00 7 SER A O 17
ATOM 21721 N N . ILE A 1 8 ? 57.019 4.696 3.361 1.00 0.00 8 ILE A N 17
ATOM 21722 C CA . ILE A 1 8 ? 57.976 3.617 3.138 1.00 0.00 8 ILE A CA 17
ATOM 21723 C C . ILE A 1 8 ? 58.643 3.223 4.452 1.00 0.00 8 ILE A C 17
ATOM 21724 O O . ILE A 1 8 ? 58.848 4.060 5.332 1.00 0.00 8 ILE A O 17
ATOM 21740 N N . SER A 1 9 ? 58.972 1.942 4.579 1.00 0.00 9 SER A N 17
ATOM 21741 C CA . SER A 1 9 ? 59.606 1.439 5.791 1.00 0.00 9 SER A CA 17
ATOM 21742 C C . SER A 1 9 ? 60.787 0.540 5.447 1.00 0.00 9 SER A C 17
ATOM 21743 O O . SER A 1 9 ? 60.788 -0.137 4.420 1.00 0.00 9 SER A O 17
ATOM 21751 N N . ILE A 1 10 ? 61.786 0.532 6.322 1.00 0.00 10 ILE A N 17
ATOM 21752 C CA . ILE A 1 10 ? 62.967 -0.294 6.113 1.00 0.00 10 ILE A CA 17
ATOM 21753 C C . ILE A 1 10 ? 62.898 -1.528 7.007 1.00 0.00 10 ILE A C 17
ATOM 21754 O O . ILE A 1 10 ? 62.660 -1.417 8.209 1.00 0.00 10 ILE A O 17
ATOM 21770 N N . SER A 1 11 ? 63.080 -2.701 6.410 1.00 0.00 11 SER A N 17
ATOM 21771 C CA . SER A 1 11 ? 63.008 -3.947 7.162 1.00 0.00 11 SER A CA 17
ATOM 21772 C C . SER A 1 11 ? 64.405 -4.495 7.481 1.00 0.00 11 SER A C 17
ATOM 21773 O O . SER A 1 11 ? 65.400 -4.062 6.900 1.00 0.00 11 SER A O 17
ATOM 21781 N N . PRO A 1 12 ? 64.484 -5.444 8.386 1.00 0.00 12 PRO A N 17
ATOM 21782 C CA . PRO A 1 12 ? 65.771 -6.089 8.800 1.00 0.00 12 PRO A CA 17
ATOM 21783 C C . PRO A 1 12 ? 66.716 -6.315 7.604 1.00 0.00 12 PRO A C 17
ATOM 21784 O O . PRO A 1 12 ? 66.270 -6.212 6.461 1.00 0.00 12 PRO A O 17
ATOM 21795 N N . ILE A 1 13 ? 68.018 -6.626 7.826 1.00 0.00 13 ILE A N 17
ATOM 21796 C CA . ILE A 1 13 ? 68.630 -6.769 9.161 1.00 0.00 13 ILE A CA 17
ATOM 21797 C C . ILE A 1 13 ? 69.484 -5.557 9.484 1.00 0.00 13 ILE A C 17
ATOM 21798 O O . ILE A 1 13 ? 70.550 -5.367 8.895 1.00 0.00 13 ILE A O 17
ATOM 21814 N N . ASN A 1 14 ? 69.006 -4.753 10.441 1.00 0.00 14 ASN A N 17
ATOM 21815 C CA . ASN A 1 14 ? 69.722 -3.554 10.872 1.00 0.00 14 ASN A CA 17
ATOM 21816 C C . ASN A 1 14 ? 70.514 -2.950 9.711 1.00 0.00 14 ASN A C 17
ATOM 21817 O O . ASN A 1 14 ? 70.122 -3.075 8.551 1.00 0.00 14 ASN A O 17
ATOM 21828 N N . THR A 1 15 ? 71.630 -2.310 10.027 1.00 0.00 15 THR A N 17
ATOM 21829 C CA . THR A 1 15 ? 72.464 -1.714 8.995 1.00 0.00 15 THR A CA 17
ATOM 21830 C C . THR A 1 15 ? 73.936 -1.915 9.338 1.00 0.00 15 THR A C 17
ATOM 21831 O O . THR A 1 15 ? 74.514 -1.141 10.102 1.00 0.00 15 THR A O 17
ATOM 21842 N N . ASN A 1 16 ? 74.541 -2.958 8.775 1.00 0.00 16 ASN A N 17
ATOM 21843 C CA . ASN A 1 16 ? 75.945 -3.238 9.053 1.00 0.00 16 ASN A CA 17
ATOM 21844 C C . ASN A 1 16 ? 76.599 -4.025 7.924 1.00 0.00 16 ASN A C 17
ATOM 21845 O O . ASN A 1 16 ? 75.919 -4.642 7.103 1.00 0.00 16 ASN A O 17
ATOM 21856 N N . ILE A 1 17 ? 77.930 -4.002 7.900 1.00 0.00 17 ILE A N 17
ATOM 21857 C CA . ILE A 1 17 ? 78.688 -4.717 6.879 1.00 0.00 17 ILE A CA 17
ATOM 21858 C C . ILE A 1 17 ? 79.817 -5.521 7.525 1.00 0.00 17 ILE A C 17
ATOM 21859 O O . ILE A 1 17 ? 80.568 -4.997 8.346 1.00 0.00 17 ILE A O 17
ATOM 21875 N N . ASN A 1 18 ? 79.931 -6.792 7.153 1.00 0.00 18 ASN A N 17
ATOM 21876 C CA . ASN A 1 18 ? 80.976 -7.650 7.708 1.00 0.00 18 ASN A CA 17
ATOM 21877 C C . ASN A 1 18 ? 82.202 -7.666 6.799 1.00 0.00 18 ASN A C 17
ATOM 21878 O O . ASN A 1 18 ? 82.138 -7.226 5.652 1.00 0.00 18 ASN A O 17
ATOM 21889 N N . THR A 1 19 ? 83.317 -8.171 7.325 1.00 0.00 19 THR A N 17
ATOM 21890 C CA . THR A 1 19 ? 84.561 -8.237 6.560 1.00 0.00 19 THR A CA 17
ATOM 21891 C C . THR A 1 19 ? 84.290 -8.589 5.101 1.00 0.00 19 THR A C 17
ATOM 21892 O O . THR A 1 19 ? 83.982 -9.734 4.776 1.00 0.00 19 THR A O 17
ATOM 21903 N N . THR A 1 20 ? 84.415 -7.591 4.228 1.00 0.00 20 THR A N 17
ATOM 21904 C CA . THR A 1 20 ? 84.189 -7.794 2.799 1.00 0.00 20 THR A CA 17
ATOM 21905 C C . THR A 1 20 ? 83.014 -8.738 2.566 1.00 0.00 20 THR A C 17
ATOM 21906 O O . THR A 1 20 ? 83.189 -9.843 2.055 1.00 0.00 20 THR A O 17
ATOM 21917 N N . VAL A 1 21 ? 81.821 -8.293 2.948 1.00 0.00 21 VAL A N 17
ATOM 21918 C CA . VAL A 1 21 ? 80.617 -9.103 2.783 1.00 0.00 21 VAL A CA 17
ATOM 21919 C C . VAL A 1 21 ? 79.501 -8.301 2.124 1.00 0.00 21 VAL A C 17
ATOM 21920 O O . VAL A 1 21 ? 79.531 -7.068 2.108 1.00 0.00 21 VAL A O 17
ATOM 21933 N N . SER A 1 22 ? 78.514 -9.014 1.589 1.00 0.00 22 SER A N 17
ATOM 21934 C CA . SER A 1 22 ? 77.378 -8.374 0.933 1.00 0.00 22 SER A CA 17
ATOM 21935 C C . SER A 1 22 ? 76.121 -8.573 1.771 1.00 0.00 22 SER A C 17
ATOM 21936 O O . SER A 1 22 ? 75.795 -9.699 2.150 1.00 0.00 22 SER A O 17
ATOM 21944 N N . LYS A 1 23 ? 75.425 -7.476 2.066 1.00 0.00 23 LYS A N 17
ATOM 21945 C CA . LYS A 1 23 ? 74.211 -7.545 2.872 1.00 0.00 23 LYS A CA 17
ATOM 21946 C C . LYS A 1 23 ? 73.001 -7.070 2.077 1.00 0.00 23 LYS A C 17
ATOM 21947 O O . LYS A 1 23 ? 73.094 -6.125 1.290 1.00 0.00 23 LYS A O 17
ATOM 21966 N N . GLN A 1 24 ? 71.869 -7.736 2.290 1.00 0.00 24 GLN A N 17
ATOM 21967 C CA . GLN A 1 24 ? 70.637 -7.381 1.598 1.00 0.00 24 GLN A CA 17
ATOM 21968 C C . GLN A 1 24 ? 69.643 -6.737 2.556 1.00 0.00 24 GLN A C 17
ATOM 21969 O O . GLN A 1 24 ? 69.555 -7.122 3.721 1.00 0.00 24 GLN A O 17
ATOM 21983 N N . PHE A 1 25 ? 68.887 -5.769 2.049 1.00 0.00 25 PHE A N 17
ATOM 21984 C CA . PHE A 1 25 ? 67.880 -5.088 2.860 1.00 0.00 25 PHE A CA 17
ATOM 21985 C C . PHE A 1 25 ? 66.537 -5.105 2.144 1.00 0.00 25 PHE A C 17
ATOM 21986 O O . PHE A 1 25 ? 66.485 -5.129 0.915 1.00 0.00 25 PHE A O 17
ATOM 22003 N N . PHE A 1 26 ? 65.452 -5.108 2.917 1.00 0.00 26 PHE A N 17
ATOM 22004 C CA . PHE A 1 26 ? 64.115 -5.138 2.331 1.00 0.00 26 PHE A CA 17
ATOM 22005 C C . PHE A 1 26 ? 63.358 -3.859 2.655 1.00 0.00 26 PHE A C 17
ATOM 22006 O O . PHE A 1 26 ? 63.481 -3.315 3.753 1.00 0.00 26 PHE A O 17
ATOM 22023 N N . ALA A 1 27 ? 62.563 -3.395 1.695 1.00 0.00 27 ALA A N 17
ATOM 22024 C CA . ALA A 1 27 ? 61.769 -2.187 1.887 1.00 0.00 27 ALA A CA 17
ATOM 22025 C C . ALA A 1 27 ? 60.289 -2.521 1.792 1.00 0.00 27 ALA A C 17
ATOM 22026 O O . ALA A 1 27 ? 59.844 -3.142 0.826 1.00 0.00 27 ALA A O 17
ATOM 22033 N N . VAL A 1 28 ? 59.533 -2.105 2.797 1.00 0.00 28 VAL A N 17
ATOM 22034 C CA . VAL A 1 28 ? 58.098 -2.364 2.823 1.00 0.00 28 VAL A CA 17
ATOM 22035 C C . VAL A 1 28 ? 57.321 -1.063 2.673 1.00 0.00 28 VAL A C 17
ATOM 22036 O O . VAL A 1 28 ? 57.569 -0.095 3.389 1.00 0.00 28 VAL A O 17
ATOM 22049 N N . GLY A 1 29 ? 56.381 -1.049 1.735 1.00 0.00 29 GLY A N 17
ATOM 22050 C CA . GLY A 1 29 ? 55.573 0.140 1.495 1.00 0.00 29 GLY A CA 17
ATOM 22051 C C . GLY A 1 29 ? 54.163 -0.047 2.037 1.00 0.00 29 GLY A C 17
ATOM 22052 O O . GLY A 1 29 ? 53.616 -1.150 1.988 1.00 0.00 29 GLY A O 17
ATOM 22056 N N . THR A 1 30 ? 53.579 1.034 2.550 1.00 0.00 30 THR A N 17
ATOM 22057 C CA . THR A 1 30 ? 52.229 0.975 3.098 1.00 0.00 30 THR A CA 17
ATOM 22058 C C . THR A 1 30 ? 51.283 1.835 2.274 1.00 0.00 30 THR A C 17
ATOM 22059 O O . THR A 1 30 ? 51.527 3.023 2.067 1.00 0.00 30 THR A O 17
ATOM 22070 N N . TYR A 1 31 ? 50.196 1.228 1.814 1.00 0.00 31 TYR A N 17
ATOM 22071 C CA . TYR A 1 31 ? 49.210 1.948 1.024 1.00 0.00 31 TYR A CA 17
ATOM 22072 C C . TYR A 1 31 ? 48.204 2.638 1.936 1.00 0.00 31 TYR A C 17
ATOM 22073 O O . TYR A 1 31 ? 47.897 2.143 3.021 1.00 0.00 31 TYR A O 17
ATOM 22091 N N . SER A 1 32 ? 47.701 3.782 1.494 1.00 0.00 32 SER A N 17
ATOM 22092 C CA . SER A 1 32 ? 46.736 4.533 2.287 1.00 0.00 32 SER A CA 17
ATOM 22093 C C . SER A 1 32 ? 45.549 3.655 2.667 1.00 0.00 32 SER A C 17
ATOM 22094 O O . SER A 1 32 ? 44.723 4.038 3.494 1.00 0.00 32 SER A O 17
ATOM 22102 N N . ASP A 1 33 ? 45.476 2.474 2.065 1.00 0.00 33 ASP A N 17
ATOM 22103 C CA . ASP A 1 33 ? 44.392 1.545 2.358 1.00 0.00 33 ASP A CA 17
ATOM 22104 C C . ASP A 1 33 ? 44.714 0.719 3.599 1.00 0.00 33 ASP A C 17
ATOM 22105 O O . ASP A 1 33 ? 43.896 -0.085 4.050 1.00 0.00 33 ASP A O 17
ATOM 22114 N N . GLY A 1 34 ? 45.910 0.915 4.143 1.00 0.00 34 GLY A N 17
ATOM 22115 C CA . GLY A 1 34 ? 46.334 0.177 5.328 1.00 0.00 34 GLY A CA 17
ATOM 22116 C C . GLY A 1 34 ? 46.976 -1.148 4.933 1.00 0.00 34 GLY A C 17
ATOM 22117 O O . GLY A 1 34 ? 47.339 -1.955 5.789 1.00 0.00 34 GLY A O 17
ATOM 22121 N N . THR A 1 35 ? 47.106 -1.366 3.629 1.00 0.00 35 THR A N 17
ATOM 22122 C CA . THR A 1 35 ? 47.698 -2.604 3.128 1.00 0.00 35 THR A CA 17
ATOM 22123 C C . THR A 1 35 ? 49.220 -2.511 3.130 1.00 0.00 35 THR A C 17
ATOM 22124 O O . THR A 1 35 ? 49.783 -1.418 3.065 1.00 0.00 35 THR A O 17
ATOM 22135 N N . LYS A 1 36 ? 49.875 -3.666 3.205 1.00 0.00 36 LYS A N 17
ATOM 22136 C CA . LYS A 1 36 ? 51.335 -3.716 3.216 1.00 0.00 36 LYS A CA 17
ATOM 22137 C C . LYS A 1 36 ? 51.840 -4.572 2.061 1.00 0.00 36 LYS A C 17
ATOM 22138 O O . LYS A 1 36 ? 51.248 -5.603 1.737 1.00 0.00 36 LYS A O 17
ATOM 22157 N N . ALA A 1 37 ? 52.935 -4.143 1.442 1.00 0.00 37 ALA A N 17
ATOM 22158 C CA . ALA A 1 37 ? 53.503 -4.884 0.324 1.00 0.00 37 ALA A CA 17
ATOM 22159 C C . ALA A 1 37 ? 55.013 -4.683 0.251 1.00 0.00 37 ALA A C 17
ATOM 22160 O O . ALA A 1 37 ? 55.528 -3.636 0.642 1.00 0.00 37 ALA A O 17
ATOM 22167 N N . ASP A 1 38 ? 55.713 -5.691 -0.256 1.00 0.00 38 ASP A N 17
ATOM 22168 C CA . ASP A 1 38 ? 57.164 -5.617 -0.379 1.00 0.00 38 ASP A CA 17
ATOM 22169 C C . ASP A 1 38 ? 57.545 -4.935 -1.688 1.00 0.00 38 ASP A C 17
ATOM 22170 O O . ASP A 1 38 ? 57.217 -5.423 -2.770 1.00 0.00 38 ASP A O 17
ATOM 22179 N N . LEU A 1 39 ? 58.243 -3.808 -1.582 1.00 0.00 39 LEU A N 17
ATOM 22180 C CA . LEU A 1 39 ? 58.668 -3.065 -2.763 1.00 0.00 39 LEU A CA 17
ATOM 22181 C C . LEU A 1 39 ? 60.165 -3.238 -3.001 1.00 0.00 39 LEU A C 17
ATOM 22182 O O . LEU A 1 39 ? 60.748 -2.567 -3.852 1.00 0.00 39 LEU A O 17
ATOM 22198 N N . THR A 1 40 ? 60.781 -4.145 -2.250 1.00 0.00 40 THR A N 17
ATOM 22199 C CA . THR A 1 40 ? 62.207 -4.400 -2.391 1.00 0.00 40 THR A CA 17
ATOM 22200 C C . THR A 1 40 ? 62.558 -4.619 -3.854 1.00 0.00 40 THR A C 17
ATOM 22201 O O . THR A 1 40 ? 63.641 -4.250 -4.307 1.00 0.00 40 THR A O 17
ATOM 22212 N N . SER A 1 41 ? 61.631 -5.217 -4.590 1.00 0.00 41 SER A N 17
ATOM 22213 C CA . SER A 1 41 ? 61.849 -5.477 -6.002 1.00 0.00 41 SER A CA 17
ATOM 22214 C C . SER A 1 41 ? 61.419 -4.274 -6.834 1.00 0.00 41 SER A C 17
ATOM 22215 O O . SER A 1 41 ? 61.730 -4.186 -8.022 1.00 0.00 41 SER A O 17
ATOM 22223 N N . SER A 1 42 ? 60.697 -3.351 -6.203 1.00 0.00 42 SER A N 17
ATOM 22224 C CA . SER A 1 42 ? 60.224 -2.157 -6.897 1.00 0.00 42 SER A CA 17
ATOM 22225 C C . SER A 1 42 ? 61.153 -0.975 -6.625 1.00 0.00 42 SER A C 17
ATOM 22226 O O . SER A 1 42 ? 61.202 -0.019 -7.399 1.00 0.00 42 SER A O 17
ATOM 22234 N N . VAL A 1 43 ? 61.880 -1.047 -5.513 1.00 0.00 43 VAL A N 17
ATOM 22235 C CA . VAL A 1 43 ? 62.799 0.024 -5.139 1.00 0.00 43 VAL A CA 17
ATOM 22236 C C . VAL A 1 43 ? 64.214 -0.314 -5.581 1.00 0.00 43 VAL A C 17
ATOM 22237 O O . VAL A 1 43 ? 64.664 -1.452 -5.447 1.00 0.00 43 VAL A O 17
ATOM 22250 N N . THR A 1 44 ? 64.917 0.682 -6.104 1.00 0.00 44 THR A N 17
ATOM 22251 C CA . THR A 1 44 ? 66.285 0.477 -6.557 1.00 0.00 44 THR A CA 17
ATOM 22252 C C . THR A 1 44 ? 67.260 0.961 -5.492 1.00 0.00 44 THR A C 17
ATOM 22253 O O . THR A 1 44 ? 67.188 2.106 -5.046 1.00 0.00 44 THR A O 17
ATOM 22264 N N . TRP A 1 45 ? 68.163 0.081 -5.080 1.00 0.00 45 TRP A N 17
ATOM 22265 C CA . TRP A 1 45 ? 69.136 0.433 -4.058 1.00 0.00 45 TRP A CA 17
ATOM 22266 C C . TRP A 1 45 ? 70.430 0.931 -4.696 1.00 0.00 45 TRP A C 17
ATOM 22267 O O . TRP A 1 45 ? 70.888 0.391 -5.703 1.00 0.00 45 TRP A O 17
ATOM 22288 N N . SER A 1 46 ? 71.008 1.970 -4.103 1.00 0.00 46 SER A N 17
ATOM 22289 C CA . SER A 1 46 ? 72.246 2.549 -4.614 1.00 0.00 46 SER A CA 17
ATOM 22290 C C . SER A 1 46 ? 73.040 3.178 -3.476 1.00 0.00 46 SER A C 17
ATOM 22291 O O . SER A 1 46 ? 72.514 3.376 -2.381 1.00 0.00 46 SER A O 17
ATOM 22299 N N . SER A 1 47 ? 74.308 3.482 -3.734 1.00 0.00 47 SER A N 17
ATOM 22300 C CA . SER A 1 47 ? 75.161 4.079 -2.712 1.00 0.00 47 SER A CA 17
ATOM 22301 C C . SER A 1 47 ? 75.993 5.219 -3.282 1.00 0.00 47 SER A C 17
ATOM 22302 O O . SER A 1 47 ? 76.447 5.158 -4.425 1.00 0.00 47 SER A O 17
ATOM 22310 N N . SER A 1 48 ? 76.206 6.247 -2.468 1.00 0.00 48 SER A N 17
ATOM 22311 C CA . SER A 1 48 ? 77.009 7.385 -2.892 1.00 0.00 48 SER A CA 17
ATOM 22312 C C . SER A 1 48 ? 78.444 6.931 -3.120 1.00 0.00 48 SER A C 17
ATOM 22313 O O . SER A 1 48 ? 79.148 7.451 -3.985 1.00 0.00 48 SER A O 17
ATOM 22321 N N . ASN A 1 49 ? 78.865 5.948 -2.329 1.00 0.00 49 ASN A N 17
ATOM 22322 C CA . ASN A 1 49 ? 80.215 5.411 -2.434 1.00 0.00 49 ASN A CA 17
ATOM 22323 C C . ASN A 1 49 ? 80.342 4.471 -3.626 1.00 0.00 49 ASN A C 17
ATOM 22324 O O . ASN A 1 49 ? 80.560 3.271 -3.465 1.00 0.00 49 ASN A O 17
ATOM 22335 N N . GLN A 1 50 ? 80.220 5.029 -4.827 1.00 0.00 50 GLN A N 17
ATOM 22336 C CA . GLN A 1 50 ? 80.341 4.231 -6.038 1.00 0.00 50 GLN A CA 17
ATOM 22337 C C . GLN A 1 50 ? 81.782 3.758 -6.210 1.00 0.00 50 GLN A C 17
ATOM 22338 O O . GLN A 1 50 ? 82.036 2.597 -6.534 1.00 0.00 50 GLN A O 17
ATOM 22352 N N . SER A 1 51 ? 82.723 4.672 -5.982 1.00 0.00 51 SER A N 17
ATOM 22353 C CA . SER A 1 51 ? 84.142 4.356 -6.107 1.00 0.00 51 SER A CA 17
ATOM 22354 C C . SER A 1 51 ? 84.604 3.425 -4.989 1.00 0.00 51 SER A C 17
ATOM 22355 O O . SER A 1 51 ? 85.495 2.601 -5.189 1.00 0.00 51 SER A O 17
ATOM 22363 N N . GLN A 1 52 ? 84.004 3.571 -3.810 1.00 0.00 52 GLN A N 17
ATOM 22364 C CA . GLN A 1 52 ? 84.375 2.743 -2.665 1.00 0.00 52 GLN A CA 17
ATOM 22365 C C . GLN A 1 52 ? 83.349 1.638 -2.423 1.00 0.00 52 GLN A C 17
ATOM 22366 O O . GLN A 1 52 ? 83.474 0.862 -1.475 1.00 0.00 52 GLN A O 17
ATOM 22380 N N . ALA A 1 53 ? 82.341 1.565 -3.287 1.00 0.00 53 ALA A N 17
ATOM 22381 C CA . ALA A 1 53 ? 81.305 0.540 -3.156 1.00 0.00 53 ALA A CA 17
ATOM 22382 C C . ALA A 1 53 ? 80.566 0.364 -4.476 1.00 0.00 53 ALA A C 17
ATOM 22383 O O . ALA A 1 53 ? 80.455 1.307 -5.256 1.00 0.00 53 ALA A O 17
ATOM 22390 N N . LYS A 1 54 ? 80.068 -0.845 -4.728 1.00 0.00 54 LYS A N 17
ATOM 22391 C CA . LYS A 1 54 ? 79.348 -1.112 -5.969 1.00 0.00 54 LYS A CA 17
ATOM 22392 C C . LYS A 1 54 ? 78.048 -1.845 -5.690 1.00 0.00 54 LYS A C 17
ATOM 22393 O O . LYS A 1 54 ? 78.008 -2.767 -4.874 1.00 0.00 54 LYS A O 17
ATOM 22412 N N . VAL A 1 55 ? 76.988 -1.447 -6.389 1.00 0.00 55 VAL A N 17
ATOM 22413 C CA . VAL A 1 55 ? 75.696 -2.096 -6.217 1.00 0.00 55 VAL A CA 17
ATOM 22414 C C . VAL A 1 55 ? 75.382 -2.945 -7.441 1.00 0.00 55 VAL A C 17
ATOM 22415 O O . VAL A 1 55 ? 75.163 -2.425 -8.535 1.00 0.00 55 VAL A O 17
ATOM 22428 N N . SER A 1 56 ? 75.346 -4.254 -7.243 1.00 0.00 56 SER A N 17
ATOM 22429 C CA . SER A 1 56 ? 75.040 -5.176 -8.327 1.00 0.00 56 SER A CA 17
ATOM 22430 C C . SER A 1 56 ? 74.100 -6.265 -7.831 1.00 0.00 56 SER A C 17
ATOM 22431 O O . SER A 1 56 ? 74.518 -7.151 -7.086 1.00 0.00 56 SER A O 17
ATOM 22439 N N . ASN A 1 57 ? 72.835 -6.197 -8.231 1.00 0.00 57 ASN A N 17
ATOM 22440 C CA . ASN A 1 57 ? 71.862 -7.192 -7.796 1.00 0.00 57 ASN A CA 17
ATOM 22441 C C . ASN A 1 57 ? 71.037 -7.701 -8.969 1.00 0.00 57 ASN A C 17
ATOM 22442 O O . ASN A 1 57 ? 70.423 -6.922 -9.698 1.00 0.00 57 ASN A O 17
ATOM 22453 N N . ALA A 1 58 ? 71.012 -9.018 -9.139 1.00 0.00 58 ALA A N 17
ATOM 22454 C CA . ALA A 1 58 ? 70.243 -9.616 -10.218 1.00 0.00 58 ALA A CA 17
ATOM 22455 C C . ALA A 1 58 ? 68.772 -9.666 -9.828 1.00 0.00 58 ALA A C 17
ATOM 22456 O O . ALA A 1 58 ? 68.413 -9.370 -8.687 1.00 0.00 58 ALA A O 17
ATOM 22463 N N . SER A 1 59 ? 67.922 -10.026 -10.779 1.00 0.00 59 SER A N 17
ATOM 22464 C CA . SER A 1 59 ? 66.490 -10.090 -10.519 1.00 0.00 59 SER A CA 17
ATOM 22465 C C . SER A 1 59 ? 66.174 -11.071 -9.389 1.00 0.00 59 SER A C 17
ATOM 22466 O O . SER A 1 59 ? 65.167 -10.923 -8.694 1.00 0.00 59 SER A O 17
ATOM 22474 N N . GLU A 1 60 ? 67.021 -12.074 -9.223 1.00 0.00 60 GLU A N 17
ATOM 22475 C CA . GLU A 1 60 ? 66.801 -13.078 -8.181 1.00 0.00 60 GLU A CA 17
ATOM 22476 C C . GLU A 1 60 ? 67.379 -12.632 -6.837 1.00 0.00 60 GLU A C 17
ATOM 22477 O O . GLU A 1 60 ? 67.115 -13.254 -5.808 1.00 0.00 60 GLU A O 17
ATOM 22489 N N . THR A 1 61 ? 68.175 -11.566 -6.853 1.00 0.00 61 THR A N 17
ATOM 22490 C CA . THR A 1 61 ? 68.791 -11.061 -5.627 1.00 0.00 61 THR A CA 17
ATOM 22491 C C . THR A 1 61 ? 68.581 -9.555 -5.475 1.00 0.00 61 THR A C 17
ATOM 22492 O O . THR A 1 61 ? 69.435 -8.861 -4.922 1.00 0.00 61 THR A O 17
ATOM 22503 N N . LYS A 1 62 ? 67.457 -9.049 -5.980 1.00 0.00 62 LYS A N 17
ATOM 22504 C CA . LYS A 1 62 ? 67.182 -7.617 -5.900 1.00 0.00 62 LYS A CA 17
ATOM 22505 C C . LYS A 1 62 ? 67.425 -7.092 -4.485 1.00 0.00 62 LYS A C 17
ATOM 22506 O O . LYS A 1 62 ? 66.859 -7.596 -3.515 1.00 0.00 62 LYS A O 17
ATOM 22525 N N . GLY A 1 63 ? 68.265 -6.062 -4.387 1.00 0.00 63 GLY A N 17
ATOM 22526 C CA . GLY A 1 63 ? 68.576 -5.457 -3.094 1.00 0.00 63 GLY A CA 17
ATOM 22527 C C . GLY A 1 63 ? 69.859 -6.026 -2.488 1.00 0.00 63 GLY A C 17
ATOM 22528 O O . GLY A 1 63 ? 69.926 -6.246 -1.277 1.00 0.00 63 GLY A O 17
ATOM 22532 N N . LEU A 1 64 ? 70.878 -6.252 -3.328 1.00 0.00 64 LEU A N 17
ATOM 22533 C CA . LEU A 1 64 ? 72.158 -6.786 -2.851 1.00 0.00 64 LEU A CA 17
ATOM 22534 C C . LEU A 1 64 ? 73.286 -5.781 -3.102 1.00 0.00 64 LEU A C 17
ATOM 22535 O O . LEU A 1 64 ? 73.519 -5.371 -4.239 1.00 0.00 64 LEU A O 17
ATOM 22551 N N . VAL A 1 65 ? 73.979 -5.390 -2.036 1.00 0.00 65 VAL A N 17
ATOM 22552 C CA . VAL A 1 65 ? 75.083 -4.431 -2.149 1.00 0.00 65 VAL A CA 17
ATOM 22553 C C . VAL A 1 65 ? 76.333 -4.943 -1.448 1.00 0.00 65 VAL A C 17
ATOM 22554 O O . VAL A 1 65 ? 76.262 -5.476 -0.341 1.00 0.00 65 VAL A O 17
ATOM 22567 N N . THR A 1 66 ? 77.482 -4.768 -2.100 1.00 0.00 66 THR A N 17
ATOM 22568 C CA . THR A 1 66 ? 78.754 -5.202 -1.531 1.00 0.00 66 THR A CA 17
ATOM 22569 C C . THR A 1 66 ? 79.678 -4.002 -1.349 1.00 0.00 66 THR A C 17
ATOM 22570 O O . THR A 1 66 ? 79.907 -3.239 -2.287 1.00 0.00 66 THR A O 17
ATOM 22581 N N . GLY A 1 67 ? 80.197 -3.836 -0.135 1.00 0.00 67 GLY A N 17
ATOM 22582 C CA . GLY A 1 67 ? 81.086 -2.715 0.155 1.00 0.00 67 GLY A CA 17
ATOM 22583 C C . GLY A 1 67 ? 82.547 -3.150 0.156 1.00 0.00 67 GLY A C 17
ATOM 22584 O O . GLY A 1 67 ? 82.953 -3.996 0.951 1.00 0.00 67 GLY A O 17
ATOM 22588 N N . ILE A 1 68 ? 83.335 -2.557 -0.737 1.00 0.00 68 ILE A N 17
ATOM 22589 C CA . ILE A 1 68 ? 84.753 -2.885 -0.823 1.00 0.00 68 ILE A CA 17
ATOM 22590 C C . ILE A 1 68 ? 85.470 -2.482 0.462 1.00 0.00 68 ILE A C 17
ATOM 22591 O O . ILE A 1 68 ? 86.284 -3.238 0.993 1.00 0.00 68 ILE A O 17
ATOM 22607 N N . ALA A 1 69 ? 85.159 -1.287 0.959 1.00 0.00 69 ALA A N 17
ATOM 22608 C CA . ALA A 1 69 ? 85.777 -0.794 2.187 1.00 0.00 69 ALA A CA 17
ATOM 22609 C C . ALA A 1 69 ? 85.393 0.664 2.432 1.00 0.00 69 ALA A C 17
ATOM 22610 O O . ALA A 1 69 ? 85.677 1.534 1.610 1.00 0.00 69 ALA A O 17
ATOM 22617 N N . SER A 1 70 ? 84.749 0.924 3.566 1.00 0.00 70 SER A N 17
ATOM 22618 C CA . SER A 1 70 ? 84.336 2.281 3.905 1.00 0.00 70 SER A CA 17
ATOM 22619 C C . SER A 1 70 ? 84.028 2.399 5.395 1.00 0.00 70 SER A C 17
ATOM 22620 O O . SER A 1 70 ? 84.008 1.400 6.117 1.00 0.00 70 SER A O 17
ATOM 22628 N N . GLY A 1 71 ? 83.786 3.625 5.849 1.00 0.00 71 GLY A N 17
ATOM 22629 C CA . GLY A 1 71 ? 83.479 3.868 7.252 1.00 0.00 71 GLY A CA 17
ATOM 22630 C C . GLY A 1 71 ? 81.982 4.071 7.450 1.00 0.00 71 GLY A C 17
ATOM 22631 O O . GLY A 1 71 ? 81.337 3.306 8.166 1.00 0.00 71 GLY A O 17
ATOM 22635 N N . ASN A 1 72 ? 81.439 5.108 6.815 1.00 0.00 72 ASN A N 17
ATOM 22636 C CA . ASN A 1 72 ? 80.012 5.399 6.939 1.00 0.00 72 ASN A CA 17
ATOM 22637 C C . ASN A 1 72 ? 79.376 5.686 5.577 1.00 0.00 72 ASN A C 17
ATOM 22638 O O . ASN A 1 72 ? 79.178 6.846 5.216 1.00 0.00 72 ASN A O 17
ATOM 22649 N N . PRO A 1 73 ? 79.021 4.665 4.834 1.00 0.00 73 PRO A N 17
ATOM 22650 C CA . PRO A 1 73 ? 78.361 4.830 3.514 1.00 0.00 73 PRO A CA 17
ATOM 22651 C C . PRO A 1 73 ? 76.872 5.097 3.683 1.00 0.00 73 PRO A C 17
ATOM 22652 O O . PRO A 1 73 ? 76.306 4.796 4.733 1.00 0.00 73 PRO A O 17
ATOM 22663 N N . THR A 1 74 ? 76.241 5.669 2.660 1.00 0.00 74 THR A N 17
ATOM 22664 C CA . THR A 1 74 ? 74.812 5.964 2.736 1.00 0.00 74 THR A CA 17
ATOM 22665 C C . THR A 1 74 ? 74.077 5.314 1.569 1.00 0.00 74 THR A C 17
ATOM 22666 O O . THR A 1 74 ? 74.443 5.500 0.409 1.00 0.00 74 THR A O 17
ATOM 22677 N N . ILE A 1 75 ? 73.036 4.549 1.885 1.00 0.00 75 ILE A N 17
ATOM 22678 C CA . ILE A 1 75 ? 72.259 3.875 0.853 1.00 0.00 75 ILE A CA 17
ATOM 22679 C C . ILE A 1 75 ? 70.984 4.656 0.570 1.00 0.00 75 ILE A C 17
ATOM 22680 O O . ILE A 1 75 ? 70.214 4.956 1.483 1.00 0.00 75 ILE A O 17
ATOM 22696 N N . ILE A 1 76 ? 70.770 4.988 -0.699 1.00 0.00 76 ILE A N 17
ATOM 22697 C CA . ILE A 1 76 ? 69.587 5.741 -1.086 1.00 0.00 76 ILE A CA 17
ATOM 22698 C C . ILE A 1 76 ? 68.615 4.840 -1.839 1.00 0.00 76 ILE A C 17
ATOM 22699 O O . ILE A 1 76 ? 68.966 4.254 -2.863 1.00 0.00 76 ILE A O 17
ATOM 22715 N N . ALA A 1 77 ? 67.392 4.745 -1.331 1.00 0.00 77 ALA A N 17
ATOM 22716 C CA . ALA A 1 77 ? 66.377 3.923 -1.973 1.00 0.00 77 ALA A CA 17
ATOM 22717 C C . ALA A 1 77 ? 65.402 4.811 -2.733 1.00 0.00 77 ALA A C 17
ATOM 22718 O O . ALA A 1 77 ? 64.735 5.660 -2.140 1.00 0.00 77 ALA A O 17
ATOM 22725 N N . THR A 1 78 ? 65.334 4.618 -4.047 1.00 0.00 78 THR A N 17
ATOM 22726 C CA . THR A 1 78 ? 64.445 5.421 -4.881 1.00 0.00 78 THR A CA 17
ATOM 22727 C C . THR A 1 78 ? 63.348 4.560 -5.486 1.00 0.00 78 THR A C 17
ATOM 22728 O O . THR A 1 78 ? 63.622 3.566 -6.161 1.00 0.00 78 THR A O 17
ATOM 22739 N N . TYR A 1 79 ? 62.104 4.957 -5.247 1.00 0.00 79 TYR A N 17
ATOM 22740 C CA . TYR A 1 79 ? 60.958 4.232 -5.774 1.00 0.00 79 TYR A CA 17
ATOM 22741 C C . TYR A 1 79 ? 60.028 5.190 -6.503 1.00 0.00 79 TYR A C 17
ATOM 22742 O O . TYR A 1 79 ? 59.474 6.107 -5.897 1.00 0.00 79 TYR A O 17
ATOM 22760 N N . GLY A 1 80 ? 59.857 4.978 -7.802 1.00 0.00 80 GLY A N 17
ATOM 22761 C CA . GLY A 1 80 ? 58.987 5.840 -8.590 1.00 0.00 80 GLY A CA 17
ATOM 22762 C C . GLY A 1 80 ? 59.406 7.301 -8.455 1.00 0.00 80 GLY A C 17
ATOM 22763 O O . GLY A 1 80 ? 60.554 7.656 -8.717 1.00 0.00 80 GLY A O 17
ATOM 22767 N N . SER A 1 81 ? 58.462 8.142 -8.047 1.00 0.00 81 SER A N 17
ATOM 22768 C CA . SER A 1 81 ? 58.735 9.565 -7.882 1.00 0.00 81 SER A CA 17
ATOM 22769 C C . SER A 1 81 ? 59.026 9.899 -6.419 1.00 0.00 81 SER A C 17
ATOM 22770 O O . SER A 1 81 ? 59.173 11.070 -6.063 1.00 0.00 81 SER A O 17
ATOM 22778 N N . VAL A 1 82 ? 59.108 8.869 -5.578 1.00 0.00 82 VAL A N 17
ATOM 22779 C CA . VAL A 1 82 ? 59.381 9.068 -4.155 1.00 0.00 82 VAL A CA 17
ATOM 22780 C C . VAL A 1 82 ? 60.623 8.292 -3.732 1.00 0.00 82 VAL A C 17
ATOM 22781 O O . VAL A 1 82 ? 60.759 7.106 -4.037 1.00 0.00 82 VAL A O 17
ATOM 22794 N N . SER A 1 83 ? 61.528 8.969 -3.031 1.00 0.00 83 SER A N 17
ATOM 22795 C CA . SER A 1 83 ? 62.758 8.332 -2.574 1.00 0.00 83 SER A CA 17
ATOM 22796 C C . SER A 1 83 ? 63.059 8.704 -1.126 1.00 0.00 83 SER A C 17
ATOM 22797 O O . SER A 1 83 ? 62.658 9.765 -0.648 1.00 0.00 83 SER A O 17
ATOM 22805 N N . GLY A 1 84 ? 63.778 7.823 -0.438 1.00 0.00 84 GLY A N 17
ATOM 22806 C CA . GLY A 1 84 ? 64.144 8.059 0.954 1.00 0.00 84 GLY A CA 17
ATOM 22807 C C . GLY A 1 84 ? 65.610 7.714 1.184 1.00 0.00 84 GLY A C 17
ATOM 22808 O O . GLY A 1 84 ? 66.188 6.920 0.442 1.00 0.00 84 GLY A O 17
ATOM 22812 N N . ASN A 1 85 ? 66.206 8.320 2.208 1.00 0.00 85 ASN A N 17
ATOM 22813 C CA . ASN A 1 85 ? 67.610 8.072 2.518 1.00 0.00 85 ASN A CA 17
ATOM 22814 C C . ASN A 1 85 ? 67.753 7.375 3.865 1.00 0.00 85 ASN A C 17
ATOM 22815 O O . ASN A 1 85 ? 66.964 7.606 4.780 1.00 0.00 85 ASN A O 17
ATOM 22826 N N . THR A 1 86 ? 68.771 6.525 3.982 1.00 0.00 86 THR A N 17
ATOM 22827 C CA . THR A 1 86 ? 69.017 5.806 5.224 1.00 0.00 86 THR A CA 17
ATOM 22828 C C . THR A 1 86 ? 70.503 5.850 5.569 1.00 0.00 86 THR A C 17
ATOM 22829 O O . THR A 1 86 ? 71.346 6.017 4.689 1.00 0.00 86 THR A O 17
ATOM 22840 N N . ILE A 1 87 ? 70.820 5.705 6.852 1.00 0.00 87 ILE A N 17
ATOM 22841 C CA . ILE A 1 87 ? 72.213 5.740 7.285 1.00 0.00 87 ILE A CA 17
ATOM 22842 C C . ILE A 1 87 ? 72.776 4.327 7.430 1.00 0.00 87 ILE A C 17
ATOM 22843 O O . ILE A 1 87 ? 72.261 3.518 8.202 1.00 0.00 87 ILE A O 17
ATOM 22859 N N . LEU A 1 88 ? 73.846 4.048 6.687 1.00 0.00 88 LEU A N 17
ATOM 22860 C CA . LEU A 1 88 ? 74.496 2.742 6.734 1.00 0.00 88 LEU A CA 17
ATOM 22861 C C . LEU A 1 88 ? 75.893 2.889 7.328 1.00 0.00 88 LEU A C 17
ATOM 22862 O O . LEU A 1 88 ? 76.627 3.809 6.967 1.00 0.00 88 LEU A O 17
ATOM 22878 N N . THR A 1 89 ? 76.249 1.995 8.255 1.00 0.00 89 THR A N 17
ATOM 22879 C CA . THR A 1 89 ? 77.557 2.062 8.900 1.00 0.00 89 THR A CA 17
ATOM 22880 C C . THR A 1 89 ? 78.323 0.754 8.746 1.00 0.00 89 THR A C 17
ATOM 22881 O O . THR A 1 89 ? 77.760 -0.332 8.896 1.00 0.00 89 THR A O 17
ATOM 22892 N N . VAL A 1 90 ? 79.616 0.872 8.457 1.00 0.00 90 VAL A N 17
ATOM 22893 C CA . VAL A 1 90 ? 80.467 -0.298 8.294 1.00 0.00 90 VAL A CA 17
ATOM 22894 C C . VAL A 1 90 ? 80.996 -0.758 9.649 1.00 0.00 90 VAL A C 17
ATOM 22895 O O . VAL A 1 90 ? 81.820 -0.079 10.264 1.00 0.00 90 VAL A O 17
ATOM 22908 N N . ASN A 1 91 ? 80.522 -1.910 10.106 1.00 0.00 91 ASN A N 17
ATOM 22909 C CA . ASN A 1 91 ? 80.962 -2.447 11.386 1.00 0.00 91 ASN A CA 17
ATOM 22910 C C . ASN A 1 91 ? 81.194 -3.948 11.284 1.00 0.00 91 ASN A C 17
ATOM 22911 O O . ASN A 1 91 ? 80.388 -4.672 10.694 1.00 0.00 91 ASN A O 17
ATOM 22922 N N . LYS A 1 92 ? 82.303 -4.404 11.858 1.00 0.00 92 LYS A N 17
ATOM 22923 C CA . LYS A 1 92 ? 82.648 -5.820 11.832 1.00 0.00 92 LYS A CA 17
ATOM 22924 C C . LYS A 1 92 ? 82.134 -6.517 13.088 1.00 0.00 92 LYS A C 17
ATOM 22925 O O . LYS A 1 92 ? 82.553 -6.198 14.201 1.00 0.00 92 LYS A O 17
ATOM 22944 N N . THR A 1 93 ? 81.224 -7.468 12.904 1.00 0.00 93 THR A N 17
ATOM 22945 C CA . THR A 1 93 ? 80.662 -8.199 14.034 1.00 0.00 93 THR A CA 17
ATOM 22946 C C . THR A 1 93 ? 81.754 -8.972 14.765 1.00 0.00 93 THR A C 17
ATOM 22947 O O . THR A 1 93 ? 81.842 -8.928 15.992 1.00 0.00 93 THR A O 17
ATOM 22958 N N . ASP A 1 94 ? 82.582 -9.680 14.006 1.00 0.00 94 ASP A N 17
ATOM 22959 C CA . ASP A 1 94 ? 83.661 -10.458 14.601 1.00 0.00 94 ASP A CA 17
ATOM 22960 C C . ASP A 1 94 ? 84.923 -9.610 14.728 1.00 0.00 94 ASP A C 17
ATOM 22961 O O . ASP A 1 94 ? 85.850 -9.732 13.928 1.00 0.00 94 ASP A O 17
ATOM 22970 N N . THR A 1 95 ? 84.948 -8.747 15.738 1.00 0.00 95 THR A N 17
ATOM 22971 C CA . THR A 1 95 ? 86.098 -7.880 15.960 1.00 0.00 95 THR A CA 17
ATOM 22972 C C . THR A 1 95 ? 87.286 -8.689 16.475 1.00 0.00 95 THR A C 17
ATOM 22973 O O . THR A 1 95 ? 87.329 -8.945 17.667 1.00 0.00 95 THR A O 17
ATOM 22985 N N . SER A 1 1 ? 41.151 6.293 -9.633 1.00 0.00 1 SER A N 18
ATOM 22986 C CA . SER A 1 1 ? 40.923 5.575 -8.346 1.00 0.00 1 SER A CA 18
ATOM 22987 C C . SER A 1 1 ? 41.964 4.472 -8.192 1.00 0.00 1 SER A C 18
ATOM 22988 O O . SER A 1 1 ? 41.707 3.312 -8.514 1.00 0.00 1 SER A O 18
ATOM 22998 N N . ALA A 1 2 ? 43.141 4.842 -7.696 1.00 0.00 2 ALA A N 18
ATOM 22999 C CA . ALA A 1 2 ? 44.217 3.877 -7.503 1.00 0.00 2 ALA A CA 18
ATOM 23000 C C . ALA A 1 2 ? 44.932 4.124 -6.178 1.00 0.00 2 ALA A C 18
ATOM 23001 O O . ALA A 1 2 ? 44.913 5.236 -5.649 1.00 0.00 2 ALA A O 18
ATOM 23008 N N . ALA A 1 3 ? 45.564 3.081 -5.649 1.00 0.00 3 ALA A N 18
ATOM 23009 C CA . ALA A 1 3 ? 46.284 3.195 -4.387 1.00 0.00 3 ALA A CA 18
ATOM 23010 C C . ALA A 1 3 ? 47.578 3.982 -4.578 1.00 0.00 3 ALA A C 18
ATOM 23011 O O . ALA A 1 3 ? 48.149 4.003 -5.667 1.00 0.00 3 ALA A O 18
ATOM 23018 N N . THR A 1 4 ? 48.030 4.632 -3.510 1.00 0.00 4 THR A N 18
ATOM 23019 C CA . THR A 1 4 ? 49.254 5.423 -3.570 1.00 0.00 4 THR A CA 18
ATOM 23020 C C . THR A 1 4 ? 50.156 5.091 -2.381 1.00 0.00 4 THR A C 18
ATOM 23021 O O . THR A 1 4 ? 49.706 4.522 -1.387 1.00 0.00 4 THR A O 18
ATOM 23032 N N . LEU A 1 5 ? 51.433 5.453 -2.494 1.00 0.00 5 LEU A N 18
ATOM 23033 C CA . LEU A 1 5 ? 52.394 5.195 -1.422 1.00 0.00 5 LEU A CA 18
ATOM 23034 C C . LEU A 1 5 ? 52.114 6.089 -0.221 1.00 0.00 5 LEU A C 18
ATOM 23035 O O . LEU A 1 5 ? 52.426 7.279 -0.240 1.00 0.00 5 LEU A O 18
ATOM 23051 N N . SER A 1 6 ? 51.524 5.513 0.822 1.00 0.00 6 SER A N 18
ATOM 23052 C CA . SER A 1 6 ? 51.210 6.279 2.024 1.00 0.00 6 SER A CA 18
ATOM 23053 C C . SER A 1 6 ? 52.468 6.540 2.844 1.00 0.00 6 SER A C 18
ATOM 23054 O O . SER A 1 6 ? 52.729 7.672 3.248 1.00 0.00 6 SER A O 18
ATOM 23062 N N . SER A 1 7 ? 53.246 5.492 3.087 1.00 0.00 7 SER A N 18
ATOM 23063 C CA . SER A 1 7 ? 54.471 5.636 3.867 1.00 0.00 7 SER A CA 18
ATOM 23064 C C . SER A 1 7 ? 55.494 4.582 3.467 1.00 0.00 7 SER A C 18
ATOM 23065 O O . SER A 1 7 ? 55.137 3.484 3.041 1.00 0.00 7 SER A O 18
ATOM 23073 N N . ILE A 1 8 ? 56.772 4.918 3.625 1.00 0.00 8 ILE A N 18
ATOM 23074 C CA . ILE A 1 8 ? 57.841 3.992 3.292 1.00 0.00 8 ILE A CA 18
ATOM 23075 C C . ILE A 1 8 ? 58.646 3.660 4.542 1.00 0.00 8 ILE A C 18
ATOM 23076 O O . ILE A 1 8 ? 58.991 4.546 5.323 1.00 0.00 8 ILE A O 18
ATOM 23092 N N . SER A 1 9 ? 58.933 2.378 4.733 1.00 0.00 9 SER A N 18
ATOM 23093 C CA . SER A 1 9 ? 59.690 1.937 5.901 1.00 0.00 9 SER A CA 18
ATOM 23094 C C . SER A 1 9 ? 60.830 1.016 5.484 1.00 0.00 9 SER A C 18
ATOM 23095 O O . SER A 1 9 ? 60.720 0.283 4.501 1.00 0.00 9 SER A O 18
ATOM 23103 N N . ILE A 1 10 ? 61.918 1.044 6.246 1.00 0.00 10 ILE A N 18
ATOM 23104 C CA . ILE A 1 10 ? 63.066 0.193 5.949 1.00 0.00 10 ILE A CA 18
ATOM 23105 C C . ILE A 1 10 ? 63.133 -0.960 6.946 1.00 0.00 10 ILE A C 18
ATOM 23106 O O . ILE A 1 10 ? 62.964 -0.760 8.148 1.00 0.00 10 ILE A O 18
ATOM 23122 N N . SER A 1 11 ? 63.365 -2.171 6.442 1.00 0.00 11 SER A N 18
ATOM 23123 C CA . SER A 1 11 ? 63.434 -3.346 7.306 1.00 0.00 11 SER A CA 18
ATOM 23124 C C . SER A 1 11 ? 64.889 -3.756 7.576 1.00 0.00 11 SER A C 18
ATOM 23125 O O . SER A 1 11 ? 65.808 -3.325 6.875 1.00 0.00 11 SER A O 18
ATOM 23133 N N . PRO A 1 12 ? 65.097 -4.591 8.569 1.00 0.00 12 PRO A N 18
ATOM 23134 C CA . PRO A 1 12 ? 66.446 -5.104 8.962 1.00 0.00 12 PRO A CA 18
ATOM 23135 C C . PRO A 1 12 ? 67.323 -5.370 7.732 1.00 0.00 12 PRO A C 18
ATOM 23136 O O . PRO A 1 12 ? 66.795 -5.552 6.636 1.00 0.00 12 PRO A O 18
ATOM 23147 N N . ILE A 1 13 ? 68.658 -5.394 7.886 1.00 0.00 13 ILE A N 18
ATOM 23148 C CA . ILE A 1 13 ? 69.328 -5.188 9.172 1.00 0.00 13 ILE A CA 18
ATOM 23149 C C . ILE A 1 13 ? 69.528 -3.691 9.424 1.00 0.00 13 ILE A C 18
ATOM 23150 O O . ILE A 1 13 ? 69.707 -2.915 8.485 1.00 0.00 13 ILE A O 18
ATOM 23166 N N . ASN A 1 14 ? 69.508 -3.289 10.695 1.00 0.00 14 ASN A N 18
ATOM 23167 C CA . ASN A 1 14 ? 69.700 -1.882 11.043 1.00 0.00 14 ASN A CA 18
ATOM 23168 C C . ASN A 1 14 ? 70.757 -1.236 10.144 1.00 0.00 14 ASN A C 18
ATOM 23169 O O . ASN A 1 14 ? 70.444 -0.744 9.058 1.00 0.00 14 ASN A O 18
ATOM 23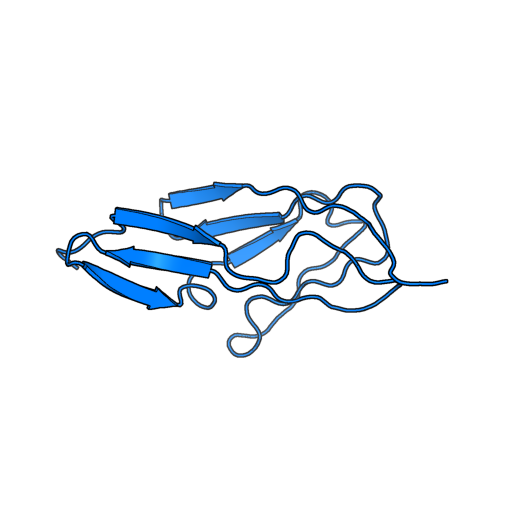180 N N . THR A 1 15 ? 72.007 -1.246 10.599 1.00 0.00 15 THR A N 18
ATOM 23181 C CA . THR A 1 15 ? 73.104 -0.668 9.828 1.00 0.00 15 THR A CA 18
ATOM 23182 C C . THR A 1 15 ? 74.405 -1.401 10.138 1.00 0.00 15 THR A C 18
ATOM 23183 O O . THR A 1 15 ? 75.093 -1.071 11.103 1.00 0.00 15 THR A O 18
ATOM 23194 N N . ASN A 1 16 ? 74.735 -2.402 9.329 1.00 0.00 16 ASN A N 18
ATOM 23195 C CA . ASN A 1 16 ? 75.956 -3.164 9.558 1.00 0.00 16 ASN A CA 18
ATOM 23196 C C . ASN A 1 16 ? 76.455 -3.825 8.278 1.00 0.00 16 ASN A C 18
ATOM 23197 O O . ASN A 1 16 ? 75.710 -4.513 7.581 1.00 0.00 16 ASN A O 18
ATOM 23208 N N . ILE A 1 17 ? 77.735 -3.607 7.990 1.00 0.00 17 ILE A N 18
ATOM 23209 C CA . ILE A 1 17 ? 78.360 -4.162 6.797 1.00 0.00 17 ILE A CA 18
ATOM 23210 C C . ILE A 1 17 ? 79.749 -4.691 7.139 1.00 0.00 17 ILE A C 18
ATOM 23211 O O . ILE A 1 17 ? 80.509 -4.031 7.848 1.00 0.00 17 ILE A O 18
ATOM 23227 N N . ASN A 1 18 ? 80.078 -5.877 6.643 1.00 0.00 18 ASN A N 18
ATOM 23228 C CA . ASN A 1 18 ? 81.387 -6.463 6.910 1.00 0.00 18 ASN A CA 18
ATOM 23229 C C . ASN A 1 18 ? 82.252 -6.450 5.652 1.00 0.00 18 ASN A C 18
ATOM 23230 O O . ASN A 1 18 ? 81.740 -6.490 4.533 1.00 0.00 18 ASN A O 18
ATOM 23241 N N . THR A 1 19 ? 83.567 -6.395 5.848 1.00 0.00 19 THR A N 18
ATOM 23242 C CA . THR A 1 19 ? 84.506 -6.372 4.730 1.00 0.00 19 THR A CA 18
ATOM 23243 C C . THR A 1 19 ? 84.440 -7.681 3.947 1.00 0.00 19 THR A C 18
ATOM 23244 O O . THR A 1 19 ? 84.413 -8.765 4.531 1.00 0.00 19 THR A O 18
ATOM 23255 N N . THR A 1 20 ? 84.426 -7.570 2.623 1.00 0.00 20 THR A N 18
ATOM 23256 C CA . THR A 1 20 ? 84.377 -8.748 1.763 1.00 0.00 20 THR A CA 18
ATOM 23257 C C . THR A 1 20 ? 83.033 -9.452 1.914 1.00 0.00 20 THR A C 18
ATOM 23258 O O . THR A 1 20 ? 82.869 -10.599 1.496 1.00 0.00 20 THR A O 18
ATOM 23269 N N . VAL A 1 21 ? 82.079 -8.761 2.530 1.00 0.00 21 VAL A N 18
ATOM 23270 C CA . VAL A 1 21 ? 80.753 -9.328 2.751 1.00 0.00 21 VAL A CA 18
ATOM 23271 C C . VAL A 1 21 ? 79.663 -8.428 2.186 1.00 0.00 21 VAL A C 18
ATOM 23272 O O . VAL A 1 21 ? 79.709 -7.207 2.339 1.00 0.00 21 VAL A O 18
ATOM 23285 N N . SER A 1 22 ? 78.678 -9.045 1.540 1.00 0.00 22 SER A N 18
ATOM 23286 C CA . SER A 1 22 ? 77.568 -8.302 0.965 1.00 0.00 22 SER A CA 18
ATOM 23287 C C . SER A 1 22 ? 76.286 -8.584 1.748 1.00 0.00 22 SER A C 18
ATOM 23288 O O . SER A 1 22 ? 75.931 -9.740 1.978 1.00 0.00 22 SER A O 18
ATOM 23296 N N . LYS A 1 23 ? 75.599 -7.523 2.157 1.00 0.00 23 LYS A N 18
ATOM 23297 C CA . LYS A 1 23 ? 74.365 -7.673 2.920 1.00 0.00 23 LYS A CA 18
ATOM 23298 C C . LYS A 1 23 ? 73.164 -7.185 2.119 1.00 0.00 23 LYS A C 18
ATOM 23299 O O . LYS A 1 23 ? 73.267 -6.236 1.342 1.00 0.00 23 LYS A O 18
ATOM 23318 N N . GLN A 1 24 ? 72.028 -7.844 2.313 1.00 0.00 24 GLN A N 18
ATOM 23319 C CA . GLN A 1 24 ? 70.809 -7.473 1.607 1.00 0.00 24 GLN A CA 18
ATOM 23320 C C . GLN A 1 24 ? 69.803 -6.855 2.575 1.00 0.00 24 GLN A C 18
ATOM 23321 O O . GLN A 1 24 ? 69.699 -7.274 3.727 1.00 0.00 24 GLN A O 18
ATOM 23335 N N . PHE A 1 25 ? 69.060 -5.863 2.094 1.00 0.00 25 PHE A N 18
ATOM 23336 C CA . PHE A 1 25 ? 68.049 -5.204 2.918 1.00 0.00 25 PHE A CA 18
ATOM 23337 C C . PHE A 1 25 ? 66.718 -5.177 2.181 1.00 0.00 25 PHE A C 18
ATOM 23338 O O . PHE A 1 25 ? 66.686 -5.205 0.953 1.00 0.00 25 PHE A O 18
ATOM 23355 N N . PHE A 1 26 ? 65.623 -5.138 2.932 1.00 0.00 26 PHE A N 18
ATOM 23356 C CA . PHE A 1 26 ? 64.296 -5.129 2.324 1.00 0.00 26 PHE A CA 18
ATOM 23357 C C . PHE A 1 26 ? 63.579 -3.814 2.603 1.00 0.00 26 PHE A C 18
ATOM 23358 O O . PHE A 1 26 ? 63.792 -3.190 3.641 1.00 0.00 26 PHE A O 18
ATOM 23375 N N . ALA A 1 27 ? 62.716 -3.411 1.674 1.00 0.00 27 ALA A N 18
ATOM 23376 C CA . ALA A 1 27 ? 61.952 -2.180 1.831 1.00 0.00 27 ALA A CA 18
ATOM 23377 C C . ALA A 1 27 ? 60.459 -2.497 1.880 1.00 0.00 27 ALA A C 18
ATOM 23378 O O . ALA A 1 27 ? 59.930 -3.180 1.003 1.00 0.00 27 ALA A O 18
ATOM 23385 N N . VAL A 1 28 ? 59.792 -2.001 2.913 1.00 0.00 28 VAL A N 18
ATOM 23386 C CA . VAL A 1 28 ? 58.362 -2.241 3.072 1.00 0.00 28 VAL A CA 18
ATOM 23387 C C . VAL A 1 28 ? 57.586 -0.939 2.945 1.00 0.00 28 VAL A C 18
ATOM 23388 O O . VAL A 1 28 ? 57.925 0.061 3.579 1.00 0.00 28 VAL A O 18
ATOM 23401 N N . GLY A 1 29 ? 56.547 -0.954 2.120 1.00 0.00 29 GLY A N 18
ATOM 23402 C CA . GLY A 1 29 ? 55.733 0.237 1.916 1.00 0.00 29 GLY A CA 18
ATOM 23403 C C . GLY A 1 29 ? 54.276 -0.038 2.255 1.00 0.00 29 GLY A C 18
ATOM 23404 O O . GLY A 1 29 ? 53.789 -1.155 2.087 1.00 0.00 29 GLY A O 18
ATOM 23408 N N . THR A 1 30 ? 53.586 0.987 2.740 1.00 0.00 30 THR A N 18
ATOM 23409 C CA . THR A 1 30 ? 52.185 0.845 3.104 1.00 0.00 30 THR A CA 18
ATOM 23410 C C . THR A 1 30 ? 51.310 1.693 2.192 1.00 0.00 30 THR A C 18
ATOM 23411 O O . THR A 1 30 ? 51.541 2.890 2.025 1.00 0.00 30 THR A O 18
ATOM 23422 N N . TYR A 1 31 ? 50.296 1.063 1.614 1.00 0.00 31 TYR A N 18
ATOM 23423 C CA . TYR A 1 31 ? 49.378 1.758 0.727 1.00 0.00 31 TYR A CA 18
ATOM 23424 C C . TYR A 1 31 ? 48.296 2.460 1.540 1.00 0.00 31 TYR A C 18
ATOM 23425 O O . TYR A 1 31 ? 47.926 2.006 2.623 1.00 0.00 31 TYR A O 18
ATOM 23443 N N . SER A 1 32 ? 47.796 3.572 1.017 1.00 0.00 32 SER A N 18
ATOM 23444 C CA . SER A 1 32 ? 46.762 4.333 1.706 1.00 0.00 32 SER A CA 18
ATOM 23445 C C . SER A 1 32 ? 45.560 3.445 2.007 1.00 0.00 32 SER A C 18
ATOM 23446 O O . SER A 1 32 ? 44.713 3.791 2.831 1.00 0.00 32 SER A O 18
ATOM 23454 N N . ASP A 1 33 ? 45.492 2.302 1.337 1.00 0.00 33 ASP A N 18
ATOM 23455 C CA . ASP A 1 33 ? 44.390 1.373 1.545 1.00 0.00 33 ASP A CA 18
ATOM 23456 C C . ASP A 1 33 ? 44.627 0.530 2.798 1.00 0.00 33 ASP A C 18
ATOM 23457 O O . ASP A 1 33 ? 43.795 -0.302 3.163 1.00 0.00 33 ASP A O 18
ATOM 23466 N N . GLY A 1 34 ? 45.766 0.747 3.449 1.00 0.00 34 GLY A N 18
ATOM 23467 C CA . GLY A 1 34 ? 46.098 -0.001 4.658 1.00 0.00 34 GLY A CA 18
ATOM 23468 C C . GLY A 1 34 ? 46.811 -1.300 4.306 1.00 0.00 34 GLY A C 18
ATOM 23469 O O . GLY A 1 34 ? 47.142 -2.096 5.185 1.00 0.00 34 GLY A O 18
ATOM 23473 N N . THR A 1 35 ? 47.032 -1.512 3.015 1.00 0.00 35 THR A N 18
ATOM 23474 C CA . THR A 1 35 ? 47.695 -2.723 2.551 1.00 0.00 35 THR A CA 18
ATOM 23475 C C . THR A 1 35 ? 49.209 -2.551 2.576 1.00 0.00 35 THR A C 18
ATOM 23476 O O . THR A 1 35 ? 49.718 -1.430 2.537 1.00 0.00 35 THR A O 18
ATOM 23487 N N . LYS A 1 36 ? 49.923 -3.668 2.645 1.00 0.00 36 LYS A N 18
ATOM 23488 C CA . LYS A 1 36 ? 51.380 -3.636 2.670 1.00 0.00 36 LYS A CA 18
ATOM 23489 C C . LYS A 1 36 ? 51.950 -4.612 1.645 1.00 0.00 36 LYS A C 18
ATOM 23490 O O . LYS A 1 36 ? 51.321 -5.619 1.320 1.00 0.00 36 LYS A O 18
ATOM 23509 N N . ALA A 1 37 ? 53.143 -4.311 1.141 1.00 0.00 37 ALA A N 18
ATOM 23510 C CA . ALA A 1 37 ? 53.780 -5.174 0.151 1.00 0.00 37 ALA A CA 18
ATOM 23511 C C . ALA A 1 37 ? 55.280 -4.899 0.077 1.00 0.00 37 ALA A C 18
ATOM 23512 O O . ALA A 1 37 ? 55.747 -3.829 0.469 1.00 0.00 37 ALA A O 18
ATOM 23519 N N . ASP A 1 38 ? 56.025 -5.875 -0.429 1.00 0.00 38 ASP A N 18
ATOM 23520 C CA . ASP A 1 38 ? 57.471 -5.737 -0.558 1.00 0.00 38 ASP A CA 18
ATOM 23521 C C . ASP A 1 38 ? 57.818 -4.933 -1.807 1.00 0.00 38 ASP A C 18
ATOM 23522 O O . ASP A 1 38 ? 57.461 -5.320 -2.920 1.00 0.00 38 ASP A O 18
ATOM 23531 N N . LEU A 1 39 ? 58.514 -3.818 -1.619 1.00 0.00 39 LEU A N 18
ATOM 23532 C CA . LEU A 1 39 ? 58.892 -2.974 -2.746 1.00 0.00 39 LEU A CA 18
ATOM 23533 C C . LEU A 1 39 ? 60.376 -3.151 -3.062 1.00 0.00 39 LEU A C 18
ATOM 23534 O O . LEU A 1 39 ? 60.926 -2.455 -3.916 1.00 0.00 39 LEU A O 18
ATOM 23550 N N . THR A 1 40 ? 61.016 -4.089 -2.367 1.00 0.00 40 THR A N 18
ATOM 23551 C CA . THR A 1 40 ? 62.440 -4.340 -2.574 1.00 0.00 40 THR A CA 18
ATOM 23552 C C . THR A 1 40 ? 62.699 -4.679 -4.034 1.00 0.00 40 THR A C 18
ATOM 23553 O O . THR A 1 40 ? 63.815 -4.537 -4.533 1.00 0.00 40 THR A O 18
ATOM 23564 N N . SER A 1 41 ? 61.651 -5.128 -4.717 1.00 0.00 41 SER A N 18
ATOM 23565 C CA . SER A 1 41 ? 61.769 -5.505 -6.117 1.00 0.00 41 SER A CA 18
ATOM 23566 C C . SER A 1 41 ? 61.385 -4.331 -7.015 1.00 0.00 41 SER A C 18
ATOM 23567 O O . SER A 1 41 ? 61.615 -4.358 -8.223 1.00 0.00 41 SER A O 18
ATOM 23575 N N . SER A 1 42 ? 60.803 -3.297 -6.410 1.00 0.00 42 SER A N 18
ATOM 23576 C CA . SER A 1 42 ? 60.384 -2.120 -7.165 1.00 0.00 42 SER A CA 18
ATOM 23577 C C . SER A 1 42 ? 61.312 -0.945 -6.883 1.00 0.00 42 SER A C 18
ATOM 23578 O O . SER A 1 42 ? 61.480 -0.060 -7.722 1.00 0.00 42 SER A O 18
ATOM 23586 N N . VAL A 1 43 ? 61.910 -0.943 -5.697 1.00 0.00 43 VAL A N 18
ATOM 23587 C CA . VAL A 1 43 ? 62.817 0.131 -5.315 1.00 0.00 43 VAL A CA 18
ATOM 23588 C C . VAL A 1 43 ? 64.222 -0.162 -5.820 1.00 0.00 43 VAL A C 18
ATOM 23589 O O . VAL A 1 43 ? 64.664 -1.312 -5.830 1.00 0.00 43 VAL A O 18
ATOM 23602 N N . THR A 1 44 ? 64.922 0.884 -6.239 1.00 0.00 44 THR A N 18
ATOM 23603 C CA . THR A 1 44 ? 66.279 0.726 -6.738 1.00 0.00 44 THR A CA 18
ATOM 23604 C C . THR A 1 44 ? 67.273 1.150 -5.669 1.00 0.00 44 THR A C 18
ATOM 23605 O O . THR A 1 44 ? 67.219 2.275 -5.169 1.00 0.00 44 THR A O 18
ATOM 23616 N N . TRP A 1 45 ? 68.174 0.242 -5.311 1.00 0.00 45 TRP A N 18
ATOM 23617 C CA . TRP A 1 45 ? 69.161 0.536 -4.283 1.00 0.00 45 TRP A CA 18
ATOM 23618 C C . TRP A 1 45 ? 70.438 1.077 -4.915 1.00 0.00 45 TRP A C 18
ATOM 23619 O O . TRP A 1 45 ? 70.919 0.548 -5.917 1.00 0.00 45 TRP A O 18
ATOM 23640 N N . SER A 1 46 ? 70.979 2.134 -4.323 1.00 0.00 46 SER A N 18
ATOM 23641 C CA . SER A 1 46 ? 72.204 2.742 -4.825 1.00 0.00 46 SER A CA 18
ATOM 23642 C C . SER A 1 46 ? 72.995 3.347 -3.671 1.00 0.00 46 SER A C 18
ATOM 23643 O O . SER A 1 46 ? 72.462 3.547 -2.580 1.00 0.00 46 SER A O 18
ATOM 23651 N N . SER A 1 47 ? 74.269 3.634 -3.909 1.00 0.00 47 SER A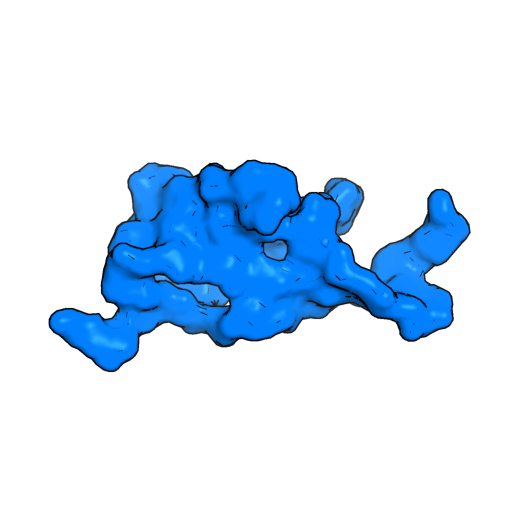 N 18
ATOM 23652 C CA . SER A 1 47 ? 75.110 4.212 -2.863 1.00 0.00 47 SER A CA 18
ATOM 23653 C C . SER A 1 47 ? 76.013 5.298 -3.433 1.00 0.00 47 SER A C 18
ATOM 23654 O O . SER A 1 47 ? 76.466 5.210 -4.573 1.00 0.00 47 SER A O 18
ATOM 23662 N N . SER A 1 48 ? 76.279 6.315 -2.621 1.00 0.00 48 SER A N 18
ATOM 23663 C CA . SER A 1 48 ? 77.144 7.411 -3.044 1.00 0.00 48 SER A CA 18
ATOM 23664 C C . SER A 1 48 ? 78.564 6.888 -3.238 1.00 0.00 48 SER A C 18
ATOM 23665 O O . SER A 1 48 ? 79.308 7.360 -4.097 1.00 0.00 48 SER A O 18
ATOM 23673 N N . ASN A 1 49 ? 78.922 5.908 -2.416 1.00 0.00 49 ASN A N 18
ATOM 23674 C CA . ASN A 1 49 ? 80.245 5.306 -2.477 1.00 0.00 49 ASN A CA 18
ATOM 23675 C C . ASN A 1 49 ? 80.326 4.323 -3.632 1.00 0.00 49 ASN A C 18
ATOM 23676 O O . ASN A 1 49 ? 80.427 3.111 -3.425 1.00 0.00 49 ASN A O 18
ATOM 23687 N N . GLN A 1 50 ? 80.292 4.848 -4.852 1.00 0.00 50 GLN A N 18
ATOM 23688 C CA . GLN A 1 50 ? 80.358 3.989 -6.022 1.00 0.00 50 GLN A CA 18
ATOM 23689 C C . GLN A 1 50 ? 81.801 3.544 -6.225 1.00 0.00 50 GLN A C 18
ATOM 23690 O O . GLN A 1 50 ? 82.068 2.398 -6.586 1.00 0.00 50 GLN A O 18
ATOM 23704 N N . SER A 1 51 ? 82.723 4.465 -5.970 1.00 0.00 51 SER A N 18
ATOM 23705 C CA . SER A 1 51 ? 84.145 4.182 -6.131 1.00 0.00 51 SER A CA 18
ATOM 23706 C C . SER A 1 51 ? 84.637 3.251 -5.023 1.00 0.00 51 SER A C 18
ATOM 23707 O O . SER A 1 51 ? 85.529 2.431 -5.240 1.00 0.00 51 SER A O 18
ATOM 23715 N N . GLN A 1 52 ? 84.063 3.401 -3.830 1.00 0.00 52 GLN A N 18
ATOM 23716 C CA . GLN A 1 52 ? 84.472 2.592 -2.683 1.00 0.00 52 GLN A CA 18
ATOM 23717 C C . GLN A 1 52 ? 83.522 1.414 -2.472 1.00 0.00 52 GLN A C 18
ATOM 23718 O O . GLN A 1 52 ? 83.663 0.655 -1.511 1.00 0.00 52 GLN A O 18
ATOM 23732 N N . ALA A 1 53 ? 82.557 1.265 -3.373 1.00 0.00 53 ALA A N 18
ATOM 23733 C CA . ALA A 1 53 ? 81.595 0.170 -3.277 1.00 0.00 53 ALA A CA 18
ATOM 23734 C C . ALA A 1 53 ? 80.746 0.103 -4.544 1.00 0.00 53 ALA A C 18
ATOM 23735 O O . ALA A 1 53 ? 80.638 1.082 -5.280 1.00 0.00 53 ALA A O 18
ATOM 23742 N N . LYS A 1 54 ? 80.148 -1.055 -4.794 1.00 0.00 54 LYS A N 18
ATOM 23743 C CA . LYS A 1 54 ? 79.310 -1.220 -5.976 1.00 0.00 54 LYS A CA 18
ATOM 23744 C C . LYS A 1 54 ? 77.973 -1.856 -5.605 1.00 0.00 54 LYS A C 18
ATOM 23745 O O . LYS A 1 54 ? 77.895 -2.674 -4.689 1.00 0.00 54 LYS A O 18
ATOM 23764 N N . VAL A 1 55 ? 76.927 -1.481 -6.338 1.00 0.00 55 VAL A N 18
ATOM 23765 C CA . VAL A 1 55 ? 75.593 -2.022 -6.089 1.00 0.00 55 VAL A CA 18
ATOM 23766 C C . VAL A 1 55 ? 75.109 -2.797 -7.307 1.00 0.00 55 VAL A C 18
ATOM 23767 O O . VAL A 1 55 ? 74.878 -2.219 -8.370 1.00 0.00 55 VAL A O 18
ATOM 23780 N N . SER A 1 56 ? 74.970 -4.105 -7.149 1.00 0.00 56 SER A N 18
ATOM 23781 C CA . SER A 1 56 ? 74.496 -4.943 -8.240 1.00 0.00 56 SER A CA 18
ATOM 23782 C C . SER A 1 56 ? 73.540 -6.008 -7.726 1.00 0.00 56 SER A C 18
ATOM 23783 O O . SER A 1 56 ? 73.961 -6.992 -7.117 1.00 0.00 56 SER A O 18
ATOM 23791 N N . ASN A 1 57 ? 72.253 -5.811 -7.976 1.00 0.00 57 ASN A N 18
ATOM 23792 C CA . ASN A 1 57 ? 71.250 -6.756 -7.511 1.00 0.00 57 ASN A CA 18
ATOM 23793 C C . ASN A 1 57 ? 70.526 -7.395 -8.689 1.00 0.00 57 ASN A C 18
ATOM 23794 O O . ASN A 1 57 ? 69.946 -6.700 -9.525 1.00 0.00 57 ASN A O 18
ATOM 23805 N N . ALA A 1 58 ? 70.548 -8.720 -8.735 1.00 0.00 58 ALA A N 18
ATOM 23806 C CA . ALA A 1 58 ? 69.861 -9.447 -9.791 1.00 0.00 58 ALA A CA 18
ATOM 23807 C C . ALA A 1 58 ? 68.397 -9.627 -9.406 1.00 0.00 58 ALA A C 18
ATOM 23808 O O . ALA A 1 58 ? 67.996 -9.312 -8.282 1.00 0.00 58 ALA A O 18
ATOM 23815 N N . SER A 1 59 ? 67.603 -10.104 -10.354 1.00 0.00 59 SER A N 18
ATOM 23816 C CA . SER A 1 59 ? 66.177 -10.298 -10.122 1.00 0.00 59 SER A CA 18
ATOM 23817 C C . SER A 1 59 ? 65.924 -11.212 -8.927 1.00 0.00 59 SER A C 18
ATOM 23818 O O . SER A 1 59 ? 64.935 -11.047 -8.211 1.00 0.00 59 SER A O 18
ATOM 23826 N N . GLU A 1 60 ? 66.805 -12.182 -8.723 1.00 0.00 60 GLU A N 18
ATOM 23827 C CA . GLU A 1 60 ? 66.644 -13.118 -7.614 1.00 0.00 60 GLU A CA 18
ATOM 23828 C C . GLU A 1 60 ? 67.308 -12.598 -6.341 1.00 0.00 60 GLU A C 18
ATOM 23829 O O . GLU A 1 60 ? 67.118 -13.160 -5.264 1.00 0.00 60 GLU A O 18
ATOM 23841 N N . THR A 1 61 ? 68.092 -11.531 -6.466 1.00 0.00 61 THR A N 18
ATOM 23842 C CA . THR A 1 61 ? 68.784 -10.973 -5.307 1.00 0.00 61 THR A CA 18
ATOM 23843 C C . THR A 1 61 ? 68.563 -9.465 -5.204 1.00 0.00 61 THR A C 18
ATOM 23844 O O . THR A 1 61 ? 69.437 -8.732 -4.740 1.00 0.00 61 THR A O 18
ATOM 23855 N N . LYS A 1 62 ? 67.394 -9.009 -5.639 1.00 0.00 62 LYS A N 18
ATOM 23856 C CA . LYS A 1 62 ? 67.078 -7.585 -5.597 1.00 0.00 62 LYS A CA 18
ATOM 23857 C C . LYS A 1 62 ? 67.427 -6.993 -4.238 1.00 0.00 62 LYS A C 18
ATOM 23858 O O . LYS A 1 62 ? 66.914 -7.432 -3.209 1.00 0.00 62 LYS A O 18
ATOM 23877 N N . GLY A 1 63 ? 68.301 -5.990 -4.242 1.00 0.00 63 GLY A N 18
ATOM 23878 C CA . GLY A 1 63 ? 68.707 -5.331 -3.004 1.00 0.00 63 GLY A CA 18
ATOM 23879 C C . GLY A 1 63 ? 69.981 -5.951 -2.433 1.00 0.00 63 GLY A C 18
ATOM 23880 O O . GLY A 1 63 ? 70.061 -6.237 -1.240 1.00 0.00 63 GLY A O 18
ATOM 23884 N N . LEU A 1 64 ? 70.983 -6.144 -3.292 1.00 0.00 64 LEU A N 18
ATOM 23885 C CA . LEU A 1 64 ? 72.256 -6.716 -2.854 1.00 0.00 64 LEU A CA 18
ATOM 23886 C C . LEU A 1 64 ? 73.397 -5.732 -3.093 1.00 0.00 64 LEU A C 18
ATOM 23887 O O . LEU A 1 64 ? 73.643 -5.317 -4.224 1.00 0.00 64 LEU A O 18
ATOM 23903 N N . VAL A 1 65 ? 74.083 -5.356 -2.017 1.00 0.00 65 VAL A N 18
ATOM 23904 C CA . VAL A 1 65 ? 75.192 -4.413 -2.127 1.00 0.00 65 VAL A CA 18
ATOM 23905 C C . VAL A 1 65 ? 76.454 -4.983 -1.487 1.00 0.00 65 VAL A C 18
ATOM 23906 O O . VAL A 1 65 ? 76.410 -5.528 -0.383 1.00 0.00 65 VAL A O 18
ATOM 23919 N N . THR A 1 66 ? 77.577 -4.834 -2.178 1.00 0.00 66 THR A N 18
ATOM 23920 C CA . THR A 1 66 ? 78.851 -5.317 -1.662 1.00 0.00 66 THR A CA 18
ATOM 23921 C C . THR A 1 66 ? 79.759 -4.130 -1.359 1.00 0.00 66 THR A C 18
ATOM 23922 O O . THR A 1 66 ? 79.921 -3.232 -2.184 1.00 0.00 66 THR A O 18
ATOM 23933 N N . GLY A 1 67 ? 80.337 -4.124 -0.161 1.00 0.00 67 GLY A N 18
ATOM 23934 C CA . GLY A 1 67 ? 81.210 -3.030 0.251 1.00 0.00 67 GLY A CA 18
ATOM 23935 C C . GLY A 1 67 ? 82.662 -3.480 0.359 1.00 0.00 67 GLY A C 18
ATOM 23936 O O . GLY A 1 67 ? 83.019 -4.247 1.254 1.00 0.00 67 GLY A O 18
ATOM 23940 N N . ILE A 1 68 ? 83.498 -2.987 -0.551 1.00 0.00 68 ILE A N 18
ATOM 23941 C CA . ILE A 1 68 ? 84.915 -3.331 -0.541 1.00 0.00 68 ILE A CA 18
ATOM 23942 C C . ILE A 1 68 ? 85.582 -2.788 0.721 1.00 0.00 68 ILE A C 18
ATOM 23943 O O . ILE A 1 68 ? 86.363 -3.486 1.368 1.00 0.00 68 ILE A O 18
ATOM 23959 N N . ALA A 1 69 ? 85.263 -1.545 1.070 1.00 0.00 69 ALA A N 18
ATOM 23960 C CA . ALA A 1 69 ? 85.832 -0.923 2.261 1.00 0.00 69 ALA A CA 18
ATOM 23961 C C . ALA A 1 69 ? 85.293 0.493 2.442 1.00 0.00 69 ALA A C 18
ATOM 23962 O O . ALA A 1 69 ? 85.495 1.357 1.587 1.00 0.00 69 ALA A O 18
ATOM 23969 N N . SER A 1 70 ? 84.609 0.725 3.559 1.00 0.00 70 SER A N 18
ATOM 23970 C CA . SER A 1 70 ? 84.050 2.042 3.839 1.00 0.00 70 SER A CA 18
ATOM 23971 C C . SER A 1 70 ? 83.752 2.196 5.324 1.00 0.00 70 SER A C 18
ATOM 23972 O O . SER A 1 70 ? 83.745 1.220 6.073 1.00 0.00 70 SER A O 18
ATOM 23980 N N . GLY A 1 71 ? 83.510 3.434 5.742 1.00 0.00 71 GLY A N 18
ATOM 23981 C CA . GLY A 1 71 ? 83.215 3.714 7.141 1.00 0.00 71 GLY A CA 18
ATOM 23982 C C . GLY A 1 71 ? 81.722 3.912 7.353 1.00 0.00 71 GLY A C 18
ATOM 23983 O O . GLY A 1 71 ? 81.137 3.339 8.273 1.00 0.00 71 GLY A O 18
ATOM 23987 N N . ASN A 1 72 ? 81.106 4.733 6.504 1.00 0.00 72 ASN A N 18
ATOM 23988 C CA . ASN A 1 72 ? 79.677 4.993 6.626 1.00 0.00 72 ASN A CA 18
ATOM 23989 C C . ASN A 1 72 ? 79.064 5.471 5.313 1.00 0.00 72 ASN A C 18
ATOM 23990 O O . ASN A 1 72 ? 78.843 6.666 5.121 1.00 0.00 72 ASN A O 18
ATOM 24001 N N . PRO A 1 73 ? 78.745 4.565 4.429 1.00 0.00 73 PRO A N 18
ATOM 24002 C CA . PRO A 1 73 ? 78.116 4.909 3.121 1.00 0.00 73 PRO A CA 18
ATOM 24003 C C . PRO A 1 73 ? 76.614 5.093 3.291 1.00 0.00 73 PRO A C 18
ATOM 24004 O O . PRO A 1 73 ? 76.035 4.598 4.255 1.00 0.00 73 PRO A O 18
ATOM 24015 N N . THR A 1 74 ? 75.982 5.806 2.367 1.00 0.00 74 THR A N 18
ATOM 24016 C CA . THR A 1 74 ? 74.545 6.025 2.455 1.00 0.00 74 THR A CA 18
ATOM 24017 C C . THR A 1 74 ? 73.812 5.343 1.305 1.00 0.00 74 THR A C 18
ATOM 24018 O O . THR A 1 74 ? 74.170 5.508 0.138 1.00 0.00 74 THR A O 18
ATOM 24029 N N . ILE A 1 75 ? 72.776 4.582 1.647 1.00 0.00 75 ILE A N 18
ATOM 24030 C CA . ILE A 1 75 ? 71.989 3.879 0.642 1.00 0.00 75 ILE A CA 18
ATOM 24031 C C . ILE A 1 75 ? 70.716 4.642 0.315 1.00 0.00 75 ILE A C 18
ATOM 24032 O O . ILE A 1 75 ? 69.874 4.876 1.185 1.00 0.00 75 ILE A O 18
ATOM 24048 N N . ILE A 1 76 ? 70.577 5.024 -0.948 1.00 0.00 76 ILE A N 18
ATOM 24049 C CA . ILE A 1 76 ? 69.401 5.762 -1.381 1.00 0.00 76 ILE A CA 18
ATOM 24050 C C . ILE A 1 76 ? 68.446 4.837 -2.126 1.00 0.00 76 ILE A C 18
ATOM 24051 O O . ILE A 1 76 ? 68.792 4.288 -3.173 1.00 0.00 76 ILE A O 18
ATOM 24067 N N . ALA A 1 77 ? 67.243 4.676 -1.592 1.00 0.00 77 ALA A N 18
ATOM 24068 C CA . ALA A 1 77 ? 66.248 3.829 -2.235 1.00 0.00 77 ALA A CA 18
ATOM 24069 C C . ALA A 1 77 ? 65.261 4.696 -2.997 1.00 0.00 77 ALA A C 18
ATOM 24070 O O . ALA A 1 77 ? 64.612 5.565 -2.418 1.00 0.00 77 ALA A O 18
ATOM 24077 N N . THR A 1 78 ? 65.156 4.469 -4.298 1.00 0.00 78 THR A N 18
ATOM 24078 C CA . THR A 1 78 ? 64.253 5.263 -5.114 1.00 0.00 78 THR A CA 18
ATOM 24079 C C . THR A 1 78 ? 63.052 4.433 -5.550 1.00 0.00 78 THR A C 18
ATOM 24080 O O . THR A 1 78 ? 63.206 3.334 -6.083 1.00 0.00 78 THR A O 18
ATOM 24091 N N . TYR A 1 79 ? 61.857 4.972 -5.333 1.00 0.00 79 TYR A N 18
ATOM 24092 C CA . TYR A 1 79 ? 60.641 4.274 -5.726 1.00 0.00 79 TYR A CA 18
ATOM 24093 C C . TYR A 1 79 ? 59.646 5.266 -6.309 1.00 0.00 79 TYR A C 18
ATOM 24094 O O . TYR A 1 79 ? 58.911 5.930 -5.577 1.00 0.00 79 TYR A O 18
ATOM 24112 N N . GLY A 1 80 ? 59.637 5.366 -7.632 1.00 0.00 80 GLY A N 18
ATOM 24113 C CA . GLY A 1 80 ? 58.742 6.292 -8.314 1.00 0.00 80 GLY A CA 18
ATOM 24114 C C . GLY A 1 80 ? 59.043 7.734 -7.923 1.00 0.00 80 GLY A C 18
ATOM 24115 O O . GLY A 1 80 ? 60.178 8.191 -8.043 1.00 0.00 80 GLY A O 18
ATOM 24119 N N . SER A 1 81 ? 58.025 8.451 -7.452 1.00 0.00 81 SER A N 18
ATOM 24120 C CA . SER A 1 81 ? 58.217 9.839 -7.046 1.00 0.00 81 SER A CA 18
ATOM 24121 C C . SER A 1 81 ? 58.556 9.941 -5.562 1.00 0.00 81 SER A C 18
ATOM 24122 O O . SER A 1 81 ? 58.621 11.036 -5.003 1.00 0.00 81 SER A O 18
ATOM 24130 N N . VAL A 1 82 ? 58.758 8.791 -4.926 1.00 0.00 82 VAL A N 18
ATOM 24131 C CA . VAL A 1 82 ? 59.076 8.757 -3.501 1.00 0.00 82 VAL A CA 18
ATOM 24132 C C . VAL A 1 82 ? 60.374 8.001 -3.252 1.00 0.00 82 VAL A C 18
ATOM 24133 O O . VAL A 1 82 ? 60.576 6.908 -3.782 1.00 0.00 82 VAL A O 18
ATOM 24146 N N . SER A 1 83 ? 61.255 8.592 -2.448 1.00 0.00 83 SER A N 18
ATOM 24147 C CA . SER A 1 83 ? 62.534 7.961 -2.142 1.00 0.00 83 SER A CA 18
ATOM 24148 C C . SER A 1 83 ? 62.868 8.098 -0.659 1.00 0.00 83 SER A C 18
ATOM 24149 O O . SER A 1 83 ? 62.370 8.995 0.023 1.00 0.00 83 SER A O 18
ATOM 24157 N N . GLY A 1 84 ? 63.717 7.201 -0.170 1.00 0.00 84 GLY A N 18
ATOM 24158 C CA . GLY A 1 84 ? 64.122 7.220 1.231 1.00 0.00 84 GLY A CA 18
ATOM 24159 C C . GLY A 1 84 ? 65.633 7.040 1.350 1.00 0.00 84 GLY A C 18
ATOM 24160 O O . GLY A 1 84 ? 66.251 6.357 0.533 1.00 0.00 84 GLY A O 18
ATOM 24164 N N . ASN A 1 85 ? 66.225 7.662 2.367 1.00 0.00 85 ASN A N 18
ATOM 24165 C CA . ASN A 1 85 ? 67.665 7.564 2.571 1.00 0.00 85 ASN A CA 18
ATOM 24166 C C . ASN A 1 85 ? 67.994 7.230 4.023 1.00 0.00 85 ASN A C 18
ATOM 24167 O O . ASN A 1 85 ? 67.455 7.834 4.951 1.00 0.00 85 ASN A O 18
ATOM 24178 N N . THR A 1 86 ? 68.889 6.266 4.208 1.00 0.00 86 THR A N 18
ATOM 24179 C CA . THR A 1 86 ? 69.297 5.861 5.548 1.00 0.00 86 THR A CA 18
ATOM 24180 C C . THR A 1 86 ? 70.820 5.795 5.641 1.00 0.00 86 THR A C 18
ATOM 24181 O O . THR A 1 86 ? 71.506 5.706 4.624 1.00 0.00 86 THR A O 18
ATOM 24192 N N . ILE A 1 87 ? 71.344 5.838 6.864 1.00 0.00 87 ILE A N 18
ATOM 24193 C CA . ILE A 1 87 ? 72.790 5.786 7.062 1.00 0.00 87 ILE A CA 18
ATOM 24194 C C . ILE A 1 87 ? 73.243 4.375 7.432 1.00 0.00 87 ILE A C 18
ATOM 24195 O O . ILE A 1 87 ? 72.792 3.800 8.423 1.00 0.00 87 ILE A O 18
ATOM 24211 N N . LEU A 1 88 ? 74.143 3.826 6.618 1.00 0.00 88 LEU A N 18
ATOM 24212 C CA . LEU A 1 88 ? 74.669 2.482 6.850 1.00 0.00 88 LEU A CA 18
ATOM 24213 C C . LEU A 1 88 ? 76.050 2.579 7.499 1.00 0.00 88 LEU A C 18
ATOM 24214 O O . LEU A 1 88 ? 76.882 3.376 7.069 1.00 0.00 88 LEU A O 18
ATOM 24230 N N . THR A 1 89 ? 76.293 1.783 8.541 1.00 0.00 89 THR A N 18
ATOM 24231 C CA . THR A 1 89 ? 77.590 1.827 9.219 1.00 0.00 89 THR A CA 18
ATOM 24232 C C . THR A 1 89 ? 78.399 0.553 8.985 1.00 0.00 89 THR A C 18
ATOM 24233 O O . THR A 1 89 ? 77.885 -0.559 9.113 1.00 0.00 89 THR A O 18
ATOM 24244 N N . VAL A 1 90 ? 79.679 0.731 8.662 1.00 0.00 90 VAL A N 18
ATOM 24245 C CA . VAL A 1 90 ? 80.571 -0.398 8.421 1.00 0.00 90 VAL A CA 18
ATOM 24246 C C . VAL A 1 90 ? 81.106 -0.932 9.751 1.00 0.00 90 VAL A C 18
ATOM 24247 O O . VAL A 1 90 ? 82.038 -0.363 10.322 1.00 0.00 90 VAL A O 18
ATOM 24260 N N . ASN A 1 91 ? 80.528 -2.026 10.236 1.00 0.00 91 ASN A N 18
ATOM 24261 C CA . ASN A 1 91 ? 80.981 -2.610 11.496 1.00 0.00 91 ASN A CA 18
ATOM 24262 C C . ASN A 1 91 ? 80.923 -4.131 11.426 1.00 0.00 91 ASN A C 18
ATOM 24263 O O . ASN A 1 91 ? 80.161 -4.698 10.644 1.00 0.00 91 ASN A O 18
ATOM 24274 N N . LYS A 1 92 ? 81.736 -4.783 12.249 1.00 0.00 92 LYS A N 18
ATOM 24275 C CA . LYS A 1 92 ? 81.771 -6.241 12.277 1.00 0.00 92 LYS A CA 18
ATOM 24276 C C . LYS A 1 92 ? 80.500 -6.804 12.897 1.00 0.00 92 LYS A C 18
ATOM 24277 O O . LYS A 1 92 ? 79.937 -6.222 13.824 1.00 0.00 92 LYS A O 18
ATOM 24296 N N . THR A 1 93 ? 80.053 -7.942 12.378 1.00 0.00 93 THR A N 18
ATOM 24297 C CA . THR A 1 93 ? 78.844 -8.578 12.884 1.00 0.00 93 THR A CA 18
ATOM 24298 C C . THR A 1 93 ? 79.018 -8.973 14.345 1.00 0.00 93 THR A C 18
ATOM 24299 O O . THR A 1 93 ? 78.160 -8.694 15.182 1.00 0.00 93 THR A O 18
ATOM 24310 N N . ASP A 1 94 ? 80.137 -9.623 14.646 1.00 0.00 94 ASP A N 18
ATOM 24311 C CA . ASP A 1 94 ? 80.418 -10.052 16.009 1.00 0.00 94 ASP A CA 18
ATOM 24312 C C . ASP A 1 94 ? 81.920 -10.103 16.255 1.00 0.00 94 ASP A C 18
ATOM 24313 O O . ASP A 1 94 ? 82.664 -10.723 15.496 1.00 0.00 94 ASP A O 18
ATOM 24322 N N . THR A 1 95 ? 82.364 -9.443 17.320 1.00 0.00 95 THR A N 18
ATOM 24323 C CA . THR A 1 95 ? 83.783 -9.417 17.654 1.00 0.00 95 THR A CA 18
ATOM 24324 C C . THR A 1 95 ? 83.990 -9.691 19.140 1.00 0.00 95 THR A C 18
ATOM 24325 O O . THR A 1 95 ? 84.799 -10.547 19.456 1.00 0.00 95 THR A O 18
ATOM 24337 N N . SER A 1 1 ? 41.107 3.800 -9.178 1.00 0.00 1 SER A N 19
ATOM 24338 C CA . SER A 1 1 ? 40.892 2.612 -8.303 1.00 0.00 1 SER A CA 19
ATOM 24339 C C . SER A 1 1 ? 42.221 2.195 -7.684 1.00 0.00 1 SER A C 19
ATOM 24340 O O . SER A 1 1 ? 42.258 1.640 -6.585 1.00 0.00 1 SER A O 19
ATOM 24350 N N . ALA A 1 2 ? 43.311 2.462 -8.397 1.00 0.00 2 ALA A N 19
ATOM 24351 C CA . ALA A 1 2 ? 44.639 2.108 -7.909 1.00 0.00 2 ALA A CA 19
ATOM 24352 C C . ALA A 1 2 ? 44.946 2.834 -6.603 1.00 0.00 2 ALA A C 19
ATOM 24353 O O . ALA A 1 2 ? 44.564 3.990 -6.421 1.00 0.00 2 ALA A O 19
ATOM 24360 N N . ALA A 1 3 ? 45.637 2.147 -5.700 1.00 0.00 3 ALA A N 19
ATOM 24361 C CA . ALA A 1 3 ? 45.990 2.735 -4.414 1.00 0.00 3 ALA A CA 19
ATOM 24362 C C . ALA A 1 3 ? 47.193 3.664 -4.561 1.00 0.00 3 ALA A C 19
ATOM 24363 O O . ALA A 1 3 ? 47.657 3.924 -5.669 1.00 0.00 3 ALA A O 19
ATOM 24370 N N . THR A 1 4 ? 47.690 4.160 -3.433 1.00 0.00 4 THR A N 19
ATOM 24371 C CA . THR A 1 4 ? 48.837 5.061 -3.444 1.00 0.00 4 THR A CA 19
ATOM 24372 C C . THR A 1 4 ? 49.783 4.728 -2.292 1.00 0.00 4 THR A C 19
ATOM 24373 O O . THR A 1 4 ? 49.404 4.046 -1.341 1.00 0.00 4 THR A O 19
ATOM 24384 N N . LEU A 1 5 ? 51.018 5.217 -2.386 1.00 0.00 5 LEU A N 19
ATOM 24385 C CA . LEU A 1 5 ? 52.016 4.971 -1.345 1.00 0.00 5 LEU A CA 19
ATOM 24386 C C . LEU A 1 5 ? 51.871 5.980 -0.212 1.00 0.00 5 LEU A C 19
ATOM 24387 O O . LEU A 1 5 ? 52.194 7.157 -0.374 1.00 0.00 5 LEU A O 19
ATOM 24403 N N . SER A 1 6 ? 51.382 5.517 0.936 1.00 0.00 6 SER A N 19
ATOM 24404 C CA . SER A 1 6 ? 51.196 6.400 2.082 1.00 0.00 6 SER A CA 19
ATOM 24405 C C . SER A 1 6 ? 52.528 6.692 2.763 1.00 0.00 6 SER A C 19
ATOM 24406 O O . SER A 1 6 ? 52.845 7.843 3.055 1.00 0.00 6 SER A O 19
ATOM 24414 N N . SER A 1 7 ? 53.305 5.645 3.018 1.00 0.00 7 SER A N 19
ATOM 24415 C CA . SER A 1 7 ? 54.598 5.817 3.672 1.00 0.00 7 SER A CA 19
ATOM 24416 C C . SER A 1 7 ? 55.533 4.660 3.335 1.00 0.00 7 SER A C 19
ATOM 24417 O O . SER A 1 7 ? 55.095 3.610 2.869 1.00 0.00 7 SER A O 19
ATOM 24425 N N . ILE A 1 8 ? 56.822 4.860 3.594 1.00 0.00 8 ILE A N 19
ATOM 24426 C CA . ILE A 1 8 ? 57.810 3.829 3.327 1.00 0.00 8 ILE A CA 19
ATOM 24427 C C . ILE A 1 8 ? 58.604 3.532 4.595 1.00 0.00 8 ILE A C 19
ATOM 24428 O O . ILE A 1 8 ? 58.874 4.429 5.392 1.00 0.00 8 ILE A O 19
ATOM 24444 N N . SER A 1 9 ? 58.964 2.268 4.780 1.00 0.00 9 SER A N 19
ATOM 24445 C CA . SER A 1 9 ? 59.720 1.863 5.961 1.00 0.00 9 SER A CA 19
ATOM 24446 C C . SER A 1 9 ? 60.838 0.901 5.578 1.00 0.00 9 SER A C 19
ATOM 24447 O O . SER A 1 9 ? 60.685 0.091 4.665 1.00 0.00 9 SER A O 19
ATOM 24455 N N . ILE A 1 10 ? 61.956 0.984 6.290 1.00 0.00 10 ILE A N 19
ATOM 24456 C CA . ILE A 1 10 ? 63.087 0.102 6.021 1.00 0.00 10 ILE A CA 19
ATOM 24457 C C . ILE A 1 10 ? 63.016 -1.127 6.924 1.00 0.00 10 ILE A C 19
ATOM 24458 O O . ILE A 1 10 ? 62.664 -1.021 8.098 1.00 0.00 10 ILE A O 19
ATOM 24474 N N . SER A 1 11 ? 63.339 -2.293 6.369 1.00 0.00 11 SER A N 19
ATOM 24475 C CA . SER A 1 11 ? 63.285 -3.533 7.137 1.00 0.00 11 SER A CA 19
ATOM 24476 C C . SER A 1 11 ? 64.675 -3.934 7.652 1.00 0.00 11 SER A C 19
ATOM 24477 O O . SER A 1 11 ? 65.694 -3.422 7.184 1.00 0.00 11 SER A O 19
ATOM 24485 N N . PRO A 1 12 ? 64.719 -4.850 8.592 1.00 0.00 12 PRO A N 19
ATOM 24486 C CA . PRO A 1 12 ? 65.985 -5.366 9.199 1.00 0.00 12 PRO A CA 19
ATOM 24487 C C . PRO A 1 12 ? 67.092 -5.508 8.148 1.00 0.00 12 PRO A C 19
ATOM 24488 O O . PRO A 1 12 ? 66.807 -5.441 6.952 1.00 0.00 12 PRO A O 19
ATOM 24499 N N . ILE A 1 13 ? 68.355 -5.701 8.562 1.00 0.00 13 ILE A N 19
ATOM 24500 C CA . ILE A 1 13 ? 68.738 -5.788 9.974 1.00 0.00 13 ILE A CA 19
ATOM 24501 C C . ILE A 1 13 ? 69.573 -4.564 10.367 1.00 0.00 13 ILE A C 19
ATOM 24502 O O . ILE A 1 13 ? 70.672 -4.362 9.849 1.00 0.00 13 ILE A O 19
ATOM 24518 N N . ASN A 1 14 ? 69.051 -3.756 11.290 1.00 0.00 14 ASN A N 19
ATOM 24519 C CA . ASN A 1 14 ? 69.774 -2.566 11.742 1.00 0.00 14 ASN A CA 19
ATOM 24520 C C . ASN A 1 14 ? 70.601 -1.965 10.603 1.00 0.00 14 ASN A C 19
ATOM 24521 O O . ASN A 1 14 ? 70.118 -1.826 9.480 1.00 0.00 14 ASN A O 19
ATOM 24532 N N . THR A 1 15 ? 71.851 -1.618 10.903 1.00 0.00 15 THR A N 19
ATOM 24533 C CA . THR A 1 15 ? 72.744 -1.042 9.898 1.00 0.00 15 THR A CA 19
ATOM 24534 C C . THR A 1 15 ? 74.186 -1.444 10.186 1.00 0.00 15 THR A C 19
ATOM 24535 O O . THR A 1 15 ? 74.874 -0.791 10.969 1.00 0.00 15 THR A O 19
ATOM 24546 N N . ASN A 1 16 ? 74.640 -2.528 9.563 1.00 0.00 16 ASN A N 19
ATOM 24547 C CA . ASN A 1 16 ? 76.005 -2.987 9.781 1.00 0.00 16 ASN A CA 19
ATOM 24548 C C . ASN A 1 16 ? 76.502 -3.849 8.625 1.00 0.00 16 ASN A C 19
ATOM 24549 O O . ASN A 1 16 ? 75.735 -4.581 8.000 1.00 0.00 16 ASN A O 19
ATOM 24560 N N . ILE A 1 17 ? 77.800 -3.751 8.363 1.00 0.00 17 ILE A N 19
ATOM 24561 C CA . ILE A 1 17 ? 78.426 -4.511 7.289 1.00 0.00 17 ILE A CA 19
ATOM 24562 C C . ILE A 1 17 ? 79.789 -5.024 7.745 1.00 0.00 17 ILE A C 19
ATOM 24563 O O . ILE A 1 17 ? 80.585 -4.267 8.301 1.00 0.00 17 ILE A O 19
ATOM 24579 N N . ASN A 1 18 ? 80.054 -6.305 7.518 1.00 0.00 18 ASN A N 19
ATOM 24580 C CA . ASN A 1 18 ? 81.333 -6.885 7.911 1.00 0.00 18 ASN A CA 19
ATOM 24581 C C . ASN A 1 18 ? 82.370 -6.708 6.804 1.00 0.00 18 ASN A C 19
ATOM 24582 O O . ASN A 1 18 ? 82.031 -6.362 5.671 1.00 0.00 18 ASN A O 19
ATOM 24593 N N . THR A 1 19 ? 83.634 -6.950 7.143 1.00 0.00 19 THR A N 19
ATOM 24594 C CA . THR A 1 19 ? 84.723 -6.810 6.181 1.00 0.00 19 THR A CA 19
ATOM 24595 C C . THR A 1 19 ? 84.498 -7.726 4.980 1.00 0.00 19 THR A C 19
ATOM 24596 O O . THR A 1 19 ? 84.086 -8.877 5.133 1.00 0.00 19 THR A O 19
ATOM 24607 N N . THR A 1 20 ? 84.785 -7.211 3.790 1.00 0.00 20 THR A N 19
ATOM 24608 C CA . THR A 1 20 ? 84.632 -7.993 2.568 1.00 0.00 20 THR A CA 19
ATOM 24609 C C . THR A 1 20 ? 83.370 -8.846 2.647 1.00 0.00 20 THR A C 19
ATOM 24610 O O . THR A 1 20 ? 83.382 -10.029 2.302 1.00 0.00 20 THR A O 19
ATOM 24621 N N . VAL A 1 21 ? 82.286 -8.238 3.116 1.00 0.00 21 VAL A N 19
ATOM 24622 C CA . VAL A 1 21 ? 81.013 -8.946 3.245 1.00 0.00 21 VAL A CA 19
ATOM 24623 C C . VAL A 1 21 ? 79.870 -8.144 2.639 1.00 0.00 21 VAL A C 19
ATOM 24624 O O . VAL A 1 21 ? 79.797 -6.924 2.801 1.00 0.00 21 VAL A O 19
ATOM 24637 N N . SER A 1 22 ? 78.975 -8.841 1.949 1.00 0.00 22 SER A N 19
ATOM 24638 C CA . SER A 1 22 ? 77.826 -8.198 1.330 1.00 0.00 22 SER A CA 19
ATOM 24639 C C . SER A 1 22 ? 76.593 -8.363 2.215 1.00 0.00 22 SER A C 19
ATOM 24640 O O . SER A 1 22 ? 76.455 -9.360 2.924 1.00 0.00 22 SER A O 19
ATOM 24648 N N . LYS A 1 23 ? 75.700 -7.378 2.173 1.00 0.00 23 LYS A N 19
ATOM 24649 C CA . LYS A 1 23 ? 74.487 -7.426 2.983 1.00 0.00 23 LYS A CA 19
ATOM 24650 C C . LYS A 1 23 ? 73.279 -6.953 2.183 1.00 0.00 23 LYS A C 19
ATOM 24651 O O . LYS A 1 23 ? 73.354 -5.973 1.443 1.00 0.00 23 LYS A O 19
ATOM 24670 N N . GLN A 1 24 ? 72.166 -7.661 2.338 1.00 0.00 24 GLN A N 19
ATOM 24671 C CA . GLN A 1 24 ? 70.941 -7.305 1.636 1.00 0.00 24 GLN A CA 19
ATOM 24672 C C . GLN A 1 24 ? 69.914 -6.740 2.614 1.00 0.00 24 GLN A C 19
ATOM 24673 O O . GLN A 1 24 ? 69.818 -7.190 3.756 1.00 0.00 24 GLN A O 19
ATOM 24687 N N . PHE A 1 25 ? 69.146 -5.757 2.156 1.00 0.00 25 PHE A N 19
ATOM 24688 C CA . PHE A 1 25 ? 68.115 -5.144 2.992 1.00 0.00 25 PHE A CA 19
ATOM 24689 C C . PHE A 1 25 ? 66.787 -5.131 2.249 1.00 0.00 25 PHE A C 19
ATOM 24690 O O . PHE A 1 25 ? 66.761 -5.115 1.021 1.00 0.00 25 PHE A O 19
ATOM 24707 N N . PHE A 1 26 ? 65.688 -5.149 2.994 1.00 0.00 26 PHE A N 19
ATOM 24708 C CA . PHE A 1 26 ? 64.366 -5.157 2.380 1.00 0.00 26 PHE A CA 19
ATOM 24709 C C . PHE A 1 26 ? 63.635 -3.844 2.642 1.00 0.00 26 PHE A C 19
ATOM 24710 O O . PHE A 1 26 ? 63.881 -3.180 3.647 1.00 0.00 26 PHE A O 19
ATOM 24727 N N . ALA A 1 27 ? 62.726 -3.491 1.738 1.00 0.00 27 ALA A N 19
ATOM 24728 C CA . ALA A 1 27 ? 61.949 -2.267 1.882 1.00 0.00 27 ALA A CA 19
ATOM 24729 C C . ALA A 1 27 ? 60.463 -2.603 1.966 1.00 0.00 27 ALA A C 19
ATOM 24730 O O . ALA A 1 27 ? 59.934 -3.344 1.136 1.00 0.00 27 ALA A O 19
ATOM 24737 N N . VAL A 1 28 ? 59.797 -2.058 2.978 1.00 0.00 28 VAL A N 19
ATOM 24738 C CA . VAL A 1 28 ? 58.372 -2.303 3.162 1.00 0.00 28 VAL A CA 19
ATOM 24739 C C . VAL A 1 28 ? 57.589 -1.004 3.041 1.00 0.00 28 VAL A C 19
ATOM 24740 O O . VAL A 1 28 ? 57.944 0.005 3.649 1.00 0.00 28 VAL A O 19
ATOM 24753 N N . GLY A 1 29 ? 56.526 -1.033 2.246 1.00 0.00 29 GLY A N 19
ATOM 24754 C CA . GLY A 1 29 ? 55.706 0.155 2.045 1.00 0.00 29 GLY A CA 19
ATOM 24755 C C . GLY A 1 29 ? 54.256 -0.118 2.416 1.00 0.00 29 GLY A C 19
ATOM 24756 O O . GLY A 1 29 ? 53.785 -1.252 2.328 1.00 0.00 29 GLY A O 19
ATOM 24760 N N . THR A 1 30 ? 53.555 0.927 2.836 1.00 0.00 30 THR A N 19
ATOM 24761 C CA . THR A 1 30 ? 52.158 0.789 3.219 1.00 0.00 30 THR A CA 19
ATOM 24762 C C . THR A 1 30 ? 51.275 1.646 2.321 1.00 0.00 30 THR A C 19
ATOM 24763 O O . THR A 1 30 ? 51.511 2.842 2.155 1.00 0.00 30 THR A O 19
ATOM 24774 N N . TYR A 1 31 ? 50.249 1.024 1.758 1.00 0.00 31 TYR A N 19
ATOM 24775 C CA . TYR A 1 31 ? 49.322 1.728 0.886 1.00 0.00 31 TYR A CA 19
ATOM 24776 C C . TYR A 1 31 ? 48.221 2.385 1.712 1.00 0.00 31 TYR A C 19
ATOM 24777 O O . TYR A 1 31 ? 47.849 1.887 2.775 1.00 0.00 31 TYR A O 19
ATOM 24795 N N . SER A 1 32 ? 47.710 3.507 1.222 1.00 0.00 32 SER A N 19
ATOM 24796 C CA . SER A 1 32 ? 46.658 4.227 1.928 1.00 0.00 32 SER A CA 19
ATOM 24797 C C . SER A 1 32 ? 45.481 3.303 2.218 1.00 0.00 32 SER A C 19
ATOM 24798 O O . SER A 1 32 ? 44.622 3.617 3.041 1.00 0.00 32 SER A O 19
ATOM 24806 N N . ASP A 1 33 ? 45.451 2.162 1.540 1.00 0.00 33 ASP A N 19
ATOM 24807 C CA . ASP A 1 33 ? 44.379 1.197 1.741 1.00 0.00 33 ASP A CA 19
ATOM 24808 C C . ASP A 1 33 ? 44.624 0.375 3.004 1.00 0.00 33 ASP A C 19
ATOM 24809 O O . ASP A 1 33 ? 43.814 -0.479 3.367 1.00 0.00 33 ASP A O 19
ATOM 24818 N N . GLY A 1 34 ? 45.747 0.638 3.671 1.00 0.00 34 GLY A N 19
ATOM 24819 C CA . GLY A 1 34 ? 46.083 -0.087 4.892 1.00 0.00 34 GLY A CA 19
ATOM 24820 C C . GLY A 1 34 ? 46.814 -1.381 4.566 1.00 0.00 34 GLY A C 19
ATOM 24821 O O . GLY A 1 34 ? 47.167 -2.152 5.458 1.00 0.00 34 GLY A O 19
ATOM 24825 N N . THR A 1 35 ? 47.029 -1.619 3.277 1.00 0.00 35 THR A N 19
ATOM 24826 C CA . THR A 1 35 ? 47.705 -2.832 2.835 1.00 0.00 35 THR A CA 19
ATOM 24827 C C . THR A 1 35 ? 49.217 -2.639 2.851 1.00 0.00 35 THR A C 19
ATOM 24828 O O . THR A 1 35 ? 49.712 -1.514 2.779 1.00 0.00 35 THR A O 19
ATOM 24839 N N . LYS A 1 36 ? 49.945 -3.747 2.946 1.00 0.00 36 LYS A N 19
ATOM 24840 C CA . LYS A 1 36 ? 51.402 -3.696 2.967 1.00 0.00 36 LYS A CA 19
ATOM 24841 C C . LYS A 1 36 ? 51.982 -4.643 1.922 1.00 0.00 36 LYS A C 19
ATOM 24842 O O . LYS A 1 36 ? 51.377 -5.663 1.594 1.00 0.00 36 LYS A O 19
ATOM 24861 N N . ALA A 1 37 ? 53.155 -4.300 1.400 1.00 0.00 37 ALA A N 19
ATOM 24862 C CA . ALA A 1 37 ? 53.800 -5.133 0.389 1.00 0.00 37 ALA A CA 19
ATOM 24863 C C . ALA A 1 37 ? 55.288 -4.808 0.286 1.00 0.00 37 ALA A C 19
ATOM 24864 O O . ALA A 1 37 ? 55.710 -3.682 0.554 1.00 0.00 37 ALA A O 19
ATOM 24871 N N . ASP A 1 38 ? 56.075 -5.805 -0.105 1.00 0.00 38 ASP A N 19
ATOM 24872 C CA . ASP A 1 38 ? 57.515 -5.624 -0.245 1.00 0.00 38 ASP A CA 19
ATOM 24873 C C . ASP A 1 38 ? 57.834 -4.875 -1.533 1.00 0.00 38 ASP A C 19
ATOM 24874 O O . ASP A 1 38 ? 57.412 -5.283 -2.617 1.00 0.00 38 ASP A O 19
ATOM 24883 N N . LEU A 1 39 ? 58.580 -3.784 -1.415 1.00 0.00 39 LEU A N 19
ATOM 24884 C CA . LEU A 1 39 ? 58.942 -2.993 -2.586 1.00 0.00 39 LEU A CA 19
ATOM 24885 C C . LEU A 1 39 ? 60.433 -3.145 -2.883 1.00 0.00 39 LEU A C 19
ATOM 24886 O O . LEU A 1 39 ? 61.003 -2.373 -3.655 1.00 0.00 39 LEU A O 19
ATOM 24902 N N . THR A 1 40 ? 61.057 -4.146 -2.264 1.00 0.00 40 THR A N 19
ATOM 24903 C CA . THR A 1 40 ? 62.484 -4.382 -2.464 1.00 0.00 40 THR A CA 19
ATOM 24904 C C . THR A 1 40 ? 62.763 -4.652 -3.935 1.00 0.00 40 THR A C 19
ATOM 24905 O O . THR A 1 40 ? 63.840 -4.345 -4.444 1.00 0.00 40 THR A O 19
ATOM 24916 N N . SER A 1 41 ? 61.778 -5.229 -4.612 1.00 0.00 41 SER A N 19
ATOM 24917 C CA . SER A 1 41 ? 61.921 -5.549 -6.025 1.00 0.00 41 SER A CA 19
ATOM 24918 C C . SER A 1 41 ? 61.446 -4.377 -6.881 1.00 0.00 41 SER A C 19
ATOM 24919 O O . SER A 1 41 ? 61.657 -4.355 -8.093 1.00 0.00 41 SER A O 19
ATOM 24927 N N . SER A 1 42 ? 60.807 -3.403 -6.240 1.00 0.00 42 SER A N 19
ATOM 24928 C CA . SER A 1 42 ? 60.301 -2.234 -6.952 1.00 0.00 42 SER A CA 19
ATOM 24929 C C . SER A 1 42 ? 61.212 -1.034 -6.727 1.00 0.00 42 SER A C 19
ATOM 24930 O O . SER A 1 42 ? 61.273 -0.124 -7.554 1.00 0.00 42 SER A O 19
ATOM 24938 N N . VAL A 1 43 ? 61.916 -1.038 -5.601 1.00 0.00 43 VAL A N 19
ATOM 24939 C CA . VAL A 1 43 ? 62.823 0.055 -5.276 1.00 0.00 43 VAL A CA 19
ATOM 24940 C C . VAL A 1 43 ? 64.229 -0.267 -5.759 1.00 0.00 43 VAL A C 19
ATOM 24941 O O . VAL A 1 43 ? 64.616 -1.434 -5.844 1.00 0.00 43 VAL A O 19
ATOM 24954 N N . THR A 1 44 ? 64.991 0.773 -6.074 1.00 0.00 44 THR A N 19
ATOM 24955 C CA . THR A 1 44 ? 66.357 0.586 -6.537 1.00 0.00 44 THR A CA 19
ATOM 24956 C C . THR A 1 44 ? 67.330 1.037 -5.458 1.00 0.00 44 THR A C 19
ATOM 24957 O O . THR A 1 44 ? 67.272 2.175 -4.990 1.00 0.00 44 THR A O 19
ATOM 24968 N N . TRP A 1 45 ? 68.218 0.134 -5.054 1.00 0.00 45 TRP A N 19
ATOM 24969 C CA . TRP A 1 45 ? 69.183 0.450 -4.012 1.00 0.00 45 TRP A CA 19
ATOM 24970 C C . TRP A 1 45 ? 70.490 0.937 -4.630 1.00 0.00 45 TRP A C 19
ATOM 24971 O O . TRP A 1 45 ? 70.953 0.394 -5.632 1.00 0.00 45 TRP A O 19
ATOM 24992 N N . SER A 1 46 ? 71.073 1.963 -4.024 1.00 0.00 46 SER A N 19
ATOM 24993 C CA . SER A 1 46 ? 72.327 2.520 -4.514 1.00 0.00 46 SER A CA 19
ATOM 24994 C C . SER A 1 46 ? 73.116 3.123 -3.358 1.00 0.00 46 SER A C 19
ATOM 24995 O O . SER A 1 46 ? 72.555 3.415 -2.301 1.00 0.00 46 SER A O 19
ATOM 25003 N N . SER A 1 47 ? 74.415 3.306 -3.553 1.00 0.00 47 SER A N 19
ATOM 25004 C CA . SER A 1 47 ? 75.254 3.870 -2.501 1.00 0.00 47 SER A CA 19
ATOM 25005 C C . SER A 1 47 ? 76.136 4.985 -3.050 1.00 0.00 47 SER A C 19
ATOM 25006 O O . SER A 1 47 ? 76.624 4.907 -4.176 1.00 0.00 47 SER A O 19
ATOM 25014 N N . SER A 1 48 ? 76.344 6.016 -2.236 1.00 0.00 48 SER A N 19
ATOM 25015 C CA . SER A 1 48 ? 77.183 7.137 -2.641 1.00 0.00 48 SER A CA 19
ATOM 25016 C C . SER A 1 48 ? 78.601 6.639 -2.902 1.00 0.00 48 SER A C 19
ATOM 25017 O O . SER A 1 48 ? 79.313 7.157 -3.762 1.00 0.00 48 SER A O 19
ATOM 25025 N N . ASN A 1 49 ? 78.995 5.627 -2.137 1.00 0.00 49 ASN A N 19
ATOM 25026 C CA . ASN A 1 49 ? 80.322 5.042 -2.266 1.00 0.00 49 ASN A CA 19
ATOM 25027 C C . ASN A 1 49 ? 80.390 4.161 -3.503 1.00 0.00 49 ASN A C 19
ATOM 25028 O O . ASN A 1 49 ? 80.599 2.949 -3.405 1.00 0.00 49 ASN A O 19
ATOM 25039 N N . GLN A 1 50 ? 80.226 4.775 -4.670 1.00 0.00 50 GLN A N 19
ATOM 25040 C CA . GLN A 1 50 ? 80.275 4.018 -5.910 1.00 0.00 50 GLN A CA 19
ATOM 25041 C C . GLN A 1 50 ? 81.708 3.560 -6.148 1.00 0.00 50 GLN A C 19
ATOM 25042 O O . GLN A 1 50 ? 81.954 2.416 -6.529 1.00 0.00 50 GLN A O 19
ATOM 25056 N N . SER A 1 51 ? 82.647 4.469 -5.902 1.00 0.00 51 SER A N 19
ATOM 25057 C CA . SER A 1 51 ? 84.061 4.172 -6.098 1.00 0.00 51 SER A CA 19
ATOM 25058 C C . SER A 1 51 ? 84.548 3.159 -5.064 1.00 0.00 51 SER A C 19
ATOM 25059 O O . SER A 1 51 ? 85.419 2.338 -5.349 1.00 0.00 51 SER A O 19
ATOM 25067 N N . GLN A 1 52 ? 83.993 3.238 -3.855 1.00 0.00 52 GLN A N 19
ATOM 25068 C CA . GLN A 1 52 ? 84.406 2.350 -2.770 1.00 0.00 52 GLN A CA 19
ATOM 25069 C C . GLN A 1 52 ? 83.369 1.254 -2.531 1.00 0.00 52 GLN A C 19
ATOM 25070 O O . GLN A 1 52 ? 83.520 0.430 -1.628 1.00 0.00 52 GLN A O 19
ATOM 25084 N N . ALA A 1 53 ? 82.320 1.246 -3.346 1.00 0.00 53 ALA A N 19
ATOM 25085 C CA . ALA A 1 53 ? 81.266 0.242 -3.215 1.00 0.00 53 ALA A CA 19
ATOM 25086 C C . ALA A 1 53 ? 80.517 0.090 -4.534 1.00 0.00 53 ALA A C 19
ATOM 25087 O O . ALA A 1 53 ? 80.390 1.046 -5.299 1.00 0.00 53 ALA A O 19
ATOM 25094 N N . LYS A 1 54 ? 80.021 -1.112 -4.799 1.00 0.00 54 LYS A N 19
ATOM 25095 C CA . LYS A 1 54 ? 79.281 -1.358 -6.031 1.00 0.00 54 LYS A CA 19
ATOM 25096 C C . LYS A 1 54 ? 78.010 -2.155 -5.747 1.00 0.00 54 LYS A C 19
ATOM 25097 O O . LYS A 1 54 ? 78.007 -3.067 -4.922 1.00 0.00 54 LYS A O 19
ATOM 25116 N N . VAL A 1 55 ? 76.937 -1.810 -6.455 1.00 0.00 55 VAL A N 19
ATOM 25117 C CA . VAL A 1 55 ? 75.661 -2.500 -6.285 1.00 0.00 55 VAL A CA 19
ATOM 25118 C C . VAL A 1 55 ? 75.328 -3.294 -7.539 1.00 0.00 55 VAL A C 19
ATOM 25119 O O . VAL A 1 55 ? 75.115 -2.725 -8.610 1.00 0.00 55 VAL A O 19
ATOM 25132 N N . SER A 1 56 ? 75.295 -4.615 -7.403 1.00 0.00 56 SER A N 19
ATOM 25133 C CA . SER A 1 56 ? 74.977 -5.473 -8.533 1.00 0.00 56 SER A CA 19
ATOM 25134 C C . SER A 1 56 ? 74.073 -6.619 -8.102 1.00 0.00 56 SER A C 19
ATOM 25135 O O . SER A 1 56 ? 74.509 -7.539 -7.410 1.00 0.00 56 SER A O 19
ATOM 25143 N N . ASN A 1 57 ? 72.814 -6.559 -8.514 1.00 0.00 57 ASN A N 19
ATOM 25144 C CA . ASN A 1 57 ? 71.862 -7.595 -8.148 1.00 0.00 57 ASN A CA 19
ATOM 25145 C C . ASN A 1 57 ? 70.834 -7.795 -9.254 1.00 0.00 57 ASN A C 19
ATOM 25146 O O . ASN A 1 57 ? 70.260 -6.831 -9.765 1.00 0.00 57 ASN A O 19
ATOM 25157 N N . ALA A 1 58 ? 70.596 -9.052 -9.604 1.00 0.00 58 ALA A N 19
ATOM 25158 C CA . ALA A 1 58 ? 69.601 -9.374 -10.615 1.00 0.00 58 ALA A CA 19
ATOM 25159 C C . ALA A 1 58 ? 68.208 -9.187 -10.024 1.00 0.00 58 ALA A C 19
ATOM 25160 O O . ALA A 1 58 ? 68.060 -8.818 -8.855 1.00 0.00 58 ALA A O 19
ATOM 25167 N N . SER A 1 59 ? 67.194 -9.415 -10.847 1.00 0.00 59 SER A N 19
ATOM 25168 C CA . SER A 1 59 ? 65.812 -9.244 -10.413 1.00 0.00 59 SER A CA 19
ATOM 25169 C C . SER A 1 59 ? 65.514 -10.053 -9.157 1.00 0.00 59 SER A C 19
ATOM 25170 O O . SER A 1 59 ? 64.739 -9.622 -8.302 1.00 0.00 59 SER A O 19
ATOM 25178 N N . GLU A 1 60 ? 66.117 -11.230 -9.051 1.00 0.00 60 GLU A N 19
ATOM 25179 C CA . GLU A 1 60 ? 65.885 -12.089 -7.893 1.00 0.00 60 GLU A CA 19
ATOM 25180 C C . GLU A 1 60 ? 66.738 -11.663 -6.701 1.00 0.00 60 GLU A C 19
ATOM 25181 O O . GLU A 1 60 ? 66.391 -11.941 -5.553 1.00 0.00 60 GLU A O 19
ATOM 25193 N N . THR A 1 61 ? 67.858 -10.997 -6.971 1.00 0.00 61 THR A N 19
ATOM 25194 C CA . THR A 1 61 ? 68.745 -10.562 -5.895 1.00 0.00 61 THR A CA 19
ATOM 25195 C C . THR A 1 61 ? 68.615 -9.061 -5.644 1.00 0.00 61 THR A C 19
ATOM 25196 O O . THR A 1 61 ? 69.476 -8.454 -5.002 1.00 0.00 61 THR A O 19
ATOM 25207 N N . LYS A 1 62 ? 67.541 -8.469 -6.150 1.00 0.00 62 LYS A N 19
ATOM 25208 C CA . LYS A 1 62 ? 67.316 -7.038 -5.978 1.00 0.00 62 LYS A CA 19
ATOM 25209 C C . LYS A 1 62 ? 67.479 -6.637 -4.518 1.00 0.00 62 LYS A C 19
ATOM 25210 O O . LYS A 1 62 ? 66.770 -7.138 -3.643 1.00 0.00 62 LYS A O 19
ATOM 25229 N N . GLY A 1 63 ? 68.417 -5.730 -4.259 1.00 0.00 63 GLY A N 19
ATOM 25230 C CA . GLY A 1 63 ? 68.653 -5.247 -2.901 1.00 0.00 63 GLY A CA 19
ATOM 25231 C C . GLY A 1 63 ? 69.919 -5.859 -2.303 1.00 0.00 63 GLY A C 19
ATOM 25232 O O . GLY A 1 63 ? 70.004 -6.073 -1.094 1.00 0.00 63 GLY A O 19
ATOM 25236 N N . LEU A 1 64 ? 70.907 -6.128 -3.156 1.00 0.00 64 LEU A N 19
ATOM 25237 C CA . LEU A 1 64 ? 72.172 -6.698 -2.694 1.00 0.00 64 LEU A CA 19
ATOM 25238 C C . LEU A 1 64 ? 73.330 -5.748 -2.991 1.00 0.00 64 LEU A C 19
ATOM 25239 O O . LEU A 1 64 ? 73.603 -5.433 -4.148 1.00 0.00 64 LEU A O 19
ATOM 25255 N N . VAL A 1 65 ? 73.999 -5.288 -1.936 1.00 0.00 65 VAL A N 19
ATOM 25256 C CA . VAL A 1 65 ? 75.115 -4.363 -2.103 1.00 0.00 65 VAL A CA 19
ATOM 25257 C C . VAL A 1 65 ? 76.388 -4.934 -1.487 1.00 0.00 65 VAL A C 19
ATOM 25258 O O . VAL A 1 65 ? 76.375 -5.436 -0.363 1.00 0.00 65 VAL A O 19
ATOM 25271 N N . THR A 1 66 ? 77.489 -4.835 -2.224 1.00 0.00 66 THR A N 19
ATOM 25272 C CA . THR A 1 66 ? 78.771 -5.328 -1.739 1.00 0.00 66 THR A CA 19
ATOM 25273 C C . THR A 1 66 ? 79.646 -4.148 -1.332 1.00 0.00 66 THR A C 19
ATOM 25274 O O . THR A 1 66 ? 79.767 -3.169 -2.069 1.00 0.00 66 THR A O 19
ATOM 25285 N N . GLY A 1 67 ? 80.242 -4.239 -0.146 1.00 0.00 67 GLY A N 19
ATOM 25286 C CA . GLY A 1 67 ? 81.091 -3.162 0.357 1.00 0.00 67 GLY A CA 19
ATOM 25287 C C . GLY A 1 67 ? 82.558 -3.573 0.389 1.00 0.00 67 GLY A C 19
ATOM 25288 O O . GLY A 1 67 ? 82.970 -4.377 1.227 1.00 0.00 67 GLY A O 19
ATOM 25292 N N . ILE A 1 68 ? 83.346 -3.005 -0.521 1.00 0.00 68 ILE A N 19
ATOM 25293 C CA . ILE A 1 68 ? 84.771 -3.306 -0.580 1.00 0.00 68 ILE A CA 19
ATOM 25294 C C . ILE A 1 68 ? 85.468 -2.825 0.693 1.00 0.00 68 ILE A C 19
ATOM 25295 O O . ILE A 1 68 ? 86.303 -3.528 1.257 1.00 0.00 68 ILE A O 19
ATOM 25311 N N . ALA A 1 69 ? 85.110 -1.623 1.142 1.00 0.00 69 ALA A N 19
ATOM 25312 C CA . ALA A 1 69 ? 85.699 -1.064 2.354 1.00 0.00 69 ALA A CA 19
ATOM 25313 C C . ALA A 1 69 ? 85.284 0.393 2.531 1.00 0.00 69 ALA A C 19
ATOM 25314 O O . ALA A 1 69 ? 85.573 1.237 1.681 1.00 0.00 69 ALA A O 19
ATOM 25321 N N . SER A 1 70 ? 84.610 0.684 3.642 1.00 0.00 70 SER A N 19
ATOM 25322 C CA . SER A 1 70 ? 84.166 2.045 3.916 1.00 0.00 70 SER A CA 19
ATOM 25323 C C . SER A 1 70 ? 83.801 2.205 5.387 1.00 0.00 70 SER A C 19
ATOM 25324 O O . SER A 1 70 ? 83.653 1.222 6.112 1.00 0.00 70 SER A O 19
ATOM 25332 N N . GLY A 1 71 ? 83.662 3.454 5.816 1.00 0.00 71 GLY A N 19
ATOM 25333 C CA . GLY A 1 71 ? 83.314 3.740 7.202 1.00 0.00 71 GLY A CA 19
ATOM 25334 C C . GLY A 1 71 ? 81.813 3.944 7.356 1.00 0.00 71 GLY A C 19
ATOM 25335 O O . GLY A 1 71 ? 81.120 3.101 7.928 1.00 0.00 71 GLY A O 19
ATOM 25339 N N . ASN A 1 72 ? 81.314 5.070 6.847 1.00 0.00 72 ASN A N 19
ATOM 25340 C CA . ASN A 1 72 ? 79.888 5.358 6.943 1.00 0.00 72 ASN A CA 19
ATOM 25341 C C . ASN A 1 72 ? 79.281 5.718 5.589 1.00 0.00 72 ASN A C 19
ATOM 25342 O O . ASN A 1 72 ? 79.094 6.893 5.277 1.00 0.00 72 ASN A O 19
ATOM 25353 N N . PRO A 1 73 ? 78.929 4.737 4.804 1.00 0.00 73 PRO A N 19
ATOM 25354 C CA . PRO A 1 73 ? 78.307 4.963 3.467 1.00 0.00 73 PRO A CA 19
ATOM 25355 C C . PRO A 1 73 ? 76.811 5.210 3.617 1.00 0.00 73 PRO A C 19
ATOM 25356 O O . PRO A 1 73 ? 76.221 4.832 4.628 1.00 0.00 73 PRO A O 19
ATOM 25367 N N . THR A 1 74 ? 76.200 5.843 2.625 1.00 0.00 74 THR A N 19
ATOM 25368 C CA . THR A 1 74 ? 74.772 6.117 2.694 1.00 0.00 74 THR A CA 19
ATOM 25369 C C . THR A 1 74 ? 74.024 5.433 1.553 1.00 0.00 74 THR A C 19
ATOM 25370 O O . THR A 1 74 ? 74.363 5.601 0.381 1.00 0.00 74 THR A O 19
ATOM 25381 N N . ILE A 1 75 ? 72.998 4.666 1.910 1.00 0.00 75 ILE A N 19
ATOM 25382 C CA . ILE A 1 75 ? 72.198 3.961 0.916 1.00 0.00 75 ILE A CA 19
ATOM 25383 C C . ILE A 1 75 ? 70.890 4.695 0.652 1.00 0.00 75 ILE A C 19
ATOM 25384 O O . ILE A 1 75 ? 70.127 4.984 1.575 1.00 0.00 75 ILE A O 19
ATOM 25400 N N . ILE A 1 76 ? 70.636 4.987 -0.617 1.00 0.00 76 ILE A N 19
ATOM 25401 C CA . ILE A 1 76 ? 69.416 5.683 -0.993 1.00 0.00 76 ILE A CA 19
ATOM 25402 C C . ILE A 1 76 ? 68.538 4.778 -1.849 1.00 0.00 76 ILE A C 19
ATOM 25403 O O . ILE A 1 76 ? 68.996 4.216 -2.843 1.00 0.00 76 ILE A O 19
ATOM 25419 N N . ALA A 1 77 ? 67.273 4.650 -1.468 1.00 0.00 77 ALA A N 19
ATOM 25420 C CA . ALA A 1 77 ? 66.349 3.819 -2.224 1.00 0.00 77 ALA A CA 19
ATOM 25421 C C . ALA A 1 77 ? 65.432 4.704 -3.052 1.00 0.00 77 ALA A C 19
ATOM 25422 O O . ALA A 1 77 ? 64.889 5.687 -2.551 1.00 0.00 77 ALA A O 19
ATOM 25429 N N . THR A 1 78 ? 65.270 4.363 -4.323 1.00 0.00 78 THR A N 19
ATOM 25430 C CA . THR A 1 78 ? 64.429 5.162 -5.197 1.00 0.00 78 THR A CA 19
ATOM 25431 C C . THR A 1 78 ? 63.269 4.330 -5.731 1.00 0.00 78 THR A C 19
ATOM 25432 O O . THR A 1 78 ? 63.466 3.229 -6.244 1.00 0.00 78 THR A O 19
ATOM 25443 N N . TYR A 1 79 ? 62.061 4.871 -5.620 1.00 0.00 79 TYR A N 19
ATOM 25444 C CA . TYR A 1 79 ? 60.881 4.171 -6.108 1.00 0.00 79 TYR A CA 19
ATOM 25445 C C . TYR A 1 79 ? 59.941 5.158 -6.782 1.00 0.00 79 TYR A C 19
ATOM 25446 O O . TYR A 1 79 ? 59.287 5.963 -6.117 1.00 0.00 79 TYR A O 19
ATOM 25464 N N . GLY A 1 80 ? 59.887 5.094 -8.107 1.00 0.00 80 GLY A N 19
ATOM 25465 C CA . GLY A 1 80 ? 59.032 5.993 -8.870 1.00 0.00 80 GLY A CA 19
ATOM 25466 C C . GLY A 1 80 ? 59.311 7.449 -8.512 1.00 0.00 80 GLY A C 19
ATOM 25467 O O . GLY A 1 80 ? 60.449 7.908 -8.595 1.00 0.00 80 GLY A O 19
ATOM 25471 N N . SER A 1 81 ? 58.270 8.177 -8.115 1.00 0.00 81 SER A N 19
ATOM 25472 C CA . SER A 1 81 ? 58.438 9.578 -7.745 1.00 0.00 81 SER A CA 19
ATOM 25473 C C . SER A 1 81 ? 58.683 9.732 -6.246 1.00 0.00 81 SER A C 19
ATOM 25474 O O . SER A 1 81 ? 58.689 10.845 -5.719 1.00 0.00 81 SER A O 19
ATOM 25482 N N . VAL A 1 82 ? 58.873 8.606 -5.565 1.00 0.00 82 VAL A N 19
ATOM 25483 C CA . VAL A 1 82 ? 59.102 8.621 -4.124 1.00 0.00 82 VAL A CA 19
ATOM 25484 C C . VAL A 1 82 ? 60.413 7.931 -3.774 1.00 0.00 82 VAL A C 19
ATOM 25485 O O . VAL A 1 82 ? 60.727 6.868 -4.308 1.00 0.00 82 VAL A O 19
ATOM 25498 N N . SER A 1 83 ? 61.184 8.548 -2.881 1.00 0.00 83 SER A N 19
ATOM 25499 C CA . SER A 1 83 ? 62.468 7.984 -2.477 1.00 0.00 83 SER A CA 19
ATOM 25500 C C . SER A 1 83 ? 62.769 8.307 -1.016 1.00 0.00 83 SER A C 19
ATOM 25501 O O . SER A 1 83 ? 62.319 9.322 -0.486 1.00 0.00 83 SER A O 19
ATOM 25509 N N . GLY A 1 84 ? 63.538 7.431 -0.377 1.00 0.00 84 GLY A N 19
ATOM 25510 C CA . GLY A 1 84 ? 63.905 7.620 1.022 1.00 0.00 84 GLY A CA 19
ATOM 25511 C C . GLY A 1 84 ? 65.402 7.397 1.214 1.00 0.00 84 GLY A C 19
ATOM 25512 O O . GLY A 1 84 ? 66.007 6.575 0.526 1.00 0.00 84 GLY A O 19
ATOM 25516 N N . ASN A 1 85 ? 65.997 8.139 2.145 1.00 0.00 85 ASN A N 19
ATOM 25517 C CA . ASN A 1 85 ? 67.425 8.010 2.408 1.00 0.00 85 ASN A CA 19
ATOM 25518 C C . ASN A 1 85 ? 67.691 7.714 3.880 1.00 0.00 85 ASN A C 19
ATOM 25519 O O . ASN A 1 85 ? 67.075 8.306 4.768 1.00 0.00 85 ASN A O 19
ATOM 25530 N N . THR A 1 86 ? 68.614 6.793 4.130 1.00 0.00 86 THR A N 19
ATOM 25531 C CA . THR A 1 86 ? 68.965 6.422 5.496 1.00 0.00 86 THR A CA 19
ATOM 25532 C C . THR A 1 86 ? 70.482 6.326 5.646 1.00 0.00 86 THR A C 19
ATOM 25533 O O . THR A 1 86 ? 71.197 6.131 4.666 1.00 0.00 86 THR A O 19
ATOM 25544 N N . ILE A 1 87 ? 70.968 6.466 6.877 1.00 0.00 87 ILE A N 19
ATOM 25545 C CA . ILE A 1 87 ? 72.403 6.393 7.130 1.00 0.00 87 ILE A CA 19
ATOM 25546 C C . ILE A 1 87 ? 72.811 4.994 7.589 1.00 0.00 87 ILE A C 19
ATOM 25547 O O . ILE A 1 87 ? 72.242 4.445 8.532 1.00 0.00 87 ILE A O 19
ATOM 25563 N N . LEU A 1 88 ? 73.804 4.429 6.906 1.00 0.00 88 LEU A N 19
ATOM 25564 C CA . LEU A 1 88 ? 74.296 3.092 7.232 1.00 0.00 88 LEU A CA 19
ATOM 25565 C C . LEU A 1 88 ? 75.730 3.187 7.753 1.00 0.00 88 LEU A C 19
ATOM 25566 O O . LEU A 1 88 ? 76.482 4.068 7.340 1.00 0.00 88 LEU A O 19
ATOM 25582 N N . THR A 1 89 ? 76.109 2.294 8.668 1.00 0.00 89 THR A N 19
ATOM 25583 C CA . THR A 1 89 ? 77.465 2.328 9.218 1.00 0.00 89 THR A CA 19
ATOM 25584 C C . THR A 1 89 ? 78.175 0.985 9.067 1.00 0.00 89 THR A C 19
ATOM 25585 O O . THR A 1 89 ? 77.624 -0.065 9.402 1.00 0.00 89 THR A O 19
ATOM 25596 N N . VAL A 1 90 ? 79.413 1.037 8.580 1.00 0.00 90 VAL A N 19
ATOM 25597 C CA . VAL A 1 90 ? 80.210 -0.172 8.390 1.00 0.00 90 VAL A CA 19
ATOM 25598 C C . VAL A 1 90 ? 80.886 -0.561 9.704 1.00 0.00 90 VAL A C 19
ATOM 25599 O O . VAL A 1 90 ? 81.833 0.096 10.137 1.00 0.00 90 VAL A O 19
ATOM 25612 N N . ASN A 1 91 ? 80.411 -1.634 10.332 1.00 0.00 91 ASN A N 19
ATOM 25613 C CA . ASN A 1 91 ? 81.002 -2.082 11.588 1.00 0.00 91 ASN A CA 19
ATOM 25614 C C . ASN A 1 91 ? 81.174 -3.595 11.583 1.00 0.00 91 ASN A C 19
ATOM 25615 O O . ASN A 1 91 ? 80.469 -4.307 10.871 1.00 0.00 91 ASN A O 19
ATOM 25626 N N . LYS A 1 92 ? 82.121 -4.077 12.381 1.00 0.00 92 LYS A N 19
ATOM 25627 C CA . LYS A 1 92 ? 82.382 -5.509 12.465 1.00 0.00 92 LYS A CA 19
ATOM 25628 C C . LYS A 1 92 ? 81.447 -6.176 13.465 1.00 0.00 92 LYS A C 19
ATOM 25629 O O . LYS A 1 92 ? 81.206 -5.650 14.552 1.00 0.00 92 LYS A O 19
ATOM 25648 N N . THR A 1 93 ? 80.920 -7.337 13.090 1.00 0.00 93 THR A N 19
ATOM 25649 C CA . THR A 1 93 ? 80.012 -8.069 13.960 1.00 0.00 93 THR A CA 19
ATOM 25650 C C . THR A 1 93 ? 80.603 -9.423 14.333 1.00 0.00 93 THR A C 19
ATOM 25651 O O . THR A 1 93 ? 80.977 -10.210 13.465 1.00 0.00 93 THR A O 19
ATOM 25662 N N . ASP A 1 94 ? 80.682 -9.688 15.632 1.00 0.00 94 ASP A N 19
ATOM 25663 C CA . ASP A 1 94 ? 81.231 -10.949 16.114 1.00 0.00 94 ASP A CA 19
ATOM 25664 C C . ASP A 1 94 ? 80.361 -12.117 15.659 1.00 0.00 94 ASP A C 19
ATOM 25665 O O . ASP A 1 94 ? 80.870 -13.163 15.257 1.00 0.00 94 ASP A O 19
ATOM 25674 N N . THR A 1 95 ? 79.048 -11.931 15.729 1.00 0.00 95 THR A N 19
ATOM 25675 C CA . THR A 1 95 ? 78.119 -12.978 15.323 1.00 0.00 95 THR A CA 19
ATOM 25676 C C . THR A 1 95 ? 78.132 -13.152 13.808 1.00 0.00 95 THR A C 19
ATOM 25677 O O . THR A 1 95 ? 78.108 -12.146 13.116 1.00 0.00 95 THR A O 19
ATOM 25689 N N . SER A 1 1 ? 41.837 -0.212 -6.399 1.00 0.00 1 SER A N 20
ATOM 25690 C CA . SER A 1 1 ? 42.568 0.576 -7.431 1.00 0.00 1 SER A CA 20
ATOM 25691 C C . SER A 1 1 ? 44.069 0.450 -7.197 1.00 0.00 1 SER A C 20
ATOM 25692 O O . SER A 1 1 ? 44.509 -0.274 -6.303 1.00 0.00 1 SER A O 20
ATOM 25702 N N . ALA A 1 2 ? 44.852 1.157 -8.004 1.00 0.00 2 ALA A N 20
ATOM 25703 C CA . ALA A 1 2 ? 46.305 1.114 -7.876 1.00 0.00 2 ALA A CA 20
ATOM 25704 C C . ALA A 1 2 ? 46.739 1.642 -6.512 1.00 0.00 2 ALA A C 20
ATOM 25705 O O . ALA A 1 2 ? 47.653 1.101 -5.891 1.00 0.00 2 ALA A O 20
ATOM 25712 N N . ALA A 1 3 ? 46.075 2.697 -6.053 1.00 0.00 3 ALA A N 20
ATOM 25713 C CA . ALA A 1 3 ? 46.400 3.287 -4.759 1.00 0.00 3 ALA A CA 20
ATOM 25714 C C . ALA A 1 3 ? 47.748 4.002 -4.817 1.00 0.00 3 ALA A C 20
ATOM 25715 O O . ALA A 1 3 ? 48.363 4.102 -5.879 1.00 0.00 3 ALA A O 20
ATOM 25722 N N . THR A 1 4 ? 48.197 4.500 -3.669 1.00 0.00 4 THR A N 20
ATOM 25723 C CA . THR A 1 4 ? 49.472 5.207 -3.599 1.00 0.00 4 THR A CA 20
ATOM 25724 C C . THR A 1 4 ? 50.231 4.818 -2.332 1.00 0.00 4 THR A C 20
ATOM 25725 O O . THR A 1 4 ? 49.652 4.266 -1.396 1.00 0.00 4 THR A O 20
ATOM 25736 N N . LEU A 1 5 ? 51.528 5.109 -2.308 1.00 0.00 5 LEU A N 20
ATOM 25737 C CA . LEU A 1 5 ? 52.352 4.778 -1.150 1.00 0.00 5 LEU A CA 20
ATOM 25738 C C . LEU A 1 5 ? 52.049 5.728 0.004 1.00 0.00 5 LEU A C 20
ATOM 25739 O O . LEU A 1 5 ? 52.347 6.920 -0.068 1.00 0.00 5 LEU A O 20
ATOM 25755 N N . SER A 1 6 ? 51.452 5.194 1.065 1.00 0.00 6 SER A N 20
ATOM 25756 C CA . SER A 1 6 ? 51.110 6.009 2.225 1.00 0.00 6 SER A CA 20
ATOM 25757 C C . SER A 1 6 ? 52.356 6.336 3.041 1.00 0.00 6 SER A C 20
ATOM 25758 O O . SER A 1 6 ? 52.533 7.466 3.496 1.00 0.00 6 SER A O 20
ATOM 25766 N N . SER A 1 7 ? 53.215 5.339 3.226 1.00 0.00 7 SER A N 20
ATOM 25767 C CA . SER A 1 7 ? 54.440 5.538 3.995 1.00 0.00 7 SER A CA 20
ATOM 25768 C C . SER A 1 7 ? 55.526 4.564 3.552 1.00 0.00 7 SER A C 20
ATOM 25769 O O . SER A 1 7 ? 55.244 3.561 2.893 1.00 0.00 7 SER A O 20
ATOM 25777 N N . ILE A 1 8 ? 56.765 4.867 3.929 1.00 0.00 8 ILE A N 20
ATOM 25778 C CA . ILE A 1 8 ? 57.898 4.018 3.581 1.00 0.00 8 ILE A CA 20
ATOM 25779 C C . ILE A 1 8 ? 58.572 3.499 4.846 1.00 0.00 8 ILE A C 20
ATOM 25780 O O . ILE A 1 8 ? 58.802 4.254 5.793 1.00 0.00 8 ILE A O 20
ATOM 25796 N N . SER A 1 9 ? 58.873 2.207 4.858 1.00 0.00 9 SER A N 20
ATOM 25797 C CA . SER A 1 9 ? 59.509 1.584 6.014 1.00 0.00 9 SER A CA 20
ATOM 25798 C C . SER A 1 9 ? 60.701 0.736 5.583 1.00 0.00 9 SER A C 20
ATOM 25799 O O . SER A 1 9 ? 60.705 0.160 4.495 1.00 0.00 9 SER A O 20
ATOM 25807 N N . ILE A 1 10 ? 61.707 0.666 6.448 1.00 0.00 10 ILE A N 20
ATOM 25808 C CA . ILE A 1 10 ? 62.907 -0.116 6.162 1.00 0.00 10 ILE A CA 20
ATOM 25809 C C . ILE A 1 10 ? 62.996 -1.300 7.116 1.00 0.00 10 ILE A C 20
ATOM 25810 O O . ILE A 1 10 ? 62.868 -1.140 8.329 1.00 0.00 10 ILE A O 20
ATOM 25826 N N . SER A 1 11 ? 63.200 -2.489 6.561 1.00 0.00 11 SER A N 20
ATOM 25827 C CA . SER A 1 11 ? 63.282 -3.694 7.378 1.00 0.00 11 SER A CA 20
ATOM 25828 C C . SER A 1 11 ? 64.734 -4.140 7.579 1.00 0.00 11 SER A C 20
ATOM 25829 O O . SER A 1 11 ? 65.633 -3.699 6.862 1.00 0.00 11 SER A O 20
ATOM 25837 N N . PRO A 1 12 ? 64.964 -5.013 8.532 1.00 0.00 12 PRO A N 20
ATOM 25838 C CA . PRO A 1 12 ? 66.325 -5.552 8.843 1.00 0.00 12 PRO A CA 20
ATOM 25839 C C . PRO A 1 12 ? 67.143 -5.822 7.569 1.00 0.00 12 PRO A C 20
ATOM 25840 O O . PRO A 1 12 ? 66.564 -5.961 6.493 1.00 0.00 12 PRO A O 20
ATOM 25851 N N . ILE A 1 13 ? 68.489 -5.869 7.660 1.00 0.00 13 ILE A N 20
ATOM 25852 C CA . ILE A 1 13 ? 69.234 -5.708 8.917 1.00 0.00 13 ILE A CA 20
ATOM 25853 C C . ILE A 1 13 ? 69.504 -4.232 9.191 1.00 0.00 13 ILE A C 20
ATOM 25854 O O . ILE A 1 13 ? 69.505 -3.417 8.270 1.00 0.00 13 ILE A O 20
ATOM 25870 N N . ASN A 1 14 ? 69.719 -3.894 10.460 1.00 0.00 14 ASN A N 20
ATOM 25871 C CA . ASN A 1 14 ? 69.978 -2.506 10.837 1.00 0.00 14 ASN A CA 20
ATOM 25872 C C . ASN A 1 14 ? 70.933 -1.847 9.847 1.00 0.00 14 ASN A C 20
ATOM 25873 O O . ASN A 1 14 ? 70.519 -1.374 8.789 1.00 0.00 14 ASN A O 20
ATOM 25884 N N . THR A 1 15 ? 72.214 -1.818 10.196 1.00 0.00 15 THR A N 20
ATOM 25885 C CA . THR A 1 15 ? 73.219 -1.219 9.328 1.00 0.00 15 THR A CA 20
ATOM 25886 C C . THR A 1 15 ? 74.620 -1.619 9.783 1.00 0.00 15 THR A C 20
ATOM 25887 O O . THR A 1 15 ? 75.186 -0.994 10.678 1.00 0.00 15 THR A O 20
ATOM 25898 N N . ASN A 1 16 ? 75.178 -2.657 9.163 1.00 0.00 16 ASN A N 20
ATOM 25899 C CA . ASN A 1 16 ? 76.513 -3.112 9.537 1.00 0.00 16 ASN A CA 20
ATOM 25900 C C . ASN A 1 16 ? 77.204 -3.838 8.387 1.00 0.00 16 ASN A C 20
ATOM 25901 O O . ASN A 1 16 ? 76.555 -4.506 7.580 1.00 0.00 16 ASN A O 20
ATOM 25912 N N . ILE A 1 17 ? 78.527 -3.702 8.330 1.00 0.00 17 ILE A N 20
ATOM 25913 C CA . ILE A 1 17 ? 79.317 -4.344 7.286 1.00 0.00 17 ILE A CA 20
ATOM 25914 C C . ILE A 1 17 ? 80.371 -5.248 7.919 1.00 0.00 17 ILE A C 20
ATOM 25915 O O . ILE A 1 17 ? 81.089 -4.831 8.829 1.00 0.00 17 ILE A O 20
ATOM 25931 N N . ASN A 1 18 ? 80.453 -6.483 7.436 1.00 0.00 18 ASN A N 20
ATOM 25932 C CA . ASN A 1 18 ? 81.418 -7.442 7.961 1.00 0.00 18 ASN A CA 20
ATOM 25933 C C . ASN A 1 18 ? 82.599 -7.593 7.007 1.00 0.00 18 ASN A C 20
ATOM 25934 O O . ASN A 1 18 ? 82.547 -7.139 5.863 1.00 0.00 18 ASN A O 20
ATOM 25945 N N . THR A 1 19 ? 83.669 -8.217 7.495 1.00 0.00 19 THR A N 20
ATOM 25946 C CA . THR A 1 19 ? 84.871 -8.415 6.690 1.00 0.00 19 THR A CA 20
ATOM 25947 C C . THR A 1 19 ? 84.511 -8.718 5.239 1.00 0.00 19 THR A C 20
ATOM 25948 O O . THR A 1 19 ? 84.188 -9.855 4.891 1.00 0.00 19 THR A O 20
ATOM 25959 N N . THR A 1 20 ? 84.570 -7.689 4.399 1.00 0.00 20 THR A N 20
ATOM 25960 C CA . THR A 1 20 ? 84.249 -7.842 2.983 1.00 0.00 20 THR A CA 20
ATOM 25961 C C . THR A 1 20 ? 83.049 -8.764 2.805 1.00 0.00 20 THR A C 20
ATOM 25962 O O . THR A 1 20 ? 83.196 -9.910 2.377 1.00 0.00 20 THR A O 20
ATOM 25973 N N . VAL A 1 21 ? 81.867 -8.263 3.144 1.00 0.00 21 VAL A N 20
ATOM 25974 C CA . VAL A 1 21 ? 80.651 -9.059 3.023 1.00 0.00 21 VAL A CA 20
ATOM 25975 C C . VAL A 1 21 ? 79.552 -8.274 2.311 1.00 0.00 21 VAL A C 20
ATOM 25976 O O . VAL A 1 21 ? 79.588 -7.043 2.250 1.00 0.00 21 VAL A O 20
ATOM 25989 N N . SER A 1 22 ? 78.569 -9.001 1.789 1.00 0.00 22 SER A N 20
ATOM 25990 C CA . SER A 1 22 ? 77.446 -8.382 1.096 1.00 0.00 22 SER A CA 20
ATOM 25991 C C . SER A 1 22 ? 76.180 -8.535 1.933 1.00 0.00 22 SER A C 20
ATOM 25992 O O . SER A 1 22 ? 75.785 -9.651 2.274 1.00 0.00 22 SER A O 20
ATOM 26000 N N . LYS A 1 23 ? 75.557 -7.409 2.268 1.00 0.00 23 LYS A N 20
ATOM 26001 C CA . LYS A 1 23 ? 74.342 -7.431 3.079 1.00 0.00 23 LYS A CA 20
ATOM 26002 C C . LYS A 1 23 ? 73.138 -6.974 2.265 1.00 0.00 23 LYS A C 20
ATOM 26003 O O . LYS A 1 23 ? 73.218 -6.007 1.505 1.00 0.00 23 LYS A O 20
ATOM 26022 N N . GLN A 1 24 ? 72.023 -7.677 2.436 1.00 0.00 24 GLN A N 20
ATOM 26023 C CA . GLN A 1 24 ? 70.797 -7.342 1.728 1.00 0.00 24 GLN A CA 20
ATOM 26024 C C . GLN A 1 24 ? 69.752 -6.777 2.688 1.00 0.00 24 GLN A C 20
ATOM 26025 O O . GLN A 1 24 ? 69.615 -7.248 3.817 1.00 0.00 24 GLN A O 20
ATOM 26039 N N . PHE A 1 25 ? 69.007 -5.779 2.219 1.00 0.00 25 PHE A N 20
ATOM 26040 C CA . PHE A 1 25 ? 67.957 -5.167 3.033 1.00 0.00 25 PHE A CA 20
ATOM 26041 C C . PHE A 1 25 ? 66.645 -5.139 2.259 1.00 0.00 25 PHE A C 20
ATOM 26042 O O . PHE A 1 25 ? 66.645 -5.108 1.026 1.00 0.00 25 PHE A O 20
ATOM 26059 N N . PHE A 1 26 ? 65.532 -5.169 2.986 1.00 0.00 26 PHE A N 20
ATOM 26060 C CA . PHE A 1 26 ? 64.217 -5.163 2.352 1.00 0.00 26 PHE A CA 20
ATOM 26061 C C . PHE A 1 26 ? 63.474 -3.872 2.661 1.00 0.00 26 PHE A C 20
ATOM 26062 O O . PHE A 1 26 ? 63.622 -3.303 3.743 1.00 0.00 26 PHE A O 20
ATOM 26079 N N . ALA A 1 27 ? 62.664 -3.427 1.707 1.00 0.00 27 ALA A N 20
ATOM 26080 C CA . ALA A 1 27 ? 61.881 -2.213 1.881 1.00 0.00 27 ALA A CA 20
ATOM 26081 C C . ALA A 1 27 ? 60.396 -2.556 1.896 1.00 0.00 27 ALA A C 20
ATOM 26082 O O . ALA A 1 27 ? 59.897 -3.223 0.989 1.00 0.00 27 ALA A O 20
ATOM 26089 N N . VAL A 1 28 ? 59.701 -2.096 2.928 1.00 0.00 28 VAL A N 20
ATOM 26090 C CA . VAL A 1 28 ? 58.271 -2.359 3.057 1.00 0.00 28 VAL A CA 20
ATOM 26091 C C . VAL A 1 28 ? 57.488 -1.055 2.975 1.00 0.00 28 VAL A C 20
ATOM 26092 O O . VAL A 1 28 ? 57.800 -0.088 3.668 1.00 0.00 28 VAL A O 20
ATOM 26105 N N . GLY A 1 29 ? 56.469 -1.041 2.123 1.00 0.00 29 GLY A N 20
ATOM 26106 C CA . GLY A 1 29 ? 55.641 0.145 1.949 1.00 0.00 29 GLY A CA 20
ATOM 26107 C C . GLY A 1 29 ? 54.184 -0.164 2.262 1.00 0.00 29 GLY A C 20
ATOM 26108 O O . GLY A 1 29 ? 53.725 -1.290 2.069 1.00 0.00 29 GLY A O 20
ATOM 26112 N N . THR A 1 30 ? 53.465 0.844 2.748 1.00 0.00 30 THR A N 20
ATOM 26113 C CA . THR A 1 30 ? 52.059 0.676 3.089 1.00 0.00 30 THR A CA 20
ATOM 26114 C C . THR A 1 30 ? 51.186 1.567 2.217 1.00 0.00 30 THR A C 20
ATOM 26115 O O . THR A 1 30 ? 51.408 2.774 2.126 1.00 0.00 30 THR A O 20
ATOM 26126 N N . TYR A 1 31 ? 50.190 0.964 1.583 1.00 0.00 31 TYR A N 20
ATOM 26127 C CA . TYR A 1 31 ? 49.280 1.708 0.727 1.00 0.00 31 TYR A CA 20
ATOM 26128 C C . TYR A 1 31 ? 48.186 2.354 1.567 1.00 0.00 31 TYR A C 20
ATOM 26129 O O . TYR A 1 31 ? 47.767 1.806 2.585 1.00 0.00 31 TYR A O 20
ATOM 26147 N N . SER A 1 32 ? 47.734 3.526 1.134 1.00 0.00 32 SER A N 20
ATOM 26148 C CA . SER A 1 32 ? 46.695 4.245 1.860 1.00 0.00 32 SER A CA 20
ATOM 26149 C C . SER A 1 32 ? 45.474 3.358 2.076 1.00 0.00 32 SER A C 20
ATOM 26150 O O . SER A 1 32 ? 44.627 3.648 2.919 1.00 0.00 32 SER A O 20
ATOM 26158 N N . ASP A 1 33 ? 45.395 2.274 1.315 1.00 0.00 33 ASP A N 20
ATOM 26159 C CA . ASP A 1 33 ? 44.276 1.348 1.438 1.00 0.00 33 ASP A CA 20
ATOM 26160 C C . ASP A 1 33 ? 44.466 0.438 2.651 1.00 0.00 33 ASP A C 20
ATOM 26161 O O . ASP A 1 33 ? 43.600 -0.375 2.972 1.00 0.00 33 ASP A O 20
ATOM 26170 N N . GLY A 1 34 ? 45.608 0.581 3.317 1.00 0.00 34 GLY A N 20
ATOM 26171 C CA . GLY A 1 34 ? 45.907 -0.233 4.492 1.00 0.00 34 GLY A CA 20
ATOM 26172 C C . GLY A 1 34 ? 46.633 -1.509 4.088 1.00 0.00 34 GLY A C 20
ATOM 26173 O O . GLY A 1 34 ? 46.980 -2.335 4.934 1.00 0.00 34 GLY A O 20
ATOM 26177 N N . THR A 1 35 ? 46.850 -1.668 2.788 1.00 0.00 35 THR A N 20
ATOM 26178 C CA . THR A 1 35 ? 47.530 -2.853 2.275 1.00 0.00 35 THR A CA 20
ATOM 26179 C C . THR A 1 35 ? 49.044 -2.692 2.369 1.00 0.00 35 THR A C 20
ATOM 26180 O O . THR A 1 35 ? 49.555 -1.575 2.424 1.00 0.00 35 THR A O 20
ATOM 26191 N N . LYS A 1 36 ? 49.749 -3.818 2.386 1.00 0.00 36 LYS A N 20
ATOM 26192 C CA . LYS A 1 36 ? 51.206 -3.801 2.471 1.00 0.00 36 LYS A CA 20
ATOM 26193 C C . LYS A 1 36 ? 51.814 -4.700 1.400 1.00 0.00 36 LYS A C 20
ATOM 26194 O O . LYS A 1 36 ? 51.213 -5.700 1.005 1.00 0.00 36 LYS A O 20
ATOM 26213 N N . ALA A 1 37 ? 53.003 -4.338 0.933 1.00 0.00 37 ALA A N 20
ATOM 26214 C CA . ALA A 1 37 ? 53.672 -5.125 -0.092 1.00 0.00 37 ALA A CA 20
ATOM 26215 C C . ALA A 1 37 ? 55.169 -4.823 -0.120 1.00 0.00 37 ALA A C 20
ATOM 26216 O O . ALA A 1 37 ? 55.600 -3.727 0.237 1.00 0.00 37 ALA A O 20
ATOM 26223 N N . ASP A 1 38 ? 55.954 -5.807 -0.551 1.00 0.00 38 ASP A N 20
ATOM 26224 C CA . ASP A 1 38 ? 57.402 -5.646 -0.627 1.00 0.00 38 ASP A CA 20
ATOM 26225 C C . ASP A 1 38 ? 57.779 -4.869 -1.884 1.00 0.00 38 ASP A C 20
ATOM 26226 O O . ASP A 1 38 ? 57.454 -5.280 -2.998 1.00 0.00 38 ASP A O 20
ATOM 26235 N N . LEU A 1 39 ? 58.471 -3.751 -1.699 1.00 0.00 39 LEU A N 20
ATOM 26236 C CA . LEU A 1 39 ? 58.893 -2.928 -2.826 1.00 0.00 39 LEU A CA 20
ATOM 26237 C C . LEU A 1 39 ? 60.387 -3.094 -3.080 1.00 0.00 39 LEU A C 20
ATOM 26238 O O . LEU A 1 39 ? 60.967 -2.383 -3.894 1.00 0.00 39 LEU A O 20
ATOM 26254 N N . THR A 1 40 ? 61.004 -4.040 -2.382 1.00 0.00 40 THR A N 20
ATOM 26255 C CA . THR A 1 40 ? 62.431 -4.286 -2.544 1.00 0.00 40 THR A CA 20
ATOM 26256 C C . THR A 1 40 ? 62.749 -4.568 -4.003 1.00 0.00 40 THR A C 20
ATOM 26257 O O . THR A 1 40 ? 63.828 -4.237 -4.493 1.00 0.00 40 THR A O 20
ATOM 26268 N N . SER A 1 41 ? 61.797 -5.177 -4.695 1.00 0.00 41 SER A N 20
ATOM 26269 C CA . SER A 1 41 ? 61.977 -5.492 -6.105 1.00 0.00 41 SER A CA 20
ATOM 26270 C C . SER A 1 41 ? 61.528 -4.321 -6.977 1.00 0.00 41 SER A C 20
ATOM 26271 O O . SER A 1 41 ? 61.763 -4.310 -8.187 1.00 0.00 41 SER A O 20
ATOM 26279 N N . SER A 1 42 ? 60.880 -3.338 -6.356 1.00 0.00 42 SER A N 20
ATOM 26280 C CA . SER A 1 42 ? 60.401 -2.169 -7.087 1.00 0.00 42 SER A CA 20
ATOM 26281 C C . SER A 1 42 ? 61.322 -0.976 -6.854 1.00 0.00 42 SER A C 20
ATOM 26282 O O . SER A 1 42 ? 61.453 -0.102 -7.712 1.00 0.00 42 SER A O 20
ATOM 26290 N N . VAL A 1 43 ? 61.958 -0.948 -5.689 1.00 0.00 43 VAL A N 20
ATOM 26291 C CA . VAL A 1 43 ? 62.865 0.138 -5.350 1.00 0.00 43 VAL A CA 20
ATOM 26292 C C . VAL A 1 43 ? 64.267 -0.167 -5.860 1.00 0.00 43 VAL A C 20
ATOM 26293 O O . VAL A 1 43 ? 64.679 -1.327 -5.915 1.00 0.00 43 VAL A O 20
ATOM 26306 N N . THR A 1 44 ? 64.994 0.879 -6.227 1.00 0.00 44 THR A N 20
ATOM 26307 C CA . THR A 1 44 ? 66.351 0.714 -6.725 1.00 0.00 44 THR A CA 20
ATOM 26308 C C . THR A 1 44 ? 67.348 1.178 -5.671 1.00 0.00 44 THR A C 20
ATOM 26309 O O . THR A 1 44 ? 67.359 2.347 -5.284 1.00 0.00 44 THR A O 20
ATOM 26320 N N . TRP A 1 45 ? 68.180 0.254 -5.208 1.00 0.00 45 TRP A N 20
ATOM 26321 C CA . TRP A 1 45 ? 69.170 0.582 -4.195 1.00 0.00 45 TRP A CA 20
ATOM 26322 C C . TRP A 1 45 ? 70.448 1.094 -4.847 1.00 0.00 45 TRP A C 20
ATOM 26323 O O . TRP A 1 45 ? 70.883 0.580 -5.879 1.00 0.00 45 TRP A O 20
ATOM 26344 N N . SER A 1 46 ? 71.044 2.110 -4.237 1.00 0.00 46 SER A N 20
ATOM 26345 C CA . SER A 1 46 ? 72.272 2.695 -4.758 1.00 0.00 46 SER A CA 20
ATOM 26346 C C . SER A 1 46 ? 73.138 3.204 -3.613 1.00 0.00 46 SER A C 20
ATOM 26347 O O . SER A 1 46 ? 72.670 3.334 -2.483 1.00 0.00 46 SER A O 20
ATOM 26355 N N . SER A 1 47 ? 74.405 3.477 -3.906 1.00 0.00 47 SER A N 20
ATOM 26356 C CA . SER A 1 47 ? 75.325 3.955 -2.881 1.00 0.00 47 SER A CA 20
ATOM 26357 C C . SER A 1 47 ? 76.165 5.120 -3.390 1.00 0.00 47 SER A C 20
ATOM 26358 O O . SER A 1 47 ? 76.563 5.151 -4.555 1.00 0.00 47 SER A O 20
ATOM 26366 N N . SER A 1 48 ? 76.439 6.072 -2.506 1.00 0.00 48 SER A N 20
ATOM 26367 C CA . SER A 1 48 ? 77.246 7.229 -2.870 1.00 0.00 48 SER A CA 20
ATOM 26368 C C . SER A 1 48 ? 78.668 6.781 -3.165 1.00 0.00 48 SER A C 20
ATOM 26369 O O . SER A 1 48 ? 79.356 7.350 -4.013 1.00 0.00 48 SER A O 20
ATOM 26377 N N . ASN A 1 49 ? 79.099 5.749 -2.449 1.00 0.00 49 ASN A N 20
ATOM 26378 C CA . ASN A 1 49 ? 80.439 5.214 -2.623 1.00 0.00 49 ASN A CA 20
ATOM 26379 C C . ASN A 1 49 ? 80.501 4.290 -3.832 1.00 0.00 49 ASN A C 20
ATOM 26380 O O . ASN A 1 49 ? 80.744 3.092 -3.696 1.00 0.00 49 ASN A O 20
ATOM 26391 N N . GLN A 1 50 ? 80.290 4.853 -5.017 1.00 0.00 50 GLN A N 20
ATOM 26392 C CA . GLN A 1 50 ? 80.341 4.061 -6.236 1.00 0.00 50 GLN A CA 20
ATOM 26393 C C . GLN A 1 50 ? 81.773 3.617 -6.506 1.00 0.00 50 GLN A C 20
ATOM 26394 O O . GLN A 1 50 ? 82.026 2.463 -6.852 1.00 0.00 50 GLN A O 20
ATOM 26408 N N . SER A 1 51 ? 82.710 4.547 -6.336 1.00 0.00 51 SER A N 20
ATOM 26409 C CA . SER A 1 51 ? 84.121 4.256 -6.551 1.00 0.00 51 SER A CA 20
ATOM 26410 C C . SER A 1 51 ? 84.664 3.345 -5.452 1.00 0.00 51 SER A C 20
ATOM 26411 O O . SER A 1 51 ? 85.550 2.524 -5.693 1.00 0.00 51 SER A O 20
ATOM 26419 N N . GLN A 1 52 ? 84.132 3.506 -4.242 1.00 0.00 52 GLN A N 20
ATOM 26420 C CA . GLN A 1 52 ? 84.572 2.706 -3.103 1.00 0.00 52 GLN A CA 20
ATOM 26421 C C . GLN A 1 52 ? 83.558 1.616 -2.759 1.00 0.00 52 GLN A C 20
ATOM 26422 O O . GLN A 1 52 ? 83.676 0.951 -1.728 1.00 0.00 52 GLN A O 20
ATOM 26436 N N . ALA A 1 53 ? 82.568 1.431 -3.624 1.00 0.00 53 ALA A N 20
ATOM 26437 C CA . ALA A 1 53 ? 81.549 0.412 -3.402 1.00 0.00 53 ALA A CA 20
ATOM 26438 C C . ALA A 1 53 ? 80.727 0.205 -4.668 1.00 0.00 53 ALA A C 20
ATOM 26439 O O . ALA A 1 53 ? 80.619 1.109 -5.496 1.00 0.00 53 ALA A O 20
ATOM 26446 N N . LYS A 1 54 ? 80.156 -0.987 -4.820 1.00 0.00 54 LYS A N 20
ATOM 26447 C CA . LYS A 1 54 ? 79.354 -1.286 -6.002 1.00 0.00 54 LYS A CA 20
ATOM 26448 C C . LYS A 1 54 ? 78.046 -1.962 -5.614 1.00 0.00 54 LYS A C 20
ATOM 26449 O O . LYS A 1 54 ? 78.013 -2.783 -4.695 1.00 0.00 54 LYS A O 20
ATOM 26468 N N . VAL A 1 55 ? 76.975 -1.626 -6.329 1.00 0.00 55 VAL A N 20
ATOM 26469 C CA . VAL A 1 55 ? 75.673 -2.226 -6.061 1.00 0.00 55 VAL A CA 20
ATOM 26470 C C . VAL A 1 55 ? 75.180 -2.970 -7.294 1.00 0.00 55 VAL A C 20
ATOM 26471 O O . VAL A 1 55 ? 74.892 -2.369 -8.328 1.00 0.00 55 VAL A O 20
ATOM 26484 N N . SER A 1 56 ? 75.074 -4.282 -7.168 1.00 0.00 56 SER A N 20
ATOM 26485 C CA . SER A 1 56 ? 74.598 -5.109 -8.269 1.00 0.00 56 SER A CA 20
ATOM 26486 C C . SER A 1 56 ? 73.644 -6.175 -7.754 1.00 0.00 56 SER A C 20
ATOM 26487 O O . SER A 1 56 ? 74.069 -7.122 -7.090 1.00 0.00 56 SER A O 20
ATOM 26495 N N . ASN A 1 57 ? 72.359 -6.028 -8.058 1.00 0.00 57 ASN A N 20
ATOM 26496 C CA . ASN A 1 57 ? 71.373 -6.999 -7.606 1.00 0.00 57 ASN A CA 20
ATOM 26497 C C . ASN A 1 57 ? 70.452 -7.411 -8.743 1.00 0.00 57 ASN A C 20
ATOM 26498 O O . ASN A 1 57 ? 69.872 -6.568 -9.427 1.00 0.00 57 ASN A O 20
ATOM 26509 N N . ALA A 1 58 ? 70.313 -8.714 -8.933 1.00 0.00 58 ALA A N 20
ATOM 26510 C CA . ALA A 1 58 ? 69.446 -9.226 -9.980 1.00 0.00 58 ALA A CA 20
ATOM 26511 C C . ALA A 1 58 ? 68.017 -9.321 -9.458 1.00 0.00 58 ALA A C 20
ATOM 26512 O O . ALA A 1 58 ? 67.743 -8.964 -8.313 1.00 0.00 58 ALA A O 20
ATOM 26519 N N . SER A 1 59 ? 67.110 -9.785 -10.302 1.00 0.00 59 SER A N 20
ATOM 26520 C CA . SER A 1 59 ? 65.709 -9.901 -9.912 1.00 0.00 59 SER A CA 20
ATOM 26521 C C . SER A 1 59 ? 65.527 -10.914 -8.782 1.00 0.00 59 SER A C 20
ATOM 26522 O O . SER A 1 59 ? 64.485 -10.943 -8.133 1.00 0.00 59 SER A O 20
ATOM 26530 N N . GLU A 1 60 ? 66.530 -11.760 -8.569 1.00 0.00 60 GLU A N 20
ATOM 26531 C CA . GLU A 1 60 ? 66.449 -12.778 -7.523 1.00 0.00 60 GLU A CA 20
ATOM 26532 C C . GLU A 1 60 ? 66.968 -12.255 -6.178 1.00 0.00 60 GLU A C 20
ATOM 26533 O O . GLU A 1 60 ? 66.461 -12.636 -5.123 1.00 0.00 60 GLU A O 20
ATOM 26545 N N . THR A 1 61 ? 67.994 -11.404 -6.224 1.00 0.00 61 THR A N 20
ATOM 26546 C CA . THR A 1 61 ? 68.592 -10.861 -5.001 1.00 0.00 61 THR A CA 20
ATOM 26547 C C . THR A 1 61 ? 68.390 -9.353 -4.899 1.00 0.00 61 THR A C 20
ATOM 26548 O O . THR A 1 61 ? 69.228 -8.645 -4.341 1.00 0.00 61 THR A O 20
ATOM 26559 N N . LYS A 1 62 ? 67.286 -8.867 -5.447 1.00 0.00 62 LYS A N 20
ATOM 26560 C CA . LYS A 1 62 ? 66.998 -7.438 -5.423 1.00 0.00 62 LYS A CA 20
ATOM 26561 C C . LYS A 1 62 ? 67.352 -6.833 -4.065 1.00 0.00 62 LYS A C 20
ATOM 26562 O O . LYS A 1 62 ? 66.816 -7.237 -3.035 1.00 0.00 62 LYS A O 20
ATOM 26581 N N . GLY A 1 63 ? 68.252 -5.855 -4.076 1.00 0.00 63 GLY A N 20
ATOM 26582 C CA . GLY A 1 63 ? 68.663 -5.194 -2.841 1.00 0.00 63 GLY A CA 20
ATOM 26583 C C . GLY A 1 63 ? 69.944 -5.802 -2.279 1.00 0.00 63 GLY A C 20
ATOM 26584 O O . GLY A 1 63 ? 70.016 -6.118 -1.088 1.00 0.00 63 GLY A O 20
ATOM 26588 N N . LEU A 1 64 ? 70.958 -5.952 -3.133 1.00 0.00 64 LEU A N 20
ATOM 26589 C CA . LEU A 1 64 ? 72.241 -6.513 -2.709 1.00 0.00 64 LEU A CA 20
ATOM 26590 C C . LEU A 1 64 ? 73.361 -5.495 -2.904 1.00 0.00 64 LEU A C 20
ATOM 26591 O O . LEU A 1 64 ? 73.601 -5.032 -4.019 1.00 0.00 64 LEU A O 20
ATOM 26607 N N . VAL A 1 65 ? 74.042 -5.160 -1.811 1.00 0.00 65 VAL A N 20
ATOM 26608 C CA . VAL A 1 65 ? 75.141 -4.197 -1.865 1.00 0.00 65 VAL A CA 20
ATOM 26609 C C . VAL A 1 65 ? 76.401 -4.773 -1.231 1.00 0.00 65 VAL A C 20
ATOM 26610 O O . VAL A 1 65 ? 76.356 -5.341 -0.140 1.00 0.00 65 VAL A O 20
ATOM 26623 N N . THR A 1 66 ? 77.528 -4.611 -1.923 1.00 0.00 66 THR A N 20
ATOM 26624 C CA . THR A 1 66 ? 78.807 -5.101 -1.423 1.00 0.00 66 THR A CA 20
ATOM 26625 C C . THR A 1 66 ? 79.769 -3.933 -1.234 1.00 0.00 66 THR A C 20
ATOM 26626 O O . THR A 1 66 ? 79.951 -3.115 -2.135 1.00 0.00 66 THR A O 20
ATOM 26637 N N . GLY A 1 67 ? 80.370 -3.856 -0.053 1.00 0.00 67 GLY A N 20
ATOM 26638 C CA . GLY A 1 67 ? 81.300 -2.773 0.247 1.00 0.00 67 GLY A CA 20
ATOM 26639 C C . GLY A 1 67 ? 82.733 -3.155 -0.102 1.00 0.00 67 GLY A C 20
ATOM 26640 O O . GLY A 1 67 ? 83.247 -4.175 0.357 1.00 0.00 67 GLY A O 20
ATOM 26644 N N . ILE A 1 68 ? 83.377 -2.321 -0.915 1.00 0.00 68 ILE A N 20
ATOM 26645 C CA . ILE A 1 68 ? 84.757 -2.569 -1.317 1.00 0.00 68 ILE A CA 20
ATOM 26646 C C . ILE A 1 68 ? 85.727 -1.904 -0.344 1.00 0.00 68 ILE A C 20
ATOM 26647 O O . ILE A 1 68 ? 86.751 -2.487 0.017 1.00 0.00 68 ILE A O 20
ATOM 26663 N N . ALA A 1 69 ? 85.394 -0.685 0.077 1.00 0.00 69 ALA A N 20
ATOM 26664 C CA . ALA A 1 69 ? 86.239 0.055 1.009 1.00 0.00 69 ALA A CA 20
ATOM 26665 C C . ALA A 1 69 ? 85.454 0.435 2.262 1.00 0.00 69 ALA A C 20
ATOM 26666 O O . ALA A 1 69 ? 84.233 0.586 2.217 1.00 0.00 69 ALA A O 20
ATOM 26673 N N . SER A 1 70 ? 86.164 0.582 3.375 1.00 0.00 70 SER A N 20
ATOM 26674 C CA . SER A 1 70 ? 85.528 0.942 4.638 1.00 0.00 70 SER A CA 20
ATOM 26675 C C . SER A 1 70 ? 85.265 2.444 4.700 1.00 0.00 70 SER A C 20
ATOM 26676 O O . SER A 1 70 ? 85.771 3.208 3.879 1.00 0.00 70 SER A O 20
ATOM 26684 N N . GLY A 1 71 ? 84.468 2.856 5.681 1.00 0.00 71 GLY A N 20
ATOM 26685 C CA . GLY A 1 71 ? 84.140 4.268 5.847 1.00 0.00 71 GLY A CA 20
ATOM 26686 C C . GLY A 1 71 ? 82.670 4.440 6.201 1.00 0.00 71 GLY A C 20
ATOM 26687 O O . GLY A 1 71 ? 82.132 3.704 7.033 1.00 0.00 71 GLY A O 20
ATOM 26691 N N . ASN A 1 72 ? 82.018 5.412 5.562 1.00 0.00 72 ASN A N 20
ATOM 26692 C CA . ASN A 1 72 ? 80.605 5.657 5.823 1.00 0.00 72 ASN A CA 20
ATOM 26693 C C . ASN A 1 72 ? 79.800 5.737 4.527 1.00 0.00 72 ASN A C 20
ATOM 26694 O O . ASN A 1 72 ? 79.468 6.830 4.062 1.00 0.00 72 ASN A O 20
ATOM 26705 N N . PRO A 1 73 ? 79.442 4.611 3.964 1.00 0.00 73 PRO A N 20
ATOM 26706 C CA . PRO A 1 73 ? 78.610 4.553 2.730 1.00 0.00 73 PRO A CA 20
ATOM 26707 C C . PRO A 1 73 ? 77.171 4.957 3.040 1.00 0.00 73 PRO A C 20
ATOM 26708 O O . PRO A 1 73 ? 76.718 4.812 4.174 1.00 0.00 73 PRO A O 20
ATOM 26719 N N . THR A 1 74 ? 76.460 5.463 2.039 1.00 0.00 74 THR A N 20
ATOM 26720 C CA . THR A 1 74 ? 75.073 5.873 2.240 1.00 0.00 74 THR A CA 20
ATOM 26721 C C . THR A 1 74 ? 74.166 5.209 1.212 1.00 0.00 74 THR A C 20
ATOM 26722 O O . THR A 1 74 ? 74.364 5.352 0.008 1.00 0.00 74 THR A O 20
ATOM 26733 N N . ILE A 1 75 ? 73.167 4.476 1.701 1.00 0.00 75 ILE A N 20
ATOM 26734 C CA . ILE A 1 75 ? 72.235 3.786 0.815 1.00 0.00 75 ILE A CA 20
ATOM 26735 C C . ILE A 1 75 ? 71.017 4.654 0.547 1.00 0.00 75 ILE A C 20
ATOM 26736 O O . ILE A 1 75 ? 70.399 5.179 1.474 1.00 0.00 75 ILE A O 20
ATOM 26752 N N . ILE A 1 76 ? 70.679 4.791 -0.728 1.00 0.00 76 ILE A N 20
ATOM 26753 C CA . ILE A 1 76 ? 69.530 5.588 -1.122 1.00 0.00 76 ILE A CA 20
ATOM 26754 C C . ILE A 1 76 ? 68.533 4.728 -1.884 1.00 0.00 76 ILE A C 20
ATOM 26755 O O . ILE A 1 76 ? 68.852 4.181 -2.940 1.00 0.00 76 ILE A O 20
ATOM 26771 N N . ALA A 1 77 ? 67.322 4.625 -1.350 1.00 0.00 77 ALA A N 20
ATOM 26772 C CA . ALA A 1 77 ? 66.281 3.841 -1.999 1.00 0.00 77 ALA A CA 20
ATOM 26773 C C . ALA A 1 77 ? 65.334 4.776 -2.737 1.00 0.00 77 ALA A C 20
ATOM 26774 O O . ALA A 1 77 ? 64.767 5.691 -2.141 1.00 0.00 77 ALA A O 20
ATOM 26781 N N . THR A 1 78 ? 65.179 4.546 -4.035 1.00 0.00 78 THR A N 20
ATOM 26782 C CA . THR A 1 78 ? 64.309 5.384 -4.851 1.00 0.00 78 THR A CA 20
ATOM 26783 C C . THR A 1 78 ? 63.136 4.581 -5.398 1.00 0.00 78 THR A C 20
ATOM 26784 O O . THR A 1 78 ? 63.320 3.543 -6.032 1.00 0.00 78 THR A O 20
ATOM 26795 N N . TYR A 1 79 ? 61.929 5.081 -5.152 1.00 0.00 79 TYR A N 20
ATOM 26796 C CA . TYR A 1 79 ? 60.723 4.420 -5.628 1.00 0.00 79 TYR A CA 20
ATOM 26797 C C . TYR A 1 79 ? 59.832 5.421 -6.352 1.00 0.00 79 TYR A C 20
ATOM 26798 O O . TYR A 1 79 ? 59.162 6.241 -5.723 1.00 0.00 79 TYR A O 20
ATOM 26816 N N . GLY A 1 80 ? 59.832 5.352 -7.679 1.00 0.00 80 GLY A N 20
ATOM 26817 C CA . GLY A 1 80 ? 59.021 6.260 -8.476 1.00 0.00 80 GLY A CA 20
ATOM 26818 C C . GLY A 1 80 ? 59.362 7.711 -8.157 1.00 0.00 80 GLY A C 20
ATOM 26819 O O . GLY A 1 80 ? 60.510 8.134 -8.290 1.00 0.00 80 GLY A O 20
ATOM 26823 N N . SER A 1 81 ? 58.354 8.469 -7.736 1.00 0.00 81 SER A N 20
ATOM 26824 C CA . SER A 1 81 ? 58.554 9.875 -7.401 1.00 0.00 81 SER A CA 20
ATOM 26825 C C . SER A 1 81 ? 58.865 10.044 -5.916 1.00 0.00 81 SER A C 20
ATOM 26826 O O . SER A 1 81 ? 58.974 11.168 -5.423 1.00 0.00 81 SER A O 20
ATOM 26834 N N . VAL A 1 82 ? 59.003 8.926 -5.208 1.00 0.00 82 VAL A N 20
ATOM 26835 C CA . VAL A 1 82 ? 59.299 8.963 -3.777 1.00 0.00 82 VAL A CA 20
ATOM 26836 C C . VAL A 1 82 ? 60.571 8.182 -3.469 1.00 0.00 82 VAL A C 20
ATOM 26837 O O . VAL A 1 82 ? 60.724 7.036 -3.888 1.00 0.00 82 VAL A O 20
ATOM 26850 N N . SER A 1 83 ? 61.480 8.812 -2.730 1.00 0.00 83 SER A N 20
ATOM 26851 C CA . SER A 1 83 ? 62.737 8.165 -2.369 1.00 0.00 83 SER A CA 20
ATOM 26852 C C . SER A 1 83 ? 63.092 8.445 -0.912 1.00 0.00 83 SER A C 20
ATOM 26853 O O . SER A 1 83 ? 62.742 9.493 -0.366 1.00 0.00 83 SER A O 20
ATOM 26861 N N . GLY A 1 84 ? 63.799 7.506 -0.292 1.00 0.00 84 GLY A N 20
ATOM 26862 C CA . GLY A 1 84 ? 64.214 7.657 1.098 1.00 0.00 84 GLY A CA 20
ATOM 26863 C C . GLY A 1 84 ? 65.693 7.319 1.249 1.00 0.00 84 GLY A C 20
ATOM 26864 O O . GLY A 1 84 ? 66.195 6.404 0.592 1.00 0.00 84 GLY A O 20
ATOM 26868 N N . ASN A 1 85 ? 66.385 8.060 2.110 1.00 0.00 85 ASN A N 20
ATOM 26869 C CA . ASN A 1 85 ? 67.809 7.829 2.330 1.00 0.00 85 ASN A CA 20
ATOM 26870 C C . ASN A 1 85 ? 68.060 7.241 3.714 1.00 0.00 85 ASN A C 20
ATOM 26871 O O . ASN A 1 85 ? 67.374 7.578 4.679 1.00 0.00 85 ASN A O 20
ATOM 26882 N N . THR A 1 86 ? 69.053 6.363 3.799 1.00 0.00 86 THR A N 20
ATOM 26883 C CA . THR A 1 86 ? 69.403 5.732 5.067 1.00 0.00 86 THR A CA 20
ATOM 26884 C C . THR A 1 86 ? 70.912 5.785 5.281 1.00 0.00 86 THR A C 20
ATOM 26885 O O . THR A 1 86 ? 71.675 5.885 4.323 1.00 0.00 86 THR A O 20
ATOM 26896 N N . ILE A 1 87 ? 71.337 5.725 6.540 1.00 0.00 87 ILE A N 20
ATOM 26897 C CA . ILE A 1 87 ? 72.760 5.779 6.855 1.00 0.00 87 ILE A CA 20
ATOM 26898 C C . ILE A 1 87 ? 73.309 4.388 7.161 1.00 0.00 87 ILE A C 20
ATOM 26899 O O . ILE A 1 87 ? 72.772 3.666 8.003 1.00 0.00 87 ILE A O 20
ATOM 26915 N N . LEU A 1 88 ? 74.387 4.024 6.473 1.00 0.00 88 LEU A N 20
ATOM 26916 C CA . LEU A 1 88 ? 75.019 2.722 6.674 1.00 0.00 88 LEU A CA 20
ATOM 26917 C C . LEU A 1 88 ? 76.306 2.893 7.475 1.00 0.00 88 LEU A C 20
ATOM 26918 O O . LEU A 1 88 ? 77.094 3.798 7.198 1.00 0.00 88 LEU A O 20
ATOM 26934 N N . THR A 1 89 ? 76.509 2.034 8.476 1.00 0.00 89 THR A N 20
ATOM 26935 C CA . THR A 1 89 ? 77.704 2.129 9.314 1.00 0.00 89 THR A CA 20
ATOM 26936 C C . THR A 1 89 ? 78.619 0.925 9.117 1.00 0.00 89 THR A C 20
ATOM 26937 O O . THR A 1 89 ? 78.183 -0.224 9.206 1.00 0.00 89 THR A O 20
ATOM 26948 N N . VAL A 1 90 ? 79.894 1.204 8.860 1.00 0.00 90 VAL A N 20
ATOM 26949 C CA . VAL A 1 90 ? 80.878 0.149 8.661 1.00 0.00 90 VAL A CA 20
ATOM 26950 C C . VAL A 1 90 ? 81.446 -0.298 10.002 1.00 0.00 90 VAL A C 20
ATOM 26951 O O . VAL A 1 90 ? 82.240 0.414 10.616 1.00 0.00 90 VAL A O 20
ATOM 26964 N N . ASN A 1 91 ? 81.037 -1.480 10.455 1.00 0.00 91 ASN A N 20
ATOM 26965 C CA . ASN A 1 91 ? 81.521 -2.004 11.727 1.00 0.00 91 ASN A CA 20
ATOM 26966 C C . ASN A 1 91 ? 81.864 -3.479 11.595 1.00 0.00 91 ASN A C 20
ATOM 26967 O O . ASN A 1 91 ? 81.047 -4.277 11.133 1.00 0.00 91 ASN A O 20
ATOM 26978 N N . LYS A 1 92 ? 83.082 -3.832 12.000 1.00 0.00 92 LYS A N 20
ATOM 26979 C CA . LYS A 1 92 ? 83.533 -5.215 11.928 1.00 0.00 92 LYS A CA 20
ATOM 26980 C C . LYS A 1 92 ? 83.300 -5.931 13.255 1.00 0.00 92 LYS A C 20
ATOM 26981 O O . LYS A 1 92 ? 83.565 -5.381 14.323 1.00 0.00 92 LYS A O 20
ATOM 27000 N N . THR A 1 93 ? 82.810 -7.163 13.176 1.00 0.00 93 THR A N 20
ATOM 27001 C CA . THR A 1 93 ? 82.554 -7.952 14.375 1.00 0.00 93 THR A CA 20
ATOM 27002 C C . THR A 1 93 ? 83.859 -8.228 15.120 1.00 0.00 93 THR A C 20
ATOM 27003 O O . THR A 1 93 ? 83.923 -8.103 16.342 1.00 0.00 93 THR A O 20
ATOM 27014 N N . ASP A 1 94 ? 84.890 -8.608 14.371 1.00 0.00 94 ASP A N 20
ATOM 27015 C CA . ASP A 1 94 ? 86.190 -8.903 14.966 1.00 0.00 94 ASP A CA 20
ATOM 27016 C C . ASP A 1 94 ? 86.054 -9.973 16.044 1.00 0.00 94 ASP A C 20
ATOM 27017 O O . ASP A 1 94 ? 86.496 -9.786 17.178 1.00 0.00 94 ASP A O 20
ATOM 27026 N N . THR A 1 95 ? 85.440 -11.094 15.682 1.00 0.00 95 THR A N 20
ATOM 27027 C CA . THR A 1 95 ? 85.251 -12.190 16.629 1.00 0.00 95 THR A CA 20
ATOM 27028 C C . THR A 1 95 ? 84.371 -11.745 17.791 1.00 0.00 95 THR A C 20
ATOM 27029 O O . THR A 1 95 ? 84.278 -10.548 18.012 1.00 0.00 95 THR A O 20
#

Foldseek 3Di:
DPADFPDKDWADDDAEDEDFDKDFTWIKTAGPVRDIDTCLLQKAKDKPVVVQWNDDADSVRRGITTGNDADKIKIKIDHDVDIDIDTHHYDYPPD

Solvent-accessible surface area: 6130 Å² total; per-residue (Å²): 152,111,40,86,42,70,55,82,54,114,21,88,114,113,56,53,18,62,62,94,78,47,31,62,14,88,9,55,2,34,47,82,111,58,70,142,42,86,16,8,69,64,6,87,12,42,5,78,54,130,108,87,7,153,48,87,44,70,80,167,59,84,0,61,12,53,12,117,56,37,42,94,10,37,4,58,14,62,58,68,124,62,68,24,106,31,116,13,55,47,70,133,124,96,156